Protein 2X8J (pdb70)

InterPro domains:
  IPR000209 Peptidase S8/S53 domain [PF00082] (40-291)
  IPR015500 Peptidase S8, subtilisin-related [PR00723] (40-59)
  IPR015500 Peptidase S8, subtilisin-related [PR00723] (82-95)
  IPR015500 Peptidase S8, subtilisin-related [PR00723] (247-263)
  IPR022398 Peptidase S8, subtilisin, His-active site [PS00137] (86-96)
  IPR023827 Peptidase S8, subtilisin, Asp-active site [PS00136] (45-56)
  IPR023828 Peptidase S8, subtilisin, Ser-active site [PS00138] (248-258)
  IPR034202 Subtilisin Carlsberg-like catalytic domain [cd07477] (45-285)
  IPR036852 Peptidase S8/S53 domain superfamily [G3DSA:3.40.50.200] (1-312)
  IPR036852 Peptidase S8/S53 domain superfamily [SSF52743] (22-298)
  IPR051048 Peptidase S8/S53 subtilisin kexin sedolisin [PTHR43399] (25-266)

Solvent-accessible surface area: 63207 Å² total

Nearest PDB structures (foldseek):
  2x8j-assembly3_B  TM=1.002E+00  e=7.304E-65  Shouchella clausii
  2x8j-assembly1_C  TM=9.960E-01  e=2.371E-62  Shouchella clausii
  2x8j-assembly2_E  TM=9.848E-01  e=1.304E-61  Shouchella clausii
  2wwt-assembly3_D  TM=9.961E-01  e=1.805E-59  Shouchella clausii
  2wwt-assembly2_F  TM=9.961E-01  e=2.213E-57  Shouchella clausii

Structure (mmCIF, N/CA/C/O backbone):
data_2X8J
#
_entry.id   2X8J
#
_cell.length_a   125.659
_cell.length_b   125.659
_cell.length_c   106.141
_cell.angle_alpha   90.00
_cell.angle_beta   90.00
_cell.angle_gamma   120.00
#
_symmetry.space_group_name_H-M   'P 31'
#
loop_
_entity.id
_entity.type
_entity.pdbx_description
1 polymer 'INTRACELLULAR SUBTILISIN PROTEASE'
2 polymer 'INTRACELLULAR SUBTILISIN PROTEASE'
3 non-polymer 'SODIUM ION'
4 non-polymer 'PENTAETHYLENE GLYCOL'
5 non-polymer GLYCEROL
6 water water
#
loop_
_atom_site.group_PDB
_atom_site.id
_atom_site.type_symbol
_atom_site.label_atom_id
_atom_site.label_alt_id
_atom_site.label_comp_id
_atom_site.label_asym_id
_atom_site.label_entity_id
_atom_site.label_seq_id
_atom_site.pdbx_PDB_ins_code
_atom_site.Cartn_x
_atom_site.Cartn_y
_atom_site.Cartn_z
_atom_site.occupancy
_atom_site.B_iso_or_equiv
_atom_site.auth_seq_id
_atom_site.auth_comp_id
_atom_site.auth_asym_id
_atom_site.auth_atom_id
_atom_site.pdbx_PDB_model_num
ATOM 1 N N . ARG A 1 2 ? 12.936 -31.894 16.286 1.00 54.96 2 ARG A N 1
ATOM 2 C CA . ARG A 1 2 ? 11.676 -32.296 17.020 1.00 54.81 2 ARG A CA 1
ATOM 3 C C . ARG A 1 2 ? 10.655 -31.173 16.869 1.00 52.99 2 ARG A C 1
ATOM 4 O O . ARG A 1 2 ? 11.002 -30.099 16.399 1.00 53.76 2 ARG A O 1
ATOM 12 N N . LYS A 1 3 ? 9.414 -31.398 17.292 1.00 51.05 3 LYS A N 1
ATOM 13 C CA . LYS A 1 3 ? 8.286 -30.565 16.805 1.00 49.00 3 LYS A CA 1
ATOM 14 C C . LYS A 1 3 ? 7.964 -29.265 17.626 1.00 46.93 3 LYS A C 1
ATOM 15 O O . LYS A 1 3 ? 7.411 -28.318 17.073 1.00 46.14 3 LYS A O 1
ATOM 21 N N . PHE A 1 4 ? 8.314 -29.243 18.920 1.00 43.75 4 PHE A N 1
ATOM 22 C CA . PHE A 1 4 ? 8.155 -28.052 19.740 1.00 40.84 4 PHE A CA 1
ATOM 23 C C . PHE A 1 4 ? 9.542 -27.448 19.841 1.00 38.51 4 PHE A C 1
ATOM 24 O O . PHE A 1 4 ? 10.498 -28.145 20.129 1.00 37.13 4 PHE A O 1
ATOM 32 N N . ARG A 1 5 ? 9.679 -26.161 19.562 1.00 35.85 5 ARG A N 1
ATOM 33 C CA . ARG A 1 5 ? 11.006 -25.599 19.588 1.00 35.31 5 ARG A CA 1
ATOM 34 C C . ARG A 1 5 ? 11.042 -24.144 20.046 1.00 32.44 5 ARG A C 1
ATOM 35 O O . ARG A 1 5 ? 9.993 -23.477 20.062 1.00 32.70 5 ARG A O 1
ATOM 43 N N . LEU A 1 6 ? 12.237 -23.658 20.356 1.00 30.95 6 LEU A N 1
ATOM 44 C CA . LEU A 1 6 ? 12.451 -22.240 20.607 1.00 30.12 6 LEU A CA 1
ATOM 45 C C . LEU A 1 6 ? 11.807 -21.329 19.541 1.00 30.51 6 LEU A C 1
ATOM 46 O O . LEU A 1 6 ? 11.901 -21.550 18.293 1.00 30.23 6 LEU A O 1
ATOM 51 N N . ILE A 1 7 ? 11.171 -20.259 20.012 1.00 29.60 7 ILE A N 1
ATOM 52 C CA . ILE A 1 7 ? 10.655 -19.260 19.068 1.00 30.11 7 ILE A CA 1
ATOM 53 C C . ILE A 1 7 ? 11.855 -18.472 18.497 1.00 30.67 7 ILE A C 1
ATOM 54 O O . ILE A 1 7 ? 12.698 -18.007 19.231 1.00 27.78 7 ILE A O 1
ATOM 59 N N . PRO A 1 8 ? 11.944 -18.331 17.154 1.00 31.47 8 PRO A N 1
ATOM 60 C CA . PRO A 1 8 ? 13.224 -17.867 16.655 1.00 32.35 8 PRO A CA 1
ATOM 61 C C . PRO A 1 8 ? 13.626 -16.464 17.081 1.00 31.45 8 PRO A C 1
ATOM 62 O O . PRO A 1 8 ? 12.789 -15.573 17.220 1.00 33.34 8 PRO A O 1
ATOM 66 N N . TYR A 1 9 ? 14.914 -16.281 17.283 1.00 31.33 9 TYR A N 1
ATOM 67 C CA . TYR A 1 9 ? 15.379 -15.041 17.720 1.00 31.67 9 TYR A CA 1
ATOM 68 C C . TYR A 1 9 ? 16.635 -14.769 16.911 1.00 33.06 9 TYR A C 1
ATOM 69 O O . TYR A 1 9 ? 17.157 -15.654 16.201 1.00 31.25 9 TYR A O 1
ATOM 78 N N . LYS A 1 10 ? 17.061 -13.528 16.998 1.00 34.08 10 LYS A N 1
ATOM 79 C CA . LYS A 1 10 ? 18.231 -13.016 16.344 1.00 36.59 10 LYS A CA 1
ATOM 80 C C . LYS A 1 10 ? 19.298 -12.788 17.413 1.00 36.32 10 LYS A C 1
ATOM 81 O O . LYS A 1 10 ? 19.020 -12.266 18.493 1.00 34.90 10 LYS A O 1
ATOM 87 N N . GLN A 1 11 ? 20.512 -13.263 17.160 1.00 38.03 11 GLN A N 1
ATOM 88 C CA . GLN A 1 11 ? 21.645 -12.952 18.024 1.00 40.19 11 GLN A CA 1
ATOM 89 C C . GLN A 1 11 ? 22.288 -11.681 17.511 1.00 41.06 11 GLN A C 1
ATOM 90 O O . GLN A 1 11 ? 22.741 -11.647 16.357 1.00 42.05 11 GLN A O 1
ATOM 96 N N . VAL A 1 12 ? 22.309 -10.642 18.335 1.00 40.72 12 VAL A N 1
ATOM 97 C CA . VAL A 1 12 ? 22.878 -9.350 17.945 1.00 41.62 12 VAL A CA 1
ATOM 98 C C . VAL A 1 12 ? 24.369 -9.356 18.217 1.00 42.04 12 VAL A C 1
ATOM 99 O O . VAL A 1 12 ? 25.147 -8.882 17.416 1.00 43.09 12 VAL A O 1
ATOM 103 N N . ASP A 1 13 ? 24.782 -9.927 19.331 1.00 42.56 13 ASP A N 1
ATOM 104 C CA . ASP A 1 13 ? 26.137 -9.786 19.801 1.00 43.36 13 ASP A CA 1
ATOM 105 C C . ASP A 1 13 ? 26.423 -10.813 20.882 1.00 43.30 13 ASP A C 1
ATOM 106 O O . ASP A 1 13 ? 25.487 -11.480 21.386 1.00 40.72 13 ASP A O 1
ATOM 111 N N . LYS A 1 14 ? 27.708 -10.931 21.215 1.00 42.40 14 LYS A N 1
ATOM 112 C CA . LYS A 1 14 ? 28.224 -11.913 22.150 1.00 42.85 14 LYS A CA 1
ATOM 113 C C . LYS A 1 14 ? 29.554 -11.422 22.726 1.00 42.68 14 LYS A C 1
ATOM 114 O O . LYS A 1 14 ? 30.478 -11.188 21.960 1.00 43.51 14 LYS A O 1
ATOM 120 N N . VAL A 1 15 ? 29.640 -11.220 24.043 1.00 41.49 15 VAL A N 1
ATOM 121 C CA . VAL A 1 15 ? 30.827 -10.645 24.716 1.00 41.71 15 VAL A CA 1
ATOM 122 C C . VAL A 1 15 ? 31.156 -11.464 25.960 1.00 40.58 15 VAL A C 1
ATOM 123 O O . VAL A 1 15 ? 30.285 -12.157 26.490 1.00 39.08 15 VAL A O 1
ATOM 127 N N . SER A 1 16 ? 32.394 -11.370 26.447 1.00 39.30 16 SER A N 1
ATOM 128 C CA . SER A 1 16 ? 32.846 -12.146 27.606 1.00 39.44 16 SER A CA 1
ATOM 129 C C . SER A 1 16 ? 32.656 -11.415 28.908 1.00 37.92 16 SER A C 1
ATOM 130 O O . SER A 1 16 ? 32.827 -12.003 29.987 1.00 38.71 16 SER A O 1
ATOM 133 N N . ALA A 1 17 ? 32.323 -10.133 28.838 1.00 36.72 17 ALA A N 1
ATOM 134 C CA . ALA A 1 17 ? 32.091 -9.366 30.053 1.00 35.36 17 ALA A CA 1
ATOM 135 C C . ALA A 1 17 ? 31.042 -8.262 29.854 1.00 34.44 17 ALA A C 1
ATOM 136 O O . ALA A 1 17 ? 30.907 -7.647 28.747 1.00 32.07 17 ALA A O 1
ATOM 138 N N . LEU A 1 18 ? 30.222 -8.113 30.899 1.00 32.59 18 LEU A N 1
ATOM 139 C CA . LEU A 1 18 ? 29.343 -6.972 31.062 1.00 31.92 18 LEU A CA 1
ATOM 140 C C . LEU A 1 18 ? 29.383 -6.505 32.492 1.00 30.59 18 LEU A C 1
ATOM 141 O O . LEU A 1 18 ? 29.928 -7.166 33.374 1.00 29.38 18 LEU A O 1
ATOM 146 N N . SER A 1 19 ? 28.830 -5.321 32.722 1.00 31.51 19 SER A N 1
ATOM 147 C CA . SER A 1 19 ? 28.792 -4.776 34.048 1.00 31.76 19 SER A CA 1
ATOM 148 C C . SER A 1 19 ? 27.661 -3.790 34.096 1.00 32.64 19 SER A C 1
ATOM 149 O O . SER A 1 19 ? 27.877 -2.586 34.217 1.00 32.26 19 SER A O 1
ATOM 152 N N . GLU A 1 20 ? 26.420 -4.299 34.035 1.00 31.18 20 GLU A N 1
ATOM 153 C CA . GLU A 1 20 ? 25.252 -3.407 34.065 1.00 30.00 20 GLU A CA 1
ATOM 154 C C . GLU A 1 20 ? 23.986 -4.117 34.619 1.00 30.16 20 GLU A C 1
ATOM 155 O O . GLU A 1 20 ? 23.924 -5.323 34.637 1.00 30.85 20 GLU A O 1
ATOM 161 N N . VAL A 1 21 ? 23.017 -3.335 35.070 1.00 29.50 21 VAL A N 1
ATOM 162 C CA . VAL A 1 21 ? 21.630 -3.750 35.060 1.00 28.05 21 VAL A CA 1
ATOM 163 C C . VAL A 1 21 ? 21.086 -3.510 33.658 1.00 26.39 21 VAL A C 1
ATOM 164 O O . VAL A 1 21 ? 20.959 -2.359 33.227 1.00 25.76 21 VAL A O 1
ATOM 168 N N . PRO A 1 22 ? 20.728 -4.587 32.928 1.00 25.82 22 PRO A N 1
ATOM 169 C CA . PRO A 1 22 ? 20.150 -4.503 31.605 1.00 26.05 22 PRO A CA 1
ATOM 170 C C . PRO A 1 22 ? 18.996 -3.534 31.559 1.00 26.18 22 PRO A C 1
ATOM 171 O O . PRO A 1 22 ? 18.274 -3.388 32.570 1.00 24.70 22 PRO A O 1
ATOM 175 N N . MET A 1 23 ? 18.859 -2.837 30.435 1.00 25.67 23 MET A N 1
ATOM 176 C CA . MET A 1 23 ? 17.830 -1.815 30.311 1.00 26.69 23 MET A CA 1
ATOM 177 C C . MET A 1 23 ? 16.424 -2.432 30.544 1.00 25.35 23 MET A C 1
ATOM 178 O O . MET A 1 23 ? 15.611 -1.799 31.141 1.00 24.55 23 MET A O 1
ATOM 183 N N . GLY A 1 24 ? 16.205 -3.666 30.167 1.00 24.10 24 GLY A N 1
ATOM 184 C CA . GLY A 1 24 ? 14.849 -4.272 30.342 1.00 23.80 24 GLY A CA 1
ATOM 185 C C . GLY A 1 24 ? 14.432 -4.394 31.789 1.00 23.13 24 GLY A C 1
ATOM 186 O O . GLY A 1 24 ? 13.245 -4.185 32.113 1.00 24.19 24 GLY A O 1
ATOM 187 N N . VAL A 1 25 ? 15.388 -4.752 32.633 1.00 23.26 25 VAL A N 1
ATOM 188 C CA . VAL A 1 25 ? 15.206 -4.838 34.072 1.00 23.49 25 VAL A CA 1
ATOM 189 C C . VAL A 1 25 ? 14.841 -3.468 34.618 1.00 23.73 25 VAL A C 1
ATOM 190 O O . VAL A 1 25 ? 13.926 -3.308 35.455 1.00 22.39 25 VAL A O 1
ATOM 194 N N A GLU A 1 26 ? 15.557 -2.432 34.155 0.50 23.74 26 GLU A N 1
ATOM 195 N N B GLU A 1 26 ? 15.527 -2.414 34.170 0.50 23.53 26 GLU A N 1
ATOM 196 C CA A GLU A 1 26 ? 15.305 -1.094 34.648 0.50 24.70 26 GLU A CA 1
ATOM 197 C CA B GLU A 1 26 ? 15.212 -1.102 34.701 0.50 24.30 26 GLU A CA 1
ATOM 198 C C A GLU A 1 26 ? 13.900 -0.583 34.252 0.50 23.73 26 GLU A C 1
ATOM 199 C C B GLU A 1 26 ? 13.844 -0.578 34.257 0.50 23.51 26 GLU A C 1
ATOM 200 O O A GLU A 1 26 ? 13.178 -0.086 35.083 0.50 25.40 26 GLU A O 1
ATOM 201 O O B GLU A 1 26 ? 13.099 -0.036 35.040 0.50 25.19 26 GLU A O 1
ATOM 212 N N . ILE A 1 27 ? 13.529 -0.731 32.985 1.00 22.23 27 ILE A N 1
ATOM 213 C CA . ILE A 1 27 ? 12.390 -0.137 32.444 1.00 22.99 27 ILE A CA 1
ATOM 214 C C . ILE A 1 27 ? 11.050 -0.758 32.882 1.00 21.23 27 ILE A C 1
ATOM 215 O O . ILE A 1 27 ? 10.015 -0.085 32.904 1.00 20.73 27 ILE A O 1
ATOM 220 N N . VAL A 1 28 ? 11.070 -2.047 33.257 1.00 21.07 28 VAL A N 1
ATOM 221 C CA . VAL A 1 28 ? 9.859 -2.639 33.843 1.00 21.04 28 VAL A CA 1
ATOM 222 C C . VAL A 1 28 ? 9.786 -2.274 35.307 1.00 21.03 28 VAL A C 1
ATOM 223 O O . VAL A 1 28 ? 8.818 -2.673 35.939 1.00 21.83 28 VAL A O 1
ATOM 227 N N . GLU A 1 29 ? 10.668 -1.410 35.809 1.00 22.24 29 GLU A N 1
ATOM 228 C CA . GLU A 1 29 ? 10.606 -0.866 37.182 1.00 22.70 29 GLU A CA 1
ATOM 229 C C . GLU A 1 29 ? 10.887 -1.835 38.307 1.00 21.33 29 GLU A C 1
ATOM 230 O O . GLU A 1 29 ? 10.482 -1.643 39.496 1.00 21.51 29 GLU A O 1
ATOM 236 N N . ALA A 1 30 ? 11.590 -2.914 38.019 1.00 20.28 30 ALA A N 1
ATOM 237 C CA . ALA A 1 30 ? 11.930 -3.844 39.009 1.00 22.12 30 ALA A CA 1
ATOM 238 C C . ALA A 1 30 ? 12.708 -3.276 40.202 1.00 23.12 30 ALA A C 1
ATOM 239 O O . ALA A 1 30 ? 12.330 -3.519 41.303 1.00 23.05 30 ALA A O 1
ATOM 241 N N . PRO A 1 31 ? 13.715 -2.422 39.981 1.00 24.88 31 PRO A N 1
ATOM 242 C CA . PRO A 1 31 ? 14.402 -1.890 41.184 1.00 25.36 31 PRO A CA 1
ATOM 243 C C . PRO A 1 31 ? 13.535 -1.133 42.154 1.00 26.04 31 PRO A C 1
ATOM 244 O O . PRO A 1 31 ? 13.805 -1.133 43.388 1.00 28.40 31 PRO A O 1
ATOM 248 N N . ALA A 1 32 ? 12.518 -0.471 41.625 1.00 25.83 32 ALA A N 1
ATOM 249 C CA . ALA A 1 32 ? 11.584 0.298 42.437 1.00 25.94 32 ALA A CA 1
ATOM 250 C C . ALA A 1 32 ? 10.830 -0.545 43.455 1.00 27.39 32 ALA A C 1
ATOM 251 O O . ALA A 1 32 ? 10.366 0.004 44.477 1.00 29.11 32 ALA A O 1
ATOM 253 N N . VAL A 1 33 ? 10.673 -1.859 43.220 1.00 25.43 33 VAL A N 1
ATOM 254 C CA . VAL A 1 33 ? 9.950 -2.719 44.130 1.00 24.01 33 VAL A CA 1
ATOM 255 C C . VAL A 1 33 ? 10.835 -3.772 44.777 1.00 23.66 33 VAL A C 1
ATOM 256 O O . VAL A 1 33 ? 10.357 -4.609 45.458 1.00 20.57 33 VAL A O 1
ATOM 260 N N . TRP A 1 34 ? 12.169 -3.727 44.547 1.00 24.19 34 TRP A N 1
ATOM 261 C CA . TRP A 1 34 ? 13.036 -4.732 45.097 1.00 22.50 34 TRP A CA 1
ATOM 262 C C . TRP A 1 34 ? 12.989 -4.795 46.623 1.00 23.25 34 TRP A C 1
ATOM 263 O O . TRP A 1 34 ? 12.997 -5.872 47.126 1.00 24.06 34 TRP A O 1
ATOM 274 N N . ARG A 1 35 ? 13.059 -3.678 47.342 1.00 25.93 35 ARG A N 1
ATOM 275 C CA . ARG A 1 35 ? 13.077 -3.771 48.820 1.00 27.60 35 ARG A CA 1
ATOM 276 C C . ARG A 1 35 ? 11.783 -4.440 49.327 1.00 27.50 35 ARG A C 1
ATOM 277 O O . ARG A 1 35 ? 11.800 -5.440 50.019 1.00 28.57 35 ARG A O 1
ATOM 285 N N . ALA A 1 36 ? 10.642 -3.914 48.905 1.00 26.85 36 ALA A N 1
ATOM 286 C CA . ALA A 1 36 ? 9.383 -4.464 49.325 1.00 26.24 36 ALA A CA 1
ATOM 287 C C . ALA A 1 36 ? 9.099 -5.898 48.908 1.00 24.81 36 ALA A C 1
ATOM 288 O O . ALA A 1 36 ? 8.334 -6.562 49.572 1.00 26.15 36 ALA A O 1
ATOM 290 N N . SER A 1 37 ? 9.706 -6.371 47.806 1.00 24.68 37 SER A N 1
ATOM 291 C CA . SER A 1 37 ? 9.601 -7.721 47.383 1.00 23.01 37 SER A CA 1
ATOM 292 C C . SER A 1 37 ? 10.752 -8.627 47.772 1.00 24.22 37 SER A C 1
ATOM 293 O O . SER A 1 37 ? 10.786 -9.830 47.432 1.00 20.40 37 SER A O 1
ATOM 296 N N . ALA A 1 38 ? 11.688 -8.059 48.557 1.00 24.76 38 ALA A N 1
ATOM 297 C CA . ALA A 1 38 ? 12.888 -8.821 48.937 1.00 24.48 38 ALA A CA 1
ATOM 298 C C . ALA A 1 38 ? 13.628 -9.449 47.741 1.00 24.14 38 ALA A C 1
ATOM 299 O O . ALA A 1 38 ? 14.193 -10.530 47.845 1.00 23.34 38 ALA A O 1
ATOM 301 N N . LYS A 1 39 ? 13.535 -8.778 46.607 1.00 22.57 39 LYS A N 1
ATOM 302 C CA . LYS A 1 39 ? 14.176 -9.178 45.358 1.00 22.94 39 LYS A CA 1
ATOM 303 C C . LYS A 1 39 ? 13.763 -10.523 44.903 1.00 22.27 39 LYS A C 1
ATOM 304 O O . LYS A 1 39 ? 14.463 -11.206 44.166 1.00 23.51 39 LYS A O 1
ATOM 310 N N . GLY A 1 40 ? 12.565 -10.939 45.289 1.00 21.98 40 GLY A N 1
ATOM 311 C CA . GLY A 1 40 ? 12.121 -12.226 44.910 1.00 20.10 40 GLY A CA 1
ATOM 312 C C . GLY A 1 40 ? 12.512 -13.381 45.812 1.00 19.79 40 GLY A C 1
ATOM 313 O O . GLY A 1 40 ? 12.219 -14.525 45.509 1.00 20.59 40 GLY A O 1
ATOM 314 N N . ALA A 1 41 ? 13.105 -13.043 46.973 1.00 22.58 41 ALA A N 1
ATOM 315 C CA . ALA A 1 41 ? 13.575 -14.062 47.904 1.00 23.99 41 ALA A CA 1
ATOM 316 C C . ALA A 1 41 ? 12.375 -14.918 48.307 1.00 23.91 41 ALA A C 1
ATOM 317 O O . ALA A 1 41 ? 11.276 -14.395 48.650 1.00 23.47 41 ALA A O 1
ATOM 319 N N . GLY A 1 42 ? 12.597 -16.224 48.239 1.00 23.42 42 GLY A N 1
ATOM 320 C CA . GLY A 1 42 ? 11.651 -17.227 48.638 1.00 24.24 42 GLY A CA 1
ATOM 321 C C . GLY A 1 42 ? 10.807 -17.774 47.515 1.00 22.94 42 GLY A C 1
ATOM 322 O O . GLY A 1 42 ? 9.984 -18.657 47.709 1.00 24.91 42 GLY A O 1
ATOM 323 N N . GLN A 1 43 ? 10.938 -17.198 46.316 1.00 22.37 43 GLN A N 1
ATOM 324 C CA . GLN A 1 43 ? 10.246 -17.783 45.219 1.00 20.41 43 GLN A CA 1
ATOM 325 C C . GLN A 1 43 ? 11.210 -18.485 44.331 1.00 23.34 43 GLN A C 1
ATOM 326 O O . GLN A 1 43 ? 12.415 -18.172 44.374 1.00 22.54 43 GLN A O 1
ATOM 332 N N . ILE A 1 44 ? 10.662 -19.419 43.557 1.00 21.19 44 ILE A N 1
ATOM 333 C CA . ILE A 1 44 ? 11.436 -20.264 42.650 1.00 22.20 44 ILE A CA 1
ATOM 334 C C . ILE A 1 44 ? 10.791 -20.323 41.285 1.00 21.95 44 ILE A C 1
ATOM 335 O O . ILE A 1 44 ? 9.620 -20.640 41.134 1.00 21.41 44 ILE A O 1
ATOM 340 N N . ILE A 1 45 ? 11.581 -20.089 40.256 1.00 22.06 45 ILE A N 1
ATOM 341 C CA . ILE A 1 45 ? 11.082 -20.204 38.878 1.00 19.80 45 ILE A CA 1
ATOM 342 C C . ILE A 1 45 ? 11.599 -21.417 38.193 1.00 19.97 45 ILE A C 1
ATOM 343 O O . ILE A 1 45 ? 12.839 -21.637 38.135 1.00 19.58 45 ILE A O 1
ATOM 348 N N . GLY A 1 46 ? 10.687 -22.141 37.564 1.00 19.44 46 GLY A N 1
ATOM 349 C CA . GLY A 1 46 ? 10.950 -23.326 36.810 1.00 19.79 46 GLY A CA 1
ATOM 350 C C . GLY A 1 46 ? 11.230 -22.942 35.343 1.00 21.37 46 GLY A C 1
ATOM 351 O O . GLY A 1 46 ? 10.364 -22.454 34.702 1.00 19.80 46 GLY A O 1
ATOM 352 N N . VAL A 1 47 ? 12.507 -22.998 34.938 1.00 20.08 47 VAL A N 1
ATOM 353 C CA . VAL A 1 47 ? 12.916 -22.603 33.564 1.00 19.30 47 VAL A CA 1
ATOM 354 C C . VAL A 1 47 ? 12.965 -23.807 32.694 1.00 20.99 47 VAL A C 1
ATOM 355 O O . VAL A 1 47 ? 13.833 -24.683 32.830 1.00 20.88 47 VAL A O 1
ATOM 359 N N . ILE A 1 48 ? 11.975 -23.899 31.834 1.00 20.18 48 ILE A N 1
ATOM 360 C CA . ILE A 1 48 ? 11.764 -25.026 30.961 1.00 21.05 48 ILE A CA 1
ATOM 361 C C . ILE A 1 48 ? 12.338 -24.615 29.587 1.00 23.19 48 ILE A C 1
ATOM 362 O O . ILE A 1 48 ? 11.740 -23.817 28.852 1.00 23.57 48 ILE A O 1
ATOM 367 N N . ASP A 1 49 ? 13.503 -25.188 29.260 1.00 22.91 49 ASP A N 1
ATOM 368 C CA . ASP A 1 49 ? 14.373 -24.687 28.183 1.00 23.53 49 ASP A CA 1
ATOM 369 C C . ASP A 1 49 ? 15.495 -25.704 27.910 1.00 24.19 49 ASP A C 1
ATOM 370 O O . ASP A 1 49 ? 15.350 -26.880 28.254 1.00 24.84 49 ASP A O 1
ATOM 375 N N . THR A 1 50 ? 16.635 -25.210 27.443 1.00 25.13 50 THR A N 1
ATOM 376 C CA . THR A 1 50 ? 17.760 -26.000 26.983 1.00 25.33 50 THR A CA 1
ATOM 377 C C . THR A 1 50 ? 18.720 -26.380 28.057 1.00 25.42 50 THR A C 1
ATOM 378 O O . THR A 1 50 ? 19.826 -26.925 27.759 1.00 27.19 50 THR A O 1
ATOM 382 N N . GLY A 1 51 ? 18.395 -26.128 29.325 1.00 24.85 51 GLY A N 1
ATOM 383 C CA . GLY A 1 51 ? 19.371 -26.253 30.380 1.00 24.84 51 GLY A CA 1
ATOM 384 C C . GLY A 1 51 ? 20.043 -24.954 30.735 1.00 24.90 51 GLY A C 1
ATOM 385 O O . GLY A 1 51 ? 19.652 -23.901 30.237 1.00 25.55 51 GLY A O 1
ATOM 386 N N . CYS A 1 52 ? 21.031 -24.992 31.611 1.00 25.99 52 CYS A N 1
ATOM 387 C CA . CYS A 1 52 ? 21.683 -23.743 31.989 1.00 26.01 52 CYS A CA 1
ATOM 388 C C . CYS A 1 52 ? 23.123 -24.084 32.295 1.00 26.58 52 CYS A C 1
ATOM 389 O O . CYS A 1 52 ? 23.406 -25.217 32.729 1.00 28.48 52 CYS A O 1
ATOM 392 N N . GLN A 1 53 ? 23.986 -23.092 32.149 1.00 27.38 53 GLN A N 1
ATOM 393 C CA . GLN A 1 53 ? 25.326 -23.185 32.687 1.00 27.53 53 GLN A CA 1
ATOM 394 C C . GLN A 1 53 ? 25.251 -23.017 34.183 1.00 27.89 53 GLN A C 1
ATOM 395 O O . GLN A 1 53 ? 25.144 -21.919 34.712 1.00 26.85 53 GLN A O 1
ATOM 401 N N . VAL A 1 54 ? 25.393 -24.128 34.867 1.00 28.26 54 VAL A N 1
ATOM 402 C CA . VAL A 1 54 ? 25.165 -24.189 36.296 1.00 29.70 54 VAL A CA 1
ATOM 403 C C . VAL A 1 54 ? 26.199 -23.460 37.117 1.00 29.55 54 VAL A C 1
ATOM 404 O O . VAL A 1 54 ? 25.880 -22.972 38.210 1.00 27.25 54 VAL A O 1
ATOM 408 N N . ASP A 1 55 ? 27.443 -23.353 36.606 1.00 29.15 55 ASP A N 1
ATOM 409 C CA . ASP A 1 55 ? 28.466 -22.577 37.318 1.00 31.34 55 ASP A CA 1
ATOM 410 C C . ASP A 1 55 ? 28.728 -21.168 36.749 1.00 32.57 55 ASP A C 1
ATOM 411 O O . ASP A 1 55 ? 29.780 -20.528 37.035 1.00 33.00 55 ASP A O 1
ATOM 416 N N . HIS A 1 56 ? 27.769 -20.614 36.009 1.00 32.54 56 HIS A N 1
ATOM 417 C CA . HIS A 1 56 ? 27.911 -19.235 35.566 1.00 31.99 56 HIS A CA 1
ATOM 418 C C . HIS A 1 56 ? 28.053 -18.338 36.774 1.00 33.08 56 HIS A C 1
ATOM 419 O O . HIS A 1 56 ? 27.270 -18.441 37.752 1.00 33.27 56 HIS A O 1
ATOM 426 N N . PRO A 1 57 ? 29.022 -17.411 36.726 1.00 33.15 57 PRO A N 1
ATOM 427 C CA . PRO A 1 57 ? 29.192 -16.581 37.914 1.00 32.11 57 PRO A CA 1
ATOM 428 C C . PRO A 1 57 ? 27.919 -15.785 38.326 1.00 29.54 57 PRO A C 1
ATOM 429 O O . PRO A 1 57 ? 27.754 -15.424 39.487 1.00 28.15 57 PRO A O 1
ATOM 433 N N . ASP A 1 58 ? 27.087 -15.438 37.356 1.00 28.95 58 ASP A N 1
ATOM 434 C CA . ASP A 1 58 ? 25.892 -14.647 37.683 1.00 28.04 58 ASP A CA 1
ATOM 435 C C . ASP A 1 58 ? 24.744 -15.559 38.158 1.00 28.53 58 ASP A C 1
ATOM 436 O O . ASP A 1 58 ? 23.718 -15.041 38.672 1.00 29.25 58 ASP A O 1
ATOM 441 N N . LEU A 1 59 ? 24.865 -16.857 37.940 1.00 26.34 59 LEU A N 1
ATOM 442 C CA . LEU A 1 59 ? 23.745 -17.797 38.183 1.00 25.78 59 LEU A CA 1
ATOM 443 C C . LEU A 1 59 ? 23.972 -18.836 39.294 1.00 26.85 59 LEU A C 1
ATOM 444 O O . LEU A 1 59 ? 23.021 -19.375 39.843 1.00 27.63 59 LEU A O 1
ATOM 449 N N . ALA A 1 60 ? 25.232 -19.199 39.569 1.00 24.81 60 ALA A N 1
ATOM 450 C CA . ALA A 1 60 ? 25.514 -20.354 40.391 1.00 25.48 60 ALA A CA 1
ATOM 451 C C . ALA A 1 60 ? 24.801 -20.338 41.744 1.00 25.06 60 ALA A C 1
ATOM 452 O O . ALA A 1 60 ? 24.306 -21.377 42.180 1.00 26.45 60 ALA A O 1
ATOM 454 N N . GLU A 1 61 ? 24.760 -19.169 42.359 1.00 26.50 61 GLU A N 1
ATOM 455 C CA . GLU A 1 61 ? 24.237 -19.048 43.709 1.00 28.50 61 GLU A CA 1
ATOM 456 C C . GLU A 1 61 ? 22.691 -19.060 43.703 1.00 29.27 61 GLU A C 1
ATOM 457 O O . GLU A 1 61 ? 22.092 -19.144 44.757 1.00 30.72 61 GLU A O 1
ATOM 463 N N . ARG A 1 62 ? 22.097 -18.900 42.527 1.00 28.28 62 ARG A N 1
ATOM 464 C CA . ARG A 1 62 ? 20.642 -18.764 42.356 1.00 28.10 62 ARG A CA 1
ATOM 465 C C . ARG A 1 62 ? 20.013 -20.102 42.000 1.00 28.78 62 ARG A C 1
ATOM 466 O O . ARG A 1 62 ? 18.787 -20.237 42.115 1.00 26.60 62 ARG A O 1
ATOM 474 N N . ILE A 1 63 ? 20.817 -21.100 41.567 1.00 28.05 63 ILE A N 1
ATOM 475 C CA . ILE A 1 63 ? 20.277 -22.367 41.080 1.00 28.26 63 ILE A CA 1
ATOM 476 C C . ILE A 1 63 ? 20.123 -23.376 42.222 1.00 29.35 63 ILE A C 1
ATOM 477 O O . ILE A 1 63 ? 21.117 -23.900 42.779 1.00 28.91 63 ILE A O 1
ATOM 482 N N . ILE A 1 64 ? 18.869 -23.687 42.550 1.00 28.23 64 ILE A N 1
ATOM 483 C CA . ILE A 1 64 ? 18.524 -24.528 43.691 1.00 28.76 64 ILE A CA 1
ATOM 484 C C . ILE A 1 64 ? 18.501 -26.004 43.249 1.00 28.90 64 ILE A C 1
ATOM 485 O O . ILE A 1 64 ? 18.591 -26.928 44.105 1.00 30.22 64 ILE A O 1
ATOM 490 N N . GLY A 1 65 ? 18.432 -26.284 41.953 1.00 27.36 65 GLY A N 1
ATOM 491 C CA . GLY A 1 65 ? 18.325 -27.643 41.509 1.00 26.45 65 GLY A CA 1
ATOM 492 C C . GLY A 1 65 ? 17.983 -27.677 40.043 1.00 26.33 65 GLY A C 1
ATOM 493 O O . GLY A 1 65 ? 17.882 -26.607 39.396 1.00 25.98 65 GLY A O 1
ATOM 494 N N . GLY A 1 66 ? 17.754 -28.867 39.519 1.00 24.99 66 GLY A N 1
ATOM 495 C CA . GLY A 1 66 ? 17.321 -29.056 38.157 1.00 25.14 66 GLY A CA 1
ATOM 496 C C . GLY A 1 66 ? 17.104 -30.495 37.719 1.00 26.55 66 GLY A C 1
ATOM 497 O O . GLY A 1 66 ? 17.328 -31.437 38.495 1.00 27.26 66 GLY A O 1
ATOM 498 N N . VAL A 1 67 ? 16.646 -30.687 36.491 1.00 24.86 67 VAL A N 1
ATOM 499 C CA . VAL A 1 67 ? 16.427 -32.026 35.967 1.00 26.05 67 VAL A CA 1
ATOM 500 C C . VAL A 1 67 ? 16.512 -31.986 34.455 1.00 26.92 67 VAL A C 1
ATOM 501 O O . VAL A 1 67 ? 16.158 -30.979 33.826 1.00 26.32 67 VAL A O 1
ATOM 505 N N . ASN A 1 68 ? 17.042 -33.050 33.866 1.00 26.55 68 ASN A N 1
ATOM 506 C CA . ASN A 1 68 ? 17.069 -33.268 32.383 1.00 25.72 68 ASN A CA 1
ATOM 507 C C . ASN A 1 68 ? 16.062 -34.306 31.935 1.00 28.54 68 ASN A C 1
ATOM 508 O O . ASN A 1 68 ? 16.144 -35.483 32.378 1.00 30.08 68 ASN A O 1
ATOM 513 N N . LEU A 1 69 ? 15.108 -33.903 31.083 1.00 29.75 69 LEU A N 1
ATOM 514 C CA . LEU A 1 69 ? 14.053 -34.757 30.600 1.00 29.41 69 LEU A CA 1
ATOM 515 C C . LEU A 1 69 ? 14.241 -35.061 29.123 1.00 30.16 69 LEU A C 1
ATOM 516 O O . LEU A 1 69 ? 13.361 -35.641 28.544 1.00 31.99 69 LEU A O 1
ATOM 521 N N . THR A 1 70 ? 15.388 -34.733 28.525 1.00 30.00 70 THR A N 1
ATOM 522 C CA . THR A 1 70 ? 15.670 -35.004 27.110 1.00 30.39 70 THR A CA 1
ATOM 523 C C . THR A 1 70 ? 16.576 -36.259 27.048 1.00 32.92 70 THR A C 1
ATOM 524 O O . THR A 1 70 ? 17.052 -36.756 28.083 1.00 32.22 70 THR A O 1
ATOM 528 N N . THR A 1 71 ? 16.912 -36.631 25.832 1.00 34.72 71 THR A N 1
ATOM 529 C CA . THR A 1 71 ? 17.867 -37.717 25.548 1.00 37.27 71 THR A CA 1
ATOM 530 C C . THR A 1 71 ? 19.329 -37.214 25.472 1.00 38.55 71 THR A C 1
ATOM 531 O O . THR A 1 71 ? 20.269 -38.007 25.289 1.00 39.87 71 THR A O 1
ATOM 535 N N . ASP A 1 72 ? 19.549 -35.901 25.631 1.00 37.87 72 ASP A N 1
ATOM 536 C CA . ASP A 1 72 ? 20.894 -35.407 25.662 1.00 37.21 72 ASP A CA 1
ATOM 537 C C . ASP A 1 72 ? 21.630 -35.976 26.846 1.00 36.79 72 ASP A C 1
ATOM 538 O O . ASP A 1 72 ? 21.015 -36.271 27.890 1.00 38.17 72 ASP A O 1
ATOM 543 N N . TYR A 1 73 ? 22.952 -36.090 26.675 1.00 36.19 73 TYR A N 1
ATOM 544 C CA . TYR A 1 73 ? 23.863 -36.575 27.678 1.00 35.85 73 TYR A CA 1
ATOM 545 C C . TYR A 1 73 ? 23.517 -38.004 28.123 1.00 35.84 73 TYR A C 1
ATOM 546 O O . TYR A 1 73 ? 23.585 -38.325 29.334 1.00 34.27 73 TYR A O 1
ATOM 555 N N . GLY A 1 74 ? 23.074 -38.785 27.145 1.00 36.24 74 GLY A N 1
ATOM 556 C CA . GLY A 1 74 ? 22.616 -40.170 27.300 1.00 37.84 74 GLY A CA 1
ATOM 557 C C . GLY A 1 74 ? 21.420 -40.354 28.227 1.00 37.77 74 GLY A C 1
ATOM 558 O O . GLY A 1 74 ? 21.328 -41.376 28.941 1.00 37.86 74 GLY A O 1
ATOM 559 N N . GLY A 1 75 ? 20.543 -39.341 28.296 1.00 37.87 75 GLY A N 1
ATOM 560 C CA . GLY A 1 75 ? 19.462 -39.365 29.276 1.00 37.00 75 GLY A CA 1
ATOM 561 C C . GLY A 1 75 ? 19.836 -39.169 30.737 1.00 37.20 75 GLY A C 1
ATOM 562 O O . GLY A 1 75 ? 19.017 -39.465 31.622 1.00 38.71 75 GLY A O 1
ATOM 563 N N . ASP A 1 76 ? 21.038 -38.676 31.031 1.00 35.42 76 ASP A N 1
ATOM 564 C CA . ASP A 1 76 ? 21.422 -38.473 32.439 1.00 35.78 76 ASP A CA 1
ATOM 565 C C . ASP A 1 76 ? 20.542 -37.366 33.073 1.00 35.46 76 ASP A C 1
ATOM 566 O O . ASP A 1 76 ? 20.784 -36.171 32.825 1.00 34.93 76 ASP A O 1
ATOM 571 N N . GLU A 1 77 ? 19.585 -37.774 33.906 1.00 34.78 77 GLU A N 1
ATOM 572 C CA . GLU A 1 77 ? 18.589 -36.847 34.444 1.00 34.11 77 GLU A CA 1
ATOM 573 C C . GLU A 1 77 ? 19.214 -35.797 35.297 1.00 33.89 77 GLU A C 1
ATOM 574 O O . GLU A 1 77 ? 18.562 -34.751 35.529 1.00 31.81 77 GLU A O 1
ATOM 580 N N . THR A 1 78 ? 20.452 -36.058 35.781 1.00 31.36 78 THR A N 1
ATOM 581 C CA . THR A 1 78 ? 21.186 -35.144 36.639 1.00 31.24 78 THR A CA 1
ATOM 582 C C . THR A 1 78 ? 22.052 -34.095 35.929 1.00 28.35 78 THR A C 1
ATOM 583 O O . THR A 1 78 ? 22.660 -33.209 36.576 1.00 28.20 78 THR A O 1
ATOM 587 N N . ASN A 1 79 ? 22.041 -34.134 34.618 1.00 27.01 79 ASN A N 1
ATOM 588 C CA . ASN A 1 79 ? 22.860 -33.218 33.821 1.00 27.57 79 ASN A CA 1
ATOM 589 C C . ASN A 1 79 ? 21.933 -32.326 33.005 1.00 27.27 79 ASN A C 1
ATOM 590 O O . ASN A 1 79 ? 21.436 -32.705 31.939 1.00 26.26 79 ASN A O 1
ATOM 595 N N . PHE A 1 80 ? 21.752 -31.125 33.534 1.00 27.01 80 PHE A N 1
ATOM 596 C CA . PHE A 1 80 ? 20.874 -30.126 32.945 1.00 29.33 80 PHE A CA 1
ATOM 597 C C . PHE A 1 80 ? 21.749 -28.931 32.568 1.00 29.27 80 PHE A C 1
ATOM 598 O O . PHE A 1 80 ? 21.326 -27.788 32.600 1.00 28.09 80 PHE A O 1
ATOM 606 N N . SER A 1 81 ? 22.998 -29.221 32.181 1.00 30.04 81 SER A N 1
ATOM 607 C CA . SER A 1 81 ? 23.827 -28.208 31.497 1.00 29.64 81 SER A CA 1
ATOM 608 C C . SER A 1 81 ? 23.275 -27.809 30.109 1.00 27.83 81 SER A C 1
ATOM 609 O O . SER A 1 81 ? 22.607 -28.558 29.391 1.00 30.40 81 SER A O 1
ATOM 612 N N . ASP A 1 82 ? 23.593 -26.588 29.742 1.00 28.79 82 ASP A N 1
ATOM 613 C CA . ASP A 1 82 ? 23.112 -25.974 28.506 1.00 27.76 82 ASP A CA 1
ATOM 614 C C . ASP A 1 82 ? 24.137 -26.203 27.416 1.00 28.59 82 ASP A C 1
ATOM 615 O O . ASP A 1 82 ? 25.273 -25.793 27.585 1.00 28.31 82 ASP A O 1
ATOM 620 N N . ASN A 1 83 ? 23.680 -26.851 26.351 1.00 30.61 83 ASN A N 1
ATOM 621 C CA . ASN A 1 83 ? 24.381 -27.075 25.052 1.00 32.20 83 ASN A CA 1
ATOM 622 C C . ASN A 1 83 ? 23.689 -26.310 23.915 1.00 32.36 83 ASN A C 1
ATOM 623 O O . ASN A 1 83 ? 23.816 -26.668 22.743 1.00 34.12 83 ASN A O 1
ATOM 628 N N . ASN A 1 84 ? 22.977 -25.225 24.257 1.00 31.32 84 ASN A N 1
ATOM 629 C CA . ASN A 1 84 ? 22.451 -24.298 23.249 1.00 30.18 84 ASN A CA 1
ATOM 630 C C . ASN A 1 84 ? 22.842 -22.870 23.564 1.00 30.33 84 ASN A C 1
ATOM 631 O O . ASN A 1 84 ? 23.350 -22.153 22.681 1.00 31.15 84 ASN A O 1
ATOM 636 N N . GLY A 1 85 ? 22.585 -22.451 24.815 1.00 28.51 85 GLY A N 1
ATOM 637 C CA . GLY A 1 85 ? 22.872 -21.112 25.268 1.00 26.93 85 GLY A CA 1
ATOM 638 C C . GLY A 1 85 ? 21.593 -20.303 25.596 1.00 26.24 85 GLY A C 1
ATOM 639 O O . GLY A 1 85 ? 21.603 -19.459 26.487 1.00 25.34 85 GLY A O 1
ATOM 640 N N . HIS A 1 86 ? 20.525 -20.602 24.889 1.00 25.95 86 HIS A N 1
ATOM 641 C CA . HIS A 1 86 ? 19.251 -19.944 25.155 1.00 26.10 86 HIS A CA 1
ATOM 642 C C . HIS A 1 86 ? 18.756 -20.057 26.581 1.00 24.35 86 HIS A C 1
ATOM 643 O O . HIS A 1 86 ? 18.351 -19.055 27.134 1.00 24.19 86 HIS A O 1
ATOM 650 N N . GLY A 1 87 ? 18.824 -21.234 27.212 1.00 24.40 87 GLY A N 1
ATOM 651 C CA . GLY A 1 87 ? 18.292 -21.385 28.592 1.00 22.40 87 GLY A CA 1
ATOM 652 C C . GLY A 1 87 ? 19.101 -20.630 29.600 1.00 22.74 87 GLY A C 1
ATOM 653 O O . GLY A 1 87 ? 18.583 -20.117 30.606 1.00 22.09 87 GLY A O 1
ATOM 654 N N . THR A 1 88 ? 20.411 -20.490 29.378 1.00 21.44 88 THR A N 1
ATOM 655 C CA . THR A 1 88 ? 21.268 -19.693 30.220 1.00 22.54 88 THR A CA 1
ATOM 656 C C . THR A 1 88 ? 20.884 -18.228 30.113 1.00 20.84 88 THR A C 1
ATOM 657 O O . THR A 1 88 ? 20.858 -17.530 31.117 1.00 22.90 88 THR A O 1
ATOM 661 N N . HIS A 1 89 ? 20.612 -17.780 28.884 1.00 21.68 89 HIS A N 1
ATOM 662 C CA . HIS A 1 89 ? 20.100 -16.411 28.651 1.00 21.61 89 HIS A CA 1
ATOM 663 C C . HIS A 1 89 ? 18.794 -16.112 29.436 1.00 21.66 89 HIS A C 1
ATOM 664 O O . HIS A 1 89 ? 18.696 -15.093 30.102 1.00 23.14 89 HIS A O 1
ATOM 671 N N . VAL A 1 90 ? 17.849 -17.021 29.344 1.00 20.23 90 VAL A N 1
ATOM 672 C CA . VAL A 1 90 ? 16.560 -16.912 30.082 1.00 18.01 90 VAL A CA 1
ATOM 673 C C . VAL A 1 90 ? 16.798 -16.782 31.558 1.00 18.24 90 VAL A C 1
ATOM 674 O O . VAL A 1 90 ? 16.246 -15.907 32.205 1.00 18.19 90 VAL A O 1
ATOM 678 N N . ALA A 1 91 ? 17.639 -17.674 32.123 1.00 18.32 91 ALA A N 1
ATOM 679 C CA . ALA A 1 91 ? 17.952 -17.695 33.541 1.00 19.42 91 ALA A CA 1
ATOM 680 C C . ALA A 1 91 ? 18.490 -16.372 34.022 1.00 21.23 91 ALA A C 1
ATOM 681 O O . ALA A 1 91 ? 18.107 -15.855 35.064 1.00 21.94 91 ALA A O 1
ATOM 683 N N . GLY A 1 92 ? 19.376 -15.761 33.226 1.00 20.61 92 GLY A N 1
ATOM 684 C CA . GLY A 1 92 ? 19.859 -14.441 33.531 1.00 22.44 92 GLY A CA 1
ATOM 685 C C . GLY A 1 92 ? 18.814 -13.314 33.616 1.00 19.49 92 GLY A C 1
ATOM 686 O O . GLY A 1 92 ? 18.948 -12.442 34.463 1.00 22.82 92 GLY A O 1
ATOM 687 N N . THR A 1 93 ? 17.872 -13.293 32.687 1.00 20.44 93 THR A N 1
ATOM 688 C CA . THR A 1 93 ? 16.836 -12.258 32.707 1.00 20.32 93 THR A CA 1
ATOM 689 C C . THR A 1 93 ? 15.985 -12.462 34.000 1.00 19.00 93 THR A C 1
ATOM 690 O O . THR A 1 93 ? 15.588 -11.489 34.646 1.00 20.48 93 THR A O 1
ATOM 694 N N . VAL A 1 94 ? 15.715 -13.724 34.316 1.00 19.16 94 VAL A N 1
ATOM 695 C CA . VAL A 1 94 ? 14.820 -13.977 35.470 1.00 17.86 94 VAL A CA 1
ATOM 696 C C . VAL A 1 94 ? 15.472 -13.591 36.744 1.00 18.50 94 VAL A C 1
ATOM 697 O O . VAL A 1 94 ? 14.861 -12.924 37.591 1.00 19.45 94 VAL A O 1
ATOM 701 N N . ALA A 1 95 ? 16.724 -14.007 36.924 1.00 19.36 95 ALA A N 1
ATOM 702 C CA . ALA A 1 95 ? 17.304 -13.989 38.277 1.00 20.46 95 ALA A CA 1
ATOM 703 C C . ALA A 1 95 ? 18.826 -13.878 38.387 1.00 22.44 95 ALA A C 1
ATOM 704 O O . ALA A 1 95 ? 19.357 -14.246 39.395 1.00 22.39 95 ALA A O 1
ATOM 706 N N . ALA A 1 96 ? 19.527 -13.338 37.389 1.00 22.67 96 ALA A N 1
ATOM 707 C CA . ALA A 1 96 ? 20.988 -13.096 37.598 1.00 23.25 96 ALA A CA 1
ATOM 708 C C . ALA A 1 96 ? 21.239 -12.364 38.901 1.00 23.23 96 ALA A C 1
ATOM 709 O O . ALA A 1 96 ? 20.546 -11.381 39.205 1.00 24.07 96 ALA A O 1
ATOM 711 N N . ALA A 1 97 ? 22.262 -12.819 39.657 1.00 25.15 97 ALA A N 1
ATOM 712 C CA . ALA A 1 97 ? 22.623 -12.254 40.975 1.00 27.56 97 ALA A CA 1
ATOM 713 C C . ALA A 1 97 ? 23.339 -10.952 40.887 1.00 27.88 97 ALA A C 1
ATOM 714 O O . ALA A 1 97 ? 24.017 -10.608 39.858 1.00 28.66 97 ALA A O 1
ATOM 716 N N . GLU A 1 98 ? 23.119 -10.181 41.936 1.00 29.56 98 GLU A N 1
ATOM 717 C CA . GLU A 1 98 ? 23.875 -8.972 42.179 1.00 30.88 98 GLU A CA 1
ATOM 718 C C . GLU A 1 98 ? 25.246 -9.420 42.693 1.00 33.16 98 GLU A C 1
ATOM 719 O O . GLU A 1 98 ? 25.375 -9.895 43.823 1.00 33.75 98 GLU A O 1
ATOM 725 N N . THR A 1 99 ? 26.254 -9.233 41.834 1.00 35.12 99 THR A N 1
ATOM 726 C CA . THR A 1 99 ? 27.613 -9.713 42.094 1.00 35.85 99 THR A CA 1
ATOM 727 C C . THR A 1 99 ? 28.626 -8.598 42.058 1.00 36.78 99 THR A C 1
ATOM 728 O O . THR A 1 99 ? 29.797 -8.848 42.379 1.00 37.41 99 THR A O 1
ATOM 732 N N . GLY A 1 100 ? 28.209 -7.391 41.655 1.00 37.54 100 GLY A N 1
ATOM 733 C CA . GLY A 1 100 ? 29.141 -6.282 41.399 1.00 38.52 100 GLY A CA 1
ATOM 734 C C . GLY A 1 100 ? 29.550 -6.197 39.923 1.00 38.93 100 GLY A C 1
ATOM 735 O O . GLY A 1 100 ? 30.147 -5.184 39.465 1.00 39.88 100 GLY A O 1
ATOM 736 N N . SER A 1 101 ? 29.228 -7.252 39.170 1.00 37.47 101 SER A N 1
ATOM 737 C CA . SER A 1 101 ? 29.499 -7.292 37.758 1.00 36.75 101 SER A CA 1
ATOM 738 C C . SER A 1 101 ? 28.580 -8.259 37.023 1.00 35.01 101 SER A C 1
ATOM 739 O O . SER A 1 101 ? 27.625 -8.813 37.618 1.00 32.67 101 SER A O 1
ATOM 742 N N . GLY A 1 102 ? 28.825 -8.402 35.722 1.00 32.86 102 GLY A N 1
ATOM 743 C CA . GLY A 1 102 ? 27.911 -9.106 34.855 1.00 31.92 102 GLY A CA 1
ATOM 744 C C . GLY A 1 102 ? 26.559 -8.421 34.768 1.00 29.45 102 GLY A C 1
ATOM 745 O O . GLY A 1 102 ? 26.469 -7.215 34.676 1.00 29.61 102 GLY A O 1
ATOM 746 N N . VAL A 1 103 ? 25.491 -9.219 34.659 1.00 27.93 103 VAL A N 1
ATOM 747 C CA . VAL A 1 103 ? 24.158 -8.650 34.615 1.00 26.17 103 VAL A CA 1
ATOM 748 C C . VAL A 1 103 ? 23.431 -8.984 35.966 1.00 23.13 103 VAL A C 1
ATOM 749 O O . VAL A 1 103 ? 23.961 -9.646 36.929 1.00 25.22 103 VAL A O 1
ATOM 753 N N . VAL A 1 104 ? 22.208 -8.459 36.027 1.00 23.67 104 VAL A N 1
ATOM 754 C CA . VAL A 1 104 ? 21.289 -8.704 37.179 1.00 23.74 104 VAL A CA 1
ATOM 755 C C . VAL A 1 104 ? 19.882 -8.912 36.592 1.00 21.70 104 VAL A C 1
ATOM 756 O O . VAL A 1 104 ? 19.444 -8.277 35.609 1.00 23.21 104 VAL A O 1
ATOM 760 N N . GLY A 1 105 ? 19.206 -9.897 37.144 1.00 22.35 105 GLY A N 1
ATOM 761 C CA . GLY A 1 105 ? 17.882 -10.197 36.681 1.00 20.66 105 GLY A CA 1
ATOM 762 C C . GLY A 1 105 ? 16.791 -9.377 37.360 1.00 20.10 105 GLY A C 1
ATOM 763 O O . GLY A 1 105 ? 17.007 -8.591 38.277 1.00 20.68 105 GLY A O 1
ATOM 764 N N . VAL A 1 106 ? 15.567 -9.630 36.891 1.00 20.36 106 VAL A N 1
ATOM 765 C CA . VAL A 1 106 ? 14.379 -8.972 37.420 1.00 19.06 106 VAL A CA 1
ATOM 766 C C . VAL A 1 106 ? 14.212 -9.367 38.902 1.00 18.83 106 VAL A C 1
ATOM 767 O O . VAL A 1 106 ? 13.790 -8.507 39.669 1.00 20.38 106 VAL A O 1
ATOM 771 N N . ALA A 1 107 ? 14.526 -10.598 39.279 1.00 18.29 107 ALA A N 1
ATOM 772 C CA . ALA A 1 107 ? 14.284 -11.077 40.688 1.00 18.59 107 ALA A CA 1
ATOM 773 C C . ALA A 1 107 ? 15.585 -11.751 41.155 1.00 19.66 107 ALA A C 1
ATOM 774 O O . ALA A 1 107 ? 15.675 -12.945 41.137 1.00 21.36 107 ALA A O 1
ATOM 776 N N . PRO A 1 108 ? 16.591 -10.888 41.528 1.00 21.51 108 PRO A N 1
ATOM 777 C CA . PRO A 1 108 ? 17.969 -11.334 41.786 1.00 22.58 108 PRO A CA 1
ATOM 778 C C . PRO A 1 108 ? 18.161 -12.117 43.079 1.00 24.34 108 PRO A C 1
ATOM 779 O O . PRO A 1 108 ? 19.251 -12.634 43.332 1.00 24.70 108 PRO A O 1
ATOM 783 N N . LYS A 1 109 ? 17.123 -12.211 43.911 1.00 24.35 109 LYS A N 1
ATOM 784 C CA . LYS A 1 109 ? 17.102 -13.155 45.035 1.00 25.00 109 LYS A CA 1
ATOM 785 C C . LYS A 1 109 ? 16.156 -14.330 44.842 1.00 24.41 109 LYS A C 1
ATOM 786 O O . LYS A 1 109 ? 16.073 -15.217 45.676 1.00 26.02 109 LYS A O 1
ATOM 792 N N . ALA A 1 110 ? 15.468 -14.437 43.692 1.00 23.00 110 ALA A N 1
ATOM 793 C CA . ALA A 1 110 ? 14.708 -15.618 43.412 1.00 22.65 110 ALA A CA 1
ATOM 794 C C . ALA A 1 110 ? 15.632 -16.728 43.058 1.00 22.47 110 ALA A C 1
ATOM 795 O O . ALA A 1 110 ? 16.728 -16.479 42.510 1.00 25.20 110 ALA A O 1
ATOM 797 N N . ASP A 1 111 ? 15.207 -17.931 43.320 1.00 22.50 111 ASP A N 1
ATOM 798 C CA . ASP A 1 111 ? 15.897 -19.124 42.896 1.00 23.98 111 ASP A CA 1
ATOM 799 C C . ASP A 1 111 ? 15.353 -19.658 41.591 1.00 22.64 111 ASP A C 1
ATOM 800 O O . ASP A 1 111 ? 14.189 -19.416 41.218 1.00 21.63 111 ASP A O 1
ATOM 805 N N . LEU A 1 112 ? 16.213 -20.384 40.922 1.00 22.19 112 LEU A N 1
ATOM 806 C CA . LEU A 1 112 ? 15.923 -21.090 39.694 1.00 21.15 112 LEU A CA 1
ATOM 807 C C . LEU A 1 112 ? 16.003 -22.605 39.776 1.00 22.65 112 LEU A C 1
ATOM 808 O O . LEU A 1 112 ? 16.932 -23.151 40.464 1.00 23.46 112 LEU A O 1
ATOM 813 N N . PHE A 1 113 ? 15.039 -23.281 39.197 1.00 21.41 113 PHE A N 1
ATOM 814 C CA . PHE A 1 113 ? 15.068 -24.682 39.043 1.00 20.97 113 PHE A CA 1
ATOM 815 C C . PHE A 1 113 ? 15.135 -24.980 37.573 1.00 20.87 113 PHE A C 1
ATOM 816 O O . PHE A 1 113 ? 14.261 -24.598 36.809 1.00 22.08 113 PHE A O 1
ATOM 824 N N . ILE A 1 114 ? 16.229 -25.627 37.136 1.00 21.32 114 ILE A N 1
ATOM 825 C CA . ILE A 1 114 ? 16.516 -25.724 35.704 1.00 21.49 114 ILE A CA 1
ATOM 826 C C . ILE A 1 114 ? 15.930 -26.976 35.130 1.00 22.44 114 ILE A C 1
ATOM 827 O O . ILE A 1 114 ? 16.304 -28.102 35.585 1.00 22.98 114 ILE A O 1
ATOM 832 N N . ILE A 1 115 ? 14.970 -26.871 34.187 1.00 21.54 115 ILE A N 1
ATOM 833 C CA . ILE A 1 115 ? 14.350 -28.020 33.603 1.00 24.39 115 ILE A CA 1
ATOM 834 C C . ILE A 1 115 ? 14.705 -28.067 32.143 1.00 25.26 115 ILE A C 1
ATOM 835 O O . ILE A 1 115 ? 14.168 -27.317 31.353 1.00 24.93 115 ILE A O 1
ATOM 840 N N . LYS A 1 116 ? 15.651 -28.962 31.804 1.00 26.14 116 LYS A N 1
ATOM 841 C CA . LYS A 1 116 ? 16.061 -29.146 30.421 1.00 27.18 116 LYS A CA 1
ATOM 842 C C . LYS A 1 116 ? 15.090 -30.075 29.763 1.00 27.67 116 LYS A C 1
ATOM 843 O O . LYS A 1 116 ? 15.082 -31.310 30.041 1.00 25.28 116 LYS A O 1
ATOM 849 N N . ALA A 1 117 ? 14.246 -29.468 28.927 1.00 26.26 117 ALA A N 1
ATOM 850 C CA . ALA A 1 117 ? 13.201 -30.138 28.157 1.00 25.61 117 ALA A CA 1
ATOM 851 C C . ALA A 1 117 ? 13.383 -29.957 26.665 1.00 25.65 117 ALA A C 1
ATOM 852 O O . ALA A 1 117 ? 12.611 -30.461 25.844 1.00 27.15 117 ALA A O 1
ATOM 854 N N . LEU A 1 118 ? 14.430 -29.232 26.292 1.00 26.66 118 LEU A N 1
ATOM 855 C CA . LEU A 1 118 ? 14.753 -28.977 24.895 1.00 26.43 118 LEU A CA 1
ATOM 856 C C . LEU A 1 118 ? 16.191 -29.410 24.647 1.00 28.84 118 LEU A C 1
ATOM 857 O O . LEU A 1 118 ? 17.051 -29.208 25.505 1.00 27.37 118 LEU A O 1
ATOM 862 N N . SER A 1 119 ? 16.471 -29.942 23.454 1.00 30.36 119 SER A N 1
ATOM 863 C CA . SER A 1 119 ? 17.822 -30.442 23.126 1.00 32.53 119 SER A CA 1
ATOM 864 C C . SER A 1 119 ? 18.715 -29.288 22.724 1.00 32.56 119 SER A C 1
ATOM 865 O O . SER A 1 119 ? 18.255 -28.142 22.654 1.00 31.65 119 SER A O 1
ATOM 868 N N . GLY A 1 120 ? 19.978 -29.598 22.394 1.00 33.46 120 GLY A N 1
ATOM 869 C CA . GLY A 1 120 ? 20.967 -28.610 21.965 1.00 33.06 120 GLY A CA 1
ATOM 870 C C . GLY A 1 120 ? 20.526 -27.786 20.786 1.00 33.22 120 GLY A C 1
ATOM 871 O O . GLY A 1 120 ? 20.892 -26.611 20.671 1.00 32.75 120 GLY A O 1
ATOM 872 N N . ASP A 1 121 ? 19.704 -28.383 19.920 1.00 33.86 121 ASP A N 1
ATOM 873 C CA . ASP A 1 121 ? 19.213 -27.689 18.759 1.00 34.19 121 ASP A CA 1
ATOM 874 C C . ASP A 1 121 ? 17.961 -26.873 19.070 1.00 33.38 121 ASP A C 1
ATOM 875 O O . ASP A 1 121 ? 17.363 -26.322 18.155 1.00 32.40 121 ASP A O 1
ATOM 880 N N . GLY A 1 122 ? 17.566 -26.800 20.345 1.00 33.32 122 GLY A N 1
ATOM 881 C CA . GLY A 1 122 ? 16.403 -25.978 20.749 1.00 33.68 122 GLY A CA 1
ATOM 882 C C . GLY A 1 122 ? 15.025 -26.585 20.546 1.00 33.44 122 GLY A C 1
ATOM 883 O O . GLY A 1 122 ? 13.996 -25.905 20.738 1.00 32.16 122 GLY A O 1
ATOM 884 N N . SER A 1 123 ? 14.996 -27.886 20.240 1.00 33.50 123 SER A N 1
ATOM 885 C CA . SER A 1 123 ? 13.760 -28.602 19.920 1.00 34.30 123 SER A CA 1
ATOM 886 C C . SER A 1 123 ? 13.458 -29.666 20.962 1.00 33.28 123 SER A C 1
ATOM 887 O O . SER A 1 123 ? 14.346 -30.162 21.645 1.00 32.67 123 SER A O 1
ATOM 890 N N . GLY A 1 124 ? 12.191 -30.021 21.078 1.00 34.42 124 GLY A N 1
ATOM 891 C CA . GLY A 1 124 ? 11.793 -31.019 22.056 1.00 34.33 124 GLY A CA 1
ATOM 892 C C . GLY A 1 124 ? 10.537 -31.746 21.698 1.00 35.71 124 GLY A C 1
ATOM 893 O O . GLY A 1 124 ? 9.660 -31.234 21.008 1.00 36.67 124 GLY A O 1
ATOM 894 N N . GLU A 1 125 ? 10.419 -32.960 22.200 1.00 36.67 125 GLU A N 1
ATOM 895 C CA . GLU A 1 125 ? 9.179 -33.681 22.021 1.00 37.30 125 GLU A CA 1
ATOM 896 C C . GLU A 1 125 ? 8.123 -33.064 22.938 1.00 36.18 125 GLU A C 1
ATOM 897 O O . GLU A 1 125 ? 8.408 -32.676 24.100 1.00 34.96 125 GLU A O 1
ATOM 903 N N . MET A 1 126 ? 6.914 -32.996 22.409 1.00 35.22 126 MET A N 1
ATOM 904 C CA . MET A 1 126 ? 5.736 -32.592 23.187 1.00 35.65 126 MET A CA 1
ATOM 905 C C . MET A 1 126 ? 5.716 -33.204 24.571 1.00 34.39 126 MET A C 1
ATOM 906 O O . MET A 1 126 ? 5.480 -32.531 25.585 1.00 34.23 126 MET A O 1
ATOM 911 N N . GLY A 1 127 ? 5.970 -34.513 24.651 1.00 33.68 127 GLY A N 1
ATOM 912 C CA . GLY A 1 127 ? 5.905 -35.156 25.940 1.00 32.05 127 GLY A CA 1
ATOM 913 C C . GLY A 1 127 ? 6.934 -34.741 26.956 1.00 31.20 127 GLY A C 1
ATOM 914 O O . GLY A 1 127 ? 6.736 -34.916 28.144 1.00 32.45 127 GLY A O 1
ATOM 915 N N . TRP A 1 128 ? 8.079 -34.279 26.512 1.00 31.18 128 TRP A N 1
ATOM 916 C CA . TRP A 1 128 ? 9.091 -33.785 27.442 1.00 30.07 128 TRP A CA 1
ATOM 917 C C . TRP A 1 128 ? 8.548 -32.469 28.060 1.00 28.38 128 TRP A C 1
ATOM 918 O O . TRP A 1 128 ? 8.775 -32.167 29.238 1.00 27.16 128 TRP A O 1
ATOM 929 N N . ILE A 1 129 ? 7.922 -31.676 27.215 1.00 28.16 129 ILE A N 1
ATOM 930 C CA . ILE A 1 129 ? 7.406 -30.345 27.661 1.00 27.46 129 ILE A CA 1
ATOM 931 C C . ILE A 1 129 ? 6.259 -30.559 28.654 1.00 25.59 129 ILE A C 1
ATOM 932 O O . ILE A 1 129 ? 6.244 -29.961 29.752 1.00 26.14 129 ILE A O 1
ATOM 937 N N . ALA A 1 130 ? 5.367 -31.510 28.357 1.00 26.83 130 ALA A N 1
ATOM 938 C CA . ALA A 1 130 ? 4.287 -31.850 29.302 1.00 27.58 130 ALA A CA 1
ATOM 939 C C . ALA A 1 130 ? 4.810 -32.400 30.636 1.00 28.19 130 ALA A C 1
ATOM 940 O O . ALA A 1 130 ? 4.386 -31.963 31.734 1.00 27.57 130 ALA A O 1
ATOM 942 N N . LYS A 1 131 ? 5.809 -33.308 30.578 1.00 28.90 131 LYS A N 1
ATOM 943 C CA . LYS A 1 131 ? 6.398 -33.802 31.850 1.00 27.30 131 LYS A CA 1
ATOM 944 C C . LYS A 1 131 ? 7.090 -32.718 32.597 1.00 25.90 131 LYS A C 1
ATOM 945 O O . LYS A 1 131 ? 7.063 -32.691 33.816 1.00 24.89 131 LYS A O 1
ATOM 951 N N . ALA A 1 132 ? 7.715 -31.802 31.843 1.00 25.50 132 ALA A N 1
ATOM 952 C CA . ALA A 1 132 ? 8.452 -30.705 32.463 1.00 25.27 132 ALA A CA 1
ATOM 953 C C . ALA A 1 132 ? 7.499 -29.887 33.293 1.00 23.37 132 ALA A C 1
ATOM 954 O O . ALA A 1 132 ? 7.834 -29.508 34.396 1.00 24.83 132 ALA A O 1
ATOM 956 N N . ILE A 1 133 ? 6.302 -29.623 32.755 1.00 23.95 133 ILE A N 1
ATOM 957 C CA . ILE A 1 133 ? 5.342 -28.779 33.463 1.00 24.24 133 ILE A CA 1
ATOM 958 C C . ILE A 1 133 ? 4.830 -29.495 34.732 1.00 24.37 133 ILE A C 1
ATOM 959 O O . ILE A 1 133 ? 4.808 -28.920 35.821 1.00 24.48 133 ILE A O 1
ATOM 964 N N A ARG A 1 134 ? 4.486 -30.776 34.615 0.50 26.18 134 ARG A N 1
ATOM 965 N N B ARG A 1 134 ? 4.484 -30.782 34.586 0.50 26.15 134 ARG A N 1
ATOM 966 C CA A ARG A 1 134 ? 4.087 -31.528 35.802 0.50 27.30 134 ARG A CA 1
ATOM 967 C CA B ARG A 1 134 ? 4.130 -31.621 35.738 0.50 27.14 134 ARG A CA 1
ATOM 968 C C A ARG A 1 134 ? 5.192 -31.693 36.823 0.50 26.69 134 ARG A C 1
ATOM 969 C C B ARG A 1 134 ? 5.191 -31.671 36.798 0.50 26.67 134 ARG A C 1
ATOM 970 O O A ARG A 1 134 ? 4.936 -31.616 38.045 0.50 26.52 134 ARG A O 1
ATOM 971 O O B ARG A 1 134 ? 4.906 -31.549 38.008 0.50 26.53 134 ARG A O 1
ATOM 986 N N . TYR A 1 135 ? 6.422 -31.908 36.352 1.00 27.57 135 TYR A N 1
ATOM 987 C CA . TYR A 1 135 ? 7.569 -31.973 37.258 1.00 26.74 135 TYR A CA 1
ATOM 988 C C . TYR A 1 135 ? 7.703 -30.735 38.090 1.00 26.68 135 TYR A C 1
ATOM 989 O O . TYR A 1 135 ? 7.920 -30.782 39.311 1.00 26.55 135 TYR A O 1
ATOM 998 N N . ALA A 1 136 ? 7.540 -29.565 37.443 1.00 23.95 136 ALA A N 1
ATOM 999 C CA . ALA A 1 136 ? 7.628 -28.359 38.138 1.00 23.68 136 ALA A CA 1
ATOM 1000 C C . ALA A 1 136 ? 6.595 -28.232 39.210 1.00 21.28 136 ALA A C 1
ATOM 1001 O O . ALA A 1 136 ? 6.902 -27.669 40.295 1.00 24.98 136 ALA A O 1
ATOM 1003 N N . VAL A 1 137 ? 5.365 -28.651 38.905 1.00 24.22 137 VAL A N 1
ATOM 1004 C CA . VAL A 1 137 ? 4.263 -28.527 39.917 1.00 23.62 137 VAL A CA 1
ATOM 1005 C C . VAL A 1 137 ? 4.580 -29.386 41.166 1.00 22.59 137 VAL A C 1
ATOM 1006 O O . VAL A 1 137 ? 4.384 -28.962 42.316 1.00 25.08 137 VAL A O 1
ATOM 1010 N N . ASP A 1 138 ? 5.054 -30.582 40.895 1.00 25.71 138 ASP A N 1
ATOM 1011 C CA . ASP A 1 138 ? 5.203 -31.603 41.985 1.00 25.75 138 ASP A CA 1
ATOM 1012 C C . ASP A 1 138 ? 6.447 -31.510 42.881 1.00 26.59 138 ASP A C 1
ATOM 1013 O O . ASP A 1 138 ? 6.468 -31.985 44.065 1.00 25.78 138 ASP A O 1
ATOM 1018 N N . TRP A 1 139 ? 7.497 -30.913 42.336 1.00 25.18 139 TRP A N 1
ATOM 1019 C CA . TRP A 1 139 ? 8.815 -30.858 42.957 1.00 23.60 139 TRP A CA 1
ATOM 1020 C C . TRP A 1 139 ? 8.788 -30.108 44.269 1.00 24.86 139 TRP A C 1
ATOM 1021 O O . TRP A 1 139 ? 8.035 -29.097 44.456 1.00 24.08 139 TRP A O 1
ATOM 1032 N N . ARG A 1 140 ? 9.509 -30.646 45.258 1.00 24.67 140 ARG A N 1
ATOM 1033 C CA . ARG A 1 140 ? 9.747 -29.867 46.438 1.00 26.10 140 ARG A CA 1
ATOM 1034 C C . ARG A 1 140 ? 11.205 -29.879 46.854 1.00 26.50 140 ARG A C 1
ATOM 1035 O O . ARG A 1 140 ? 11.858 -30.895 46.703 1.00 28.71 140 ARG A O 1
ATOM 1043 N N . GLY A 1 141 ? 11.674 -28.773 47.387 1.00 27.98 141 GLY A N 1
ATOM 1044 C CA . GLY A 1 141 ? 13.031 -28.650 47.873 1.00 31.06 141 GLY A CA 1
ATOM 1045 C C . GLY A 1 141 ? 13.145 -29.391 49.225 1.00 33.52 141 GLY A C 1
ATOM 1046 O O . GLY A 1 141 ? 12.153 -29.906 49.738 1.00 32.41 141 GLY A O 1
ATOM 1047 N N . PRO A 1 142 ? 14.362 -29.432 49.777 1.00 36.06 142 PRO A N 1
ATOM 1048 C CA . PRO A 1 142 ? 14.642 -30.166 51.024 1.00 38.02 142 PRO A CA 1
ATOM 1049 C C . PRO A 1 142 ? 13.946 -29.567 52.250 1.00 39.89 142 PRO A C 1
ATOM 1050 O O . PRO A 1 142 ? 13.675 -30.314 53.219 1.00 41.75 142 PRO A O 1
ATOM 1054 N N . LYS A 1 143 ? 13.689 -28.242 52.235 1.00 40.05 143 LYS A N 1
ATOM 1055 C CA . LYS A 1 143 ? 12.911 -27.576 53.268 1.00 40.16 143 LYS A CA 1
ATOM 1056 C C . LYS A 1 143 ? 11.426 -27.253 52.872 1.00 39.73 143 LYS A C 1
ATOM 1057 O O . LYS A 1 143 ? 10.775 -26.408 53.507 1.00 41.06 143 LYS A O 1
ATOM 1063 N N . GLY A 1 144 ? 10.872 -27.937 51.874 1.00 36.61 144 GLY A N 1
ATOM 1064 C CA . GLY A 1 144 ? 9.517 -27.668 51.465 1.00 36.24 144 GLY A CA 1
ATOM 1065 C C . GLY A 1 144 ? 9.375 -26.511 50.470 1.00 34.44 144 GLY A C 1
ATOM 1066 O O . GLY A 1 144 ? 8.260 -26.081 50.205 1.00 34.00 144 GLY A O 1
ATOM 1067 N N . GLU A 1 145 ? 10.493 -26.031 49.916 1.00 32.68 145 GLU A N 1
ATOM 1068 C CA . GLU A 1 145 ? 10.468 -24.967 48.874 1.00 30.30 145 GLU A CA 1
ATOM 1069 C C . GLU A 1 145 ? 9.680 -25.456 47.677 1.00 28.22 145 GLU A C 1
ATOM 1070 O O . GLU A 1 145 ? 9.660 -26.635 47.400 1.00 29.16 145 GLU A O 1
ATOM 1076 N N . GLN A 1 146 ? 9.027 -24.569 46.894 1.00 26.31 146 GLN A N 1
ATOM 1077 C CA . GLN A 1 146 ? 8.311 -25.034 45.741 1.00 25.79 146 GLN A CA 1
ATOM 1078 C C . GLN A 1 146 ? 8.223 -23.918 44.716 1.00 22.64 146 GLN A C 1
ATOM 1079 O O . GLN A 1 146 ? 8.319 -22.738 45.090 1.00 24.97 146 GLN A O 1
ATOM 1085 N N . MET A 1 147 ? 8.051 -24.310 43.482 1.00 21.99 147 MET A N 1
ATOM 1086 C CA . MET A 1 147 ? 7.817 -23.369 42.318 1.00 19.98 147 MET A CA 1
ATOM 1087 C C . MET A 1 147 ? 6.383 -22.917 42.188 1.00 19.47 147 MET A C 1
ATOM 1088 O O . MET A 1 147 ? 5.478 -23.755 42.058 1.00 21.46 147 MET A O 1
ATOM 1093 N N . ARG A 1 148 ? 6.231 -21.569 42.109 1.00 19.41 148 ARG A N 1
ATOM 1094 C CA . ARG A 1 148 ? 4.946 -20.952 41.843 1.00 19.81 148 ARG A CA 1
ATOM 1095 C C . ARG A 1 148 ? 4.914 -20.372 40.403 1.00 19.59 148 ARG A C 1
ATOM 1096 O O . ARG A 1 148 ? 3.871 -19.840 39.998 1.00 19.84 148 ARG A O 1
ATOM 1104 N N . ILE A 1 149 ? 6.028 -20.500 39.695 1.00 19.05 149 ILE A N 1
ATOM 1105 C CA . ILE A 1 149 ? 6.175 -19.903 38.338 1.00 18.85 149 ILE A CA 1
ATOM 1106 C C . ILE A 1 149 ? 6.999 -20.792 37.462 1.00 18.92 149 ILE A C 1
ATOM 1107 O O . ILE A 1 149 ? 8.042 -21.305 37.936 1.00 19.88 149 ILE A O 1
ATOM 1112 N N . ILE A 1 150 ? 6.521 -21.071 36.234 1.00 18.96 150 ILE A N 1
ATOM 1113 C CA . ILE A 1 150 ? 7.213 -21.736 35.194 1.00 21.09 150 ILE A CA 1
ATOM 1114 C C . ILE A 1 150 ? 7.309 -20.804 33.996 1.00 20.22 150 ILE A C 1
ATOM 1115 O O . ILE A 1 150 ? 6.400 -20.012 33.758 1.00 19.55 150 ILE A O 1
ATOM 1120 N N . THR A 1 151 ? 8.419 -20.931 33.283 1.00 19.41 151 THR A N 1
ATOM 1121 C CA . THR A 1 151 ? 8.628 -20.107 32.063 1.00 19.73 151 THR A CA 1
ATOM 1122 C C . THR A 1 151 ? 9.125 -20.882 30.838 1.00 21.19 151 THR A C 1
ATOM 1123 O O . THR A 1 151 ? 10.011 -21.757 30.927 1.00 20.45 151 THR A O 1
ATOM 1127 N N . MET A 1 152 ? 8.564 -20.513 29.702 1.00 20.53 152 MET A N 1
ATOM 1128 C CA . MET A 1 152 ? 8.828 -21.169 28.408 1.00 20.94 152 MET A CA 1
ATOM 1129 C C . MET A 1 152 ? 8.913 -20.083 27.335 1.00 22.97 152 MET A C 1
ATOM 1130 O O . MET A 1 152 ? 8.225 -19.066 27.416 1.00 21.62 152 MET A O 1
ATOM 1135 N N . SER A 1 153 ? 9.714 -20.379 26.325 1.00 23.37 153 SER A N 1
ATOM 1136 C CA . SER A 1 153 ? 9.857 -19.526 25.121 1.00 25.14 153 SER A CA 1
ATOM 1137 C C . SER A 1 153 ? 9.880 -20.414 23.890 1.00 25.56 153 SER A C 1
ATOM 1138 O O . SER A 1 153 ? 10.767 -20.281 23.002 1.00 24.95 153 SER A O 1
ATOM 1141 N N . LEU A 1 154 ? 8.876 -21.263 23.817 1.00 25.99 154 LEU A N 1
ATOM 1142 C CA . LEU A 1 154 ? 8.812 -22.325 22.826 1.00 26.46 154 LEU A CA 1
ATOM 1143 C C . LEU A 1 154 ? 7.413 -22.460 22.305 1.00 27.44 154 LEU A C 1
ATOM 1144 O O . LEU A 1 154 ? 6.432 -21.963 22.896 1.00 26.53 154 LEU A O 1
ATOM 1149 N N . GLY A 1 155 ? 7.279 -23.162 21.187 1.00 27.57 155 GLY A N 1
ATOM 1150 C CA . GLY A 1 155 ? 5.982 -23.479 20.689 1.00 29.58 155 GLY A CA 1
ATOM 1151 C C . GLY A 1 155 ? 6.011 -24.560 19.627 1.00 30.27 155 GLY A C 1
ATOM 1152 O O . GLY A 1 155 ? 7.051 -24.823 19.042 1.00 30.64 155 GLY A O 1
ATOM 1153 N N . GLY A 1 156 ? 4.846 -25.149 19.411 1.00 33.12 156 GLY A N 1
ATOM 1154 C CA . GLY A 1 156 ? 4.621 -26.111 18.363 1.00 34.03 156 GLY A CA 1
ATOM 1155 C C . GLY A 1 156 ? 3.211 -26.028 17.822 1.00 35.57 156 GLY A C 1
ATOM 1156 O O . GLY A 1 156 ? 2.360 -25.351 18.383 1.00 34.98 156 GLY A O 1
ATOM 1157 N N . PRO A 1 157 ? 2.960 -26.697 16.676 1.00 36.35 157 PRO A N 1
ATOM 1158 C CA . PRO A 1 157 ? 1.747 -26.449 15.894 1.00 37.19 157 PRO A CA 1
ATOM 1159 C C . PRO A 1 157 ? 0.541 -27.180 16.399 1.00 38.08 157 PRO A C 1
ATOM 1160 O O . PRO A 1 157 ? -0.578 -26.747 16.160 1.00 38.34 157 PRO A O 1
ATOM 1164 N N . THR A 1 158 ? 0.759 -28.252 17.139 1.00 38.47 158 THR A N 1
ATOM 1165 C CA . THR A 1 158 ? -0.295 -29.184 17.493 1.00 40.33 158 THR A CA 1
ATOM 1166 C C . THR A 1 158 ? -0.832 -28.977 18.889 1.00 39.18 158 THR A C 1
ATOM 1167 O O . THR A 1 158 ? -0.053 -28.831 19.821 1.00 37.16 158 THR A O 1
ATOM 1171 N N . ASP A 1 159 ? -2.154 -29.026 19.006 1.00 39.42 159 ASP A N 1
ATOM 1172 C CA . ASP A 1 159 ? -2.872 -28.948 20.257 1.00 40.17 159 ASP A CA 1
ATOM 1173 C C . ASP A 1 159 ? -3.041 -30.377 20.733 1.00 41.67 159 ASP A C 1
ATOM 1174 O O . ASP A 1 159 ? -3.833 -31.113 20.158 1.00 43.73 159 ASP A O 1
ATOM 1179 N N . SER A 1 160 ? -2.323 -30.787 21.772 1.00 42.08 160 SER A N 1
ATOM 1180 C CA . SER A 1 160 ? -2.645 -32.081 22.361 1.00 42.95 160 SER A CA 1
ATOM 1181 C C . SER A 1 160 ? -3.078 -31.997 23.800 1.00 42.38 160 SER A C 1
ATOM 1182 O O . SER A 1 160 ? -2.555 -31.181 24.608 1.00 41.50 160 SER A O 1
ATOM 1185 N N . GLU A 1 161 ? -4.007 -32.890 24.117 1.00 40.68 161 GLU A N 1
ATOM 1186 C CA . GLU A 1 161 ? -4.599 -32.969 25.422 1.00 40.21 161 GLU A CA 1
ATOM 1187 C C . GLU A 1 161 ? -3.554 -33.188 26.449 1.00 38.51 161 GLU A C 1
ATOM 1188 O O . GLU A 1 161 ? -3.731 -32.776 27.575 1.00 37.76 161 GLU A O 1
ATOM 1194 N N . GLU A 1 162 ? -2.481 -33.917 26.100 1.00 37.81 162 GLU A N 1
ATOM 1195 C CA . GLU A 1 162 ? -1.477 -34.197 27.117 1.00 37.20 162 GLU A CA 1
ATOM 1196 C C . GLU A 1 162 ? -0.834 -32.881 27.606 1.00 33.51 162 GLU A C 1
ATOM 1197 O O . GLU A 1 162 ? -0.643 -32.664 28.806 1.00 33.28 162 GLU A O 1
ATOM 1203 N N . LEU A 1 163 ? -0.531 -32.016 26.660 1.00 32.84 163 LEU A N 1
ATOM 1204 C CA . LEU A 1 163 ? 0.129 -30.722 26.980 1.00 30.07 163 LEU A CA 1
ATOM 1205 C C . LEU A 1 163 ? -0.848 -29.752 27.691 1.00 29.72 163 LEU A C 1
ATOM 1206 O O . LEU A 1 163 ? -0.533 -29.148 28.760 1.00 28.75 163 LEU A O 1
ATOM 1211 N N . HIS A 1 164 ? -2.066 -29.675 27.158 1.00 27.96 164 HIS A N 1
ATOM 1212 C CA . HIS A 1 164 ? -3.089 -28.799 27.728 1.00 27.64 164 HIS A CA 1
ATOM 1213 C C . HIS A 1 164 ? -3.428 -29.274 29.119 1.00 26.58 164 HIS A C 1
ATOM 1214 O O . HIS A 1 164 ? -3.588 -28.501 30.024 1.00 26.49 164 HIS A O 1
ATOM 1221 N N . ASP A 1 165 ? -3.508 -30.591 29.337 1.00 27.09 165 ASP A N 1
ATOM 1222 C CA . ASP A 1 165 ? -3.760 -31.085 30.655 1.00 26.11 165 ASP A CA 1
ATOM 1223 C C . ASP A 1 165 ? -2.681 -30.746 31.607 1.00 25.16 165 ASP A C 1
ATOM 1224 O O . ASP A 1 165 ? -2.954 -30.517 32.795 1.00 25.69 165 ASP A O 1
ATOM 1229 N N . ALA A 1 166 ? -1.441 -30.728 31.117 1.00 25.68 166 ALA A N 1
ATOM 1230 C CA . ALA A 1 166 ? -0.342 -30.372 31.980 1.00 25.58 166 ALA A CA 1
ATOM 1231 C C . ALA A 1 166 ? -0.448 -28.897 32.415 1.00 23.72 166 ALA A C 1
ATOM 1232 O O . ALA A 1 166 ? -0.268 -28.543 33.573 1.00 23.90 166 ALA A O 1
ATOM 1234 N N . VAL A 1 167 ? -0.820 -28.088 31.470 1.00 25.22 167 VAL A N 1
ATOM 1235 C CA . VAL A 1 167 ? -1.026 -26.640 31.766 1.00 23.56 167 VAL A CA 1
ATOM 1236 C C . VAL A 1 167 ? -2.141 -26.403 32.761 1.00 23.18 167 VAL A C 1
ATOM 1237 O O . VAL A 1 167 ? -1.986 -25.635 33.710 1.00 23.19 167 VAL A O 1
ATOM 1241 N N . LYS A 1 168 ? -3.246 -27.147 32.615 1.00 24.92 168 LYS A N 1
ATOM 1242 C CA . LYS A 1 168 ? -4.379 -27.091 33.520 1.00 24.25 168 LYS A CA 1
ATOM 1243 C C . LYS A 1 168 ? -4.016 -27.545 34.881 1.00 24.06 168 LYS A C 1
ATOM 1244 O O . LYS A 1 168 ? -4.423 -26.949 35.856 1.00 25.31 168 LYS A O 1
ATOM 1250 N N . TYR A 1 169 ? -3.156 -28.578 34.933 1.00 26.69 169 TYR A N 1
ATOM 1251 C CA . TYR A 1 169 ? -2.653 -29.114 36.193 1.00 25.37 169 TYR A CA 1
ATOM 1252 C C . TYR A 1 169 ? -1.907 -28.072 37.007 1.00 24.55 169 TYR A C 1
ATOM 1253 O O . TYR A 1 169 ? -2.117 -27.859 38.229 1.00 25.35 169 TYR A O 1
ATOM 1262 N N . ALA A 1 170 ? -1.069 -27.326 36.299 1.00 21.89 170 ALA A N 1
ATOM 1263 C CA . ALA A 1 170 ? -0.251 -26.333 36.950 1.00 22.81 170 ALA A CA 1
ATOM 1264 C C . ALA A 1 170 ? -1.108 -25.254 37.506 1.00 21.01 170 ALA A C 1
ATOM 1265 O O . ALA A 1 170 ? -0.941 -24.780 38.634 1.00 20.81 170 ALA A O 1
ATOM 1267 N N . VAL A 1 171 ? -1.947 -24.723 36.619 1.00 25.08 171 VAL A N 1
ATOM 1268 C CA . VAL A 1 171 ? -2.806 -23.632 36.980 1.00 25.02 171 VAL A CA 1
ATOM 1269 C C . VAL A 1 171 ? -3.766 -23.958 38.126 1.00 24.59 171 VAL A C 1
ATOM 1270 O O . VAL A 1 171 ? -3.906 -23.143 39.029 1.00 25.37 171 VAL A O 1
ATOM 1274 N N . SER A 1 172 ? -4.332 -25.170 38.139 1.00 26.30 172 SER A N 1
ATOM 1275 C CA . SER A 1 172 ? -5.190 -25.628 39.242 1.00 28.01 172 SER A CA 1
ATOM 1276 C C . SER A 1 172 ? -4.421 -25.844 40.513 1.00 27.85 172 SER A C 1
ATOM 1277 O O . SER A 1 172 ? -4.979 -25.690 41.614 1.00 27.30 172 SER A O 1
ATOM 1280 N N . ASN A 1 173 ? -3.113 -26.083 40.379 1.00 27.17 173 ASN A N 1
ATOM 1281 C CA . ASN A 1 173 ? -2.248 -26.138 41.533 1.00 27.90 173 ASN A CA 1
ATOM 1282 C C . ASN A 1 173 ? -1.473 -24.874 41.865 1.00 27.50 173 ASN A C 1
ATOM 1283 O O . ASN A 1 173 ? -0.428 -24.877 42.552 1.00 26.69 173 ASN A O 1
ATOM 1288 N N . ASN A 1 174 ? -2.033 -23.737 41.424 1.00 25.68 174 ASN A N 1
ATOM 1289 C CA . ASN A 1 174 ? -1.497 -22.424 41.732 1.00 24.81 174 ASN A CA 1
ATOM 1290 C C . ASN A 1 174 ? -0.078 -22.054 41.243 1.00 22.55 174 ASN A C 1
ATOM 1291 O O . ASN A 1 174 ? 0.677 -21.361 41.900 1.00 23.61 174 ASN A O 1
ATOM 1296 N N . VAL A 1 175 ? 0.242 -22.584 40.071 1.00 21.93 175 VAL A N 1
ATOM 1297 C CA . VAL A 1 175 ? 1.502 -22.289 39.410 1.00 20.61 175 VAL A CA 1
ATOM 1298 C C . VAL A 1 175 ? 1.158 -21.465 38.147 1.00 19.05 175 VAL A C 1
ATOM 1299 O O . VAL A 1 175 ? 0.338 -21.890 37.293 1.00 20.23 175 VAL A O 1
ATOM 1303 N N . SER A 1 176 ? 1.729 -20.254 38.129 1.00 18.25 176 SER A N 1
ATOM 1304 C CA . SER A 1 176 ? 1.627 -19.385 36.916 1.00 18.72 176 SER A CA 1
ATOM 1305 C C . SER A 1 176 ? 2.442 -19.995 35.802 1.00 19.21 176 SER A C 1
ATOM 1306 O O . SER A 1 176 ? 3.678 -20.302 35.972 1.00 20.34 176 SER A O 1
ATOM 1309 N N . VAL A 1 177 ? 1.831 -20.108 34.621 1.00 17.23 177 VAL A N 1
ATOM 1310 C CA . VAL A 1 177 ? 2.506 -20.614 33.434 1.00 18.13 177 VAL A CA 1
ATOM 1311 C C . VAL A 1 177 ? 2.767 -19.496 32.425 1.00 20.26 177 VAL A C 1
ATOM 1312 O O . VAL A 1 177 ? 1.833 -19.048 31.775 1.00 20.04 177 VAL A O 1
ATOM 1316 N N . VAL A 1 178 ? 4.036 -19.065 32.333 1.00 18.44 178 VAL A N 1
ATOM 1317 C CA . VAL A 1 178 ? 4.397 -17.925 31.413 1.00 18.11 178 VAL A CA 1
ATOM 1318 C C . VAL A 1 178 ? 4.912 -18.489 30.116 1.00 18.94 178 VAL A C 1
ATOM 1319 O O . VAL A 1 178 ? 5.817 -19.315 30.140 1.00 18.69 178 VAL A O 1
ATOM 1336 N N . ALA A 1 180 ? 6.055 -17.234 26.089 1.00 20.50 180 ALA A N 1
ATOM 1337 C CA . ALA A 1 180 ? 6.246 -16.343 24.970 1.00 21.35 180 ALA A CA 1
ATOM 1338 C C . ALA A 1 180 ? 5.272 -16.625 23.862 1.00 23.80 180 ALA A C 1
ATOM 1339 O O . ALA A 1 180 ? 5.035 -17.726 23.564 1.00 25.63 180 ALA A O 1
ATOM 1341 N N . ALA A 1 181 ? 4.744 -15.594 23.237 1.00 27.80 181 ALA A N 1
ATOM 1342 C CA . ALA A 1 181 ? 3.835 -15.777 22.116 1.00 32.58 181 ALA A CA 1
ATOM 1343 C C . ALA A 1 181 ? 4.341 -15.157 20.851 1.00 37.33 181 ALA A C 1
ATOM 1344 O O . ALA A 1 181 ? 4.327 -13.953 20.784 1.00 40.57 181 ALA A O 1
ATOM 1346 N N . GLY A 1 182 ? 4.679 -15.914 19.830 1.00 42.34 182 GLY A N 1
ATOM 1347 C CA . GLY A 1 182 ? 5.103 -15.276 18.584 1.00 45.81 182 GLY A CA 1
ATOM 1348 C C . GLY A 1 182 ? 5.222 -16.050 17.291 1.00 49.29 182 GLY A C 1
ATOM 1349 O O . GLY A 1 182 ? 4.689 -17.103 17.229 1.00 50.76 182 GLY A O 1
ATOM 1350 N N . ASN A 1 192 ? 1.833 -19.828 12.941 1.00 51.29 192 ASN A N 1
ATOM 1351 C CA . ASN A 1 192 ? 0.950 -20.970 13.183 1.00 50.43 192 ASN A CA 1
ATOM 1352 C C . ASN A 1 192 ? 1.767 -22.100 13.857 1.00 48.52 192 ASN A C 1
ATOM 1353 O O . ASN A 1 192 ? 1.270 -22.829 14.717 1.00 47.68 192 ASN A O 1
ATOM 1358 N N . GLU A 1 193 ? 3.032 -22.178 13.467 1.00 46.32 193 GLU A N 1
ATOM 1359 C CA . GLU A 1 193 ? 3.935 -23.244 13.849 1.00 45.25 193 GLU A CA 1
ATOM 1360 C C . GLU A 1 193 ? 4.329 -23.190 15.336 1.00 42.91 193 GLU A C 1
ATOM 1361 O O . GLU A 1 193 ? 4.753 -24.192 15.882 1.00 40.98 193 GLU A O 1
ATOM 1367 N N . PHE A 1 194 ? 4.162 -22.032 15.977 1.00 40.26 194 PHE A N 1
ATOM 1368 C CA . PHE A 1 194 ? 4.531 -21.861 17.404 1.00 39.10 194 PHE A CA 1
ATOM 1369 C C . PHE A 1 194 ? 3.317 -21.612 18.309 1.00 37.35 194 PHE A C 1
ATOM 1370 O O . PHE A 1 194 ? 3.445 -21.112 19.438 1.00 37.57 194 PHE A O 1
ATOM 1378 N N . ALA A 1 195 ? 2.143 -22.016 17.847 1.00 34.75 195 ALA A N 1
ATOM 1379 C CA . ALA A 1 195 ? 0.915 -21.701 18.534 1.00 32.87 195 ALA A CA 1
ATOM 1380 C C . ALA A 1 195 ? 0.839 -22.154 20.005 1.00 31.41 195 ALA A C 1
ATOM 1381 O O . ALA A 1 195 ? 0.375 -21.371 20.845 1.00 28.45 195 ALA A O 1
ATOM 1383 N N . TYR A 1 196 ? 1.240 -23.418 20.278 1.00 29.13 196 TYR A N 1
ATOM 1384 C CA . TYR A 1 196 ? 1.064 -24.059 21.581 1.00 28.11 196 TYR A CA 1
ATOM 1385 C C . TYR A 1 196 ? 2.364 -24.178 22.319 1.00 26.11 196 TYR A C 1
ATOM 1386 O O . TYR A 1 196 ? 3.387 -24.442 21.678 1.00 28.52 196 TYR A O 1
ATOM 1395 N N . PRO A 1 197 ? 2.347 -24.021 23.678 1.00 25.02 197 PRO A N 1
ATOM 1396 C CA . PRO A 1 197 ? 1.204 -23.797 24.581 1.00 24.58 197 PRO A CA 1
ATOM 1397 C C . PRO A 1 197 ? 0.730 -22.312 24.800 1.00 24.78 197 PRO A C 1
ATOM 1398 O O . PRO A 1 197 ? -0.238 -22.130 25.530 1.00 23.76 197 PRO A O 1
ATOM 1402 N N . ALA A 1 198 ? 1.403 -21.332 24.154 1.00 25.53 198 ALA A N 1
ATOM 1403 C CA . ALA A 1 198 ? 1.069 -19.895 24.320 1.00 24.88 198 ALA A CA 1
ATOM 1404 C C . ALA A 1 198 ? -0.415 -19.663 24.064 1.00 24.12 198 ALA A C 1
ATOM 1405 O O . ALA A 1 198 ? -1.059 -18.867 24.782 1.00 24.17 198 ALA A O 1
ATOM 1407 N N . ALA A 1 199 ? -1.007 -20.337 23.045 1.00 23.47 199 ALA A N 1
ATOM 1408 C CA . ALA A 1 199 ? -2.416 -20.189 22.752 1.00 23.35 199 ALA A CA 1
ATOM 1409 C C . ALA A 1 199 ? -3.467 -20.714 23.687 1.00 22.43 199 ALA A C 1
ATOM 1410 O O . ALA A 1 199 ? -4.652 -20.341 23.569 1.00 24.35 199 ALA A O 1
ATOM 1412 N N . TYR A 1 200 ? -3.105 -21.536 24.689 1.00 22.97 200 TYR A N 1
ATOM 1413 C CA . TYR A 1 200 ? -4.041 -21.993 25.648 1.00 22.95 200 TYR A CA 1
ATOM 1414 C C . TYR A 1 200 ? -4.465 -20.870 26.601 1.00 22.64 200 TYR A C 1
ATOM 1415 O O . TYR A 1 200 ? -3.648 -20.023 27.028 1.00 22.63 200 TYR A O 1
ATOM 1424 N N . ASN A 1 201 ? -5.749 -20.834 26.889 1.00 22.08 201 ASN A N 1
ATOM 1425 C CA . ASN A 1 201 ? -6.293 -19.748 27.708 1.00 21.83 201 ASN A CA 1
ATOM 1426 C C . ASN A 1 201 ? -5.668 -19.631 29.093 1.00 21.87 201 ASN A C 1
ATOM 1427 O O . ASN A 1 201 ? -5.532 -18.519 29.605 1.00 22.47 201 ASN A O 1
ATOM 1432 N N . GLU A 1 202 ? -5.260 -20.761 29.672 1.00 20.15 202 GLU A N 1
ATOM 1433 C CA . GLU A 1 202 ? -4.695 -20.775 30.987 1.00 20.63 202 GLU A CA 1
ATOM 1434 C C . GLU A 1 202 ? -3.299 -20.113 31.079 1.00 18.34 202 GLU A C 1
ATOM 1435 O O . GLU A 1 202 ? -2.922 -19.727 32.197 1.00 18.36 202 GLU A O 1
ATOM 1441 N N . VAL A 1 203 ? -2.577 -19.965 29.970 1.00 19.26 203 VAL A N 1
ATOM 1442 C CA . VAL A 1 203 ? -1.189 -19.551 29.977 1.00 18.59 203 VAL A CA 1
ATOM 1443 C C . VAL A 1 203 ? -1.135 -18.026 29.966 1.00 18.64 203 VAL A C 1
ATOM 1444 O O . VAL A 1 203 ? -2.031 -17.398 29.395 1.00 18.78 203 VAL A O 1
ATOM 1448 N N . ILE A 1 204 ? -0.142 -17.479 30.649 1.00 16.81 204 ILE A N 1
ATOM 1449 C CA . ILE A 1 204 ? 0.183 -16.032 30.536 1.00 15.99 204 ILE A CA 1
ATOM 1450 C C . ILE A 1 204 ? 1.064 -15.859 29.306 1.00 15.28 204 ILE A C 1
ATOM 1451 O O . ILE A 1 204 ? 2.255 -16.223 29.297 1.00 17.30 204 ILE A O 1
ATOM 1456 N N . ALA A 1 205 ? 0.465 -15.305 28.221 1.00 17.14 205 ALA A N 1
ATOM 1457 C CA . ALA A 1 205 ? 1.117 -15.194 26.921 1.00 17.49 205 ALA A CA 1
ATOM 1458 C C . ALA A 1 205 ? 1.731 -13.786 26.781 1.00 17.55 205 ALA A C 1
ATOM 1459 O O . ALA A 1 205 ? 1.011 -12.796 26.992 1.00 18.11 205 ALA A O 1
ATOM 1461 N N . VAL A 1 206 ? 3.028 -13.731 26.575 1.00 18.61 206 VAL A N 1
ATOM 1462 C CA . VAL A 1 206 ? 3.768 -12.468 26.622 1.00 18.83 206 VAL A CA 1
ATOM 1463 C C . VAL A 1 206 ? 4.224 -12.044 25.194 1.00 21.15 206 VAL A C 1
ATOM 1464 O O . VAL A 1 206 ? 4.934 -12.809 24.507 1.00 21.47 206 VAL A O 1
ATOM 1468 N N . GLY A 1 207 ? 3.908 -10.812 24.827 1.00 20.60 207 GLY A N 1
ATOM 1469 C CA . GLY A 1 207 ? 4.469 -10.205 23.612 1.00 18.81 207 GLY A CA 1
ATOM 1470 C C . GLY A 1 207 ? 5.648 -9.305 23.901 1.00 19.27 207 GLY A C 1
ATOM 1471 O O . GLY A 1 207 ? 5.959 -8.989 25.071 1.00 18.99 207 GLY A O 1
ATOM 1472 N N . ALA A 1 208 ? 6.314 -8.868 22.822 1.00 22.03 208 ALA A N 1
ATOM 1473 C CA . ALA A 1 208 ? 7.535 -8.038 22.916 1.00 21.30 208 ALA A CA 1
ATOM 1474 C C . ALA A 1 208 ? 7.348 -6.582 22.347 1.00 20.59 208 ALA A C 1
ATOM 1475 O O . ALA A 1 208 ? 6.607 -6.322 21.401 1.00 22.32 208 ALA A O 1
ATOM 1477 N N . VAL A 1 209 ? 7.998 -5.690 23.071 1.00 20.72 209 VAL A N 1
ATOM 1478 C CA . VAL A 1 209 ? 8.342 -4.317 22.623 1.00 21.64 209 VAL A CA 1
ATOM 1479 C C . VAL A 1 209 ? 9.830 -4.051 22.670 1.00 22.83 209 VAL A C 1
ATOM 1480 O O . VAL A 1 209 ? 10.621 -4.795 23.265 1.00 21.55 209 VAL A O 1
ATOM 1484 N N . ASP A 1 210 ? 10.259 -2.946 21.991 1.00 20.46 210 ASP A N 1
ATOM 1485 C CA . ASP A 1 210 ? 11.554 -2.421 22.214 1.00 20.75 210 ASP A CA 1
ATOM 1486 C C . ASP A 1 210 ? 11.555 -1.419 23.336 1.00 22.69 210 ASP A C 1
ATOM 1487 O O . ASP A 1 210 ? 10.515 -1.153 24.011 1.00 21.98 210 ASP A O 1
ATOM 1492 N N . PHE A 1 211 ? 12.737 -0.861 23.584 1.00 23.01 211 PHE A N 1
ATOM 1493 C CA . PHE A 1 211 ? 12.891 0.044 24.707 1.00 22.93 211 PHE A CA 1
ATOM 1494 C C . PHE A 1 211 ? 12.194 1.426 24.538 1.00 23.91 211 PHE A C 1
ATOM 1495 O O . PHE A 1 211 ? 12.124 2.169 25.485 1.00 26.68 211 PHE A O 1
ATOM 1503 N N . ASP A 1 212 ? 11.693 1.752 23.350 1.00 24.99 212 ASP A N 1
ATOM 1504 C CA . ASP A 1 212 ? 10.843 2.936 23.149 1.00 25.42 212 ASP A CA 1
ATOM 1505 C C . ASP A 1 212 ? 9.385 2.500 23.100 1.00 25.13 212 ASP A C 1
ATOM 1506 O O . ASP A 1 212 ? 8.497 3.274 22.654 1.00 25.53 212 ASP A O 1
ATOM 1511 N N . LEU A 1 213 ? 9.098 1.249 23.547 1.00 24.57 213 LEU A N 1
ATOM 1512 C CA . LEU A 1 213 ? 7.772 0.741 23.656 1.00 24.43 213 LEU A CA 1
ATOM 1513 C C . LEU A 1 213 ? 7.031 0.585 22.321 1.00 24.00 213 LEU A C 1
ATOM 1514 O O . LEU A 1 213 ? 5.789 0.639 22.239 1.00 26.43 213 LEU A O 1
ATOM 1519 N N . ARG A 1 214 ? 7.820 0.333 21.266 1.00 27.06 214 ARG A N 1
ATOM 1520 C CA . ARG A 1 214 ? 7.261 -0.014 19.968 1.00 27.32 214 ARG A CA 1
ATOM 1521 C C . ARG A 1 214 ? 7.098 -1.560 19.804 1.00 27.75 214 ARG A C 1
ATOM 1522 O O . ARG A 1 214 ? 8.015 -2.307 20.095 1.00 26.28 214 ARG A O 1
ATOM 1530 N N . LEU A 1 215 ? 5.975 -2.033 19.291 1.00 28.56 215 LEU A N 1
ATOM 1531 C CA . LEU A 1 215 ? 5.720 -3.459 19.158 1.00 30.37 215 LEU A CA 1
ATOM 1532 C C . LEU A 1 215 ? 6.729 -4.176 18.231 1.00 33.22 215 LEU A C 1
ATOM 1533 O O . LEU A 1 215 ? 7.095 -3.624 17.187 1.00 33.55 215 LEU A O 1
ATOM 1538 N N A SER A 1 216 ? 7.188 -5.373 18.609 0.50 34.44 216 SER A N 1
ATOM 1539 N N B SER A 1 216 ? 7.181 -5.376 18.612 0.50 33.76 216 SER A N 1
ATOM 1540 C CA A SER A 1 216 ? 8.236 -6.041 17.833 0.50 36.52 216 SER A CA 1
ATOM 1541 C CA B SER A 1 216 ? 8.232 -6.067 17.853 0.50 35.23 216 SER A CA 1
ATOM 1542 C C A SER A 1 216 ? 7.620 -6.662 16.571 0.50 38.40 216 SER A C 1
ATOM 1543 C C B SER A 1 216 ? 7.621 -6.775 16.632 0.50 37.83 216 SER A C 1
ATOM 1544 O O A SER A 1 216 ? 8.341 -6.973 15.610 0.50 38.53 216 SER A O 1
ATOM 1545 O O B SER A 1 216 ? 8.348 -7.268 15.758 0.50 38.34 216 SER A O 1
ATOM 1550 N N . ASP A 1 217 ? 6.291 -6.791 16.558 1.00 40.03 217 ASP A N 1
ATOM 1551 C CA . ASP A 1 217 ? 5.574 -7.456 15.452 1.00 42.04 217 ASP A CA 1
ATOM 1552 C C . ASP A 1 217 ? 4.204 -6.823 15.161 1.00 43.85 217 ASP A C 1
ATOM 1553 O O . ASP A 1 217 ? 3.224 -7.144 15.804 1.00 45.38 217 ASP A O 1
ATOM 1555 N N . PHE A 1 218 ? 4.115 -5.950 14.161 1.00 45.99 218 PHE A N 1
ATOM 1556 C CA . PHE A 1 218 ? 2.818 -5.306 13.813 1.00 46.59 218 PHE A CA 1
ATOM 1557 C C . PHE A 1 218 ? 2.000 -6.197 12.867 1.00 47.38 218 PHE A C 1
ATOM 1558 O O . PHE A 1 218 ? 2.485 -7.232 12.379 1.00 46.82 218 PHE A O 1
ATOM 1566 N N . ASN A 1 222 ? -3.059 -11.991 15.343 1.00 46.60 222 ASN A N 1
ATOM 1567 C CA . ASN A 1 222 ? -3.480 -13.371 15.645 1.00 46.12 222 ASN A CA 1
ATOM 1568 C C . ASN A 1 222 ? -3.096 -13.929 17.054 1.00 43.87 222 ASN A C 1
ATOM 1569 O O . ASN A 1 222 ? -3.738 -14.839 17.566 1.00 42.70 222 ASN A O 1
ATOM 1574 N N . GLU A 1 223 ? -2.021 -13.388 17.633 1.00 41.81 223 GLU A N 1
ATOM 1575 C CA . GLU A 1 223 ? -1.503 -13.841 18.937 1.00 40.02 223 GLU A CA 1
ATOM 1576 C C . GLU A 1 223 ? -2.402 -13.246 20.015 1.00 36.55 223 GLU A C 1
ATOM 1577 O O . GLU A 1 223 ? -2.737 -12.049 19.960 1.00 36.98 223 GLU A O 1
ATOM 1583 N N . GLU A 1 224 ? -2.809 -14.073 20.962 1.00 31.63 224 GLU A N 1
ATOM 1584 C CA . GLU A 1 224 ? -3.706 -13.620 22.049 1.00 27.67 224 GLU A CA 1
ATOM 1585 C C . GLU A 1 224 ? -2.873 -13.361 23.330 1.00 26.08 224 GLU A C 1
ATOM 1586 O O . GLU A 1 224 ? -2.517 -14.308 24.083 1.00 26.85 224 GLU A O 1
ATOM 1592 N N . ILE A 1 225 ? -2.453 -12.108 23.533 1.00 23.83 225 ILE A N 1
ATOM 1593 C CA . ILE A 1 225 ? -1.443 -11.830 24.552 1.00 22.90 225 ILE A CA 1
ATOM 1594 C C . ILE A 1 225 ? -2.034 -11.114 25.736 1.00 20.81 225 ILE A C 1
ATOM 1595 O O . ILE A 1 225 ? -3.039 -10.487 25.610 1.00 21.00 225 ILE A O 1
ATOM 1600 N N . ASP A 1 226 ? -1.421 -11.329 26.918 1.00 18.67 226 ASP A N 1
ATOM 1601 C CA . ASP A 1 226 ? -1.839 -10.725 28.114 1.00 17.09 226 ASP A CA 1
ATOM 1602 C C . ASP A 1 226 ? -1.113 -9.456 28.482 1.00 15.88 226 ASP A C 1
ATOM 1603 O O . ASP A 1 226 ? -1.640 -8.670 29.230 1.00 14.28 226 ASP A O 1
ATOM 1608 N N . ILE A 1 227 ? 0.112 -9.331 28.021 1.00 16.00 227 ILE A N 1
ATOM 1609 C CA . ILE A 1 227 ? 1.058 -8.298 28.413 1.00 16.73 227 ILE A CA 1
ATOM 1610 C C . ILE A 1 227 ? 2.247 -8.277 27.452 1.00 17.01 227 ILE A C 1
ATOM 1611 O O . ILE A 1 227 ? 2.549 -9.288 26.809 1.00 16.20 227 ILE A O 1
ATOM 1616 N N . VAL A 1 228 ? 2.910 -7.118 27.402 1.00 16.88 228 VAL A N 1
ATOM 1617 C CA . VAL A 1 228 ? 4.174 -7.000 26.777 1.00 16.80 228 VAL A CA 1
ATOM 1618 C C . VAL A 1 228 ? 5.314 -6.580 27.632 1.00 16.98 228 VAL A C 1
ATOM 1619 O O . VAL A 1 228 ? 5.122 -5.938 28.694 1.00 17.65 228 VAL A O 1
ATOM 1623 N N . ALA A 1 229 ? 6.505 -6.926 27.179 1.00 17.61 229 ALA A N 1
ATOM 1624 C CA . ALA A 1 229 ? 7.712 -6.627 27.885 1.00 17.07 229 ALA A CA 1
ATOM 1625 C C . ALA A 1 229 ? 8.899 -6.477 26.922 1.00 18.66 229 ALA A C 1
ATOM 1626 O O . ALA A 1 229 ? 8.695 -6.778 25.748 1.00 19.24 229 ALA A O 1
ATOM 1628 N N . PRO A 1 230 ? 10.079 -6.074 27.432 1.00 18.04 230 PRO A N 1
ATOM 1629 C CA . PRO A 1 230 ? 11.262 -5.814 26.531 1.00 19.40 230 PRO A CA 1
ATOM 1630 C C . PRO A 1 230 ? 11.716 -7.052 25.816 1.00 20.69 230 PRO A C 1
ATOM 1631 O O . PRO A 1 230 ? 11.874 -8.126 26.443 1.00 22.95 230 PRO A O 1
ATOM 1635 N N . GLY A 1 231 ? 11.875 -6.959 24.507 1.00 22.46 231 GLY A N 1
ATOM 1636 C CA . GLY A 1 231 ? 12.313 -8.083 23.702 1.00 23.16 231 GLY A CA 1
ATOM 1637 C C . GLY A 1 231 ? 13.430 -7.805 22.699 1.00 24.41 231 GLY A C 1
ATOM 1638 O O . GLY A 1 231 ? 13.825 -8.680 21.975 1.00 26.33 231 GLY A O 1
ATOM 1639 N N . VAL A 1 232 ? 13.912 -6.582 22.654 1.00 23.26 232 VAL A N 1
ATOM 1640 C CA . VAL A 1 232 ? 14.852 -6.170 21.599 1.00 24.62 232 VAL A CA 1
ATOM 1641 C C . VAL A 1 232 ? 16.121 -5.680 22.198 1.00 24.22 232 VAL A C 1
ATOM 1642 O O . VAL A 1 232 ? 16.153 -4.777 23.063 1.00 25.15 232 VAL A O 1
ATOM 1646 N N . GLY A 1 233 ? 17.265 -6.253 21.800 1.00 24.61 233 GLY A N 1
ATOM 1647 C CA . GLY A 1 233 ? 18.477 -5.836 22.432 1.00 24.85 233 GLY A CA 1
ATOM 1648 C C . GLY A 1 233 ? 18.699 -6.176 23.884 1.00 24.08 233 GLY A C 1
ATOM 1649 O O . GLY A 1 233 ? 19.304 -5.435 24.664 1.00 24.22 233 GLY A O 1
ATOM 1650 N N . ILE A 1 234 ? 18.348 -7.436 24.223 1.00 23.61 234 ILE A N 1
ATOM 1651 C CA . ILE A 1 234 ? 18.343 -7.879 25.607 1.00 22.74 234 ILE A CA 1
ATOM 1652 C C . ILE A 1 234 ? 19.635 -8.576 25.897 1.00 21.86 234 ILE A C 1
ATOM 1653 O O . ILE A 1 234 ? 19.873 -9.714 25.419 1.00 21.02 234 ILE A O 1
ATOM 1658 N N . LYS A 1 235 ? 20.422 -7.990 26.775 1.00 21.87 235 LYS A N 1
ATOM 1659 C CA . LYS A 1 235 ? 21.699 -8.544 27.194 1.00 25.17 235 LYS A CA 1
ATOM 1660 C C . LYS A 1 235 ? 21.417 -9.465 28.357 1.00 24.44 235 LYS A C 1
ATOM 1661 O O . LYS A 1 235 ? 20.736 -9.077 29.315 1.00 25.76 235 LYS A O 1
ATOM 1667 N N . SER A 1 236 ? 21.922 -10.692 28.283 1.00 24.69 236 SER A N 1
ATOM 1668 C CA . SER A 1 236 ? 21.816 -11.576 29.430 1.00 24.35 236 SER A CA 1
ATOM 1669 C C . SER A 1 236 ? 22.986 -12.561 29.463 1.00 25.86 236 SER A C 1
ATOM 1670 O O . SER A 1 236 ? 23.972 -12.406 28.688 1.00 25.64 236 SER A O 1
ATOM 1673 N N . THR A 1 237 ? 22.981 -13.459 30.436 1.00 24.48 237 THR A N 1
ATOM 1674 C CA . THR A 1 237 ? 24.007 -14.464 30.610 1.00 24.62 237 THR A CA 1
ATOM 1675 C C . THR A 1 237 ? 24.002 -15.427 29.444 1.00 25.37 237 THR A C 1
ATOM 1676 O O . THR A 1 237 ? 23.015 -15.599 28.689 1.00 24.94 237 THR A O 1
ATOM 1680 N N . TYR A 1 238 ? 25.161 -16.033 29.214 1.00 24.86 238 TYR A N 1
ATOM 1681 C CA . TYR A 1 238 ? 25.325 -16.959 28.118 1.00 25.87 238 TYR A CA 1
ATOM 1682 C C . TYR A 1 238 ? 26.434 -17.991 28.449 1.00 25.81 238 TYR A C 1
ATOM 1683 O O . TYR A 1 238 ? 27.078 -17.978 29.528 1.00 25.39 238 TYR A O 1
ATOM 1692 N N . LEU A 1 239 ? 26.647 -18.859 27.473 1.00 27.52 239 LEU A N 1
ATOM 1693 C CA . LEU A 1 239 ? 27.599 -19.992 27.561 1.00 30.17 239 LEU A CA 1
ATOM 1694 C C . LEU A 1 239 ? 29.011 -19.524 27.886 1.00 31.52 239 LEU A C 1
ATOM 1695 O O . LEU A 1 239 ? 29.367 -18.354 27.722 1.00 30.57 239 LEU A O 1
ATOM 1700 N N . ASP A 1 240 ? 29.776 -20.450 28.435 1.00 32.64 240 ASP A N 1
ATOM 1701 C CA . ASP A 1 240 ? 31.204 -20.260 28.754 1.00 34.99 240 ASP A CA 1
ATOM 1702 C C . ASP A 1 240 ? 31.438 -19.030 29.631 1.00 33.65 240 ASP A C 1
ATOM 1703 O O . ASP A 1 240 ? 32.426 -18.325 29.470 1.00 34.28 240 ASP A O 1
ATOM 1708 N N . SER A 1 241 ? 30.519 -18.789 30.568 1.00 32.50 241 SER A N 1
ATOM 1709 C CA . SER A 1 241 ? 30.603 -17.675 31.521 1.00 31.69 241 SER A CA 1
ATOM 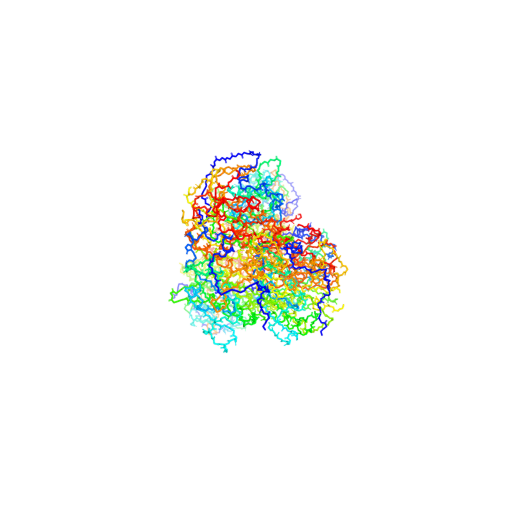1710 C C . SER A 1 241 ? 30.542 -16.284 30.831 1.00 29.57 241 SER A C 1
ATOM 1711 O O . SER A 1 241 ? 30.944 -15.250 31.396 1.00 31.51 241 SER A O 1
ATOM 1714 N N . GLY A 1 242 ? 30.028 -16.240 29.618 1.00 30.79 242 GLY A N 1
ATOM 1715 C CA . GLY A 1 242 ? 29.894 -14.984 28.921 1.00 30.15 242 GLY A CA 1
ATOM 1716 C C . GLY A 1 242 ? 28.479 -14.467 28.834 1.00 30.87 242 GLY A C 1
ATOM 1717 O O . GLY A 1 242 ? 27.643 -14.882 29.635 1.00 30.05 242 GLY A O 1
ATOM 1718 N N . TYR A 1 243 ? 28.250 -13.559 27.881 1.00 31.04 243 TYR A N 1
ATOM 1719 C CA . TYR A 1 243 ? 26.984 -12.802 27.718 1.00 30.44 243 TYR A CA 1
ATOM 1720 C C . TYR A 1 243 ? 26.588 -12.780 26.255 1.00 31.70 243 TYR A C 1
ATOM 1721 O O . TYR A 1 243 ? 27.410 -13.074 25.351 1.00 31.51 243 TYR A O 1
ATOM 1730 N N . ALA A 1 244 ? 25.307 -12.553 25.994 1.00 29.48 244 ALA A N 1
ATOM 1731 C CA . ALA A 1 244 ? 24.814 -12.455 24.628 1.00 30.15 244 ALA A CA 1
ATOM 1732 C C . ALA A 1 244 ? 23.660 -11.4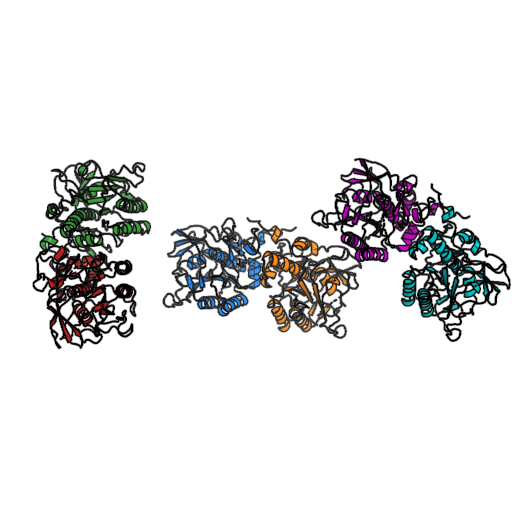89 24.592 1.00 30.42 244 ALA A C 1
ATOM 1733 O O . ALA A 1 244 ? 22.867 -11.425 25.545 1.00 31.79 244 ALA A O 1
ATOM 1735 N N . GLU A 1 245 ? 23.551 -10.759 23.492 1.00 30.87 245 GLU A N 1
ATOM 1736 C CA . GLU A 1 245 ? 22.459 -9.818 23.243 1.00 29.63 245 GLU A CA 1
ATOM 1737 C C . GLU A 1 245 ? 21.563 -10.414 22.239 1.00 30.12 245 GLU A C 1
ATOM 1738 O O . GLU A 1 245 ? 21.995 -10.713 21.102 1.00 30.23 245 GLU A O 1
ATOM 1744 N N . LEU A 1 246 ? 20.312 -10.687 22.623 1.00 27.27 246 LEU A N 1
ATOM 1745 C CA . LEU A 1 246 ? 19.347 -11.272 21.758 1.00 27.44 246 LEU A CA 1
ATOM 1746 C C . LEU A 1 246 ? 18.153 -10.372 21.561 1.00 26.80 246 LEU A C 1
ATOM 1747 O O . LEU A 1 246 ? 17.784 -9.591 22.471 1.00 28.19 246 LEU A O 1
ATOM 1752 N N . SER A 1 247 ? 17.549 -10.496 20.383 1.00 26.89 247 SER A N 1
ATOM 1753 C CA . SER A 1 247 ? 16.332 -9.855 20.055 1.00 27.83 247 SER A CA 1
ATOM 1754 C C . SER A 1 247 ? 15.388 -10.879 19.504 1.00 28.56 247 SER A C 1
ATOM 1755 O O . SER A 1 247 ? 15.713 -11.631 18.565 1.00 30.96 247 SER A O 1
ATOM 1758 N N . GLY A 1 248 ? 14.167 -10.854 20.038 1.00 27.41 248 GLY A N 1
ATOM 1759 C CA . GLY A 1 248 ? 13.054 -11.606 19.505 1.00 29.01 248 GLY A CA 1
ATOM 1760 C C . GLY A 1 248 ? 11.928 -11.648 20.509 1.00 28.72 248 GLY A C 1
ATOM 1761 O O . GLY A 1 248 ? 12.111 -11.266 21.659 1.00 27.29 248 GLY A O 1
ATOM 1762 N N . THR A 1 249 ? 10.818 -12.205 20.087 1.00 30.11 249 THR A N 1
ATOM 1763 C CA . THR A 1 249 ? 9.580 -12.221 20.877 1.00 30.71 249 THR A CA 1
ATOM 1764 C C . THR A 1 249 ? 9.853 -12.936 22.142 1.00 29.53 249 THR A C 1
ATOM 1765 O O . THR A 1 249 ? 9.478 -12.441 23.226 1.00 31.31 249 THR A O 1
ATOM 1769 N N . ALA A 1 250 ? 10.556 -14.052 22.065 1.00 28.82 250 ALA A N 1
ATOM 1770 C CA . ALA A 1 250 ? 10.740 -14.868 23.280 1.00 28.72 250 ALA A CA 1
ATOM 1771 C C . ALA A 1 250 ? 11.599 -14.256 24.380 1.00 26.75 250 ALA A C 1
ATOM 1772 O O . ALA A 1 250 ? 11.646 -14.816 25.504 1.00 25.01 250 ALA A O 1
ATOM 1774 N N . MET A 1 251 ? 12.334 -13.173 24.081 1.00 23.02 251 MET A N 1
ATOM 1775 C CA . MET A 1 251 ? 13.101 -12.486 25.054 1.00 21.12 251 MET A CA 1
ATOM 1776 C C . MET A 1 251 ? 12.276 -11.718 26.093 1.00 18.42 251 MET A C 1
ATOM 1777 O O . MET A 1 251 ? 12.792 -11.335 27.139 1.00 19.72 251 MET A O 1
ATOM 1782 N N . ALA A 1 252 ? 11.029 -11.486 25.808 1.00 19.57 252 ALA A N 1
ATOM 1783 C CA . ALA A 1 252 ? 10.140 -10.690 26.698 1.00 19.03 252 ALA A CA 1
ATOM 1784 C C . ALA A 1 252 ? 9.644 -11.532 27.914 1.00 18.65 252 ALA A C 1
ATOM 1785 O O . ALA A 1 252 ? 9.691 -11.078 29.035 1.00 19.64 252 ALA A O 1
ATOM 1787 N N . ALA A 1 253 ? 9.258 -12.788 27.644 1.00 18.72 253 ALA A N 1
ATOM 1788 C CA . ALA A 1 253 ? 8.634 -13.691 28.653 1.00 18.40 253 ALA A CA 1
ATOM 1789 C C . ALA A 1 253 ? 9.435 -13.804 29.917 1.00 18.27 253 ALA A C 1
ATOM 1790 O O . ALA A 1 253 ? 8.852 -13.705 30.990 1.00 17.47 253 ALA A O 1
ATOM 1792 N N . PRO A 1 254 ? 10.741 -14.007 29.836 1.00 17.91 254 PRO A N 1
ATOM 1793 C CA . PRO A 1 254 ? 11.542 -14.154 31.066 1.00 16.85 254 PRO A CA 1
ATOM 1794 C C . PRO A 1 254 ? 11.433 -12.935 31.970 1.00 17.19 254 PRO A C 1
ATOM 1795 O O . PRO A 1 254 ? 11.464 -13.040 33.212 1.00 16.92 254 PRO A O 1
ATOM 1799 N N . HIS A 1 255 ? 11.180 -11.761 31.413 1.00 18.12 255 HIS A N 1
ATOM 1800 C CA . HIS A 1 255 ? 10.976 -10.585 32.285 1.00 18.34 255 HIS A CA 1
ATOM 1801 C C . HIS A 1 255 ? 9.716 -10.763 33.184 1.00 16.30 255 HIS A C 1
ATOM 1802 O O . HIS A 1 255 ? 9.738 -10.356 34.353 1.00 17.53 255 HIS A O 1
ATOM 1809 N N . VAL A 1 256 ? 8.672 -11.273 32.555 1.00 15.71 256 VAL A N 1
ATOM 1810 C CA . VAL A 1 256 ? 7.370 -11.530 33.219 1.00 14.35 256 VAL A CA 1
ATOM 1811 C C . VAL A 1 256 ? 7.544 -12.632 34.294 1.00 14.99 256 VAL A C 1
ATOM 1812 O O . VAL A 1 256 ? 7.005 -12.478 35.391 1.00 16.02 256 VAL A O 1
ATOM 1816 N N . ALA A 1 257 ? 8.246 -13.672 33.958 1.00 17.55 257 ALA A N 1
ATOM 1817 C CA . ALA A 1 257 ? 8.532 -14.805 34.929 1.00 15.95 257 ALA A CA 1
ATOM 1818 C C . ALA A 1 257 ? 9.230 -14.245 36.156 1.00 18.30 257 ALA A C 1
ATOM 1819 O O . ALA A 1 257 ? 8.730 -14.460 37.281 1.00 18.15 257 ALA A O 1
ATOM 1821 N N . GLY A 1 258 ? 10.333 -13.456 36.004 1.00 15.94 258 GLY A N 1
ATOM 1822 C CA . GLY A 1 258 ? 10.928 -12.820 37.187 1.00 17.93 258 GLY A CA 1
ATOM 1823 C C . GLY A 1 258 ? 10.023 -11.854 37.964 1.00 17.10 258 GLY A C 1
ATOM 1824 O O . GLY A 1 258 ? 10.026 -11.815 39.214 1.00 17.29 258 GLY A O 1
ATOM 1825 N N . ALA A 1 259 ? 9.240 -11.063 37.238 1.00 17.51 259 ALA A N 1
ATOM 1826 C CA . ALA A 1 259 ? 8.367 -10.110 37.866 1.00 16.83 259 ALA A CA 1
ATOM 1827 C C . ALA A 1 259 ? 7.359 -10.800 38.763 1.00 15.17 259 ALA A C 1
ATOM 1828 O O . ALA A 1 259 ? 6.957 -10.268 39.740 1.00 17.47 259 ALA A O 1
ATOM 1830 N N . LEU A 1 260 ? 6.880 -11.935 38.318 1.00 14.36 260 LEU A N 1
ATOM 1831 C CA . LEU A 1 260 ? 5.877 -12.700 39.096 1.00 17.28 260 LEU A CA 1
ATOM 1832 C C . LEU A 1 260 ? 6.477 -13.102 40.439 1.00 17.65 260 LEU A C 1
ATOM 1833 O O . LEU A 1 260 ? 5.784 -13.060 41.428 1.00 17.29 260 LEU A O 1
ATOM 1838 N N . ALA A 1 261 ? 7.772 -13.373 40.504 1.00 18.20 261 ALA A N 1
ATOM 1839 C CA . ALA A 1 261 ? 8.374 -13.652 41.862 1.00 18.51 261 ALA A CA 1
ATOM 1840 C C . ALA A 1 261 ? 8.298 -12.434 42.742 1.00 18.41 261 ALA A C 1
ATOM 1841 O O . ALA A 1 261 ? 8.014 -12.519 43.977 1.00 17.88 261 ALA A O 1
ATOM 1843 N N . LEU A 1 262 ? 8.503 -11.263 42.193 1.00 15.29 262 LEU A N 1
ATOM 1844 C CA . LEU A 1 262 ? 8.429 -10.009 42.987 1.00 17.60 262 LEU A CA 1
ATOM 1845 C C . LEU A 1 262 ? 6.951 -9.775 43.390 1.00 17.83 262 LEU A C 1
ATOM 1846 O O . LEU A 1 262 ? 6.695 -9.415 44.522 1.00 17.38 262 LEU A O 1
ATOM 1851 N N . ILE A 1 263 ? 6.000 -9.973 42.427 1.00 15.38 263 ILE A N 1
ATOM 1852 C CA . ILE A 1 263 ? 4.572 -9.693 42.656 1.00 16.64 263 ILE A CA 1
ATOM 1853 C C . ILE A 1 263 ? 3.967 -10.644 43.695 1.00 15.20 263 ILE A C 1
ATOM 1854 O O . ILE A 1 263 ? 3.201 -10.173 44.554 1.00 17.07 263 ILE A O 1
ATOM 1859 N N . ILE A 1 264 ? 4.355 -11.905 43.688 1.00 15.47 264 ILE A N 1
ATOM 1860 C CA . ILE A 1 264 ? 3.828 -12.852 44.699 1.00 15.98 264 ILE A CA 1
ATOM 1861 C C . ILE A 1 264 ? 4.264 -12.311 46.094 1.00 17.38 264 ILE A C 1
ATOM 1862 O O . ILE A 1 264 ? 3.476 -12.131 47.040 1.00 19.43 264 ILE A O 1
ATOM 1867 N N . ASN A 1 265 ? 5.547 -11.997 46.271 1.00 18.75 265 ASN A N 1
ATOM 1868 C CA . ASN A 1 265 ? 5.971 -11.430 47.565 1.00 18.59 265 ASN A CA 1
ATOM 1869 C C . ASN A 1 265 ? 5.244 -10.148 47.963 1.00 19.69 265 ASN A C 1
ATOM 1870 O O . ASN A 1 265 ? 4.782 -9.974 49.112 1.00 21.40 265 ASN A O 1
ATOM 1875 N N . LEU A 1 266 ? 5.151 -9.203 47.047 1.00 19.98 266 LEU A N 1
ATOM 1876 C CA . LEU A 1 266 ? 4.583 -7.908 47.306 1.00 20.12 266 LEU A CA 1
ATOM 1877 C C . LEU A 1 266 ? 3.118 -8.095 47.689 1.00 18.94 266 LEU A C 1
ATOM 1878 O O . LEU A 1 266 ? 2.669 -7.512 48.672 1.00 21.44 266 LEU A O 1
ATOM 1883 N N . ALA A 1 267 ? 2.405 -8.856 46.870 1.00 17.74 267 ALA A N 1
ATOM 1884 C CA . ALA A 1 267 ? 0.949 -9.011 47.069 1.00 17.80 267 ALA A CA 1
ATOM 1885 C C . ALA A 1 267 ? 0.642 -9.835 48.325 1.00 18.56 267 ALA A C 1
ATOM 1886 O O . ALA A 1 267 ? -0.235 -9.467 49.071 1.00 19.02 267 ALA A O 1
ATOM 1888 N N . GLU A 1 268 ? 1.362 -10.909 48.555 1.00 18.86 268 GLU A N 1
ATOM 1889 C CA . GLU A 1 268 ? 1.126 -11.695 49.778 1.00 20.04 268 GLU A CA 1
ATOM 1890 C C . GLU A 1 268 ? 1.505 -10.934 51.013 1.00 20.47 268 GLU A C 1
ATOM 1891 O O . GLU A 1 268 ? 0.743 -11.032 52.032 1.00 21.11 268 GLU A O 1
ATOM 1897 N N . ASP A 1 269 ? 2.522 -10.083 50.967 1.00 21.39 269 ASP A N 1
ATOM 1898 C CA . ASP A 1 269 ? 2.769 -9.215 52.118 1.00 22.17 269 ASP A CA 1
ATOM 1899 C C . ASP A 1 269 ? 1.661 -8.180 52.377 1.00 23.35 269 ASP A C 1
ATOM 1900 O O . ASP A 1 269 ? 1.335 -7.883 53.508 1.00 23.94 269 ASP A O 1
ATOM 1905 N N . ALA A 1 270 ? 1.080 -7.620 51.309 1.00 22.10 270 ALA A N 1
ATOM 1906 C CA . ALA A 1 270 ? 0.001 -6.645 51.451 1.00 22.49 270 ALA A CA 1
ATOM 1907 C C . ALA A 1 270 ? -1.301 -7.286 51.912 1.00 22.69 270 ALA A C 1
ATOM 1908 O O . ALA A 1 270 ? -1.949 -6.750 52.830 1.00 22.92 270 ALA A O 1
ATOM 1910 N N . PHE A 1 271 ? -1.670 -8.415 51.340 1.00 21.79 271 PHE A N 1
ATOM 1911 C CA . PHE A 1 271 ? -2.911 -9.088 51.675 1.00 23.24 271 PHE A CA 1
ATOM 1912 C C . PHE A 1 271 ? -2.853 -10.005 52.890 1.00 26.22 271 PHE A C 1
ATOM 1913 O O . PHE A 1 271 ? -3.916 -10.421 53.393 1.00 26.79 271 PHE A O 1
ATOM 1921 N N . LYS A 1 272 ? -1.637 -10.267 53.383 1.00 26.46 272 LYS A N 1
ATOM 1922 C CA . LYS A 1 272 ? -1.448 -11.116 54.607 1.00 27.18 272 LYS A CA 1
ATOM 1923 C C . LYS A 1 272 ? -2.082 -12.484 54.472 1.00 27.24 272 LYS A C 1
ATOM 1924 O O . LYS A 1 272 ? -2.540 -13.082 55.441 1.00 28.76 272 LYS A O 1
ATOM 1930 N N A ARG A 1 273 ? -2.178 -12.938 53.257 0.50 26.25 273 ARG A N 1
ATOM 1931 N N B ARG A 1 273 ? -2.074 -13.044 53.249 0.50 26.87 273 ARG A N 1
ATOM 1932 C CA A ARG A 1 273 ? -2.803 -14.168 53.017 0.50 25.51 273 ARG A CA 1
ATOM 1933 C CA B ARG A 1 273 ? -2.375 -14.484 52.972 0.50 26.35 273 ARG A CA 1
ATOM 1934 C C A ARG A 1 273 ? -2.202 -14.632 51.763 0.50 25.35 273 ARG A C 1
ATOM 1935 C C B ARG A 1 273 ? -1.816 -15.028 51.659 0.50 26.26 273 ARG A C 1
ATOM 1936 O O A ARG A 1 273 ? -1.630 -13.817 51.008 0.50 23.18 273 ARG A O 1
ATOM 1937 O O B ARG A 1 273 ? -1.337 -14.286 50.797 0.50 25.93 273 ARG A O 1
ATOM 1952 N N A SER A 1 274 ? -2.339 -15.931 51.550 0.50 25.09 274 SER A N 1
ATOM 1953 N N B SER A 1 274 ? -1.940 -16.331 51.472 0.50 25.02 274 SER A N 1
ATOM 1954 C CA A SER A 1 274 ? -1.921 -16.576 50.338 0.50 25.31 274 SER A CA 1
ATOM 1955 C CA B SER A 1 274 ? -1.678 -16.937 50.180 0.50 24.77 274 SER A CA 1
ATOM 1956 C C A SER A 1 274 ? -2.867 -16.218 49.196 0.50 23.64 274 SER A C 1
ATOM 1957 C C B SER A 1 274 ? -2.757 -16.646 49.119 0.50 23.56 274 SER A C 1
ATOM 1958 O O A SER A 1 274 ? -4.105 -16.002 49.392 0.50 20.95 274 SER A O 1
ATOM 1959 O O B SER A 1 274 ? -3.964 -16.934 49.293 0.50 21.83 274 SER A O 1
ATOM 1964 N N . LEU A 1 275 ? -2.283 -16.087 47.999 1.00 22.59 275 LEU A N 1
ATOM 1965 C CA . LEU A 1 275 ? -3.079 -15.833 46.808 1.00 21.98 275 LEU A CA 1
ATOM 1966 C C . LEU A 1 275 ? -3.030 -16.925 45.758 1.00 19.79 275 LEU A C 1
ATOM 1967 O O . LEU A 1 275 ? -1.979 -17.560 45.474 1.00 22.51 275 LEU A O 1
ATOM 1972 N N . SER A 1 276 ? -4.183 -17.180 45.134 1.00 16.92 276 SER A N 1
ATOM 1973 C CA . SER A 1 276 ? -4.330 -18.115 44.069 1.00 16.75 276 SER A CA 1
ATOM 1974 C C . SER A 1 276 ? -3.673 -17.646 42.753 1.00 16.10 276 SER A C 1
ATOM 1975 O O . SER A 1 276 ? -3.325 -16.458 42.662 1.00 17.35 276 SER A O 1
ATOM 1978 N N . GLU A 1 277 ? -3.552 -18.562 41.845 1.00 18.01 277 GLU A N 1
ATOM 1979 C CA . GLU A 1 277 ? -2.943 -18.317 40.486 1.00 18.13 277 GLU A CA 1
ATOM 1980 C C . GLU A 1 277 ? -3.808 -17.221 39.833 1.00 18.42 277 GLU A C 1
ATOM 1981 O O . GLU A 1 277 ? -3.258 -16.314 39.192 1.00 16.49 277 GLU A O 1
ATOM 1987 N N . THR A 1 278 ? -5.130 -17.260 40.031 1.00 15.78 278 THR A N 1
ATOM 1988 C CA . THR A 1 278 ? -6.011 -16.253 39.375 1.00 17.17 278 THR A CA 1
ATOM 1989 C C . THR A 1 278 ? -5.704 -14.924 40.007 1.00 15.15 278 THR A C 1
ATOM 1990 O O . THR A 1 278 ? -5.647 -13.850 39.356 1.00 17.64 278 THR A O 1
ATOM 1994 N N . GLU A 1 279 ? -5.561 -14.886 41.290 1.00 15.92 279 GLU A N 1
ATOM 1995 C CA . GLU A 1 279 ? -5.281 -13.676 41.976 1.00 17.92 279 GLU A CA 1
ATOM 1996 C C . GLU A 1 279 ? -3.881 -13.127 41.611 1.00 16.21 279 GLU A C 1
ATOM 1997 O O . GLU A 1 279 ? -3.721 -11.941 41.345 1.00 18.33 279 GLU A O 1
ATOM 2003 N N . ILE A 1 280 ? -2.875 -13.960 41.492 1.00 15.93 280 ILE A N 1
ATOM 2004 C CA . ILE A 1 280 ? -1.552 -13.509 41.062 1.00 14.35 280 ILE A CA 1
ATOM 2005 C C . ILE A 1 280 ? -1.583 -12.952 39.596 1.00 13.66 280 ILE A C 1
ATOM 2006 O O . ILE A 1 280 ? -0.959 -11.899 39.377 1.00 14.60 280 ILE A O 1
ATOM 2011 N N . TYR A 1 281 ? -2.344 -13.589 38.731 1.00 14.04 281 TYR A N 1
ATOM 2012 C CA . TYR A 1 281 ? -2.523 -13.072 37.347 1.00 15.02 281 TYR A CA 1
ATOM 2013 C C . TYR A 1 281 ? -3.112 -11.682 37.430 1.00 14.73 281 TYR A C 1
ATOM 2014 O O . TYR A 1 281 ? -2.618 -10.779 36.736 1.00 14.58 281 TYR A O 1
ATOM 2023 N N . ALA A 1 282 ? -4.191 -11.456 38.225 1.00 15.19 282 ALA A N 1
ATOM 2024 C CA . ALA A 1 282 ? -4.781 -10.120 38.376 1.00 14.21 282 ALA A CA 1
ATOM 2025 C C . ALA A 1 282 ? -3.737 -9.118 38.862 1.00 14.22 282 ALA A C 1
ATOM 2026 O O . ALA A 1 282 ? -3.734 -7.941 38.486 1.00 16.74 282 ALA A O 1
ATOM 2028 N N . GLN A 1 283 ? -2.881 -9.546 39.831 1.00 14.96 283 GLN A N 1
ATOM 2029 C CA . GLN A 1 283 ? -1.861 -8.704 40.388 1.00 12.63 283 GLN A CA 1
ATOM 2030 C C . GLN A 1 283 ? -0.733 -8.313 39.353 1.00 13.55 283 GLN A C 1
ATOM 2031 O O . GLN A 1 283 ? -0.200 -7.171 39.403 1.00 13.93 283 GLN A O 1
ATOM 2037 N N . LEU A 1 284 ? -0.522 -9.172 38.378 1.00 13.47 284 LEU A N 1
ATOM 2038 C CA . LEU A 1 284 ? 0.349 -8.873 37.236 1.00 13.96 284 LEU A CA 1
ATOM 2039 C C . LEU A 1 284 ? -0.376 -7.909 36.274 1.00 15.52 284 LEU A C 1
ATOM 2040 O O . LEU A 1 284 ? 0.267 -6.897 35.872 1.00 17.31 284 LEU A O 1
ATOM 2045 N N . VAL A 1 285 ? -1.651 -8.155 35.994 1.00 15.84 285 VAL A N 1
ATOM 2046 C CA . VAL A 1 285 ? -2.398 -7.249 35.076 1.00 19.36 285 VAL A CA 1
ATOM 2047 C C . VAL A 1 285 ? -2.558 -5.823 35.664 1.00 17.63 285 VAL A C 1
ATOM 2048 O O . VAL A 1 285 ? -2.514 -4.830 34.910 1.00 19.02 285 VAL A O 1
ATOM 2052 N N A ARG A 1 286 ? -2.705 -5.666 36.993 0.50 15.43 286 ARG A N 1
ATOM 2053 N N B ARG A 1 286 ? -2.759 -5.762 36.963 0.50 17.98 286 ARG A N 1
ATOM 2054 C CA A ARG A 1 286 ? -2.751 -4.361 37.691 0.50 15.64 286 ARG A CA 1
ATOM 2055 C CA B ARG A 1 286 ? -2.759 -4.588 37.760 0.50 19.16 286 ARG A CA 1
ATOM 2056 C C A ARG A 1 286 ? -1.392 -3.616 37.643 0.50 15.99 286 ARG A C 1
ATOM 2057 C C B ARG A 1 286 ? -1.534 -3.678 37.464 0.50 18.45 286 ARG A C 1
ATOM 2058 O O A ARG A 1 286 ? -1.230 -2.495 38.179 0.50 16.18 286 ARG A O 1
ATOM 2059 O O B ARG A 1 286 ? -1.687 -2.465 37.487 0.50 19.76 286 ARG A O 1
ATOM 2074 N N . ARG A 1 287 ? -0.393 -4.299 37.112 1.00 16.30 287 ARG A N 1
ATOM 2075 C CA . ARG A 1 287 ? 0.915 -3.705 36.966 1.00 17.17 287 ARG A CA 1
ATOM 2076 C C . ARG A 1 287 ? 1.349 -3.657 35.529 1.00 18.02 287 ARG A C 1
ATOM 2077 O O . ARG A 1 287 ? 2.533 -3.829 35.259 1.00 19.74 287 ARG A O 1
ATOM 2085 N N . ALA A 1 288 ? 0.357 -3.495 34.687 1.00 16.87 288 ALA A N 1
ATOM 2086 C CA . ALA A 1 288 ? 0.623 -3.306 33.246 1.00 16.92 288 ALA A CA 1
ATOM 2087 C C . ALA A 1 288 ? -0.021 -1.971 32.825 1.00 19.09 288 ALA A C 1
ATOM 2088 O O . ALA A 1 288 ? -1.193 -1.736 33.073 1.00 17.78 288 ALA A O 1
ATOM 2090 N N . THR A 1 289 ? 0.779 -1.110 32.209 1.00 20.48 289 THR A N 1
ATOM 2091 C CA . THR A 1 289 ? 0.301 0.245 31.754 1.00 19.86 289 THR A CA 1
ATOM 2092 C C . THR A 1 289 ? 0.095 0.172 30.224 1.00 19.68 289 THR A C 1
ATOM 2093 O O . THR A 1 289 ? 1.070 -0.070 29.519 1.00 18.90 289 THR A O 1
ATOM 2097 N N . PRO A 1 290 ? -1.136 0.393 29.738 1.00 20.52 290 PRO A N 1
ATOM 2098 C CA . PRO A 1 290 ? -1.323 0.434 28.265 1.00 20.81 290 PRO A CA 1
ATOM 2099 C C . PRO A 1 290 ? -0.477 1.517 27.641 1.00 21.62 290 PRO A C 1
ATOM 2100 O O . PRO A 1 290 ? -0.342 2.612 28.183 1.00 21.80 290 PRO A O 1
ATOM 2104 N N . ILE A 1 291 ? 0.167 1.155 26.536 1.00 21.85 291 ILE A N 1
ATOM 2105 C CA . ILE A 1 291 ? 1.102 2.078 25.831 1.00 23.40 291 ILE A CA 1
ATOM 2106 C C . ILE A 1 291 ? 0.203 2.973 24.959 1.00 23.08 291 ILE A C 1
ATOM 2107 O O . ILE A 1 291 ? 0.500 4.207 24.791 1.00 24.67 291 ILE A O 1
ATOM 2112 N N . GLY A 1 292 ? -0.892 2.391 24.464 1.00 24.59 292 GLY A N 1
ATOM 2113 C CA . GLY A 1 292 ? -1.903 3.091 23.661 1.00 24.76 292 GLY A CA 1
ATOM 2114 C C . GLY A 1 292 ? -2.095 2.524 22.262 1.00 26.38 292 GLY A C 1
ATOM 2115 O O . GLY A 1 292 ? -2.684 3.210 21.393 1.00 27.44 292 GLY A O 1
ATOM 2116 N N . PHE A 1 293 ? -1.651 1.290 22.041 1.00 26.07 293 PHE A N 1
ATOM 2117 C CA . PHE A 1 293 ? -2.063 0.458 20.927 1.00 25.68 293 PHE A CA 1
ATOM 2118 C C . PHE A 1 293 ? -3.381 -0.184 21.408 1.00 28.45 293 PHE A C 1
ATOM 2119 O O . PHE A 1 293 ? -3.842 0.081 22.585 1.00 31.78 293 PHE A O 1
ATOM 2127 N N . THR A 1 294 ? -3.943 -1.113 20.663 1.00 25.81 294 THR A N 1
ATOM 2128 C CA . THR A 1 294 ? -5.170 -1.727 21.139 1.00 24.55 294 THR A CA 1
ATOM 2129 C C . THR A 1 294 ? -4.788 -2.944 21.996 1.00 23.38 294 THR A C 1
ATOM 2130 O O . THR A 1 294 ? -3.689 -3.412 21.848 1.00 21.68 294 THR A O 1
ATOM 2134 N N . ALA A 1 295 ? -5.730 -3.452 22.796 1.00 22.59 295 ALA A N 1
ATOM 2135 C CA . ALA A 1 295 ? -5.435 -4.616 23.688 1.00 23.44 295 ALA A CA 1
ATOM 2136 C C . ALA A 1 295 ? -5.265 -5.828 22.841 1.00 23.08 295 ALA A C 1
ATOM 2137 O O . ALA A 1 295 ? -4.591 -6.751 23.221 1.00 21.79 295 ALA A O 1
ATOM 2139 N N . GLN A 1 296 ? -5.803 -5.853 21.625 1.00 22.68 296 GLN A N 1
ATOM 2140 C CA . GLN A 1 296 ? -5.475 -6.942 20.709 1.00 23.78 296 GLN A CA 1
ATOM 2141 C C . GLN A 1 296 ? -3.956 -7.038 20.463 1.00 23.94 296 GLN A C 1
ATOM 2142 O O . GLN A 1 296 ? -3.349 -8.125 20.409 1.00 25.14 296 GLN A O 1
ATOM 2148 N N . ALA A 1 297 ? -3.285 -5.897 20.350 1.00 23.76 297 ALA A N 1
ATOM 2149 C CA . ALA A 1 297 ? -1.910 -5.872 19.945 1.00 24.30 297 ALA A CA 1
ATOM 2150 C C . ALA A 1 297 ? -0.976 -5.861 21.147 1.00 23.54 297 ALA A C 1
ATOM 2151 O O . ALA A 1 297 ? 0.131 -6.411 21.055 1.00 25.46 297 ALA A O 1
ATOM 2153 N N . GLU A 1 298 ? -1.420 -5.290 22.288 1.00 22.41 298 GLU A N 1
ATOM 2154 C CA . GLU A 1 298 ? -0.512 -5.129 23.407 1.00 20.58 298 GLU A CA 1
ATOM 2155 C C . GLU A 1 298 ? -0.977 -5.815 24.721 1.00 20.21 298 GLU A C 1
ATOM 2156 O O . GLU A 1 298 ? -0.339 -5.613 25.780 1.00 18.33 298 GLU A O 1
ATOM 2162 N N . GLY A 1 299 ? -2.025 -6.588 24.602 1.00 18.27 299 GLY A N 1
ATOM 2163 C CA . GLY A 1 299 ? -2.735 -7.087 25.793 1.00 18.28 299 GLY A CA 1
ATOM 2164 C C . GLY A 1 299 ? -3.096 -5.981 26.758 1.00 18.73 299 GLY A C 1
ATOM 2165 O O . GLY A 1 299 ? -3.698 -4.959 26.393 1.00 18.82 299 GLY A O 1
ATOM 2166 N N . ASN A 1 300 ? -2.819 -6.200 28.063 1.00 18.03 300 ASN A N 1
ATOM 2167 C CA . ASN A 1 300 ? -3.049 -5.232 29.048 1.00 15.76 300 ASN A CA 1
ATOM 2168 C C . ASN A 1 300 ? -2.050 -4.080 29.119 1.00 17.02 300 ASN A C 1
ATOM 2169 O O . ASN A 1 300 ? -2.222 -3.158 29.886 1.00 19.61 300 ASN A O 1
ATOM 2174 N N . GLY A 1 301 ? -0.981 -4.141 28.352 1.00 16.58 301 GLY A N 1
ATOM 2175 C CA . GLY A 1 301 ? 0.035 -3.087 28.334 1.00 17.65 301 GLY A CA 1
ATOM 2176 C C . GLY A 1 301 ? 1.354 -3.610 28.665 1.00 16.37 301 GLY A C 1
ATOM 2177 O O . GLY A 1 301 ? 1.626 -4.851 28.687 1.00 18.05 301 GLY A O 1
ATOM 2178 N N . PHE A 1 302 ? 2.222 -2.697 29.004 1.00 17.43 302 PHE A N 1
ATOM 2179 C CA . PHE A 1 302 ? 3.594 -2.925 29.218 1.00 17.63 302 PHE A CA 1
ATOM 2180 C C . PHE A 1 302 ? 3.835 -3.132 30.731 1.00 18.56 302 PHE A C 1
ATOM 2181 O O . PHE A 1 302 ? 3.358 -2.367 31.576 1.00 18.88 302 PHE A O 1
ATOM 2189 N N . LEU A 1 303 ? 4.643 -4.121 31.047 1.00 17.36 303 LEU A N 1
ATOM 2190 C CA . LEU A 1 303 ? 4.983 -4.428 32.470 1.00 17.44 303 LEU A CA 1
ATOM 2191 C C . LEU A 1 303 ? 5.607 -3.225 33.126 1.00 17.83 303 LEU A C 1
ATOM 2192 O O . LEU A 1 303 ? 6.749 -2.798 32.800 1.00 18.57 303 LEU A O 1
ATOM 2197 N N . THR A 1 304 ? 4.868 -2.717 34.121 1.00 18.76 304 THR A N 1
ATOM 2198 C CA . THR A 1 304 ? 5.298 -1.588 34.947 1.00 20.14 304 THR A CA 1
ATOM 2199 C C . THR A 1 304 ? 5.113 -1.907 36.456 1.00 19.75 304 THR A C 1
ATOM 2200 O O . THR A 1 304 ? 4.084 -1.581 37.043 1.00 19.57 304 THR A O 1
ATOM 2204 N N . LEU A 1 305 ? 6.156 -2.396 37.099 1.00 20.77 305 LEU A N 1
ATOM 2205 C CA . LEU A 1 305 ? 6.005 -3.007 38.428 1.00 21.27 305 LEU A CA 1
ATOM 2206 C C . LEU A 1 305 ? 5.600 -2.069 39.542 1.00 21.09 305 LEU A C 1
ATOM 2207 O O . LEU A 1 305 ? 5.064 -2.544 40.550 1.00 21.68 305 LEU A O 1
ATOM 2212 N N A ASP A 1 306 ? 5.819 -0.765 39.373 0.50 20.24 306 ASP A N 1
ATOM 2213 N N B ASP A 1 306 ? 5.875 -0.772 39.455 0.50 21.12 306 ASP A N 1
ATOM 2214 C CA A ASP A 1 306 ? 5.525 0.208 40.449 0.50 19.63 306 ASP A CA 1
ATOM 2215 C CA B ASP A 1 306 ? 5.482 0.088 40.596 0.50 21.44 306 ASP A CA 1
ATOM 2216 C C A ASP A 1 306 ? 4.254 1.030 40.188 0.50 20.81 306 ASP A C 1
ATOM 2217 C C B ASP A 1 306 ? 4.184 0.882 40.346 0.50 21.38 306 ASP A C 1
ATOM 2218 O O A ASP A 1 306 ? 4.007 2.129 40.718 0.50 21.56 306 ASP A O 1
ATOM 2219 O O B ASP A 1 306 ? 3.828 1.762 41.104 0.50 21.81 306 ASP A O 1
ATOM 2228 N N . LEU A 1 307 ? 3.418 0.489 39.320 1.00 19.86 307 LEU A N 1
ATOM 2229 C CA . LEU A 1 307 ? 2.194 1.208 38.973 1.00 19.19 307 LEU A CA 1
ATOM 2230 C C . LEU A 1 307 ? 1.226 1.407 40.147 1.00 19.46 307 LEU A C 1
ATOM 2231 O O . LEU A 1 307 ? 0.592 2.465 40.245 1.00 20.19 307 LEU A O 1
ATOM 2236 N N . VAL A 1 308 ? 1.015 0.343 40.941 1.00 21.35 308 VAL A N 1
ATOM 2237 C CA . VAL A 1 308 ? 0.014 0.379 41.986 1.00 22.22 308 VAL A CA 1
ATOM 2238 C C . VAL A 1 308 ? 0.358 1.461 42.954 1.00 23.33 308 VAL A C 1
ATOM 2239 O O . VAL A 1 308 ? -0.538 2.165 43.434 1.00 24.82 308 VAL A O 1
ATOM 2243 N N . GLU A 1 309 ? 1.663 1.668 43.222 1.00 26.37 309 GLU A N 1
ATOM 2244 C CA . GLU A 1 309 ? 2.047 2.797 44.082 1.00 28.78 309 GLU A CA 1
ATOM 2245 C C . GLU A 1 309 ? 1.763 4.140 43.487 1.00 27.26 309 GLU A C 1
ATOM 2246 O O . GLU A 1 309 ? 1.362 5.048 44.196 1.00 29.39 309 GLU A O 1
ATOM 2252 N N . ARG A 1 310 ? 1.957 4.311 42.193 1.00 25.60 310 ARG A N 1
ATOM 2253 C CA . ARG A 1 310 ? 1.716 5.565 41.543 1.00 27.23 310 ARG A CA 1
ATOM 2254 C C . ARG A 1 310 ? 0.239 5.971 41.463 1.00 27.35 310 ARG A C 1
ATOM 2255 O O . ARG A 1 310 ? -0.097 7.166 41.459 1.00 29.68 310 ARG A O 1
ATOM 2263 N N . ILE A 1 311 ? -0.677 4.992 41.347 1.00 24.08 311 ILE A N 1
ATOM 2264 C CA . ILE A 1 311 ? -2.110 5.337 41.265 1.00 23.86 311 ILE A CA 1
ATOM 2265 C C . ILE A 1 311 ? -2.789 5.454 42.612 1.00 22.43 311 ILE A C 1
ATOM 2266 O O . ILE A 1 311 ? -3.899 5.894 42.677 1.00 22.41 311 ILE A O 1
ATOM 2271 N N . THR A 1 312 ? -2.120 5.008 43.674 1.00 22.36 312 THR A N 1
ATOM 2272 C CA . THR A 1 312 ? -2.718 5.032 45.034 1.00 22.48 312 THR A CA 1
ATOM 2273 C C . THR A 1 312 ? -3.148 6.440 45.402 1.00 24.37 312 THR A C 1
ATOM 2274 O O . THR A 1 312 ? -2.383 7.446 45.245 1.00 24.90 312 THR A O 1
ATOM 2278 N N . GLY A 1 313 ? -4.409 6.566 45.810 1.00 24.39 313 GLY A N 1
ATOM 2279 C CA . GLY A 1 313 ? -4.951 7.827 46.243 1.00 26.13 313 GLY A CA 1
ATOM 2280 C C . GLY A 1 313 ? -5.219 8.839 45.164 1.00 28.74 313 GLY A C 1
ATOM 2281 O O . GLY A 1 313 ? -5.513 9.991 45.507 1.00 29.68 313 GLY A O 1
ATOM 2282 N N . GLN A 1 314 ? -5.145 8.448 43.876 1.00 30.07 314 GLN A N 1
ATOM 2283 C CA . GLN A 1 314 ? -5.324 9.370 42.737 1.00 32.90 314 GLN A CA 1
ATOM 2284 C C . GLN A 1 314 ? -6.736 9.335 42.159 1.00 33.78 314 GLN A C 1
ATOM 2285 O O . GLN A 1 314 ? -7.040 8.539 41.248 1.00 35.82 314 GLN A O 1
ATOM 2291 N N . PHE A 1 315 ? -7.603 10.215 42.656 1.00 35.36 315 PHE A N 1
ATOM 2292 C CA . PHE A 1 315 ? -9.037 10.198 42.245 1.00 36.54 315 PHE A CA 1
ATOM 2293 C C . PHE A 1 315 ? -9.487 11.436 41.467 1.00 40.29 315 PHE A C 1
ATOM 2294 O O . PHE A 1 315 ? -8.924 12.520 41.694 1.00 39.86 315 PHE A O 1
ATOM 2302 N N . THR A 1 316 ? -10.402 11.158 40.503 1.00 42.57 316 THR A N 1
ATOM 2303 C CA . THR A 1 316 ? -11.439 12.018 39.796 1.00 45.17 316 THR A CA 1
ATOM 2304 C C . THR A 1 316 ? -11.159 12.069 38.305 1.00 46.09 316 THR A C 1
ATOM 2305 O O . THR A 1 316 ? -10.656 11.084 37.735 1.00 47.28 316 THR A O 1
ATOM 2309 N N . ARG B 2 2 ? -32.693 -21.992 58.382 1.00 51.97 2 ARG B N 1
ATOM 2310 C CA . ARG B 2 2 ? -32.446 -20.684 57.689 1.00 51.56 2 ARG B CA 1
ATOM 2311 C C . ARG B 2 2 ? -31.337 -19.867 58.379 1.00 50.49 2 ARG B C 1
ATOM 2312 O O . ARG B 2 2 ? -31.559 -18.792 58.980 1.00 50.64 2 ARG B O 1
ATOM 2320 N N . LYS B 2 3 ? -30.128 -20.383 58.294 1.00 48.32 3 LYS B N 1
ATOM 2321 C CA . LYS B 2 3 ? -29.023 -19.729 58.951 1.00 47.38 3 LYS B CA 1
ATOM 2322 C C . LYS B 2 3 ? -28.402 -18.747 57.949 1.00 44.50 3 LYS B C 1
ATOM 2323 O O . LYS B 2 3 ? -27.558 -17.946 58.362 1.00 46.41 3 LYS B O 1
ATOM 2329 N N . PHE B 2 4 ? -28.772 -18.826 56.664 1.00 40.89 4 PHE B N 1
ATOM 2330 C CA . PHE B 2 4 ? -28.218 -17.890 55.649 1.00 40.16 4 PHE B CA 1
ATOM 2331 C C . PHE B 2 4 ? -29.130 -16.694 55.498 1.00 38.44 4 PHE B C 1
ATOM 2332 O O . PHE B 2 4 ? -30.302 -16.882 55.213 1.00 37.10 4 PHE B O 1
ATOM 2340 N N . ARG B 2 5 ? -28.563 -15.495 55.716 1.00 35.38 5 ARG B N 1
ATOM 2341 C CA . ARG B 2 5 ? -29.335 -14.276 55.934 1.00 34.93 5 ARG B CA 1
ATOM 2342 C C . ARG B 2 5 ? -28.658 -13.069 55.228 1.00 33.26 5 ARG B C 1
ATOM 2343 O O . ARG B 2 5 ? -27.411 -12.920 55.126 1.00 31.14 5 ARG B O 1
ATOM 2351 N N . LEU B 2 6 ? -29.516 -12.160 54.807 1.00 31.17 6 LEU B N 1
ATOM 2352 C CA . LEU B 2 6 ? -29.056 -10.905 54.250 1.00 29.25 6 LEU B CA 1
ATOM 2353 C C . LEU B 2 6 ? -28.098 -10.283 55.246 1.00 26.88 6 LEU B C 1
ATOM 2354 O O . LEU B 2 6 ? -28.345 -10.304 56.442 1.00 27.58 6 LEU B O 1
ATOM 2359 N N . ILE B 2 7 ? -26.990 -9.669 54.772 1.00 25.43 7 ILE B N 1
ATOM 2360 C CA . ILE B 2 7 ? -26.041 -9.073 55.670 1.00 25.62 7 ILE B CA 1
ATOM 2361 C C . ILE B 2 7 ? -26.684 -7.787 56.201 1.00 24.90 7 ILE B C 1
ATOM 2362 O O . ILE B 2 7 ? -27.169 -7.008 55.352 1.00 25.48 7 ILE B O 1
ATOM 2367 N N . PRO B 2 8 ? -26.694 -7.569 57.514 1.00 27.59 8 PRO B N 1
ATOM 2368 C CA . PRO B 2 8 ? -27.539 -6.511 58.098 1.00 28.84 8 PRO B CA 1
ATOM 2369 C C . PRO B 2 8 ? -27.229 -5.129 57.525 1.00 30.17 8 PRO B C 1
ATOM 2370 O O . PRO B 2 8 ? -26.080 -4.819 57.229 1.00 29.32 8 PRO B O 1
ATOM 2374 N N . TYR B 2 9 ? -28.289 -4.334 57.354 1.00 28.82 9 TYR B N 1
ATOM 2375 C CA . TYR B 2 9 ? -28.224 -3.021 56.766 1.00 29.04 9 TYR B CA 1
ATOM 2376 C C . TYR B 2 9 ? -29.233 -2.106 57.496 1.00 30.27 9 TYR B C 1
ATOM 2377 O O . TYR B 2 9 ? -30.071 -2.574 58.322 1.00 28.79 9 TYR B O 1
ATOM 2386 N N . LYS B 2 10 ? -29.102 -0.816 57.216 1.00 30.54 10 LYS B N 1
ATOM 2387 C CA . LYS B 2 10 ? -29.939 0.205 57.826 1.00 31.72 10 LYS B CA 1
ATOM 2388 C C . LYS B 2 10 ? -30.793 0.787 56.755 1.00 31.61 10 LYS B C 1
ATOM 2389 O O . LYS B 2 10 ? -30.318 1.128 55.660 1.00 29.17 10 LYS B O 1
ATOM 2395 N N . GLN B 2 11 ? -32.067 0.939 57.094 1.00 32.33 11 GLN B N 1
ATOM 2396 C CA . GLN B 2 11 ? -33.029 1.602 56.221 1.00 33.07 11 GLN B CA 1
ATOM 2397 C C . GLN B 2 11 ? -32.990 3.061 56.695 1.00 31.67 11 GLN B C 1
ATOM 2398 O O . GLN B 2 11 ? -33.418 3.376 57.805 1.00 31.94 11 GLN B O 1
ATOM 2404 N N . VAL B 2 12 ? -32.351 3.924 55.921 1.00 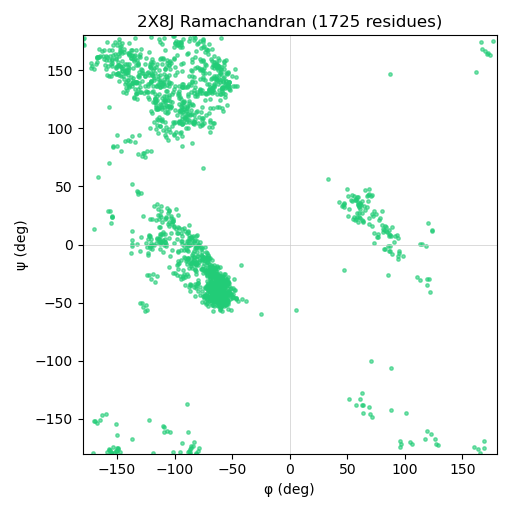28.77 12 VAL B N 1
ATOM 2405 C CA . VAL B 2 12 ? -32.198 5.299 56.290 1.00 28.96 12 VAL B CA 1
ATOM 2406 C C . VAL B 2 12 ? -33.533 6.044 56.097 1.00 28.89 12 VAL B C 1
ATOM 2407 O O . VAL B 2 12 ? -33.957 6.796 57.015 1.00 29.15 12 VAL B O 1
ATOM 2411 N N . ASP B 2 13 ? -34.159 5.808 54.957 1.00 28.66 13 ASP B N 1
ATOM 2412 C CA . ASP B 2 13 ? -35.438 6.458 54.560 1.00 30.19 13 ASP B CA 1
ATOM 2413 C C . ASP B 2 13 ? -36.092 5.722 53.377 1.00 30.47 13 ASP B C 1
ATOM 2414 O O . ASP B 2 13 ? -35.441 4.985 52.612 1.00 28.02 13 ASP B O 1
ATOM 2419 N N . LYS B 2 14 ? -37.388 5.970 53.173 1.00 30.47 14 LYS B N 1
ATOM 2420 C CA . LYS B 2 14 ? -38.102 5.531 51.976 1.00 31.42 14 LYS B CA 1
ATOM 2421 C C . LYS B 2 14 ? -38.838 6.750 51.466 1.00 31.48 14 LYS B C 1
ATOM 2422 O O . LYS B 2 14 ? -39.302 7.554 52.282 1.00 30.60 14 LYS B O 1
ATOM 2428 N N . VAL B 2 15 ? -38.941 6.880 50.158 1.00 31.44 15 VAL B N 1
ATOM 2429 C CA . VAL B 2 15 ? -39.616 8.036 49.547 1.00 32.87 15 VAL B CA 1
ATOM 2430 C C . VAL B 2 15 ? -40.299 7.540 48.295 1.00 32.89 15 VAL B C 1
ATOM 2431 O O . VAL B 2 15 ? -39.873 6.561 47.683 1.00 32.09 15 VAL B O 1
ATOM 2435 N N . SER B 2 16 ? -41.399 8.184 47.892 1.00 32.90 16 SER B N 1
ATOM 2436 C CA . SER B 2 16 ? -42.247 7.581 46.879 1.00 32.94 16 SER B CA 1
ATOM 2437 C C . SER B 2 16 ? -41.834 7.940 45.460 1.00 32.33 16 SER B C 1
ATOM 2438 O O . SER B 2 16 ? -42.301 7.319 44.492 1.00 32.63 16 SER B O 1
ATOM 2441 N N . ALA B 2 17 ? -40.930 8.929 45.333 1.00 31.38 17 ALA B N 1
ATOM 2442 C CA . ALA B 2 17 ? -40.479 9.406 44.066 1.00 30.57 17 ALA B CA 1
ATOM 2443 C C . ALA B 2 17 ? -39.032 9.943 44.144 1.00 29.14 17 ALA B C 1
ATOM 2444 O O . ALA B 2 17 ? -38.623 10.503 45.147 1.00 30.52 17 ALA B O 1
ATOM 2446 N N . LEU B 2 18 ? -38.303 9.759 43.058 1.00 28.99 18 LEU B N 1
ATOM 2447 C CA . LEU B 2 18 ? -36.949 10.291 42.838 1.00 26.27 18 LEU B CA 1
ATOM 2448 C C . LEU B 2 18 ? -36.746 10.515 41.357 1.00 25.90 18 LEU B C 1
ATOM 2449 O O . LEU B 2 18 ? -37.404 9.904 40.545 1.00 26.56 18 LEU B O 1
ATOM 2454 N N . SER B 2 19 ? -35.783 11.345 40.984 1.00 24.07 19 SER B N 1
ATOM 2455 C CA . SER B 2 19 ? -35.329 11.482 39.640 1.00 24.78 19 SER B CA 1
ATOM 2456 C C . SER B 2 19 ? -33.872 11.961 39.727 1.00 26.44 19 SER B C 1
ATOM 2457 O O . SER B 2 19 ? -33.549 13.173 39.743 1.00 27.50 19 SER B O 1
ATOM 2460 N N . GLU B 2 20 ? -32.979 10.980 39.881 1.00 25.42 20 GLU B N 1
ATOM 2461 C CA . GLU B 2 20 ? -31.546 11.328 39.814 1.00 26.10 20 GLU B CA 1
ATOM 2462 C C . GLU B 2 20 ? -30.726 10.132 39.323 1.00 25.32 20 GLU B C 1
ATOM 2463 O O . GLU B 2 20 ? -31.206 9.024 39.325 1.00 24.99 20 GLU B O 1
ATOM 2469 N N . VAL B 2 21 ? -29.493 10.374 38.897 1.00 25.47 21 VAL B N 1
ATOM 2470 C CA . VAL B 2 21 ? -28.465 9.339 38.879 1.00 25.75 21 VAL B CA 1
ATOM 2471 C C . VAL B 2 21 ? -27.865 9.169 40.304 1.00 23.50 21 VAL B C 1
ATOM 2472 O O . VAL B 2 21 ? -27.311 10.115 40.828 1.00 22.69 21 VAL B O 1
ATOM 2476 N N . PRO B 2 22 ? -28.044 8.000 40.974 1.00 21.17 22 PRO B N 1
ATOM 2477 C CA . PRO B 2 22 ? -27.462 7.964 42.337 1.00 20.20 22 PRO B CA 1
ATOM 2478 C C . PRO B 2 22 ? -25.973 8.210 42.368 1.00 17.93 22 PRO B C 1
ATOM 2479 O O . PRO B 2 22 ? -25.304 7.894 41.445 1.00 19.93 22 PRO B O 1
ATOM 2483 N N A MET B 2 23 ? -25.488 8.827 43.440 0.50 18.58 23 MET B N 1
ATOM 2484 N N B MET B 2 23 ? -25.500 8.807 43.462 0.50 18.33 23 MET B N 1
ATOM 2485 C CA A MET B 2 23 ? -24.114 9.235 43.463 0.50 18.98 23 MET B CA 1
ATOM 2486 C CA B MET B 2 23 ? -24.130 9.246 43.564 0.50 18.62 23 MET B CA 1
ATOM 2487 C C A MET B 2 23 ? -23.196 8.004 43.278 0.50 18.09 23 MET B C 1
ATOM 2488 C C B MET B 2 23 ? -23.148 8.051 43.452 0.50 17.72 23 MET B C 1
ATOM 2489 O O A MET B 2 23 ? -22.199 8.092 42.543 0.50 17.12 23 MET B O 1
ATOM 2490 O O B MET B 2 23 ? -22.044 8.215 42.969 0.50 17.40 23 MET B O 1
ATOM 2499 N N . GLY B 2 24 ? -23.579 6.865 43.876 1.00 18.43 24 GLY B N 1
ATOM 2500 C CA . GLY B 2 24 ? -22.762 5.674 43.751 1.00 18.73 24 GLY B CA 1
ATOM 2501 C C . GLY B 2 24 ? -22.428 5.284 42.319 1.00 18.12 24 GLY B C 1
ATOM 2502 O O . GLY B 2 24 ? -21.319 4.885 41.966 1.00 18.22 24 GLY B O 1
ATOM 2503 N N . VAL B 2 25 ? -23.444 5.399 41.428 1.00 16.91 25 VAL B N 1
ATOM 2504 C CA . VAL B 2 25 ? -23.302 5.187 40.016 1.00 17.42 25 VAL B CA 1
ATOM 2505 C C . VAL B 2 25 ? -22.289 6.159 39.381 1.00 18.37 25 VAL B C 1
ATOM 2506 O O . VAL B 2 25 ? -21.424 5.806 38.596 1.00 17.38 25 VAL B O 1
ATOM 2510 N N . GLU B 2 26 ? -22.337 7.446 39.787 1.00 18.38 26 GLU B N 1
ATOM 2511 C CA . GLU B 2 26 ? -21.452 8.445 39.320 1.00 19.80 26 GLU B CA 1
ATOM 2512 C C . GLU B 2 26 ? -20.000 8.202 39.806 1.00 18.85 26 GLU B C 1
ATOM 2513 O O . GLU B 2 26 ? -19.060 8.328 39.053 1.00 18.94 26 GLU B O 1
ATOM 2519 N N . ILE B 2 27 ? -19.840 7.950 41.088 1.00 18.56 27 ILE B N 1
ATOM 2520 C CA . ILE B 2 27 ? -18.507 7.971 41.688 1.00 19.60 27 ILE B CA 1
ATOM 2521 C C . ILE B 2 27 ? -17.696 6.742 41.261 1.00 17.88 27 ILE B C 1
ATOM 2522 O O . ILE B 2 27 ? -16.467 6.817 41.203 1.00 17.90 27 ILE B O 1
ATOM 2527 N N . VAL B 2 28 ? -18.362 5.654 40.827 1.00 15.25 28 VAL B N 1
ATOM 2528 C CA . VAL B 2 28 ? -17.655 4.471 40.305 1.00 14.54 28 VAL B CA 1
ATOM 2529 C C . VAL B 2 28 ? -17.382 4.614 38.792 1.00 15.11 28 VAL B C 1
ATOM 2530 O O . VAL B 2 28 ? -16.743 3.783 38.155 1.00 15.68 28 VAL B O 1
ATOM 2534 N N . GLU B 2 29 ? -17.765 5.771 38.252 1.00 16.94 29 GLU B N 1
ATOM 2535 C CA . GLU B 2 29 ? -17.435 6.174 36.885 1.00 18.13 29 GLU B CA 1
ATOM 2536 C C . GLU B 2 29 ? -18.182 5.435 35.791 1.00 17.83 29 GLU B C 1
ATOM 2537 O O . GLU B 2 29 ? -17.661 5.341 34.722 1.00 19.64 29 GLU B O 1
ATOM 2543 N N . ALA B 2 30 ? -19.359 4.906 36.111 1.00 18.56 30 ALA B N 1
ATOM 2544 C CA . ALA B 2 30 ? -20.133 4.154 35.124 1.00 19.64 30 ALA B CA 1
ATOM 2545 C C . ALA B 2 30 ? -20.436 5.040 33.910 1.00 20.29 30 ALA B C 1
ATOM 2546 O O . ALA B 2 30 ? -20.251 4.576 32.774 1.00 19.33 30 ALA B O 1
ATOM 2548 N N . PRO B 2 31 ? -20.921 6.265 34.143 1.00 19.77 31 PRO B N 1
ATOM 2549 C CA . PRO B 2 31 ? -21.259 7.054 32.893 1.00 23.02 31 PRO B CA 1
ATOM 2550 C C . PRO B 2 31 ? -20.125 7.241 31.930 1.00 23.11 31 PRO B C 1
ATOM 2551 O O . PRO B 2 31 ? -20.364 7.281 30.684 1.00 25.20 31 PRO B O 1
ATOM 2555 N N . ALA B 2 32 ? -18.898 7.360 32.422 1.00 21.42 32 ALA B N 1
ATOM 2556 C CA . ALA B 2 32 ? -17.723 7.494 31.629 1.00 21.59 32 ALA B CA 1
ATOM 2557 C C . ALA B 2 32 ? -17.437 6.351 30.632 1.00 21.62 32 ALA B C 1
ATOM 2558 O O . ALA B 2 32 ? -16.753 6.532 29.639 1.00 25.71 32 ALA B O 1
ATOM 2560 N N . VAL B 2 33 ? -17.909 5.140 30.951 1.00 22.29 33 VAL B N 1
ATOM 2561 C CA . VAL B 2 33 ? -17.681 3.996 30.099 1.00 21.71 33 VAL B CA 1
ATOM 2562 C C . VAL B 2 33 ? -18.956 3.439 29.467 1.00 23.31 33 VAL B C 1
ATOM 2563 O O . VAL B 2 33 ? -18.941 2.354 28.850 1.00 24.87 33 VAL B O 1
ATOM 2567 N N . TRP B 2 34 ? -20.063 4.098 29.692 1.00 24.85 34 TRP B N 1
ATOM 2568 C CA . TRP B 2 34 ? -21.308 3.595 29.125 1.00 24.68 34 TRP B CA 1
ATOM 2569 C C . TRP B 2 34 ? -21.324 3.461 27.624 1.00 25.60 34 TRP B C 1
ATOM 2570 O O . TRP B 2 34 ? -21.890 2.462 27.137 1.00 26.72 34 TRP B O 1
ATOM 2581 N N . ARG B 2 35 ? -20.690 4.416 26.944 1.00 26.17 35 ARG B N 1
ATOM 2582 C CA . ARG B 2 35 ? -20.675 4.396 25.458 1.00 28.52 35 ARG B CA 1
ATOM 2583 C C . ARG B 2 35 ? -19.881 3.201 24.955 1.00 29.63 35 ARG B C 1
ATOM 2584 O O . ARG B 2 35 ? -20.415 2.388 24.227 1.00 28.38 35 ARG B O 1
ATOM 2592 N N . ALA B 2 36 ? -18.615 3.084 25.358 1.00 29.05 36 ALA B N 1
ATOM 2593 C CA . ALA B 2 36 ? -17.781 1.905 25.012 1.00 27.64 36 ALA B CA 1
ATOM 2594 C C . ALA B 2 36 ? -18.370 0.550 25.428 1.00 26.41 36 ALA B C 1
ATOM 2595 O O . ALA B 2 36 ? -18.060 -0.443 24.829 1.00 27.20 36 ALA B O 1
ATOM 2597 N N . SER B 2 37 ? -19.222 0.510 26.435 1.00 24.53 37 SER B N 1
ATOM 2598 C CA . SER B 2 37 ? -19.794 -0.740 26.944 1.00 25.74 37 SER B CA 1
ATOM 2599 C C . SER B 2 37 ? -21.246 -0.994 26.555 1.00 25.52 37 SER B C 1
ATOM 2600 O O . SER B 2 37 ? -21.906 -1.933 27.054 1.00 25.84 37 SER B O 1
ATOM 2603 N N . ALA B 2 38 ? -21.772 -0.109 25.703 1.00 27.53 38 ALA B N 1
ATOM 2604 C CA . ALA B 2 38 ? -23.207 -0.163 25.426 1.00 26.47 38 ALA B CA 1
ATOM 2605 C C . ALA B 2 38 ? -24.092 -0.308 26.646 1.00 26.71 38 ALA B C 1
ATOM 2606 O O . ALA B 2 38 ? -25.154 -1.009 26.625 1.00 27.26 38 ALA B O 1
ATOM 2608 N N . LYS B 2 39 ? -23.715 0.280 27.806 1.00 24.43 39 LYS B N 1
ATOM 2609 C CA . LYS B 2 39 ? -24.571 0.197 28.976 1.00 22.86 39 LYS B CA 1
ATOM 2610 C C . LYS B 2 39 ? -24.923 -1.150 29.515 1.00 20.74 39 LYS B C 1
ATOM 2611 O O . LYS B 2 39 ? -25.779 -1.355 30.353 1.00 21.26 39 LYS B O 1
ATOM 2617 N N . GLY B 2 40 ? -24.102 -2.119 29.120 1.00 22.90 40 GLY B N 1
ATOM 2618 C CA . GLY B 2 40 ? -24.228 -3.473 29.598 1.00 24.44 40 GLY B CA 1
ATOM 2619 C C . GLY B 2 40 ? -25.075 -4.377 28.728 1.00 24.40 40 GLY B C 1
ATOM 2620 O O . GLY B 2 40 ? -25.459 -5.462 29.183 1.00 22.93 40 GLY B O 1
ATOM 2621 N N . ALA B 2 41 ? -25.458 -3.856 27.552 1.00 27.57 41 ALA B N 1
ATOM 2622 C CA . ALA B 2 41 ? -26.360 -4.587 26.655 1.00 29.29 41 ALA B CA 1
ATOM 2623 C C . ALA B 2 41 ? -25.790 -5.942 26.311 1.00 30.26 41 ALA B C 1
ATOM 2624 O O . ALA B 2 41 ? -24.613 -6.006 25.974 1.00 31.14 41 ALA B O 1
ATOM 2626 N N . GLY B 2 42 ? -26.605 -7.002 26.357 1.00 31.17 42 GLY B N 1
ATOM 2627 C CA . GLY B 2 42 ? -26.116 -8.367 25.996 1.00 31.09 42 GLY B CA 1
ATOM 2628 C C . GLY B 2 42 ? -25.751 -9.188 27.233 1.00 31.30 42 GLY B C 1
ATOM 2629 O O . GLY B 2 42 ? -25.510 -10.429 27.175 1.00 30.25 42 GLY B O 1
ATOM 2630 N N . GLN B 2 43 ? -25.714 -8.525 28.400 1.00 29.46 43 GLN B N 1
ATOM 2631 C CA . GLN B 2 43 ? -25.382 -9.206 29.642 1.00 28.05 43 GLN B CA 1
ATOM 2632 C C . GLN B 2 43 ? -26.561 -9.446 30.519 1.00 28.06 43 GLN B C 1
ATOM 2633 O O . GLN B 2 43 ? -27.493 -8.650 30.569 1.00 28.12 43 GLN B O 1
ATOM 2639 N N . ILE B 2 44 ? -26.547 -10.554 31.228 1.00 28.23 44 ILE B N 1
ATOM 2640 C CA . ILE B 2 44 ? -27.540 -10.844 32.189 1.00 30.39 44 ILE B CA 1
ATOM 2641 C C . ILE B 2 44 ? -26.880 -11.088 33.516 1.00 29.02 44 ILE B C 1
ATOM 2642 O O . ILE B 2 44 ? -25.944 -11.915 33.579 1.00 30.62 44 ILE B O 1
ATOM 2647 N N . ILE B 2 45 ? -27.397 -10.430 34.555 1.00 27.70 45 ILE B N 1
ATOM 2648 C CA . ILE B 2 45 ? -27.044 -10.696 35.933 1.00 26.77 45 ILE B CA 1
ATOM 2649 C C . ILE B 2 45 ? -28.146 -11.470 36.660 1.00 24.85 45 ILE B C 1
ATOM 2650 O O . ILE B 2 45 ? -29.337 -11.041 36.688 1.00 26.03 45 ILE B O 1
ATOM 2655 N N . GLY B 2 46 ? -27.775 -12.585 37.271 1.00 25.69 46 GLY B N 1
ATOM 2656 C CA . GLY B 2 46 ? -28.601 -13.272 38.271 1.00 24.54 46 GLY B CA 1
ATOM 2657 C C . GLY B 2 46 ? -28.616 -12.663 39.658 1.00 26.21 46 GLY B C 1
ATOM 2658 O O . GLY B 2 46 ? -27.623 -12.710 40.394 1.00 23.76 46 GLY B O 1
ATOM 2659 N N . VAL B 2 47 ? -29.763 -12.143 40.098 1.00 25.44 47 VAL B N 1
ATOM 2660 C CA . VAL B 2 47 ? -29.874 -11.550 41.402 1.00 24.90 47 VAL B CA 1
ATOM 2661 C C . VAL B 2 47 ? -30.427 -12.586 42.385 1.00 27.15 47 VAL B C 1
ATOM 2662 O O . VAL B 2 47 ? -31.641 -12.907 42.429 1.00 26.79 47 VAL B O 1
ATOM 2666 N N . ILE B 2 48 ? -29.560 -13.108 43.228 1.00 26.86 48 ILE B N 1
ATOM 2667 C CA . ILE B 2 48 ? -29.934 -14.007 44.247 1.00 26.34 48 ILE B CA 1
ATOM 2668 C C . ILE B 2 48 ? -30.285 -13.299 45.525 1.00 26.90 48 ILE B C 1
ATOM 2669 O O . ILE B 2 48 ? -29.414 -12.927 46.315 1.00 26.01 48 ILE B O 1
ATOM 2674 N N . ASP B 2 49 ? -31.597 -13.137 45.779 1.00 25.79 49 ASP B N 1
ATOM 2675 C CA . ASP B 2 49 ? -32.012 -12.283 46.867 1.00 26.61 49 ASP B CA 1
ATOM 2676 C C . ASP B 2 49 ? -33.472 -12.572 47.365 1.00 27.90 49 ASP B C 1
ATOM 2677 O O . ASP B 2 49 ? -33.904 -13.741 47.462 1.00 25.31 49 ASP B O 1
ATOM 2682 N N . THR B 2 50 ? -34.179 -11.531 47.781 1.00 25.21 50 THR B N 1
ATOM 2683 C CA . THR B 2 50 ? -35.518 -11.711 48.391 1.00 25.28 50 THR B CA 1
ATOM 2684 C C . THR B 2 50 ? -36.621 -11.724 47.316 1.00 26.32 50 THR B C 1
ATOM 2685 O O . THR B 2 50 ? -37.831 -11.751 47.646 1.00 26.66 50 THR B O 1
ATOM 2689 N N . GLY B 2 51 ? -36.275 -11.691 46.040 1.00 26.10 51 GLY B N 1
ATOM 2690 C CA . GLY B 2 51 ? -37.218 -11.461 44.971 1.00 28.83 51 GLY B CA 1
ATOM 2691 C C . GLY B 2 51 ? -37.160 -10.011 44.475 1.00 30.21 51 GLY B C 1
ATOM 2692 O O . GLY B 2 51 ? -36.258 -9.229 44.872 1.00 27.51 51 GLY B O 1
ATOM 2700 N N . GLN B 2 53 ? -39.901 -6.612 42.833 1.00 31.21 53 GLN B N 1
ATOM 2701 C CA . GLN B 2 53 ? -41.093 -5.977 42.293 1.00 31.57 53 GLN B CA 1
ATOM 2702 C C . GLN B 2 53 ? -40.992 -5.938 40.799 1.00 30.66 53 GLN B C 1
ATOM 2703 O O . GLN B 2 53 ? -40.411 -5.037 40.195 1.00 31.77 53 GLN B O 1
ATOM 2709 N N . VAL B 2 54 ? -41.621 -6.930 40.150 1.00 32.66 54 VAL B N 1
ATOM 2710 C CA . VAL B 2 54 ? -41.382 -7.150 38.751 1.00 31.85 54 VAL B CA 1
ATOM 2711 C C . VAL B 2 54 ? -41.950 -6.068 37.868 1.00 32.88 54 VAL B C 1
ATOM 2712 O O . VAL B 2 54 ? -41.548 -5.939 36.708 1.00 31.98 54 VAL B O 1
ATOM 2716 N N . ASP B 2 55 ? -42.937 -5.331 38.387 1.00 32.59 55 ASP B N 1
ATOM 2717 C CA . ASP B 2 55 ? -43.494 -4.181 37.660 1.00 33.32 55 ASP B CA 1
ATOM 2718 C C . ASP B 2 55 ? -43.085 -2.792 38.157 1.00 32.49 55 ASP B C 1
ATOM 2719 O O . ASP B 2 55 ? -43.717 -1.785 37.830 1.00 31.37 55 ASP B O 1
ATOM 2724 N N . HIS B 2 56 ? -41.992 -2.694 38.918 1.00 29.73 56 HIS B N 1
ATOM 2725 C CA . HIS B 2 56 ? -41.464 -1.346 39.221 1.00 28.23 56 HIS B CA 1
ATOM 2726 C C . HIS B 2 56 ? -41.181 -0.589 37.930 1.00 27.84 56 HIS B C 1
ATOM 2727 O O . HIS B 2 56 ? -40.657 -1.149 37.018 1.00 27.10 56 HIS B O 1
ATOM 2734 N N . PRO B 2 57 ? -41.529 0.709 37.824 1.00 28.04 57 PRO B N 1
ATOM 2735 C CA . PRO B 2 57 ? -41.269 1.393 36.567 1.00 28.04 57 PRO B CA 1
ATOM 2736 C C . PRO B 2 57 ? -39.830 1.446 36.109 1.00 28.01 57 PRO B C 1
ATOM 2737 O O . PRO B 2 57 ? -39.566 1.515 34.942 1.00 26.76 57 PRO B O 1
ATOM 2741 N N . ASP B 2 58 ? -38.878 1.459 37.041 1.00 28.47 58 ASP B N 1
ATOM 2742 C CA . ASP B 2 58 ? -37.468 1.492 36.623 1.00 26.96 58 ASP B CA 1
ATOM 2743 C C . ASP B 2 58 ? -36.888 0.122 36.202 1.00 28.39 58 ASP B C 1
ATOM 2744 O O . ASP B 2 58 ? -35.764 0.093 35.634 1.00 27.46 58 ASP B O 1
ATOM 2749 N N . LEU B 2 59 ? -37.618 -0.967 36.508 1.00 27.86 59 LEU B N 1
ATOM 2750 C CA . LEU B 2 59 ? -37.063 -2.366 36.486 1.00 27.28 59 LEU B CA 1
ATOM 2751 C C . LEU B 2 59 ? -37.822 -3.266 35.550 1.00 29.77 59 LEU B C 1
ATOM 2752 O O . LEU B 2 59 ? -37.293 -4.230 35.032 1.00 28.11 59 LEU B O 1
ATOM 2757 N N . ALA B 2 60 ? -39.104 -2.959 35.313 1.00 30.15 60 ALA B N 1
ATOM 2758 C CA . ALA B 2 60 ? -39.935 -3.890 34.587 1.00 29.28 60 ALA B CA 1
ATOM 2759 C C . ALA B 2 60 ? -39.349 -4.192 33.234 1.00 28.70 60 ALA B C 1
ATOM 2760 O O . ALA B 2 60 ? -39.315 -5.370 32.820 1.00 32.63 60 ALA B O 1
ATOM 2762 N N . GLU B 2 61 ? -38.794 -3.218 32.525 1.00 29.24 61 GLU B N 1
ATOM 2763 C CA . GLU B 2 61 ? -38.229 -3.492 31.184 1.00 29.22 61 GLU B CA 1
ATOM 2764 C C . GLU B 2 61 ? -36.852 -4.214 31.140 1.00 30.84 61 GLU B C 1
ATOM 2765 O O . GLU B 2 61 ? -36.276 -4.485 30.066 1.00 31.26 61 GLU B O 1
ATOM 2771 N N . ARG B 2 62 ? -36.303 -4.455 32.336 1.00 32.05 62 ARG B N 1
ATOM 2772 C CA . ARG B 2 62 ? -34.990 -5.072 32.463 1.00 31.78 62 ARG B CA 1
ATOM 2773 C C . ARG B 2 62 ? -35.069 -6.504 32.883 1.00 32.53 62 ARG B C 1
ATOM 2774 O O . ARG B 2 62 ? -34.033 -7.211 32.787 1.00 32.13 62 ARG B O 1
ATOM 2782 N N . ILE B 2 63 ? -36.209 -6.921 33.463 1.00 31.30 63 ILE B N 1
ATOM 2783 C CA . ILE B 2 63 ? -36.321 -8.223 34.071 1.00 32.68 63 ILE B CA 1
ATOM 2784 C C . ILE B 2 63 ? -36.732 -9.181 32.966 1.00 34.13 63 ILE B C 1
ATOM 2785 O O . ILE B 2 63 ? -37.712 -8.919 32.305 1.00 35.46 63 ILE B O 1
ATOM 2790 N N . ILE B 2 64 ? -35.974 -10.248 32.720 1.00 35.50 64 ILE B N 1
ATOM 2791 C CA . ILE B 2 64 ? -36.341 -11.233 31.689 1.00 34.84 64 ILE B CA 1
ATOM 2792 C C . ILE B 2 64 ? -36.788 -12.598 32.259 1.00 34.32 64 ILE B C 1
ATOM 2793 O O . ILE B 2 64 ? -37.078 -13.523 31.463 1.00 35.93 64 ILE B O 1
ATOM 2798 N N . GLY B 2 65 ? -36.878 -12.752 33.584 1.00 33.99 65 GLY B N 1
ATOM 2799 C CA . GLY B 2 65 ? -37.132 -14.047 34.164 1.00 32.57 65 GLY B CA 1
ATOM 2800 C C . GLY B 2 65 ? -36.884 -14.074 35.639 1.00 31.95 65 GLY B C 1
ATOM 2801 O O . GLY B 2 65 ? -36.290 -13.133 36.187 1.00 29.11 65 GLY B O 1
ATOM 2802 N N . GLY B 2 66 ? -37.333 -15.150 36.278 1.00 30.12 66 GLY B N 1
ATOM 2803 C CA . GLY B 2 66 ? -37.018 -15.437 37.640 1.00 30.78 66 GLY B CA 1
ATOM 2804 C C . GLY B 2 66 ? -37.431 -16.792 38.173 1.00 31.15 66 GLY B C 1
ATOM 2805 O O . GLY B 2 66 ? -38.062 -17.548 37.456 1.00 33.14 66 GLY B O 1
ATOM 2806 N N . VAL B 2 67 ? -37.160 -17.083 39.453 1.00 31.30 67 VAL B N 1
ATOM 2807 C CA . VAL B 2 67 ? -37.662 -18.311 40.055 1.00 30.43 67 VAL B CA 1
ATOM 2808 C C . VAL B 2 67 ? -37.684 -18.112 41.549 1.00 32.12 67 VAL B C 1
ATOM 2809 O O . VAL B 2 67 ? -36.857 -17.332 42.078 1.00 31.02 67 VAL B O 1
ATOM 2813 N N . ASN B 2 68 ? -38.566 -18.822 42.258 1.00 29.77 68 ASN B N 1
ATOM 2814 C CA . ASN B 2 68 ? -38.611 -18.836 43.705 1.00 30.22 68 ASN B CA 1
ATOM 2815 C C . ASN B 2 68 ? -38.299 -20.230 44.172 1.00 31.17 68 ASN B C 1
ATOM 2816 O O . ASN B 2 68 ? -38.918 -21.227 43.749 1.00 32.09 68 ASN B O 1
ATOM 2821 N N . LEU B 2 69 ? -37.273 -20.305 45.008 1.00 31.89 69 LEU B N 1
ATOM 2822 C CA . LEU B 2 69 ? -36.793 -21.559 45.524 1.00 31.94 69 LEU B CA 1
ATOM 2823 C C . LEU B 2 69 ? -37.056 -21.612 46.995 1.00 32.39 69 LEU B C 1
ATOM 2824 O O . LEU B 2 69 ? -36.570 -22.511 47.671 1.00 33.91 69 LEU B O 1
ATOM 2829 N N . THR B 2 70 ? -37.825 -20.639 47.507 1.00 32.25 70 THR B N 1
ATOM 2830 C CA . THR B 2 70 ? -38.133 -20.579 48.922 1.00 32.99 70 THR B CA 1
ATOM 2831 C C . THR B 2 70 ? -39.498 -21.294 49.107 1.00 33.63 70 THR B C 1
ATOM 2832 O O . THR B 2 70 ? -40.160 -21.580 48.116 1.00 32.94 70 THR B O 1
ATOM 2836 N N . THR B 2 71 ? -39.875 -21.490 50.371 1.00 35.94 71 THR B N 1
ATOM 2837 C CA . THR B 2 71 ? -41.222 -21.953 50.759 1.00 37.16 71 THR B CA 1
ATOM 2838 C C . THR B 2 71 ? -42.271 -20.789 50.830 1.00 38.60 71 THR B C 1
ATOM 2839 O O . THR B 2 71 ? -43.475 -21.041 50.983 1.00 39.14 71 THR B O 1
ATOM 2843 N N . ASP B 2 72 ? -41.836 -19.525 50.758 1.00 37.60 72 ASP B N 1
ATOM 2844 C CA . ASP B 2 72 ? -42.765 -18.388 50.502 1.00 38.78 72 ASP B CA 1
ATOM 2845 C C . ASP B 2 72 ? -43.762 -18.588 49.327 1.00 39.17 72 ASP B C 1
ATOM 2846 O O . ASP B 2 72 ? -43.464 -19.267 48.326 1.00 39.09 72 ASP B O 1
ATOM 2851 N N . TYR B 2 73 ? -44.930 -17.930 49.452 1.00 40.50 73 TYR B N 1
ATOM 2852 C CA . TYR B 2 73 ? -46.019 -18.065 48.487 1.00 41.42 73 TYR B CA 1
ATOM 2853 C C . TYR B 2 73 ? -46.412 -19.548 48.248 1.00 42.34 73 TYR B C 1
ATOM 2854 O O . TYR B 2 73 ? -46.646 -19.944 47.102 1.00 40.92 73 TYR B O 1
ATOM 2863 N N . GLY B 2 74 ? -46.405 -20.358 49.328 1.00 43.79 74 GLY B N 1
ATOM 2864 C CA . GLY B 2 74 ? -46.635 -21.821 49.201 1.00 45.17 74 GLY B CA 1
ATOM 2865 C C . GLY B 2 74 ? -45.763 -22.481 48.130 1.00 46.21 74 GLY B C 1
ATOM 2866 O O . GLY B 2 74 ? -46.243 -23.203 47.213 1.00 47.10 74 GLY B O 1
ATOM 2867 N N . GLY B 2 75 ? -44.472 -22.158 48.184 1.00 45.97 75 GLY B N 1
ATOM 2868 C CA . GLY B 2 75 ? -43.515 -22.733 47.258 1.00 44.87 75 GLY B CA 1
ATOM 2869 C C . GLY B 2 75 ? -43.872 -22.653 45.790 1.00 43.88 75 GLY B C 1
ATOM 2870 O O . GLY B 2 75 ? -43.360 -23.450 45.023 1.00 44.59 75 GLY B O 1
ATOM 2871 N N . ASP B 2 76 ? -44.704 -21.689 45.381 1.00 42.66 76 ASP B N 1
ATOM 2872 C CA . ASP B 2 76 ? -44.940 -21.428 43.954 1.00 42.05 76 ASP B CA 1
ATOM 2873 C C . ASP B 2 76 ? -43.668 -20.899 43.358 1.00 43.08 76 ASP B C 1
ATOM 2874 O O . ASP B 2 76 ? -43.192 -19.806 43.774 1.00 42.15 76 ASP B O 1
ATOM 2879 N N . GLU B 2 77 ? -43.118 -21.650 42.405 1.00 43.00 77 GLU B N 1
ATOM 2880 C CA . GLU B 2 77 ? -41.798 -21.339 41.838 1.00 43.53 77 GLU B CA 1
ATOM 2881 C C . GLU B 2 77 ? -41.887 -20.249 40.785 1.00 42.37 77 GLU B C 1
ATOM 2882 O O . GLU B 2 77 ? -40.846 -19.742 40.319 1.00 40.94 77 GLU B O 1
ATOM 2888 N N . THR B 2 78 ? -43.118 -19.865 40.451 1.00 40.00 78 THR B N 1
ATOM 2889 C CA . THR B 2 78 ? -43.376 -18.823 39.452 1.00 38.59 78 THR B CA 1
ATOM 2890 C C . THR B 2 78 ? -43.458 -17.443 40.050 1.00 36.12 78 THR B C 1
ATOM 2891 O O . THR B 2 78 ? -43.502 -16.496 39.332 1.00 34.51 78 THR B O 1
ATOM 2895 N N . ASN B 2 79 ? -43.578 -17.351 41.366 1.00 35.66 79 ASN B N 1
ATOM 2896 C CA . ASN B 2 79 ? -43.823 -16.085 42.008 1.00 35.05 79 ASN B CA 1
ATOM 2897 C C . ASN B 2 79 ? -42.487 -15.732 42.684 1.00 33.43 79 ASN B C 1
ATOM 2898 O O . ASN B 2 79 ? -42.187 -16.227 43.803 1.00 33.03 79 ASN B O 1
ATOM 2903 N N . PHE B 2 80 ? -41.781 -14.834 42.002 1.00 33.56 80 PHE B N 1
ATOM 2904 C CA . PHE B 2 80 ? -40.509 -14.243 42.520 1.00 33.13 80 PHE B CA 1
ATOM 2905 C C . PHE B 2 80 ? -40.602 -12.759 42.939 1.00 34.39 80 PHE B C 1
ATOM 2906 O O . PHE B 2 80 ? -39.574 -12.027 43.037 1.00 33.48 80 PHE B O 1
ATOM 2914 N N A SER B 2 81 ? -41.825 -12.268 43.135 0.50 33.72 81 SER B N 1
ATOM 2915 N N B SER B 2 81 ? -41.809 -12.372 43.335 0.50 33.78 81 SER B N 1
ATOM 2916 C CA A SER B 2 81 ? -42.030 -10.925 43.668 0.50 32.90 81 SER B CA 1
ATOM 2917 C CA B SER B 2 81 ? -42.079 -11.032 43.791 0.50 33.11 81 SER B CA 1
ATOM 2918 C C A SER B 2 81 ? -41.333 -10.792 45.015 0.50 32.42 81 SER B C 1
ATOM 2919 C C B SER B 2 81 ? -41.474 -10.804 45.173 0.50 32.42 81 SER B C 1
ATOM 2920 O O A SER B 2 81 ? -40.912 -11.788 45.604 0.50 30.91 81 SER B O 1
ATOM 2921 O O B SER B 2 81 ? -41.248 -11.733 45.953 0.50 31.56 81 SER B O 1
ATOM 2926 N N . ASP B 2 82 ? -41.179 -9.545 45.461 1.00 32.06 82 ASP B N 1
ATOM 2927 C CA . ASP B 2 82 ? -40.447 -9.227 46.632 1.00 30.88 82 ASP B CA 1
ATOM 2928 C C . ASP B 2 82 ? -41.374 -8.890 47.767 1.00 31.33 82 ASP B C 1
ATOM 2929 O O . ASP B 2 82 ? -42.178 -7.954 47.656 1.00 31.35 82 ASP B O 1
ATOM 2934 N N . ASN B 2 83 ? -41.248 -9.642 48.847 1.00 31.38 83 ASN B N 1
ATOM 2935 C CA . ASN B 2 83 ? -41.931 -9.418 50.097 1.00 31.89 83 ASN B CA 1
ATOM 2936 C C . ASN B 2 83 ? -41.053 -8.871 51.182 1.00 31.87 83 ASN B C 1
ATOM 2937 O O . ASN B 2 83 ? -41.395 -8.895 52.405 1.00 31.22 83 ASN B O 1
ATOM 2942 N N . ASN B 2 84 ? -39.888 -8.331 50.740 1.00 31.14 84 ASN B N 1
ATOM 2943 C CA . ASN B 2 84 ? -38.911 -7.752 51.652 1.00 29.96 84 ASN B CA 1
ATOM 2944 C C . ASN B 2 84 ? -38.571 -6.300 51.257 1.00 28.59 84 ASN B C 1
ATOM 2945 O O . ASN B 2 84 ? -38.635 -5.425 52.108 1.00 29.86 84 ASN B O 1
ATOM 2950 N N . GLY B 2 85 ? -38.208 -6.110 49.992 1.00 27.28 85 GLY B N 1
ATOM 2951 C CA . GLY B 2 85 ? -37.762 -4.822 49.400 1.00 27.75 85 GLY B CA 1
ATOM 2952 C C . GLY B 2 85 ? -36.264 -4.797 49.034 1.00 26.37 85 GLY B C 1
ATOM 2953 O O . GLY B 2 85 ? -35.880 -4.170 48.046 1.00 23.97 85 GLY B O 1
ATOM 2954 N N . HIS B 2 86 ? -35.497 -5.592 49.764 1.00 26.53 86 HIS B N 1
ATOM 2955 C CA . HIS B 2 86 ? -34.008 -5.613 49.551 1.00 25.84 86 HIS B CA 1
ATOM 2956 C C . HIS B 2 86 ? -33.676 -6.029 48.131 1.00 24.00 86 HIS B C 1
ATOM 2957 O O . HIS B 2 86 ? -32.866 -5.424 47.381 1.00 23.81 86 HIS B O 1
ATOM 2964 N N . GLY B 2 87 ? -34.294 -7.111 47.657 1.00 23.45 87 GLY B N 1
ATOM 2965 C CA . GLY B 2 87 ? -34.007 -7.535 46.329 1.00 22.36 87 GLY B CA 1
ATOM 2966 C C . GLY B 2 87 ? -34.312 -6.517 45.255 1.00 22.90 87 GLY B C 1
ATOM 2967 O O . GLY B 2 87 ? -33.655 -6.425 44.243 1.00 22.45 87 GLY B O 1
ATOM 2968 N N . THR B 2 88 ? -35.433 -5.783 45.434 1.00 23.16 88 THR B N 1
ATOM 2969 C CA . THR B 2 88 ? -35.781 -4.716 44.521 1.00 22.57 88 THR B CA 1
ATOM 2970 C C . THR B 2 88 ? -34.662 -3.632 44.481 1.00 21.29 88 THR B C 1
ATOM 2971 O O . THR B 2 88 ? -34.348 -3.165 43.428 1.00 20.64 88 THR B O 1
ATOM 2975 N N . HIS B 2 89 ? -34.210 -3.315 45.686 1.00 21.78 89 HIS B N 1
ATOM 2976 C CA . HIS B 2 89 ? -33.117 -2.325 45.888 1.00 19.50 89 HIS B CA 1
ATOM 2977 C C . HIS B 2 89 ? -31.857 -2.752 45.064 1.00 19.46 89 HIS B C 1
ATOM 2978 O O . HIS B 2 89 ? -31.282 -1.957 44.223 1.00 18.67 89 HIS B O 1
ATOM 2985 N N . VAL B 2 90 ? -31.455 -4.026 45.252 1.00 19.51 90 VAL B N 1
ATOM 2986 C CA . VAL B 2 90 ? -30.264 -4.525 44.535 1.00 19.53 90 VAL B CA 1
ATOM 2987 C C . VAL B 2 90 ? -30.435 -4.358 43.058 1.00 19.38 90 VAL B C 1
ATOM 2988 O O . VAL B 2 90 ? -29.591 -3.904 42.259 1.00 20.01 90 VAL B O 1
ATOM 2992 N N . ALA B 2 91 ? -31.628 -4.793 42.557 1.00 20.29 91 ALA B N 1
ATOM 2993 C CA . ALA B 2 91 ? -31.846 -4.733 41.216 1.00 18.27 91 ALA B CA 1
ATOM 2994 C C . ALA B 2 91 ? -31.678 -3.378 40.530 1.00 16.73 91 ALA B C 1
ATOM 2995 O O . ALA B 2 91 ? -31.212 -3.241 39.412 1.00 18.67 91 ALA B O 1
ATOM 2997 N N . GLY B 2 92 ? -32.198 -2.353 41.181 1.00 18.68 92 GLY B N 1
ATOM 2998 C CA . GLY B 2 92 ? -32.068 -0.990 40.687 1.00 18.51 92 GLY B CA 1
ATOM 2999 C C . GLY B 2 92 ? -30.623 -0.404 40.689 1.00 18.47 92 GLY B C 1
ATOM 3000 O O . GLY B 2 92 ? -30.253 0.252 39.720 1.00 19.38 92 GLY B O 1
ATOM 3001 N N . THR B 2 93 ? -29.801 -0.792 41.695 1.00 18.89 93 THR B N 1
ATOM 3002 C CA . THR B 2 93 ? -28.401 -0.467 41.611 1.00 18.73 93 THR B CA 1
ATOM 3003 C C . THR B 2 93 ? -27.693 -1.105 40.439 1.00 19.09 93 THR B C 1
ATOM 3004 O O . THR B 2 93 ? -26.870 -0.499 39.697 1.00 17.87 93 THR B O 1
ATOM 3008 N N . VAL B 2 94 ? -28.043 -2.378 40.156 1.00 18.29 94 VAL B N 1
ATOM 3009 C CA . VAL B 2 94 ? -27.399 -3.071 39.068 1.00 18.26 94 VAL B CA 1
ATOM 3010 C C . VAL B 2 94 ? -27.752 -2.493 37.715 1.00 18.75 94 VAL B C 1
ATOM 3011 O O . VAL B 2 94 ? -26.955 -2.238 36.886 1.00 18.56 94 VAL B O 1
ATOM 3015 N N . ALA B 2 95 ? -29.073 -2.224 37.545 1.00 20.39 95 ALA B N 1
ATOM 3016 C CA . ALA B 2 95 ? -29.561 -2.033 36.204 1.00 22.58 95 ALA B CA 1
ATOM 3017 C C . ALA B 2 95 ? -30.835 -1.187 36.070 1.00 23.48 95 ALA B C 1
ATOM 3018 O O . ALA B 2 95 ? -31.503 -1.335 35.049 1.00 24.78 95 ALA B O 1
ATOM 3020 N N . ALA B 2 96 ? -31.218 -0.388 37.057 1.00 23.05 96 ALA B N 1
ATOM 3021 C CA . ALA B 2 96 ? -32.338 0.566 36.769 1.00 22.65 96 ALA B CA 1
ATOM 3022 C C . ALA B 2 96 ? -32.175 1.275 35.451 1.00 23.35 96 ALA B C 1
ATOM 3023 O O . ALA B 2 96 ? -31.126 1.738 35.041 1.00 23.00 96 ALA B O 1
ATOM 3025 N N . ALA B 2 97 ? -33.330 1.336 34.732 1.00 24.95 97 ALA B N 1
ATOM 3026 C CA . ALA B 2 97 ? -33.347 1.893 33.440 1.00 24.97 97 ALA B CA 1
ATOM 3027 C C . ALA B 2 97 ? -33.441 3.442 33.385 1.00 24.85 97 ALA B C 1
ATOM 3028 O O . ALA B 2 97 ? -34.002 4.110 34.292 1.00 25.68 97 ALA B O 1
ATOM 3030 N N . GLU B 2 98 ? -32.892 3.956 32.304 1.00 26.66 98 GLU B N 1
ATOM 3031 C CA . GLU B 2 98 ? -33.022 5.383 31.987 1.00 28.27 98 GLU B CA 1
ATOM 3032 C C . GLU B 2 98 ? -34.435 5.606 31.441 1.00 30.68 98 GLU B C 1
ATOM 3033 O O . GLU B 2 98 ? -34.733 5.149 30.341 1.00 29.83 98 GLU B O 1
ATOM 3039 N N . THR B 2 99 ? -35.262 6.261 32.249 1.00 32.39 99 THR B N 1
ATOM 3040 C CA . THR B 2 99 ? -36.702 6.395 31.994 1.00 32.43 99 THR B CA 1
ATOM 3041 C C . THR B 2 99 ? -37.196 7.830 31.979 1.00 32.77 99 THR B C 1
ATOM 3042 O O . THR B 2 99 ? -38.420 8.056 31.808 1.00 34.72 99 THR B O 1
ATOM 3046 N N . GLY B 2 100 ? -36.288 8.791 32.171 1.00 30.87 100 GLY B N 1
ATOM 3047 C CA . GLY B 2 100 ? -36.671 10.199 32.426 1.00 29.78 100 GLY B CA 1
ATOM 3048 C C . GLY B 2 100 ? -36.998 10.536 33.872 1.00 27.63 100 GLY B C 1
ATOM 3049 O O . GLY B 2 100 ? -37.051 11.709 34.215 1.00 27.74 100 GLY B O 1
ATOM 3050 N N A SER B 2 101 ? -37.217 9.510 34.692 0.50 27.31 101 SER B N 1
ATOM 3051 N N B SER B 2 101 ? -37.236 9.512 34.691 0.50 27.40 101 SER B N 1
ATOM 3052 C CA A SER B 2 101 ? -37.449 9.652 36.113 0.50 27.22 101 SER B CA 1
ATOM 3053 C CA B SER B 2 101 ? -37.458 9.647 36.119 0.50 27.41 101 SER B CA 1
ATOM 3054 C C A SER B 2 101 ? -36.870 8.440 36.881 0.50 26.77 101 SER B C 1
ATOM 3055 C C B SER B 2 101 ? -36.839 8.456 36.883 0.50 26.87 101 SER B C 1
ATOM 3056 O O A SER B 2 101 ? -36.276 7.510 36.279 0.50 27.65 101 SER B O 1
ATOM 3057 O O B SER B 2 101 ? -36.194 7.554 36.280 0.50 27.79 101 SER B O 1
ATOM 3062 N N . GLY B 2 102 ? -37.047 8.457 38.192 1.00 27.27 102 GLY B N 1
ATOM 3063 C CA . GLY B 2 102 ? -36.634 7.329 39.054 1.00 27.20 102 GLY B CA 1
ATOM 3064 C C . GLY B 2 102 ? -35.085 7.409 39.157 1.00 27.60 102 GLY B C 1
ATOM 3065 O O . GLY B 2 102 ? -34.454 8.487 39.111 1.00 26.63 102 GLY B O 1
ATOM 3066 N N . VAL B 2 103 ? -34.484 6.243 39.271 1.00 25.64 103 VAL B N 1
ATOM 3067 C CA . VAL B 2 103 ? -33.016 6.110 39.352 1.00 25.40 103 VAL B CA 1
ATOM 3068 C C . VAL B 2 103 ? -32.553 5.400 38.079 1.00 25.65 103 VAL B C 1
ATOM 3069 O O . VAL B 2 103 ? -33.377 4.918 37.239 1.00 22.66 103 VAL B O 1
ATOM 3073 N N . VAL B 2 104 ? -31.225 5.255 37.960 1.00 23.75 104 VAL B N 1
ATOM 3074 C CA . VAL B 2 104 ? -30.538 4.587 36.843 1.00 21.76 104 VAL B CA 1
ATOM 3075 C C . VAL B 2 104 ? -29.469 3.751 37.545 1.00 21.86 104 VAL B C 1
ATOM 3076 O O . VAL B 2 104 ? -28.880 4.225 38.544 1.00 20.05 104 VAL B O 1
ATOM 3080 N N . GLY B 2 105 ? -29.304 2.539 37.036 1.00 20.66 105 GLY B N 1
ATOM 3081 C CA . GLY B 2 105 ? -28.269 1.629 37.550 1.00 20.24 105 GLY B CA 1
ATOM 3082 C C . GLY B 2 105 ? -26.935 1.793 36.898 1.00 18.35 105 GLY B C 1
ATOM 3083 O O . GLY B 2 105 ? -26.665 2.557 35.996 1.00 18.86 105 GLY B O 1
ATOM 3084 N N . VAL B 2 106 ? -25.929 1.025 37.427 1.00 18.69 106 VAL B N 1
ATOM 3085 C CA . VAL B 2 106 ? -24.644 0.995 36.799 1.00 18.04 106 VAL B CA 1
ATOM 3086 C C . VAL B 2 106 ? -24.626 0.491 35.333 1.00 16.95 106 VAL B C 1
ATOM 3087 O O . VAL B 2 106 ? -23.864 1.003 34.535 1.00 19.32 106 VAL B O 1
ATOM 3091 N N . ALA B 2 107 ? -25.497 -0.534 35.031 1.00 19.01 107 ALA B N 1
ATOM 3092 C CA . ALA B 2 107 ? -25.546 -1.128 33.688 1.00 19.48 107 ALA B CA 1
ATOM 3093 C C . ALA B 2 107 ? -27.021 -1.082 33.192 1.00 21.03 107 ALA B C 1
ATOM 3094 O O . ALA B 2 107 ? -27.776 -2.021 33.449 1.00 22.67 107 ALA B O 1
ATOM 3096 N N . PRO B 2 108 ? -27.444 0.099 32.735 1.00 21.68 108 PRO B N 1
ATOM 3097 C CA . PRO B 2 108 ? -28.918 0.283 32.615 1.00 23.55 108 PRO B CA 1
ATOM 3098 C C . PRO B 2 108 ? -29.459 -0.343 31.358 1.00 26.40 108 PRO B C 1
ATOM 3099 O O . PRO B 2 108 ? -30.637 -0.127 31.074 1.00 26.42 108 PRO B O 1
ATOM 3103 N N . LYS B 2 109 ? -28.640 -1.092 30.638 1.00 27.65 109 LYS B N 1
ATOM 3104 C CA . LYS B 2 109 ? -29.100 -1.946 29.517 1.00 28.83 109 LYS B CA 1
ATOM 3105 C C . LYS B 2 109 ? -28.795 -3.457 29.696 1.00 30.08 109 LYS B C 1
ATOM 3106 O O . LYS B 2 109 ? -29.128 -4.246 28.836 1.00 30.06 109 LYS B O 1
ATOM 3112 N N . ALA B 2 110 ? -28.188 -3.851 30.821 1.00 29.62 110 ALA B N 1
ATOM 3113 C CA . ALA B 2 110 ? -28.122 -5.260 31.257 1.00 29.02 110 ALA B CA 1
ATOM 3114 C C . ALA B 2 110 ? -29.504 -5.787 31.638 1.00 29.51 110 ALA B C 1
ATOM 3115 O O . ALA B 2 110 ? -30.353 -5.029 32.121 1.00 28.66 110 ALA B O 1
ATOM 3117 N N . ASP B 2 111 ? -29.708 -7.105 31.498 1.00 30.38 111 ASP B N 1
ATOM 3118 C CA . ASP B 2 111 ? -30.935 -7.748 31.903 1.00 29.07 111 ASP B CA 1
ATOM 3119 C C . ASP B 2 111 ? -30.787 -8.402 33.234 1.00 29.10 111 ASP B C 1
ATOM 3120 O O . ASP B 2 111 ? -29.673 -8.772 33.616 1.00 29.06 111 ASP B O 1
ATOM 3125 N N . LEU B 2 112 ? -31.864 -8.530 33.967 1.00 26.59 112 LEU B N 1
ATOM 3126 C CA . LEU B 2 112 ? -31.866 -9.172 35.267 1.00 27.56 112 LEU B CA 1
ATOM 3127 C C . LEU B 2 112 ? -32.596 -10.514 35.229 1.00 28.26 112 LEU B C 1
ATOM 3128 O O . LEU B 2 112 ? -33.675 -10.637 34.632 1.00 31.24 112 LEU B O 1
ATOM 3133 N N . PHE B 2 113 ? -32.064 -11.514 35.886 1.00 27.95 113 PHE B N 1
ATOM 3134 C CA . PHE B 2 113 ? -32.814 -12.706 36.206 1.00 27.20 113 PHE B CA 1
ATOM 3135 C C . PHE B 2 113 ? -32.995 -12.799 37.718 1.00 28.03 113 PHE B C 1
ATOM 3136 O O . PHE B 2 113 ? -32.009 -12.961 38.458 1.00 27.53 113 PHE B O 1
ATOM 3144 N N . ILE B 2 114 ? -34.248 -12.752 38.213 1.00 24.97 114 ILE B N 1
ATOM 3145 C CA . ILE B 2 114 ? -34.536 -12.736 39.649 1.00 25.54 114 ILE B CA 1
ATOM 3146 C C . ILE B 2 114 ? -34.620 -14.105 40.283 1.00 28.14 114 ILE B C 1
ATOM 3147 O O . ILE B 2 114 ? -35.587 -14.887 39.971 1.00 28.58 114 ILE B O 1
ATOM 3152 N N . ILE B 2 115 ? -33.758 -14.363 41.273 1.00 27.64 115 ILE B N 1
ATOM 3153 C CA . ILE B 2 115 ? -33.763 -15.616 41.934 1.00 27.71 115 ILE B CA 1
ATOM 3154 C C . ILE B 2 115 ? -34.090 -15.386 43.381 1.00 28.91 115 ILE B C 1
ATOM 3155 O O . ILE B 2 115 ? -33.282 -14.910 44.142 1.00 28.94 115 ILE B O 1
ATOM 3160 N N . LYS B 2 116 ? -35.320 -15.732 43.770 1.00 26.90 116 LYS B N 1
ATOM 3161 C CA . LYS B 2 116 ? -35.732 -15.560 45.140 1.00 27.33 116 LYS B CA 1
ATOM 3162 C C . LYS B 2 116 ? -35.273 -16.724 45.958 1.00 28.61 116 LYS B C 1
ATOM 3163 O O . LYS B 2 116 ? -35.922 -17.808 45.907 1.00 29.67 116 LYS B O 1
ATOM 3169 N N . ALA B 2 117 ? -34.231 -16.543 46.778 1.00 27.05 117 ALA B N 1
ATOM 3170 C CA . ALA B 2 117 ? -33.678 -17.637 47.513 1.00 26.02 117 ALA B CA 1
ATOM 3171 C C . ALA B 2 117 ? -33.733 -17.300 48.940 1.00 27.39 117 ALA B C 1
ATOM 3172 O O . ALA B 2 117 ? -33.170 -17.969 49.824 1.00 27.62 117 ALA B O 1
ATOM 3174 N N . LEU B 2 118 ? -34.404 -16.177 49.229 1.00 26.63 118 LEU B N 1
ATOM 3175 C CA . LEU B 2 118 ? -34.472 -15.712 50.580 1.00 28.15 118 LEU B CA 1
ATOM 3176 C C . LEU B 2 118 ? -35.968 -15.392 50.804 1.00 28.12 118 LEU B C 1
ATOM 3177 O O . LEU B 2 118 ? -36.595 -14.833 49.930 1.00 27.44 118 LEU B O 1
ATOM 3182 N N . SER B 2 119 ? -36.456 -15.741 51.986 1.00 31.47 119 SER B N 1
ATOM 3183 C CA . SER B 2 119 ? -37.831 -15.391 52.417 1.00 32.71 119 SER B CA 1
ATOM 3184 C C . SER B 2 119 ? -37.980 -13.914 52.794 1.00 32.51 119 SER B C 1
ATOM 3185 O O . SER B 2 119 ? -36.987 -13.136 52.901 1.00 31.05 119 SER B O 1
ATOM 3188 N N . GLY B 2 120 ? -39.231 -13.501 53.007 1.00 30.60 120 GLY B N 1
ATOM 3189 C CA . GLY B 2 120 ? -39.497 -12.133 53.320 1.00 29.28 120 GLY B CA 1
ATOM 3190 C C . GLY B 2 120 ? -38.699 -11.639 54.494 1.00 29.31 120 GLY B C 1
ATOM 3191 O O . GLY B 2 120 ? -38.435 -10.435 54.567 1.00 29.75 120 GLY B O 1
ATOM 3192 N N . ASP B 2 121 ? -38.318 -12.514 55.447 1.00 29.20 121 ASP B N 1
ATOM 3193 C CA . ASP B 2 121 ? -37.587 -12.084 56.608 1.00 30.35 121 ASP B CA 1
ATOM 3194 C C . ASP B 2 121 ? -36.086 -11.901 56.335 1.00 30.83 121 ASP B C 1
ATOM 3195 O O . ASP B 2 121 ? -35.337 -11.592 57.259 1.00 32.52 121 ASP B O 1
ATOM 3200 N N . GLY B 2 122 ? -35.715 -12.092 55.084 1.00 31.37 122 GLY B N 1
ATOM 3201 C CA . GLY B 2 122 ? -34.277 -12.035 54.645 1.00 33.68 122 GLY B CA 1
ATOM 3202 C C . GLY B 2 122 ? -33.462 -13.308 54.739 1.00 34.92 122 GLY B C 1
ATOM 3203 O O . GLY B 2 122 ? -32.241 -13.337 54.336 1.00 34.97 122 GLY B O 1
ATOM 3204 N N . SER B 2 123 ? -34.103 -14.369 55.238 1.00 34.62 123 SER B N 1
ATOM 3205 C CA . SER B 2 123 ? -33.405 -15.640 55.574 1.00 34.33 123 SER B CA 1
ATOM 3206 C C . SER B 2 123 ? -33.736 -16.729 54.554 1.00 33.89 123 SER B C 1
ATOM 3207 O O . SER B 2 123 ? -34.754 -16.711 53.852 1.00 31.51 123 SER B O 1
ATOM 3210 N N . GLY B 2 124 ? -32.819 -17.702 54.469 1.00 34.54 124 GLY B N 1
ATOM 3211 C CA . GLY B 2 124 ? -32.913 -18.786 53.495 1.00 34.83 124 GLY B CA 1
ATOM 3212 C C . GLY B 2 124 ? -32.142 -20.029 53.986 1.00 35.01 124 GLY B C 1
ATOM 3213 O O . GLY B 2 124 ? -31.278 -19.933 54.839 1.00 32.88 124 GLY B O 1
ATOM 3214 N N . GLU B 2 125 ? -32.517 -21.200 53.502 1.00 36.56 125 GLU B N 1
ATOM 3215 C CA . GLU B 2 125 ? -31.778 -22.415 53.869 1.00 37.43 125 GLU B CA 1
ATOM 3216 C C . GLU B 2 125 ? -30.564 -22.526 52.900 1.00 35.74 125 GLU B C 1
ATOM 3217 O O . GLU B 2 125 ? -30.682 -22.295 51.695 1.00 35.07 125 GLU B O 1
ATOM 3223 N N . MET B 2 126 ? -29.424 -22.947 53.425 1.00 36.25 126 MET B N 1
ATOM 3224 C CA . MET B 2 126 ? -28.194 -23.027 52.584 1.00 35.64 126 MET B CA 1
ATOM 3225 C C . MET B 2 126 ? -28.485 -23.817 51.347 1.00 34.11 126 MET B C 1
ATOM 3226 O O . MET B 2 126 ? -28.130 -23.471 50.221 1.00 32.93 126 MET B O 1
ATOM 3231 N N . GLY B 2 127 ? -29.323 -24.827 51.501 1.00 34.02 127 GLY B N 1
ATOM 3232 C CA . GLY B 2 127 ? -29.699 -25.562 50.332 1.00 32.48 127 GLY B CA 1
ATOM 3233 C C . GLY B 2 127 ? -30.327 -24.778 49.194 1.00 32.11 127 GLY B C 1
ATOM 3234 O O . GLY B 2 127 ? -30.123 -25.133 48.018 1.00 30.81 127 GLY B O 1
ATOM 3235 N N . TRP B 2 128 ? -31.112 -23.736 49.560 1.00 33.03 128 TRP B N 1
ATOM 3236 C CA . TRP B 2 128 ? -31.752 -22.807 48.604 1.00 33.28 128 TRP B CA 1
ATOM 3237 C C . TRP B 2 128 ? -30.718 -21.938 47.819 1.00 32.86 128 TRP B C 1
ATOM 3238 O O . TRP B 2 128 ? -30.821 -21.694 46.612 1.00 31.27 128 TRP B O 1
ATOM 3249 N N . ILE B 2 129 ? -29.721 -21.515 48.556 1.00 33.96 129 ILE B N 1
ATOM 3250 C CA . ILE B 2 129 ? -28.627 -20.671 47.961 1.00 33.57 129 ILE B CA 1
ATOM 3251 C C . ILE B 2 129 ? -27.761 -21.496 47.019 1.00 33.39 129 ILE B C 1
ATOM 3252 O O . ILE B 2 129 ? -27.547 -21.077 45.850 1.00 34.06 129 ILE B O 1
ATOM 3257 N N . ALA B 2 130 ? -27.327 -22.694 47.489 1.00 32.01 130 ALA B N 1
ATOM 3258 C CA . ALA B 2 130 ? -26.599 -23.618 46.645 1.00 32.81 130 ALA B CA 1
ATOM 3259 C C . ALA B 2 130 ? -27.415 -23.936 45.421 1.00 31.74 130 ALA B C 1
ATOM 3260 O O . ALA B 2 130 ? -26.929 -23.846 44.325 1.00 30.36 130 ALA B O 1
ATOM 3262 N N . LYS B 2 131 ? -28.713 -24.278 45.584 1.00 32.60 131 LYS B N 1
ATOM 3263 C CA . LYS B 2 131 ? -29.532 -24.481 44.376 1.00 32.45 131 LYS B CA 1
ATOM 3264 C C . LYS B 2 131 ? -29.677 -23.231 43.476 1.00 31.86 131 LYS B C 1
ATOM 3265 O O . LYS B 2 131 ? -29.661 -23.320 42.238 1.00 30.69 131 LYS B O 1
ATOM 3271 N N . ALA B 2 132 ? -29.858 -22.065 44.110 1.00 31.64 132 ALA B N 1
ATOM 3272 C CA . ALA B 2 132 ? -29.923 -20.745 43.361 1.00 30.71 132 ALA B CA 1
ATOM 3273 C C . ALA B 2 132 ? -28.668 -20.518 42.466 1.00 29.50 132 ALA B C 1
ATOM 3274 O O . ALA B 2 132 ? -28.736 -20.179 41.251 1.00 28.70 132 ALA B O 1
ATOM 3276 N N . ILE B 2 133 ? -27.507 -20.750 43.080 1.00 29.96 133 ILE B N 1
ATOM 3277 C CA . ILE B 2 133 ? -26.232 -20.626 42.303 1.00 30.27 133 ILE B CA 1
ATOM 3278 C C . ILE B 2 133 ? -26.217 -21.574 41.113 1.00 31.17 133 ILE B C 1
ATOM 3279 O O . ILE B 2 133 ? -26.008 -21.172 39.939 1.00 29.84 133 ILE B O 1
ATOM 3284 N N A ARG B 2 134 ? -26.462 -22.861 41.379 0.50 30.90 134 ARG B N 1
ATOM 3285 N N B ARG B 2 134 ? -26.463 -22.860 41.427 0.50 30.87 134 ARG B N 1
ATOM 3286 C CA A ARG B 2 134 ? -26.423 -23.818 40.284 0.50 30.79 134 ARG B CA 1
ATOM 3287 C CA B ARG B 2 134 ? -26.504 -23.924 40.421 0.50 30.81 134 ARG B CA 1
ATOM 3288 C C A ARG B 2 134 ? -27.527 -23.509 39.275 0.50 30.83 134 ARG B C 1
ATOM 3289 C C B ARG B 2 134 ? -27.520 -23.563 39.335 0.50 30.81 134 ARG B C 1
ATOM 3290 O O A ARG B 2 134 ? -27.307 -23.552 38.055 0.50 29.43 134 ARG B O 1
ATOM 3291 O O B ARG B 2 134 ? -27.233 -23.635 38.138 0.50 29.45 134 ARG B O 1
ATOM 3306 N N . TYR B 2 135 ? -28.698 -23.126 39.798 1.00 32.03 135 TYR B N 1
ATOM 3307 C CA . TYR B 2 135 ? -29.785 -22.704 38.948 1.00 31.77 135 TYR B CA 1
ATOM 3308 C C . TYR B 2 135 ? -29.341 -21.659 37.944 1.00 32.72 135 TYR B C 1
ATOM 3309 O O . TYR B 2 135 ? -29.553 -21.768 36.726 1.00 32.47 135 TYR B O 1
ATOM 3318 N N . ALA B 2 136 ? -28.676 -20.591 38.443 1.00 32.27 136 ALA B N 1
ATOM 3319 C CA . ALA B 2 136 ? -28.196 -19.567 37.516 1.00 32.43 136 ALA B CA 1
ATOM 3320 C C . ALA B 2 136 ? -27.186 -20.061 36.504 1.00 31.92 136 ALA B C 1
ATOM 3321 O O . ALA B 2 136 ? -27.109 -19.584 35.363 1.00 29.69 136 ALA B O 1
ATOM 3323 N N . VAL B 2 137 ? -26.290 -20.963 36.950 1.00 33.50 137 VAL B N 1
ATOM 3324 C CA . VAL B 2 137 ? -25.304 -21.488 35.978 1.00 34.66 137 VAL B CA 1
ATOM 3325 C C . VAL B 2 137 ? -26.017 -22.291 34.881 1.00 35.64 137 VAL B C 1
ATOM 3326 O O . VAL B 2 137 ? -25.703 -22.137 33.681 1.00 35.40 137 VAL B O 1
ATOM 3330 N N . ASP B 2 138 ? -27.008 -23.092 35.299 1.00 37.16 138 ASP B N 1
ATOM 3331 C CA . ASP B 2 138 ? -27.618 -24.063 34.346 1.00 38.49 138 ASP B CA 1
ATOM 3332 C C . ASP B 2 138 ? -28.679 -23.430 33.481 1.00 39.77 138 ASP B C 1
ATOM 3333 O O . ASP B 2 138 ? -29.023 -24.006 32.443 1.00 39.12 138 ASP B O 1
ATOM 3338 N N . TRP B 2 139 ? -29.152 -22.226 33.885 1.00 40.12 139 TRP B N 1
ATOM 3339 C CA . TRP B 2 139 ? -30.244 -21.541 33.177 1.00 40.28 139 TRP B CA 1
ATOM 3340 C C . TRP B 2 139 ? -29.841 -21.172 31.793 1.00 41.05 139 TRP B C 1
ATOM 3341 O O . TRP B 2 139 ? -28.713 -20.873 31.564 1.00 38.01 139 TRP B O 1
ATOM 3352 N N . ARG B 2 140 ? -30.767 -21.256 30.838 1.00 44.02 140 ARG B N 1
ATOM 3353 C CA . ARG B 2 140 ? -30.493 -20.797 29.473 1.00 47.34 140 ARG B CA 1
ATOM 3354 C C . ARG B 2 140 ? -31.738 -20.167 28.905 1.00 49.44 140 ARG B C 1
ATOM 3355 O O . ARG B 2 140 ? -32.862 -20.617 29.202 1.00 49.91 140 ARG B O 1
ATOM 3363 N N . GLY B 2 141 ? -31.542 -19.173 28.048 1.00 52.37 141 GLY B N 1
ATOM 3364 C CA . GLY B 2 141 ? -32.652 -18.400 27.497 1.00 54.65 141 GLY B CA 1
ATOM 3365 C C . GLY B 2 141 ? -33.100 -18.866 26.112 1.00 56.88 141 GLY B C 1
ATOM 3366 O O . GLY B 2 141 ? -32.441 -19.737 25.520 1.00 57.24 141 GLY B O 1
ATOM 3367 N N . PRO B 2 142 ? -34.219 -18.275 25.585 1.00 58.90 142 PRO B N 1
ATOM 3368 C CA . PRO B 2 142 ? -34.694 -18.461 24.200 1.00 59.48 142 PRO B CA 1
ATOM 3369 C C . PRO B 2 142 ? -33.632 -18.855 23.190 1.00 59.87 142 PRO B C 1
ATOM 3370 O O . PRO B 2 142 ? -33.729 -19.926 22.598 1.00 60.25 142 PRO B O 1
ATOM 3374 N N . LYS B 2 143 ? -32.617 -18.014 23.014 1.00 59.68 143 LYS B N 1
ATOM 3375 C CA . LYS B 2 143 ? -31.617 -18.218 21.953 1.00 59.50 143 LYS B CA 1
ATOM 3376 C C . LYS B 2 143 ? -30.289 -18.744 22.518 1.00 58.31 143 LYS B C 1
ATOM 3377 O O . LYS B 2 143 ? -29.217 -18.487 21.955 1.00 58.58 143 LYS B O 1
ATOM 3383 N N . GLY B 2 144 ? -30.372 -19.494 23.625 1.00 56.90 144 GLY B N 1
ATOM 3384 C CA . GLY B 2 144 ? -29.203 -20.127 24.248 1.00 55.53 144 GLY B CA 1
ATOM 3385 C C . GLY B 2 144 ? -28.442 -19.244 25.243 1.00 54.08 144 GLY B C 1
ATOM 3386 O O . GLY B 2 144 ? -27.374 -19.651 25.727 1.00 54.18 144 GLY B O 1
ATOM 3387 N N . GLU B 2 145 ? -29.009 -18.063 25.554 1.00 51.94 145 GLU B N 1
ATOM 3388 C CA . GLU B 2 145 ? -28.373 -17.057 26.433 1.00 49.80 145 GLU B CA 1
ATOM 3389 C C . GLU B 2 145 ? -27.980 -17.643 27.789 1.00 47.89 145 GLU B C 1
ATOM 3390 O O . GLU B 2 145 ? -28.633 -18.549 28.317 1.00 46.62 145 GLU B O 1
ATOM 3396 N N . GLN B 2 146 ? -26.879 -17.132 28.351 1.00 45.33 146 GLN B N 1
ATOM 3397 C CA . GLN B 2 146 ? -26.508 -17.544 29.694 1.00 43.37 146 GLN B CA 1
ATOM 3398 C C . GLN B 2 146 ? -26.195 -16.293 30.489 1.00 39.42 146 GLN B C 1
ATOM 3399 O O . GLN B 2 146 ? -25.905 -15.251 29.907 1.00 37.49 146 GLN B O 1
ATOM 3405 N N . MET B 2 147 ? -26.367 -16.421 31.804 1.00 35.85 147 MET B N 1
ATOM 3406 C CA . MET B 2 147 ? -25.855 -15.414 32.749 1.00 33.42 147 MET B CA 1
ATOM 3407 C C . MET B 2 147 ? -24.299 -15.566 32.833 1.00 32.88 147 MET B C 1
ATOM 3408 O O . MET B 2 147 ? -23.762 -16.660 32.713 1.00 31.81 147 MET B O 1
ATOM 3413 N N . ARG B 2 148 ? -23.570 -14.454 33.041 1.00 31.26 148 ARG B N 1
ATOM 3414 C CA . ARG B 2 148 ? -22.079 -14.514 33.241 1.00 29.70 148 ARG B CA 1
ATOM 3415 C C . ARG B 2 148 ? -21.768 -13.943 34.627 1.00 28.02 148 ARG B C 1
ATOM 3416 O O . ARG B 2 148 ? -20.638 -13.982 35.151 1.00 25.63 148 ARG B O 1
ATOM 3424 N N . ILE B 2 149 ? -22.806 -13.482 35.271 1.00 23.31 149 ILE B N 1
ATOM 3425 C CA . ILE B 2 149 ? -22.706 -12.756 36.504 1.00 23.01 149 ILE B CA 1
ATOM 3426 C C . ILE B 2 149 ? -23.796 -13.124 37.413 1.00 23.52 149 ILE B C 1
ATOM 3427 O O . ILE B 2 149 ? -24.956 -13.087 37.017 1.00 26.67 149 ILE B O 1
ATOM 3432 N N . ILE B 2 150 ? -23.487 -13.393 38.657 1.00 23.09 150 ILE B N 1
ATOM 3433 C CA . ILE B 2 150 ? -24.473 -13.518 39.703 1.00 24.55 150 ILE B CA 1
ATOM 3434 C C . ILE B 2 150 ? -24.094 -12.656 40.907 1.00 25.02 150 ILE B C 1
ATOM 3435 O O . ILE B 2 150 ? -22.885 -12.423 41.191 1.00 23.11 150 ILE B O 1
ATOM 3440 N N . THR B 2 151 ? -25.075 -12.184 41.650 1.00 23.23 151 THR B N 1
ATOM 3441 C CA . THR B 2 151 ? -24.769 -11.363 42.785 1.00 23.59 151 THR B CA 1
ATOM 3442 C C . THR B 2 151 ? -25.597 -11.717 44.018 1.00 23.44 151 THR B C 1
ATOM 3443 O O . THR B 2 151 ? -26.776 -11.953 43.899 1.00 21.91 151 THR B O 1
ATOM 3447 N N . MET B 2 152 ? -24.959 -11.725 45.178 1.00 22.76 152 MET B N 1
ATOM 3448 C CA . MET B 2 152 ? -25.584 -11.945 46.461 1.00 23.17 152 MET B CA 1
ATOM 3449 C C . MET B 2 152 ? -25.190 -10.940 47.530 1.00 23.51 152 MET B C 1
ATOM 3450 O O . MET B 2 152 ? -24.115 -10.439 47.486 1.00 21.83 152 MET B O 1
ATOM 3455 N N . SER B 2 153 ? -26.052 -10.774 48.518 1.00 23.59 153 SER B N 1
ATOM 3456 C CA . SER B 2 153 ? -25.822 -9.950 49.682 1.00 24.49 153 SER B CA 1
ATOM 3457 C C . SER B 2 153 ? -26.182 -10.624 51.017 1.00 24.23 153 SER B C 1
ATOM 3458 O O . SER B 2 153 ? -26.736 -10.017 51.884 1.00 23.19 153 SER B O 1
ATOM 3461 N N . LEU B 2 154 ? -25.744 -11.867 51.162 1.00 24.29 154 LEU B N 1
ATOM 3462 C CA . LEU B 2 154 ? -26.152 -12.752 52.226 1.00 26.87 154 LEU B CA 1
ATOM 3463 C C . LEU B 2 154 ? -24.927 -13.509 52.778 1.00 28.05 154 LEU B C 1
ATOM 3464 O O . LEU B 2 154 ? -23.873 -13.574 52.124 1.00 26.59 154 LEU B O 1
ATOM 3469 N N . GLY B 2 155 ? -25.091 -14.067 53.957 1.00 29.30 155 GLY B N 1
ATOM 3470 C CA . GLY B 2 155 ? -24.022 -14.825 54.624 1.00 29.55 155 GLY B CA 1
ATOM 3471 C C . GLY B 2 155 ? -24.624 -15.736 55.689 1.00 31.12 155 GLY B C 1
ATOM 3472 O O . GLY B 2 155 ? -25.727 -15.491 56.206 1.00 30.70 155 GLY B O 1
ATOM 3473 N N . GLY B 2 156 ? -23.902 -16.809 55.971 1.00 33.41 156 GLY B N 1
ATOM 3474 C CA . GLY B 2 156 ? -24.271 -17.793 57.008 1.00 34.85 156 GLY B CA 1
ATOM 3475 C C . GLY B 2 156 ? -22.958 -18.372 57.511 1.00 36.36 156 GLY B C 1
ATOM 3476 O O . GLY B 2 156 ? -21.939 -18.309 56.800 1.00 34.95 156 GLY B O 1
ATOM 3477 N N . PRO B 2 157 ? -22.976 -18.983 58.698 1.00 37.14 157 PRO B N 1
ATOM 3478 C CA . PRO B 2 157 ? -21.738 -19.307 59.438 1.00 38.27 157 PRO B CA 1
ATOM 3479 C C . PRO B 2 157 ? -21.071 -20.647 59.020 1.00 39.35 157 PRO B C 1
ATOM 3480 O O . PRO B 2 157 ? -19.919 -20.911 59.418 1.00 40.96 157 PRO B O 1
ATOM 3484 N N . THR B 2 158 ? -21.783 -21.420 58.205 1.00 40.36 158 THR B N 1
ATOM 3485 C CA . THR B 2 158 ? -21.519 -22.820 57.966 1.00 42.12 158 THR B CA 1
ATOM 3486 C C . THR B 2 158 ? -20.875 -23.036 56.647 1.00 42.09 158 THR B C 1
ATOM 3487 O O . THR B 2 158 ? -21.508 -22.841 55.600 1.00 40.59 158 THR B O 1
ATOM 3491 N N . ASP B 2 159 ? -19.642 -23.557 56.708 1.00 42.99 159 ASP B N 1
ATOM 3492 C CA . ASP B 2 159 ? -18.934 -23.922 55.504 1.00 42.78 159 ASP B CA 1
ATOM 3493 C C . ASP B 2 159 ? -19.413 -25.286 55.162 1.00 43.52 159 ASP B C 1
ATOM 3494 O O . ASP B 2 159 ? -19.022 -26.253 55.817 1.00 43.66 159 ASP B O 1
ATOM 3499 N N . SER B 2 160 ? -20.259 -25.377 54.155 1.00 43.68 160 SER B N 1
ATOM 3500 C CA . SER B 2 160 ? -20.821 -26.634 53.768 1.00 43.65 160 SER B CA 1
ATOM 3501 C C . SER B 2 160 ? -20.279 -26.966 52.430 1.00 42.81 160 SER B C 1
ATOM 3502 O O . SER B 2 160 ? -20.322 -26.108 51.554 1.00 43.52 160 SER B O 1
ATOM 3505 N N . GLU B 2 161 ? -19.858 -28.218 52.225 1.00 41.30 161 GLU B N 1
ATOM 3506 C CA . GLU B 2 161 ? -19.392 -28.659 50.908 1.00 40.44 161 GLU B CA 1
ATOM 3507 C C . GLU B 2 161 ? -20.365 -28.405 49.752 1.00 38.20 161 GLU B C 1
ATOM 3508 O O . GLU B 2 161 ? -19.932 -28.193 48.650 1.00 37.80 161 GLU B O 1
ATOM 3514 N N . GLU B 2 162 ? -21.670 -28.431 49.982 1.00 36.91 162 GLU B N 1
ATOM 3515 C CA . GLU B 2 162 ? -22.632 -28.263 48.866 1.00 35.69 162 GLU B CA 1
ATOM 3516 C C . GLU B 2 162 ? -22.648 -26.804 48.368 1.00 33.94 162 GLU B C 1
ATOM 3517 O O . GLU B 2 162 ? -22.867 -26.553 47.204 1.00 32.35 162 GLU B O 1
ATOM 3523 N N . LEU B 2 163 ? -22.505 -25.880 49.319 1.00 34.37 163 LEU B N 1
ATOM 3524 C CA . LEU B 2 163 ? -22.450 -24.428 48.995 1.00 33.48 163 LEU B CA 1
ATOM 3525 C C . LEU B 2 163 ? -21.115 -24.148 48.302 1.00 32.86 163 LEU B C 1
ATOM 3526 O O . LEU B 2 163 ? -21.090 -23.637 47.155 1.00 33.30 163 LEU B O 1
ATOM 3531 N N . HIS B 2 164 ? -20.004 -24.554 48.935 1.00 32.76 164 HIS B N 1
ATOM 3532 C CA . HIS B 2 164 ? -18.695 -24.372 48.259 1.00 32.25 164 HIS B CA 1
ATOM 3533 C C . HIS B 2 164 ? -18.669 -24.996 46.907 1.00 31.08 164 HIS B C 1
ATOM 3534 O O . HIS B 2 164 ? -18.189 -24.443 45.915 1.00 32.14 164 HIS B O 1
ATOM 3541 N N . ASP B 2 165 ? -19.230 -26.182 46.817 1.00 33.30 165 ASP B N 1
ATOM 3542 C CA . ASP B 2 165 ? -19.329 -26.845 45.529 1.00 32.68 165 ASP B CA 1
ATOM 3543 C C . ASP B 2 165 ? -20.101 -26.072 44.477 1.00 31.39 165 ASP B C 1
ATOM 3544 O O . ASP B 2 165 ? -19.784 -26.080 43.249 1.00 31.12 165 ASP B O 1
ATOM 3549 N N . ALA B 2 166 ? -21.172 -25.401 44.893 1.00 30.76 166 ALA B N 1
ATOM 3550 C CA . ALA B 2 166 ? -21.967 -24.605 43.917 1.00 29.01 166 ALA B CA 1
ATOM 3551 C C . ALA B 2 166 ? -21.155 -23.405 43.340 1.00 25.80 166 ALA B C 1
ATOM 3552 O O . ALA B 2 166 ? -21.175 -23.125 42.180 1.00 24.83 166 ALA B O 1
ATOM 3554 N N . VAL B 2 167 ? -20.458 -22.725 44.225 1.00 28.29 167 VAL B N 1
ATOM 3555 C CA . VAL B 2 167 ? -19.555 -21.592 43.784 1.00 28.29 167 VAL B CA 1
ATOM 3556 C C . VAL B 2 167 ? -18.505 -22.072 42.805 1.00 28.74 167 VAL B C 1
ATOM 3557 O O . VAL B 2 167 ? -18.386 -21.565 41.653 1.00 30.53 167 VAL B O 1
ATOM 3561 N N . LYS B 2 168 ? -17.835 -23.179 43.164 1.00 27.55 168 LYS B N 1
ATOM 3562 C CA . LYS B 2 168 ? -16.850 -23.771 42.262 1.00 28.87 168 LYS B CA 1
ATOM 3563 C C . LYS B 2 168 ? -17.402 -24.113 40.917 1.00 27.39 168 LYS B C 1
ATOM 3564 O O . LYS B 2 168 ? -16.796 -23.919 39.885 1.00 26.40 168 LYS B O 1
ATOM 3570 N N . TYR B 2 169 ? -18.606 -24.665 40.910 1.00 29.36 169 TYR B N 1
ATOM 3571 C CA . TYR B 2 169 ? -19.262 -24.945 39.692 1.00 29.34 169 TYR B CA 1
ATOM 3572 C C . TYR B 2 169 ? -19.562 -23.713 38.827 1.00 29.61 169 TYR B C 1
ATOM 3573 O O . TYR B 2 169 ? -19.359 -23.714 37.602 1.00 29.33 169 TYR B O 1
ATOM 3582 N N . ALA B 2 170 ? -20.052 -22.670 39.483 1.00 28.13 170 ALA B N 1
ATOM 3583 C CA . ALA B 2 170 ? -20.191 -21.360 38.847 1.00 28.89 170 ALA B CA 1
ATOM 3584 C C . ALA B 2 170 ? -18.897 -20.855 38.148 1.00 27.33 170 ALA B C 1
ATOM 3585 O O . ALA B 2 170 ? -18.865 -20.609 36.977 1.00 26.62 170 ALA B O 1
ATOM 3587 N N . VAL B 2 171 ? -17.813 -20.778 38.894 1.00 29.74 171 VAL B N 1
ATOM 3588 C CA . VAL B 2 171 ? -16.566 -20.239 38.351 1.00 29.53 171 VAL B CA 1
ATOM 3589 C C . VAL B 2 171 ? -15.960 -21.112 37.255 1.00 30.79 171 VAL B C 1
ATOM 3590 O O . VAL B 2 171 ? -15.419 -20.620 36.331 1.00 28.21 171 VAL B O 1
ATOM 3594 N N . SER B 2 172 ? -16.115 -22.429 37.342 1.00 31.83 172 SER B N 1
ATOM 3595 C CA . SER B 2 172 ? -15.569 -23.324 36.300 1.00 33.68 172 SER B CA 1
ATOM 3596 C C . SER B 2 172 ? -16.328 -23.133 35.008 1.00 32.08 172 SER B C 1
ATOM 3597 O O . SER B 2 172 ? -15.808 -23.306 33.896 1.00 33.18 172 SER B O 1
ATOM 3600 N N . ASN B 2 173 ? -17.566 -22.667 35.146 1.00 32.06 173 ASN B N 1
ATOM 3601 C CA . ASN B 2 173 ? -18.419 -22.486 34.017 1.00 31.30 173 ASN B CA 1
ATOM 3602 C C . ASN B 2 173 ? -18.531 -21.001 33.532 1.00 32.18 173 ASN B C 1
ATOM 3603 O O . ASN B 2 173 ? -19.562 -20.594 32.945 1.00 32.98 173 ASN B O 1
ATOM 3608 N N A ASN B 2 174 ? -17.386 -20.288 33.614 0.50 30.97 174 ASN B N 1
ATOM 3609 N N B ASN B 2 174 ? -17.502 -20.202 33.809 0.50 30.96 174 ASN B N 1
ATOM 3610 C CA A ASN B 2 174 ? -17.226 -18.834 33.421 0.50 30.25 174 ASN B CA 1
ATOM 3611 C CA B ASN B 2 174 ? -17.392 -18.888 33.224 0.50 30.25 174 ASN B CA 1
ATOM 3612 C C A ASN B 2 174 ? -18.455 -17.993 33.835 0.50 28.73 174 ASN B C 1
ATOM 3613 C C B ASN B 2 174 ? -18.303 -17.847 33.897 0.50 28.64 174 ASN B C 1
ATOM 3614 O O A ASN B 2 174 ? -19.077 -17.293 33.020 0.50 30.27 174 ASN B O 1
ATOM 3615 O O B ASN B 2 174 ? -18.489 -16.773 33.328 0.50 28.73 174 ASN B O 1
ATOM 3624 N N . VAL B 2 175 ? -18.807 -18.131 35.097 1.00 28.16 175 VAL B N 1
ATOM 3625 C CA . VAL B 2 175 ? -19.709 -17.203 35.811 1.00 27.78 175 VAL B CA 1
ATOM 3626 C C . VAL B 2 175 ? -18.982 -16.482 36.953 1.00 27.34 175 VAL B C 1
ATOM 3627 O O . VAL B 2 175 ? -18.392 -17.126 37.784 1.00 26.44 175 VAL B O 1
ATOM 3631 N N . SER B 2 176 ? -19.006 -15.136 36.985 1.00 25.94 176 SER B N 1
ATOM 3632 C CA . SER B 2 176 ? -18.467 -14.405 38.084 1.00 24.23 176 SER B CA 1
ATOM 3633 C C . SER B 2 176 ? -19.467 -14.373 39.237 1.00 23.17 176 SER B C 1
ATOM 3634 O O . SER B 2 176 ? -20.677 -14.062 39.043 1.00 24.00 176 SER B O 1
ATOM 3637 N N . VAL B 2 177 ? -19.051 -14.713 40.424 1.00 23.42 177 VAL B N 1
ATOM 3638 C CA . VAL B 2 177 ? -19.920 -14.752 41.551 1.00 23.66 177 VAL B CA 1
ATOM 3639 C C . VAL B 2 177 ? -19.529 -13.615 42.492 1.00 23.38 177 VAL B C 1
ATOM 3640 O O . VAL B 2 177 ? -18.463 -13.618 43.077 1.00 21.84 177 VAL B O 1
ATOM 3644 N N . VAL B 2 178 ? -20.381 -12.587 42.557 1.00 21.59 178 VAL B N 1
ATOM 3645 C CA . VAL B 2 178 ? -20.175 -11.419 43.407 1.00 20.39 178 VAL B CA 1
ATOM 3646 C C . VAL B 2 178 ? -20.909 -11.605 44.725 1.00 22.71 178 VAL B C 1
ATOM 3647 O O . VAL B 2 178 ? -22.138 -11.917 44.708 1.00 24.28 178 VAL B O 1
ATOM 3664 N N . ALA B 2 180 ? -21.387 -9.655 48.608 1.00 22.26 180 ALA B N 1
ATOM 3665 C CA . ALA B 2 180 ? -21.112 -8.754 49.684 1.00 23.54 180 ALA B CA 1
ATOM 3666 C C . ALA B 2 180 ? -20.353 -9.459 50.825 1.00 23.19 180 ALA B C 1
ATOM 3667 O O . ALA B 2 180 ? -20.726 -10.570 51.232 1.00 21.20 180 ALA B O 1
ATOM 3669 N N . ALA B 2 181 ? -19.303 -8.819 51.323 1.00 22.65 181 ALA B N 1
ATOM 3670 C CA . ALA B 2 181 ? -18.649 -9.224 52.522 1.00 24.47 181 ALA B CA 1
ATOM 3671 C C . ALA B 2 181 ? -19.607 -9.047 53.704 1.00 26.90 181 ALA B C 1
ATOM 3672 O O . ALA B 2 181 ? -20.563 -8.218 53.636 1.00 26.29 181 ALA B O 1
ATOM 3674 N N . GLY B 2 182 ? -19.397 -9.816 54.760 1.00 31.07 182 GLY B N 1
ATOM 3675 C CA . GLY B 2 182 ? -20.179 -9.693 56.009 1.00 33.33 182 GLY B CA 1
ATOM 3676 C C . GLY B 2 182 ? -19.711 -8.502 56.845 1.00 36.29 182 GLY B C 1
ATOM 3677 O O . GLY B 2 182 ? -18.611 -8.008 56.628 1.00 37.81 182 GLY B O 1
ATOM 3678 N N . ASN B 2 183 ? -20.539 -7.987 57.767 1.00 38.83 183 ASN B N 1
ATOM 3679 C CA . ASN B 2 183 ? -20.077 -6.926 58.681 1.00 40.66 183 ASN B CA 1
ATOM 3680 C C . ASN B 2 183 ? -19.774 -7.459 60.104 1.00 41.15 183 ASN B C 1
ATOM 3681 O O . ASN B 2 183 ? -20.229 -8.574 60.450 1.00 42.44 183 ASN B O 1
ATOM 3686 N N . ASN B 2 192 ? -18.154 -14.211 62.261 1.00 45.90 192 ASN B N 1
ATOM 3687 C CA . ASN B 2 192 ? -18.676 -15.565 62.166 1.00 45.49 192 ASN B CA 1
ATOM 3688 C C . ASN B 2 192 ? -19.910 -15.715 61.260 1.00 43.57 192 ASN B C 1
ATOM 3689 O O . ASN B 2 192 ? -19.944 -16.499 60.301 1.00 42.81 192 ASN B O 1
ATOM 3694 N N . GLU B 2 193 ? -20.938 -14.941 61.573 1.00 42.16 193 GLU B N 1
ATOM 3695 C CA . GLU B 2 193 ? -22.301 -15.338 61.264 1.00 40.72 193 GLU B CA 1
ATOM 3696 C C . GLU B 2 193 ? -22.634 -15.236 59.774 1.00 38.07 193 GLU B C 1
ATOM 3697 O O . GLU B 2 193 ? -23.536 -15.876 59.244 1.00 37.04 193 GLU B O 1
ATOM 3703 N N . PHE B 2 194 ? -21.847 -14.444 59.054 1.00 35.30 194 PHE B N 1
ATOM 3704 C CA . PHE B 2 194 ? -22.133 -14.216 57.666 1.00 32.65 194 PHE B CA 1
ATOM 3705 C C . PHE B 2 194 ? -20.895 -14.510 56.807 1.00 32.09 194 PHE B C 1
ATOM 3706 O O . PHE B 2 194 ? -20.743 -13.958 55.696 1.00 30.26 194 PHE B O 1
ATOM 3714 N N . ALA B 2 195 ? -20.014 -15.359 57.317 1.00 30.12 195 ALA B N 1
ATOM 3715 C CA . ALA B 2 195 ? -18.798 -15.762 56.591 1.00 31.05 195 ALA B CA 1
ATOM 3716 C C . ALA B 2 195 ? -18.995 -16.323 55.182 1.00 29.24 195 ALA B C 1
ATOM 3717 O O . ALA B 2 195 ? -18.247 -15.916 54.212 1.00 30.36 195 ALA B O 1
ATOM 3719 N N . TYR B 2 196 ? -19.896 -17.279 54.987 1.00 29.77 196 TYR B N 1
ATOM 3720 C CA . TYR B 2 196 ? -20.097 -17.900 53.701 1.00 27.82 196 TYR B CA 1
ATOM 3721 C C . TYR B 2 196 ? -21.334 -17.442 52.958 1.00 29.33 196 TYR B C 1
ATOM 3722 O O . TYR B 2 196 ? -22.368 -17.120 53.616 1.00 28.88 196 TYR B O 1
ATOM 3731 N N . PRO B 2 197 ? -21.275 -17.477 51.599 1.00 27.86 197 PRO B N 1
ATOM 3732 C CA . PRO B 2 197 ? -20.116 -17.872 50.738 1.00 26.53 197 PRO B CA 1
ATOM 3733 C C . PRO B 2 197 ? -19.014 -16.796 50.420 1.00 25.36 197 PRO B C 1
ATOM 3734 O O . PRO B 2 197 ? -18.109 -17.075 49.582 1.00 25.53 197 PRO B O 1
ATOM 3738 N N . ALA B 2 198 ? -19.122 -15.603 50.972 1.00 23.75 198 ALA B N 1
ATOM 3739 C CA . ALA B 2 198 ? -18.150 -14.496 50.639 1.00 24.56 198 ALA B CA 1
ATOM 3740 C C . ALA B 2 198 ? -16.712 -14.930 50.943 1.00 25.90 198 ALA B C 1
ATOM 3741 O O . ALA B 2 198 ? -15.766 -14.470 50.278 1.00 24.83 198 ALA B O 1
ATOM 3743 N N . ALA B 2 199 ? -16.552 -15.797 51.946 1.00 26.55 199 ALA B N 1
ATOM 3744 C CA . ALA B 2 199 ? -15.195 -16.214 52.375 1.00 27.77 199 ALA B CA 1
ATOM 3745 C C . ALA B 2 199 ? -14.545 -17.168 51.398 1.00 26.43 199 ALA B C 1
ATOM 3746 O O . ALA B 2 199 ? -13.334 -17.447 51.555 1.00 26.53 199 ALA B O 1
ATOM 3748 N N . TYR B 2 200 ? -15.285 -17.748 50.461 1.00 24.28 200 TYR B N 1
ATOM 3749 C CA . TYR B 2 200 ? -14.725 -18.651 49.518 1.00 25.02 200 TYR B CA 1
ATOM 3750 C C . TYR B 2 200 ? -13.779 -17.959 48.548 1.00 25.69 200 TYR B C 1
ATOM 3751 O O . TYR B 2 200 ? -14.077 -16.889 48.060 1.00 25.10 200 TYR B O 1
ATOM 3760 N N . ASN B 2 201 ? -12.629 -18.574 48.316 1.00 23.27 201 ASN B N 1
ATOM 3761 C CA . ASN B 2 201 ? -11.624 -17.938 47.473 1.00 22.30 201 ASN B CA 1
ATOM 3762 C C . ASN B 2 201 ? -12.138 -17.572 46.095 1.00 22.64 201 ASN B C 1
ATOM 3763 O O . ASN B 2 201 ? -11.686 -16.592 45.508 1.00 21.54 201 ASN B O 1
ATOM 3768 N N . GLU B 2 202 ? -13.014 -18.412 45.531 1.00 20.46 202 GLU B N 1
ATOM 3769 C CA . GLU B 2 202 ? -13.507 -18.295 44.176 1.00 21.32 202 GLU B CA 1
ATOM 3770 C C . GLU B 2 202 ? -14.443 -17.037 43.937 1.00 19.98 202 GLU B C 1
ATOM 3771 O O . GLU B 2 202 ? -14.644 -16.663 42.808 1.00 20.36 202 GLU B O 1
ATOM 3777 N N . VAL B 2 203 ? -15.000 -16.535 45.032 1.00 19.84 203 VAL B N 1
ATOM 3778 C CA . VAL B 2 203 ? -16.026 -15.453 44.962 1.00 21.84 203 VAL B CA 1
ATOM 3779 C C . VAL B 2 203 ? -15.346 -14.102 44.901 1.00 20.48 203 VAL B C 1
ATOM 3780 O O . VAL B 2 203 ? -14.330 -13.910 45.497 1.00 20.16 203 VAL B O 1
ATOM 3784 N N . ILE B 2 204 ? -15.991 -13.110 44.241 1.00 20.18 204 ILE B N 1
ATOM 3785 C CA . ILE B 2 204 ? -15.481 -11.734 44.262 1.00 18.49 204 ILE B CA 1
ATOM 3786 C C . ILE B 2 204 ? -16.125 -11.127 45.449 1.00 18.35 204 ILE B C 1
ATOM 3787 O O . ILE B 2 204 ? -17.370 -10.925 45.420 1.00 20.86 204 ILE B O 1
ATOM 3792 N N . ALA B 2 205 ? -15.399 -10.875 46.527 1.00 18.63 205 ALA B N 1
ATOM 3793 C CA . ALA B 2 205 ? -15.979 -10.395 47.759 1.00 18.05 205 ALA B CA 1
ATOM 3794 C C . ALA B 2 205 ? -15.805 -8.863 47.756 1.00 18.72 205 ALA B C 1
ATOM 3795 O O . ALA B 2 205 ? -14.706 -8.353 47.517 1.00 17.05 205 ALA B O 1
ATOM 3797 N N . VAL B 2 206 ? -16.891 -8.153 48.035 1.00 17.32 206 VAL B N 1
ATOM 3798 C CA . VAL B 2 206 ? -16.962 -6.705 47.967 1.00 16.61 206 VAL B CA 1
ATOM 3799 C C . VAL B 2 206 ? -17.237 -6.071 49.283 1.00 14.68 206 VAL B C 1
ATOM 3800 O O . VAL B 2 206 ? -18.207 -6.385 49.932 1.00 17.17 206 VAL B O 1
ATOM 3804 N N . GLY B 2 207 ? -16.384 -5.179 49.750 1.00 16.04 207 GLY B N 1
ATOM 3805 C CA . GLY B 2 207 ? -16.606 -4.303 50.868 1.00 15.67 207 GLY B CA 1
ATOM 3806 C C . GLY B 2 207 ? -17.114 -2.941 50.470 1.00 15.15 207 GLY B C 1
ATOM 3807 O O . GLY B 2 207 ? -17.269 -2.660 49.250 1.00 15.94 207 GLY B O 1
ATOM 3808 N N . ALA B 2 208 ? -17.308 -2.067 51.481 1.00 17.46 208 ALA B N 1
ATOM 3809 C CA . ALA B 2 208 ? -17.956 -0.764 51.316 1.00 16.48 208 ALA B CA 1
ATOM 3810 C C . ALA B 2 208 ? -17.122 0.372 51.865 1.00 18.81 208 ALA B C 1
ATOM 3811 O O . ALA B 2 208 ? -16.407 0.272 52.920 1.00 20.90 208 ALA B O 1
ATOM 3813 N N . VAL B 2 209 ? -17.269 1.485 51.209 1.00 18.03 209 VAL B N 1
ATOM 3814 C CA . VAL B 2 209 ? -16.863 2.760 51.711 1.00 18.69 209 VAL B CA 1
ATOM 3815 C C . VAL B 2 209 ? -17.987 3.731 51.485 1.00 19.13 209 VAL B C 1
ATOM 3816 O O . VAL B 2 209 ? -18.973 3.408 50.832 1.00 19.19 209 VAL B O 1
ATOM 3820 N N . ASP B 2 210 ? -17.893 4.907 52.119 1.00 18.97 210 ASP B N 1
ATOM 3821 C CA . ASP B 2 210 ? -18.856 5.976 51.930 1.00 19.62 210 ASP B CA 1
ATOM 3822 C C . ASP B 2 210 ? -18.502 6.878 50.759 1.00 19.05 210 ASP B C 1
ATOM 3823 O O . ASP B 2 210 ? -17.513 6.552 50.039 1.00 18.59 210 ASP B O 1
ATOM 3828 N N . PHE B 2 211 ? -19.277 7.951 50.469 1.00 18.07 211 PHE B N 1
ATOM 3829 C CA . PHE B 2 211 ? -18.975 8.761 49.258 1.00 20.24 211 PHE B CA 1
ATOM 3830 C C . PHE B 2 211 ? -17.716 9.622 49.407 1.00 21.90 211 PHE B C 1
ATOM 3831 O O . PHE B 2 211 ? -17.262 10.162 48.461 1.00 23.65 211 PHE B O 1
ATOM 3839 N N . ASP B 2 212 ? -17.193 9.736 50.602 1.00 21.79 212 ASP B N 1
ATOM 3840 C CA . ASP B 2 212 ? -15.902 10.483 50.802 1.00 22.45 212 ASP B CA 1
ATOM 3841 C C . ASP B 2 212 ? -14.781 9.439 50.653 1.00 23.11 212 ASP B C 1
ATOM 3842 O O . ASP B 2 212 ? -13.611 9.740 50.866 1.00 25.14 212 ASP B O 1
ATOM 3847 N N . LEU B 2 213 ? -15.134 8.178 50.379 1.00 21.66 213 LEU B N 1
ATOM 3848 C CA . LEU B 2 213 ? -14.180 7.084 50.299 1.00 22.73 213 LEU B CA 1
ATOM 3849 C C . LEU B 2 213 ? -13.559 6.752 51.678 1.00 23.36 213 LEU B C 1
ATOM 3850 O O . LEU B 2 213 ? -12.381 6.369 51.790 1.00 26.02 213 LEU B O 1
ATOM 3855 N N . ARG B 2 214 ? -14.379 6.847 52.708 1.00 23.56 214 ARG B N 1
ATOM 3856 C CA . ARG B 2 214 ? -13.957 6.475 54.059 1.00 25.09 214 ARG B CA 1
ATOM 3857 C C . ARG B 2 214 ? -14.680 5.227 54.526 1.00 26.81 214 ARG B C 1
ATOM 3858 O O . ARG B 2 214 ? -15.741 4.812 53.967 1.00 23.49 214 ARG B O 1
ATOM 3866 N N . LEU B 2 215 ? -14.088 4.603 55.535 1.00 28.98 215 LEU B N 1
ATOM 3867 C CA . LEU B 2 215 ? -14.614 3.421 56.155 1.00 31.14 215 LEU B CA 1
ATOM 3868 C C . LEU B 2 215 ? -15.614 3.888 57.206 1.00 34.01 215 LEU B C 1
ATOM 3869 O O . LEU B 2 215 ? -15.581 5.018 57.662 1.00 34.72 215 LEU B O 1
ATOM 3874 N N . SER B 2 216 ? -16.526 3.020 57.554 1.00 38.01 216 SER B N 1
ATOM 3875 C CA . SER B 2 216 ? -17.439 3.292 58.664 1.00 40.56 216 SER B CA 1
ATOM 3876 C C . SER B 2 216 ? -17.654 1.990 59.405 1.00 41.40 216 SER B C 1
ATOM 3877 O O . SER B 2 216 ? -17.795 0.924 58.791 1.00 41.10 216 SER B O 1
ATOM 3880 N N . ASP B 2 217 ? -17.684 2.111 60.724 1.00 43.13 217 ASP B N 1
ATOM 3881 C CA . ASP B 2 217 ? -17.767 0.977 61.619 1.00 44.07 217 ASP B CA 1
ATOM 3882 C C . ASP B 2 217 ? -18.890 0.018 61.216 1.00 43.35 217 ASP B C 1
ATOM 3883 O O . ASP B 2 217 ? -18.699 -1.221 61.197 1.00 43.12 217 ASP B O 1
ATOM 3888 N N . PHE B 2 218 ? -20.063 0.581 60.897 1.00 42.30 218 PHE B N 1
ATOM 3889 C CA . PHE B 2 218 ? -21.196 -0.254 60.555 1.00 41.19 218 PHE B CA 1
ATOM 3890 C C . PHE B 2 218 ? -20.935 -1.080 59.269 1.00 39.86 218 PHE B C 1
ATOM 3891 O O . PHE B 2 218 ? -21.427 -2.196 59.141 1.00 37.96 218 PHE B O 1
ATOM 3899 N N . THR B 2 219 ? -20.171 -0.520 58.322 1.00 38.64 219 THR B N 1
ATOM 3900 C CA . THR B 2 219 ? -19.959 -1.157 57.022 1.00 37.99 219 THR B CA 1
ATOM 3901 C C . THR B 2 219 ? -18.613 -1.954 56.979 1.00 38.01 219 THR B C 1
ATOM 3902 O O . THR B 2 219 ? -18.369 -2.725 56.020 1.00 37.88 219 THR B O 1
ATOM 3906 N N . ASN B 2 220 ? -17.787 -1.852 58.033 1.00 37.06 220 ASN B N 1
ATOM 3907 C CA . ASN B 2 220 ? -16.521 -2.613 58.046 1.00 37.18 220 ASN B CA 1
ATOM 3908 C C . ASN B 2 220 ? -16.716 -4.141 58.018 1.00 37.38 220 ASN B C 1
ATOM 3909 O O . ASN B 2 220 ? -17.782 -4.664 58.306 1.00 39.28 220 ASN B O 1
ATOM 3914 N N . THR B 2 221 ? -15.660 -4.829 57.630 1.00 37.72 221 THR B N 1
ATOM 3915 C CA . THR B 2 221 ? -15.702 -6.255 57.434 1.00 37.00 221 THR B CA 1
ATOM 3916 C C . THR B 2 221 ? -14.356 -6.883 57.849 1.00 37.49 221 THR B C 1
ATOM 3917 O O . THR B 2 221 ? -13.319 -6.214 57.801 1.00 37.43 221 THR B O 1
ATOM 3921 N N . ASN B 2 222 ? -14.384 -8.156 58.240 1.00 37.81 222 ASN B N 1
ATOM 3922 C CA . ASN B 2 222 ? -13.131 -8.918 58.459 1.00 38.02 222 ASN B CA 1
ATOM 3923 C C . ASN B 2 222 ? -12.988 -9.970 57.364 1.00 36.76 222 ASN B C 1
ATOM 3924 O O . ASN B 2 222 ? -12.050 -10.794 57.367 1.00 37.40 222 ASN B O 1
ATOM 3929 N N . GLU B 2 223 ? -13.865 -9.894 56.362 1.00 33.80 223 GLU B N 1
ATOM 3930 C CA . GLU B 2 223 ? -13.795 -10.816 55.265 1.00 31.86 223 GLU B CA 1
ATOM 3931 C C . GLU B 2 223 ? -12.578 -10.459 54.372 1.00 29.21 223 GLU B C 1
ATOM 3932 O O . GLU B 2 223 ? -12.123 -9.335 54.379 1.00 32.07 223 GLU B O 1
ATOM 3938 N N . GLU B 2 224 ? -12.056 -11.437 53.664 1.00 25.71 224 GLU B N 1
ATOM 3939 C CA . GLU B 2 224 ? -11.047 -11.278 52.640 1.00 23.80 224 GLU B CA 1
ATOM 3940 C C . GLU B 2 224 ? -11.713 -10.710 51.373 1.00 21.61 224 GLU B C 1
ATOM 3941 O O . GLU B 2 224 ? -12.392 -11.449 50.656 1.00 21.71 224 GLU B O 1
ATOM 3947 N N . ILE B 2 225 ? -11.482 -9.393 51.158 1.00 21.52 225 ILE B N 1
ATOM 3948 C CA . ILE B 2 225 ? -12.144 -8.709 50.038 1.00 20.24 225 ILE B CA 1
ATOM 3949 C C . ILE B 2 225 ? -11.243 -8.461 48.863 1.00 18.25 225 ILE B C 1
ATOM 3950 O O . ILE B 2 225 ? -10.026 -8.301 48.992 1.00 20.20 225 ILE B O 1
ATOM 3955 N N . ASP B 2 226 ? -11.883 -8.290 47.707 1.00 17.57 226 ASP B N 1
ATOM 3956 C CA . ASP B 2 226 ? -11.194 -8.012 46.499 1.00 15.27 226 ASP B CA 1
ATOM 3957 C C . ASP B 2 226 ? -11.218 -6.523 46.072 1.00 14.07 226 ASP B C 1
ATOM 3958 O O . ASP B 2 226 ? -10.333 -6.085 45.364 1.00 14.37 226 ASP B O 1
ATOM 3963 N N . ILE B 2 227 ? -12.231 -5.796 46.524 1.00 15.09 227 ILE B N 1
ATOM 3964 C CA . ILE B 2 227 ? -12.575 -4.466 46.016 1.00 12.41 227 ILE B CA 1
ATOM 3965 C C . ILE B 2 227 ? -13.587 -3.829 46.930 1.00 14.23 227 ILE B C 1
ATOM 3966 O O . ILE B 2 227 ? -14.287 -4.570 47.667 1.00 16.20 227 ILE B O 1
ATOM 3971 N N . VAL B 2 228 ? -13.663 -2.513 46.959 1.00 13.55 228 VAL B N 1
ATOM 3972 C CA . VAL B 2 228 ? -14.684 -1.784 47.681 1.00 13.23 228 VAL B CA 1
ATOM 3973 C C . VAL B 2 228 ? -15.495 -0.857 46.668 1.00 13.78 228 VAL B C 1
ATOM 3974 O O . VAL B 2 228 ? -14.980 -0.510 45.584 1.00 13.88 228 VAL B O 1
ATOM 3978 N N . ALA B 2 229 ? -16.751 -0.609 47.052 1.00 14.81 229 ALA B N 1
ATOM 3979 C CA . ALA B 2 229 ? -17.624 0.274 46.302 1.00 13.62 229 ALA B CA 1
ATOM 3980 C C . ALA B 2 229 ? -18.563 0.939 47.272 1.00 14.50 229 ALA B C 1
ATOM 3981 O O . ALA B 2 229 ? -18.500 0.694 48.480 1.00 16.63 229 ALA B O 1
ATOM 3983 N N . PRO B 2 230 ? -19.398 1.887 46.827 1.00 15.36 230 PRO B N 1
ATOM 3984 C CA . PRO B 2 230 ? -20.214 2.665 47.767 1.00 17.56 230 PRO B CA 1
ATOM 3985 C C . PRO B 2 230 ? -21.292 1.850 48.492 1.00 18.14 230 PRO B C 1
ATOM 3986 O O . PRO B 2 230 ? -21.974 1.033 47.848 1.00 19.17 230 PRO B O 1
ATOM 3990 N N . GLY B 2 231 ? -21.367 1.969 49.811 1.00 16.96 231 GLY B N 1
ATOM 3991 C CA . GLY B 2 231 ? -22.384 1.336 50.622 1.00 17.25 231 GLY B CA 1
ATOM 3992 C C . GLY B 2 231 ? -23.137 2.167 51.592 1.00 17.55 231 GLY B C 1
ATOM 3993 O O . GLY B 2 231 ? -23.925 1.585 52.361 1.00 19.23 231 GLY B O 1
ATOM 3994 N N . VAL B 2 232 ? -22.959 3.489 51.614 1.00 18.60 232 VAL B N 1
ATOM 3995 C CA . VAL B 2 232 ? -23.562 4.340 52.605 1.00 19.68 232 VAL B CA 1
ATOM 3996 C C . VAL B 2 232 ? -24.492 5.348 51.943 1.00 20.81 232 VAL B C 1
ATOM 3997 O O . VAL B 2 232 ? -24.107 6.037 51.040 1.00 17.91 232 VAL B O 1
ATOM 4001 N N . GLY B 2 233 ? -25.746 5.334 52.355 1.00 19.42 233 GLY B N 1
ATOM 4002 C CA . GLY B 2 233 ? -26.699 6.280 51.811 1.00 17.29 233 GLY B CA 1
ATOM 4003 C C . GLY B 2 233 ? -27.020 6.001 50.349 1.00 18.52 233 GLY B C 1
ATOM 4004 O O . GLY B 2 233 ? -27.087 6.933 49.512 1.00 20.09 233 GLY B O 1
ATOM 4005 N N . ILE B 2 234 ? -27.219 4.719 50.000 1.00 18.10 234 ILE B N 1
ATOM 4006 C CA . ILE B 2 234 ? -27.442 4.323 48.639 1.00 18.75 234 ILE B CA 1
ATOM 4007 C C . ILE B 2 234 ? -28.941 4.270 48.298 1.00 19.33 234 ILE B C 1
ATOM 4008 O O . ILE B 2 234 ? -29.684 3.413 48.819 1.00 20.26 234 ILE B O 1
ATOM 4013 N N . LYS B 2 235 ? -29.334 5.146 47.422 1.00 18.27 235 LYS B N 1
ATOM 4014 C CA . LYS B 2 235 ? -30.748 5.239 46.995 1.00 19.13 235 LYS B CA 1
ATOM 4015 C C . LYS B 2 235 ? -30.902 4.296 45.822 1.00 18.50 235 LYS B C 1
ATOM 4016 O O . LYS B 2 235 ? -30.178 4.396 44.859 1.00 19.40 235 LYS B O 1
ATOM 4022 N N . SER B 2 236 ? -31.997 3.527 45.859 1.00 19.94 236 SER B N 1
ATOM 4023 C CA . SER B 2 236 ? -32.346 2.699 44.732 1.00 19.42 236 SER B CA 1
ATOM 4024 C C . SER B 2 236 ? -33.876 2.409 44.792 1.00 21.09 236 SER B C 1
ATOM 4025 O O . SER B 2 236 ? -34.568 2.889 45.668 1.00 22.05 236 SER B O 1
ATOM 4028 N N . THR B 2 237 ? -34.285 1.606 43.853 1.00 22.14 237 THR B N 1
ATOM 4029 C CA . THR B 2 237 ? -35.700 1.079 43.837 1.00 23.46 237 THR B CA 1
ATOM 4030 C C . THR B 2 237 ? -36.161 0.320 45.068 1.00 24.95 237 THR B C 1
ATOM 4031 O O . THR B 2 237 ? -35.365 -0.238 45.838 1.00 24.59 237 THR B O 1
ATOM 4035 N N . TYR B 2 238 ? -37.473 0.357 45.375 1.00 23.86 238 TYR B N 1
ATOM 4036 C CA . TYR B 2 238 ? -38.001 -0.303 46.556 1.00 25.60 238 TYR B CA 1
ATOM 4037 C C . TYR B 2 238 ? -39.472 -0.778 46.287 1.00 24.96 238 TYR B C 1
ATOM 4038 O O . TYR B 2 238 ? -39.916 -0.613 45.209 1.00 25.36 238 TYR B O 1
ATOM 4047 N N . LEU B 2 239 ? -40.109 -1.304 47.290 1.00 26.39 239 LEU B N 1
ATOM 4048 C CA . LEU B 2 239 ? -41.468 -1.784 47.176 1.00 27.58 239 LEU B CA 1
ATOM 4049 C C . LEU B 2 239 ? -42.410 -0.719 46.673 1.00 29.95 239 LEU B C 1
ATOM 4050 O O . LEU B 2 239 ? -42.280 0.434 46.956 1.00 27.87 239 LEU B O 1
ATOM 4055 N N . ASP B 2 240 ? -43.404 -1.180 45.942 1.00 32.15 240 ASP B N 1
ATOM 4056 C CA . ASP B 2 240 ? -44.510 -0.348 45.622 1.00 33.99 240 ASP B CA 1
ATOM 4057 C C . ASP B 2 240 ? -44.168 0.761 44.738 1.00 32.89 240 ASP B C 1
ATOM 4058 O O . ASP B 2 240 ? -44.615 1.839 44.958 1.00 34.66 240 ASP B O 1
ATOM 4063 N N . SER B 2 241 ? -43.370 0.495 43.751 1.00 29.78 241 SER B N 1
ATOM 4064 C CA . SER B 2 241 ? -42.936 1.502 42.841 1.00 31.35 241 SER B CA 1
ATOM 4065 C C . SER B 2 241 ? -42.257 2.722 43.475 1.00 29.74 241 SER B C 1
ATOM 4066 O O . SER B 2 241 ? -42.214 3.728 42.874 1.00 30.49 241 SER B O 1
ATOM 4069 N N . GLY B 2 242 ? -41.709 2.545 44.666 1.00 28.69 242 GLY B N 1
ATOM 4070 C CA . GLY B 2 242 ? -41.104 3.578 45.501 1.00 27.17 242 GLY B CA 1
ATOM 4071 C C . GLY B 2 242 ? -39.583 3.379 45.519 1.00 25.77 242 GLY B C 1
ATOM 4072 O O . GLY B 2 242 ? -39.073 2.720 44.652 1.00 25.04 242 GLY B O 1
ATOM 4073 N N . TYR B 2 243 ? -38.934 3.974 46.519 1.00 26.08 243 TYR B N 1
ATOM 4074 C CA . TYR B 2 243 ? -37.467 4.114 46.578 1.00 23.44 243 TYR B CA 1
ATOM 4075 C C . TYR B 2 243 ? -37.081 4.045 48.012 1.00 23.67 243 TYR B C 1
ATOM 4076 O O . TYR B 2 243 ? -37.879 4.324 48.908 1.00 23.97 243 TYR B O 1
ATOM 4085 N N . ALA B 2 244 ? -35.828 3.608 48.273 1.00 21.57 244 ALA B N 1
ATOM 4086 C CA . ALA B 2 244 ? -35.334 3.547 49.608 1.00 20.99 244 ALA B CA 1
ATOM 4087 C C . ALA B 2 244 ? -33.847 3.867 49.573 1.00 20.46 244 ALA B C 1
ATOM 4088 O O . ALA B 2 244 ? -33.159 3.608 48.563 1.00 22.32 244 ALA B O 1
ATOM 4090 N N . GLU B 2 245 ? -33.427 4.454 50.660 1.00 22.58 245 GLU B N 1
ATOM 4091 C CA . GLU B 2 245 ? -32.015 4.772 50.937 1.00 21.56 245 GLU B CA 1
ATOM 4092 C C . GLU B 2 245 ? -31.560 3.794 52.015 1.00 19.61 245 GLU B C 1
ATOM 4093 O O . GLU B 2 245 ? -32.082 3.783 53.136 1.00 21.12 245 GLU B O 1
ATOM 4099 N N . LEU B 2 246 ? -30.531 2.995 51.686 1.00 19.74 246 LEU B N 1
ATOM 4100 C CA . LEU B 2 246 ? -30.045 1.924 52.539 1.00 19.42 246 LEU B CA 1
ATOM 4101 C C . LEU B 2 246 ? -28.554 2.133 52.798 1.00 20.40 246 LEU B C 1
ATOM 4102 O O . LEU B 2 246 ? -27.846 2.563 51.919 1.00 21.02 246 LEU B O 1
ATOM 4107 N N . SER B 2 247 ? -28.099 1.742 53.947 1.00 20.98 247 SER B N 1
ATOM 4108 C CA . SER B 2 247 ? -26.669 1.773 54.252 1.00 21.05 247 SER B CA 1
ATOM 4109 C C . SER B 2 247 ? -26.265 0.416 54.803 1.00 22.44 247 SER B C 1
ATOM 4110 O O . SER B 2 247 ? -26.852 -0.108 55.779 1.00 25.32 247 SER B O 1
ATOM 4113 N N . GLY B 2 248 ? -25.197 -0.116 54.259 1.00 22.39 248 GLY B N 1
ATOM 4114 C CA . GLY B 2 248 ? -24.610 -1.317 54.755 1.00 22.23 248 GLY B CA 1
ATOM 4115 C C . GLY B 2 248 ? -23.516 -1.857 53.876 1.00 22.34 248 GLY B C 1
ATOM 4116 O O . GLY B 2 248 ? -23.451 -1.596 52.658 1.00 22.00 248 GLY B O 1
ATOM 4117 N N . THR B 2 249 ? -22.734 -2.784 54.437 1.00 24.11 249 THR B N 1
ATOM 4118 C CA . THR B 2 249 ? -21.713 -3.412 53.597 1.00 24.84 249 THR B CA 1
ATOM 4119 C C . THR B 2 249 ? -22.250 -3.967 52.296 1.00 24.53 249 THR B C 1
ATOM 4120 O O . THR B 2 249 ? -21.626 -3.788 51.188 1.00 25.60 249 THR B O 1
ATOM 4124 N N . ALA B 2 250 ? -23.409 -4.619 52.377 1.00 23.76 250 ALA B N 1
ATOM 4125 C CA . ALA B 2 250 ? -23.993 -5.245 51.195 1.00 24.58 250 ALA B CA 1
ATOM 4126 C C . ALA B 2 250 ? -24.549 -4.304 50.096 1.00 21.57 250 ALA B C 1
ATOM 4127 O O . ALA B 2 250 ? -24.760 -4.756 49.033 1.00 22.70 250 ALA B O 1
ATOM 4129 N N . MET B 2 251 ? -24.699 -3.000 50.362 1.00 20.78 251 MET B N 1
ATOM 4130 C CA . MET B 2 251 ? -25.110 -2.069 49.299 1.00 18.99 251 MET B CA 1
ATOM 4131 C C . MET B 2 251 ? -24.020 -1.820 48.286 1.00 18.76 251 MET B C 1
ATOM 4132 O O . MET B 2 251 ? -24.269 -1.383 47.168 1.00 16.56 251 MET B O 1
ATOM 4137 N N . ALA B 2 252 ? -22.793 -2.234 48.612 1.00 17.53 252 ALA B N 1
ATOM 4138 C CA . ALA B 2 252 ? -21.709 -2.157 47.628 1.00 16.63 252 ALA B CA 1
ATOM 4139 C C . ALA B 2 252 ? -21.662 -3.175 46.469 1.00 15.84 252 ALA B C 1
ATOM 4140 O O . ALA B 2 252 ? -21.461 -2.831 45.333 1.00 17.79 252 ALA B O 1
ATOM 4142 N N . ALA B 2 253 ? -21.898 -4.466 46.797 1.00 16.47 253 ALA B N 1
ATOM 4143 C CA . ALA B 2 253 ? -21.813 -5.559 45.831 1.00 16.71 253 ALA B CA 1
ATOM 4144 C C . ALA B 2 253 ? -22.588 -5.327 44.568 1.00 15.97 253 ALA B C 1
ATOM 4145 O O . ALA B 2 253 ? -22.102 -5.559 43.495 1.00 15.91 253 ALA B O 1
ATOM 4147 N N . PRO B 2 254 ? -23.870 -4.778 44.694 1.00 16.24 254 PRO B N 1
ATOM 4148 C CA . PRO B 2 254 ? -24.564 -4.627 43.442 1.00 18.04 254 PRO B CA 1
ATOM 4149 C C . PRO B 2 254 ? -23.922 -3.684 42.388 1.00 16.17 254 PRO B C 1
ATOM 4150 O O . PRO B 2 254 ? -24.056 -3.853 41.165 1.00 16.81 254 PRO B O 1
ATOM 4154 N N . HIS B 2 255 ? -23.144 -2.676 42.867 1.00 15.33 255 HIS B N 1
ATOM 4155 C CA . HIS B 2 255 ? -22.383 -1.818 41.964 1.00 12.93 255 HIS B CA 1
ATOM 4156 C C . HIS B 2 255 ? -21.366 -2.555 41.135 1.00 13.40 255 HIS B C 1
ATOM 4157 O O . HIS B 2 255 ? -21.092 -2.336 39.959 1.00 16.00 255 HIS B O 1
ATOM 4164 N N . VAL B 2 256 ? -20.717 -3.505 41.827 1.00 15.88 256 VAL B N 1
ATOM 4165 C CA . VAL B 2 256 ? -19.744 -4.435 41.225 1.00 14.79 256 VAL B CA 1
ATOM 4166 C C . VAL B 2 256 ? -20.368 -5.389 40.175 1.00 13.64 256 VAL B C 1
ATOM 4167 O O . VAL B 2 256 ? -19.812 -5.539 39.141 1.00 16.86 256 VAL B O 1
ATOM 4171 N N . ALA B 2 257 ? -21.543 -5.895 40.513 1.00 17.00 257 ALA B N 1
ATOM 4172 C CA . ALA B 2 257 ? -22.311 -6.813 39.631 1.00 17.87 257 ALA B CA 1
ATOM 4173 C C . ALA B 2 257 ? -22.648 -6.105 38.315 1.00 17.70 257 ALA B C 1
ATOM 4174 O O . ALA B 2 257 ? -22.310 -6.543 37.175 1.00 19.04 257 ALA B O 1
ATOM 4176 N N . GLY B 2 258 ? -23.176 -4.874 38.433 1.00 17.45 258 GLY B N 1
ATOM 4177 C CA . GLY B 2 258 ? -23.467 -4.131 37.205 1.00 17.84 258 GLY B CA 1
ATOM 4178 C C . GLY B 2 258 ? -22.237 -3.662 36.488 1.00 16.57 258 GLY B C 1
ATOM 4179 O O . GLY B 2 258 ? -22.119 -3.639 35.267 1.00 17.74 258 GLY B O 1
ATOM 4180 N N . ALA B 2 259 ? -21.166 -3.333 37.238 1.00 15.38 259 ALA B N 1
ATOM 4181 C CA . ALA B 2 259 ? -19.933 -2.979 36.579 1.00 14.79 259 ALA B CA 1
ATOM 4182 C C . ALA B 2 259 ? -19.296 -4.079 35.710 1.00 14.92 259 ALA B C 1
ATOM 4183 O O . ALA B 2 259 ? -18.662 -3.810 34.669 1.00 16.70 259 ALA B O 1
ATOM 4185 N N . LEU B 2 260 ? -19.435 -5.328 36.182 1.00 17.55 260 LEU B N 1
ATOM 4186 C CA . LEU B 2 260 ? -18.890 -6.472 35.445 1.00 18.50 260 LEU B CA 1
ATOM 4187 C C . LEU B 2 260 ? -19.575 -6.626 34.060 1.00 17.82 260 LEU B C 1
ATOM 4188 O O . LEU B 2 260 ? -18.930 -6.931 33.060 1.00 19.53 260 LEU B O 1
ATOM 4193 N N . ALA B 2 261 ? -20.881 -6.296 34.032 1.00 20.07 261 ALA B N 1
ATOM 4194 C CA . ALA B 2 261 ? -21.582 -6.230 32.706 1.00 20.16 261 ALA B CA 1
ATOM 4195 C C . ALA B 2 261 ? -20.917 -5.269 31.739 1.00 18.83 261 ALA B C 1
ATOM 4196 O O . ALA B 2 261 ? -20.658 -5.529 30.609 1.00 21.33 261 ALA B O 1
ATOM 4198 N N . LEU B 2 262 ? -20.570 -4.063 32.231 1.00 19.34 262 LEU B N 1
ATOM 4199 C CA . LEU B 2 262 ? -19.890 -3.104 31.443 1.00 19.34 262 LEU B CA 1
ATOM 4200 C C . LEU B 2 262 ? -18.470 -3.546 31.053 1.00 19.64 262 LEU B C 1
ATOM 4201 O O . LEU B 2 262 ? -18.010 -3.366 29.970 1.00 18.97 262 LEU B O 1
ATOM 4206 N N . ILE B 2 263 ? -17.753 -4.121 32.027 1.00 18.83 263 ILE B N 1
ATOM 4207 C CA . ILE B 2 263 ? -16.403 -4.513 31.796 1.00 17.70 263 ILE B CA 1
ATOM 4208 C C . ILE B 2 263 ? -16.258 -5.643 30.772 1.00 16.30 263 ILE B C 1
ATOM 4209 O O . ILE B 2 263 ? -15.404 -5.592 29.926 1.00 18.17 263 ILE B O 1
ATOM 4214 N N . ILE B 2 264 ? -17.167 -6.604 30.845 1.00 19.28 264 ILE B N 1
ATOM 4215 C CA . ILE B 2 264 ? -17.150 -7.678 29.813 1.00 20.63 264 ILE B CA 1
ATOM 4216 C C . ILE B 2 264 ? -17.299 -7.079 28.441 1.00 20.83 264 ILE B C 1
ATOM 4217 O O . ILE B 2 264 ? -16.510 -7.321 27.531 1.00 22.28 264 ILE B O 1
ATOM 4222 N N . ASN B 2 265 ? -18.282 -6.195 28.288 1.00 22.58 265 ASN B N 1
ATOM 4223 C CA . ASN B 2 265 ? -18.431 -5.604 26.969 1.00 23.36 265 ASN B CA 1
ATOM 4224 C C . ASN B 2 265 ? -17.255 -4.810 26.463 1.00 23.01 265 ASN B C 1
ATOM 4225 O O . ASN B 2 265 ? -16.758 -5.006 25.366 1.00 21.85 265 ASN B O 1
ATOM 4230 N N . LEU B 2 266 ? -16.706 -3.906 27.296 1.00 21.83 266 LEU B N 1
ATOM 4231 C CA . LEU B 2 266 ? -15.619 -3.121 26.828 1.00 23.28 266 LEU B CA 1
ATOM 4232 C C . LEU B 2 266 ? -14.323 -3.902 26.662 1.00 21.09 266 LEU B C 1
ATOM 4233 O O . LEU B 2 266 ? -13.605 -3.636 25.736 1.00 22.17 266 LEU B O 1
ATOM 4238 N N . ALA B 2 267 ? -14.038 -4.878 27.535 1.00 20.84 267 ALA B N 1
ATOM 4239 C CA . ALA B 2 267 ? -12.799 -5.637 27.418 1.00 20.07 267 ALA B CA 1
ATOM 4240 C C . ALA B 2 267 ? -12.745 -6.631 26.212 1.00 18.82 267 ALA B C 1
ATOM 4241 O O . ALA B 2 267 ? -11.744 -6.766 25.564 1.00 20.99 267 ALA B O 1
ATOM 4243 N N . GLU B 2 268 ? -13.870 -7.287 26.022 1.00 20.78 268 GLU B N 1
ATOM 4244 C CA . GLU B 2 268 ? -14.024 -8.199 24.848 1.00 22.26 268 GLU B CA 1
ATOM 4245 C C . GLU B 2 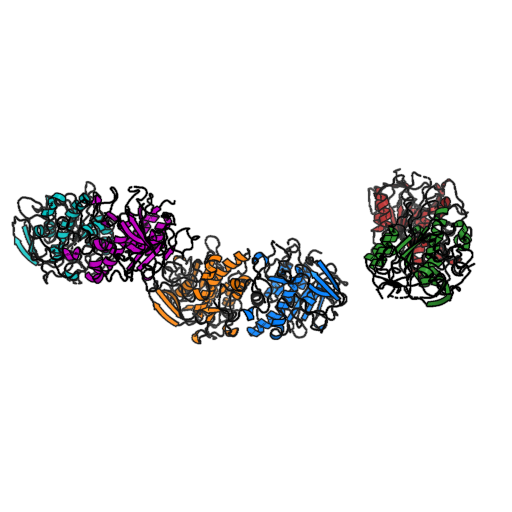268 ? -13.910 -7.489 23.531 1.00 24.46 268 GLU B C 1
ATOM 4246 O O . GLU B 2 268 ? -13.185 -7.904 22.651 1.00 25.57 268 GLU B O 1
ATOM 4252 N N . ASP B 2 269 ? -14.527 -6.313 23.441 1.00 26.23 269 ASP B N 1
ATOM 4253 C CA . ASP B 2 269 ? -14.289 -5.429 22.275 1.00 27.05 269 ASP B CA 1
ATOM 4254 C C . ASP B 2 269 ? -12.847 -4.978 22.126 1.00 25.84 269 ASP B C 1
ATOM 4255 O O . ASP B 2 269 ? -12.210 -5.035 21.057 1.00 26.82 269 ASP B O 1
ATOM 4260 N N . ALA B 2 270 ? -12.226 -4.565 23.247 1.00 24.48 270 ALA B N 1
ATOM 4261 C CA . ALA B 2 270 ? -10.884 -4.113 23.148 1.00 23.71 270 ALA B CA 1
ATOM 4262 C C . ALA B 2 270 ? -9.877 -5.171 22.743 1.00 24.02 270 ALA B C 1
ATOM 4263 O O . ALA B 2 270 ? -8.886 -4.888 22.019 1.00 24.84 270 ALA B O 1
ATOM 4265 N N . PHE B 2 271 ? -10.058 -6.365 23.308 1.00 23.66 271 PHE B N 1
ATOM 4266 C CA . PHE B 2 271 ? -9.125 -7.469 23.042 1.00 23.54 271 PHE B CA 1
ATOM 4267 C C . PHE B 2 271 ? -9.409 -8.212 21.708 1.00 24.65 271 PHE B C 1
ATOM 4268 O O . PHE B 2 271 ? -8.533 -8.927 21.199 1.00 24.94 271 PHE B O 1
ATOM 4276 N N . LYS B 2 272 ? -10.599 -7.949 21.181 1.00 26.31 272 LYS B N 1
ATOM 4277 C CA . LYS B 2 272 ? -11.167 -8.595 19.972 1.00 27.56 272 LYS B CA 1
ATOM 4278 C C . LYS B 2 272 ? -11.236 -10.110 20.186 1.00 29.30 272 LYS B C 1
ATOM 4279 O O . LYS B 2 272 ? -10.850 -10.857 19.272 1.00 30.21 272 LYS B O 1
ATOM 4285 N N . ARG B 2 273 ? -11.637 -10.528 21.402 1.00 28.83 273 ARG B N 1
ATOM 4286 C CA . ARG B 2 273 ? -11.574 -11.929 21.916 1.00 29.87 273 ARG B CA 1
ATOM 4287 C C . ARG B 2 273 ? -12.617 -12.108 22.953 1.00 29.09 273 ARG B C 1
ATOM 4288 O O . ARG B 2 273 ? -12.860 -11.165 23.735 1.00 27.43 273 ARG B O 1
ATOM 4296 N N A SER B 2 274 ? -13.151 -13.330 23.105 0.50 27.03 274 SER B N 1
ATOM 4297 N N B SER B 2 274 ? -13.158 -13.311 23.050 0.50 27.55 274 SER B N 1
ATOM 4298 C CA A SER B 2 274 ? -13.934 -13.698 24.284 0.50 26.49 274 SER B CA 1
ATOM 4299 C CA B SER B 2 274 ? -13.880 -13.749 24.202 0.50 27.30 274 SER B CA 1
ATOM 4300 C C A SER B 2 274 ? -13.015 -14.032 25.513 0.50 25.98 274 SER B C 1
ATOM 4301 C C B SER B 2 274 ? -12.884 -13.820 25.422 0.50 26.70 274 SER B C 1
ATOM 4302 O O A SER B 2 274 ? -12.090 -14.800 25.445 0.50 25.20 274 SER B O 1
ATOM 4303 O O B SER B 2 274 ? -11.700 -14.132 25.191 0.50 26.56 274 SER B O 1
ATOM 4308 N N . LEU B 2 275 ? -13.328 -13.468 26.647 1.00 24.64 275 LEU B N 1
ATOM 4309 C CA . LEU B 2 275 ? -12.499 -13.519 27.835 1.00 24.71 275 LEU B CA 1
ATOM 4310 C C . LEU B 2 275 ? -13.104 -14.428 28.904 1.00 23.14 275 LEU B C 1
ATOM 4311 O O . LEU B 2 275 ? -14.305 -14.430 29.142 1.00 24.62 275 LEU B O 1
ATOM 4316 N N . SER B 2 276 ? -12.244 -15.208 29.599 1.00 23.41 276 SER B N 1
ATOM 4317 C CA . SER B 2 276 ? -12.677 -16.082 30.655 1.00 22.27 276 SER B CA 1
ATOM 4318 C C . SER B 2 276 ? -13.017 -15.342 31.950 1.00 22.43 276 SER B C 1
ATOM 4319 O O . SER B 2 276 ? -12.724 -14.148 32.060 1.00 21.90 276 SER B O 1
ATOM 4322 N N . GLU B 2 277 ? -13.532 -16.029 32.932 1.00 21.22 277 GLU B N 1
ATOM 4323 C CA . GLU B 2 277 ? -13.904 -15.506 34.196 1.00 22.02 277 GLU B CA 1
ATOM 4324 C C . GLU B 2 277 ? -12.618 -15.012 34.931 1.00 22.32 277 GLU B C 1
ATOM 4325 O O . GLU B 2 277 ? -12.649 -13.989 35.620 1.00 19.63 277 GLU B O 1
ATOM 4331 N N . THR B 2 278 ? -11.511 -15.716 34.755 1.00 20.54 278 THR B N 1
ATOM 4332 C CA . THR B 2 278 ? -10.244 -15.241 35.341 1.00 20.26 278 THR B CA 1
ATOM 4333 C C . THR B 2 278 ? -9.828 -13.899 34.779 1.00 19.57 278 THR B C 1
ATOM 4334 O O . THR B 2 278 ? -9.460 -12.988 35.514 1.00 18.65 278 THR B O 1
ATOM 4338 N N . GLU B 2 279 ? -9.963 -13.766 33.471 1.00 19.57 279 GLU B N 1
ATOM 4339 C CA . GLU B 2 279 ? -9.590 -12.553 32.774 1.00 20.13 279 GLU B CA 1
ATOM 4340 C C . GLU B 2 279 ? -10.528 -11.413 33.149 1.00 19.52 279 GLU B C 1
ATOM 4341 O O . GLU B 2 279 ? -10.077 -10.305 33.285 1.00 17.42 279 GLU B O 1
ATOM 4347 N N . ILE B 2 280 ? -11.837 -11.707 33.275 1.00 18.51 280 ILE B N 1
ATOM 4348 C CA . ILE B 2 280 ? -12.783 -10.697 33.719 1.00 19.70 280 ILE B CA 1
ATOM 4349 C C . ILE B 2 280 ? -12.462 -10.212 35.118 1.00 17.23 280 ILE B C 1
ATOM 4350 O O . ILE B 2 280 ? -12.503 -9.002 35.352 1.00 15.90 280 ILE B O 1
ATOM 4355 N N . TYR B 2 281 ? -12.144 -11.099 36.061 1.00 15.93 281 TYR B N 1
ATOM 4356 C CA . TYR B 2 281 ? -11.723 -10.667 37.367 1.00 14.88 281 TYR B CA 1
ATOM 4357 C C . TYR B 2 281 ? -10.512 -9.722 37.264 1.00 14.92 281 TYR B C 1
ATOM 4358 O O . TYR B 2 281 ? -10.502 -8.743 37.976 1.00 14.55 281 TYR B O 1
ATOM 4367 N N . ALA B 2 282 ? -9.542 -10.003 36.391 1.00 14.80 282 ALA B N 1
ATOM 4368 C CA . ALA B 2 282 ? -8.327 -9.196 36.281 1.00 13.46 282 ALA B CA 1
ATOM 4369 C C . ALA B 2 282 ? -8.768 -7.818 35.740 1.00 15.52 282 ALA B C 1
ATOM 4370 O O . ALA B 2 282 ? -8.319 -6.788 36.198 1.00 15.64 282 ALA B O 1
ATOM 4372 N N . GLN B 2 283 ? -9.730 -7.877 34.818 1.00 14.31 283 GLN B N 1
ATOM 4373 C CA . GLN B 2 283 ? -10.245 -6.585 34.235 1.00 14.38 283 GLN B CA 1
ATOM 4374 C C . GLN B 2 283 ? -11.028 -5.745 35.244 1.00 15.60 283 GLN B C 1
ATOM 4375 O O . GLN B 2 283 ? -10.976 -4.484 35.186 1.00 15.34 283 GLN B O 1
ATOM 4381 N N . LEU B 2 284 ? -11.619 -6.343 36.249 1.00 13.57 284 LEU B N 1
ATOM 4382 C CA . LEU B 2 284 ? -12.185 -5.649 37.363 1.00 14.07 284 LEU B CA 1
ATOM 4383 C C . LEU B 2 284 ? -11.124 -5.045 38.323 1.00 14.56 284 LEU B C 1
ATOM 4384 O O . LEU B 2 284 ? -11.202 -3.860 38.653 1.00 14.68 284 LEU B O 1
ATOM 4389 N N . VAL B 2 285 ? -10.151 -5.868 38.742 1.00 15.50 285 VAL B N 1
ATOM 4390 C CA . VAL B 2 285 ? -9.110 -5.376 39.650 1.00 16.82 285 VAL B CA 1
ATOM 4391 C C . VAL B 2 285 ? -8.176 -4.310 39.015 1.00 16.98 285 VAL B C 1
ATOM 4392 O O . VAL B 2 285 ? -7.768 -3.417 39.679 1.00 15.66 285 VAL B O 1
ATOM 4396 N N . ARG B 2 286 ? -8.041 -4.291 37.699 1.00 14.29 286 ARG B N 1
ATOM 4397 C CA . ARG B 2 286 ? -7.330 -3.285 36.918 1.00 17.61 286 ARG B CA 1
ATOM 4398 C C . ARG B 2 286 ? -8.052 -1.944 36.989 1.00 16.79 286 ARG B C 1
ATOM 4399 O O . ARG B 2 286 ? -7.444 -0.902 36.731 1.00 20.94 286 ARG B O 1
ATOM 4407 N N . ARG B 2 287 ? -9.357 -1.969 37.279 1.00 16.00 287 ARG B N 1
ATOM 4408 C CA . ARG B 2 287 ? -10.173 -0.760 37.443 1.00 15.35 287 ARG B CA 1
ATOM 4409 C C . ARG B 2 287 ? -10.527 -0.476 38.909 1.00 15.58 287 ARG B C 1
ATOM 4410 O O . ARG B 2 287 ? -11.568 0.053 39.209 1.00 16.23 287 ARG B O 1
ATOM 4418 N N . ALA B 2 288 ? -9.631 -0.844 39.852 1.00 15.29 288 ALA B N 1
ATOM 4419 C CA . ALA B 2 288 ? -9.734 -0.446 41.242 1.00 14.85 288 ALA B CA 1
ATOM 4420 C C . ALA B 2 288 ? -8.541 0.477 41.521 1.00 13.62 288 ALA B C 1
ATOM 4421 O O . ALA B 2 288 ? -7.400 0.080 41.240 1.00 16.25 288 ALA B O 1
ATOM 4423 N N . THR B 2 289 ? -8.830 1.607 42.086 1.00 16.26 289 THR B N 1
ATOM 4424 C CA . THR B 2 289 ? -7.853 2.575 42.564 1.00 15.41 289 THR B CA 1
ATOM 4425 C C . THR B 2 289 ? -7.684 2.428 44.085 1.00 16.50 289 THR B C 1
ATOM 4426 O O . THR B 2 289 ? -8.638 2.636 44.787 1.00 17.28 289 THR B O 1
ATOM 4430 N N . PRO B 2 290 ? -6.491 2.033 44.520 1.00 16.91 290 PRO B N 1
ATOM 4431 C CA . PRO B 2 290 ? -6.229 2.034 46.001 1.00 17.92 290 PRO B CA 1
ATOM 4432 C C . PRO B 2 290 ? -6.484 3.400 46.579 1.00 16.17 290 PRO B C 1
ATOM 4433 O O . PRO B 2 290 ? -6.136 4.445 45.981 1.00 14.94 290 PRO B O 1
ATOM 4437 N N . ILE B 2 291 ? -7.172 3.438 47.728 1.00 17.66 291 ILE B N 1
ATOM 4438 C CA . ILE B 2 291 ? -7.542 4.627 48.402 1.00 18.07 291 ILE B CA 1
ATOM 4439 C C . ILE B 2 291 ? -6.392 5.035 49.380 1.00 18.70 291 ILE B C 1
ATOM 4440 O O . ILE B 2 291 ? -6.202 6.217 49.612 1.00 22.47 291 ILE B O 1
ATOM 4445 N N . GLY B 2 292 ? -5.642 4.030 49.817 1.00 20.87 292 GLY B N 1
ATOM 4446 C CA . GLY B 2 292 ? -4.576 4.298 50.838 1.00 21.07 292 GLY B CA 1
ATOM 4447 C C . GLY B 2 292 ? -4.855 3.539 52.100 1.00 21.90 292 GLY B C 1
ATOM 4448 O O . GLY B 2 292 ? -4.048 3.624 53.077 1.00 22.38 292 GLY B O 1
ATOM 4449 N N . PHE B 2 293 ? -5.955 2.778 52.185 1.00 20.34 293 PHE B N 1
ATOM 4450 C CA . PHE B 2 293 ? -6.157 1.845 53.310 1.00 20.31 293 PHE B CA 1
ATOM 4451 C C . PHE B 2 293 ? -5.341 0.624 53.127 1.00 20.50 293 PHE B C 1
ATOM 4452 O O . PHE B 2 293 ? -4.755 0.410 52.076 1.00 20.72 293 PHE B O 1
ATOM 4460 N N . THR B 2 294 ? -5.257 -0.211 54.193 1.00 20.93 294 THR B N 1
ATOM 4461 C CA . THR B 2 294 ? -4.612 -1.442 54.077 1.00 21.99 294 THR B CA 1
ATOM 4462 C C . THR B 2 294 ? -5.437 -2.363 53.129 1.00 24.50 294 THR B C 1
ATOM 4463 O O . THR B 2 294 ? -6.667 -2.171 52.915 1.00 21.67 294 THR B O 1
ATOM 4467 N N . ALA B 2 295 ? -4.762 -3.339 52.568 1.00 24.73 295 ALA B N 1
ATOM 4468 C CA . ALA B 2 295 ? -5.405 -4.330 51.713 1.00 25.24 295 ALA B CA 1
ATOM 4469 C C . ALA B 2 295 ? -6.471 -5.104 52.449 1.00 27.67 295 ALA B C 1
ATOM 4470 O O . ALA B 2 295 ? -7.481 -5.543 51.871 1.00 25.99 295 ALA B O 1
ATOM 4472 N N . GLN B 2 296 ? -6.356 -5.269 53.769 1.00 27.16 296 GLN B N 1
ATOM 4473 C CA . GLN B 2 296 ? -7.465 -5.949 54.429 1.00 28.32 296 GLN B CA 1
ATOM 4474 C C . GLN B 2 296 ? -8.722 -5.107 54.511 1.00 25.77 296 GLN B C 1
ATOM 4475 O O . GLN B 2 296 ? -9.810 -5.647 54.481 1.00 27.23 296 GLN B O 1
ATOM 4481 N N . ALA B 2 297 ? -8.568 -3.790 54.489 1.00 24.04 297 ALA B N 1
ATOM 4482 C CA . ALA B 2 297 ? -9.655 -2.871 54.612 1.00 23.50 297 ALA B CA 1
ATOM 4483 C C . ALA B 2 297 ? -10.295 -2.555 53.228 1.00 23.15 297 ALA B C 1
ATOM 4484 O O . ALA B 2 297 ? -11.473 -2.358 53.161 1.00 22.31 297 ALA B O 1
ATOM 4486 N N . GLU B 2 298 ? -9.480 -2.472 52.171 1.00 20.50 298 GLU B N 1
ATOM 4487 C CA . GLU B 2 298 ? -10.001 -2.064 50.819 1.00 18.75 298 GLU B CA 1
ATOM 4488 C C . GLU B 2 298 ? -9.784 -3.076 49.721 1.00 17.76 298 GLU B C 1
ATOM 4489 O O . GLU B 2 298 ? -10.179 -2.725 48.543 1.00 18.11 298 GLU B O 1
ATOM 4495 N N . GLY B 2 299 ? -9.160 -4.222 49.930 1.00 17.17 299 GLY B N 1
ATOM 4496 C CA . GLY B 2 299 ? -8.842 -5.130 48.891 1.00 16.50 299 GLY B CA 1
ATOM 4497 C C . GLY B 2 299 ? -7.884 -4.462 47.923 1.00 17.92 299 GLY B C 1
ATOM 4498 O O . GLY B 2 299 ? -6.918 -3.863 48.350 1.00 19.86 299 GLY B O 1
ATOM 4499 N N . ASN B 2 300 ? -8.214 -4.488 46.623 1.00 17.17 300 ASN B N 1
ATOM 4500 C CA . ASN B 2 300 ? -7.442 -3.832 45.599 1.00 15.68 300 ASN B CA 1
ATOM 4501 C C . ASN B 2 300 ? -7.722 -2.371 45.404 1.00 16.34 300 ASN B C 1
ATOM 4502 O O . ASN B 2 300 ? -7.008 -1.711 44.678 1.00 17.41 300 ASN B O 1
ATOM 4507 N N . GLY B 2 301 ? -8.725 -1.839 46.101 1.00 14.37 301 GLY B N 1
ATOM 4508 C CA . GLY B 2 301 ? -9.111 -0.465 45.996 1.00 15.28 301 GLY B CA 1
ATOM 4509 C C . GLY B 2 301 ? -10.554 -0.228 45.680 1.00 14.34 301 GLY B C 1
ATOM 4510 O O . GLY B 2 301 ? -11.342 -1.177 45.740 1.00 13.65 301 GLY B O 1
ATOM 4511 N N . PHE B 2 302 ? -10.856 1.016 45.322 1.00 13.72 302 PHE B N 1
ATOM 4512 C CA . PHE B 2 302 ? -12.234 1.476 45.040 1.00 13.93 302 PHE B CA 1
ATOM 4513 C C . PHE B 2 302 ? -12.503 1.365 43.536 1.00 13.79 302 PHE B C 1
ATOM 4514 O O . PHE B 2 302 ? -11.702 1.729 42.710 1.00 14.00 302 PHE B O 1
ATOM 4522 N N . LEU B 2 303 ? -13.689 0.840 43.222 1.00 13.10 303 LEU B N 1
ATOM 4523 C CA . LEU B 2 303 ? -14.112 0.683 41.799 1.00 13.99 303 LEU B CA 1
ATOM 4524 C C . LEU B 2 303 ? -14.126 2.021 41.080 1.00 13.98 303 LEU B C 1
ATOM 4525 O O . LEU B 2 303 ? -14.894 2.903 41.415 1.00 14.10 303 LEU B O 1
ATOM 4530 N N . THR B 2 304 ? -13.298 2.115 40.089 1.00 15.11 304 THR B N 1
ATOM 4531 C CA . THR B 2 304 ? -13.151 3.351 39.257 1.00 15.27 304 THR B CA 1
ATOM 4532 C C . THR B 2 304 ? -13.057 2.930 37.782 1.00 15.40 304 THR B C 1
ATOM 4533 O O . THR B 2 304 ? -11.955 2.592 37.260 1.00 15.02 304 THR B O 1
ATOM 4537 N N . LEU B 2 305 ? -14.232 2.924 37.136 1.00 15.89 305 LEU B N 1
ATOM 4538 C CA . LEU B 2 305 ? -14.316 2.222 35.876 1.00 16.04 305 LEU B CA 1
ATOM 4539 C C . LEU B 2 305 ? -13.515 2.814 34.750 1.00 17.37 305 LEU B C 1
ATOM 4540 O O . LEU B 2 305 ? -13.228 2.099 33.807 1.00 19.88 305 LEU B O 1
ATOM 4545 N N . ASP B 2 306 ? -13.118 4.088 34.847 1.00 18.34 306 ASP B N 1
ATOM 4546 C CA . ASP B 2 306 ? -12.377 4.734 33.799 1.00 21.63 306 ASP B CA 1
ATOM 4547 C C . ASP B 2 306 ? -10.891 4.762 34.018 1.00 20.13 306 ASP B C 1
ATOM 4548 O O . ASP B 2 306 ? -10.140 5.430 33.302 1.00 19.82 306 ASP B O 1
ATOM 4553 N N . LEU B 2 307 ? -10.404 4.030 35.018 1.00 18.94 307 LEU B N 1
ATOM 4554 C CA . LEU B 2 307 ? -9.003 4.074 35.341 1.00 18.80 307 LEU B CA 1
ATOM 4555 C C . LEU B 2 307 ? -8.033 3.745 34.161 1.00 20.16 307 LEU B C 1
ATOM 4556 O O . LEU B 2 307 ? -6.973 4.377 33.986 1.00 21.77 307 LEU B O 1
ATOM 4561 N N . VAL B 2 308 ? -8.403 2.717 33.354 1.00 19.23 308 VAL B N 1
ATOM 4562 C CA . VAL B 2 308 ? -7.520 2.250 32.274 1.00 21.09 308 VAL B CA 1
ATOM 4563 C C . VAL B 2 308 ? -7.242 3.400 31.263 1.00 22.53 308 VAL B C 1
ATOM 4564 O O . VAL B 2 308 ? -6.110 3.512 30.826 1.00 21.59 308 VAL B O 1
ATOM 4568 N N . GLU B 2 309 ? -8.242 4.247 30.996 1.00 26.66 309 GLU B N 1
ATOM 4569 C CA . GLU B 2 309 ? -8.056 5.395 30.121 1.00 28.62 309 GLU B CA 1
ATOM 4570 C C . GLU B 2 309 ? -7.149 6.401 30.725 1.00 28.19 309 GLU B C 1
ATOM 4571 O O . GLU B 2 309 ? -6.304 6.919 30.040 1.00 30.45 309 GLU B O 1
ATOM 4577 N N . ARG B 2 310 ? -7.261 6.686 32.029 1.00 27.80 310 ARG B N 1
ATOM 4578 C CA . ARG B 2 310 ? -6.329 7.592 32.649 1.00 26.91 310 ARG B CA 1
ATOM 4579 C C . ARG B 2 310 ? -4.882 7.196 32.732 1.00 27.89 310 ARG B C 1
ATOM 4580 O O . ARG B 2 310 ? -4.002 8.059 32.797 1.00 28.20 310 ARG B O 1
ATOM 4588 N N . ILE B 2 311 ? -4.596 5.897 32.879 1.00 23.82 311 ILE B N 1
ATOM 4589 C CA . ILE B 2 311 ? -3.243 5.475 32.940 1.00 22.97 311 ILE B CA 1
ATOM 4590 C C . ILE B 2 311 ? -2.586 5.227 31.563 1.00 22.23 311 ILE B C 1
ATOM 4591 O O . ILE B 2 311 ? -1.367 5.083 31.486 1.00 23.24 311 ILE B O 1
ATOM 4596 N N . THR B 2 312 ? -3.374 5.135 30.515 1.00 21.67 312 THR B N 1
ATOM 4597 C CA . THR B 2 312 ? -2.838 4.787 29.245 1.00 23.78 312 THR B CA 1
ATOM 4598 C C . THR B 2 312 ? -1.787 5.835 28.813 1.00 27.97 312 THR B C 1
ATOM 4599 O O . THR B 2 312 ? -2.054 7.053 28.883 1.00 27.90 312 THR B O 1
ATOM 4603 N N . GLY B 2 313 ? -0.604 5.369 28.424 1.00 29.32 313 GLY B N 1
ATOM 4604 C CA . GLY B 2 313 ? 0.490 6.271 27.972 1.00 32.02 313 GLY B CA 1
ATOM 4605 C C . GLY B 2 313 ? 1.339 6.934 29.039 1.00 34.65 313 GLY B C 1
ATOM 4606 O O . GLY B 2 313 ? 2.330 7.635 28.726 1.00 36.72 313 GLY B O 1
ATOM 4607 N N . GLN B 2 314 ? 0.988 6.725 30.301 1.00 36.46 314 GLN B N 1
ATOM 4608 C CA . GLN B 2 314 ? 1.561 7.462 31.415 1.00 39.15 314 GLN B CA 1
ATOM 4609 C C . GLN B 2 314 ? 2.740 6.709 32.001 1.00 40.72 314 GLN B C 1
ATOM 4610 O O . GLN B 2 314 ? 2.580 5.986 32.989 1.00 43.00 314 GLN B O 1
ATOM 4616 N N . PHE B 2 315 ? 3.922 6.891 31.414 1.00 41.37 315 PHE B N 1
ATOM 4617 C CA . PHE B 2 315 ? 5.150 6.233 31.888 1.00 42.78 315 PHE B CA 1
ATOM 4618 C C . PHE B 2 315 ? 6.060 7.147 32.750 1.00 45.34 315 PHE B C 1
ATOM 4619 O O . PHE B 2 315 ? 5.928 8.372 32.729 1.00 45.54 315 PHE B O 1
ATOM 4627 N N . THR B 2 316 ? 6.940 6.519 33.537 1.00 47.91 316 THR B N 1
ATOM 4628 C CA . THR B 2 316 ? 7.960 7.203 34.375 1.00 49.95 316 THR B CA 1
ATOM 4629 C C . THR B 2 316 ? 9.089 7.914 33.602 1.00 50.26 316 THR B C 1
ATOM 4630 O O . THR B 2 316 ? 9.516 7.448 32.537 1.00 52.20 316 THR B O 1
ATOM 4634 N N . MET C 1 1 ? 50.695 -3.145 21.099 1.00 42.11 1 MET C N 1
ATOM 4635 C CA . MET C 1 1 ? 50.565 -4.040 19.875 1.00 42.66 1 MET C CA 1
ATOM 4636 C C . MET C 1 1 ? 49.135 -4.463 19.497 1.00 40.55 1 MET C C 1
ATOM 4637 O O . MET C 1 1 ? 48.260 -4.629 20.362 1.00 40.53 1 MET C O 1
ATOM 4642 N N . ARG C 1 2 ? 48.904 -4.632 18.185 1.00 37.89 2 ARG C N 1
ATOM 4643 C CA . ARG C 1 2 ? 47.647 -5.206 17.677 1.00 36.11 2 ARG C CA 1
ATOM 4644 C C . ARG C 1 2 ? 47.723 -6.735 17.872 1.00 33.39 2 ARG C C 1
ATOM 4645 O O . ARG C 1 2 ? 48.737 -7.230 18.370 1.00 33.93 2 ARG C O 1
ATOM 4653 N N . LYS C 1 3 ? 46.622 -7.459 17.570 1.00 31.36 3 LYS C N 1
ATOM 4654 C CA . LYS C 1 3 ? 46.455 -8.880 17.995 1.00 31.40 3 LYS C CA 1
ATOM 4655 C C . LYS C 1 3 ? 47.333 -9.850 17.197 1.00 28.62 3 LYS C C 1
ATOM 4656 O O . LYS C 1 3 ? 47.819 -10.851 17.730 1.00 29.87 3 LYS C O 1
ATOM 4662 N N . PHE C 1 4 ? 47.506 -9.574 15.902 1.00 27.59 4 PHE C N 1
ATOM 4663 C CA . PHE C 1 4 ? 48.259 -10.487 15.064 1.00 25.96 4 PHE C CA 1
ATOM 4664 C C . PHE C 1 4 ? 49.602 -9.874 14.909 1.00 25.59 4 PHE C C 1
ATOM 4665 O O . PHE C 1 4 ? 49.701 -8.661 14.601 1.00 26.71 4 PHE C O 1
ATOM 4673 N N . ARG C 1 5 ? 50.641 -10.650 15.131 1.00 23.05 5 ARG C N 1
ATOM 4674 C CA . ARG C 1 5 ? 51.964 -10.126 15.089 1.00 22.95 5 ARG C CA 1
ATOM 4675 C C . ARG C 1 5 ? 53.022 -11.118 14.827 1.00 22.04 5 ARG C C 1
ATOM 4676 O O . ARG C 1 5 ? 52.756 -12.352 14.853 1.00 22.58 5 ARG C O 1
ATOM 4684 N N . LEU C 1 6 ? 54.205 -10.619 14.539 1.00 21.54 6 LEU C N 1
ATOM 4685 C CA . LEU C 1 6 ? 55.370 -11.391 14.206 1.00 21.75 6 LEU C CA 1
ATOM 4686 C C . LEU C 1 6 ? 55.733 -12.382 15.309 1.00 21.49 6 LEU C C 1
ATOM 4687 O O . LEU C 1 6 ? 55.719 -12.037 16.507 1.00 21.27 6 LEU C O 1
ATOM 4692 N N . ILE C 1 7 ? 56.049 -13.592 14.925 1.00 22.50 7 ILE C N 1
ATOM 4693 C CA . ILE C 1 7 ? 56.419 -14.589 15.901 1.00 22.65 7 ILE C CA 1
ATOM 4694 C C . ILE C 1 7 ? 57.753 -14.189 16.446 1.00 22.18 7 ILE C C 1
ATOM 4695 O O . ILE C 1 7 ? 58.684 -13.896 15.738 1.00 22.58 7 ILE C O 1
ATOM 4700 N N . PRO C 1 8 ? 57.936 -14.206 17.820 1.00 24.22 8 PRO C N 1
ATOM 4701 C CA . PRO C 1 8 ? 59.166 -13.643 18.317 1.00 25.19 8 PRO C CA 1
ATOM 4702 C C . PRO C 1 8 ? 60.439 -14.234 17.874 1.00 25.37 8 PRO C C 1
ATOM 4703 O O . PRO C 1 8 ? 60.570 -15.448 17.723 1.00 26.64 8 PRO C O 1
ATOM 4707 N N . TYR C 1 9 ? 61.438 -13.361 17.754 1.00 22.78 9 TYR C N 1
ATOM 4708 C CA . TYR C 1 9 ? 62.737 -13.772 17.314 1.00 24.10 9 TYR C CA 1
ATOM 4709 C C . TYR C 1 9 ? 63.836 -12.972 17.960 1.00 26.01 9 TYR C C 1
ATOM 4710 O O . TYR C 1 9 ? 63.528 -11.922 18.602 1.00 26.13 9 TYR C O 1
ATOM 4719 N N . LYS C 1 10 ? 65.064 -13.419 17.755 1.00 25.12 10 LYS C N 1
ATOM 4720 C CA . LYS C 1 10 ? 66.269 -12.806 18.306 1.00 28.63 10 LYS C CA 1
ATOM 4721 C C . LYS C 1 10 ? 67.143 -12.208 17.230 1.00 29.85 10 LYS C C 1
ATOM 4722 O O . LYS C 1 10 ? 67.441 -12.846 16.196 1.00 24.67 10 LYS C O 1
ATOM 4728 N N . GLN C 1 11 ? 67.663 -11.007 17.509 1.00 30.76 11 GLN C N 1
ATOM 4729 C CA . GLN C 1 11 ? 68.680 -10.411 16.695 1.00 32.75 11 GLN C CA 1
ATOM 4730 C C . GLN C 1 11 ? 70.042 -10.811 17.171 1.00 34.08 11 GLN C C 1
ATOM 4731 O O . GLN C 1 11 ? 70.488 -10.405 18.287 1.00 33.97 11 GLN C O 1
ATOM 4737 N N . VAL C 1 12 ? 70.769 -11.552 16.356 1.00 32.30 12 VAL C N 1
ATOM 4738 C CA . VAL C 1 12 ? 72.080 -11.974 16.739 1.00 33.62 12 VAL C CA 1
ATOM 4739 C C . VAL C 1 12 ? 73.138 -10.911 16.385 1.00 35.01 12 VAL C C 1
ATOM 4740 O O . VAL C 1 12 ? 74.106 -10.707 17.128 1.00 34.89 12 VAL C O 1
ATOM 4744 N N . ASP C 1 13 ? 72.952 -10.198 15.282 1.00 34.94 13 ASP C N 1
ATOM 4745 C CA . ASP C 1 13 ? 74.021 -9.370 14.751 1.00 35.51 13 ASP C CA 1
ATOM 4746 C C . ASP C 1 13 ? 73.399 -8.529 13.616 1.00 35.02 13 ASP C C 1
ATOM 4747 O O . ASP C 1 13 ? 72.411 -8.962 12.974 1.00 31.83 13 ASP C O 1
ATOM 4752 N N . LYS C 1 14 ? 74.004 -7.359 13.355 1.00 34.31 14 LYS C N 1
ATOM 4753 C CA . LYS C 1 14 ? 73.718 -6.518 12.179 1.00 35.19 14 LYS C CA 1
ATOM 4754 C C . LYS C 1 14 ? 75.060 -6.110 11.619 1.00 36.42 14 LYS C C 1
ATOM 4755 O O . LYS C 1 14 ? 75.988 -5.801 12.371 1.00 35.91 14 LYS C O 1
ATOM 4761 N N . VAL C 1 15 ? 75.156 -6.109 10.309 1.00 35.57 15 VAL C N 1
ATOM 4762 C CA . VAL C 1 15 ? 76.376 -5.748 9.603 1.00 36.97 15 VAL C CA 1
ATOM 4763 C C . VAL C 1 15 ? 75.958 -4.977 8.379 1.00 37.34 15 VAL C C 1
ATOM 4764 O O . VAL C 1 15 ? 74.866 -5.208 7.827 1.00 35.82 15 VAL C O 1
ATOM 4768 N N . SER C 1 16 ? 76.812 -4.051 7.940 1.00 36.92 16 SER C N 1
ATOM 4769 C CA . SER C 1 16 ? 76.509 -3.264 6.766 1.00 36.41 16 SER C CA 1
ATOM 4770 C C . SER C 1 16 ? 76.990 -3.940 5.483 1.00 35.71 16 SER C C 1
ATOM 4771 O O . SER C 1 16 ? 76.592 -3.532 4.397 1.00 35.61 16 SER C O 1
ATOM 4774 N N . ALA C 1 17 ? 77.814 -4.974 5.601 1.00 34.52 17 ALA C N 1
ATOM 4775 C CA . ALA C 1 17 ? 78.379 -5.667 4.461 1.00 34.11 17 ALA C CA 1
ATOM 4776 C C . ALA C 1 17 ? 78.423 -7.202 4.629 1.00 33.59 17 ALA C C 1
ATOM 4777 O O . ALA C 1 17 ? 78.804 -7.701 5.705 1.00 34.54 17 ALA C O 1
ATOM 4779 N N . LEU C 1 18 ? 78.027 -7.935 3.567 1.00 32.27 18 LEU C N 1
ATOM 4780 C CA . LEU C 1 18 ? 78.211 -9.370 3.475 1.00 31.80 18 LEU C CA 1
ATOM 4781 C C . LEU C 1 18 ? 78.481 -9.727 2.036 1.00 30.63 18 LEU C C 1
ATOM 4782 O O . LEU C 1 18 ? 78.157 -8.958 1.141 1.00 32.51 18 LEU C O 1
ATOM 4787 N N . SER C 1 19 ? 79.095 -10.863 1.825 1.00 30.12 19 SER C N 1
ATOM 4788 C CA . SER C 1 19 ? 79.201 -11.445 0.526 1.00 30.83 19 SER C CA 1
ATOM 4789 C C . SER C 1 19 ? 79.253 -12.985 0.608 1.00 29.67 19 SER C C 1
ATOM 4790 O O . SER C 1 19 ? 80.299 -13.580 0.622 1.00 29.56 19 SER C O 1
ATOM 4793 N N . GLU C 1 20 ? 78.073 -13.612 0.667 1.00 28.45 20 GLU C N 1
ATOM 4794 C CA . GLU C 1 20 ? 77.972 -15.083 0.743 1.00 28.54 20 GLU C CA 1
ATOM 4795 C C . GLU C 1 20 ? 76.573 -15.562 0.288 1.00 26.28 20 GLU C C 1
ATOM 4796 O O . GLU C 1 20 ? 75.587 -14.730 0.236 1.00 26.76 20 GLU C O 1
ATOM 4802 N N . VAL C 1 21 ? 76.517 -16.852 -0.111 1.00 25.65 21 VAL C N 1
ATOM 4803 C CA . VAL C 1 21 ? 75.233 -17.621 -0.191 1.00 24.96 21 VAL C CA 1
ATOM 4804 C C . VAL C 1 21 ? 75.023 -18.106 1.257 1.00 23.00 21 VAL C C 1
ATOM 4805 O O . VAL C 1 21 ? 75.864 -18.870 1.767 1.00 24.35 21 VAL C O 1
ATOM 4809 N N . PRO C 1 22 ? 74.017 -17.578 1.940 1.00 22.01 22 PRO C N 1
ATOM 4810 C CA . PRO C 1 22 ? 73.828 -17.969 3.360 1.00 21.49 22 PRO C CA 1
ATOM 4811 C C . PRO C 1 22 ? 73.712 -19.480 3.473 1.00 20.36 22 PRO C C 1
ATOM 4812 O O . PRO C 1 22 ? 73.221 -20.154 2.562 1.00 20.28 22 PRO C O 1
ATOM 4816 N N A MET C 1 23 ? 74.167 -20.050 4.582 0.50 19.89 23 MET C N 1
ATOM 4817 N N B MET C 1 23 ? 74.113 -19.977 4.628 0.50 20.39 23 MET C N 1
ATOM 4818 C CA A MET C 1 23 ? 74.219 -21.517 4.714 0.50 20.12 23 MET C CA 1
ATOM 4819 C CA B MET C 1 23 ? 74.194 -21.392 4.899 0.50 21.18 23 MET C CA 1
ATOM 4820 C C A MET C 1 23 ? 72.815 -22.146 4.650 0.50 19.11 23 MET C C 1
ATOM 4821 C C B MET C 1 23 ? 72.854 -22.097 4.687 0.50 19.61 23 MET C C 1
ATOM 4822 O O A MET C 1 23 ? 72.695 -23.302 4.263 0.50 18.54 23 MET C O 1
ATOM 4823 O O B MET C 1 23 ? 72.827 -23.242 4.252 0.50 19.17 23 MET C O 1
ATOM 4832 N N . GLY C 1 24 ? 71.767 -21.423 5.046 1.00 18.32 24 GLY C N 1
ATOM 4833 C CA . GLY C 1 24 ? 70.410 -21.949 4.960 1.00 19.27 24 GLY C CA 1
ATOM 4834 C C . GLY C 1 24 ? 70.033 -22.298 3.532 1.00 18.37 24 GLY C C 1
ATOM 4835 O O . GLY C 1 24 ? 69.453 -23.335 3.230 1.00 16.57 24 GLY C O 1
ATOM 4836 N N . VAL C 1 25 ? 70.408 -21.402 2.641 1.00 17.96 25 VAL C N 1
ATOM 4837 C CA . VAL C 1 25 ? 70.127 -21.614 1.209 1.00 18.60 25 VAL C CA 1
ATOM 4838 C C . VAL C 1 25 ? 70.911 -22.812 0.674 1.00 18.97 25 VAL C C 1
ATOM 4839 O O . VAL C 1 25 ? 70.429 -23.610 -0.164 1.00 19.37 25 VAL C O 1
ATOM 4843 N N . GLU C 1 26 ? 72.184 -22.920 1.094 1.00 18.45 26 GLU C N 1
ATOM 4844 C CA . GLU C 1 26 ? 73.025 -24.013 0.710 1.00 19.52 26 GLU C CA 1
ATOM 4845 C C . GLU C 1 26 ? 72.513 -25.352 1.235 1.00 17.61 26 GLU C C 1
ATOM 4846 O O . GLU C 1 26 ? 72.416 -26.326 0.472 1.00 20.09 26 GLU C O 1
ATOM 4852 N N A ILE C 1 27 ? 72.159 -25.471 2.513 0.50 18.68 27 ILE C N 1
ATOM 4853 N N B ILE C 1 27 ? 72.122 -25.335 2.510 0.50 17.66 27 ILE C N 1
ATOM 4854 C CA A ILE C 1 27 ? 71.820 -26.843 2.982 0.50 17.60 27 ILE C CA 1
ATOM 4855 C CA B ILE C 1 27 ? 71.791 -26.578 3.200 0.50 16.81 27 ILE C CA 1
ATOM 4856 C C A ILE C 1 27 ? 70.417 -27.327 2.704 0.50 17.78 27 ILE C C 1
ATOM 4857 C C B ILE C 1 27 ? 70.530 -27.243 2.695 0.50 16.86 27 ILE C C 1
ATOM 4858 O O A ILE C 1 27 ? 70.120 -28.528 2.883 0.50 18.07 27 ILE C O 1
ATOM 4859 O O B ILE C 1 27 ? 70.495 -28.492 2.657 0.50 17.45 27 ILE C O 1
ATOM 4868 N N . VAL C 1 28 ? 69.528 -26.431 2.276 1.00 17.83 28 VAL C N 1
ATOM 4869 C CA . VAL C 1 28 ? 68.256 -26.899 1.703 1.00 16.77 28 VAL C CA 1
ATOM 4870 C C . VAL C 1 28 ? 68.441 -27.304 0.233 1.00 16.00 28 VAL C C 1
ATOM 4871 O O . VAL C 1 28 ? 67.509 -27.775 -0.367 1.00 16.47 28 VAL C O 1
ATOM 4875 N N . GLU C 1 29 ? 69.675 -27.196 -0.276 1.00 17.72 29 GLU C N 1
ATOM 4876 C CA . GLU C 1 29 ? 70.077 -27.735 -1.599 1.00 17.99 29 GLU C CA 1
ATOM 4877 C C . GLU C 1 29 ? 69.525 -26.858 -2.727 1.00 17.97 29 GLU C C 1
ATOM 4878 O O . GLU C 1 29 ? 69.334 -27.341 -3.833 1.00 17.78 29 GLU C O 1
ATOM 4884 N N . ALA C 1 30 ? 69.267 -25.575 -2.495 1.00 18.01 30 ALA C N 1
ATOM 4885 C CA . ALA C 1 30 ? 68.701 -24.729 -3.561 1.00 18.54 30 ALA C CA 1
ATOM 4886 C C . ALA C 1 30 ? 69.678 -24.635 -4.774 1.00 18.94 30 ALA C C 1
ATOM 4887 O O . ALA C 1 30 ? 69.239 -24.770 -5.921 1.00 17.88 30 ALA C O 1
ATOM 4889 N N . PRO C 1 31 ? 70.976 -24.493 -4.539 1.00 18.82 31 PRO C N 1
ATOM 4890 C CA . PRO C 1 31 ? 71.834 -24.326 -5.743 1.00 20.60 31 PRO C CA 1
ATOM 4891 C C . PRO C 1 31 ? 71.815 -25.570 -6.595 1.00 21.32 31 PRO C C 1
ATOM 4892 O O . PRO C 1 31 ? 72.018 -25.489 -7.804 1.00 22.50 31 PRO C O 1
ATOM 4896 N N . ALA C 1 32 ? 71.574 -26.745 -6.024 1.00 22.14 32 ALA C N 1
ATOM 4897 C CA . ALA C 1 32 ? 71.567 -27.976 -6.819 1.00 21.35 32 ALA C CA 1
ATOM 4898 C C . ALA C 1 32 ? 70.458 -28.041 -7.831 1.00 20.28 32 ALA C C 1
ATOM 4899 O O . ALA C 1 32 ? 70.613 -28.835 -8.811 1.00 22.28 32 ALA C O 1
ATOM 4901 N N . VAL C 1 33 ? 69.352 -27.324 -7.595 1.00 17.23 33 VAL C N 1
ATOM 4902 C CA . VAL C 1 33 ? 68.166 -27.314 -8.483 1.00 17.25 33 VAL C CA 1
ATOM 4903 C C . VAL C 1 33 ? 67.993 -25.992 -9.244 1.00 15.43 33 VAL C C 1
ATOM 4904 O O . VAL C 1 33 ? 67.028 -25.857 -9.947 1.00 17.26 33 VAL C O 1
ATOM 4908 N N . TRP C 1 34 ? 68.878 -25.059 -9.031 1.00 16.60 34 TRP C N 1
ATOM 4909 C CA . TRP C 1 34 ? 68.727 -23.691 -9.632 1.00 15.46 34 TRP C CA 1
ATOM 4910 C C . TRP C 1 34 ? 68.632 -23.727 -11.156 1.00 16.61 34 TRP C C 1
ATOM 4911 O O . TRP C 1 34 ? 67.787 -23.058 -11.714 1.00 18.85 34 TRP C O 1
ATOM 4922 N N . ARG C 1 35 ? 69.501 -24.527 -11.774 1.00 17.58 35 ARG C N 1
ATOM 4923 C CA . ARG C 1 35 ? 69.414 -24.560 -13.272 1.00 19.26 35 ARG C CA 1
ATOM 4924 C C . ARG C 1 35 ? 68.106 -25.100 -13.778 1.00 19.32 35 ARG C C 1
ATOM 4925 O O . ARG C 1 35 ? 67.355 -24.435 -14.559 1.00 19.28 35 ARG C O 1
ATOM 4933 N N . ALA C 1 36 ? 67.698 -26.264 -13.234 1.00 17.03 36 ALA C N 1
ATOM 4934 C CA . ALA C 1 36 ? 66.446 -26.857 -13.633 1.00 17.91 36 ALA C CA 1
ATOM 4935 C C . ALA C 1 36 ? 65.159 -26.095 -13.308 1.00 17.22 36 ALA C C 1
ATOM 4936 O O . ALA C 1 36 ? 64.105 -26.257 -13.941 1.00 18.66 36 ALA C O 1
ATOM 4938 N N . SER C 1 37 ? 65.284 -25.269 -12.245 1.00 17.89 37 SER C N 1
ATOM 4939 C CA . SER C 1 37 ? 64.226 -24.389 -11.833 1.00 16.87 37 SER C CA 1
ATOM 4940 C C . SER C 1 37 ? 64.239 -22.976 -12.361 1.00 17.07 37 SER C C 1
ATOM 4941 O O . SER C 1 37 ? 63.373 -22.203 -12.027 1.00 17.39 37 SER C O 1
ATOM 4944 N N . ALA C 1 38 ? 65.217 -22.661 -13.228 1.00 17.41 38 ALA C N 1
ATOM 4945 C CA . ALA C 1 38 ? 65.507 -21.322 -13.659 1.00 16.80 38 ALA C CA 1
ATOM 4946 C C . ALA C 1 38 ? 65.541 -20.304 -12.498 1.00 17.71 38 ALA C C 1
ATOM 4947 O O . ALA C 1 38 ? 65.073 -19.209 -12.629 1.00 16.18 38 ALA C O 1
ATOM 4949 N N . LYS C 1 39 ? 65.989 -20.781 -11.335 1.00 17.05 39 LYS C N 1
ATOM 4950 C CA . LYS C 1 39 ? 66.153 -19.953 -10.143 1.00 17.44 39 LYS C CA 1
ATOM 4951 C C . LYS C 1 39 ? 64.808 -19.362 -9.721 1.00 16.91 39 LYS C C 1
ATOM 4952 O O . LYS C 1 39 ? 64.775 -18.395 -8.936 1.00 16.00 39 LYS C O 1
ATOM 4958 N N . GLY C 1 40 ? 63.689 -19.945 -10.084 1.00 15.27 40 GLY C N 1
ATOM 4959 C CA . GLY C 1 40 ? 62.373 -19.469 -9.751 1.00 15.15 40 GLY C CA 1
ATOM 4960 C C . GLY C 1 40 ? 61.795 -18.359 -10.588 1.00 13.55 40 GLY C C 1
ATOM 4961 O O . GLY C 1 40 ? 60.719 -17.846 -10.336 1.00 16.57 40 GLY C O 1
ATOM 4962 N N . ALA C 1 41 ? 62.499 -18.148 -11.735 1.00 15.82 41 ALA C N 1
ATOM 4963 C CA . ALA C 1 41 ? 61.967 -17.231 -12.716 1.00 15.17 41 ALA C CA 1
ATOM 4964 C C . ALA C 1 41 ? 60.537 -17.567 -13.097 1.00 15.30 41 ALA C C 1
ATOM 4965 O O . ALA C 1 41 ? 60.126 -18.704 -13.338 1.00 16.12 41 ALA C O 1
ATOM 4967 N N . GLY C 1 42 ? 59.703 -16.544 -13.257 1.00 17.31 42 GLY C N 1
ATOM 4968 C CA . GLY C 1 42 ? 58.287 -16.729 -13.586 1.00 18.28 42 GLY C CA 1
ATOM 4969 C C . GLY C 1 42 ? 57.262 -16.926 -12.458 1.00 16.82 42 GLY C C 1
ATOM 4970 O O . GLY C 1 42 ? 56.037 -16.872 -12.644 1.00 20.56 42 GLY C O 1
ATOM 4971 N N . GLN C 1 43 ? 57.815 -17.024 -11.261 1.00 16.67 43 GLN C N 1
ATOM 4972 C CA . GLN C 1 43 ? 56.961 -17.142 -10.079 1.00 15.07 43 GLN C CA 1
ATOM 4973 C C . GLN C 1 43 ? 57.075 -15.870 -9.256 1.00 14.48 43 GLN C C 1
ATOM 4974 O O . GLN C 1 43 ? 58.084 -15.147 -9.317 1.00 18.18 43 GLN C O 1
ATOM 4980 N N . ILE C 1 44 ? 56.042 -15.613 -8.491 1.00 17.81 44 ILE C N 1
ATOM 4981 C CA . ILE C 1 44 ? 55.954 -14.403 -7.684 1.00 17.43 44 ILE C CA 1
ATOM 4982 C C . ILE C 1 44 ? 55.499 -14.811 -6.298 1.00 15.45 44 ILE C C 1
ATOM 4983 O O . ILE C 1 44 ? 54.518 -15.521 -6.163 1.00 19.38 44 ILE C O 1
ATOM 4988 N N . ILE C 1 45 ? 56.204 -14.343 -5.295 1.00 17.79 45 ILE C N 1
ATOM 4989 C CA . ILE C 1 45 ? 55.882 -14.648 -3.867 1.00 17.37 45 ILE C CA 1
ATOM 4990 C C . ILE C 1 45 ? 55.310 -13.332 -3.255 1.00 16.85 45 ILE C C 1
ATOM 4991 O O . ILE C 1 45 ? 55.977 -12.294 -3.308 1.00 17.50 45 ILE C O 1
ATOM 4996 N N . GLY C 1 46 ? 54.120 -13.409 -2.704 1.00 16.39 46 GLY C N 1
ATOM 4997 C CA . GLY C 1 46 ? 53.536 -12.297 -1.941 1.00 15.32 46 GLY C CA 1
ATOM 4998 C C . GLY C 1 46 ? 53.996 -12.413 -0.528 1.00 15.64 46 GLY C C 1
ATOM 4999 O O . GLY C 1 46 ? 53.700 -13.414 0.153 1.00 15.57 46 GLY C O 1
ATOM 5000 N N . VAL C 1 47 ? 54.844 -11.462 -0.113 1.00 14.50 47 VAL C N 1
ATOM 5001 C CA . VAL C 1 47 ? 55.460 -11.453 1.197 1.00 14.94 47 VAL C CA 1
ATOM 5002 C C . VAL C 1 47 ? 54.572 -10.605 2.095 1.00 17.35 47 VAL C C 1
ATOM 5003 O O . VAL C 1 47 ? 54.547 -9.369 1.968 1.00 15.88 47 VAL C O 1
ATOM 5007 N N . ILE C 1 48 ? 53.851 -11.225 3.032 1.00 15.98 48 ILE C N 1
ATOM 5008 C CA . ILE C 1 48 ? 52.851 -10.564 3.870 1.00 17.51 48 ILE C CA 1
ATOM 5009 C C . ILE C 1 48 ? 53.542 -10.314 5.195 1.00 17.91 48 ILE C C 1
ATOM 5010 O O . ILE C 1 48 ? 53.851 -11.227 6.001 1.00 16.99 48 ILE C O 1
ATOM 5015 N N . ASP C 1 49 ? 53.925 -9.055 5.437 1.00 17.47 49 ASP C N 1
ATOM 5016 C CA . ASP C 1 49 ? 54.898 -8.797 6.460 1.00 16.25 49 ASP C CA 1
ATOM 5017 C C . ASP C 1 49 ? 54.885 -7.231 6.706 1.00 13.58 49 ASP C C 1
ATOM 5018 O O . ASP C 1 49 ? 53.863 -6.601 6.507 1.00 15.95 49 ASP C O 1
ATOM 5023 N N . THR C 1 50 ? 56.002 -6.720 7.160 1.00 15.90 50 THR C N 1
ATOM 5024 C CA . THR C 1 50 ? 56.122 -5.311 7.622 1.00 17.04 50 THR C CA 1
ATOM 5025 C C . THR C 1 50 ? 56.495 -4.379 6.448 1.00 18.78 50 THR C C 1
ATOM 5026 O O . THR C 1 50 ? 56.871 -3.164 6.633 1.00 19.23 50 THR C O 1
ATOM 5030 N N . GLY C 1 51 ? 56.589 -4.915 5.226 1.00 17.59 51 GLY C N 1
ATOM 5031 C CA . GLY C 1 51 ? 57.047 -4.098 4.122 1.00 18.46 51 GLY C CA 1
ATOM 5032 C C . GLY C 1 51 ? 58.450 -4.485 3.740 1.00 18.72 51 GLY C C 1
ATOM 5033 O O . GLY C 1 51 ? 58.968 -5.495 4.252 1.00 18.12 51 GLY C O 1
ATOM 5034 N N . CYS C 1 52 ? 59.137 -3.747 2.841 1.00 18.11 52 CYS C N 1
ATOM 5035 C CA . CYS C 1 52 ? 60.478 -4.071 2.382 1.00 19.06 52 CYS C CA 1
ATOM 5036 C C . CYS C 1 52 ? 61.187 -2.759 2.027 1.00 18.01 52 CYS C C 1
ATOM 5037 O O . CYS C 1 52 ? 60.520 -1.807 1.543 1.00 19.35 52 CYS C O 1
ATOM 5040 N N . GLN C 1 53 ? 62.495 -2.736 2.257 1.00 18.52 53 GLN C N 1
ATOM 5041 C CA . GLN C 1 53 ? 63.348 -1.666 1.718 1.00 19.61 53 GLN C CA 1
ATOM 5042 C C . GLN C 1 53 ? 63.358 -1.915 0.178 1.00 19.75 53 GLN C C 1
ATOM 5043 O O . GLN C 1 53 ? 64.055 -2.838 -0.295 1.00 20.74 53 GLN C O 1
ATOM 5049 N N . VAL C 1 54 ? 62.616 -1.070 -0.560 1.00 22.14 54 VAL C N 1
ATOM 5050 C CA . VAL C 1 54 ? 62.365 -1.334 -1.989 1.00 24.04 54 VAL C CA 1
ATOM 5051 C C . VAL C 1 54 ? 63.640 -1.167 -2.824 1.00 25.06 54 VAL C C 1
ATOM 5052 O O . VAL C 1 54 ? 63.800 -1.850 -3.850 1.00 26.86 54 VAL C O 1
ATOM 5056 N N . ASP C 1 55 ? 64.559 -0.291 -2.383 1.00 23.91 55 ASP C N 1
ATOM 5057 C CA . ASP C 1 55 ? 65.825 -0.043 -3.099 1.00 24.17 55 ASP C CA 1
ATOM 5058 C C . ASP C 1 55 ? 67.034 -0.726 -2.472 1.00 23.29 55 ASP C C 1
ATOM 5059 O O . ASP C 1 55 ? 68.195 -0.364 -2.722 1.00 24.06 55 ASP C O 1
ATOM 5064 N N . HIS C 1 56 ? 66.819 -1.770 -1.633 1.00 21.90 56 HIS C N 1
ATOM 5065 C CA . HIS C 1 56 ? 67.936 -2.499 -1.194 1.00 21.01 56 HIS C CA 1
ATOM 5066 C C . HIS C 1 56 ? 68.688 -3.089 -2.394 1.00 22.06 56 HIS C C 1
ATOM 5067 O O . HIS C 1 56 ? 68.071 -3.681 -3.279 1.00 22.21 56 HIS C O 1
ATOM 5074 N N . PRO C 1 57 ? 70.015 -2.980 -2.417 1.00 23.86 57 PRO C N 1
ATOM 5075 C CA . PRO C 1 57 ? 70.777 -3.489 -3.562 1.00 23.81 57 PRO C CA 1
ATOM 5076 C C . PRO C 1 57 ? 70.547 -4.977 -3.942 1.00 23.35 57 PRO C C 1
ATOM 5077 O O . PRO C 1 57 ? 70.642 -5.374 -5.102 1.00 24.10 57 PRO C O 1
ATOM 5081 N N . ASP C 1 58 ? 70.325 -5.845 -2.952 1.00 22.26 58 ASP C N 1
ATOM 5082 C CA . ASP C 1 58 ? 70.011 -7.206 -3.261 1.00 20.66 58 ASP C CA 1
ATOM 5083 C C . ASP C 1 58 ? 68.562 -7.487 -3.654 1.00 20.47 58 ASP C C 1
ATOM 5084 O O . ASP C 1 58 ? 68.251 -8.603 -4.145 1.00 21.37 58 ASP C O 1
ATOM 5089 N N . LEU C 1 59 ? 67.668 -6.520 -3.498 1.00 19.80 59 LEU C N 1
ATOM 5090 C CA . LEU C 1 59 ? 66.262 -6.751 -3.634 1.00 19.40 59 LEU C CA 1
ATOM 5091 C C . LEU C 1 59 ? 65.522 -5.932 -4.714 1.00 21.45 59 LEU C C 1
ATOM 5092 O O . LEU C 1 59 ? 64.507 -6.344 -5.265 1.00 21.10 59 LEU C O 1
ATOM 5097 N N . ALA C 1 60 ? 66.016 -4.731 -4.994 1.00 21.11 60 ALA C N 1
ATOM 5098 C CA . ALA C 1 60 ? 65.392 -3.819 -5.911 1.00 22.21 60 ALA C CA 1
ATOM 5099 C C . ALA C 1 60 ? 64.951 -4.473 -7.259 1.00 19.68 60 ALA C C 1
ATOM 5100 O O . ALA C 1 60 ? 63.789 -4.269 -7.719 1.00 19.10 60 ALA C O 1
ATOM 5102 N N . GLU C 1 61 ? 65.848 -5.253 -7.836 1.00 21.69 61 GLU C N 1
ATOM 5103 C CA . GLU C 1 61 ? 65.605 -5.852 -9.156 1.00 21.71 61 GLU C CA 1
ATOM 5104 C C . GLU C 1 61 ? 64.605 -7.002 -9.099 1.00 22.19 61 GLU C C 1
ATOM 5105 O O . GLU C 1 61 ? 64.070 -7.441 -10.091 1.00 24.07 61 GLU C O 1
ATOM 5111 N N . ARG C 1 62 ? 64.362 -7.501 -7.895 1.00 20.04 62 ARG C N 1
ATOM 5112 C CA . ARG C 1 62 ? 63.384 -8.544 -7.717 1.00 20.37 62 ARG C CA 1
ATOM 5113 C C . ARG C 1 62 ? 61.953 -8.125 -7.325 1.00 18.53 62 ARG C C 1
ATOM 5114 O O . ARG C 1 62 ? 61.009 -8.914 -7.428 1.00 22.21 62 ARG C O 1
ATOM 5122 N N . ILE C 1 63 ? 61.719 -6.885 -6.900 1.00 18.79 63 ILE C N 1
ATOM 5123 C CA . ILE C 1 63 ? 60.408 -6.441 -6.490 1.00 18.18 63 ILE C CA 1
ATOM 5124 C C . ILE C 1 63 ? 59.581 -5.991 -7.650 1.00 20.41 63 ILE C C 1
ATOM 5125 O O . ILE C 1 63 ? 59.976 -5.000 -8.318 1.00 21.60 63 ILE C O 1
ATOM 5130 N N . ILE C 1 64 ? 58.433 -6.609 -7.878 1.00 20.12 64 ILE C N 1
ATOM 5131 C CA . ILE C 1 64 ? 57.560 -6.203 -8.997 1.00 21.66 64 ILE C CA 1
ATOM 5132 C C . ILE C 1 64 ? 56.435 -5.263 -8.609 1.00 20.18 64 ILE C C 1
ATOM 5133 O O . ILE C 1 64 ? 55.820 -4.638 -9.454 1.00 23.36 64 ILE C O 1
ATOM 5138 N N . GLY C 1 65 ? 56.155 -5.128 -7.308 1.00 19.45 65 GLY C N 1
ATOM 5139 C CA . GLY C 1 65 ? 55.114 -4.265 -6.848 1.00 18.10 65 GLY C CA 1
ATOM 5140 C C . GLY C 1 65 ? 54.867 -4.549 -5.375 1.00 18.57 65 GLY C C 1
ATOM 5141 O O . GLY C 1 65 ? 55.636 -5.310 -4.740 1.00 17.09 65 GLY C O 1
ATOM 5142 N N . GLY C 1 66 ? 53.791 -3.971 -4.920 1.00 18.11 66 GLY C N 1
ATOM 5143 C CA . GLY C 1 66 ? 53.405 -4.092 -3.506 1.00 18.33 66 GLY C CA 1
ATOM 5144 C C . GLY C 1 66 ? 52.187 -3.295 -3.153 1.00 18.30 66 GLY C C 1
ATOM 5145 O O . GLY C 1 66 ? 51.648 -2.497 -3.983 1.00 17.88 66 GLY C O 1
ATOM 5146 N N . VAL C 1 67 ? 51.734 -3.452 -1.902 1.00 18.44 67 VAL C N 1
ATOM 5147 C CA . VAL C 1 67 ? 50.623 -2.706 -1.401 1.00 18.30 67 VAL C CA 1
ATOM 5148 C C . VAL C 1 67 ? 50.766 -2.584 0.112 1.00 18.92 67 VAL C C 1
ATOM 5149 O O . VAL C 1 67 ? 51.361 -3.466 0.747 1.00 19.09 67 VAL C O 1
ATOM 5153 N N . ASN C 1 68 ? 50.279 -1.438 0.633 1.00 18.31 68 ASN C N 1
ATOM 5154 C CA . ASN C 1 68 ? 50.238 -1.187 2.083 1.00 18.48 68 ASN C CA 1
ATOM 5155 C C . ASN C 1 68 ? 48.813 -1.190 2.551 1.00 21.20 68 ASN C C 1
ATOM 5156 O O . ASN C 1 68 ? 47.955 -0.400 2.080 1.00 20.77 68 ASN C O 1
ATOM 5161 N N . LEU C 1 69 ? 48.492 -2.153 3.416 1.00 19.78 69 LEU C N 1
ATOM 5162 C CA . LEU C 1 69 ? 47.157 -2.320 3.880 1.00 20.14 69 LEU C CA 1
ATOM 5163 C C . LEU C 1 69 ? 47.039 -1.893 5.331 1.00 19.10 69 LEU C C 1
ATOM 5164 O O . LEU C 1 69 ? 45.958 -2.090 5.960 1.00 21.86 69 LEU C O 1
ATOM 5169 N N . THR C 1 70 ? 48.117 -1.280 5.837 1.00 20.68 70 THR C N 1
ATOM 5170 C CA . THR C 1 70 ? 48.169 -0.866 7.268 1.00 19.98 70 THR C CA 1
ATOM 5171 C C . THR C 1 70 ? 47.869 0.680 7.305 1.00 20.86 70 THR C C 1
ATOM 5172 O O . THR C 1 70 ? 47.750 1.377 6.273 1.00 21.26 70 THR C O 1
ATOM 5176 N N . THR C 1 71 ? 47.672 1.153 8.528 1.00 21.65 71 THR C N 1
ATOM 5177 C CA . THR C 1 71 ? 47.461 2.605 8.721 1.00 21.72 71 THR C CA 1
ATOM 5178 C C . THR C 1 71 ? 48.772 3.387 8.697 1.00 22.76 71 THR C C 1
ATOM 5179 O O . THR C 1 71 ? 48.738 4.648 8.877 1.00 24.59 71 THR C O 1
ATOM 5183 N N . ASP C 1 72 ? 49.929 2.768 8.520 1.00 21.11 72 ASP C N 1
ATOM 5184 C CA . ASP C 1 72 ? 51.232 3.397 8.539 1.00 22.50 72 ASP C CA 1
ATOM 5185 C C . ASP C 1 72 ? 51.306 4.328 7.304 1.00 23.40 72 ASP C C 1
ATOM 5186 O O . ASP C 1 72 ? 50.642 4.096 6.255 1.00 23.71 72 ASP C O 1
ATOM 5191 N N . TYR C 1 73 ? 52.143 5.376 7.392 1.00 23.47 73 TYR C N 1
ATOM 5192 C CA . TYR C 1 73 ? 52.334 6.267 6.203 1.00 23.17 73 TYR C CA 1
ATOM 5193 C C . TYR C 1 73 ? 51.031 6.922 5.806 1.00 23.67 73 TYR C C 1
ATOM 5194 O O . TYR C 1 73 ? 50.719 7.149 4.592 1.00 24.22 73 TYR C O 1
ATOM 5203 N N . GLY C 1 74 ? 50.239 7.238 6.832 1.00 23.06 74 GLY C N 1
ATOM 5204 C CA . GLY C 1 74 ? 48.949 7.816 6.637 1.00 25.06 74 GLY C CA 1
ATOM 5205 C C . GLY C 1 74 ? 48.005 7.010 5.800 1.00 25.11 74 GLY C C 1
ATOM 5206 O O . GLY C 1 74 ? 47.024 7.528 5.304 1.00 27.28 74 GLY C O 1
ATOM 5207 N N . GLY C 1 75 ? 48.269 5.670 5.699 1.00 23.83 75 GLY C N 1
ATOM 5208 C CA . GLY C 1 75 ? 47.373 4.808 4.946 1.00 23.70 75 GLY C CA 1
ATOM 5209 C C . GLY C 1 75 ? 47.571 4.856 3.424 1.00 21.46 75 GLY C C 1
ATOM 5210 O O . GLY C 1 75 ? 46.673 4.460 2.679 1.00 24.27 75 GLY C O 1
ATOM 5211 N N . ASP C 1 76 ? 48.709 5.380 2.991 1.00 22.19 76 ASP C N 1
ATOM 5212 C CA . ASP C 1 76 ? 49.087 5.443 1.563 1.00 20.98 76 ASP C CA 1
ATOM 5213 C C . ASP C 1 76 ? 49.385 3.973 1.126 1.00 21.41 76 ASP C C 1
ATOM 5214 O O . ASP C 1 76 ? 50.443 3.444 1.495 1.00 22.69 76 ASP C O 1
ATOM 5219 N N . GLU C 1 77 ? 48.511 3.501 0.237 1.00 23.45 77 GLU C N 1
ATOM 5220 C CA . GLU C 1 77 ? 48.597 2.090 -0.251 1.00 22.36 77 GLU C CA 1
ATOM 5221 C C . GLU C 1 77 ? 49.837 1.802 -1.143 1.00 23.94 77 GLU C C 1
ATOM 5222 O O . GLU C 1 77 ? 50.372 0.648 -1.241 1.00 20.26 77 GLU C O 1
ATOM 5228 N N . THR C 1 78 ? 50.446 2.858 -1.660 1.00 21.86 78 THR C N 1
ATOM 5229 C CA . THR C 1 78 ? 51.670 2.761 -2.534 1.00 20.75 78 THR C CA 1
ATOM 5230 C C . THR C 1 78 ? 53.000 2.795 -1.816 1.00 17.88 78 THR C C 1
ATOM 5231 O O . THR C 1 78 ? 54.108 2.738 -2.410 1.00 18.91 78 THR C O 1
ATOM 5235 N N . ASN C 1 79 ? 52.936 2.994 -0.452 1.00 19.25 79 ASN C N 1
ATOM 5236 C CA . ASN C 1 79 ? 54.079 2.997 0.357 1.00 19.38 79 ASN C CA 1
ATOM 5237 C C . ASN C 1 79 ? 54.171 1.720 1.220 1.00 19.84 79 ASN C C 1
ATOM 5238 O O . ASN C 1 79 ? 53.575 1.643 2.256 1.00 18.26 79 ASN C O 1
ATOM 5243 N N . PHE C 1 80 ? 54.874 0.739 0.675 1.00 19.59 80 PHE C N 1
ATOM 5244 C CA . PHE C 1 80 ? 55.150 -0.532 1.400 1.00 18.72 80 PHE C CA 1
ATOM 5245 C C . PHE C 1 80 ? 56.547 -0.646 1.886 1.00 19.02 80 PHE C C 1
ATOM 5246 O O . PHE C 1 80 ? 57.177 -1.780 1.968 1.00 18.27 80 PHE C O 1
ATOM 5254 N N . SER C 1 81 ? 57.207 0.499 2.138 1.00 20.26 81 SER C N 1
ATOM 5255 C CA . SER C 1 81 ? 58.512 0.490 2.668 1.00 18.98 81 SER C CA 1
ATOM 5256 C C . SER C 1 81 ? 58.514 -0.122 4.064 1.00 19.99 81 SER C C 1
ATOM 5257 O O . SER C 1 81 ? 57.544 -0.076 4.767 1.00 20.00 81 SER C O 1
ATOM 5260 N N . ASP C 1 82 ? 59.670 -0.604 4.442 1.00 19.65 82 ASP C N 1
ATOM 5261 C CA . ASP C 1 82 ? 59.835 -1.336 5.725 1.00 19.99 82 ASP C CA 1
ATOM 5262 C C . ASP C 1 82 ? 60.274 -0.343 6.825 1.00 20.86 82 ASP C C 1
ATOM 5263 O O . ASP C 1 82 ? 61.399 0.175 6.785 1.00 22.62 82 ASP C O 1
ATOM 5268 N N . ASN C 1 83 ? 59.406 -0.255 7.812 1.00 19.33 83 ASN C N 1
ATOM 5269 C CA . ASN C 1 83 ? 59.724 0.458 9.081 1.00 22.02 83 ASN C CA 1
ATOM 5270 C C . ASN C 1 83 ? 59.937 -0.431 10.279 1.00 23.25 83 ASN C C 1
ATOM 5271 O O . ASN C 1 83 ? 59.811 0.046 11.435 1.00 24.63 83 ASN C O 1
ATOM 5276 N N . ASN C 1 84 ? 60.281 -1.709 10.026 1.00 22.48 84 ASN C N 1
ATOM 5277 C CA . ASN C 1 84 ? 60.587 -2.690 11.082 1.00 19.55 84 ASN C CA 1
ATOM 5278 C C . ASN C 1 84 ? 61.957 -3.319 10.835 1.00 21.67 84 ASN C C 1
ATOM 5279 O O . ASN C 1 84 ? 62.805 -3.329 11.693 1.00 23.90 84 ASN C O 1
ATOM 5284 N N . GLY C 1 85 ? 62.133 -3.938 9.638 1.00 19.95 85 GLY C N 1
ATOM 5285 C CA . GLY C 1 85 ? 63.345 -4.637 9.244 1.00 19.25 85 GLY C CA 1
ATOM 5286 C C . GLY C 1 85 ? 62.992 -6.118 8.935 1.00 20.05 85 GLY C C 1
ATOM 5287 O O . GLY C 1 85 ? 63.647 -6.760 8.054 1.00 20.15 85 GLY C O 1
ATOM 5288 N N . HIS C 1 86 ? 61.964 -6.621 9.606 1.00 17.79 86 HIS C N 1
ATOM 5289 C CA . HIS C 1 86 ? 61.713 -8.071 9.465 1.00 18.72 86 HIS C CA 1
ATOM 5290 C C . HIS C 1 86 ? 61.252 -8.403 8.038 1.00 17.44 86 HIS C C 1
ATOM 5291 O O . HIS C 1 86 ? 61.761 -9.398 7.470 1.00 17.49 86 HIS C O 1
ATOM 5298 N N . GLY C 1 87 ? 60.387 -7.589 7.450 1.00 16.86 87 GLY C N 1
ATOM 5299 C CA . GLY C 1 87 ? 59.918 -7.912 6.078 1.00 16.62 87 GLY C CA 1
ATOM 5300 C C . GLY C 1 87 ? 61.042 -7.894 5.084 1.00 18.92 87 GLY C C 1
ATOM 5301 O O . GLY C 1 87 ? 61.079 -8.704 4.134 1.00 15.54 87 GLY C O 1
ATOM 5302 N N . THR C 1 88 ? 61.999 -6.977 5.223 1.00 17.98 88 THR C N 1
ATOM 5303 C CA . THR C 1 88 ? 63.212 -6.967 4.395 1.00 19.11 88 THR C CA 1
ATOM 5304 C C . THR C 1 88 ? 64.048 -8.213 4.541 1.00 17.95 88 THR C C 1
ATOM 5305 O O . THR C 1 88 ? 64.486 -8.807 3.569 1.00 17.35 88 THR C O 1
ATOM 5309 N N . HIS C 1 89 ? 64.177 -8.737 5.784 1.00 17.04 89 HIS C N 1
ATOM 5310 C CA . HIS C 1 89 ? 64.916 -9.963 6.016 1.00 17.20 89 HIS C CA 1
ATOM 5311 C C . HIS C 1 89 ? 64.245 -11.177 5.289 1.00 14.93 89 HIS C C 1
ATOM 5312 O O . HIS C 1 89 ? 64.948 -11.973 4.686 1.00 16.01 89 HIS C O 1
ATOM 5319 N N . VAL C 1 90 ? 62.929 -11.276 5.394 1.00 15.42 90 VAL C N 1
ATOM 5320 C CA . VAL C 1 90 ? 62.134 -12.336 4.785 1.00 14.39 90 VAL C CA 1
ATOM 5321 C C . VAL C 1 90 ? 62.398 -12.286 3.248 1.00 15.45 90 VAL C C 1
ATOM 5322 O O . VAL C 1 90 ? 62.744 -13.329 2.638 1.00 15.98 90 VAL C O 1
ATOM 5326 N N . ALA C 1 91 ? 62.267 -11.102 2.727 1.00 15.82 91 ALA C N 1
ATOM 5327 C CA . ALA C 1 91 ? 62.440 -10.931 1.266 1.00 15.29 91 ALA C CA 1
ATOM 5328 C C . ALA C 1 91 ? 63.776 -11.451 0.797 1.00 14.97 91 ALA C C 1
ATOM 5329 O O . ALA C 1 91 ? 63.876 -12.116 -0.280 1.00 16.27 91 ALA C O 1
ATOM 5331 N N . GLY C 1 92 ? 64.885 -11.189 1.480 1.00 14.45 92 GLY C N 1
ATOM 5332 C CA . GLY C 1 92 ? 66.140 -11.688 1.131 1.00 15.50 92 GLY C CA 1
ATOM 5333 C C . GLY C 1 92 ? 66.280 -13.187 1.147 1.00 16.61 92 GLY C C 1
ATOM 5334 O O . GLY C 1 92 ? 66.989 -13.781 0.349 1.00 17.41 92 GLY C O 1
ATOM 5335 N N . THR C 1 93 ? 65.745 -13.813 2.184 1.00 15.94 93 THR C N 1
ATOM 5336 C CA . THR C 1 93 ? 65.827 -15.261 2.207 1.00 15.62 93 THR C CA 1
ATOM 5337 C C . THR C 1 93 ? 65.033 -15.835 1.021 1.00 15.01 93 THR C C 1
ATOM 5338 O O . THR C 1 93 ? 65.526 -16.865 0.432 1.00 14.98 93 THR C O 1
ATOM 5342 N N . VAL C 1 94 ? 63.893 -15.274 0.722 1.00 14.88 94 VAL C N 1
ATOM 5343 C CA . VAL C 1 94 ? 63.097 -15.777 -0.444 1.00 14.61 94 VAL C CA 1
ATOM 5344 C C . VAL C 1 94 ? 63.866 -15.659 -1.768 1.00 16.49 94 VAL C C 1
ATOM 5345 O O . VAL C 1 94 ? 63.964 -16.622 -2.548 1.00 14.92 94 VAL C O 1
ATOM 5349 N N . ALA C 1 95 ? 64.384 -14.450 -2.014 1.00 16.27 95 ALA C N 1
ATOM 5350 C CA . ALA C 1 95 ? 64.720 -14.074 -3.423 1.00 15.44 95 ALA C CA 1
ATOM 5351 C C . ALA C 1 95 ? 65.841 -12.997 -3.555 1.00 17.42 95 ALA C C 1
ATOM 5352 O O . ALA C 1 95 ? 65.947 -12.355 -4.661 1.00 18.54 95 ALA C O 1
ATOM 5354 N N . ALA C 1 96 ? 66.723 -12.856 -2.570 1.00 16.96 96 ALA C N 1
ATOM 5355 C CA . ALA C 1 96 ? 67.869 -11.897 -2.801 1.00 16.14 96 ALA C CA 1
ATOM 5356 C C . ALA C 1 96 ? 68.567 -12.293 -4.121 1.00 19.46 96 ALA C C 1
ATOM 5357 O O . ALA C 1 96 ? 68.831 -13.471 -4.412 1.00 18.14 96 ALA C O 1
ATOM 5359 N N . ALA C 1 97 ? 68.916 -11.252 -4.911 1.00 19.16 97 ALA C N 1
ATOM 5360 C CA . ALA C 1 97 ? 69.503 -11.443 -6.191 1.00 20.26 97 ALA C CA 1
ATOM 5361 C C . ALA C 1 97 ? 70.988 -11.804 -6.101 1.00 22.40 97 ALA C C 1
ATOM 5362 O O . ALA C 1 97 ? 71.727 -11.305 -5.228 1.00 20.66 97 ALA C O 1
ATOM 5364 N N . GLU C 1 98 ? 71.440 -12.573 -7.105 1.00 22.46 98 GLU C N 1
ATOM 5365 C CA . GLU C 1 98 ? 72.903 -12.716 -7.438 1.00 24.20 98 GLU C CA 1
ATOM 5366 C C . GLU C 1 98 ? 73.460 -11.411 -8.117 1.00 25.79 98 GLU C C 1
ATOM 5367 O O . GLU C 1 98 ? 73.069 -11.075 -9.241 1.00 25.25 98 GLU C O 1
ATOM 5373 N N . THR C 1 99 ? 74.314 -10.735 -7.380 1.00 27.19 99 THR C N 1
ATOM 5374 C CA . THR C 1 99 ? 74.760 -9.373 -7.676 1.00 29.22 99 THR C CA 1
ATOM 5375 C C . THR C 1 99 ? 76.287 -9.337 -7.611 1.00 31.18 99 THR C C 1
ATOM 5376 O O . THR C 1 99 ? 76.904 -8.305 -7.968 1.00 33.61 99 THR C O 1
ATOM 5380 N N . GLY C 1 100 ? 76.918 -10.436 -7.203 1.00 31.83 100 GLY C N 1
ATOM 5381 C CA . GLY C 1 100 ? 78.356 -10.497 -6.949 1.00 32.58 100 GLY C CA 1
ATOM 5382 C C . GLY C 1 100 ? 78.725 -10.048 -5.549 1.00 32.00 100 GLY C C 1
ATOM 5383 O O . GLY C 1 100 ? 79.928 -10.044 -5.197 1.00 33.53 100 GLY C O 1
ATOM 5384 N N . SER C 1 101 ? 77.726 -9.638 -4.753 1.00 30.77 101 SER C N 1
ATOM 5385 C CA . SER C 1 101 ? 77.942 -9.388 -3.316 1.00 30.15 101 SER C CA 1
ATOM 5386 C C . SER C 1 101 ? 76.611 -9.443 -2.498 1.00 27.65 101 SER C C 1
ATOM 5387 O O . SER C 1 101 ? 75.506 -9.678 -3.076 1.00 25.86 101 SER C O 1
ATOM 5390 N N . GLY C 1 102 ? 76.713 -9.193 -1.184 1.00 24.75 102 GLY C N 1
ATOM 5391 C CA . GLY C 1 102 ? 75.572 -9.282 -0.303 1.00 24.98 102 GLY C CA 1
ATOM 5392 C C . GLY C 1 102 ? 75.197 -10.775 -0.226 1.00 22.53 102 GLY C C 1
ATOM 5393 O O . GLY C 1 102 ? 76.064 -11.625 -0.203 1.00 25.36 102 GLY C O 1
ATOM 5394 N N . VAL C 1 103 ? 73.897 -11.034 -0.240 1.00 23.13 103 VAL C N 1
ATOM 5395 C CA . VAL C 1 103 ? 73.423 -12.411 -0.087 1.00 22.67 103 VAL C CA 1
ATOM 5396 C C . VAL C 1 103 ? 72.648 -12.806 -1.331 1.00 22.98 103 VAL C C 1
ATOM 5397 O O . VAL C 1 103 ? 72.444 -11.965 -2.241 1.00 21.49 103 VAL C O 1
ATOM 5401 N N . VAL C 1 104 ? 72.140 -14.046 -1.323 1.00 21.37 104 VAL C N 1
ATOM 5402 C CA . VAL C 1 104 ? 71.391 -14.658 -2.436 1.00 20.50 104 VAL C CA 1
ATOM 5403 C C . VAL C 1 104 ? 70.289 -15.481 -1.760 1.00 19.43 104 VAL C C 1
ATOM 5404 O O . VAL C 1 104 ? 70.610 -16.144 -0.757 1.00 19.77 104 VAL C O 1
ATOM 5408 N N . GLY C 1 105 ? 69.059 -15.393 -2.251 1.00 19.75 105 GLY C N 1
ATOM 5409 C CA . GLY C 1 105 ? 67.894 -16.141 -1.730 1.00 17.75 105 GLY C CA 1
ATOM 5410 C C . GLY C 1 105 ? 67.765 -17.523 -2.227 1.00 17.36 105 GLY C C 1
ATOM 5411 O O . GLY C 1 105 ? 68.522 -17.952 -3.118 1.00 15.78 105 GLY C O 1
ATOM 5412 N N . VAL C 1 106 ? 66.757 -18.240 -1.753 1.00 15.49 106 VAL C N 1
ATOM 5413 C CA . VAL C 1 106 ? 66.496 -19.582 -2.231 1.00 15.24 106 VAL C CA 1
ATOM 5414 C C . VAL C 1 106 ? 66.117 -19.553 -3.748 1.00 14.46 106 VAL C C 1
ATOM 5415 O O . VAL C 1 106 ? 66.534 -20.474 -4.522 1.00 15.48 106 VAL C O 1
ATOM 5419 N N . ALA C 1 107 ? 65.407 -18.515 -4.137 1.00 15.13 107 ALA C N 1
ATOM 5420 C CA . ALA C 1 107 ? 64.835 -18.399 -5.504 1.00 15.25 107 ALA C CA 1
ATOM 5421 C C . ALA C 1 107 ? 65.286 -16.990 -6.070 1.00 14.72 107 ALA C C 1
ATOM 5422 O O . ALA C 1 107 ? 64.466 -16.127 -6.153 1.00 14.31 107 ALA C O 1
ATOM 5424 N N . PRO C 1 108 ? 66.588 -16.893 -6.499 1.00 14.25 108 PRO C N 1
ATOM 5425 C CA . PRO C 1 108 ? 67.161 -15.545 -6.791 1.00 15.75 108 PRO C CA 1
ATOM 5426 C C . PRO C 1 108 ? 66.695 -14.992 -8.150 1.00 17.46 108 PRO C C 1
ATOM 5427 O O . PRO C 1 108 ? 67.114 -13.857 -8.437 1.00 17.49 108 PRO C O 1
ATOM 5431 N N . LYS C 1 109 ? 65.848 -15.686 -8.879 1.00 17.82 109 LYS C N 1
ATOM 5432 C CA . LYS C 1 109 ? 65.085 -15.062 -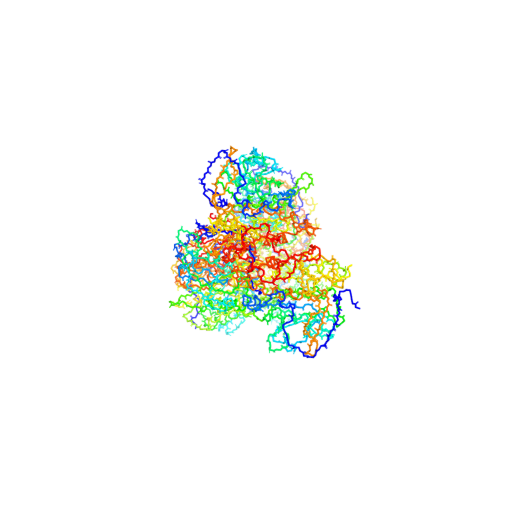10.002 1.00 18.26 109 LYS C CA 1
ATOM 5433 C C . LYS C 1 109 ? 63.613 -14.989 -9.855 1.00 17.51 109 LYS C C 1
ATOM 5434 O O . LYS C 1 109 ? 62.915 -14.576 -10.755 1.00 17.83 109 LYS C O 1
ATOM 5440 N N . ALA C 1 110 ? 63.043 -15.394 -8.708 1.00 15.22 110 ALA C N 1
ATOM 5441 C CA . ALA C 1 110 ? 61.639 -15.215 -8.462 1.00 14.50 110 ALA C CA 1
ATOM 5442 C C . ALA C 1 110 ? 61.380 -13.718 -8.174 1.00 15.72 110 ALA C C 1
ATOM 5443 O O . ALA C 1 110 ? 62.265 -13.027 -7.664 1.00 17.22 110 ALA C O 1
ATOM 5445 N N . ASP C 1 111 ? 60.179 -13.289 -8.413 1.00 16.29 111 ASP C N 1
ATOM 5446 C CA . ASP C 1 111 ? 59.748 -11.902 -8.195 1.00 17.48 111 ASP C CA 1
ATOM 5447 C C . ASP C 1 111 ? 59.052 -11.827 -6.875 1.00 17.51 111 ASP C C 1
ATOM 5448 O O . ASP C 1 111 ? 58.403 -12.853 -6.379 1.00 16.76 111 ASP C O 1
ATOM 5453 N N . LEU C 1 112 ? 59.196 -10.671 -6.250 1.00 16.95 112 LEU C N 1
ATOM 5454 C CA . LEU C 1 112 ? 58.503 -10.428 -4.939 1.00 15.87 112 LEU C CA 1
ATOM 5455 C C . LEU C 1 112 ? 57.420 -9.370 -5.106 1.00 17.98 112 LEU C C 1
ATOM 5456 O O . LEU C 1 112 ? 57.649 -8.296 -5.761 1.00 19.07 112 LEU C O 1
ATOM 5461 N N . PHE C 1 113 ? 56.289 -9.583 -4.455 1.00 16.58 113 PHE C N 1
ATOM 5462 C CA . PHE C 1 113 ? 55.221 -8.653 -4.388 1.00 16.87 113 PHE C CA 1
ATOM 5463 C C . PHE C 1 113 ? 55.066 -8.386 -2.867 1.00 18.12 113 PHE C C 1
ATOM 5464 O O . PHE C 1 113 ? 54.722 -9.290 -2.047 1.00 16.91 113 PHE C O 1
ATOM 5472 N N . ILE C 1 114 ? 55.338 -7.146 -2.487 1.00 16.39 114 ILE C N 1
ATOM 5473 C CA . ILE C 1 114 ? 55.495 -6.816 -1.057 1.00 17.26 114 ILE C CA 1
ATOM 5474 C C . ILE C 1 114 ? 54.144 -6.346 -0.466 1.00 18.53 114 ILE C C 1
ATOM 5475 O O . ILE C 1 114 ? 53.600 -5.267 -0.826 1.00 17.03 114 ILE C O 1
ATOM 5480 N N . ILE C 1 115 ? 53.592 -7.099 0.500 1.00 18.58 115 ILE C N 1
ATOM 5481 C CA . ILE C 1 115 ? 52.296 -6.808 1.045 1.00 17.26 115 ILE C CA 1
ATOM 5482 C C . ILE C 1 115 ? 52.573 -6.376 2.507 1.00 17.95 115 ILE C C 1
ATOM 5483 O O . ILE C 1 115 ? 52.770 -7.203 3.392 1.00 19.32 115 ILE C O 1
ATOM 5488 N N . LYS C 1 116 ? 52.543 -5.083 2.755 1.00 17.64 116 LYS C N 1
ATOM 5489 C CA . LYS C 1 116 ? 52.769 -4.609 4.129 1.00 18.26 116 LYS C CA 1
ATOM 5490 C C . LYS C 1 116 ? 51.429 -4.687 4.843 1.00 17.28 116 LYS C C 1
ATOM 5491 O O . LYS C 1 116 ? 50.491 -3.916 4.590 1.00 18.81 116 LYS C O 1
ATOM 5497 N N . ALA C 1 117 ? 51.292 -5.705 5.716 1.00 18.21 117 ALA C N 1
ATOM 5498 C CA . ALA C 1 117 ? 50.101 -5.897 6.481 1.00 17.50 117 ALA C CA 1
ATOM 5499 C C . ALA C 1 117 ? 50.361 -5.866 7.997 1.00 18.25 117 ALA C C 1
ATOM 5500 O O . ALA C 1 117 ? 49.386 -6.041 8.762 1.00 18.81 117 ALA C O 1
ATOM 5502 N N . LEU C 1 118 ? 51.589 -5.584 8.367 1.00 20.15 118 LEU C N 1
ATOM 5503 C CA . LEU C 1 118 ? 52.023 -5.387 9.756 1.00 20.75 118 LEU C CA 1
ATOM 5504 C C . LEU C 1 118 ? 52.612 -3.972 9.852 1.00 21.74 118 LEU C C 1
ATOM 5505 O O . LEU C 1 118 ? 53.339 -3.517 8.981 1.00 19.84 118 LEU C O 1
ATOM 5510 N N . SER C 1 119 ? 52.287 -3.300 10.967 1.00 23.24 119 SER C N 1
ATOM 5511 C CA . SER C 1 119 ? 52.825 -1.969 11.227 1.00 22.06 119 SER C CA 1
ATOM 5512 C C . SER C 1 119 ? 54.250 -2.054 11.654 1.00 22.37 119 SER C C 1
ATOM 5513 O O . SER C 1 119 ? 54.870 -3.145 11.819 1.00 21.73 119 SER C O 1
ATOM 5516 N N . GLY C 1 120 ? 54.871 -0.878 11.839 1.00 22.13 120 GLY C N 1
ATOM 5517 C CA . GLY C 1 120 ? 56.218 -0.845 12.272 1.00 21.19 120 GLY C CA 1
ATOM 5518 C C . GLY C 1 120 ? 56.671 -1.694 13.482 1.00 20.47 120 GLY C C 1
ATOM 5519 O O . GLY C 1 120 ? 57.814 -2.102 13.556 1.00 21.22 120 GLY C O 1
ATOM 5520 N N . ASP C 1 121 ? 55.738 -1.914 14.407 1.00 23.79 121 ASP C N 1
ATOM 5521 C CA . ASP C 1 121 ? 56.016 -2.726 15.576 1.00 24.42 121 ASP C CA 1
ATOM 5522 C C . ASP C 1 121 ? 55.835 -4.217 15.363 1.00 25.26 121 ASP C C 1
ATOM 5523 O O . ASP C 1 121 ? 55.897 -4.982 16.298 1.00 26.10 121 ASP C O 1
ATOM 5528 N N . GLY C 1 122 ? 55.583 -4.592 14.105 1.00 23.92 122 GLY C N 1
ATOM 5529 C CA . GLY C 1 122 ? 55.362 -6.012 13.756 1.00 22.94 122 GLY C CA 1
ATOM 5530 C C . GLY C 1 122 ? 53.975 -6.527 14.016 1.00 22.36 122 GLY C C 1
ATOM 5531 O O . GLY C 1 122 ? 53.751 -7.764 13.956 1.00 24.12 122 GLY C O 1
ATOM 5532 N N . SER C 1 123 ? 52.995 -5.651 14.282 1.00 22.04 123 SER C N 1
ATOM 5533 C CA . SER C 1 123 ? 51.582 -6.048 14.526 1.00 21.75 123 SER C CA 1
ATOM 5534 C C . SER C 1 123 ? 50.564 -5.480 13.561 1.00 23.14 123 SER C C 1
ATOM 5535 O O . SER C 1 123 ? 50.759 -4.451 12.939 1.00 24.68 123 SER C O 1
ATOM 5538 N N . GLY C 1 124 ? 49.445 -6.160 13.420 1.00 22.00 124 GLY C N 1
ATOM 5539 C CA . GLY C 1 124 ? 48.371 -5.722 12.593 1.00 22.33 124 GLY C CA 1
ATOM 5540 C C . GLY C 1 124 ? 47.059 -6.294 12.990 1.00 22.02 124 GLY C C 1
ATOM 5541 O O . GLY C 1 124 ? 47.015 -7.232 13.789 1.00 22.73 124 GLY C O 1
ATOM 5542 N N A GLU C 1 125 ? 45.993 -5.705 12.474 0.25 22.34 125 GLU C N 1
ATOM 5543 N N B GLU C 1 125 ? 45.988 -5.686 12.483 0.25 22.58 125 GLU C N 1
ATOM 5544 N N C GLU C 1 125 ? 45.997 -5.729 12.428 0.50 22.21 125 GLU C N 1
ATOM 5545 C CA A GLU C 1 125 ? 44.650 -6.187 12.688 0.25 22.83 125 GLU C CA 1
ATOM 5546 C CA B GLU C 1 125 ? 44.627 -6.164 12.666 0.25 23.25 125 GLU C CA 1
ATOM 5547 C CA C GLU C 1 125 ? 44.606 -6.148 12.602 0.50 22.94 125 GLU C CA 1
ATOM 5548 C C A GLU C 1 125 ? 44.520 -7.502 11.948 0.25 23.27 125 GLU C C 1
ATOM 5549 C C B GLU C 1 125 ? 44.539 -7.511 11.968 0.25 23.47 125 GLU C C 1
ATOM 5550 C C C GLU C 1 125 ? 44.335 -7.415 11.812 0.50 23.69 125 GLU C C 1
ATOM 5551 O O A GLU C 1 125 ? 45.258 -7.752 10.969 0.25 22.76 125 GLU C O 1
ATOM 5552 O O B GLU C 1 125 ? 45.325 -7.788 11.037 0.25 23.05 125 GLU C O 1
ATOM 5553 O O C GLU C 1 125 ? 44.728 -7.535 10.624 0.50 20.96 125 GLU C O 1
ATOM 5569 N N . MET C 1 126 ? 43.593 -8.333 12.430 1.00 22.98 126 MET C N 1
ATOM 5570 C CA . MET C 1 126 ? 43.205 -9.570 11.763 1.00 23.74 126 MET C CA 1
ATOM 5571 C C . MET C 1 126 ? 42.725 -9.281 10.372 1.00 24.45 126 MET C C 1
ATOM 5572 O O . MET C 1 126 ? 43.113 -10.006 9.451 1.00 23.28 126 MET C O 1
ATOM 5577 N N . GLY C 1 127 ? 41.911 -8.220 10.206 1.00 23.32 127 GLY C N 1
ATOM 5578 C CA . GLY C 1 127 ? 41.332 -7.889 8.924 1.00 22.66 127 GLY C CA 1
ATOM 5579 C C . GLY C 1 127 ? 42.368 -7.497 7.903 1.00 22.51 127 GLY C C 1
ATOM 5580 O O . GLY C 1 127 ? 42.115 -7.686 6.698 1.00 22.94 127 GLY C O 1
ATOM 5581 N N . TRP C 1 128 ? 43.472 -6.911 8.351 1.00 20.56 128 TRP C N 1
ATOM 5582 C CA . TRP C 1 128 ? 44.548 -6.565 7.450 1.00 21.13 128 TRP C CA 1
ATOM 5583 C C . TRP C 1 128 ? 45.137 -7.862 6.887 1.00 19.74 128 TRP C C 1
ATOM 5584 O O . TRP C 1 128 ? 45.524 -7.903 5.711 1.00 18.78 128 TRP C O 1
ATOM 5595 N N . ILE C 1 129 ? 45.280 -8.869 7.741 1.00 18.14 129 ILE C N 1
ATOM 5596 C CA . ILE C 1 129 ? 45.918 -10.127 7.329 1.00 18.92 129 ILE C CA 1
ATOM 5597 C C . ILE C 1 129 ? 44.961 -10.808 6.334 1.00 20.95 129 ILE C C 1
ATOM 5598 O O . ILE C 1 129 ? 45.415 -11.309 5.278 1.00 18.96 129 ILE C O 1
ATOM 5603 N N . ALA C 1 130 ? 43.661 -10.897 6.657 1.00 19.61 130 ALA C N 1
ATOM 5604 C CA . ALA C 1 130 ? 42.678 -11.497 5.756 1.00 18.95 130 ALA C CA 1
ATOM 5605 C C . ALA C 1 130 ? 42.650 -10.783 4.456 1.00 20.91 130 ALA C C 1
ATOM 5606 O O . ALA C 1 130 ? 42.644 -11.372 3.366 1.00 19.39 130 ALA C O 1
ATOM 5608 N N . LYS C 1 131 ? 42.633 -9.436 4.499 1.00 19.91 131 LYS C N 1
ATOM 5609 C CA . LYS C 1 131 ? 42.651 -8.722 3.235 1.00 19.28 131 LYS C CA 1
ATOM 5610 C C . LYS C 1 131 ? 43.939 -8.910 2.414 1.00 18.25 131 LYS C C 1
ATOM 5611 O O . LYS C 1 131 ? 43.886 -8.904 1.170 1.00 19.98 131 LYS C O 1
ATOM 5617 N N . ALA C 1 132 ? 45.081 -9.042 3.056 1.00 17.70 132 ALA C N 1
ATOM 5618 C CA . ALA C 1 132 ? 46.394 -9.261 2.406 1.00 17.70 132 ALA C CA 1
ATOM 5619 C C . ALA C 1 132 ? 46.359 -10.568 1.629 1.00 17.63 132 ALA C C 1
ATOM 5620 O O . ALA C 1 132 ? 46.825 -10.663 0.453 1.00 18.70 132 ALA C O 1
ATOM 5622 N N . ILE C 1 133 ? 45.822 -11.563 2.279 1.00 18.37 133 ILE C N 1
ATOM 5623 C CA . ILE C 1 133 ? 45.630 -12.928 1.585 1.00 18.09 133 ILE C CA 1
ATOM 5624 C C . ILE C 1 133 ? 44.732 -12.779 0.355 1.00 19.12 133 ILE C C 1
ATOM 5625 O O . ILE C 1 133 ? 45.127 -13.221 -0.736 1.00 19.34 133 ILE C O 1
ATOM 5630 N N . ARG C 1 134 ? 43.550 -12.194 0.514 1.00 18.44 134 ARG C N 1
ATOM 5631 C CA . ARG C 1 134 ? 42.654 -12.072 -0.633 1.00 19.08 134 ARG C CA 1
ATOM 5632 C C . ARG C 1 134 ? 43.279 -11.196 -1.715 1.00 19.01 134 ARG C C 1
ATOM 5633 O O . ARG C 1 134 ? 43.136 -11.441 -2.922 1.00 20.44 134 ARG C O 1
ATOM 5641 N N . TYR C 1 135 ? 44.010 -10.179 -1.299 1.00 18.79 135 TYR C N 1
ATOM 5642 C CA . TYR C 1 135 ? 44.602 -9.235 -2.269 1.00 19.97 135 TYR C CA 1
ATOM 5643 C C . TYR C 1 135 ? 45.605 -10.014 -3.087 1.00 18.39 135 TYR C C 1
ATOM 5644 O O . TYR C 1 135 ? 45.640 -9.915 -4.364 1.00 19.27 135 TYR C O 1
ATOM 5653 N N . ALA C 1 136 ? 46.433 -10.830 -2.414 1.00 18.63 136 ALA C N 1
ATOM 5654 C CA . ALA C 1 136 ? 47.434 -11.600 -3.120 1.00 18.42 136 ALA C CA 1
ATOM 5655 C C . ALA C 1 136 ? 46.819 -12.519 -4.185 1.00 18.09 136 ALA C C 1
ATOM 5656 O O . ALA C 1 136 ? 47.361 -12.714 -5.283 1.00 20.71 136 ALA C O 1
ATOM 5658 N N . VAL C 1 137 ? 45.734 -13.146 -3.816 1.00 17.02 137 VAL C N 1
ATOM 5659 C CA . VAL C 1 137 ? 45.016 -14.044 -4.748 1.00 18.50 137 VAL C CA 1
ATOM 5660 C C . VAL C 1 137 ? 44.478 -13.291 -5.988 1.00 20.18 137 VAL C C 1
ATOM 5661 O O . VAL C 1 137 ? 44.597 -13.790 -7.147 1.00 18.32 137 VAL C O 1
ATOM 5665 N N . ASP C 1 138 ? 43.845 -12.154 -5.707 1.00 20.20 138 ASP C N 1
ATOM 5666 C CA . ASP C 1 138 ? 43.196 -11.378 -6.712 1.00 21.25 138 ASP C CA 1
ATOM 5667 C C . ASP C 1 138 ? 44.065 -10.487 -7.571 1.00 22.15 138 ASP C C 1
ATOM 5668 O O . ASP C 1 138 ? 43.551 -10.065 -8.683 1.00 23.52 138 ASP C O 1
ATOM 5673 N N . TRP C 1 139 ? 45.295 -10.192 -7.147 1.00 21.62 139 TRP C N 1
ATOM 5674 C CA . TRP C 1 139 ? 46.181 -9.291 -7.866 1.00 20.17 139 TRP C CA 1
ATOM 5675 C C . TRP C 1 139 ? 46.483 -9.842 -9.253 1.00 21.80 139 TRP C C 1
ATOM 5676 O O . TRP C 1 139 ? 46.620 -11.068 -9.425 1.00 21.54 139 TRP C O 1
ATOM 5687 N N . ARG C 1 140 ? 46.564 -8.938 -10.236 1.00 21.98 140 ARG C N 1
ATOM 5688 C CA . ARG C 1 140 ? 47.041 -9.331 -11.578 1.00 24.04 140 ARG C CA 1
ATOM 5689 C C . ARG C 1 140 ? 48.048 -8.301 -12.041 1.00 25.45 140 ARG C C 1
ATOM 5690 O O . ARG C 1 140 ? 47.867 -7.096 -11.877 1.00 26.51 140 ARG C O 1
ATOM 5698 N N . GLY C 1 141 ? 49.126 -8.778 -12.655 1.00 25.77 141 GLY C N 1
ATOM 5699 C CA . GLY C 1 141 ? 50.138 -7.907 -13.169 1.00 29.36 141 GLY C CA 1
ATOM 5700 C C . GLY C 1 141 ? 49.727 -7.406 -14.539 1.00 29.96 141 GLY C C 1
ATOM 5701 O O . GLY C 1 141 ? 48.685 -7.810 -15.099 1.00 30.93 141 GLY C O 1
ATOM 5702 N N . PRO C 1 142 ? 50.542 -6.529 -15.078 1.00 34.67 142 PRO C N 1
ATOM 5703 C CA . PRO C 1 142 ? 50.287 -5.941 -16.411 1.00 35.63 142 PRO C CA 1
ATOM 5704 C C . PRO C 1 142 ? 49.903 -6.946 -17.536 1.00 37.82 142 PRO C C 1
ATOM 5705 O O . PRO C 1 142 ? 49.024 -6.635 -18.369 1.00 39.17 142 PRO C O 1
ATOM 5709 N N . LYS C 1 143 ? 50.533 -8.136 -17.564 1.00 37.47 143 LYS C N 1
ATOM 5710 C CA . LYS C 1 143 ? 50.269 -9.142 -18.586 1.00 38.55 143 LYS C CA 1
ATOM 5711 C C . LYS C 1 143 ? 49.480 -10.352 -18.050 1.00 37.43 143 LYS C C 1
ATOM 5712 O O . LYS C 1 143 ? 49.526 -11.460 -18.608 1.00 38.28 143 LYS C O 1
ATOM 5718 N N . GLY C 1 144 ? 48.756 -10.129 -16.940 1.00 35.32 144 GLY C N 1
ATOM 5719 C CA . GLY C 1 144 ? 47.957 -11.133 -16.297 1.00 33.98 144 GLY C CA 1
ATOM 5720 C C . GLY C 1 144 ? 48.798 -12.012 -15.366 1.00 32.17 144 GLY C C 1
ATOM 5721 O O . GLY C 1 144 ? 48.343 -13.085 -15.049 1.00 32.83 144 GLY C O 1
ATOM 5722 N N . GLU C 1 145 ? 50.011 -11.572 -15.010 1.00 30.16 145 GLU C N 1
ATOM 5723 C CA . GLU C 1 145 ? 50.889 -12.302 -14.000 1.00 30.00 145 GLU C CA 1
ATOM 5724 C C . GLU C 1 145 ? 50.118 -12.438 -12.717 1.00 28.62 145 GLU C C 1
ATOM 5725 O O . GLU C 1 145 ? 49.381 -11.546 -12.335 1.00 27.94 145 GLU C O 1
ATOM 5731 N N . GLN C 1 146 ? 50.315 -13.560 -12.030 1.00 27.66 146 GLN C N 1
ATOM 5732 C CA . GLN C 1 146 ? 49.684 -13.748 -10.706 1.00 27.41 146 GLN C CA 1
ATOM 5733 C C . GLN C 1 146 ? 50.658 -14.427 -9.731 1.00 24.98 146 GLN C C 1
ATOM 5734 O O . GLN C 1 146 ? 51.710 -15.006 -10.113 1.00 27.59 146 GLN C O 1
ATOM 5740 N N . MET C 1 147 ? 50.319 -14.329 -8.449 1.00 21.02 147 MET C N 1
ATOM 5741 C CA . MET C 1 147 ? 51.092 -15.010 -7.430 1.00 18.94 147 MET C CA 1
ATOM 5742 C C . MET C 1 147 ? 50.494 -16.396 -7.150 1.00 18.66 147 MET C C 1
ATOM 5743 O O . MET C 1 147 ? 49.270 -16.585 -7.049 1.00 18.71 147 MET C O 1
ATOM 5748 N N . ARG C 1 148 ? 51.387 -17.350 -7.005 1.00 16.61 148 ARG C N 1
ATOM 5749 C CA . ARG C 1 148 ? 50.969 -18.691 -6.605 1.00 17.49 148 ARG C CA 1
ATOM 5750 C C . ARG C 1 148 ? 51.469 -19.044 -5.225 1.00 15.71 148 ARG C C 1
ATOM 5751 O O . ARG C 1 148 ? 51.222 -20.181 -4.784 1.00 14.48 148 ARG C O 1
ATOM 5759 N N . ILE C 1 149 ? 52.186 -18.160 -4.552 1.00 15.67 149 ILE C N 1
ATOM 5760 C CA . ILE C 1 149 ? 52.780 -18.463 -3.223 1.00 13.00 149 ILE C CA 1
ATOM 5761 C C . ILE C 1 149 ? 52.601 -17.204 -2.384 1.00 13.83 149 ILE C C 1
ATOM 5762 O O . ILE C 1 149 ? 52.870 -16.067 -2.919 1.00 15.51 149 ILE C O 1
ATOM 5767 N N . ILE C 1 150 ? 52.184 -17.348 -1.113 1.00 14.54 150 ILE C N 1
ATOM 5768 C CA . ILE C 1 150 ? 52.249 -16.227 -0.168 1.00 15.26 150 ILE C CA 1
ATOM 5769 C C . ILE C 1 150 ? 52.914 -16.753 1.097 1.00 15.99 150 ILE C C 1
ATOM 5770 O O . ILE C 1 150 ? 52.852 -17.989 1.377 1.00 13.74 150 ILE C O 1
ATOM 5775 N N . THR C 1 151 ? 53.636 -15.909 1.800 1.00 15.79 151 THR C N 1
ATOM 5776 C CA . THR C 1 151 ? 54.368 -16.354 2.981 1.00 15.21 151 THR C CA 1
ATOM 5777 C C . THR C 1 151 ? 54.134 -15.367 4.120 1.00 16.97 151 THR C C 1
ATOM 5778 O O . THR C 1 151 ? 54.153 -14.157 3.911 1.00 15.69 151 THR C O 1
ATOM 5782 N N . MET C 1 152 ? 53.973 -15.915 5.328 1.00 15.07 152 MET C N 1
ATOM 5783 C CA . MET C 1 152 ? 53.746 -15.115 6.554 1.00 15.64 152 MET C CA 1
ATOM 5784 C C . MET C 1 152 ? 54.635 -15.717 7.672 1.00 16.86 152 MET C C 1
ATOM 5785 O O . MET C 1 152 ? 54.956 -16.957 7.709 1.00 16.55 152 MET C O 1
ATOM 5790 N N . SER C 1 153 ? 55.043 -14.854 8.665 1.00 18.16 153 SER C N 1
ATOM 5791 C CA . SER C 1 153 ? 55.808 -15.256 9.834 1.00 19.66 153 SER C CA 1
ATOM 5792 C C . SER C 1 153 ? 55.141 -14.657 11.061 1.00 19.15 153 SER C C 1
ATOM 5793 O O . SER C 1 153 ? 55.842 -14.136 11.897 1.00 19.90 153 SER C O 1
ATOM 5796 N N . LEU C 1 154 ? 53.838 -14.785 11.099 1.00 16.93 154 LEU C N 1
ATOM 5797 C CA . LEU C 1 154 ? 52.967 -14.077 12.067 1.00 19.29 154 LEU C CA 1
ATOM 5798 C C . LEU C 1 154 ? 51.903 -14.978 12.657 1.00 19.76 154 LEU C C 1
ATOM 5799 O O . LEU C 1 154 ? 51.530 -16.015 12.091 1.00 18.21 154 LEU C O 1
ATOM 5804 N N . GLY C 1 155 ? 51.345 -14.581 13.829 1.00 19.83 155 GLY C N 1
ATOM 5805 C CA . GLY C 1 155 ? 50.185 -15.292 14.337 1.00 21.48 155 GLY C CA 1
ATOM 5806 C C . GLY C 1 155 ? 49.417 -14.504 15.371 1.00 22.76 155 GLY C C 1
ATOM 5807 O O . GLY C 1 155 ? 49.954 -13.577 15.909 1.00 22.75 155 GLY C O 1
ATOM 5808 N N . GLY C 1 156 ? 48.176 -14.883 15.546 1.00 22.03 156 GLY C N 1
ATOM 5809 C CA . GLY C 1 156 ? 47.216 -14.242 16.468 1.00 22.95 156 GLY C CA 1
ATOM 5810 C C . GLY C 1 156 ? 46.460 -15.373 17.157 1.00 25.54 156 GLY C C 1
ATOM 5811 O O . GLY C 1 156 ? 46.437 -16.521 16.706 1.00 24.90 156 GLY C O 1
ATOM 5812 N N . PRO C 1 157 ? 45.844 -15.069 18.305 1.00 25.86 157 PRO C N 1
ATOM 5813 C CA . PRO C 1 157 ? 45.250 -16.127 19.155 1.00 26.96 157 PRO C CA 1
ATOM 5814 C C . PRO C 1 157 ? 43.847 -16.530 18.732 1.00 28.19 157 PRO C C 1
ATOM 5815 O O . PRO C 1 157 ? 43.386 -17.606 19.202 1.00 29.67 157 PRO C O 1
ATOM 5819 N N . THR C 1 158 ? 43.205 -15.712 17.895 1.00 28.79 158 THR C N 1
ATOM 5820 C CA . THR C 1 158 ? 41.782 -15.764 17.547 1.00 30.76 158 THR C CA 1
ATOM 5821 C C . THR C 1 158 ? 41.540 -16.532 16.240 1.00 30.19 158 THR C C 1
ATOM 5822 O O . THR C 1 158 ? 42.203 -16.266 15.253 1.00 29.08 158 THR C O 1
ATOM 5826 N N . ASP C 1 159 ? 40.578 -17.453 16.263 1.00 29.70 159 ASP C N 1
ATOM 5827 C CA . ASP C 1 159 ? 40.102 -18.149 15.094 1.00 29.87 159 ASP C CA 1
ATOM 5828 C C . ASP C 1 159 ? 38.912 -17.415 14.552 1.00 29.99 159 ASP C C 1
ATOM 5829 O O . ASP C 1 159 ? 37.840 -17.486 15.108 1.00 31.63 159 ASP C O 1
ATOM 5834 N N . SER C 1 160 ? 39.064 -16.677 13.484 1.00 29.38 160 SER C N 1
ATOM 5835 C CA . SER C 1 160 ? 37.913 -16.014 12.923 1.00 31.06 160 SER C CA 1
ATOM 5836 C C . SER C 1 160 ? 37.602 -16.482 11.512 1.00 31.03 160 SER C C 1
ATOM 5837 O O . SER C 1 160 ? 38.548 -16.752 10.697 1.00 30.98 160 SER C O 1
ATOM 5840 N N . GLU C 1 161 ? 36.303 -16.578 11.208 1.00 30.07 161 GLU C N 1
ATOM 5841 C CA . GLU C 1 161 ? 35.842 -17.031 9.929 1.00 28.08 161 GLU C CA 1
ATOM 5842 C C . GLU C 1 161 ? 36.421 -16.186 8.814 1.00 28.68 161 GLU C C 1
ATOM 5843 O O . GLU C 1 161 ? 36.667 -16.714 7.726 1.00 26.43 161 GLU C O 1
ATOM 5849 N N . GLU C 1 162 ? 36.634 -14.888 9.054 1.00 27.03 162 GLU C N 1
ATOM 5850 C CA . GLU C 1 162 ? 37.133 -14.010 8.021 1.00 27.52 162 GLU C CA 1
ATOM 5851 C C . GLU C 1 162 ? 38.528 -14.454 7.589 1.00 26.04 162 GLU C C 1
ATOM 5852 O O . GLU C 1 162 ? 38.820 -14.563 6.402 1.00 26.47 162 GLU C O 1
ATOM 5858 N N . LEU C 1 163 ? 39.355 -14.735 8.568 1.00 24.82 163 LEU C N 1
ATOM 5859 C CA . LEU C 1 163 ? 40.746 -15.096 8.258 1.00 24.27 163 LEU C CA 1
ATOM 5860 C C . LEU C 1 163 ? 40.773 -16.526 7.675 1.00 23.04 163 LEU C C 1
ATOM 5861 O O . LEU C 1 163 ? 41.462 -16.768 6.665 1.00 22.08 163 LEU C O 1
ATOM 5866 N N . HIS C 1 164 ? 40.014 -17.462 8.248 1.00 21.47 164 HIS C N 1
ATOM 5867 C CA . HIS C 1 164 ? 40.008 -18.822 7.702 1.00 21.90 164 HIS C CA 1
ATOM 5868 C C . HIS C 1 164 ? 39.421 -18.877 6.304 1.00 21.61 164 HIS C C 1
ATOM 5869 O O . HIS C 1 164 ? 39.954 -19.589 5.412 1.00 19.84 164 HIS C O 1
ATOM 5876 N N . ASP C 1 165 ? 38.384 -18.090 6.032 1.00 21.37 165 ASP C N 1
ATOM 5877 C CA . ASP C 1 165 ? 37.835 -17.994 4.678 1.00 22.15 165 ASP C CA 1
ATOM 5878 C C . ASP C 1 165 ? 38.863 -17.476 3.692 1.00 20.65 165 ASP C C 1
ATOM 5879 O O . ASP C 1 165 ? 38.874 -17.923 2.568 1.00 22.61 165 ASP C O 1
ATOM 5884 N N . ALA C 1 166 ? 39.656 -16.465 4.082 1.00 21.07 166 ALA C N 1
ATOM 5885 C CA . ALA C 1 166 ? 40.707 -15.953 3.224 1.00 19.95 166 ALA C CA 1
ATOM 5886 C C . ALA C 1 166 ? 41.680 -17.074 2.814 1.00 19.44 166 ALA C C 1
ATOM 5887 O O . ALA C 1 166 ? 42.076 -17.150 1.641 1.00 17.33 166 ALA C O 1
ATOM 5889 N N . VAL C 1 167 ? 42.099 -17.881 3.800 1.00 18.90 167 VAL C N 1
ATOM 5890 C CA . VAL C 1 167 ? 43.051 -18.984 3.574 1.00 18.68 167 VAL C CA 1
ATOM 5891 C C . VAL C 1 167 ? 42.395 -19.995 2.615 1.00 19.13 167 VAL C C 1
ATOM 5892 O O . VAL C 1 167 ? 43.059 -20.489 1.692 1.00 17.94 167 VAL C O 1
ATOM 5896 N N . LYS C 1 168 ? 41.144 -20.319 2.848 1.00 19.87 168 LYS C N 1
ATOM 5897 C CA . LYS C 1 168 ? 40.406 -21.254 1.948 1.00 20.57 168 LYS C CA 1
ATOM 5898 C C . LYS C 1 168 ? 40.308 -20.723 0.538 1.00 21.34 168 LYS C C 1
ATOM 5899 O O . LYS C 1 168 ? 40.445 -21.441 -0.439 1.00 22.86 168 LYS C O 1
ATOM 5905 N N . TYR C 1 169 ? 40.032 -19.442 0.439 1.00 20.52 169 TYR C N 1
ATOM 5906 C CA . TYR C 1 169 ? 39.963 -18.777 -0.857 1.00 20.18 169 TYR C CA 1
ATOM 5907 C C . TYR C 1 169 ? 41.302 -18.929 -1.594 1.00 18.20 169 TYR C C 1
ATOM 5908 O O . TYR C 1 169 ? 41.321 -19.164 -2.822 1.00 18.96 169 TYR C O 1
ATOM 5917 N N . ALA C 1 170 ? 42.410 -18.715 -0.915 1.00 15.62 170 ALA C N 1
ATOM 5918 C CA . ALA C 1 170 ? 43.741 -18.818 -1.499 1.00 16.90 170 ALA C CA 1
ATOM 5919 C C . ALA C 1 170 ? 43.935 -20.229 -2.055 1.00 17.81 170 ALA C C 1
ATOM 5920 O O . ALA C 1 170 ? 44.265 -20.385 -3.245 1.00 17.87 170 ALA C O 1
ATOM 5922 N N . VAL C 1 171 ? 43.783 -21.227 -1.207 1.00 18.52 171 VAL C N 1
ATOM 5923 C CA . VAL C 1 171 ? 44.145 -22.621 -1.648 1.00 19.13 171 VAL C CA 1
ATOM 5924 C C . VAL C 1 171 ? 43.157 -23.121 -2.709 1.00 20.98 171 VAL C C 1
ATOM 5925 O O . VAL C 1 171 ? 43.546 -23.826 -3.603 1.00 22.00 171 VAL C O 1
ATOM 5929 N N . SER C 1 172 ? 41.887 -22.755 -2.598 1.00 22.11 172 SER C N 1
ATOM 5930 C CA . SER C 1 172 ? 40.901 -23.089 -3.654 1.00 23.16 172 SER C CA 1
ATOM 5931 C C . SER C 1 172 ? 41.224 -22.372 -4.952 1.00 23.91 172 SER C C 1
ATOM 5932 O O . SER C 1 172 ? 40.838 -22.899 -6.050 1.00 26.04 172 SER C O 1
ATOM 5935 N N . ASN C 1 173 ? 42.009 -21.264 -4.922 1.00 20.62 173 ASN C N 1
ATOM 5936 C CA . ASN C 1 173 ? 42.445 -20.599 -6.136 1.00 21.17 173 ASN C CA 1
ATOM 5937 C C . ASN C 1 173 ? 43.891 -20.925 -6.462 1.00 20.28 173 ASN C C 1
ATOM 5938 O O . ASN C 1 173 ? 44.601 -20.186 -7.133 1.00 21.14 173 ASN C O 1
ATOM 5943 N N . ASN C 1 174 ? 44.363 -22.066 -5.965 1.00 21.12 174 ASN C N 1
ATOM 5944 C CA . ASN C 1 174 ? 45.732 -22.561 -6.257 1.00 20.94 174 ASN C CA 1
ATOM 5945 C C . ASN C 1 174 ? 46.924 -21.729 -5.848 1.00 20.55 174 ASN C C 1
ATOM 5946 O O . ASN C 1 174 ? 48.025 -21.754 -6.441 1.00 23.39 174 ASN C O 1
ATOM 5951 N N . VAL C 1 175 ? 46.736 -21.071 -4.697 1.00 17.28 175 VAL C N 1
ATOM 5952 C CA . VAL C 1 175 ? 47.795 -20.365 -4.048 1.00 16.27 175 VAL C CA 1
ATOM 5953 C C . VAL C 1 175 ? 48.228 -21.136 -2.788 1.00 14.45 175 VAL C C 1
ATOM 5954 O O . VAL C 1 175 ? 47.380 -21.464 -1.964 1.00 17.14 175 VAL C O 1
ATOM 5958 N N . SER C 1 176 ? 49.514 -21.442 -2.739 1.00 15.21 176 SER C N 1
ATOM 5959 C CA . SER C 1 176 ? 50.168 -22.090 -1.558 1.00 14.52 176 SER C CA 1
ATOM 5960 C C . SER C 1 176 ? 50.333 -21.008 -0.487 1.00 17.19 176 SER C C 1
ATOM 5961 O O . SER C 1 176 ? 50.923 -19.949 -0.805 1.00 17.03 176 SER C O 1
ATOM 5964 N N . VAL C 1 177 ? 49.900 -21.328 0.740 1.00 14.79 177 VAL C N 1
ATOM 5965 C CA . VAL C 1 177 ? 49.963 -20.354 1.825 1.00 14.04 177 VAL C CA 1
ATOM 5966 C C . VAL C 1 177 ? 50.938 -20.887 2.882 1.00 15.75 177 VAL C C 1
ATOM 5967 O O . VAL C 1 177 ? 50.668 -21.933 3.481 1.00 16.82 177 VAL C O 1
ATOM 5971 N N . VAL C 1 178 ? 52.097 -20.269 2.959 1.00 15.07 178 VAL C N 1
ATOM 5972 C CA . VAL C 1 178 ? 53.171 -20.668 3.847 1.00 13.96 178 VAL C CA 1
ATOM 5973 C C . VAL C 1 178 ? 53.074 -19.850 5.155 1.00 15.43 178 VAL C C 1
ATOM 5974 O O . VAL C 1 178 ? 53.058 -18.620 5.093 1.00 17.32 178 VAL C O 1
ATOM 5991 N N . ALA C 1 180 ? 54.920 -19.589 9.196 1.00 14.83 180 ALA C N 1
ATOM 5992 C CA . ALA C 1 180 ? 55.730 -20.046 10.304 1.00 15.15 180 ALA C CA 1
ATOM 5993 C C . ALA C 1 180 ? 54.818 -20.535 11.439 1.00 18.48 180 ALA C C 1
ATOM 5994 O O . ALA C 1 180 ? 53.752 -19.951 11.673 1.00 17.63 180 ALA C O 1
ATOM 5996 N N . ALA C 1 181 ? 55.226 -21.649 12.049 1.00 21.02 181 ALA C N 1
ATOM 5997 C CA . ALA C 1 181 ? 54.400 -22.305 13.070 1.00 27.75 181 ALA C CA 1
ATOM 5998 C C . ALA C 1 181 ? 55.127 -22.199 14.331 1.00 33.19 181 ALA C C 1
ATOM 5999 O O . ALA C 1 181 ? 55.993 -23.057 14.595 1.00 34.28 181 ALA C O 1
ATOM 6001 N N . GLY C 1 182 ? 54.780 -21.187 15.121 1.00 37.71 182 GLY C N 1
ATOM 6002 C CA . GLY C 1 182 ? 55.625 -20.848 16.296 1.00 41.24 182 GLY C CA 1
ATOM 6003 C C . GLY C 1 182 ? 54.964 -20.472 17.602 1.00 43.38 182 GLY C C 1
ATOM 6004 O O . GLY C 1 182 ? 53.746 -20.391 17.686 1.00 41.95 182 GLY C O 1
ATOM 6005 N N . ASN C 1 183 ? 55.848 -20.325 18.611 1.00 46.83 183 ASN C N 1
ATOM 6006 C CA . ASN C 1 183 ? 55.609 -19.707 19.927 1.00 49.53 183 ASN C CA 1
ATOM 6007 C C . ASN C 1 183 ? 56.300 -18.334 19.968 1.00 49.57 183 ASN C C 1
ATOM 6008 O O . ASN C 1 183 ? 57.503 -18.266 20.235 1.00 50.04 183 ASN C O 1
ATOM 6013 N N . ASN C 1 192 ? 49.351 -21.185 20.567 1.00 39.52 192 ASN C N 1
ATOM 6014 C CA . ASN C 1 192 ? 48.725 -20.417 21.682 1.00 37.69 192 ASN C CA 1
ATOM 6015 C C . ASN C 1 192 ? 48.451 -18.964 21.215 1.00 35.27 192 ASN C C 1
ATOM 6016 O O . ASN C 1 192 ? 47.472 -18.720 20.509 1.00 35.02 192 ASN C O 1
ATOM 6021 N N . GLU C 1 193 ? 49.293 -18.001 21.580 1.00 33.29 193 GLU C N 1
ATOM 6022 C CA . GLU C 1 193 ? 49.046 -16.631 21.222 1.00 32.75 193 GLU C CA 1
ATOM 6023 C C . GLU C 1 193 ? 49.285 -16.374 19.711 1.00 30.14 193 GLU C C 1
ATOM 6024 O O . GLU C 1 193 ? 48.778 -15.407 19.126 1.00 29.24 193 GLU C O 1
ATOM 6030 N N . PHE C 1 194 ? 50.070 -17.255 19.106 1.00 27.29 194 PHE C N 1
ATOM 6031 C CA . PHE C 1 194 ? 50.409 -17.157 17.674 1.00 26.33 194 PHE C CA 1
ATOM 6032 C C . PHE C 1 194 ? 49.787 -18.296 16.823 1.00 25.42 194 PHE C C 1
ATOM 6033 O O . PHE C 1 194 ? 50.287 -18.600 15.728 1.00 24.84 194 PHE C O 1
ATOM 6041 N N . ALA C 1 195 ? 48.713 -18.897 17.301 1.00 23.74 195 ALA C N 1
ATOM 6042 C CA . ALA C 1 195 ? 48.173 -20.114 16.666 1.00 22.38 195 ALA C CA 1
ATOM 6043 C C . ALA C 1 195 ? 47.790 -19.872 15.227 1.00 21.95 195 ALA C C 1
ATOM 6044 O O . ALA C 1 195 ? 48.029 -20.744 14.394 1.00 20.48 195 ALA C O 1
ATOM 6046 N N . TYR C 1 196 ? 47.106 -18.768 14.934 1.00 21.30 196 TYR C N 1
ATOM 6047 C CA . TYR C 1 196 ? 46.395 -18.597 13.621 1.00 20.67 196 TYR C CA 1
ATOM 6048 C C . TYR C 1 196 ? 47.112 -17.571 12.807 1.00 21.47 196 TYR C C 1
ATOM 6049 O O . TYR C 1 196 ? 47.572 -16.554 13.375 1.00 21.56 196 TYR C O 1
ATOM 6058 N N . PRO C 1 197 ? 47.306 -17.826 11.495 1.00 18.45 197 PRO C N 1
ATOM 6059 C CA . PRO C 1 197 ? 46.688 -18.811 10.611 1.00 19.25 197 PRO C CA 1
ATOM 6060 C C . PRO C 1 197 ? 47.444 -20.148 10.459 1.00 16.82 197 PRO C C 1
ATOM 6061 O O . PRO C 1 197 ? 46.839 -21.039 9.791 1.00 16.95 197 PRO C O 1
ATOM 6065 N N . ALA C 1 198 ? 48.557 -20.299 11.121 1.00 17.25 198 ALA C N 1
ATOM 6066 C CA . ALA C 1 198 ? 49.424 -21.490 10.954 1.00 16.87 198 ALA C CA 1
ATOM 6067 C C . ALA C 1 198 ? 48.640 -22.776 11.307 1.00 18.46 198 ALA C C 1
ATOM 6068 O O . ALA C 1 198 ? 48.864 -23.823 10.676 1.00 19.57 198 ALA C O 1
ATOM 6070 N N . ALA C 1 199 ? 47.777 -22.701 12.344 1.00 18.36 199 ALA C N 1
ATOM 6071 C CA . ALA C 1 199 ? 46.990 -23.855 12.735 1.00 17.49 199 ALA C CA 1
ATOM 6072 C C . ALA C 1 199 ? 45.987 -24.330 11.779 1.00 16.35 199 ALA C C 1
ATOM 6073 O O . ALA C 1 199 ? 45.405 -25.409 11.964 1.00 18.75 199 ALA C O 1
ATOM 6075 N N . TYR C 1 200 ? 45.584 -23.536 10.785 1.00 16.48 200 TYR C N 1
ATOM 6076 C CA . TYR C 1 200 ? 44.587 -23.962 9.812 1.00 17.68 200 TYR C CA 1
ATOM 6077 C C . TYR C 1 200 ? 45.158 -25.098 8.924 1.00 17.18 200 TYR C C 1
ATOM 6078 O O . TYR C 1 200 ? 46.349 -25.071 8.525 1.00 14.82 200 TYR C O 1
ATOM 6087 N N . ASN C 1 201 ? 44.317 -26.122 8.743 1.00 17.09 201 ASN C N 1
ATOM 6088 C CA . ASN C 1 201 ? 44.741 -27.280 7.995 1.00 16.74 201 ASN C CA 1
ATOM 6089 C C . ASN C 1 201 ? 45.253 -26.918 6.607 1.00 16.34 201 ASN C C 1
ATOM 6090 O O . ASN C 1 201 ? 46.213 -27.567 6.140 1.00 16.39 201 ASN C O 1
ATOM 6095 N N . GLU C 1 202 ? 44.699 -25.879 5.991 1.00 15.25 202 GLU C N 1
ATOM 6096 C CA . GLU C 1 202 ? 45.042 -25.534 4.585 1.00 15.97 202 GLU C CA 1
ATOM 6097 C C . GLU C 1 202 ? 46.441 -24.995 4.382 1.00 15.36 202 GLU C C 1
ATOM 6098 O O . GLU C 1 202 ? 47.037 -25.061 3.311 1.00 14.79 202 GLU C O 1
ATOM 6104 N N A VAL C 1 203 ? 47.036 -24.563 5.499 0.50 13.58 203 VAL C N 1
ATOM 6105 N N B VAL C 1 203 ? 46.984 -24.359 5.417 0.50 13.48 203 VAL C N 1
ATOM 6106 C CA A VAL C 1 203 ? 48.287 -23.831 5.476 0.50 13.16 203 VAL C CA 1
ATOM 6107 C CA B VAL C 1 203 ? 48.219 -23.611 5.249 0.50 13.41 203 VAL C CA 1
ATOM 6108 C C A VAL C 1 203 ? 49.503 -24.752 5.528 0.50 13.58 203 VAL C C 1
ATOM 6109 C C B VAL C 1 203 ? 49.361 -24.619 5.429 0.50 13.03 203 VAL C C 1
ATOM 6110 O O A VAL C 1 203 ? 49.552 -25.834 6.166 0.50 12.51 203 VAL C O 1
ATOM 6111 O O B VAL C 1 203 ? 49.129 -25.660 6.059 0.50 13.93 203 VAL C O 1
ATOM 6118 N N . ILE C 1 204 ? 50.532 -24.397 4.814 1.00 13.03 204 ILE C N 1
ATOM 6119 C CA . ILE C 1 204 ? 51.754 -25.139 4.936 1.00 12.09 204 ILE C CA 1
ATOM 6120 C C . ILE C 1 204 ? 52.506 -24.516 6.089 1.00 13.12 204 ILE C C 1
ATOM 6121 O O . ILE C 1 204 ? 53.032 -23.364 6.021 1.00 12.90 204 ILE C O 1
ATOM 6126 N N . ALA C 1 205 ? 52.512 -25.216 7.204 1.00 13.34 205 ALA C N 1
ATOM 6127 C CA . ALA C 1 205 ? 53.077 -24.797 8.481 1.00 15.03 205 ALA C CA 1
ATOM 6128 C C . ALA C 1 205 ? 54.509 -25.238 8.607 1.00 13.77 205 ALA C C 1
ATOM 6129 O O . ALA C 1 205 ? 54.844 -26.407 8.437 1.00 15.43 205 ALA C O 1
ATOM 6131 N N . VAL C 1 206 ? 55.470 -24.334 8.829 1.00 13.14 206 VAL C N 1
ATOM 6132 C CA . VAL C 1 206 ? 56.874 -24.603 8.787 1.00 13.21 206 VAL C CA 1
ATOM 6133 C C . VAL C 1 206 ? 57.462 -24.407 10.188 1.00 15.40 206 VAL C C 1
ATOM 6134 O O . VAL C 1 206 ? 57.337 -23.314 10.801 1.00 16.24 206 VAL C O 1
ATOM 6138 N N . GLY C 1 207 ? 58.159 -25.420 10.630 1.00 15.29 207 GLY C N 1
ATOM 6139 C CA . GLY C 1 207 ? 58.988 -25.349 11.864 1.00 16.04 207 GLY C CA 1
ATOM 6140 C C . GLY C 1 207 ? 60.461 -25.099 11.546 1.00 16.32 207 GLY C C 1
ATOM 6141 O O . GLY C 1 207 ? 60.932 -25.195 10.384 1.00 16.40 207 GLY C O 1
ATOM 6142 N N . ALA C 1 208 ? 61.277 -24.921 12.611 1.00 15.99 208 ALA C N 1
ATOM 6143 C CA . ALA C 1 208 ? 62.678 -24.628 12.511 1.00 17.15 208 ALA C CA 1
ATOM 6144 C C . ALA C 1 208 ? 63.623 -25.606 13.142 1.00 17.84 208 ALA C C 1
ATOM 6145 O O . ALA C 1 208 ? 63.285 -26.240 14.163 1.00 18.25 208 ALA C O 1
ATOM 6147 N N . VAL C 1 209 ? 64.777 -25.737 12.545 1.00 17.55 209 VAL C N 1
ATOM 6148 C CA . VAL C 1 209 ? 65.920 -26.494 13.061 1.00 17.04 209 VAL C CA 1
ATOM 6149 C C . VAL C 1 209 ? 67.133 -25.571 12.860 1.00 19.26 209 VAL C C 1
ATOM 6150 O O . VAL C 1 209 ? 67.092 -24.542 12.131 1.00 18.96 209 VAL C O 1
ATOM 6154 N N . ASP C 1 210 ? 68.220 -25.904 13.566 1.00 16.67 210 ASP C N 1
ATOM 6155 C CA . ASP C 1 210 ? 69.521 -25.279 13.384 1.00 19.64 210 ASP C CA 1
ATOM 6156 C C . ASP C 1 210 ? 70.319 -25.958 12.302 1.00 19.05 210 ASP C C 1
ATOM 6157 O O . ASP C 1 210 ? 69.781 -26.864 11.596 1.00 17.50 210 ASP C O 1
ATOM 6162 N N . PHE C 1 211 ? 71.569 -25.568 12.066 1.00 18.95 211 PHE C N 1
ATOM 6163 C CA . PHE C 1 211 ? 72.314 -26.123 10.958 1.00 21.17 211 PHE C CA 1
ATOM 6164 C C . PHE C 1 211 ? 72.805 -27.535 11.215 1.00 21.95 211 PHE C C 1
ATOM 6165 O O . PHE C 1 211 ? 73.259 -28.214 10.314 1.00 23.25 211 PHE C O 1
ATOM 6173 N N . ASP C 1 212 ? 72.704 -27.977 12.477 1.00 22.39 212 ASP C N 1
ATOM 6174 C CA . ASP C 1 212 ? 72.953 -29.360 12.845 1.00 22.56 212 ASP C CA 1
ATOM 6175 C C . ASP C 1 212 ? 71.653 -30.140 12.843 1.00 21.34 212 ASP C C 1
ATOM 6176 O O . ASP C 1 212 ? 71.663 -31.298 13.286 1.00 22.54 212 ASP C O 1
ATOM 6181 N N . LEU C 1 213 ? 70.545 -29.523 12.385 1.00 19.74 213 LEU C N 1
ATOM 6182 C CA . LEU C 1 213 ? 69.248 -30.217 12.236 1.00 19.32 213 LEU C CA 1
ATOM 6183 C C . LEU C 1 213 ? 68.667 -30.607 13.580 1.00 22.00 213 LEU C C 1
ATOM 6184 O O . LEU C 1 213 ? 67.916 -31.586 13.691 1.00 22.10 213 LEU C O 1
ATOM 6189 N N . ARG C 1 214 ? 68.948 -29.780 14.559 1.00 21.21 214 ARG C N 1
ATOM 6190 C CA . ARG C 1 214 ? 68.289 -29.903 15.847 1.00 21.95 214 ARG C CA 1
ATOM 6191 C C . ARG C 1 214 ? 67.057 -29.002 15.912 1.00 22.01 214 ARG C C 1
ATOM 6192 O O . ARG C 1 214 ? 67.058 -27.834 15.480 1.00 19.62 214 ARG C O 1
ATOM 6200 N N . LEU C 1 215 ? 65.960 -29.500 16.464 1.00 22.79 215 LEU C N 1
ATOM 6201 C CA . LEU C 1 215 ? 64.712 -28.755 16.556 1.00 24.32 215 LEU C CA 1
ATOM 6202 C C . LEU C 1 215 ? 64.815 -27.522 17.480 1.00 27.98 215 LEU C C 1
ATOM 6203 O O . LEU C 1 215 ? 65.450 -27.563 18.571 1.00 26.62 215 LEU C O 1
ATOM 6208 N N . SER C 1 216 ? 64.258 -26.399 17.023 1.00 31.20 216 SER C N 1
ATOM 6209 C CA . SER C 1 216 ? 64.295 -25.121 17.796 1.00 35.51 216 SER C CA 1
ATOM 6210 C C . SER C 1 216 ? 63.187 -25.072 18.852 1.00 39.58 216 SER C C 1
ATOM 6211 O O . SER C 1 216 ? 63.405 -24.606 19.984 1.00 40.31 216 SER C O 1
ATOM 6214 N N . ASP C 1 217 ? 61.991 -25.488 18.428 1.00 44.72 217 ASP C N 1
ATOM 6215 C CA . ASP C 1 217 ? 60.737 -25.476 19.238 1.00 47.70 217 ASP C CA 1
ATOM 6216 C C . ASP C 1 217 ? 59.908 -24.185 19.221 1.00 48.77 217 ASP C C 1
ATOM 6217 O O . ASP C 1 217 ? 58.666 -24.218 19.034 1.00 49.70 217 ASP C O 1
ATOM 6222 N N . THR C 1 221 ? 52.457 -30.317 20.051 1.00 41.95 222 THR C N 1
ATOM 6223 C CA . THR C 1 221 ? 51.252 -29.509 19.728 1.00 41.50 222 THR C CA 1
ATOM 6224 C C . THR C 1 221 ? 51.194 -28.554 18.469 1.00 39.54 222 THR C C 1
ATOM 6225 O O . THR C 1 221 ? 50.073 -28.151 18.046 1.00 38.65 222 THR C O 1
ATOM 6229 N N . GLU C 1 223 ? 52.327 -28.117 17.929 1.00 35.87 223 GLU C N 1
ATOM 6230 C CA . GLU C 1 223 ? 52.281 -27.376 16.640 1.00 34.34 223 GLU C CA 1
ATOM 6231 C C . GLU C 1 223 ? 52.022 -28.491 15.591 1.00 29.64 223 GLU C C 1
ATOM 6232 O O . GLU C 1 223 ? 52.425 -29.662 15.776 1.00 29.93 223 GLU C O 1
ATOM 6238 N N . GLU C 1 224 ? 51.227 -28.190 14.592 1.00 24.63 224 GLU C N 1
ATOM 6239 C CA . GLU C 1 224 ? 50.919 -29.186 13.548 1.00 19.01 224 GLU C CA 1
ATOM 6240 C C . GLU C 1 224 ? 51.701 -28.685 12.284 1.00 18.07 224 GLU C C 1
ATOM 6241 O O . GLU C 1 224 ? 51.225 -27.840 11.539 1.00 20.27 224 GLU C O 1
ATOM 6247 N N . ILE C 1 225 ? 52.874 -29.215 12.136 1.00 17.27 225 ILE C N 1
ATOM 6248 C CA . ILE C 1 225 ? 53.744 -28.806 11.053 1.00 18.05 225 ILE C CA 1
ATOM 6249 C C . ILE C 1 225 ? 53.816 -29.787 9.905 1.00 17.20 225 ILE C C 1
ATOM 6250 O O . ILE C 1 225 ? 53.685 -31.013 10.042 1.00 16.47 225 ILE C O 1
ATOM 6255 N N . ASP C 1 226 ? 54.168 -29.215 8.754 1.00 14.92 226 ASP C N 1
ATOM 6256 C CA . ASP C 1 226 ? 54.379 -29.946 7.562 1.00 13.21 226 ASP C CA 1
ATOM 6257 C C . ASP C 1 226 ? 55.809 -30.256 7.180 1.00 13.65 226 ASP C C 1
ATOM 6258 O O . ASP C 1 226 ? 56.070 -31.221 6.431 1.00 13.51 226 ASP C O 1
ATOM 6263 N N . ILE C 1 227 ? 56.777 -29.457 7.638 1.00 13.55 227 ILE C N 1
ATOM 6264 C CA . ILE C 1 227 ? 58.154 -29.470 7.203 1.00 12.37 227 ILE C CA 1
ATOM 6265 C C . ILE C 1 227 ? 58.937 -28.526 8.115 1.00 12.96 227 ILE C C 1
ATOM 6266 O O . ILE C 1 227 ? 58.359 -27.650 8.713 1.00 14.61 227 ILE C O 1
ATOM 6271 N N . VAL C 1 228 ? 60.229 -28.774 8.189 1.00 13.98 228 VAL C N 1
ATOM 6272 C CA . VAL C 1 228 ? 61.202 -27.920 8.863 1.00 14.66 228 VAL C CA 1
ATOM 6273 C C . VAL C 1 228 ? 62.245 -27.358 7.930 1.00 15.57 228 VAL C C 1
ATOM 6274 O O . VAL C 1 228 ? 62.633 -27.975 6.897 1.00 14.09 228 VAL C O 1
ATOM 6278 N N . ALA C 1 229 ? 62.765 -26.167 8.310 1.00 14.44 229 ALA C N 1
ATOM 6279 C CA . ALA C 1 229 ? 63.836 -25.567 7.546 1.00 13.56 229 ALA C CA 1
ATOM 6280 C C . ALA C 1 229 ? 64.743 -24.762 8.475 1.00 14.05 229 ALA C C 1
ATOM 6281 O O . ALA C 1 229 ? 64.359 -24.622 9.673 1.00 15.51 229 ALA C O 1
ATOM 6283 N N . PRO C 1 230 ? 65.819 -24.191 7.984 1.00 14.64 230 PRO C N 1
ATOM 6284 C CA . PRO C 1 230 ? 66.776 -23.502 8.851 1.00 14.20 230 PRO C CA 1
ATOM 6285 C C . PRO C 1 230 ? 66.209 -22.218 9.488 1.00 15.98 230 PRO C C 1
ATOM 6286 O O . PRO C 1 230 ? 65.559 -21.390 8.892 1.00 15.48 230 PRO C O 1
ATOM 6290 N N . GLY C 1 231 ? 66.402 -22.063 10.818 1.00 17.16 231 GLY C N 1
ATOM 6291 C CA . GLY C 1 231 ? 65.834 -20.951 11.513 1.00 19.49 231 GLY C CA 1
ATOM 6292 C C . GLY C 1 231 ? 66.827 -20.331 12.509 1.00 18.97 231 GLY C C 1
ATOM 6293 O O . GLY C 1 231 ? 66.406 -19.428 13.150 1.00 20.66 231 GLY C O 1
ATOM 6294 N N . VAL C 1 232 ? 68.029 -20.874 12.647 1.00 18.16 232 VAL C N 1
ATOM 6295 C CA . VAL C 1 232 ? 69.060 -20.364 13.594 1.00 19.32 232 VAL C CA 1
ATOM 6296 C C . VAL C 1 232 ? 70.248 -19.715 12.918 1.00 19.81 232 VAL C C 1
ATOM 6297 O O . VAL C 1 232 ? 70.937 -20.270 12.114 1.00 21.15 232 VAL C O 1
ATOM 6301 N N . GLY C 1 233 ? 70.516 -18.448 13.247 1.00 20.38 233 GLY C N 1
ATOM 6302 C CA . GLY C 1 233 ? 71.664 -17.806 12.707 1.00 19.33 233 GLY C CA 1
ATOM 6303 C C . GLY C 1 233 ? 71.518 -17.499 11.212 1.00 17.52 233 GLY C C 1
ATOM 6304 O O . GLY C 1 233 ? 72.453 -17.762 10.438 1.00 21.49 233 GLY C O 1
ATOM 6305 N N . ILE C 1 234 ? 70.345 -17.017 10.868 1.00 19.11 234 ILE C N 1
ATOM 6306 C CA . ILE C 1 234 ? 70.007 -16.816 9.445 1.00 18.29 234 ILE C CA 1
ATOM 6307 C C . ILE C 1 234 ? 70.361 -15.327 9.082 1.00 17.38 234 ILE C C 1
ATOM 6308 O O . ILE C 1 234 ? 69.656 -14.393 9.511 1.00 17.57 234 ILE C O 1
ATOM 6313 N N . LYS C 1 235 ? 71.401 -15.216 8.264 1.00 20.58 235 LYS C N 1
ATOM 6314 C CA . LYS C 1 235 ? 71.773 -13.956 7.626 1.00 20.98 235 LYS C CA 1
ATOM 6315 C C . LYS C 1 235 ? 70.933 -13.658 6.415 1.00 20.59 235 LYS C C 1
ATOM 6316 O O . LYS C 1 235 ? 70.789 -14.503 5.528 1.00 19.80 235 LYS C O 1
ATOM 6322 N N . SER C 1 236 ? 70.422 -12.427 6.378 1.00 21.08 236 SER C N 1
ATOM 6323 C CA . SER C 1 236 ? 69.708 -11.924 5.158 1.00 20.57 236 SER C CA 1
ATOM 6324 C C . SER C 1 236 ? 69.815 -10.420 5.099 1.00 20.45 236 SER C C 1
ATOM 6325 O O . SER C 1 236 ? 70.542 -9.829 5.951 1.00 18.72 236 SER C O 1
ATOM 6328 N N . THR C 1 237 ? 69.114 -9.867 4.111 1.00 20.01 237 THR C N 1
ATOM 6329 C CA . THR C 1 237 ? 68.971 -8.427 3.981 1.00 21.31 237 THR C CA 1
ATOM 6330 C C . THR C 1 237 ? 68.317 -7.762 5.160 1.00 21.48 237 THR C C 1
ATOM 6331 O O . THR C 1 237 ? 67.451 -8.311 5.823 1.00 21.09 237 THR C O 1
ATOM 6335 N N . TYR C 1 238 ? 68.631 -6.476 5.394 1.00 21.88 238 TYR C N 1
ATOM 6336 C CA . TYR C 1 238 ? 67.969 -5.723 6.446 1.00 22.10 238 TYR C CA 1
ATOM 6337 C C . TYR C 1 238 ? 67.918 -4.211 6.038 1.00 23.12 238 TYR C C 1
ATOM 6338 O O . TYR C 1 238 ? 68.343 -3.853 4.945 1.00 21.37 238 TYR C O 1
ATOM 6347 N N . LEU C 1 239 ? 67.438 -3.367 6.942 1.00 22.99 239 LEU C N 1
ATOM 6348 C CA . LEU C 1 239 ? 67.308 -1.909 6.689 1.00 24.62 239 LEU C CA 1
ATOM 6349 C C . LEU C 1 239 ? 68.599 -1.243 6.268 1.00 24.76 239 LEU C C 1
ATOM 6350 O O . LEU C 1 239 ? 69.657 -1.760 6.435 1.00 26.37 239 LEU C O 1
ATOM 6355 N N . ASP C 1 240 ? 68.436 -0.073 5.623 1.00 28.08 240 ASP C N 1
ATOM 6356 C CA . ASP C 1 240 ? 69.549 0.838 5.327 1.00 27.95 240 ASP C CA 1
ATOM 6357 C C . ASP C 1 240 ? 70.604 0.165 4.483 1.00 26.07 240 ASP C C 1
ATOM 6358 O O . ASP C 1 240 ? 71.797 0.340 4.661 1.00 26.65 240 ASP C O 1
ATOM 6363 N N . SER C 1 241 ? 70.151 -0.719 3.595 1.00 23.69 241 SER C N 1
ATOM 6364 C CA . SER C 1 241 ? 71.014 -1.421 2.680 1.00 23.69 241 SER C CA 1
ATOM 6365 C C . SER C 1 241 ? 72.072 -2.356 3.300 1.00 22.51 241 SER C C 1
ATOM 6366 O O . SER C 1 241 ? 73.062 -2.692 2.645 1.00 25.13 241 SER C O 1
ATOM 6369 N N . GLY C 1 242 ? 71.804 -2.887 4.497 1.00 24.03 242 GLY C N 1
ATOM 6370 C CA . GLY C 1 242 ? 72.766 -3.730 5.188 1.00 23.19 242 GLY C CA 1
ATOM 6371 C C . GLY C 1 242 ? 72.079 -5.084 5.439 1.00 23.75 242 GLY C C 1
ATOM 6372 O O . GLY C 1 242 ? 71.236 -5.505 4.629 1.00 21.62 242 GLY C O 1
ATOM 6373 N N . TYR C 1 243 ? 72.495 -5.743 6.503 1.00 21.91 243 TYR C N 1
ATOM 6374 C CA . TYR C 1 243 ? 72.224 -7.187 6.679 1.00 21.98 243 TYR C CA 1
ATOM 6375 C C . TYR C 1 243 ? 72.047 -7.456 8.119 1.00 23.97 243 TYR C C 1
ATOM 6376 O O . TYR C 1 243 ? 72.615 -6.729 8.980 1.00 24.40 243 TYR C O 1
ATOM 6385 N N . ALA C 1 244 ? 71.272 -8.508 8.434 1.00 22.90 244 ALA C N 1
ATOM 6386 C CA . ALA C 1 244 ? 71.105 -8.890 9.840 1.00 21.86 244 ALA C CA 1
ATOM 6387 C C . ALA C 1 244 ? 71.036 -10.423 9.946 1.00 23.40 244 ALA C C 1
ATOM 6388 O O . ALA C 1 244 ? 70.566 -11.102 9.019 1.00 21.07 244 ALA C O 1
ATOM 6390 N N . GLU C 1 245 ? 71.498 -10.947 11.072 1.00 21.67 245 GLU C N 1
ATOM 6391 C CA . GLU C 1 245 ? 71.438 -12.356 11.393 1.00 23.95 245 GLU C CA 1
ATOM 6392 C C . GLU C 1 245 ? 70.390 -12.526 12.494 1.00 22.98 245 GLU C C 1
ATOM 6393 O O . GLU C 1 245 ? 70.480 -11.904 13.592 1.00 22.34 245 GLU C O 1
ATOM 6399 N N . LEU C 1 246 ? 69.298 -13.226 12.147 1.00 22.23 246 LEU C N 1
ATOM 6400 C CA . LEU C 1 246 ? 68.206 -13.457 13.031 1.00 19.30 246 LEU C CA 1
ATOM 6401 C C . LEU C 1 246 ? 68.066 -14.980 13.327 1.00 20.56 246 LEU C C 1
ATOM 6402 O O . LEU C 1 246 ? 68.455 -15.846 12.504 1.00 18.75 246 LEU C O 1
ATOM 6407 N N . SER C 1 247 ? 67.494 -15.227 14.527 1.00 21.13 247 SER C N 1
ATOM 6408 C CA . SER C 1 247 ? 67.188 -16.621 14.969 1.00 20.98 247 SER C CA 1
ATOM 6409 C C . SER C 1 247 ? 65.824 -16.704 15.569 1.00 21.95 247 SER C C 1
ATOM 6410 O O . SER C 1 247 ? 65.451 -15.931 16.441 1.00 22.29 247 SER C O 1
ATOM 6413 N N . GLY C 1 248 ? 64.995 -17.632 15.066 1.00 19.73 248 GLY C N 1
ATOM 6414 C CA . GLY C 1 248 ? 63.623 -17.760 15.512 1.00 19.64 248 GLY C CA 1
ATOM 6415 C C . GLY C 1 248 ? 62.907 -18.755 14.684 1.00 20.37 248 GLY C C 1
ATOM 6416 O O . GLY C 1 248 ? 63.328 -18.975 13.524 1.00 18.95 248 GLY C O 1
ATOM 6417 N N . THR C 1 249 ? 61.791 -19.207 15.182 1.00 20.39 249 THR C N 1
ATOM 6418 C CA . THR C 1 249 ? 60.923 -20.120 14.409 1.00 22.34 249 THR C CA 1
ATOM 6419 C C . THR C 1 249 ? 60.617 -19.499 13.074 1.00 22.71 249 THR C C 1
ATOM 6420 O O . THR C 1 249 ? 60.638 -20.222 12.070 1.00 23.90 249 THR C O 1
ATOM 6424 N N . ALA C 1 250 ? 60.287 -18.227 13.043 1.00 21.73 250 ALA C N 1
ATOM 6425 C CA . ALA C 1 250 ? 59.837 -17.663 11.779 1.00 23.48 250 ALA C CA 1
ATOM 6426 C C . ALA C 1 250 ? 60.894 -17.488 10.710 1.00 21.94 250 ALA C C 1
ATOM 6427 O O . ALA C 1 250 ? 60.495 -17.235 9.539 1.00 22.18 250 ALA C O 1
ATOM 6429 N N . MET C 1 251 ? 62.162 -17.684 11.030 1.00 19.00 251 MET C N 1
ATOM 6430 C CA . MET C 1 251 ? 63.217 -17.566 9.998 1.00 18.13 251 MET C CA 1
ATOM 6431 C C . MET C 1 251 ? 63.126 -18.757 9.012 1.00 17.34 251 MET C C 1
ATOM 6432 O O . MET C 1 251 ? 63.726 -18.725 7.942 1.00 17.99 251 MET C O 1
ATOM 6437 N N . ALA C 1 252 ? 62.516 -19.857 9.457 1.00 16.10 252 ALA C N 1
ATOM 6438 C CA . ALA C 1 252 ? 62.402 -21.042 8.595 1.00 15.20 252 ALA C CA 1
ATOM 6439 C C . ALA C 1 252 ? 61.482 -20.838 7.419 1.00 15.46 252 ALA C C 1
ATOM 6440 O O . ALA C 1 252 ? 61.899 -21.132 6.271 1.00 15.68 252 ALA C O 1
ATOM 6442 N N . ALA C 1 253 ? 60.306 -20.366 7.644 1.00 14.97 253 ALA C N 1
ATOM 6443 C CA . ALA C 1 253 ? 59.228 -20.242 6.593 1.00 16.06 253 ALA C CA 1
ATOM 6444 C C . ALA C 1 253 ? 59.681 -19.642 5.302 1.00 15.62 253 ALA C C 1
ATOM 6445 O O . ALA C 1 253 ? 59.354 -20.170 4.275 1.00 14.41 253 ALA C O 1
ATOM 6447 N N . PRO C 1 254 ? 60.414 -18.532 5.322 1.00 15.31 254 PRO C N 1
ATOM 6448 C CA . PRO C 1 254 ? 60.849 -17.932 4.035 1.00 15.24 254 PRO C CA 1
ATOM 6449 C C . PRO C 1 254 ? 61.630 -18.880 3.159 1.00 15.24 254 PRO C C 1
ATOM 6450 O O . PRO C 1 254 ? 61.516 -18.745 1.895 1.00 14.78 254 PRO C O 1
ATOM 6454 N N . HIS C 1 255 ? 62.411 -19.806 3.723 1.00 13.73 255 HIS C N 1
ATOM 6455 C CA . HIS C 1 255 ? 63.094 -20.814 2.915 1.00 14.07 255 HIS C CA 1
ATOM 6456 C C . HIS C 1 255 ? 62.104 -21.640 2.135 1.00 13.84 255 HIS C C 1
ATOM 6457 O O . HIS C 1 255 ? 62.381 -21.996 0.935 1.00 14.05 255 HIS C O 1
ATOM 6464 N N . VAL C 1 256 ? 61.036 -22.077 2.725 1.00 12.35 256 VAL C N 1
ATOM 6465 C CA . VAL C 1 256 ? 59.999 -22.861 2.074 1.00 12.84 256 VAL C CA 1
ATOM 6466 C C . VAL C 1 256 ? 59.308 -22.044 1.000 1.00 12.99 256 VAL C C 1
ATOM 6467 O O . VAL C 1 256 ? 58.929 -22.580 -0.075 1.00 13.13 256 VAL C O 1
ATOM 6471 N N . ALA C 1 257 ? 58.986 -20.775 1.286 1.00 14.46 257 ALA C N 1
ATOM 6472 C CA . ALA C 1 257 ? 58.347 -19.955 0.294 1.00 13.51 257 ALA C CA 1
ATOM 6473 C C . ALA C 1 257 ? 59.210 -19.823 -0.982 1.00 13.18 257 ALA C C 1
ATOM 6474 O O . ALA C 1 257 ? 58.676 -20.031 -2.086 1.00 14.30 257 ALA C O 1
ATOM 6476 N N . GLY C 1 258 ? 60.496 -19.562 -0.854 1.00 13.45 258 GLY C N 1
ATOM 6477 C CA . GLY C 1 258 ? 61.416 -19.545 -2.041 1.00 14.18 258 GLY C CA 1
ATOM 6478 C C . GLY C 1 258 ? 61.466 -20.885 -2.679 1.00 15.41 258 GLY C C 1
ATOM 6479 O O . GLY C 1 258 ? 61.434 -21.030 -3.928 1.00 13.83 258 GLY C O 1
ATOM 6480 N N . ALA C 1 259 ? 61.606 -21.938 -1.889 1.00 13.60 259 ALA C N 1
ATOM 6481 C CA . ALA C 1 259 ? 61.594 -23.351 -2.405 1.00 12.91 259 ALA C CA 1
ATOM 6482 C C . ALA C 1 259 ? 60.373 -23.636 -3.235 1.00 13.81 259 ALA C C 1
ATOM 6483 O O . ALA C 1 259 ? 60.530 -24.306 -4.251 1.00 13.63 259 ALA C O 1
ATOM 6485 N N . LEU C 1 260 ? 59.182 -23.182 -2.888 1.00 11.69 260 LEU C N 1
ATOM 6486 C CA . LEU C 1 260 ? 57.987 -23.454 -3.649 1.00 12.69 260 LEU C CA 1
ATOM 6487 C C . LEU C 1 260 ? 58.127 -22.871 -5.086 1.00 13.08 260 LEU C C 1
ATOM 6488 O O . LEU C 1 260 ? 57.585 -23.453 -6.010 1.00 14.09 260 LEU C O 1
ATOM 6493 N N . ALA C 1 261 ? 58.738 -21.716 -5.184 1.00 13.37 261 ALA C N 1
ATOM 6494 C CA . ALA C 1 261 ? 58.933 -21.115 -6.546 1.00 13.32 261 ALA C CA 1
ATOM 6495 C C . ALA C 1 261 ? 59.749 -22.065 -7.350 1.00 13.60 261 ALA C C 1
ATOM 6496 O O . ALA C 1 261 ? 59.418 -22.256 -8.585 1.00 14.03 261 ALA C O 1
ATOM 6498 N N . LEU C 1 262 ? 60.800 -22.631 -6.811 1.00 12.22 262 LEU C N 1
ATOM 6499 C CA . LEU C 1 262 ? 61.694 -23.549 -7.541 1.00 12.30 262 LEU C CA 1
ATOM 6500 C C . LEU C 1 262 ? 60.893 -24.813 -7.906 1.00 12.97 262 LEU C C 1
ATOM 6501 O O . LEU C 1 262 ? 60.896 -25.321 -9.047 1.00 14.61 262 LEU C O 1
ATOM 6506 N N . ILE C 1 263 ? 60.144 -25.359 -6.956 1.00 13.12 263 ILE C N 1
ATOM 6507 C CA . ILE C 1 263 ? 59.409 -26.613 -7.120 1.00 13.48 263 ILE C CA 1
ATOM 6508 C C . ILE C 1 263 ? 58.265 -26.543 -8.099 1.00 15.28 263 ILE C C 1
ATOM 6509 O O . ILE C 1 263 ? 58.064 -27.474 -8.898 1.00 14.11 263 ILE C O 1
ATOM 6514 N N . ILE C 1 264 ? 57.517 -25.436 -8.146 1.00 14.41 264 ILE C N 1
ATOM 6515 C CA . ILE C 1 264 ? 56.466 -25.295 -9.130 1.00 12.25 264 ILE C CA 1
ATOM 6516 C C . ILE C 1 264 ? 57.163 -25.321 -10.522 1.00 13.42 264 ILE C C 1
ATOM 6517 O O . ILE C 1 264 ? 56.631 -26.031 -11.414 1.00 13.32 264 ILE C O 1
ATOM 6522 N N . ASN C 1 265 ? 58.288 -24.671 -10.679 1.00 14.84 265 ASN C N 1
ATOM 6523 C CA . ASN C 1 265 ? 58.944 -24.675 -12.015 1.00 14.98 265 ASN C CA 1
ATOM 6524 C C . ASN C 1 265 ? 59.457 -26.110 -12.330 1.00 16.47 265 ASN C C 1
ATOM 6525 O O . ASN C 1 265 ? 59.188 -26.655 -13.405 1.00 17.33 265 ASN C O 1
ATOM 6530 N N . LEU C 1 266 ? 60.106 -26.738 -11.342 1.00 15.65 266 LEU C N 1
ATOM 6531 C CA . LEU C 1 266 ? 60.631 -28.095 -11.539 1.00 14.42 266 LEU C CA 1
ATOM 6532 C C . LEU C 1 266 ? 59.480 -29.046 -11.950 1.00 14.76 266 LEU C C 1
ATOM 6533 O O . LEU C 1 266 ? 59.546 -29.790 -12.988 1.00 15.68 266 LEU C O 1
ATOM 6538 N N . ALA C 1 267 ? 58.429 -29.077 -11.184 1.00 12.11 267 ALA C N 1
ATOM 6539 C CA . ALA C 1 267 ? 57.341 -30.031 -11.328 1.00 12.39 267 ALA C CA 1
ATOM 6540 C C . ALA C 1 267 ? 56.514 -29.810 -12.548 1.00 14.93 267 ALA C C 1
ATOM 6541 O O . ALA C 1 267 ? 56.167 -30.789 -13.243 1.00 14.70 267 ALA C O 1
ATOM 6543 N N . GLU C 1 268 ? 56.158 -28.552 -12.820 1.00 13.98 268 GLU C N 1
ATOM 6544 C CA . GLU C 1 268 ? 55.353 -28.319 -14.015 1.00 15.49 268 GLU C CA 1
ATOM 6545 C C . GLU C 1 268 ? 56.201 -28.599 -15.254 1.00 15.39 268 GLU C C 1
ATOM 6546 O O . GLU C 1 268 ? 55.604 -28.986 -16.278 1.00 15.94 268 GLU C O 1
ATOM 6552 N N . ASP C 1 269 ? 57.505 -28.360 -15.230 1.00 15.84 269 ASP C N 1
ATOM 6553 C CA . ASP C 1 269 ? 58.379 -28.736 -16.376 1.00 15.71 269 ASP C CA 1
ATOM 6554 C C . ASP C 1 269 ? 58.405 -30.242 -16.555 1.00 17.73 269 ASP C C 1
ATOM 6555 O O . ASP C 1 269 ? 58.355 -30.762 -17.688 1.00 19.95 269 ASP C O 1
ATOM 6560 N N . ALA C 1 270 ? 58.471 -30.986 -15.460 1.00 16.04 270 ALA C N 1
ATOM 6561 C CA . ALA C 1 270 ? 58.430 -32.456 -15.537 1.00 16.69 270 ALA C CA 1
ATOM 6562 C C . ALA C 1 270 ? 57.134 -33.042 -15.977 1.00 17.87 270 ALA C C 1
ATOM 6563 O O . ALA C 1 270 ? 57.112 -33.932 -16.891 1.00 21.33 270 ALA C O 1
ATOM 6565 N N . PHE C 1 271 ? 56.015 -32.613 -15.415 1.00 16.05 271 PHE C N 1
ATOM 6566 C CA . PHE C 1 271 ? 54.701 -33.122 -15.677 1.00 17.24 271 PHE C CA 1
ATOM 6567 C C . PHE C 1 271 ? 54.040 -32.564 -16.997 1.00 19.60 271 PHE C C 1
ATOM 6568 O O . PHE C 1 271 ? 53.081 -33.160 -17.502 1.00 21.06 271 PHE C O 1
ATOM 6576 N N . LYS C 1 272 ? 54.615 -31.479 -17.519 1.00 22.32 272 LYS C N 1
ATOM 6577 C CA . LYS C 1 272 ? 54.116 -30.738 -18.704 1.00 23.58 272 LYS C CA 1
ATOM 6578 C C . LYS C 1 272 ? 52.628 -30.287 -18.630 1.00 22.83 272 LYS C C 1
ATOM 6579 O O . LYS C 1 272 ? 51.820 -30.379 -19.584 1.00 23.78 272 LYS C O 1
ATOM 6585 N N A ARG C 1 273 ? 52.197 -29.903 -17.427 0.50 21.99 273 ARG C N 1
ATOM 6586 N N B ARG C 1 273 ? 52.233 -29.813 -17.451 0.50 21.73 273 ARG C N 1
ATOM 6587 C CA A ARG C 1 273 ? 50.887 -29.309 -17.218 0.50 22.01 273 ARG C CA 1
ATOM 6588 C CA B ARG C 1 273 ? 50.858 -29.434 -17.191 0.50 21.37 273 ARG C CA 1
ATOM 6589 C C A ARG C 1 273 ? 50.978 -28.485 -15.969 0.50 21.96 273 ARG C C 1
ATOM 6590 C C B ARG C 1 273 ? 50.892 -28.610 -15.931 0.50 21.55 273 ARG C C 1
ATOM 6591 O O A ARG C 1 273 ? 51.963 -28.577 -15.220 0.50 20.95 273 ARG C O 1
ATOM 6592 O O B ARG C 1 273 ? 51.798 -28.821 -15.138 0.50 19.99 273 ARG C O 1
ATOM 6607 N N . SER C 1 274 ? 49.951 -27.673 -15.805 1.00 22.27 274 SER C N 1
ATOM 6608 C CA . SER C 1 274 ? 49.700 -26.923 -14.602 1.00 22.36 274 SER C CA 1
ATOM 6609 C C . SER C 1 274 ? 49.285 -27.918 -13.510 1.00 20.89 274 SER C C 1
ATOM 6610 O O . SER C 1 274 ? 48.505 -28.785 -13.714 1.00 24.01 274 SER C O 1
ATOM 6613 N N . LEU C 1 275 ? 49.831 -27.679 -12.329 1.00 17.75 275 LEU C N 1
ATOM 6614 C CA . LEU C 1 275 ? 49.566 -28.487 -11.141 1.00 16.66 275 LEU C CA 1
ATOM 6615 C C . LEU C 1 275 ? 48.815 -27.688 -10.119 1.00 16.44 275 LEU C C 1
ATOM 6616 O O . LEU C 1 275 ? 49.063 -26.465 -9.963 1.00 18.58 275 LEU C O 1
ATOM 6621 N N . SER C 1 276 ? 47.868 -28.378 -9.456 1.00 14.99 276 SER C N 1
ATOM 6622 C CA . SER C 1 276 ? 47.031 -27.778 -8.436 1.00 14.41 276 SER C CA 1
ATOM 6623 C C . SER C 1 276 ? 47.871 -27.565 -7.202 1.00 13.06 276 SER C C 1
ATOM 6624 O O . SER C 1 276 ? 48.961 -28.060 -7.014 1.00 14.07 276 SER C O 1
ATOM 6627 N N . GLU C 1 277 ? 47.290 -26.764 -6.326 1.00 14.10 277 GLU C N 1
ATOM 6628 C CA . GLU C 1 277 ? 47.974 -26.485 -5.040 1.00 13.57 277 GLU C CA 1
ATOM 6629 C C . GLU C 1 277 ? 48.129 -27.769 -4.203 1.00 13.56 277 GLU C C 1
ATOM 6630 O O . GLU C 1 277 ? 49.141 -27.924 -3.551 1.00 12.32 277 GLU C O 1
ATOM 6636 N N . THR C 1 278 ? 47.215 -28.698 -4.311 1.00 13.02 278 THR C N 1
ATOM 6637 C CA . THR C 1 278 ? 47.387 -30.040 -3.696 1.00 12.96 278 THR C CA 1
ATOM 6638 C C . THR C 1 278 ? 48.611 -30.739 -4.225 1.00 12.62 278 THR C C 1
ATOM 6639 O O . THR C 1 278 ? 49.438 -31.344 -3.538 1.00 13.39 278 THR C O 1
ATOM 6643 N N . GLU C 1 279 ? 48.712 -30.746 -5.573 1.00 12.01 279 GLU C N 1
ATOM 6644 C CA . GLU C 1 279 ? 49.827 -31.392 -6.162 1.00 12.70 279 GLU C CA 1
ATOM 6645 C C . GLU C 1 279 ? 51.148 -30.715 -5.873 1.00 11.79 279 GLU C C 1
ATOM 6646 O O . GLU C 1 279 ? 52.164 -31.360 -5.674 1.00 12.63 279 GLU C O 1
ATOM 6652 N N . ILE C 1 280 ? 51.200 -29.363 -5.849 1.00 10.30 280 ILE C N 1
ATOM 6653 C CA . ILE C 1 280 ? 52.364 -28.665 -5.444 1.00 11.45 280 ILE C CA 1
ATOM 6654 C C . ILE C 1 280 ? 52.813 -28.966 -3.971 1.00 10.80 280 ILE C C 1
ATOM 6655 O O . ILE C 1 280 ? 53.964 -29.134 -3.730 1.00 12.03 280 ILE C O 1
ATOM 6660 N N . TYR C 1 281 ? 51.840 -29.068 -3.119 1.00 11.73 281 TYR C N 1
ATOM 6661 C CA . TYR C 1 281 ? 52.097 -29.480 -1.715 1.00 11.92 281 TYR C CA 1
ATOM 6662 C C . TYR C 1 281 ? 52.777 -30.874 -1.679 1.00 12.14 281 TYR C C 1
ATOM 6663 O O . TYR C 1 281 ? 53.820 -31.060 -1.000 1.00 12.44 281 TYR C O 1
ATOM 6672 N N . ALA C 1 282 ? 52.255 -31.819 -2.437 1.00 12.07 282 ALA C N 1
ATOM 6673 C CA . ALA C 1 282 ? 52.832 -33.157 -2.522 1.00 11.70 282 ALA C CA 1
ATOM 6674 C C . ALA C 1 282 ? 54.258 -33.055 -3.050 1.00 12.00 282 ALA C C 1
ATOM 6675 O O . ALA C 1 282 ? 55.152 -33.755 -2.634 1.00 12.55 282 ALA C O 1
ATOM 6677 N N . GLN C 1 283 ? 54.494 -32.181 -4.078 1.00 12.76 283 GLN C N 1
ATOM 6678 C CA . GLN C 1 283 ? 55.805 -32.036 -4.574 1.00 11.49 283 GLN C CA 1
ATOM 6679 C C . GLN C 1 283 ? 56.902 -31.416 -3.654 1.00 10.84 283 GLN C C 1
ATOM 6680 O O . GLN C 1 283 ? 58.056 -31.682 -3.711 1.00 14.47 283 GLN C O 1
ATOM 6686 N N . LEU C 1 284 ? 56.415 -30.567 -2.737 1.00 11.74 284 LEU C N 1
ATOM 6687 C CA . LEU C 1 284 ? 57.183 -30.055 -1.616 1.00 12.92 284 LEU C CA 1
ATOM 6688 C C . LEU C 1 284 ? 57.503 -31.191 -0.633 1.00 11.81 284 LEU C C 1
ATOM 6689 O O . LEU C 1 284 ? 58.676 -31.358 -0.276 1.00 13.12 284 LEU C O 1
ATOM 6694 N N . VAL C 1 285 ? 56.476 -31.937 -0.207 1.00 14.52 285 VAL C N 1
ATOM 6695 C CA . VAL C 1 285 ? 56.594 -33.081 0.765 1.00 15.82 285 VAL C CA 1
ATOM 6696 C C . VAL C 1 285 ? 57.540 -34.117 0.258 1.00 14.31 285 VAL C C 1
ATOM 6697 O O . VAL C 1 285 ? 58.342 -34.686 1.037 1.00 14.57 285 VAL C O 1
ATOM 6701 N N A ARG C 1 286 ? 57.483 -34.362 -1.066 0.50 12.82 286 ARG C N 1
ATOM 6702 N N B ARG C 1 286 ? 57.625 -34.348 -1.062 0.50 14.11 286 ARG C N 1
ATOM 6703 C CA A ARG C 1 286 ? 58.388 -35.217 -1.814 0.50 14.80 286 ARG C CA 1
ATOM 6704 C CA B ARG C 1 286 ? 58.550 -35.368 -1.598 0.50 16.65 286 ARG C CA 1
ATOM 6705 C C A ARG C 1 286 ? 59.837 -34.892 -1.575 0.50 13.96 286 ARG C C 1
ATOM 6706 C C B ARG C 1 286 ? 59.975 -34.835 -1.763 0.50 15.45 286 ARG C C 1
ATOM 6707 O O A ARG C 1 286 ? 60.640 -35.825 -1.621 0.50 15.71 286 ARG C O 1
ATOM 6708 O O B ARG C 1 286 ? 60.929 -35.512 -2.275 0.50 15.85 286 ARG C O 1
ATOM 6723 N N . ARG C 1 287 ? 60.154 -33.600 -1.309 1.00 13.94 287 ARG C N 1
ATOM 6724 C CA . ARG C 1 287 ? 61.493 -33.002 -1.204 1.00 12.58 287 ARG C CA 1
ATOM 6725 C C . ARG C 1 287 ? 61.829 -32.650 0.239 1.00 15.87 287 ARG C C 1
ATOM 6726 O O . ARG C 1 287 ? 62.561 -31.680 0.535 1.00 17.07 287 ARG C O 1
ATOM 6734 N N . ALA C 1 288 ? 61.261 -33.444 1.146 1.00 14.98 288 ALA C N 1
ATOM 6735 C CA . ALA C 1 288 ? 61.593 -33.326 2.623 1.00 15.99 288 ALA C CA 1
ATOM 6736 C C . ALA C 1 288 ? 62.176 -34.643 3.090 1.00 16.94 288 ALA C C 1
ATOM 6737 O O . ALA C 1 288 ? 61.582 -35.704 2.832 1.00 18.16 288 ALA C O 1
ATOM 6739 N N . THR C 1 289 ? 63.311 -34.587 3.801 1.00 15.87 289 THR C N 1
ATOM 6740 C CA . THR C 1 289 ? 64.049 -35.786 4.284 1.00 15.81 289 THR C CA 1
ATOM 6741 C C . THR C 1 289 ? 63.848 -35.798 5.786 1.00 17.61 289 THR C C 1
ATOM 6742 O O . THR C 1 289 ? 64.306 -34.869 6.435 1.00 16.60 289 THR C O 1
ATOM 6746 N N . PRO C 1 290 ? 63.208 -36.862 6.287 1.00 16.82 290 PRO C N 1
ATOM 6747 C CA . PRO C 1 290 ? 63.099 -36.934 7.759 1.00 18.74 290 PRO C CA 1
ATOM 6748 C C . PRO C 1 290 ? 64.500 -36.976 8.387 1.00 18.43 290 PRO C C 1
ATOM 6749 O O . PRO C 1 290 ? 65.417 -37.657 7.920 1.00 18.75 290 PRO C O 1
ATOM 6753 N N . ILE C 1 291 ? 64.627 -36.248 9.485 1.00 18.12 291 ILE C N 1
ATOM 6754 C CA . ILE C 1 291 ? 65.848 -36.167 10.243 1.00 16.88 291 ILE C CA 1
ATOM 6755 C C . ILE C 1 291 ? 65.976 -37.440 11.095 1.00 15.86 291 ILE C C 1
ATOM 6756 O O . ILE C 1 291 ? 67.097 -37.986 11.293 1.00 15.79 291 ILE C O 1
ATOM 6761 N N . GLY C 1 292 ? 64.824 -37.882 11.566 1.00 18.74 292 GLY C N 1
ATOM 6762 C CA . GLY C 1 292 ? 64.802 -39.016 12.506 1.00 19.12 292 GLY C CA 1
ATOM 6763 C C . GLY C 1 292 ? 64.114 -38.747 13.856 1.00 19.95 292 GLY C C 1
ATOM 6764 O O . GLY C 1 292 ? 64.272 -39.612 14.733 1.00 20.82 292 GLY C O 1
ATOM 6765 N N . PHE C 1 293 ? 63.374 -37.639 14.017 1.00 17.81 293 PHE C N 1
ATOM 6766 C CA . PHE C 1 293 ? 62.477 -37.377 15.151 1.00 19.46 293 PHE C CA 1
ATOM 6767 C C . PHE C 1 293 ? 61.126 -38.007 14.714 1.00 21.13 293 PHE C C 1
ATOM 6768 O O . PHE C 1 293 ? 61.078 -38.629 13.584 1.00 27.40 293 PHE C O 1
ATOM 6776 N N . THR C 1 294 ? 60.032 -37.648 15.302 1.00 20.00 294 THR C N 1
ATOM 6777 C CA . THR C 1 294 ? 58.764 -38.179 14.831 1.00 19.68 294 THR C CA 1
ATOM 6778 C C . THR C 1 294 ? 58.169 -37.141 13.931 1.00 18.46 294 THR C C 1
ATOM 6779 O O . THR C 1 294 ? 58.593 -35.975 14.009 1.00 18.27 294 THR C O 1
ATOM 6783 N N . ALA C 1 295 ? 57.184 -37.551 13.116 1.00 16.57 295 ALA C N 1
ATOM 6784 C CA . ALA C 1 295 ? 56.521 -36.587 12.250 1.00 17.18 295 ALA C CA 1
ATOM 6785 C C . ALA C 1 295 ? 55.703 -35.556 13.002 1.00 17.71 295 ALA C C 1
ATOM 6786 O O . ALA C 1 295 ? 55.486 -34.382 12.589 1.00 18.48 295 ALA C O 1
ATOM 6788 N N . GLN C 1 296 ? 55.317 -35.852 14.265 1.00 16.18 296 GLN C N 1
ATOM 6789 C CA . GLN C 1 296 ? 54.638 -34.902 15.063 1.00 17.71 296 GLN C CA 1
ATOM 6790 C C . GLN C 1 296 ? 55.601 -33.697 15.303 1.00 17.03 296 GLN C C 1
ATOM 6791 O O . GLN C 1 296 ? 55.158 -32.522 15.356 1.00 21.43 296 GLN C O 1
ATOM 6797 N N . ALA C 1 297 ? 56.871 -34.000 15.508 1.00 17.73 297 ALA C N 1
ATOM 6798 C CA . ALA C 1 297 ? 57.943 -32.994 15.817 1.00 18.08 297 ALA C CA 1
ATOM 6799 C C . ALA C 1 297 ? 58.584 -32.333 14.594 1.00 18.34 297 ALA C C 1
ATOM 6800 O O . ALA C 1 297 ? 58.866 -31.100 14.656 1.00 20.27 297 ALA C O 1
ATOM 6802 N N . GLU C 1 298 ? 58.739 -33.075 13.478 1.00 16.15 298 GLU C N 1
ATOM 6803 C CA . GLU C 1 298 ? 59.467 -32.492 12.341 1.00 15.80 298 GLU C CA 1
ATOM 6804 C C . GLU C 1 298 ? 58.587 -32.444 11.078 1.00 15.68 298 GLU C C 1
ATOM 6805 O O . GLU C 1 298 ? 59.152 -32.141 9.984 1.00 16.19 298 GLU C O 1
ATOM 6811 N N . GLY C 1 299 ? 57.299 -32.768 11.199 1.00 14.62 299 GLY C N 1
ATOM 6812 C CA . GLY C 1 299 ? 56.502 -32.945 9.956 1.00 15.03 299 GLY C CA 1
ATOM 6813 C C . GLY C 1 299 ? 57.078 -34.000 9.042 1.00 14.93 299 GLY C C 1
ATOM 6814 O O . GLY C 1 299 ? 57.512 -35.076 9.443 1.00 15.71 299 GLY C O 1
ATOM 6815 N N . ASN C 1 300 ? 57.094 -33.706 7.741 1.00 12.22 300 ASN C N 1
ATOM 6816 C CA . ASN C 1 300 ? 57.690 -34.579 6.750 1.00 13.28 300 ASN C CA 1
ATOM 6817 C C . ASN C 1 300 ? 59.210 -34.638 6.721 1.00 13.50 300 ASN C C 1
ATOM 6818 O O . ASN C 1 300 ? 59.782 -35.441 6.001 1.00 14.70 300 ASN C O 1
ATOM 6823 N N . GLY C 1 301 ? 59.857 -33.701 7.475 1.00 13.36 301 GLY C N 1
ATOM 6824 C CA . GLY C 1 301 ? 61.245 -33.563 7.590 1.00 13.76 301 GLY C CA 1
ATOM 6825 C C . GLY C 1 301 ? 61.871 -32.250 7.150 1.00 11.96 301 GLY C C 1
ATOM 6826 O O . GLY C 1 301 ? 61.162 -31.232 7.014 1.00 14.42 301 GLY C O 1
ATOM 6827 N N . PHE C 1 302 ? 63.155 -32.328 6.911 1.00 12.08 302 PHE C N 1
ATOM 6828 C CA . PHE C 1 302 ? 63.967 -31.178 6.504 1.00 13.96 302 PHE C CA 1
ATOM 6829 C C . PHE C 1 302 ? 63.937 -30.951 5.001 1.00 15.43 302 PHE C C 1
ATOM 6830 O O . PHE C 1 302 ? 64.090 -31.854 4.263 1.00 15.90 302 PHE C O 1
ATOM 6838 N N . LEU C 1 303 ? 63.691 -29.718 4.629 1.00 14.17 303 LEU C N 1
ATOM 6839 C CA . LEU C 1 303 ? 63.697 -29.315 3.161 1.00 13.21 303 LEU C CA 1
ATOM 6840 C C . LEU C 1 303 ? 65.002 -29.694 2.532 1.00 15.57 303 LEU C C 1
ATOM 6841 O O . LEU C 1 303 ? 66.053 -29.178 2.938 1.00 16.51 303 LEU C O 1
ATOM 6846 N N . THR C 1 304 ? 64.919 -30.557 1.498 1.00 15.71 304 THR C N 1
ATOM 6847 C CA . THR C 1 304 ? 66.056 -31.100 0.772 1.00 15.59 304 THR C CA 1
ATOM 6848 C C . THR C 1 304 ? 65.661 -31.138 -0.726 1.00 16.05 304 THR C C 1
ATOM 6849 O O . THR C 1 304 ? 65.127 -32.073 -1.225 1.00 16.33 304 THR C O 1
ATOM 6853 N N . LEU C 1 305 ? 65.959 -30.053 -1.381 1.00 18.46 305 LEU C N 1
ATOM 6854 C CA . LEU C 1 305 ? 65.456 -29.801 -2.726 1.00 17.29 305 LEU C CA 1
ATOM 6855 C C . LEU C 1 305 ? 65.906 -30.744 -3.795 1.00 17.84 305 LEU C C 1
ATOM 6856 O O . LEU C 1 305 ? 65.108 -30.960 -4.740 1.00 17.72 305 LEU C O 1
ATOM 6861 N N . ASP C 1 306 ? 67.047 -31.381 -3.632 1.00 18.46 306 ASP C N 1
ATOM 6862 C CA . ASP C 1 306 ? 67.487 -32.334 -4.646 1.00 20.86 306 ASP C CA 1
ATOM 6863 C C . ASP C 1 306 ? 67.178 -33.820 -4.375 1.00 21.79 306 ASP C C 1
ATOM 6864 O O . ASP C 1 306 ? 67.678 -34.684 -5.102 1.00 23.00 306 ASP C O 1
ATOM 6869 N N . LEU C 1 307 ? 66.289 -34.101 -3.427 1.00 18.79 307 LEU C N 1
ATOM 6870 C CA . LEU C 1 307 ? 65.981 -35.451 -3.019 1.00 20.45 307 LEU C CA 1
ATOM 6871 C C . LEU C 1 307 ? 65.479 -36.341 -4.140 1.00 19.26 307 LEU C C 1
ATOM 6872 O O . LEU C 1 307 ? 65.806 -37.542 -4.216 1.00 21.38 307 LEU C O 1
ATOM 6877 N N . VAL C 1 308 ? 64.684 -35.792 -5.050 1.00 20.56 308 VAL C N 1
ATOM 6878 C CA . VAL C 1 308 ? 64.014 -36.669 -6.014 1.00 22.24 308 VAL C CA 1
ATOM 6879 C C . VAL C 1 308 ? 65.098 -37.228 -6.950 1.00 24.53 308 VAL C C 1
ATOM 6880 O O . VAL C 1 308 ? 65.108 -38.440 -7.298 1.00 25.05 308 VAL C O 1
ATOM 6884 N N . GLU C 1 309 ? 66.063 -36.389 -7.277 1.00 26.29 309 GLU C N 1
ATOM 6885 C CA . GLU C 1 309 ? 67.168 -36.817 -8.157 1.00 29.65 309 GLU C CA 1
ATOM 6886 C C . GLU C 1 309 ? 67.979 -37.954 -7.500 1.00 30.01 309 GLU C C 1
ATOM 6887 O O . GLU C 1 309 ? 68.367 -38.934 -8.178 1.00 30.54 309 GLU C O 1
ATOM 6893 N N . ARG C 1 310 ? 68.177 -37.876 -6.179 1.00 28.56 310 ARG C N 1
ATOM 6894 C CA . ARG C 1 310 ? 68.916 -38.894 -5.462 1.00 29.17 310 ARG C CA 1
ATOM 6895 C C . ARG C 1 310 ? 68.233 -40.228 -5.292 1.00 29.04 310 ARG C C 1
ATOM 6896 O O . ARG C 1 310 ? 68.889 -41.256 -5.183 1.00 30.11 310 ARG C O 1
ATOM 6904 N N . ILE C 1 311 ? 66.919 -40.252 -5.190 1.00 27.86 311 ILE C N 1
ATOM 6905 C CA . ILE C 1 311 ? 66.190 -41.502 -5.120 1.00 28.13 311 ILE C CA 1
ATOM 6906 C C . ILE C 1 311 ? 65.855 -42.173 -6.462 1.00 29.36 311 ILE C C 1
ATOM 6907 O O . ILE C 1 311 ? 65.377 -43.338 -6.467 1.00 31.28 311 ILE C O 1
ATOM 6912 N N . THR C 1 312 ? 66.118 -41.489 -7.570 1.00 30.18 312 THR C N 1
ATOM 6913 C CA . THR C 1 312 ? 65.686 -41.958 -8.873 1.00 30.53 312 THR C CA 1
ATOM 6914 C C . THR C 1 312 ? 66.469 -43.221 -9.278 1.00 32.72 312 THR C C 1
ATOM 6915 O O . THR C 1 312 ? 67.711 -43.215 -9.296 1.00 33.24 312 THR C O 1
ATOM 6919 N N . GLY C 1 313 ? 65.728 -44.286 -9.602 1.00 34.37 313 GLY C N 1
ATOM 6920 C CA . GLY C 1 313 ? 66.310 -45.600 -9.965 1.00 37.33 313 GLY C CA 1
ATOM 6921 C C . GLY C 1 313 ? 66.842 -46.445 -8.798 1.00 39.55 313 GLY C C 1
ATOM 6922 O O . GLY C 1 313 ? 67.463 -47.498 -9.038 1.00 40.47 313 GLY C O 1
ATOM 6923 N N . GLN C 1 314 ? 66.587 -46.030 -7.544 1.00 41.70 314 GLN C N 1
ATOM 6924 C CA . GLN C 1 314 ? 67.155 -46.669 -6.332 1.00 43.88 314 GLN C CA 1
ATOM 6925 C C . GLN C 1 314 ? 66.172 -47.692 -5.761 1.00 45.04 314 GLN C C 1
ATOM 6926 O O . GLN C 1 314 ? 65.255 -47.334 -4.991 1.00 45.42 314 GLN C O 1
ATOM 6932 N N . PHE C 1 315 ? 66.368 -48.952 -6.119 1.00 46.01 315 PHE C N 1
ATOM 6933 C CA . PHE C 1 315 ? 65.429 -50.007 -5.746 1.00 47.01 315 PHE C CA 1
ATOM 6934 C C . PHE C 1 315 ? 66.025 -51.041 -4.762 1.00 49.69 315 PHE C C 1
ATOM 6935 O O . PHE C 1 315 ? 67.243 -51.222 -4.734 1.00 49.10 315 PHE C O 1
ATOM 6943 N N . THR C 1 316 ? 65.151 -51.622 -3.915 1.00 52.27 316 THR C N 1
ATOM 6944 C CA . THR C 1 316 ? 65.490 -52.700 -2.948 1.00 54.53 316 THR C CA 1
ATOM 6945 C C . THR C 1 316 ? 66.365 -53.810 -3.585 1.00 54.97 316 THR C C 1
ATOM 6946 O O . THR C 1 316 ? 65.998 -54.397 -4.610 1.00 55.81 316 THR C O 1
ATOM 6950 N N . MET D 1 1 ? 28.306 -54.002 -24.533 1.00 52.41 1 MET D N 1
ATOM 6951 C CA . MET D 1 1 ? 28.638 -53.309 -23.259 1.00 52.43 1 MET D CA 1
ATOM 6952 C C . MET D 1 1 ? 28.174 -51.858 -23.315 1.00 51.51 1 MET D C 1
ATOM 6953 O O . MET D 1 1 ? 28.191 -51.240 -24.396 1.00 51.72 1 MET D O 1
ATOM 6958 N N . ARG D 1 2 ? 27.758 -51.322 -22.158 1.00 49.80 2 ARG D N 1
ATOM 6959 C CA . ARG D 1 2 ? 27.534 -49.851 -22.002 1.00 48.38 2 ARG D CA 1
ATOM 6960 C C . ARG D 1 2 ? 28.792 -48.996 -22.254 1.00 46.91 2 ARG D C 1
ATOM 6961 O O . ARG D 1 2 ? 29.894 -49.504 -22.593 1.00 46.85 2 ARG D O 1
ATOM 6969 N N . LYS D 1 3 ? 28.562 -47.685 -22.160 1.00 45.76 3 LYS D N 1
ATOM 6970 C CA . LYS D 1 3 ? 29.594 -46.655 -22.259 1.00 43.88 3 LYS D CA 1
ATOM 6971 C C . LYS D 1 3 ? 30.688 -46.798 -21.143 1.00 40.39 3 LYS D C 1
ATOM 6972 O O . LYS D 1 3 ? 31.889 -46.903 -21.455 1.00 41.38 3 LYS D O 1
ATOM 6978 N N . PHE D 1 4 ? 30.287 -46.873 -19.876 1.00 36.87 4 PHE D N 1
ATOM 6979 C CA . PHE D 1 4 ? 31.293 -47.009 -18.809 1.00 34.05 4 PHE D CA 1
ATOM 6980 C C . PHE D 1 4 ? 31.567 -48.458 -18.487 1.00 32.29 4 PHE D C 1
ATOM 6981 O O . PHE D 1 4 ? 30.650 -49.229 -18.121 1.00 31.49 4 PHE D O 1
ATOM 6989 N N . ARG D 1 5 ? 32.845 -48.804 -18.605 1.00 28.71 5 ARG D N 1
ATOM 6990 C CA . ARG D 1 5 ? 33.224 -50.175 -18.466 1.00 27.44 5 ARG D CA 1
ATOM 6991 C C . ARG D 1 5 ? 34.601 -50.418 -17.911 1.00 23.86 5 ARG D C 1
ATOM 6992 O O . ARG D 1 5 ? 35.455 -49.526 -17.826 1.00 24.04 5 ARG D O 1
ATOM 7000 N N . LEU D 1 6 ? 34.814 -51.653 -17.469 1.00 22.65 6 LEU D N 1
ATOM 7001 C CA . LEU D 1 6 ? 36.128 -52.082 -17.046 1.00 22.37 6 LEU D CA 1
ATOM 7002 C C . LEU D 1 6 ? 37.186 -51.835 -18.093 1.00 22.73 6 LEU D C 1
ATOM 7003 O O . LEU D 1 6 ? 36.962 -52.077 -19.308 1.00 23.37 6 LEU D O 1
ATOM 7008 N N . ILE D 1 7 ? 38.341 -51.359 -17.685 1.00 21.75 7 ILE D N 1
ATOM 7009 C CA . ILE D 1 7 ? 39.425 -51.130 -18.569 1.00 23.85 7 ILE D CA 1
ATOM 7010 C C . ILE D 1 7 ? 39.938 -52.507 -19.012 1.00 25.52 7 ILE D C 1
ATOM 7011 O O . ILE D 1 7 ? 40.107 -53.395 -18.220 1.00 24.15 7 ILE D O 1
ATOM 7016 N N . PRO D 1 8 ? 40.165 -52.690 -20.308 1.00 26.53 8 PRO D N 1
ATOM 7017 C CA . PRO D 1 8 ? 40.516 -53.991 -20.855 1.00 26.95 8 PRO D CA 1
ATOM 7018 C C . PRO D 1 8 ? 41.716 -54.666 -20.236 1.00 26.07 8 PRO D C 1
ATOM 7019 O O . PRO D 1 8 ? 42.704 -54.036 -19.917 1.00 26.24 8 PRO D O 1
ATOM 7023 N N . TYR D 1 9 ? 41.564 -55.967 -20.032 1.00 25.25 9 TYR D N 1
ATOM 7024 C CA . TYR D 1 9 ? 42.579 -56.776 -19.389 1.00 25.70 9 TYR D CA 1
ATOM 7025 C C . TYR D 1 9 ? 42.531 -58.188 -19.991 1.00 27.81 9 TYR D C 1
ATOM 7026 O O . TYR D 1 9 ? 41.550 -58.557 -20.654 1.00 27.16 9 TYR D O 1
ATOM 7035 N N . LYS D 1 10 ? 43.584 -58.930 -19.723 1.00 29.67 10 LYS D N 1
ATOM 7036 C CA . LYS D 1 10 ? 43.708 -60.301 -20.190 1.00 30.90 10 LYS D CA 1
ATOM 7037 C C . LYS D 1 10 ? 43.703 -61.235 -19.010 1.00 33.52 10 LYS D C 1
ATOM 7038 O O . LYS D 1 10 ? 44.348 -60.916 -18.003 1.00 30.13 10 LYS D O 1
ATOM 7044 N N . GLN D 1 11 ? 42.991 -62.371 -19.108 1.00 35.43 11 GLN D N 1
ATOM 7045 C CA . GLN D 1 11 ? 43.187 -63.454 -18.133 1.00 39.10 11 GLN D CA 1
ATOM 7046 C C . GLN D 1 11 ? 44.227 -64.428 -18.661 1.00 40.95 11 GLN D C 1
ATOM 7047 O O . GLN D 1 11 ? 44.089 -64.948 -19.787 1.00 40.84 11 GLN D O 1
ATOM 7053 N N . VAL D 1 12 ? 45.302 -64.567 -17.881 1.00 41.72 12 VAL D N 1
ATOM 7054 C CA . VAL D 1 12 ? 46.498 -65.303 -18.257 1.00 43.22 12 VAL D CA 1
ATOM 7055 C C . VAL D 1 12 ? 46.396 -66.773 -17.819 1.00 44.31 12 VAL D C 1
ATOM 7056 O O . VAL D 1 12 ? 46.909 -67.679 -18.500 1.00 44.89 12 VAL D O 1
ATOM 7060 N N . ASP D 1 13 ? 45.750 -66.989 -16.682 1.00 44.82 13 ASP D N 1
ATOM 7061 C CA . ASP D 1 13 ? 45.683 -68.302 -16.042 1.00 45.66 13 ASP D CA 1
ATOM 7062 C C . ASP D 1 13 ? 44.506 -68.255 -15.077 1.00 45.04 13 ASP D C 1
ATOM 7063 O O . ASP D 1 13 ? 44.154 -67.188 -14.540 1.00 43.07 13 ASP D O 1
ATOM 7068 N N A LYS D 1 14 ? 43.970 -69.435 -14.793 0.50 44.57 14 LYS D N 1
ATOM 7069 N N B LYS D 1 14 ? 43.830 -69.392 -14.934 0.50 44.20 14 LYS D N 1
ATOM 7070 C CA A LYS D 1 14 ? 42.911 -69.593 -13.815 0.50 44.86 14 LYS D CA 1
ATOM 7071 C CA B LYS D 1 14 ? 42.913 -69.639 -13.825 0.50 44.19 14 LYS D CA 1
ATOM 7072 C C A LYS D 1 14 ? 43.060 -70.922 -13.067 0.50 45.08 14 LYS D C 1
ATOM 7073 C C B LYS D 1 14 ? 43.523 -70.849 -13.127 0.50 44.48 14 LYS D C 1
ATOM 7074 O O A LYS D 1 14 ? 42.746 -71.971 -13.640 0.50 45.46 14 LYS D O 1
ATOM 7075 O O B LYS D 1 14 ? 44.122 -71.692 -13.808 0.50 43.57 14 LYS D O 1
ATOM 7086 N N . VAL D 1 15 ? 43.474 -70.869 -11.789 1.00 44.97 15 VAL D N 1
ATOM 7087 C CA . VAL D 1 15 ? 43.734 -72.087 -10.987 1.00 44.96 15 VAL D CA 1
ATOM 7088 C C . VAL D 1 15 ? 42.780 -72.229 -9.775 1.00 45.08 15 VAL D C 1
ATOM 7089 O O . VAL D 1 15 ? 42.072 -71.278 -9.389 1.00 44.85 15 VAL D O 1
ATOM 7093 N N . SER D 1 16 ? 42.717 -73.454 -9.216 1.00 44.30 16 SER D N 1
ATOM 7094 C CA . SER D 1 16 ? 41.771 -73.769 -8.130 1.00 43.89 16 SER D CA 1
ATOM 7095 C C . SER D 1 16 ? 42.376 -73.555 -6.752 1.00 42.92 16 SER D C 1
ATOM 7096 O O . SER D 1 16 ? 41.643 -73.365 -5.790 1.00 43.69 16 SER D O 1
ATOM 7099 N N . ALA D 1 17 ? 43.709 -73.648 -6.681 1.00 42.63 17 ALA D N 1
ATOM 7100 C CA . ALA D 1 17 ? 44.453 -73.581 -5.434 1.00 41.99 17 ALA D CA 1
ATOM 7101 C C . ALA D 1 17 ? 45.731 -72.790 -5.644 1.00 41.42 17 ALA D C 1
ATOM 7102 O O . ALA D 1 17 ? 46.375 -72.941 -6.689 1.00 42.46 17 ALA D O 1
ATOM 7104 N N . LEU D 1 18 ? 46.118 -71.977 -4.650 1.00 40.66 18 LEU D N 1
ATOM 7105 C CA . LEU D 1 18 ? 47.374 -71.177 -4.710 1.00 39.40 18 LEU D CA 1
ATOM 7106 C C . LEU D 1 18 ? 47.912 -71.009 -3.296 1.00 37.49 18 LEU D C 1
ATOM 7107 O O . LEU D 1 18 ? 47.117 -71.009 -2.382 1.00 36.97 18 LEU D O 1
ATOM 7112 N N . SER D 1 19 ? 49.224 -70.800 -3.142 1.00 36.74 19 SER D N 1
ATOM 7113 C CA . SER D 1 19 ? 49.823 -70.453 -1.845 1.00 35.32 19 SER D CA 1
ATOM 7114 C C . SER D 1 19 ? 51.055 -69.605 -1.998 1.00 36.17 19 SER D C 1
ATOM 7115 O O . SER D 1 19 ? 52.183 -70.132 -2.209 1.00 34.66 19 SER D O 1
ATOM 7118 N N . GLU D 1 20 ? 50.863 -68.273 -1.917 1.00 36.30 20 GLU D N 1
ATOM 7119 C CA . GLU D 1 20 ? 51.989 -67.362 -2.032 1.00 36.48 20 GLU D CA 1
ATOM 7120 C C . GLU D 1 20 ? 51.671 -65.935 -1.522 1.00 35.26 20 GLU D C 1
ATOM 7121 O O . GLU D 1 20 ? 50.531 -65.584 -1.253 1.00 34.93 20 GLU D O 1
ATOM 7127 N N . VAL D 1 21 ? 52.706 -65.121 -1.341 1.00 33.95 21 VAL D N 1
ATOM 7128 C CA . VAL D 1 21 ? 52.468 -63.662 -1.287 1.00 32.51 21 VAL D CA 1
ATOM 7129 C C . VAL D 1 21 ? 52.729 -63.246 -2.699 1.00 28.94 21 VAL D C 1
ATOM 7130 O O . VAL D 1 21 ? 53.896 -63.363 -3.167 1.00 29.90 21 VAL D O 1
ATOM 7134 N N . PRO D 1 22 ? 51.665 -62.762 -3.424 1.00 27.19 22 PRO D N 1
ATOM 7135 C CA . PRO D 1 22 ? 51.844 -62.387 -4.826 1.00 26.31 22 PRO D CA 1
ATOM 7136 C C . PRO D 1 22 ? 52.982 -61.398 -4.893 1.00 25.05 22 PRO D C 1
ATOM 7137 O O . PRO D 1 22 ? 53.124 -60.556 -3.978 1.00 27.24 22 PRO D O 1
ATOM 7141 N N A MET D 1 23 ? 53.776 -61.458 -5.943 0.50 24.40 23 MET D N 1
ATOM 7142 N N B MET D 1 23 ? 53.785 -61.459 -5.950 0.50 25.08 23 MET D N 1
ATOM 7143 C CA A MET D 1 23 ? 54.949 -60.636 -6.052 0.50 23.58 23 MET D CA 1
ATOM 7144 C CA B MET D 1 23 ? 54.984 -60.643 -6.062 0.50 24.82 23 MET D CA 1
ATOM 7145 C C A MET D 1 23 ? 54.617 -59.142 -5.964 0.50 22.57 23 MET D C 1
ATOM 7146 C C B MET D 1 23 ? 54.686 -59.141 -6.087 0.50 23.37 23 MET D C 1
ATOM 7147 O O A MET D 1 23 ? 55.360 -58.371 -5.399 0.50 23.30 23 MET D O 1
ATOM 7148 O O B MET D 1 23 ? 55.564 -58.367 -5.756 0.50 23.65 23 MET D O 1
ATOM 7157 N N . GLY D 1 24 ? 53.482 -58.766 -6.525 1.00 23.60 24 GLY D N 1
ATOM 7158 C CA . GLY D 1 24 ? 53.102 -57.321 -6.512 1.00 22.44 24 GLY D CA 1
ATOM 7159 C C . GLY D 1 24 ? 52.984 -56.779 -5.112 1.00 24.60 24 GLY D C 1
ATOM 7160 O O . GLY D 1 24 ? 53.425 -55.620 -4.845 1.00 23.29 24 GLY D O 1
ATOM 7161 N N . VAL D 1 25 ? 52.394 -57.583 -4.226 1.00 22.84 25 VAL D N 1
ATOM 7162 C CA . VAL D 1 25 ? 52.315 -57.260 -2.777 1.00 23.08 25 VAL D CA 1
ATOM 7163 C C . VAL D 1 25 ? 53.696 -57.091 -2.192 1.00 23.78 25 VAL D C 1
ATOM 7164 O O . VAL D 1 25 ? 53.921 -56.124 -1.419 1.00 25.03 25 VAL D O 1
ATOM 7168 N N A GLU D 1 26 ? 54.600 -58.005 -2.559 0.50 23.53 26 GLU D N 1
ATOM 7169 N N B GLU D 1 26 ? 54.691 -57.930 -2.523 0.50 23.72 26 GLU D N 1
ATOM 7170 C CA A GLU D 1 26 ? 55.985 -57.937 -2.121 0.50 23.76 26 GLU D CA 1
ATOM 7171 C CA B GLU D 1 26 ? 56.074 -57.741 -1.966 0.50 23.89 26 GLU D CA 1
ATOM 7172 C C A GLU D 1 26 ? 56.724 -56.683 -2.590 0.50 22.45 26 GLU D C 1
ATOM 7173 C C B GLU D 1 26 ? 56.957 -56.656 -2.627 0.50 22.54 26 GLU D C 1
ATOM 7174 O O A GLU D 1 26 ? 57.189 -55.952 -1.766 0.50 21.23 26 GLU D O 1
ATOM 7175 O O B GLU D 1 26 ? 57.869 -56.067 -2.035 0.50 20.41 26 GLU D O 1
ATOM 7186 N N . ILE D 1 27 ? 56.764 -56.443 -3.915 1.00 22.64 27 ILE D N 1
ATOM 7187 C CA . ILE D 1 27 ? 57.596 -55.467 -4.589 1.00 22.31 27 ILE D CA 1
ATOM 7188 C C . ILE D 1 27 ? 57.177 -54.025 -4.265 1.00 18.49 27 ILE D C 1
ATOM 7189 O O . ILE D 1 27 ? 57.999 -53.168 -4.359 1.00 20.61 27 ILE D O 1
ATOM 7194 N N . VAL D 1 28 ? 55.944 -53.816 -3.890 1.00 21.34 28 VAL D N 1
ATOM 7195 C CA . VAL D 1 28 ? 55.446 -52.512 -3.425 1.00 20.87 28 VAL D CA 1
ATOM 7196 C C . VAL D 1 28 ? 55.832 -52.287 -1.938 1.00 22.58 28 VAL D C 1
ATOM 7197 O O . VAL D 1 28 ? 55.600 -51.188 -1.345 1.00 20.77 28 VAL D O 1
ATOM 7201 N N . GLU D 1 29 ? 56.464 -53.298 -1.358 1.00 23.21 29 GLU D N 1
ATOM 7202 C CA . GLU D 1 29 ? 57.038 -53.217 0.005 1.00 22.55 29 GLU D CA 1
ATOM 7203 C C . GLU D 1 29 ? 55.998 -53.196 1.109 1.00 22.90 29 GLU D C 1
ATOM 7204 O O . GLU D 1 29 ? 56.244 -52.671 2.211 1.00 23.72 29 GLU D O 1
ATOM 7210 N N . ALA D 1 30 ? 54.825 -53.744 0.887 1.00 21.65 30 ALA D N 1
ATOM 7211 C CA . ALA D 1 30 ? 53.809 -53.752 1.856 1.00 22.00 30 ALA D CA 1
ATOM 7212 C C . ALA D 1 30 ? 54.223 -54.502 3.164 1.00 22.31 30 ALA D C 1
ATOM 7213 O O . ALA D 1 30 ? 53.940 -54.009 4.258 1.00 22.10 30 ALA D O 1
ATOM 7215 N N . PRO D 1 31 ? 54.895 -55.659 3.017 1.00 22.32 31 PRO D N 1
ATOM 7216 C CA . PRO D 1 31 ? 55.271 -56.321 4.296 1.00 23.62 31 PRO D CA 1
ATOM 7217 C C . PRO D 1 31 ? 56.146 -55.483 5.179 1.00 25.01 31 PRO D C 1
ATOM 7218 O O . PRO D 1 31 ? 56.027 -55.547 6.425 1.00 24.94 31 PRO D O 1
ATOM 7222 N N . ALA D 1 32 ? 56.974 -54.650 4.561 1.00 24.30 32 ALA D N 1
ATOM 7223 C CA . ALA D 1 32 ? 57.925 -53.843 5.308 1.00 25.00 32 ALA D CA 1
ATOM 7224 C C . ALA D 1 32 ? 57.216 -52.814 6.206 1.00 24.72 32 ALA D C 1
ATOM 7225 O O . ALA D 1 32 ? 57.816 -52.372 7.155 1.00 25.98 32 ALA D O 1
ATOM 7227 N N . VAL D 1 33 ? 55.989 -52.415 5.891 1.00 22.91 33 VAL D N 1
ATOM 7228 C CA . VAL D 1 33 ? 55.245 -51.456 6.647 1.00 20.88 33 VAL D CA 1
ATOM 7229 C C . VAL D 1 33 ? 54.043 -52.045 7.343 1.00 21.12 33 VAL D C 1
ATOM 7230 O O . VAL D 1 33 ? 53.285 -51.351 7.994 1.00 20.72 33 VAL D O 1
ATOM 7234 N N . TRP D 1 34 ? 53.840 -53.374 7.220 1.00 22.02 34 TRP D N 1
ATOM 7235 C CA . TRP D 1 34 ? 52.686 -53.962 7.902 1.00 20.36 34 TRP D CA 1
ATOM 7236 C C . TRP D 1 34 ? 52.584 -53.731 9.434 1.00 19.68 34 TRP D C 1
ATOM 7237 O O . TRP D 1 34 ? 51.509 -53.567 9.953 1.00 20.40 34 TRP D O 1
ATOM 7248 N N . ARG D 1 35 ? 53.695 -53.864 10.088 1.00 23.16 35 ARG D N 1
ATOM 7249 C CA . ARG D 1 35 ? 53.669 -53.690 11.568 1.00 23.95 35 ARG D CA 1
ATOM 7250 C C . ARG D 1 35 ? 53.229 -52.263 11.955 1.00 22.41 35 ARG D C 1
ATOM 7251 O O . ARG D 1 35 ? 52.253 -52.047 12.700 1.00 23.46 35 ARG D O 1
ATOM 7259 N N . ALA D 1 36 ? 53.930 -51.277 11.373 1.00 23.16 36 ALA D N 1
ATOM 7260 C CA . ALA D 1 36 ? 53.591 -49.873 11.588 1.00 22.86 36 ALA D CA 1
ATOM 7261 C C . ALA D 1 36 ? 52.186 -49.447 11.197 1.00 23.23 36 ALA D C 1
ATOM 7262 O O . ALA D 1 36 ? 51.663 -48.490 11.728 1.00 23.15 36 ALA D O 1
ATOM 7264 N N . SER D 1 37 ? 51.571 -50.128 10.208 1.00 21.22 37 SER D N 1
ATOM 7265 C CA . SER D 1 37 ? 50.259 -49.786 9.791 1.00 21.06 37 SER D CA 1
ATOM 7266 C C . SER D 1 37 ? 49.161 -50.714 10.301 1.00 20.95 37 SER D C 1
ATOM 7267 O O . SER D 1 37 ? 48.022 -50.607 9.942 1.00 22.05 37 SER D O 1
ATOM 7270 N N . ALA D 1 38 ? 49.517 -51.618 11.233 1.00 23.66 38 ALA D N 1
ATOM 7271 C CA . ALA D 1 38 ? 48.538 -52.671 11.715 1.00 24.13 38 ALA D CA 1
ATOM 7272 C C . ALA D 1 38 ? 47.789 -53.400 10.543 1.00 22.87 38 ALA D C 1
ATOM 7273 O O . ALA D 1 38 ? 46.596 -53.727 10.642 1.00 23.73 38 ALA D O 1
ATOM 7275 N N . LYS D 1 39 ? 48.502 -53.523 9.430 1.00 23.82 39 LYS D N 1
ATOM 7276 C CA . LYS D 1 39 ? 48.055 -54.203 8.213 1.00 22.77 39 LYS D CA 1
ATOM 7277 C C . LYS D 1 39 ? 46.785 -53.562 7.638 1.00 22.48 39 LYS D C 1
ATOM 7278 O O . LYS D 1 39 ? 45.949 -54.198 6.918 1.00 20.76 39 LYS D O 1
ATOM 7284 N N . GLY D 1 40 ? 46.574 -52.276 7.968 1.00 22.39 40 GLY D N 1
ATOM 7285 C CA . GLY D 1 40 ? 45.424 -51.568 7.504 1.00 22.14 40 GLY D CA 1
ATOM 7286 C C . GLY D 1 40 ? 44.149 -51.700 8.343 1.00 21.98 40 GLY D C 1
ATOM 7287 O O . GLY D 1 40 ? 43.128 -51.211 8.031 1.00 21.26 40 GLY D O 1
ATOM 7288 N N . ALA D 1 41 ? 44.270 -52.311 9.541 1.00 23.59 41 ALA D N 1
ATOM 7289 C CA . ALA D 1 41 ? 43.141 -52.357 10.449 1.00 24.34 41 ALA D CA 1
ATOM 7290 C C . ALA D 1 41 ? 42.519 -51.040 10.786 1.00 24.82 41 ALA D C 1
ATOM 7291 O O . ALA D 1 41 ? 43.254 -50.097 11.137 1.00 26.05 41 ALA D O 1
ATOM 7293 N N . GLY D 1 42 ? 41.182 -51.021 10.777 1.00 23.42 42 GLY D N 1
ATOM 7294 C CA . GLY D 1 42 ? 40.384 -49.841 11.000 1.00 25.07 42 GLY D CA 1
ATOM 7295 C C . GLY D 1 42 ? 40.049 -49.009 9.767 1.00 26.54 42 GLY D C 1
ATOM 7296 O O . GLY D 1 42 ? 39.280 -48.086 9.862 1.00 27.52 42 GLY D O 1
ATOM 7297 N N . GLN D 1 43 ? 40.658 -49.354 8.635 1.00 26.03 43 GLN D N 1
ATOM 7298 C CA . GLN D 1 43 ? 40.370 -48.669 7.371 1.00 26.50 43 GLN D CA 1
ATOM 7299 C C . GLN D 1 43 ? 39.390 -49.528 6.582 1.00 26.58 43 GLN D C 1
ATOM 7300 O O . GLN D 1 43 ? 39.445 -50.764 6.692 1.00 26.47 43 GLN D O 1
ATOM 7306 N N . ILE D 1 44 ? 38.514 -48.852 5.853 1.00 26.48 44 ILE D N 1
ATOM 7307 C CA . ILE D 1 44 ? 37.566 -49.499 4.975 1.00 27.95 44 ILE D CA 1
ATOM 7308 C C . ILE D 1 44 ? 37.736 -48.955 3.537 1.00 27.86 44 ILE D C 1
ATOM 7309 O O . ILE D 1 44 ? 37.735 -47.729 3.296 1.00 27.48 44 ILE D O 1
ATOM 7314 N N . ILE D 1 45 ? 37.813 -49.898 2.583 1.00 27.14 45 ILE D N 1
ATOM 7315 C CA . ILE D 1 45 ? 37.887 -49.554 1.169 1.00 25.09 45 ILE D CA 1
ATOM 7316 C C . ILE D 1 45 ? 36.612 -49.947 0.457 1.00 26.19 45 ILE D C 1
ATOM 7317 O O . ILE D 1 45 ? 36.267 -51.151 0.509 1.00 24.79 45 ILE D O 1
ATOM 7322 N N . GLY D 1 46 ? 36.021 -48.975 -0.235 1.00 23.73 46 GLY D N 1
ATOM 7323 C CA . GLY D 1 46 ? 34.880 -49.135 -1.079 1.00 23.64 46 GLY D CA 1
ATOM 7324 C C . GLY D 1 46 ? 35.344 -49.584 -2.435 1.00 21.91 46 GLY D C 1
ATOM 7325 O O . GLY D 1 46 ? 36.013 -48.828 -3.172 1.00 21.51 46 GLY D O 1
ATOM 7326 N N . VAL D 1 47 ? 34.996 -50.825 -2.762 1.00 23.22 47 VAL D N 1
ATOM 7327 C CA . VAL D 1 47 ? 35.382 -51.383 -4.053 1.00 23.39 47 VAL D CA 1
ATOM 7328 C C . VAL D 1 47 ? 34.171 -51.231 -4.974 1.00 23.92 47 VAL D C 1
ATOM 7329 O O . VAL D 1 47 ? 33.123 -51.873 -4.788 1.00 26.53 47 VAL D O 1
ATOM 7333 N N . ILE D 1 48 ? 34.304 -50.356 -5.986 1.00 22.46 48 ILE D N 1
ATOM 7334 C CA . ILE D 1 48 ? 33.228 -49.989 -6.901 1.00 21.68 48 ILE D CA 1
ATOM 7335 C C . ILE D 1 48 ? 33.570 -50.796 -8.159 1.00 20.98 48 ILE D C 1
ATOM 7336 O O . ILE D 1 48 ? 34.483 -50.504 -8.925 1.00 21.64 48 ILE D O 1
ATOM 7341 N N . ASP D 1 49 ? 32.849 -51.895 -8.343 1.00 22.48 49 ASP D N 1
ATOM 7342 C CA . ASP D 1 49 ? 33.262 -52.836 -9.392 1.00 22.68 49 ASP D CA 1
ATOM 7343 C C . ASP D 1 49 ? 32.056 -53.795 -9.704 1.00 21.93 49 ASP D C 1
ATOM 7344 O O . ASP D 1 49 ? 30.936 -53.387 -9.592 1.00 22.30 49 ASP D O 1
ATOM 7349 N N . THR D 1 50 ? 32.346 -55.057 -10.057 1.00 23.17 50 THR D N 1
ATOM 7350 C CA . THR D 1 50 ? 31.278 -56.003 -10.452 1.00 24.55 50 THR D CA 1
ATOM 7351 C C . THR D 1 50 ? 30.706 -56.832 -9.309 1.00 26.22 50 THR D C 1
ATOM 7352 O O . THR D 1 50 ? 29.870 -57.721 -9.551 1.00 26.28 50 THR D O 1
ATOM 7356 N N . GLY D 1 51 ? 31.023 -56.475 -8.065 1.00 26.68 51 GLY D N 1
ATOM 7357 C CA . GLY D 1 51 ? 30.703 -57.314 -6.905 1.00 27.69 51 GLY D CA 1
ATOM 7358 C C . GLY D 1 51 ? 31.852 -58.181 -6.455 1.00 26.68 51 GLY D C 1
ATOM 7359 O O . GLY D 1 51 ? 32.978 -58.079 -6.958 1.00 27.33 51 GLY D O 1
ATOM 7360 N N . CYS D 1 52 ? 31.574 -59.095 -5.503 1.00 26.53 52 CYS D N 1
ATOM 7361 C CA . CYS D 1 52 ? 32.583 -59.954 -4.936 1.00 27.77 52 CYS D CA 1
ATOM 7362 C C . CYS D 1 52 ? 31.887 -61.285 -4.538 1.00 26.32 52 CYS D C 1
ATOM 7363 O O . CYS D 1 52 ? 30.765 -61.246 -4.090 1.00 26.86 52 CYS D O 1
ATOM 7366 N N . GLN D 1 53 ? 32.643 -62.342 -4.648 1.00 29.04 53 GLN D N 1
ATOM 7367 C CA . GLN D 1 53 ? 32.334 -63.620 -3.993 1.00 29.66 53 GLN D CA 1
ATOM 7368 C C . GLN D 1 53 ? 32.505 -63.444 -2.482 1.00 31.15 53 GLN D C 1
ATOM 7369 O O . GLN D 1 53 ? 33.620 -63.577 -1.953 1.00 31.66 53 GLN D O 1
ATOM 7375 N N . VAL D 1 54 ? 31.370 -63.202 -1.840 1.00 35.21 54 VAL D N 1
ATOM 7376 C CA . VAL D 1 54 ? 31.263 -62.725 -0.451 1.00 36.89 54 VAL D CA 1
ATOM 7377 C C . VAL D 1 54 ? 31.712 -63.811 0.517 1.00 38.08 54 VAL D C 1
ATOM 7378 O O . VAL D 1 54 ? 32.242 -63.489 1.585 1.00 38.23 54 VAL D O 1
ATOM 7382 N N . ASP D 1 55 ? 31.552 -65.088 0.125 1.00 38.67 55 ASP D N 1
ATOM 7383 C CA . ASP D 1 55 ? 32.129 -66.241 0.872 1.00 38.75 55 ASP D CA 1
ATOM 7384 C C . ASP D 1 55 ? 33.466 -66.785 0.374 1.00 37.46 55 ASP D C 1
ATOM 7385 O O . ASP D 1 55 ? 33.877 -67.851 0.761 1.00 37.26 55 ASP D O 1
ATOM 7390 N N . HIS D 1 56 ? 34.206 -66.085 -0.480 1.00 35.34 56 HIS D N 1
ATOM 7391 C CA . HIS D 1 56 ? 35.543 -66.576 -0.826 1.00 33.40 56 HIS D CA 1
ATOM 7392 C C . HIS D 1 56 ? 36.323 -66.694 0.483 1.00 34.57 56 HIS D C 1
ATOM 7393 O O . HIS D 1 56 ? 36.148 -65.843 1.358 1.00 32.57 56 HIS D O 1
ATOM 7400 N N . PRO D 1 57 ? 37.140 -67.755 0.621 1.00 36.07 57 PRO D N 1
ATOM 7401 C CA . PRO D 1 57 ? 37.849 -68.011 1.899 1.00 36.76 57 PRO D CA 1
ATOM 7402 C C . PRO D 1 57 ? 38.980 -67.037 2.205 1.00 36.56 57 PRO D C 1
ATOM 7403 O O . PRO D 1 57 ? 39.352 -66.893 3.365 1.00 36.79 57 PRO D O 1
ATOM 7407 N N . ASP D 1 58 ? 39.599 -66.453 1.172 1.00 35.39 58 ASP D N 1
ATOM 7408 C CA . ASP D 1 58 ? 40.589 -65.383 1.371 1.00 33.38 58 ASP D CA 1
ATOM 7409 C C . ASP D 1 58 ? 39.945 -64.027 1.710 1.00 33.26 58 ASP D C 1
ATOM 7410 O O . ASP D 1 58 ? 40.661 -63.112 2.174 1.00 32.94 58 ASP D O 1
ATOM 7415 N N . LEU D 1 59 ? 38.627 -63.900 1.532 1.00 32.89 59 LEU D N 1
ATOM 7416 C CA . LEU D 1 59 ? 37.860 -62.608 1.529 1.00 32.60 59 LEU D CA 1
ATOM 7417 C C . LEU D 1 59 ? 36.708 -62.485 2.522 1.00 32.89 59 LEU D C 1
ATOM 7418 O O . LEU D 1 59 ? 36.331 -61.379 2.950 1.00 33.05 59 LEU D O 1
ATOM 7423 N N . ALA D 1 60 ? 36.092 -63.609 2.930 1.00 32.55 60 ALA D N 1
ATOM 7424 C CA . ALA D 1 60 ? 34.860 -63.500 3.678 1.00 31.74 60 ALA D CA 1
ATOM 7425 C C . ALA D 1 60 ? 35.101 -62.761 4.990 1.00 30.74 60 ALA D C 1
ATOM 7426 O O . ALA D 1 60 ? 34.243 -61.967 5.366 1.00 30.74 60 ALA D O 1
ATOM 7428 N N . GLU D 1 61 ? 36.233 -63.016 5.643 1.00 32.83 61 GLU D N 1
ATOM 7429 C CA . GLU D 1 61 ? 36.474 -62.396 6.981 1.00 32.54 61 GLU D CA 1
ATOM 7430 C C . GLU D 1 61 ? 36.811 -60.900 6.846 1.00 32.83 61 GLU D C 1
ATOM 7431 O O . GLU D 1 61 ? 36.898 -60.204 7.867 1.00 31.95 61 GLU D O 1
ATOM 7437 N N . ARG D 1 62 ? 37.061 -60.447 5.611 1.00 31.41 62 ARG D N 1
ATOM 7438 C CA . ARG D 1 62 ? 37.467 -59.039 5.355 1.00 31.08 62 ARG D CA 1
ATOM 7439 C C . ARG D 1 62 ? 36.309 -58.188 4.945 1.00 30.84 62 ARG D C 1
ATOM 7440 O O . ARG D 1 62 ? 36.351 -56.937 4.943 1.00 31.89 62 ARG D O 1
ATOM 7448 N N . ILE D 1 63 ? 35.228 -58.810 4.542 1.00 32.11 63 ILE D N 1
ATOM 7449 C CA . ILE D 1 63 ? 34.119 -58.081 4.000 1.00 31.05 63 ILE D CA 1
ATOM 7450 C C . ILE D 1 63 ? 33.097 -57.613 5.045 1.00 33.40 63 ILE D C 1
ATOM 7451 O O . ILE D 1 63 ? 32.551 -58.426 5.853 1.00 34.76 63 ILE D O 1
ATOM 7456 N N . ILE D 1 64 ? 32.771 -56.332 5.043 1.00 32.50 64 ILE D N 1
ATOM 7457 C CA . ILE D 1 64 ? 31.900 -55.820 6.093 1.00 33.11 64 ILE D CA 1
ATOM 7458 C C . ILE D 1 64 ? 30.480 -55.422 5.659 1.00 33.09 64 ILE D C 1
ATOM 7459 O O . ILE D 1 64 ? 29.640 -55.131 6.521 1.00 34.42 64 ILE D O 1
ATOM 7464 N N . GLY D 1 65 ? 30.185 -55.451 4.354 1.00 31.18 65 GLY D N 1
ATOM 7465 C CA . GLY D 1 65 ? 28.903 -55.070 3.856 1.00 30.97 65 GLY D CA 1
ATOM 7466 C C . GLY D 1 65 ? 29.060 -54.829 2.337 1.00 29.01 65 GLY D C 1
ATOM 7467 O O . GLY D 1 65 ? 30.147 -55.019 1.796 1.00 29.89 65 GLY D O 1
ATOM 7468 N N . GLY D 1 66 ? 27.986 -54.389 1.733 1.00 29.25 66 GLY D N 1
ATOM 7469 C CA . GLY D 1 66 ? 27.899 -54.119 0.303 1.00 28.59 66 GLY D CA 1
ATOM 7470 C C . GLY D 1 66 ? 26.556 -53.591 -0.137 1.00 30.06 66 GLY D C 1
ATOM 7471 O O . GLY D 1 66 ? 25.599 -53.489 0.628 1.00 30.88 66 GLY D O 1
ATOM 7472 N N . VAL D 1 67 ? 26.480 -53.179 -1.383 1.00 30.52 67 VAL D N 1
ATOM 7473 C CA . VAL D 1 67 ? 25.244 -52.764 -1.970 1.00 30.42 67 VAL D CA 1
ATOM 7474 C C . VAL D 1 67 ? 25.360 -53.065 -3.464 1.00 31.14 67 VAL D C 1
ATOM 7475 O O . VAL D 1 67 ? 26.493 -53.182 -3.998 1.00 32.26 67 VAL D O 1
ATOM 7479 N N . ASN D 1 68 ? 24.211 -53.311 -4.092 1.00 31.71 68 ASN D N 1
ATOM 7480 C CA . ASN D 1 68 ? 24.123 -53.499 -5.545 1.00 32.34 68 ASN D CA 1
ATOM 7481 C C . ASN D 1 68 ? 23.290 -52.412 -6.164 1.00 32.41 68 ASN D C 1
ATOM 7482 O O . ASN D 1 68 ? 22.080 -52.231 -5.863 1.00 33.70 68 ASN D O 1
ATOM 7487 N N . LEU D 1 69 ? 23.929 -51.645 -7.044 1.00 32.28 69 LEU D N 1
ATOM 7488 C CA . LEU D 1 69 ? 23.334 -50.459 -7.595 1.00 33.63 69 LEU D CA 1
ATOM 7489 C C . LEU D 1 69 ? 22.942 -50.642 -9.056 1.00 33.34 69 LEU D C 1
ATOM 7490 O O . LEU D 1 69 ? 22.487 -49.704 -9.720 1.00 33.16 69 LEU D O 1
ATOM 7495 N N . THR D 1 70 ? 23.119 -51.872 -9.540 1.00 34.23 70 THR D N 1
ATOM 7496 C CA . THR D 1 70 ? 22.813 -52.204 -10.906 1.00 33.39 70 THR D CA 1
ATOM 7497 C C . THR D 1 70 ? 21.429 -52.899 -10.989 1.00 33.54 70 THR D C 1
ATOM 7498 O O . THR D 1 70 ? 20.837 -53.295 -9.973 1.00 32.26 70 THR D O 1
ATOM 7502 N N . THR D 1 71 ? 21.013 -53.114 -12.233 1.00 34.76 71 THR D N 1
ATOM 7503 C CA . THR D 1 71 ? 19.793 -53.898 -12.600 1.00 35.77 71 THR D CA 1
ATOM 7504 C C . THR D 1 71 ? 19.990 -55.475 -12.470 1.00 37.17 71 THR D C 1
ATOM 7505 O O . THR D 1 71 ? 18.996 -56.266 -12.470 1.00 38.74 71 THR D O 1
ATOM 7509 N N . ASP D 1 72 ? 21.235 -55.940 -12.332 1.00 36.58 72 ASP D N 1
ATOM 7510 C CA . ASP D 1 72 ? 21.509 -57.371 -12.057 1.00 36.73 72 ASP D CA 1
ATOM 7511 C C . ASP D 1 72 ? 20.742 -57.907 -10.830 1.00 37.90 72 ASP D C 1
ATOM 7512 O O . ASP D 1 72 ? 20.450 -57.180 -9.854 1.00 37.52 72 ASP D O 1
ATOM 7517 N N . TYR D 1 73 ? 20.392 -59.191 -10.869 1.00 38.75 73 TYR D N 1
ATOM 7518 C CA . TYR D 1 73 ? 19.578 -59.816 -9.793 1.00 39.87 73 TYR D CA 1
ATOM 7519 C C . TYR D 1 73 ? 18.237 -59.091 -9.602 1.00 40.20 73 TYR D C 1
ATOM 7520 O O . TYR D 1 73 ? 17.754 -58.868 -8.465 1.00 41.63 73 TYR D O 1
ATOM 7529 N N . GLY D 1 74 ? 17.662 -58.691 -10.731 1.00 41.19 74 GLY D N 1
ATOM 7530 C CA . GLY D 1 74 ? 16.480 -57.847 -10.758 1.00 41.98 74 GLY D CA 1
ATOM 7531 C C . GLY D 1 74 ? 16.512 -56.685 -9.757 1.00 42.53 74 GLY D C 1
ATOM 7532 O O . GLY D 1 74 ? 15.493 -56.345 -9.156 1.00 42.07 74 GLY D O 1
ATOM 7533 N N . GLY D 1 75 ? 17.694 -56.100 -9.547 1.00 42.79 75 GLY D N 1
ATOM 7534 C CA . GLY D 1 75 ? 17.808 -54.887 -8.764 1.00 42.16 75 GLY D CA 1
ATOM 7535 C C . GLY D 1 75 ? 17.747 -55.135 -7.284 1.00 42.32 75 GLY D C 1
ATOM 7536 O O . GLY D 1 75 ? 17.414 -54.235 -6.524 1.00 43.78 75 GLY D O 1
ATOM 7537 N N . ASP D 1 76 ? 18.061 -56.350 -6.868 1.00 41.88 76 ASP D N 1
ATOM 7538 C CA . ASP D 1 76 ? 18.203 -56.646 -5.453 1.00 42.60 76 ASP D CA 1
ATOM 7539 C C . ASP D 1 76 ? 19.461 -55.958 -4.878 1.00 41.42 76 ASP D C 1
ATOM 7540 O O . ASP D 1 76 ? 20.600 -56.404 -5.112 1.00 41.78 76 ASP D O 1
ATOM 7545 N N . GLU D 1 77 ? 19.221 -54.915 -4.084 1.00 41.10 77 GLU D N 1
ATOM 7546 C CA . GLU D 1 77 ? 20.294 -54.082 -3.519 1.00 41.19 77 GLU D CA 1
ATOM 7547 C C . GLU D 1 77 ? 21.161 -54.782 -2.508 1.00 39.99 77 GLU D C 1
ATOM 7548 O O . GLU D 1 77 ? 22.288 -54.354 -2.284 1.00 41.02 77 GLU D O 1
ATOM 7554 N N . THR D 1 78 ? 20.691 -55.892 -1.943 1.00 38.77 78 THR D N 1
ATOM 7555 C CA . THR D 1 78 ? 21.433 -56.688 -0.974 1.00 37.58 78 THR D CA 1
ATOM 7556 C C . THR D 1 78 ? 22.247 -57.798 -1.619 1.00 36.59 78 THR D C 1
ATOM 7557 O O . THR D 1 78 ? 23.007 -58.484 -0.940 1.00 36.36 78 THR D O 1
ATOM 7561 N N . ASN D 1 79 ? 22.108 -57.951 -2.937 1.00 35.62 79 ASN D N 1
ATOM 7562 C CA . ASN D 1 79 ? 22.888 -58.918 -3.695 1.00 35.82 79 ASN D CA 1
ATOM 7563 C C . ASN D 1 79 ? 23.999 -58.270 -4.491 1.00 34.62 79 ASN D C 1
ATOM 7564 O O . ASN D 1 79 ? 23.801 -57.789 -5.569 1.00 35.98 79 ASN D O 1
ATOM 7569 N N . PHE D 1 80 ? 25.181 -58.297 -3.900 1.00 34.17 80 PHE D N 1
ATOM 7570 C CA . PHE D 1 80 ? 26.366 -57.702 -4.474 1.00 33.13 80 PHE D CA 1
ATOM 7571 C C . PHE D 1 80 ? 27.356 -58.797 -4.793 1.00 31.86 80 PHE D C 1
ATOM 7572 O O . PHE D 1 80 ? 28.552 -58.589 -4.872 1.00 31.79 80 PHE D O 1
ATOM 7580 N N . SER D 1 81 ? 26.852 -60.021 -5.005 1.00 31.92 81 SER D N 1
ATOM 7581 C CA . SER D 1 81 ? 27.679 -61.099 -5.502 1.00 32.21 81 SER D CA 1
ATOM 7582 C C . SER D 1 81 ? 28.244 -60.802 -6.884 1.00 31.71 81 SER D C 1
ATOM 7583 O O . SER D 1 81 ? 27.657 -60.064 -7.673 1.00 32.94 81 SER D O 1
ATOM 7586 N N . ASP D 1 82 ? 29.373 -61.419 -7.147 1.00 30.51 82 ASP D N 1
ATOM 7587 C CA . ASP D 1 82 ? 30.142 -61.166 -8.365 1.00 30.33 82 ASP D CA 1
ATOM 7588 C C . ASP D 1 82 ? 29.651 -62.111 -9.456 1.00 30.75 82 ASP D C 1
ATOM 7589 O O . ASP D 1 82 ? 29.854 -63.329 -9.332 1.00 30.87 82 ASP D O 1
ATOM 7594 N N . ASN D 1 83 ? 29.101 -61.548 -10.533 1.00 31.19 83 ASN D N 1
ATOM 7595 C CA . ASN D 1 83 ? 28.775 -62.354 -11.737 1.00 31.16 83 ASN D CA 1
ATOM 7596 C C . ASN D 1 83 ? 29.708 -62.111 -12.917 1.00 31.05 83 ASN D C 1
ATOM 7597 O O . ASN D 1 83 ? 29.346 -62.337 -14.080 1.00 30.02 83 ASN D O 1
ATOM 7602 N N . ASN D 1 84 ? 30.918 -61.646 -12.614 1.00 28.63 84 ASN D N 1
ATOM 7603 C CA . ASN D 1 84 ? 31.960 -61.403 -13.615 1.00 27.05 84 ASN D CA 1
ATOM 7604 C C . ASN D 1 84 ? 33.321 -62.030 -13.241 1.00 27.32 84 ASN D C 1
ATOM 7605 O O . ASN D 1 84 ? 34.000 -62.656 -14.073 1.00 25.84 84 ASN D O 1
ATOM 7610 N N . GLY D 1 85 ? 33.824 -61.787 -12.013 1.00 25.23 85 GLY D N 1
ATOM 7611 C CA . GLY D 1 85 ? 35.123 -62.246 -11.658 1.00 24.26 85 GLY D CA 1
ATOM 7612 C C . GLY D 1 85 ? 36.052 -61.087 -11.225 1.00 25.35 85 GLY D C 1
ATOM 7613 O O . GLY D 1 85 ? 36.799 -61.160 -10.294 1.00 25.45 85 GLY D O 1
ATOM 7614 N N . HIS D 1 86 ? 35.963 -59.983 -11.939 1.00 25.13 86 HIS D N 1
ATOM 7615 C CA . HIS D 1 86 ? 36.950 -58.918 -11.781 1.00 22.13 86 HIS D CA 1
ATOM 7616 C C . HIS D 1 86 ? 36.886 -58.254 -10.447 1.00 22.72 86 HIS D C 1
ATOM 7617 O O . HIS D 1 86 ? 37.938 -57.999 -9.849 1.00 21.32 86 HIS D O 1
ATOM 7624 N N . GLY D 1 87 ? 35.674 -58.054 -9.961 1.00 23.18 87 GLY D N 1
ATOM 7625 C CA . GLY D 1 87 ? 35.524 -57.518 -8.610 1.00 24.54 87 GLY D CA 1
ATOM 7626 C C . GLY D 1 87 ? 36.168 -58.332 -7.512 1.00 26.50 87 GLY D C 1
ATOM 7627 O O . GLY D 1 87 ? 36.827 -57.817 -6.613 1.00 25.69 87 GLY D O 1
ATOM 7628 N N . THR D 1 88 ? 36.017 -59.656 -7.589 1.00 25.30 88 THR D N 1
ATOM 7629 C CA . THR D 1 88 ? 36.702 -60.551 -6.669 1.00 23.87 88 THR D CA 1
ATOM 7630 C C . THR D 1 88 ? 38.222 -60.444 -6.729 1.00 23.09 88 THR D C 1
ATOM 7631 O O . THR D 1 88 ? 38.910 -60.385 -5.677 1.00 24.64 88 THR D O 1
ATOM 7635 N N . HIS D 1 89 ? 38.772 -60.313 -7.923 1.00 21.14 89 HIS D N 1
ATOM 7636 C CA . HIS D 1 89 ? 40.158 -60.239 -8.131 1.00 21.39 89 HIS D CA 1
ATOM 7637 C C . HIS D 1 89 ? 40.680 -58.923 -7.460 1.00 20.51 89 HIS D C 1
ATOM 7638 O O . HIS D 1 89 ? 41.692 -58.948 -6.729 1.00 23.08 89 HIS D O 1
ATOM 7645 N N . VAL D 1 90 ? 40.022 -57.822 -7.739 1.00 22.15 90 VAL D N 1
ATOM 7646 C CA . VAL D 1 90 ? 40.338 -56.521 -7.080 1.00 20.24 90 VAL D CA 1
ATOM 7647 C C . VAL D 1 90 ? 40.328 -56.621 -5.554 1.00 21.10 90 VAL D C 1
ATOM 7648 O O . VAL D 1 90 ? 41.349 -56.252 -4.885 1.00 20.10 90 VAL D O 1
ATOM 7652 N N . ALA D 1 91 ? 39.247 -57.164 -5.024 1.00 22.32 91 ALA D N 1
ATOM 7653 C CA . ALA D 1 91 ? 39.099 -57.310 -3.565 1.00 23.15 91 ALA D CA 1
ATOM 7654 C C . ALA D 1 91 ? 40.280 -58.024 -2.974 1.00 23.25 91 ALA D C 1
ATOM 7655 O O . ALA D 1 91 ? 40.751 -57.683 -1.859 1.00 24.99 91 ALA D O 1
ATOM 7657 N N . GLY D 1 92 ? 40.776 -59.065 -3.683 1.00 22.26 92 GLY D N 1
ATOM 7658 C CA . GLY D 1 92 ? 41.908 -59.838 -3.233 1.00 22.58 92 GLY D CA 1
ATOM 7659 C C . GLY D 1 92 ? 43.236 -59.096 -3.154 1.00 22.99 92 GLY D C 1
ATOM 7660 O O . GLY D 1 92 ? 44.044 -59.280 -2.234 1.00 23.49 92 GLY D O 1
ATOM 7661 N N . THR D 1 93 ? 43.482 -58.221 -4.133 1.00 21.14 93 THR D N 1
ATOM 7662 C CA . THR D 1 93 ? 44.736 -57.518 -4.189 1.00 20.59 93 THR D CA 1
ATOM 7663 C C . THR D 1 93 ? 44.742 -56.462 -3.043 1.00 20.18 93 THR D C 1
ATOM 7664 O O . THR D 1 93 ? 45.774 -56.223 -2.465 1.00 20.92 93 THR D O 1
ATOM 7668 N N . VAL D 1 94 ? 43.589 -55.918 -2.779 1.00 21.22 94 VAL D N 1
ATOM 7669 C CA . VAL D 1 94 ? 43.417 -54.840 -1.767 1.00 21.37 94 VAL D CA 1
ATOM 7670 C C . VAL D 1 94 ? 43.633 -55.472 -0.390 1.00 22.77 94 VAL D C 1
ATOM 7671 O O . VAL D 1 94 ? 44.464 -54.974 0.394 1.00 20.30 94 VAL D O 1
ATOM 7675 N N . ALA D 1 95 ? 42.995 -56.621 -0.137 1.00 22.92 95 ALA D N 1
ATOM 7676 C CA . ALA D 1 95 ? 42.857 -57.053 1.264 1.00 23.69 95 ALA D CA 1
ATOM 7677 C C . ALA D 1 95 ? 42.619 -58.566 1.504 1.00 25.98 95 ALA D C 1
ATOM 7678 O O . ALA D 1 95 ? 42.045 -58.893 2.551 1.00 27.63 95 ALA D O 1
ATOM 7680 N N . ALA D 1 96 ? 43.110 -59.424 0.611 1.00 27.15 96 ALA D N 1
ATOM 7681 C CA . ALA D 1 96 ? 43.047 -60.897 0.841 1.00 28.07 96 ALA D CA 1
ATOM 7682 C C . ALA D 1 96 ? 43.657 -61.185 2.228 1.00 29.13 96 ALA D C 1
ATOM 7683 O O . ALA D 1 96 ? 44.765 -60.710 2.566 1.00 26.57 96 ALA D O 1
ATOM 7685 N N . ALA D 1 97 ? 42.962 -62.038 3.016 1.00 29.77 97 ALA D N 1
ATOM 7686 C CA . ALA D 1 97 ? 43.447 -62.344 4.392 1.00 30.64 97 ALA D CA 1
ATOM 7687 C C . ALA D 1 97 ? 44.595 -63.359 4.484 1.00 30.62 97 ALA D C 1
ATOM 7688 O O . ALA D 1 97 ? 44.771 -64.263 3.615 1.00 29.75 97 ALA D O 1
ATOM 7690 N N . GLU D 1 98 ? 45.404 -63.216 5.554 1.00 31.56 98 GLU D N 1
ATOM 7691 C CA . GLU D 1 98 ? 46.477 -64.153 5.856 1.00 32.92 98 GLU D CA 1
ATOM 7692 C C . GLU D 1 98 ? 45.833 -65.444 6.397 1.00 34.89 98 GLU D C 1
ATOM 7693 O O . GLU D 1 98 ? 45.026 -65.374 7.310 1.00 34.06 98 GLU D O 1
ATOM 7699 N N . THR D 1 99 ? 46.128 -66.583 5.770 1.00 36.89 99 THR D N 1
ATOM 7700 C CA . THR D 1 99 ? 45.404 -67.867 6.064 1.00 38.43 99 THR D CA 1
ATOM 7701 C C . THR D 1 99 ? 46.291 -69.123 6.159 1.00 40.06 99 THR D C 1
ATOM 7702 O O . THR D 1 99 ? 45.803 -70.167 6.562 1.00 41.34 99 THR D O 1
ATOM 7706 N N . GLY D 1 100 ? 47.586 -68.998 5.835 1.00 41.09 100 GLY D N 1
ATOM 7707 C CA . GLY D 1 100 ? 48.507 -70.132 5.603 1.00 41.50 100 GLY D CA 1
ATOM 7708 C C . GLY D 1 100 ? 48.414 -70.716 4.187 1.00 41.00 100 GLY D C 1
ATOM 7709 O O . GLY D 1 100 ? 49.147 -71.651 3.817 1.00 41.16 100 GLY D O 1
ATOM 7710 N N . SER D 1 101 ? 47.483 -70.179 3.401 1.00 40.53 101 SER D N 1
ATOM 7711 C CA . SER D 1 101 ? 47.263 -70.595 2.032 1.00 38.94 101 SER D CA 1
ATOM 7712 C C . SER D 1 101 ? 46.539 -69.467 1.248 1.00 37.20 101 SER D C 1
ATOM 7713 O O . SER D 1 101 ? 46.110 -68.397 1.795 1.00 34.92 101 SER D O 1
ATOM 7716 N N . GLY D 1 102 ? 46.405 -69.729 -0.035 1.00 35.45 102 GLY D N 1
ATOM 7717 C CA . GLY D 1 102 ? 45.802 -68.782 -0.908 1.00 35.05 102 GLY D CA 1
ATOM 7718 C C . GLY D 1 102 ? 46.760 -67.629 -1.077 1.00 32.93 102 GLY D C 1
ATOM 7719 O O . GLY D 1 102 ? 48.026 -67.779 -1.108 1.00 33.81 102 GLY D O 1
ATOM 7720 N N . VAL D 1 103 ? 46.151 -66.466 -1.269 1.00 31.35 103 VAL D N 1
ATOM 7721 C CA . VAL D 1 103 ? 46.927 -65.234 -1.404 1.00 29.11 103 VAL D CA 1
ATOM 7722 C C . VAL D 1 103 ? 46.692 -64.301 -0.223 1.00 28.76 103 VAL D C 1
ATOM 7723 O O . VAL D 1 103 ? 45.832 -64.533 0.637 1.00 27.07 103 VAL D O 1
ATOM 7727 N N . VAL D 1 104 ? 47.463 -63.214 -0.235 1.00 28.27 104 VAL D N 1
ATOM 7728 C CA . VAL D 1 104 ? 47.384 -62.159 0.780 1.00 28.20 104 VAL D CA 1
ATOM 7729 C C . VAL D 1 104 ? 47.448 -60.828 0.016 1.00 27.66 104 VAL D C 1
ATOM 7730 O O . VAL D 1 104 ? 48.169 -60.732 -0.997 1.00 25.43 104 VAL D O 1
ATOM 7734 N N . GLY D 1 105 ? 46.654 -59.881 0.483 1.00 26.86 105 GLY D N 1
ATOM 7735 C CA . GLY D 1 105 ? 46.599 -58.571 -0.171 1.00 26.53 105 GLY D CA 1
ATOM 7736 C C . GLY D 1 105 ? 47.550 -57.552 0.427 1.00 25.80 105 GLY D C 1
ATOM 7737 O O . GLY D 1 105 ? 48.237 -57.815 1.383 1.00 24.07 105 GLY D O 1
ATOM 7738 N N . VAL D 1 106 ? 47.578 -56.350 -0.179 1.00 23.85 106 VAL D N 1
ATOM 7739 C CA . VAL D 1 106 ? 48.426 -55.281 0.322 1.00 22.25 106 VAL D CA 1
ATOM 7740 C C . VAL D 1 106 ? 48.079 -54.867 1.761 1.00 20.37 106 VAL D C 1
ATOM 7741 O O . VAL D 1 106 ? 48.997 -54.551 2.525 1.00 21.11 106 VAL D O 1
ATOM 7745 N N . ALA D 1 107 ? 46.793 -54.862 2.085 1.00 20.60 107 ALA D N 1
ATOM 7746 C CA . ALA D 1 107 ? 46.285 -54.461 3.427 1.00 20.96 107 ALA D CA 1
ATOM 7747 C C . ALA D 1 107 ? 45.447 -55.583 4.030 1.00 22.59 107 ALA D C 1
ATOM 7748 O O . ALA D 1 107 ? 44.237 -55.514 4.003 1.00 23.39 107 ALA D O 1
ATOM 7750 N N . PRO D 1 108 ? 46.140 -56.595 4.614 1.00 24.08 108 PRO D N 1
ATOM 7751 C CA . PRO D 1 108 ? 45.350 -57.839 4.939 1.00 25.07 108 PRO D CA 1
ATOM 7752 C C . PRO D 1 108 ? 44.434 -57.754 6.195 1.00 26.78 108 PRO D C 1
ATOM 7753 O O . PRO D 1 108 ? 43.657 -58.710 6.484 1.00 26.15 108 PRO D O 1
ATOM 7757 N N . LYS D 1 109 ? 44.447 -56.620 6.918 1.00 24.85 109 LYS D N 1
ATOM 7758 C CA . LYS D 1 109 ? 43.448 -56.321 7.958 1.00 25.11 109 LYS D CA 1
ATOM 7759 C C . LYS D 1 109 ? 42.503 -55.146 7.660 1.00 24.53 109 LYS D C 1
ATOM 7760 O O . LYS D 1 109 ? 41.615 -54.691 8.436 1.00 22.32 109 LYS D O 1
ATOM 7766 N N . ALA D 1 110 ? 42.653 -54.610 6.441 1.00 24.73 110 ALA D N 1
ATOM 7767 C CA . ALA D 1 110 ? 41.670 -53.667 5.990 1.00 24.95 110 ALA D CA 1
ATOM 7768 C C . ALA D 1 110 ? 40.328 -54.322 5.702 1.00 26.07 110 ALA D C 1
ATOM 7769 O O . ALA D 1 110 ? 40.303 -55.499 5.301 1.00 26.84 110 ALA D O 1
ATOM 7771 N N . ASP D 1 111 ? 39.254 -53.607 5.929 1.00 26.21 111 ASP D N 1
ATOM 7772 C CA . ASP D 1 111 ? 37.885 -54.091 5.634 1.00 28.01 111 ASP D CA 1
ATOM 7773 C C . ASP D 1 111 ? 37.460 -53.630 4.238 1.00 28.44 111 ASP D C 1
ATOM 7774 O O . ASP D 1 111 ? 37.850 -52.521 3.769 1.00 27.37 111 ASP D O 1
ATOM 7779 N N . LEU D 1 112 ? 36.620 -54.454 3.612 1.00 27.89 112 LEU D N 1
ATOM 7780 C CA . LEU D 1 112 ? 35.998 -54.122 2.336 1.00 27.53 112 LEU D CA 1
ATOM 7781 C C . LEU D 1 112 ? 34.497 -53.871 2.370 1.00 28.98 112 LEU D C 1
ATOM 7782 O O . LEU D 1 112 ? 33.688 -54.582 3.064 1.00 29.84 112 LEU D O 1
ATOM 7787 N N . PHE D 1 113 ? 34.064 -52.825 1.673 1.00 26.12 113 PHE D N 1
ATOM 7788 C CA . PHE D 1 113 ? 32.652 -52.554 1.411 1.00 28.24 113 PHE D CA 1
ATOM 7789 C C . PHE D 1 113 ? 32.461 -52.684 -0.088 1.00 28.13 113 PHE D C 1
ATOM 7790 O O . PHE D 1 113 ? 33.118 -51.978 -0.868 1.00 26.19 113 PHE D O 1
ATOM 7798 N N . ILE D 1 114 ? 31.636 -53.667 -0.489 1.00 25.81 114 ILE D N 1
ATOM 7799 C CA . ILE D 1 114 ? 31.554 -54.093 -1.899 1.00 25.30 114 ILE D CA 1
ATOM 7800 C C . ILE D 1 114 ? 30.436 -53.364 -2.566 1.00 25.67 114 ILE D C 1
ATOM 7801 O O . ILE D 1 114 ? 29.241 -53.497 -2.229 1.00 26.25 114 ILE D O 1
ATOM 7806 N N . ILE D 1 115 ? 30.772 -52.549 -3.545 1.00 24.49 115 ILE D N 1
ATOM 7807 C CA . ILE D 1 115 ? 29.719 -51.789 -4.194 1.00 23.57 115 ILE D CA 1
ATOM 7808 C C . ILE D 1 115 ? 29.608 -52.283 -5.651 1.00 24.62 115 ILE D C 1
ATOM 7809 O O . ILE D 1 115 ? 30.483 -52.030 -6.462 1.00 23.66 115 ILE D O 1
ATOM 7814 N N . LYS D 1 116 ? 28.511 -52.982 -5.967 1.00 25.51 116 LYS D N 1
ATOM 7815 C CA . LYS D 1 116 ? 28.321 -53.465 -7.318 1.00 24.69 116 LYS D CA 1
ATOM 7816 C C . LYS D 1 116 ? 27.633 -52.404 -8.139 1.00 24.77 116 LYS D C 1
ATOM 7817 O O . LYS D 1 116 ? 26.448 -52.091 -7.981 1.00 26.17 116 LYS D O 1
ATOM 7823 N N . ALA D 1 117 ? 28.428 -51.769 -8.989 1.00 24.94 117 ALA D N 1
ATOM 7824 C CA . ALA D 1 117 ? 28.013 -50.677 -9.897 1.00 24.57 117 ALA D CA 1
ATOM 7825 C C . ALA D 1 117 ? 28.273 -51.040 -11.341 1.00 25.07 117 ALA D C 1
ATOM 7826 O O . ALA D 1 117 ? 27.940 -50.289 -12.225 1.00 26.41 117 ALA D O 1
ATOM 7828 N N . LEU D 1 118 ? 28.831 -52.222 -11.568 1.00 24.07 118 LEU D N 1
ATOM 7829 C CA . LEU D 1 118 ? 28.999 -52.769 -12.921 1.00 24.12 118 LEU D CA 1
ATOM 7830 C C . LEU D 1 118 ? 28.212 -54.114 -12.963 1.00 25.71 118 LEU D C 1
ATOM 7831 O O . LEU D 1 118 ? 28.211 -54.867 -11.970 1.00 23.66 118 LEU D O 1
ATOM 7836 N N . SER D 1 119 ? 27.564 -54.336 -14.110 1.00 27.68 119 SER D N 1
ATOM 7837 C CA . SER D 1 119 ? 26.923 -55.634 -14.477 1.00 28.88 119 SER D CA 1
ATOM 7838 C C . SER D 1 119 ? 27.896 -56.745 -14.765 1.00 27.62 119 SER D C 1
ATOM 7839 O O . SER D 1 119 ? 29.111 -56.563 -14.812 1.00 25.47 119 SER D O 1
ATOM 7842 N N . GLY D 1 120 ? 27.362 -57.962 -14.944 1.00 29.15 120 GLY D N 1
ATOM 7843 C CA . GLY D 1 120 ? 28.189 -59.105 -15.221 1.00 28.85 120 GLY D CA 1
ATOM 7844 C C . GLY D 1 120 ? 29.115 -58.947 -16.407 1.00 27.53 120 GLY D C 1
ATOM 7845 O O . GLY D 1 120 ? 30.195 -59.495 -16.446 1.00 26.88 120 GLY D O 1
ATOM 7846 N N . ASP D 1 121 ? 28.715 -58.152 -17.395 1.00 28.18 121 ASP D N 1
ATOM 7847 C CA . ASP D 1 121 ? 29.563 -57.917 -18.560 1.00 28.24 121 ASP D CA 1
ATOM 7848 C C . ASP D 1 121 ? 30.687 -56.861 -18.332 1.00 28.23 121 ASP D C 1
ATOM 7849 O O . ASP D 1 121 ? 31.507 -56.621 -19.225 1.00 27.22 121 ASP D O 1
ATOM 7854 N N . GLY D 1 122 ? 30.693 -56.281 -17.122 1.00 27.16 122 GLY D N 1
ATOM 7855 C CA . GLY D 1 122 ? 31.719 -55.333 -16.717 1.00 27.21 122 GLY D CA 1
ATOM 7856 C C . GLY D 1 122 ? 31.412 -53.891 -17.076 1.00 25.98 122 GLY D C 1
ATOM 7857 O O . GLY D 1 122 ? 32.298 -53.027 -16.956 1.00 24.95 122 GLY D O 1
ATOM 7858 N N . SER D 1 123 ? 30.200 -53.638 -17.565 1.00 26.42 123 SER D N 1
ATOM 7859 C CA . SER D 1 123 ? 29.717 -52.292 -17.888 1.00 25.75 123 SER D CA 1
ATOM 7860 C C . SER D 1 123 ? 28.636 -51.829 -16.936 1.00 26.50 123 SER D C 1
ATOM 7861 O O . SER D 1 123 ? 27.985 -52.600 -16.235 1.00 26.47 123 SER D O 1
ATOM 7864 N N . GLY D 1 124 ? 28.460 -50.503 -16.892 1.00 26.56 124 GLY D N 1
ATOM 7865 C CA . GLY D 1 124 ? 27.472 -49.883 -16.062 1.00 26.41 124 GLY D CA 1
ATOM 7866 C C . GLY D 1 124 ? 27.069 -48.504 -16.596 1.00 25.92 124 GLY D C 1
ATOM 7867 O O . GLY D 1 124 ? 27.696 -47.954 -17.510 1.00 27.11 124 GLY D O 1
ATOM 7868 N N . GLU D 1 125 ? 25.929 -48.022 -16.128 1.00 27.22 125 GLU D N 1
ATOM 7869 C CA . GLU D 1 125 ? 25.434 -46.646 -16.464 1.00 28.89 125 GLU D CA 1
ATOM 7870 C C . GLU D 1 125 ? 26.211 -45.635 -15.620 1.00 28.14 125 GLU D C 1
ATOM 7871 O O . GLU D 1 125 ? 26.522 -45.902 -14.453 1.00 29.38 125 GLU D O 1
ATOM 7877 N N . MET D 1 126 ? 26.515 -44.496 -16.218 1.00 28.32 126 MET D N 1
ATOM 7878 C CA . MET D 1 126 ? 27.335 -43.485 -15.551 1.00 27.05 126 MET D CA 1
ATOM 7879 C C . MET D 1 126 ? 26.687 -43.123 -14.243 1.00 28.06 126 MET D C 1
ATOM 7880 O O . MET D 1 126 ? 27.346 -42.980 -13.227 1.00 27.38 126 MET D O 1
ATOM 7885 N N . GLY D 1 127 ? 25.359 -42.971 -14.263 1.00 27.87 127 GLY D N 1
ATOM 7886 C CA . GLY D 1 127 ? 24.559 -42.777 -13.084 1.00 28.93 127 GLY D CA 1
ATOM 7887 C C . GLY D 1 127 ? 24.808 -43.744 -11.954 1.00 28.77 127 GLY D C 1
ATOM 7888 O O . GLY D 1 127 ? 24.751 -43.373 -10.772 1.00 28.76 127 GLY D O 1
ATOM 7889 N N . TRP D 1 128 ? 25.074 -45.017 -12.269 1.00 28.20 128 TRP D N 1
ATOM 7890 C CA . TRP D 1 128 ? 25.298 -46.001 -11.193 1.00 28.13 128 TRP D CA 1
ATOM 7891 C C . TRP D 1 128 ? 26.661 -45.715 -10.536 1.00 26.10 128 TRP D C 1
ATOM 7892 O O . TRP D 1 128 ? 26.858 -45.977 -9.350 1.00 27.90 128 TRP D O 1
ATOM 7903 N N . ILE D 1 129 ? 27.596 -45.296 -11.369 1.00 26.53 129 ILE D N 1
ATOM 7904 C CA . ILE D 1 129 ? 28.999 -45.051 -10.905 1.00 25.51 129 ILE D CA 1
ATOM 7905 C C . ILE D 1 129 ? 29.017 -43.792 -10.028 1.00 26.34 129 ILE D C 1
ATOM 7906 O O . ILE D 1 129 ? 29.568 -43.826 -8.868 1.00 23.52 129 ILE D O 1
ATOM 7911 N N . ALA D 1 130 ? 28.306 -42.755 -10.509 1.00 26.66 130 ALA D N 1
ATOM 7912 C CA . ALA D 1 130 ? 28.066 -41.528 -9.661 1.00 27.44 130 ALA D CA 1
ATOM 7913 C C . ALA D 1 130 ? 27.454 -41.846 -8.332 1.00 28.03 130 ALA D C 1
ATOM 7914 O O . ALA D 1 130 ? 27.936 -41.418 -7.243 1.00 28.03 130 ALA D O 1
ATOM 7916 N N . LYS D 1 131 ? 26.362 -42.638 -8.369 1.00 28.70 131 LYS D N 1
ATOM 7917 C CA . LYS D 1 131 ? 25.679 -43.015 -7.149 1.00 29.62 131 LYS D CA 1
ATOM 7918 C C . LYS D 1 131 ? 26.559 -43.840 -6.252 1.00 28.74 131 LYS D C 1
ATOM 7919 O O . LYS D 1 131 ? 26.528 -43.676 -5.064 1.00 30.62 131 LYS D O 1
ATOM 7925 N N . ALA D 1 132 ? 27.393 -44.700 -6.829 1.00 25.82 132 ALA D N 1
ATOM 7926 C CA . ALA D 1 132 ? 28.276 -45.559 -6.052 1.00 24.90 132 ALA D CA 1
ATOM 7927 C C . ALA D 1 132 ? 29.289 -44.736 -5.217 1.00 25.45 132 ALA D C 1
ATOM 7928 O O . ALA D 1 132 ? 29.529 -45.015 -4.018 1.00 26.70 132 ALA D O 1
ATOM 7930 N N . ILE D 1 133 ? 29.805 -43.702 -5.868 1.00 25.90 133 ILE D N 1
ATOM 7931 C CA . ILE D 1 133 ? 30.795 -42.763 -5.239 1.00 26.23 133 ILE D CA 1
ATOM 7932 C C . ILE D 1 133 ? 30.153 -42.059 -4.059 1.00 27.12 133 ILE D C 1
ATOM 7933 O O . ILE D 1 133 ? 30.705 -42.046 -2.960 1.00 27.21 133 ILE D O 1
ATOM 7938 N N . ARG D 1 134 ? 28.929 -41.556 -4.257 1.00 27.48 134 ARG D N 1
ATOM 7939 C CA . ARG D 1 134 ? 28.226 -40.832 -3.203 1.00 28.76 134 ARG D CA 1
ATOM 7940 C C . ARG D 1 134 ? 27.815 -41.764 -2.122 1.00 28.65 134 ARG D C 1
ATOM 7941 O O . ARG D 1 134 ? 27.904 -41.457 -0.907 1.00 28.44 134 ARG D O 1
ATOM 7949 N N . TYR D 1 135 ? 27.371 -42.955 -2.537 1.00 29.03 135 TYR D N 1
ATOM 7950 C CA . TYR D 1 135 ? 27.037 -43.971 -1.568 1.00 29.47 135 TYR D CA 1
ATOM 7951 C C . TYR D 1 135 ? 28.145 -44.279 -0.575 1.00 29.22 135 TYR D C 1
ATOM 7952 O O . TYR D 1 135 ? 27.886 -44.354 0.619 1.00 28.63 135 TYR D O 1
ATOM 7961 N N . ALA D 1 136 ? 29.372 -44.492 -1.070 1.00 27.86 136 ALA D N 1
ATOM 7962 C CA . ALA D 1 136 ? 30.530 -44.763 -0.261 1.00 28.13 136 ALA D CA 1
ATOM 7963 C C . ALA D 1 136 ? 30.820 -43.622 0.708 1.00 27.48 136 ALA D C 1
ATOM 7964 O O . ALA D 1 136 ? 31.212 -43.871 1.838 1.00 28.55 136 ALA D O 1
ATOM 7966 N N . VAL D 1 137 ? 30.689 -42.408 0.182 1.00 28.64 137 VAL D N 1
ATOM 7967 C CA . VAL D 1 137 ? 30.908 -41.203 0.973 1.00 28.90 137 VAL D CA 1
ATOM 7968 C C . VAL D 1 137 ? 29.874 -41.162 2.086 1.00 29.79 137 VAL D C 1
ATOM 7969 O O . VAL D 1 137 ? 30.270 -40.857 3.199 1.00 30.97 137 VAL D O 1
ATOM 7973 N N . ASP D 1 138 ? 28.586 -41.430 1.801 1.00 29.57 138 ASP D N 1
ATOM 7974 C CA . ASP D 1 138 ? 27.540 -41.201 2.814 1.00 30.78 138 ASP D CA 1
ATOM 7975 C C . ASP D 1 138 ? 27.307 -42.338 3.803 1.00 31.48 138 ASP D C 1
ATOM 7976 O O . ASP D 1 138 ? 26.717 -42.103 4.892 1.00 33.37 138 ASP D O 1
ATOM 7981 N N . TRP D 1 139 ? 27.795 -43.531 3.462 1.00 31.24 139 TRP D N 1
ATOM 7982 C CA . TRP D 1 139 ? 27.643 -44.739 4.282 1.00 34.06 139 TRP D CA 1
ATOM 7983 C C . TRP D 1 139 ? 28.281 -44.614 5.669 1.00 36.01 139 TRP D C 1
ATOM 7984 O O . TRP D 1 139 ? 29.347 -44.012 5.822 1.00 34.15 139 TRP D O 1
ATOM 7995 N N . ARG D 1 140 ? 27.605 -45.172 6.677 1.00 37.08 140 ARG D N 1
ATOM 7996 C CA . ARG D 1 140 ? 28.103 -45.209 8.057 1.00 38.61 140 ARG D CA 1
ATOM 7997 C C . ARG D 1 140 ? 27.876 -46.623 8.604 1.00 39.57 140 ARG D C 1
ATOM 7998 O O . ARG D 1 140 ? 26.807 -47.157 8.417 1.00 39.82 140 ARG D O 1
ATOM 8006 N N . GLY D 1 141 ? 28.852 -47.222 9.258 1.00 40.96 141 GLY D N 1
ATOM 8007 C CA . GLY D 1 141 ? 28.661 -48.534 9.822 1.00 43.16 141 GLY D CA 1
ATOM 8008 C C . GLY D 1 141 ? 27.888 -48.539 11.127 1.00 44.98 141 GLY D C 1
ATOM 8009 O O . GLY D 1 141 ? 27.456 -47.470 11.593 1.00 45.29 141 GLY D O 1
ATOM 8010 N N . PRO D 1 142 ? 27.769 -49.732 11.751 1.00 46.65 142 PRO D N 1
ATOM 8011 C CA . PRO D 1 142 ? 26.982 -49.886 12.991 1.00 47.90 142 PRO D CA 1
ATOM 8012 C C . PRO D 1 142 ? 27.509 -49.010 14.126 1.00 49.00 142 PRO D C 1
ATOM 8013 O O . PRO D 1 142 ? 26.729 -48.543 14.946 1.00 50.25 142 PRO D O 1
ATOM 8017 N N . LYS D 1 143 ? 28.820 -48.770 14.160 1.00 50.29 143 LYS D N 1
ATOM 8018 C CA . LYS D 1 143 ? 29.434 -47.884 15.153 1.00 50.61 143 LYS D CA 1
ATOM 8019 C C . LYS D 1 143 ? 29.836 -46.518 14.583 1.00 49.60 143 LYS D C 1
ATOM 8020 O O . LYS D 1 143 ? 30.611 -45.804 15.200 1.00 49.92 143 LYS D O 1
ATOM 8026 N N . GLY D 1 144 ? 29.325 -46.146 13.411 1.00 48.77 144 GLY D N 1
ATOM 8027 C CA . GLY D 1 144 ? 29.656 -44.837 12.816 1.00 47.62 144 GLY D CA 1
ATOM 8028 C C . GLY D 1 144 ? 30.868 -44.861 11.883 1.00 46.08 144 GLY D C 1
ATOM 8029 O O . GLY D 1 144 ? 31.330 -43.808 11.442 1.00 45.29 144 GLY D O 1
ATOM 8030 N N . GLU D 1 145 ? 31.366 -46.070 11.603 1.00 45.26 145 GLU D N 1
ATOM 8031 C CA . GLU D 1 145 ? 32.471 -46.315 10.637 1.00 44.25 145 GLU D CA 1
ATOM 8032 C C . GLU D 1 145 ? 32.232 -45.547 9.311 1.00 41.85 145 GLU D C 1
ATOM 8033 O O . GLU D 1 145 ? 31.112 -45.360 8.890 1.00 41.38 145 GLU D O 1
ATOM 8039 N N . GLN D 1 146 ? 33.308 -45.054 8.699 1.00 40.19 146 GLN D N 1
ATOM 8040 C CA . GLN D 1 146 ? 33.240 -44.446 7.380 1.00 38.28 146 GLN D CA 1
ATOM 8041 C C . GLN D 1 146 ? 34.332 -45.006 6.501 1.00 35.05 146 GLN D C 1
ATOM 8042 O O . GLN D 1 146 ? 35.343 -45.464 6.980 1.00 33.26 146 GLN D O 1
ATOM 8048 N N . MET D 1 147 ? 34.111 -44.940 5.200 1.00 30.52 147 MET D N 1
ATOM 8049 C CA . MET D 1 147 ? 35.148 -45.254 4.234 1.00 29.03 147 MET D CA 1
ATOM 8050 C C . MET D 1 147 ? 35.947 -43.983 3.972 1.00 25.01 147 MET D C 1
ATOM 8051 O O . MET D 1 147 ? 35.364 -42.947 3.786 1.00 24.53 147 MET D O 1
ATOM 8056 N N . ARG D 1 148 ? 37.263 -44.141 3.893 1.00 23.88 148 ARG D N 1
ATOM 8057 C CA . ARG D 1 148 ? 38.129 -43.043 3.432 1.00 23.49 148 ARG D CA 1
ATOM 8058 C C . ARG D 1 148 ? 38.805 -43.293 2.105 1.00 21.52 148 ARG D C 1
ATOM 8059 O O . ARG D 1 148 ? 39.614 -42.454 1.672 1.00 19.72 148 ARG D O 1
ATOM 8067 N N . ILE D 1 149 ? 38.521 -44.454 1.471 1.00 20.21 149 ILE D N 1
ATOM 8068 C CA . ILE D 1 149 ? 39.193 -44.850 0.225 1.00 19.35 149 ILE D CA 1
ATOM 8069 C C . ILE D 1 149 ? 38.125 -45.508 -0.602 1.00 21.23 149 ILE D C 1
ATOM 8070 O O . ILE D 1 149 ? 37.377 -46.376 -0.054 1.00 19.96 149 ILE D O 1
ATOM 8075 N N . ILE D 1 150 ? 38.025 -45.073 -1.870 1.00 18.81 150 ILE D N 1
ATOM 8076 C CA . ILE D 1 150 ? 37.301 -45.863 -2.883 1.00 21.27 150 ILE D CA 1
ATOM 8077 C C . ILE D 1 150 ? 38.226 -46.207 -4.035 1.00 19.08 150 ILE D C 1
ATOM 8078 O O . ILE D 1 150 ? 39.186 -45.465 -4.349 1.00 19.84 150 ILE D O 1
ATOM 8083 N N . THR D 1 151 ? 37.931 -47.340 -4.740 1.00 21.14 151 THR D N 1
ATOM 8084 C CA . THR D 1 151 ? 38.743 -47.750 -5.866 1.00 18.88 151 THR D CA 1
ATOM 8085 C C . THR D 1 151 ? 37.862 -48.244 -7.027 1.00 20.20 151 THR D C 1
ATOM 8086 O O . THR D 1 151 ? 36.818 -48.816 -6.809 1.00 19.46 151 THR D O 1
ATOM 8090 N N . MET D 1 152 ? 38.344 -47.927 -8.235 1.00 19.57 152 MET D N 1
ATOM 8091 C CA . MET D 1 152 ? 37.658 -48.189 -9.481 1.00 19.80 152 MET D CA 1
ATOM 8092 C C . MET D 1 152 ? 38.677 -48.592 -10.469 1.00 18.54 152 MET D C 1
ATOM 8093 O O . MET D 1 152 ? 39.809 -48.112 -10.495 1.00 19.81 152 MET D O 1
ATOM 8098 N N . SER D 1 153 ? 38.264 -49.498 -11.408 1.00 18.78 153 SER D N 1
ATOM 8099 C CA . SER D 1 153 ? 39.084 -49.929 -12.474 1.00 20.34 153 SER D CA 1
ATOM 8100 C C . SER D 1 153 ? 38.307 -49.776 -13.799 1.00 20.69 153 SER D C 1
ATOM 8101 O O . SER D 1 153 ? 38.319 -50.687 -14.655 1.00 22.60 153 SER D O 1
ATOM 8104 N N . LEU D 1 154 ? 37.645 -48.655 -13.965 1.00 21.79 154 LEU D N 1
ATOM 8105 C CA . LEU D 1 154 ? 36.661 -48.445 -15.079 1.00 21.94 154 LEU D CA 1
ATOM 8106 C C . LEU D 1 154 ? 36.828 -47.088 -15.753 1.00 23.52 154 LEU D C 1
ATOM 8107 O O . LEU D 1 154 ? 37.482 -46.180 -15.246 1.00 21.28 154 LEU D O 1
ATOM 8112 N N . GLY D 1 155 ? 36.277 -46.936 -16.945 1.00 22.25 155 GLY D N 1
ATOM 8113 C CA . GLY D 1 155 ? 36.306 -45.619 -17.539 1.00 23.79 155 GLY D CA 1
ATOM 8114 C C . GLY D 1 155 ? 35.211 -45.523 -18.601 1.00 24.90 155 GLY D C 1
ATOM 8115 O O . GLY D 1 155 ? 34.715 -46.568 -19.124 1.00 22.34 155 GLY D O 1
ATOM 8116 N N . GLY D 1 156 ? 34.866 -44.274 -18.959 1.00 24.71 156 GLY D N 1
ATOM 8117 C CA . GLY D 1 156 ? 33.897 -44.007 -20.062 1.00 24.28 156 GLY D CA 1
ATOM 8118 C C . GLY D 1 156 ? 34.331 -42.722 -20.758 1.00 25.97 156 GLY D C 1
ATOM 8119 O O . GLY D 1 156 ? 35.222 -42.043 -20.317 1.00 23.67 156 GLY D O 1
ATOM 8120 N N . PRO D 1 157 ? 33.796 -42.445 -21.961 1.00 25.75 157 PRO D N 1
ATOM 8121 C CA . PRO D 1 157 ? 34.307 -41.420 -22.830 1.00 26.82 157 PRO D CA 1
ATOM 8122 C C . PRO D 1 157 ? 33.787 -40.024 -22.473 1.00 27.53 157 PRO D C 1
ATOM 8123 O O . PRO D 1 157 ? 34.380 -39.081 -22.896 1.00 29.88 157 PRO D O 1
ATOM 8127 N N . THR D 1 158 ? 32.739 -39.945 -21.695 1.00 27.66 158 THR D N 1
ATOM 8128 C CA . THR D 1 158 ? 32.013 -38.705 -21.440 1.00 31.91 158 THR D CA 1
ATOM 8129 C C . THR D 1 158 ? 32.261 -38.064 -20.064 1.00 30.30 158 THR D C 1
ATOM 8130 O O . THR D 1 158 ? 32.115 -38.697 -19.040 1.00 31.24 158 THR D O 1
ATOM 8134 N N . ASP D 1 159 ? 32.603 -36.770 -20.103 1.00 31.08 159 ASP D N 1
ATOM 8135 C CA . ASP D 1 159 ? 32.629 -35.863 -18.958 1.00 30.37 159 ASP D CA 1
ATOM 8136 C C . ASP D 1 159 ? 31.241 -35.421 -18.724 1.00 32.29 159 ASP D C 1
ATOM 8137 O O . ASP D 1 159 ? 30.562 -34.994 -19.688 1.00 33.75 159 ASP D O 1
ATOM 8142 N N . SER D 1 160 ? 30.777 -35.552 -17.506 1.00 33.34 160 SER D N 1
ATOM 8143 C CA . SER D 1 160 ? 29.519 -34.941 -17.104 1.00 34.76 160 SER D CA 1
ATOM 8144 C C . SER D 1 160 ? 29.606 -34.340 -15.704 1.00 34.95 160 SER D C 1
ATOM 8145 O O . SER D 1 160 ? 30.408 -34.774 -14.850 1.00 35.37 160 SER D O 1
ATOM 8148 N N . GLU D 1 161 ? 28.746 -33.358 -15.468 1.00 32.85 161 GLU D N 1
ATOM 8149 C CA . GLU D 1 161 ? 28.658 -32.689 -14.194 1.00 32.14 161 GLU D CA 1
ATOM 8150 C C . GLU D 1 161 ? 28.367 -33.670 -13.085 1.00 30.87 161 GLU D C 1
ATOM 8151 O O . GLU D 1 161 ? 28.918 -33.585 -11.982 1.00 29.68 161 GLU D O 1
ATOM 8157 N N . GLU D 1 162 ? 27.487 -34.638 -13.360 1.00 28.18 162 GLU D N 1
ATOM 8158 C CA . GLU D 1 162 ? 27.024 -35.527 -12.327 1.00 28.61 162 GLU D CA 1
ATOM 8159 C C . GLU D 1 162 ? 28.192 -36.364 -11.749 1.00 27.16 162 GLU D C 1
ATOM 8160 O O . GLU D 1 162 ? 28.297 -36.612 -10.566 1.00 26.25 162 GLU D O 1
ATOM 8166 N N . LEU D 1 163 ? 28.975 -36.860 -12.656 1.00 26.43 163 LEU D N 1
ATOM 8167 C CA . LEU D 1 163 ? 30.077 -37.753 -12.280 1.00 27.86 163 LEU D CA 1
ATOM 8168 C C . LEU D 1 163 ? 31.210 -36.951 -11.604 1.00 26.00 163 LEU D C 1
ATOM 8169 O O . LEU D 1 163 ? 31.727 -37.328 -10.541 1.00 26.09 163 LEU D O 1
ATOM 8174 N N . HIS D 1 164 ? 31.492 -35.812 -12.199 1.00 25.28 164 HIS D N 1
ATOM 8175 C CA . HIS D 1 164 ? 32.554 -34.953 -11.630 1.00 23.79 164 HIS D CA 1
ATOM 8176 C C . HIS D 1 164 ? 32.116 -34.451 -10.290 1.00 25.10 164 HIS D C 1
ATOM 8177 O O . HIS D 1 164 ? 32.895 -34.462 -9.324 1.00 22.05 164 HIS D O 1
ATOM 8184 N N . ASP D 1 165 ? 30.841 -34.099 -10.147 1.00 25.37 165 ASP D N 1
ATOM 8185 C CA . ASP D 1 165 ? 30.364 -33.646 -8.827 1.00 26.70 165 ASP D CA 1
ATOM 8186 C C . ASP D 1 165 ? 30.515 -34.701 -7.752 1.00 26.26 165 ASP D C 1
ATOM 8187 O O . ASP D 1 165 ? 30.793 -34.418 -6.590 1.00 25.65 165 ASP D O 1
ATOM 8192 N N . ALA D 1 166 ? 30.299 -35.961 -8.133 1.00 25.60 166 ALA D N 1
ATOM 8193 C CA . ALA D 1 166 ? 30.441 -37.062 -7.198 1.00 24.50 166 ALA D CA 1
ATOM 8194 C C . ALA D 1 166 ? 31.883 -37.222 -6.719 1.00 21.59 166 ALA D C 1
ATOM 8195 O O . ALA D 1 166 ? 32.127 -37.452 -5.566 1.00 21.30 166 ALA D O 1
ATOM 8197 N N . VAL D 1 167 ? 32.808 -37.124 -7.666 1.00 22.16 167 VAL D N 1
ATOM 8198 C CA . VAL D 1 167 ? 34.228 -37.154 -7.362 1.00 22.55 167 VAL D CA 1
ATOM 8199 C C . VAL D 1 167 ? 34.645 -36.031 -6.421 1.00 22.45 167 VAL D C 1
ATOM 8200 O O . VAL D 1 167 ? 35.270 -36.231 -5.380 1.00 22.85 167 VAL D O 1
ATOM 8204 N N . LYS D 1 168 ? 34.175 -34.851 -6.736 1.00 23.59 168 LYS D N 1
ATOM 8205 C CA . LYS D 1 168 ? 34.474 -33.671 -5.869 1.00 24.06 168 LYS D CA 1
ATOM 8206 C C . LYS D 1 168 ? 33.852 -33.840 -4.464 1.00 24.12 168 LYS D C 1
ATOM 8207 O O . LYS D 1 168 ? 34.503 -33.490 -3.425 1.00 22.64 168 LYS D O 1
ATOM 8213 N N . TYR D 1 169 ? 32.625 -34.396 -4.397 1.00 24.27 169 TYR D N 1
ATOM 8214 C CA . TYR D 1 169 ? 31.968 -34.674 -3.148 1.00 25.79 169 TYR D CA 1
ATOM 8215 C C . TYR D 1 169 ? 32.795 -35.607 -2.271 1.00 25.03 169 TYR D C 1
ATOM 8216 O O . TYR D 1 169 ? 32.989 -35.411 -1.085 1.00 24.99 169 TYR D O 1
ATOM 8225 N N . ALA D 1 170 ? 33.340 -36.638 -2.899 1.00 23.74 170 ALA D N 1
ATOM 8226 C CA . ALA D 1 170 ? 34.229 -37.551 -2.191 1.00 23.09 170 ALA D CA 1
ATOM 8227 C C . ALA D 1 170 ? 35.456 -36.855 -1.630 1.00 22.29 170 ALA D C 1
ATOM 8228 O O . ALA D 1 170 ? 35.745 -36.925 -0.453 1.00 23.82 170 ALA D O 1
ATOM 8230 N N . VAL D 1 171 ? 36.178 -36.204 -2.523 1.00 22.98 171 VAL D N 1
ATOM 8231 C CA . VAL D 1 171 ? 37.437 -35.601 -2.128 1.00 23.35 171 VAL D CA 1
ATOM 8232 C C . VAL D 1 171 ? 37.226 -34.478 -1.121 1.00 25.00 171 VAL D C 1
ATOM 8233 O O . VAL D 1 171 ? 37.994 -34.332 -0.216 1.00 23.89 171 VAL D O 1
ATOM 8237 N N . SER D 1 172 ? 36.126 -33.758 -1.235 1.00 25.62 172 SER D N 1
ATOM 8238 C CA . SER D 1 172 ? 35.867 -32.654 -0.274 1.00 29.55 172 SER D CA 1
ATOM 8239 C C . SER D 1 172 ? 35.426 -33.207 1.083 1.00 29.91 172 SER D C 1
ATOM 8240 O O . SER D 1 172 ? 35.623 -32.561 2.144 1.00 32.95 172 SER D O 1
ATOM 8243 N N . ASN D 1 173 ? 34.858 -34.419 1.079 1.00 27.93 173 ASN D N 1
ATOM 8244 C CA . ASN D 1 173 ? 34.555 -35.158 2.308 1.00 27.63 173 ASN D CA 1
ATOM 8245 C C . ASN D 1 173 ? 35.681 -36.131 2.807 1.00 26.39 173 ASN D C 1
ATOM 8246 O O . ASN D 1 173 ? 35.414 -37.089 3.486 1.00 27.83 173 ASN D O 1
ATOM 8251 N N A ASN D 1 174 ? 36.942 -35.808 2.462 0.50 26.27 174 ASN D N 1
ATOM 8252 N N B ASN D 1 174 ? 36.928 -35.850 2.416 0.50 25.27 174 ASN D N 1
ATOM 8253 C CA A ASN D 1 174 ? 38.221 -36.564 2.718 0.50 25.30 174 ASN D CA 1
ATOM 8254 C CA B ASN D 1 174 ? 38.127 -36.613 2.797 0.50 23.69 174 ASN D CA 1
ATOM 8255 C C A ASN D 1 174 ? 38.333 -38.034 2.309 0.50 23.87 174 ASN D C 1
ATOM 8256 C C B ASN D 1 174 ? 38.059 -38.118 2.467 0.50 23.35 174 ASN D C 1
ATOM 8257 O O A ASN D 1 174 ? 39.127 -38.757 2.892 0.50 21.19 174 ASN D O 1
ATOM 8258 O O B ASN D 1 174 ? 38.323 -38.970 3.313 0.50 22.79 174 ASN D O 1
ATOM 8267 N N . VAL D 1 175 ? 37.631 -38.406 1.230 1.00 20.94 175 VAL D N 1
ATOM 8268 C CA . VAL D 1 175 ? 37.720 -39.757 0.674 1.00 22.18 175 VAL D CA 1
ATOM 8269 C C . VAL D 1 175 ? 38.684 -39.755 -0.520 1.00 19.40 175 VAL D C 1
ATOM 8270 O O . VAL D 1 175 ? 38.511 -38.926 -1.424 1.00 20.23 175 VAL D O 1
ATOM 8274 N N . SER D 1 176 ? 39.719 -40.593 -0.485 1.00 18.96 176 SER D N 1
ATOM 8275 C CA . SER D 1 176 ? 40.719 -40.678 -1.569 1.00 18.46 176 SER D CA 1
ATOM 8276 C C . SER D 1 176 ? 39.993 -41.504 -2.649 1.00 19.20 176 SER D C 1
ATOM 8277 O O . SER D 1 176 ? 39.457 -42.606 -2.300 1.00 18.67 176 SER D O 1
ATOM 8280 N N . VAL D 1 177 ? 40.032 -41.039 -3.877 1.00 18.42 177 VAL D N 1
ATOM 8281 C CA . VAL D 1 177 ? 39.368 -41.735 -4.990 1.00 19.14 177 VAL D CA 1
ATOM 8282 C C . VAL D 1 177 ? 40.416 -42.259 -5.904 1.00 17.27 177 VAL D C 1
ATOM 8283 O O . VAL D 1 177 ? 41.126 -41.519 -6.589 1.00 19.41 177 VAL D O 1
ATOM 8287 N N . VAL D 1 178 ? 40.618 -43.565 -5.896 1.00 17.35 178 VAL D N 1
ATOM 8288 C CA . VAL D 1 178 ? 41.645 -44.154 -6.755 1.00 15.66 178 VAL D CA 1
ATOM 8289 C C . VAL D 1 178 ? 41.017 -44.752 -8.043 1.00 16.78 178 VAL D C 1
ATOM 8290 O O . VAL D 1 178 ? 40.031 -45.474 -7.952 1.00 17.67 178 VAL D O 1
ATOM 8307 N N . ALA D 1 180 ? 42.081 -46.597 -11.909 1.00 17.27 180 ALA D N 1
ATOM 8308 C CA . ALA D 1 180 ? 42.987 -47.031 -12.948 1.00 17.00 180 ALA D CA 1
ATOM 8309 C C . ALA D 1 180 ? 42.909 -46.086 -14.159 1.00 16.03 180 ALA D C 1
ATOM 8310 O O . ALA D 1 180 ? 41.791 -45.679 -14.520 1.00 18.45 180 ALA D O 1
ATOM 8312 N N . ALA D 1 181 ? 44.069 -45.830 -14.702 1.00 18.22 181 ALA D N 1
ATOM 8313 C CA . ALA D 1 181 ? 44.255 -45.146 -16.004 1.00 20.43 181 ALA D CA 1
ATOM 8314 C C . ALA D 1 181 ? 43.676 -46.086 -17.088 1.00 25.04 181 ALA D C 1
ATOM 8315 O O . ALA D 1 181 ? 43.736 -47.290 -16.949 1.00 26.29 181 ALA D O 1
ATOM 8317 N N . GLY D 1 182 ? 43.072 -45.487 -18.124 1.00 27.45 182 GLY D N 1
ATOM 8318 C CA . GLY D 1 182 ? 42.569 -46.237 -19.280 1.00 31.28 182 GLY D CA 1
ATOM 8319 C C . GLY D 1 182 ? 43.744 -46.630 -20.110 1.00 33.77 182 GLY D C 1
ATOM 8320 O O . GLY D 1 182 ? 44.781 -45.967 -20.097 1.00 35.30 182 GLY D O 1
ATOM 8321 N N . ASN D 1 183 ? 43.639 -47.756 -20.818 1.00 36.46 183 ASN D N 1
ATOM 8322 C CA . ASN D 1 183 ? 44.709 -48.098 -21.727 1.00 39.12 183 ASN D CA 1
ATOM 8323 C C . ASN D 1 183 ? 44.472 -47.448 -23.116 1.00 40.77 183 ASN D C 1
ATOM 8324 O O . ASN D 1 183 ? 43.463 -46.753 -23.316 1.00 41.69 183 ASN D O 1
ATOM 8329 N N . ASN D 1 192 ? 40.066 -41.622 -26.303 1.00 41.79 192 ASN D N 1
ATOM 8330 C CA . ASN D 1 192 ? 39.971 -42.036 -24.892 1.00 40.05 192 ASN D CA 1
ATOM 8331 C C . ASN D 1 192 ? 38.573 -42.506 -24.507 1.00 37.33 192 ASN D C 1
ATOM 8332 O O . ASN D 1 192 ? 37.753 -41.796 -23.889 1.00 35.69 192 ASN D O 1
ATOM 8337 N N . GLU D 1 193 ? 38.304 -43.752 -24.869 1.00 34.13 193 GLU D N 1
ATOM 8338 C CA . GLU D 1 193 ? 37.082 -44.416 -24.438 1.00 33.04 193 GLU D CA 1
ATOM 8339 C C . GLU D 1 193 ? 36.967 -44.601 -22.899 1.00 29.73 193 GLU D C 1
ATOM 8340 O O . GLU D 1 193 ? 35.880 -44.847 -22.345 1.00 27.41 193 GLU D O 1
ATOM 8346 N N . PHE D 1 194 ? 38.111 -44.494 -22.234 1.00 27.02 194 PHE D N 1
ATOM 8347 C CA . PHE D 1 194 ? 38.158 -44.809 -20.789 1.00 26.63 194 PHE D CA 1
ATOM 8348 C C . PHE D 1 194 ? 38.629 -43.635 -19.997 1.00 25.29 194 PHE D C 1
ATOM 8349 O O . PHE D 1 194 ? 39.112 -43.795 -18.877 1.00 23.42 194 PHE D O 1
ATOM 8357 N N . ALA D 1 195 ? 38.487 -42.453 -20.572 1.00 23.89 195 ALA D N 1
ATOM 8358 C CA . ALA D 1 195 ? 39.024 -41.220 -19.993 1.00 23.64 195 ALA D CA 1
ATOM 8359 C C . ALA D 1 195 ? 38.498 -40.897 -18.602 1.00 22.33 195 ALA D C 1
ATOM 8360 O O . ALA D 1 195 ? 39.334 -40.491 -17.796 1.00 23.17 195 ALA D O 1
ATOM 8362 N N . TYR D 1 196 ? 37.219 -41.042 -18.324 1.00 20.96 196 TYR D N 1
ATOM 8363 C CA . TYR D 1 196 ? 36.574 -40.562 -17.083 1.00 22.72 196 TYR D CA 1
ATOM 8364 C C . TYR D 1 196 ? 36.117 -41.750 -16.250 1.00 22.30 196 TYR D C 1
ATOM 8365 O O . TYR D 1 196 ? 35.562 -42.725 -16.805 1.00 22.88 196 TYR D O 1
ATOM 8374 N N . PRO D 1 197 ? 36.273 -41.705 -14.917 1.00 20.28 197 PRO D N 1
ATOM 8375 C CA . PRO D 1 197 ? 36.697 -40.529 -14.119 1.00 18.67 197 PRO D CA 1
ATOM 8376 C C . PRO D 1 197 ? 38.191 -40.358 -13.936 1.00 19.42 197 PRO D C 1
ATOM 8377 O O . PRO D 1 197 ? 38.568 -39.375 -13.228 1.00 16.02 197 PRO D O 1
ATOM 8381 N N . ALA D 1 198 ? 39.058 -41.198 -14.514 1.00 18.87 198 ALA D N 1
ATOM 8382 C CA . ALA D 1 198 ? 40.498 -41.108 -14.174 1.00 17.50 198 ALA D CA 1
ATOM 8383 C C . ALA D 1 198 ? 41.115 -39.733 -14.552 1.00 19.53 198 ALA D C 1
ATOM 8384 O O . ALA D 1 198 ? 42.099 -39.291 -13.967 1.00 17.11 198 ALA D O 1
ATOM 8386 N N . ALA D 1 199 ? 40.583 -39.103 -15.598 1.00 18.67 199 ALA D N 1
ATOM 8387 C CA . ALA D 1 199 ? 41.106 -37.780 -16.038 1.00 19.91 199 ALA D CA 1
ATOM 8388 C C . ALA D 1 199 ? 40.756 -36.638 -15.128 1.00 19.09 199 ALA D C 1
ATOM 8389 O O . ALA D 1 199 ? 41.300 -35.575 -15.367 1.00 19.20 199 ALA D O 1
ATOM 8391 N N . TYR D 1 200 ? 39.830 -36.801 -14.190 1.00 19.91 200 TYR D N 1
ATOM 8392 C CA . TYR D 1 200 ? 39.480 -35.705 -13.245 1.00 18.87 200 TYR D CA 1
ATOM 8393 C C . TYR D 1 200 ? 40.721 -35.429 -12.351 1.00 20.30 200 TYR D C 1
ATOM 8394 O O . TYR D 1 200 ? 41.366 -36.328 -11.887 1.00 18.28 200 TYR D O 1
ATOM 8403 N N . ASN D 1 201 ? 41.086 -34.156 -12.226 1.00 18.06 201 ASN D N 1
ATOM 8404 C CA . ASN D 1 201 ? 42.226 -33.788 -11.457 1.00 17.08 201 ASN D CA 1
ATOM 8405 C C . ASN D 1 201 ? 42.212 -34.346 -10.016 1.00 17.74 201 ASN D C 1
ATOM 8406 O O . ASN D 1 201 ? 43.293 -34.652 -9.514 1.00 17.95 201 ASN D O 1
ATOM 8411 N N . GLU D 1 202 ? 41.060 -34.463 -9.440 1.00 16.08 202 GLU D N 1
ATOM 8412 C CA . GLU D 1 202 ? 40.812 -34.841 -8.055 1.00 15.26 202 GLU D CA 1
ATOM 8413 C C . GLU D 1 202 ? 41.144 -36.302 -7.777 1.00 15.91 202 GLU D C 1
ATOM 8414 O O . GLU D 1 202 ? 41.401 -36.721 -6.627 1.00 15.85 202 GLU D O 1
ATOM 8420 N N . VAL D 1 203 ? 41.083 -37.110 -8.826 1.00 14.49 203 VAL D N 1
ATOM 8421 C CA . VAL D 1 203 ? 41.264 -38.595 -8.679 1.00 17.04 203 VAL D CA 1
ATOM 8422 C C . VAL D 1 203 ? 42.757 -38.952 -8.650 1.00 17.02 203 VAL D C 1
ATOM 8423 O O . VAL D 1 203 ? 43.594 -38.346 -9.327 1.00 15.95 203 VAL D O 1
ATOM 8427 N N . ILE D 1 204 ? 43.159 -39.958 -7.847 1.00 14.93 204 ILE D N 1
ATOM 8428 C CA . ILE D 1 204 ? 44.487 -40.532 -7.954 1.00 13.82 204 ILE D CA 1
ATOM 8429 C C . ILE D 1 204 ? 44.505 -41.581 -9.098 1.00 14.24 204 ILE D C 1
ATOM 8430 O O . ILE D 1 204 ? 43.861 -42.629 -9.000 1.00 15.00 204 ILE D O 1
ATOM 8435 N N . ALA D 1 205 ? 45.161 -41.193 -10.177 1.00 14.85 205 ALA D N 1
ATOM 8436 C CA . ALA D 1 205 ? 45.178 -42.038 -11.411 1.00 14.94 205 ALA D CA 1
ATOM 8437 C C . ALA D 1 205 ? 46.410 -42.868 -11.419 1.00 13.61 205 ALA D C 1
ATOM 8438 O O . ALA D 1 205 ? 47.534 -42.403 -11.262 1.00 12.82 205 ALA D O 1
ATOM 8440 N N . VAL D 1 206 ? 46.222 -44.169 -11.568 1.00 13.98 206 VAL D N 1
ATOM 8441 C CA . VAL D 1 206 ? 47.307 -45.149 -11.418 1.00 14.80 206 VAL D CA 1
ATOM 8442 C C . VAL D 1 206 ? 47.556 -45.893 -12.729 1.00 13.31 206 VAL D C 1
ATOM 8443 O O . VAL D 1 206 ? 46.621 -46.465 -13.283 1.00 15.18 206 VAL D O 1
ATOM 8447 N N . GLY D 1 207 ? 48.807 -45.848 -13.136 1.00 15.24 207 GLY D N 1
ATOM 8448 C CA . GLY D 1 207 ? 49.256 -46.643 -14.325 1.00 15.35 207 GLY D CA 1
ATOM 8449 C C . GLY D 1 207 ? 49.992 -47.895 -13.867 1.00 16.33 207 GLY D C 1
ATOM 8450 O O . GLY D 1 207 ? 50.082 -48.183 -12.655 1.00 15.90 207 GLY D O 1
ATOM 8451 N N . ALA D 1 208 ? 50.473 -48.680 -14.841 1.00 17.25 208 ALA D N 1
ATOM 8452 C CA . ALA D 1 208 ? 51.022 -50.042 -14.611 1.00 17.47 208 ALA D CA 1
ATOM 8453 C C . ALA D 1 208 ? 52.441 -50.178 -15.185 1.00 18.96 208 ALA D C 1
ATOM 8454 O O . ALA D 1 208 ? 52.844 -49.572 -16.211 1.00 20.24 208 ALA D O 1
ATOM 8456 N N . VAL D 1 209 ? 53.252 -50.967 -14.461 1.00 19.20 209 VAL D N 1
ATOM 8457 C CA . VAL D 1 209 ? 54.492 -51.537 -14.935 1.00 20.23 209 VAL D CA 1
ATOM 8458 C C . VAL D 1 209 ? 54.450 -53.045 -14.635 1.00 20.32 209 VAL D C 1
ATOM 8459 O O . VAL D 1 209 ? 53.527 -53.545 -14.007 1.00 19.53 209 VAL D O 1
ATOM 8463 N N . ASP D 1 210 ? 55.408 -53.745 -15.230 1.00 22.01 210 ASP D N 1
ATOM 8464 C CA . ASP D 1 210 ? 55.506 -55.187 -14.920 1.00 22.15 210 ASP D CA 1
ATOM 8465 C C . ASP D 1 210 ? 56.490 -55.399 -13.799 1.00 23.24 210 ASP D C 1
ATOM 8466 O O . ASP D 1 210 ? 56.977 -54.449 -13.189 1.00 22.93 210 ASP D O 1
ATOM 8471 N N . PHE D 1 211 ? 56.848 -56.668 -13.521 1.00 24.39 211 PHE D N 1
ATOM 8472 C CA . PHE D 1 211 ? 57.752 -56.890 -12.359 1.00 26.00 211 PHE D CA 1
ATOM 8473 C C . PHE D 1 211 ? 59.203 -56.568 -12.539 1.00 26.16 211 PHE D C 1
ATOM 8474 O O . PHE D 1 211 ? 59.955 -56.583 -11.542 1.00 28.14 211 PHE D O 1
ATOM 8482 N N . ASP D 1 212 ? 59.652 -56.300 -13.758 1.00 24.41 212 ASP D N 1
ATOM 8483 C CA . ASP D 1 212 ? 60.961 -55.720 -14.046 1.00 25.47 212 ASP D CA 1
ATOM 8484 C C . ASP D 1 212 ? 60.950 -54.156 -14.051 1.00 24.15 212 ASP D C 1
ATOM 8485 O O . ASP D 1 212 ? 61.982 -53.518 -14.378 1.00 25.42 212 ASP D O 1
ATOM 8490 N N . LEU D 1 213 ? 59.826 -53.622 -13.573 1.00 25.65 213 LEU D N 1
ATOM 8491 C CA . LEU D 1 213 ? 59.492 -52.166 -13.600 1.00 26.01 213 LEU D CA 1
ATOM 8492 C C . LEU D 1 213 ? 59.583 -51.589 -15.015 1.00 25.62 213 LEU D C 1
ATOM 8493 O O . LEU D 1 213 ? 60.173 -50.536 -15.240 1.00 26.78 213 LEU D O 1
ATOM 8498 N N . ARG D 1 214 ? 59.072 -52.357 -15.957 1.00 23.08 214 ARG D N 1
ATOM 8499 C CA . ARG D 1 214 ? 59.043 -51.938 -17.347 1.00 24.50 214 ARG D CA 1
ATOM 8500 C C . ARG D 1 214 ? 57.607 -51.705 -17.811 1.00 25.40 214 ARG D C 1
ATOM 8501 O O . ARG D 1 214 ? 56.623 -52.220 -17.271 1.00 22.34 214 ARG D O 1
ATOM 8509 N N . LEU D 1 215 ? 57.516 -50.917 -18.898 1.00 28.31 215 LEU D N 1
ATOM 8510 C CA . LEU D 1 215 ? 56.246 -50.587 -19.498 1.00 31.12 215 LEU D CA 1
ATOM 8511 C C . LEU D 1 215 ? 55.868 -51.717 -20.468 1.00 33.88 215 LEU D C 1
ATOM 8512 O O .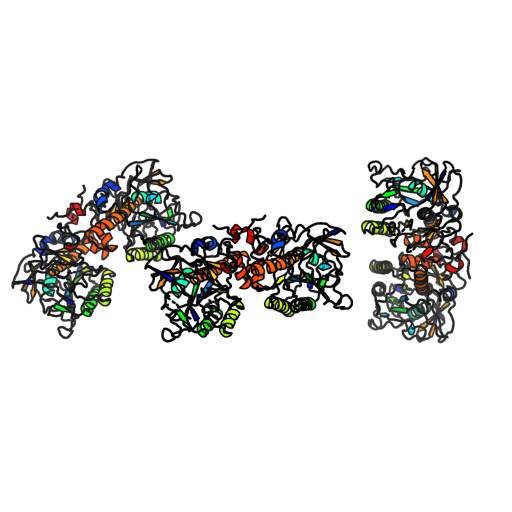 LEU D 1 215 ? 56.771 -52.447 -20.961 1.00 34.26 215 LEU D O 1
ATOM 8517 N N . SER D 1 216 ? 54.590 -51.834 -20.803 1.00 37.29 216 SER D N 1
ATOM 8518 C CA . SER D 1 216 ? 54.142 -52.745 -21.891 1.00 39.81 216 SER D CA 1
ATOM 8519 C C . SER D 1 216 ? 53.022 -52.100 -22.718 1.00 41.84 216 SER D C 1
ATOM 8520 O O . SER D 1 216 ? 52.131 -51.442 -22.145 1.00 41.06 216 SER D O 1
ATOM 8523 N N . ASP D 1 217 ? 53.046 -52.307 -24.051 1.00 42.74 217 ASP D N 1
ATOM 8524 C CA . ASP D 1 217 ? 52.065 -51.619 -24.942 1.00 44.64 217 ASP D CA 1
ATOM 8525 C C . ASP D 1 217 ? 50.619 -51.792 -24.474 1.00 43.40 217 ASP D C 1
ATOM 8526 O O . ASP D 1 217 ? 49.834 -50.840 -24.507 1.00 44.18 217 ASP D O 1
ATOM 8531 N N . PHE D 1 218 ? 50.273 -53.008 -24.052 1.00 41.99 218 PHE D N 1
ATOM 8532 C CA . PHE D 1 218 ? 48.884 -53.331 -23.665 1.00 40.53 218 PHE D CA 1
ATOM 8533 C C . PHE D 1 218 ? 48.449 -52.568 -22.370 1.00 37.72 218 PHE D C 1
ATOM 8534 O O . PHE D 1 218 ? 47.271 -52.182 -22.219 1.00 35.83 218 PHE D O 1
ATOM 8542 N N . THR D 1 219 ? 49.410 -52.374 -21.465 1.00 35.43 219 THR D N 1
ATOM 8543 C CA . THR D 1 219 ? 49.185 -51.618 -20.229 1.00 33.86 219 THR D CA 1
ATOM 8544 C C . THR D 1 219 ? 49.562 -50.121 -20.278 1.00 33.32 219 THR D C 1
ATOM 8545 O O . THR D 1 219 ? 49.275 -49.402 -19.282 1.00 31.72 219 THR D O 1
ATOM 8549 N N . ASN D 1 220 ? 50.149 -49.624 -21.375 1.00 32.23 220 ASN D N 1
ATOM 8550 C CA . ASN D 1 220 ? 50.421 -48.177 -21.439 1.00 33.35 220 ASN D CA 1
ATOM 8551 C C . ASN D 1 220 ? 49.139 -47.291 -21.433 1.00 32.77 220 ASN D C 1
ATOM 8552 O O . ASN D 1 220 ? 48.057 -47.719 -21.872 1.00 32.40 220 ASN D O 1
ATOM 8557 N N . THR D 1 221 ? 49.321 -46.044 -20.981 1.00 32.09 221 THR D N 1
ATOM 8558 C CA . THR D 1 221 ? 48.236 -45.085 -20.924 1.00 32.09 221 THR D CA 1
ATOM 8559 C C . THR D 1 221 ? 48.650 -43.734 -21.501 1.00 32.56 221 THR D C 1
ATOM 8560 O O . THR D 1 221 ? 49.840 -43.406 -21.562 1.00 32.19 221 THR D O 1
ATOM 8564 N N . ASN D 1 222 ? 47.611 -42.976 -21.889 1.00 32.60 222 ASN D N 1
ATOM 8565 C CA . ASN D 1 222 ? 47.746 -41.538 -22.215 1.00 33.21 222 ASN D CA 1
ATOM 8566 C C . ASN D 1 222 ? 47.103 -40.628 -21.152 1.00 31.79 222 ASN D C 1
ATOM 8567 O O . ASN D 1 222 ? 47.071 -39.383 -21.323 1.00 32.02 222 ASN D O 1
ATOM 8572 N N . GLU D 1 223 ? 46.576 -41.256 -20.090 1.00 30.11 223 GLU D N 1
ATOM 8573 C CA . GLU D 1 223 ? 46.055 -40.525 -18.974 1.00 28.62 223 GLU D CA 1
ATOM 8574 C C . GLU D 1 223 ? 47.124 -39.742 -18.199 1.00 26.46 223 GLU D C 1
ATOM 8575 O O . GLU D 1 223 ? 48.325 -40.093 -18.234 1.00 26.56 223 GLU D O 1
ATOM 8581 N N . GLU D 1 224 ? 46.722 -38.686 -17.469 1.00 21.71 224 GLU D N 1
ATOM 8582 C CA . GLU D 1 224 ? 47.650 -37.946 -16.595 1.00 18.54 224 GLU D CA 1
ATOM 8583 C C . GLU D 1 224 ? 47.714 -38.738 -15.219 1.00 16.70 224 GLU D C 1
ATOM 8584 O O . GLU D 1 224 ? 46.713 -38.800 -14.467 1.00 19.09 224 GLU D O 1
ATOM 8590 N N . ILE D 1 225 ? 48.838 -39.413 -15.025 1.00 16.90 225 ILE D N 1
ATOM 8591 C CA . ILE D 1 225 ? 48.898 -40.344 -13.883 1.00 17.35 225 ILE D CA 1
ATOM 8592 C C . ILE D 1 225 ? 49.731 -39.760 -12.740 1.00 15.08 225 ILE D C 1
ATOM 8593 O O . ILE D 1 225 ? 50.644 -38.952 -12.900 1.00 14.67 225 ILE D O 1
ATOM 8598 N N . ASP D 1 226 ? 49.388 -40.258 -11.553 1.00 14.33 226 ASP D N 1
ATOM 8599 C CA . ASP D 1 226 ? 50.077 -39.884 -10.343 1.00 12.89 226 ASP D CA 1
ATOM 8600 C C . ASP D 1 226 ? 51.194 -40.872 -9.847 1.00 12.83 226 ASP D C 1
ATOM 8601 O O . ASP D 1 226 ? 52.211 -40.439 -9.250 1.00 13.74 226 ASP D O 1
ATOM 8606 N N . ILE D 1 227 ? 51.030 -42.147 -10.221 1.00 13.55 227 ILE D N 1
ATOM 8607 C CA . ILE D 1 227 ? 51.923 -43.173 -9.685 1.00 11.71 227 ILE D CA 1
ATOM 8608 C C . ILE D 1 227 ? 51.684 -44.423 -10.537 1.00 13.05 227 ILE D C 1
ATOM 8609 O O . ILE D 1 227 ? 50.621 -44.534 -11.196 1.00 14.60 227 ILE D O 1
ATOM 8614 N N . VAL D 1 228 ? 52.638 -45.355 -10.488 1.00 14.46 228 VAL D N 1
ATOM 8615 C CA . VAL D 1 228 ? 52.442 -46.685 -11.138 1.00 13.71 228 VAL D CA 1
ATOM 8616 C C . VAL D 1 228 ? 52.679 -47.826 -10.101 1.00 14.54 228 VAL D C 1
ATOM 8617 O O . VAL D 1 228 ? 53.333 -47.610 -9.044 1.00 15.96 228 VAL D O 1
ATOM 8621 N N . ALA D 1 229 ? 52.044 -48.955 -10.434 1.00 14.98 229 ALA D N 1
ATOM 8622 C CA . ALA D 1 229 ? 52.081 -50.136 -9.528 1.00 16.20 229 ALA D CA 1
ATOM 8623 C C . ALA D 1 229 ? 52.042 -51.359 -10.447 1.00 18.77 229 ALA D C 1
ATOM 8624 O O . ALA D 1 229 ? 51.926 -51.183 -11.671 1.00 16.68 229 ALA D O 1
ATOM 8626 N N . PRO D 1 230 ? 52.280 -52.576 -9.878 1.00 18.92 230 PRO D N 1
ATOM 8627 C CA . PRO D 1 230 ? 52.285 -53.771 -10.789 1.00 18.09 230 PRO D CA 1
ATOM 8628 C C . PRO D 1 230 ? 50.957 -54.077 -11.421 1.00 18.39 230 PRO D C 1
ATOM 8629 O O . PRO D 1 230 ? 49.885 -54.011 -10.817 1.00 18.17 230 PRO D O 1
ATOM 8633 N N . GLY D 1 231 ? 51.014 -54.412 -12.752 1.00 19.75 231 GLY D N 1
ATOM 8634 C CA . GLY D 1 231 ? 49.845 -54.669 -13.502 1.00 19.28 231 GLY D CA 1
ATOM 8635 C C . GLY D 1 231 ? 49.883 -55.872 -14.443 1.00 22.29 231 GLY D C 1
ATOM 8636 O O . GLY D 1 231 ? 48.876 -56.179 -15.071 1.00 23.11 231 GLY D O 1
ATOM 8637 N N . VAL D 1 232 ? 51.027 -56.563 -14.441 1.00 24.83 232 VAL D N 1
ATOM 8638 C CA . VAL D 1 232 ? 51.257 -57.700 -15.401 1.00 24.44 232 VAL D CA 1
ATOM 8639 C C . VAL D 1 232 ? 51.426 -59.025 -14.649 1.00 26.08 232 VAL D C 1
ATOM 8640 O O . VAL D 1 232 ? 52.324 -59.118 -13.798 1.00 24.52 232 VAL D O 1
ATOM 8644 N N . GLY D 1 233 ? 50.534 -59.996 -14.936 1.00 25.36 233 GLY D N 1
ATOM 8645 C CA . GLY D 1 233 ? 50.592 -61.307 -14.255 1.00 24.87 233 GLY D CA 1
ATOM 8646 C C . GLY D 1 233 ? 50.317 -61.250 -12.786 1.00 25.26 233 GLY D C 1
ATOM 8647 O O . GLY D 1 233 ? 51.058 -61.875 -11.962 1.00 25.75 233 GLY D O 1
ATOM 8648 N N . ILE D 1 234 ? 49.255 -60.546 -12.438 1.00 23.11 234 ILE D N 1
ATOM 8649 C CA . ILE D 1 234 ? 48.892 -60.332 -11.047 1.00 24.18 234 ILE D CA 1
ATOM 8650 C C . ILE D 1 234 ? 47.951 -61.460 -10.672 1.00 23.69 234 ILE D C 1
ATOM 8651 O O . ILE D 1 234 ? 46.765 -61.493 -11.061 1.00 21.65 234 ILE D O 1
ATOM 8656 N N . LYS D 1 235 ? 48.451 -62.366 -9.839 1.00 25.47 235 LYS D N 1
ATOM 8657 C CA . LYS D 1 235 ? 47.571 -63.318 -9.182 1.00 25.88 235 LYS D CA 1
ATOM 8658 C C . LYS D 1 235 ? 46.747 -62.769 -8.007 1.00 25.84 235 LYS D C 1
ATOM 8659 O O . LYS D 1 235 ? 47.259 -62.060 -7.075 1.00 25.21 235 LYS D O 1
ATOM 8665 N N . SER D 1 236 ? 45.478 -63.086 -8.040 1.00 25.23 236 SER D N 1
ATOM 8666 C CA . SER D 1 236 ? 44.525 -62.792 -7.002 1.00 24.75 236 SER D CA 1
ATOM 8667 C C . SER D 1 236 ? 43.392 -63.795 -6.932 1.00 27.74 236 SER D C 1
ATOM 8668 O O . SER D 1 236 ? 43.395 -64.779 -7.693 1.00 29.83 236 SER D O 1
ATOM 8671 N N . THR D 1 237 ? 42.454 -63.554 -6.026 1.00 26.89 237 THR D N 1
ATOM 8672 C CA . THR D 1 237 ? 41.177 -64.262 -5.837 1.00 28.67 237 THR D CA 1
ATOM 8673 C C . THR D 1 237 ? 40.277 -64.131 -7.055 1.00 30.27 237 THR D C 1
ATOM 8674 O O . THR D 1 237 ? 40.398 -63.167 -7.884 1.00 26.99 237 THR D O 1
ATOM 8678 N N . TYR D 1 238 ? 39.398 -65.129 -7.231 1.00 28.37 238 TYR D N 1
ATOM 8679 C CA . TYR D 1 238 ? 38.502 -65.190 -8.388 1.00 29.23 238 TYR D CA 1
ATOM 8680 C C . TYR D 1 238 ? 37.261 -66.028 -8.010 1.00 30.49 238 TYR D C 1
ATOM 8681 O O . TYR D 1 238 ? 37.111 -66.449 -6.882 1.00 29.86 238 TYR D O 1
ATOM 8690 N N . LEU D 1 239 ? 36.342 -66.211 -8.937 1.00 30.19 239 LEU D N 1
ATOM 8691 C CA . LEU D 1 239 ? 35.106 -66.888 -8.684 1.00 30.31 239 LEU D CA 1
ATOM 8692 C C . LEU D 1 239 ? 35.364 -68.364 -8.250 1.00 29.50 239 LEU D C 1
ATOM 8693 O O . LEU D 1 239 ? 36.450 -68.927 -8.486 1.00 28.65 239 LEU D O 1
ATOM 8698 N N . ASP D 1 240 ? 34.341 -68.888 -7.584 1.00 32.60 240 ASP D N 1
ATOM 8699 C CA . ASP D 1 240 ? 34.261 -70.297 -7.132 1.00 34.05 240 ASP D CA 1
ATOM 8700 C C . ASP D 1 240 ? 35.463 -70.686 -6.247 1.00 34.76 240 ASP D C 1
ATOM 8701 O O . ASP D 1 240 ? 36.080 -71.753 -6.399 1.00 36.66 240 ASP D O 1
ATOM 8706 N N . SER D 1 241 ? 35.853 -69.775 -5.345 1.00 33.11 241 SER D N 1
ATOM 8707 C CA . SER D 1 241 ? 36.891 -70.055 -4.346 1.00 31.54 241 SER D CA 1
ATOM 8708 C C . SER D 1 241 ? 38.233 -70.322 -4.927 1.00 31.33 241 SER D C 1
ATOM 8709 O O . SER D 1 241 ? 39.173 -70.785 -4.242 1.00 32.76 241 SER D O 1
ATOM 8712 N N . GLY D 1 242 ? 38.416 -69.891 -6.180 1.00 29.88 242 GLY D N 1
ATOM 8713 C CA . GLY D 1 242 ? 39.667 -70.081 -6.836 1.00 29.70 242 GLY D CA 1
ATOM 8714 C C . GLY D 1 242 ? 40.422 -68.764 -7.015 1.00 30.77 242 GLY D C 1
ATOM 8715 O O . GLY D 1 242 ? 40.158 -67.782 -6.295 1.00 30.94 242 GLY D O 1
ATOM 8716 N N . TYR D 1 243 ? 41.313 -68.785 -7.988 1.00 30.68 243 TYR D N 1
ATOM 8717 C CA . TYR D 1 243 ? 42.320 -67.741 -8.205 1.00 31.04 243 TYR D CA 1
ATOM 8718 C C . TYR D 1 243 ? 42.442 -67.486 -9.690 1.00 30.57 243 TYR D C 1
ATOM 8719 O O . TYR D 1 243 ? 42.178 -68.369 -10.499 1.00 31.10 243 TYR D O 1
ATOM 8728 N N . ALA D 1 244 ? 42.817 -66.258 -10.072 1.00 28.73 244 ALA D N 1
ATOM 8729 C CA . ALA D 1 244 ? 43.130 -65.976 -11.453 1.00 27.19 244 ALA D CA 1
ATOM 8730 C C . ALA D 1 244 ? 44.291 -65.013 -11.562 1.00 27.09 244 ALA D C 1
ATOM 8731 O O . ALA D 1 244 ? 44.487 -64.165 -10.628 1.00 27.29 244 ALA D O 1
ATOM 8733 N N . GLU D 1 245 ? 45.045 -65.130 -12.646 1.00 26.28 245 GLU D N 1
ATOM 8734 C CA . GLU D 1 245 ? 46.147 -64.260 -12.976 1.00 28.05 245 GLU D CA 1
ATOM 8735 C C . GLU D 1 245 ? 45.731 -63.342 -14.126 1.00 28.46 245 GLU D C 1
ATOM 8736 O O . GLU D 1 245 ? 45.420 -63.795 -15.212 1.00 28.32 245 GLU D O 1
ATOM 8742 N N . LEU D 1 246 ? 45.622 -62.041 -13.830 1.00 26.95 246 LEU D N 1
ATOM 8743 C CA . LEU D 1 246 ? 45.238 -60.984 -14.785 1.00 25.95 246 LEU D CA 1
ATOM 8744 C C . LEU D 1 246 ? 46.384 -59.994 -15.093 1.00 24.52 246 LEU D C 1
ATOM 8745 O O . LEU D 1 246 ? 47.312 -59.707 -14.303 1.00 22.96 246 LEU D O 1
ATOM 8750 N N . SER D 1 247 ? 46.377 -59.527 -16.348 1.00 24.66 247 SER D N 1
ATOM 8751 C CA . SER D 1 247 ? 47.286 -58.494 -16.799 1.00 25.66 247 SER D CA 1
ATOM 8752 C C . SER D 1 247 ? 46.510 -57.337 -17.413 1.00 25.13 247 SER D C 1
ATOM 8753 O O . SER D 1 247 ? 45.584 -57.570 -18.229 1.00 24.86 247 SER D O 1
ATOM 8756 N N . GLY D 1 248 ? 46.885 -56.087 -17.077 1.00 23.31 248 GLY D N 1
ATOM 8757 C CA . GLY D 1 248 ? 46.079 -54.982 -17.515 1.00 23.66 248 GLY D CA 1
ATOM 8758 C C . GLY D 1 248 ? 46.375 -53.756 -16.708 1.00 23.42 248 GLY D C 1
ATOM 8759 O O . GLY D 1 248 ? 46.773 -53.832 -15.512 1.00 22.34 248 GLY D O 1
ATOM 8760 N N . THR D 1 249 ? 46.239 -52.600 -17.369 1.00 24.57 249 THR D N 1
ATOM 8761 C CA . THR D 1 249 ? 46.473 -51.367 -16.666 1.00 22.51 249 THR D CA 1
ATOM 8762 C C . THR D 1 249 ? 45.704 -51.378 -15.358 1.00 21.74 249 THR D C 1
ATOM 8763 O O . THR D 1 249 ? 46.299 -50.898 -14.355 1.00 23.26 249 THR D O 1
ATOM 8767 N N . ALA D 1 250 ? 44.457 -51.841 -15.326 1.00 21.79 250 ALA D N 1
ATOM 8768 C CA . ALA D 1 250 ? 43.611 -51.763 -14.146 1.00 20.25 250 ALA D CA 1
ATOM 8769 C C . ALA D 1 250 ? 44.027 -52.671 -12.974 1.00 19.85 250 ALA D C 1
ATOM 8770 O O . ALA D 1 250 ? 43.471 -52.506 -11.882 1.00 20.61 250 ALA D O 1
ATOM 8772 N N A MET D 1 251 ? 45.001 -53.565 -13.239 0.50 18.79 251 MET D N 1
ATOM 8773 N N B MET D 1 251 ? 44.921 -53.643 -13.161 0.50 19.67 251 MET D N 1
ATOM 8774 C CA A MET D 1 251 ? 45.520 -54.459 -12.189 0.50 17.93 251 MET D CA 1
ATOM 8775 C CA B MET D 1 251 ? 45.310 -54.454 -11.980 0.50 18.94 251 MET D CA 1
ATOM 8776 C C A MET D 1 251 ? 46.294 -53.687 -11.132 0.50 16.99 251 MET D C 1
ATOM 8777 C C B MET D 1 251 ? 46.470 -53.749 -11.170 0.50 17.48 251 MET D C 1
ATOM 8778 O O A MET D 1 251 ? 46.235 -54.044 -9.918 0.50 15.66 251 MET D O 1
ATOM 8779 O O B MET D 1 251 ? 46.933 -54.206 -10.155 0.50 16.20 251 MET D O 1
ATOM 8788 N N . ALA D 1 252 ? 46.898 -52.554 -11.577 1.00 18.50 252 ALA D N 1
ATOM 8789 C CA . ALA D 1 252 ? 47.729 -51.710 -10.739 1.00 16.69 252 ALA D CA 1
ATOM 8790 C C . ALA D 1 252 ? 46.924 -50.987 -9.673 1.00 18.11 252 ALA D C 1
ATOM 8791 O O . ALA D 1 252 ? 47.362 -50.998 -8.510 1.00 19.29 252 ALA D O 1
ATOM 8793 N N . ALA D 1 253 ? 45.784 -50.379 -9.995 1.00 17.55 253 ALA D N 1
ATOM 8794 C CA . ALA D 1 253 ? 45.001 -49.525 -9.071 1.00 16.59 253 ALA D CA 1
ATOM 8795 C C . ALA D 1 253 ? 44.729 -50.142 -7.719 1.00 18.02 253 ALA D C 1
ATOM 8796 O O . ALA D 1 253 ? 44.963 -49.492 -6.664 1.00 17.63 253 ALA D O 1
ATOM 8798 N N . PRO D 1 254 ? 44.324 -51.410 -7.691 1.00 16.30 254 PRO D N 1
ATOM 8799 C CA . PRO D 1 254 ? 44.013 -51.989 -6.368 1.00 16.74 254 PRO D CA 1
ATOM 8800 C C . PRO D 1 254 ? 45.194 -52.032 -5.446 1.00 14.69 254 PRO D C 1
ATOM 8801 O O . PRO D 1 254 ? 44.963 -52.050 -4.195 1.00 16.92 254 PRO D O 1
ATOM 8805 N N . HIS D 1 255 ? 46.415 -52.157 -5.941 1.00 15.88 255 HIS D N 1
ATOM 8806 C CA . HIS D 1 255 ? 47.640 -52.128 -5.092 1.00 16.40 255 HIS D CA 1
ATOM 8807 C C . HIS D 1 255 ? 47.751 -50.799 -4.326 1.00 17.25 255 HIS D C 1
ATOM 8808 O O . HIS D 1 255 ? 48.075 -50.738 -3.151 1.00 16.56 255 HIS D O 1
ATOM 8815 N N . VAL D 1 256 ? 47.365 -49.759 -5.005 1.00 15.83 256 VAL D N 1
ATOM 8816 C CA . VAL D 1 256 ? 47.327 -48.351 -4.453 1.00 14.70 256 VAL D CA 1
ATOM 8817 C C . VAL D 1 256 ? 46.201 -48.161 -3.507 1.00 14.28 256 VAL D C 1
ATOM 8818 O O . VAL D 1 256 ? 46.429 -47.511 -2.422 1.00 16.39 256 VAL D O 1
ATOM 8822 N N . ALA D 1 257 ? 44.997 -48.741 -3.720 1.00 15.03 257 ALA D N 1
ATOM 8823 C CA . ALA D 1 257 ? 43.869 -48.604 -2.851 1.00 15.76 257 ALA D CA 1
ATOM 8824 C C . ALA D 1 257 ? 44.266 -49.278 -1.504 1.00 17.53 257 ALA D C 1
ATOM 8825 O O . ALA D 1 257 ? 44.082 -48.670 -0.449 1.00 18.08 257 ALA D O 1
ATOM 8827 N N . GLY D 1 258 ? 44.808 -50.501 -1.593 1.00 17.26 258 GLY D N 1
ATOM 8828 C CA . GLY D 1 258 ? 45.264 -51.170 -0.322 1.00 17.76 258 GLY D CA 1
ATOM 8829 C C . GLY D 1 258 ? 46.331 -50.354 0.345 1.00 17.51 258 GLY D C 1
ATOM 8830 O O . GLY D 1 258 ? 46.351 -50.211 1.634 1.00 17.78 258 GLY D O 1
ATOM 8831 N N . ALA D 1 259 ? 47.280 -49.852 -0.410 1.00 15.26 259 ALA D N 1
ATOM 8832 C CA . ALA D 1 259 ? 48.419 -49.091 0.087 1.00 15.98 259 ALA D CA 1
ATOM 8833 C C . ALA D 1 259 ? 47.957 -47.876 0.843 1.00 16.36 259 ALA D C 1
ATOM 8834 O O . ALA D 1 259 ? 48.560 -47.536 1.906 1.00 16.05 259 ALA D O 1
ATOM 8836 N N . LEU D 1 260 ? 46.887 -47.228 0.403 1.00 15.73 260 LEU D N 1
ATOM 8837 C CA . LEU D 1 260 ? 46.351 -46.060 1.090 1.00 16.75 260 LEU D CA 1
ATOM 8838 C C . LEU D 1 260 ? 45.883 -46.442 2.498 1.00 17.95 260 LEU D C 1
ATOM 8839 O O . LEU D 1 260 ? 46.005 -45.651 3.412 1.00 18.55 260 LEU D O 1
ATOM 8844 N N . ALA D 1 261 ? 45.301 -47.643 2.654 1.00 18.36 261 ALA D N 1
ATOM 8845 C CA . ALA D 1 261 ? 44.857 -48.035 4.011 1.00 18.46 261 ALA D CA 1
ATOM 8846 C C . ALA D 1 261 ? 46.055 -48.153 4.921 1.00 16.30 261 ALA D C 1
ATOM 8847 O O . ALA D 1 261 ? 46.002 -47.662 6.131 1.00 18.43 261 ALA D O 1
ATOM 8849 N N . LEU D 1 262 ? 47.167 -48.668 4.426 1.00 15.69 262 LEU D N 1
ATOM 8850 C CA . LEU D 1 262 ? 48.393 -48.793 5.181 1.00 16.54 262 LEU D CA 1
ATOM 8851 C C . LEU D 1 262 ? 48.924 -47.372 5.526 1.00 18.09 262 LEU D C 1
ATOM 8852 O O . LEU D 1 262 ? 49.239 -47.009 6.664 1.00 17.87 262 LEU D O 1
ATOM 8857 N N . ILE D 1 263 ? 48.913 -46.506 4.510 1.00 15.26 263 ILE D N 1
ATOM 8858 C CA . ILE D 1 263 ? 49.407 -45.154 4.641 1.00 15.86 263 ILE D CA 1
ATOM 8859 C C . ILE D 1 263 ? 48.661 -44.290 5.626 1.00 14.10 263 ILE D C 1
ATOM 8860 O O . ILE D 1 263 ? 49.308 -43.551 6.431 1.00 15.65 263 ILE D O 1
ATOM 8865 N N . ILE D 1 264 ? 47.349 -44.319 5.573 1.00 14.52 264 ILE D N 1
ATOM 8866 C CA . ILE D 1 264 ? 46.551 -43.571 6.457 1.00 14.97 264 ILE D CA 1
ATOM 8867 C C . ILE D 1 264 ? 46.906 -43.991 7.914 1.00 17.48 264 ILE D C 1
ATOM 8868 O O . ILE D 1 264 ? 47.171 -43.133 8.772 1.00 15.93 264 ILE D O 1
ATOM 8873 N N . ASN D 1 265 ? 46.954 -45.310 8.121 1.00 16.62 265 ASN D N 1
ATOM 8874 C CA . ASN D 1 265 ? 47.307 -45.729 9.505 1.00 16.72 265 ASN D CA 1
ATOM 8875 C C . ASN D 1 265 ? 48.687 -45.271 9.936 1.00 16.85 265 ASN D C 1
ATOM 8876 O O . ASN D 1 265 ? 48.872 -44.689 11.060 1.00 16.85 265 ASN D O 1
ATOM 8881 N N . LEU D 1 266 ? 49.692 -45.543 9.164 1.00 16.44 266 LEU D N 1
ATOM 8882 C CA . LEU D 1 266 ? 51.082 -45.246 9.566 1.00 16.25 266 LEU D CA 1
ATOM 8883 C C . LEU D 1 266 ? 51.299 -43.724 9.623 1.00 16.37 266 LEU D C 1
ATOM 8884 O O . LEU D 1 266 ? 51.981 -43.215 10.537 1.00 16.53 266 LEU D O 1
ATOM 8889 N N . ALA D 1 267 ? 50.690 -42.943 8.728 1.00 16.13 267 ALA D N 1
ATOM 8890 C CA . ALA D 1 267 ? 50.969 -41.524 8.780 1.00 13.34 267 ALA D CA 1
ATOM 8891 C C . ALA D 1 267 ? 50.232 -40.775 9.831 1.00 15.60 267 ALA D C 1
ATOM 8892 O O . ALA D 1 267 ? 50.816 -39.879 10.493 1.00 15.15 267 ALA D O 1
ATOM 8894 N N . GLU D 1 268 ? 48.950 -41.108 10.046 1.00 15.40 268 GLU D N 1
ATOM 8895 C CA . GLU D 1 268 ? 48.212 -40.507 11.170 1.00 15.50 268 GLU D CA 1
ATOM 8896 C C . GLU D 1 268 ? 48.895 -40.919 12.518 1.00 16.57 268 GLU D C 1
ATOM 8897 O O . GLU D 1 268 ? 48.898 -40.038 13.437 1.00 17.10 268 GLU D O 1
ATOM 8903 N N . ASP D 1 269 ? 49.431 -42.122 12.635 1.00 17.26 269 ASP D N 1
ATOM 8904 C CA . ASP D 1 269 ? 50.162 -42.479 13.897 1.00 17.32 269 ASP D CA 1
ATOM 8905 C C . ASP D 1 269 ? 51.418 -41.584 13.994 1.00 17.65 269 ASP D C 1
ATOM 8906 O O . ASP D 1 269 ? 51.665 -40.991 15.022 1.00 19.16 269 ASP D O 1
ATOM 8911 N N . ALA D 1 270 ? 52.192 -41.498 12.908 1.00 16.49 270 ALA D N 1
ATOM 8912 C CA . ALA D 1 270 ? 53.434 -40.744 12.900 1.00 15.65 270 ALA D CA 1
ATOM 8913 C C . ALA D 1 270 ? 53.241 -39.282 13.242 1.00 14.90 270 ALA D C 1
ATOM 8914 O O . ALA D 1 270 ? 54.002 -38.730 14.130 1.00 15.54 270 ALA D O 1
ATOM 8916 N N . PHE D 1 271 ? 52.260 -38.615 12.630 1.00 15.16 271 PHE D N 1
ATOM 8917 C CA . PHE D 1 271 ? 51.940 -37.250 12.849 1.00 15.41 271 PHE D CA 1
ATOM 8918 C C . PHE D 1 271 ? 51.181 -37.001 14.175 1.00 17.65 271 PHE D C 1
ATOM 8919 O O . PHE D 1 271 ? 51.039 -35.875 14.640 1.00 16.72 271 PHE D O 1
ATOM 8927 N N . LYS D 1 272 ? 50.717 -38.111 14.755 1.00 15.15 272 LYS D N 1
ATOM 8928 C CA . LYS D 1 272 ? 49.835 -38.017 15.910 1.00 16.05 272 LYS D CA 1
ATOM 8929 C C . LYS D 1 272 ? 48.637 -37.087 15.727 1.00 17.44 272 LYS D C 1
ATOM 8930 O O . LYS D 1 272 ? 48.204 -36.315 16.626 1.00 17.38 272 LYS D O 1
ATOM 8936 N N . ARG D 1 273 ? 47.955 -37.115 14.537 1.00 17.01 273 ARG D N 1
ATOM 8937 C CA . ARG D 1 273 ? 46.794 -36.325 14.307 1.00 16.68 273 ARG D CA 1
ATOM 8938 C C . ARG D 1 273 ? 46.138 -36.895 13.003 1.00 16.56 273 ARG D C 1
ATOM 8939 O O . ARG D 1 273 ? 46.797 -37.632 12.241 1.00 15.97 273 ARG D O 1
ATOM 8947 N N . SER D 1 274 ? 44.866 -36.562 12.850 1.00 18.77 274 SER D N 1
ATOM 8948 C CA . SER D 1 274 ? 44.090 -36.895 11.635 1.00 18.16 274 SER D CA 1
ATOM 8949 C C . SER D 1 274 ? 44.628 -36.085 10.465 1.00 18.11 274 SER D C 1
ATOM 8950 O O . SER D 1 274 ? 45.013 -34.930 10.616 1.00 18.59 274 SER D O 1
ATOM 8953 N N . LEU D 1 275 ? 44.663 -36.726 9.306 1.00 16.67 275 LEU D N 1
ATOM 8954 C CA . LEU D 1 275 ? 45.226 -36.076 8.085 1.00 16.91 275 LEU D CA 1
ATOM 8955 C C . LEU D 1 275 ? 44.110 -36.026 7.028 1.00 16.40 275 LEU D C 1
ATOM 8956 O O . LEU D 1 275 ? 43.336 -36.937 6.868 1.00 16.72 275 LEU D O 1
ATOM 8961 N N . SER D 1 276 ? 44.039 -34.927 6.292 1.00 15.98 276 SER D N 1
ATOM 8962 C CA . SER D 1 276 ? 43.137 -34.740 5.164 1.00 15.20 276 SER D CA 1
ATOM 8963 C C . SER D 1 276 ? 43.511 -35.557 3.953 1.00 14.59 276 SER D C 1
ATOM 8964 O O . SER D 1 276 ? 44.648 -36.082 3.828 1.00 15.53 276 SER D O 1
ATOM 8967 N N . GLU D 1 277 ? 42.538 -35.652 3.053 1.00 15.85 277 GLU D N 1
ATOM 8968 C CA . GLU D 1 277 ? 42.801 -36.289 1.724 1.00 14.23 277 GLU D CA 1
ATOM 8969 C C . GLU D 1 277 ? 44.006 -35.731 0.990 1.00 16.14 277 GLU D C 1
ATOM 8970 O O . GLU D 1 277 ? 44.789 -36.439 0.374 1.00 14.29 277 GLU D O 1
ATOM 8976 N N . THR D 1 278 ? 44.153 -34.416 1.107 1.00 14.01 278 THR D N 1
ATOM 8977 C CA . THR D 1 278 ? 45.321 -33.767 0.519 1.00 14.89 278 THR D CA 1
ATOM 8978 C C . THR D 1 278 ? 46.638 -34.295 1.074 1.00 14.63 278 THR D C 1
ATOM 8979 O O . THR D 1 278 ? 47.601 -34.568 0.380 1.00 14.35 278 THR D O 1
ATOM 8983 N N . GLU D 1 279 ? 46.689 -34.335 2.395 1.00 13.39 279 GLU D N 1
ATOM 8984 C CA . GLU D 1 279 ? 47.827 -34.813 3.064 1.00 12.09 279 GLU D CA 1
ATOM 8985 C C . GLU D 1 279 ? 48.148 -36.301 2.836 1.00 11.75 279 GLU D C 1
ATOM 8986 O O . GLU D 1 279 ? 49.308 -36.651 2.722 1.00 13.32 279 GLU D O 1
ATOM 8992 N N . ILE D 1 280 ? 47.085 -37.111 2.756 1.00 13.63 280 ILE D N 1
ATOM 8993 C CA . ILE D 1 280 ? 47.209 -38.531 2.442 1.00 13.21 280 ILE D CA 1
ATOM 8994 C C . ILE D 1 280 ? 47.791 -38.732 0.991 1.00 13.17 280 ILE D C 1
ATOM 8995 O O . ILE D 1 280 ? 48.726 -39.553 0.833 1.00 12.89 280 ILE D O 1
ATOM 9000 N N . TYR D 1 281 ? 47.319 -37.908 0.053 1.00 14.65 281 TYR D N 1
ATOM 9001 C CA . TYR D 1 281 ? 47.856 -37.924 -1.269 1.00 13.46 281 TYR D CA 1
ATOM 9002 C C . TYR D 1 281 ? 49.399 -37.703 -1.250 1.00 12.80 281 TYR D C 1
ATOM 9003 O O . TYR D 1 281 ? 50.194 -38.415 -1.874 1.00 15.00 281 TYR D O 1
ATOM 9012 N N . ALA D 1 282 ? 49.885 -36.671 -0.479 1.00 11.82 282 ALA D N 1
ATOM 9013 C CA . ALA D 1 282 ? 51.260 -36.387 -0.373 1.00 11.20 282 ALA D CA 1
ATOM 9014 C C . ALA D 1 282 ? 52.006 -37.568 0.228 1.00 12.52 282 ALA D C 1
ATOM 9015 O O . ALA D 1 282 ? 53.138 -37.790 -0.125 1.00 12.04 282 ALA D O 1
ATOM 9017 N N . GLN D 1 283 ? 51.376 -38.179 1.238 1.00 13.03 283 GLN D N 1
ATOM 9018 C CA . GLN D 1 283 ? 51.943 -39.363 1.860 1.00 13.92 283 GLN D CA 1
ATOM 9019 C C . GLN D 1 283 ? 52.159 -40.537 0.903 1.00 13.54 283 GLN D C 1
ATOM 9020 O O . GLN D 1 283 ? 53.140 -41.301 1.059 1.00 13.17 283 GLN D O 1
ATOM 9026 N N . LEU D 1 284 ? 51.291 -40.592 -0.095 1.00 14.39 284 LEU D N 1
ATOM 9027 C CA . LEU D 1 284 ? 51.384 -41.607 -1.184 1.00 13.75 284 LEU D CA 1
ATOM 9028 C C . LEU D 1 284 ? 52.532 -41.273 -2.152 1.00 15.22 284 LEU D C 1
ATOM 9029 O O . LEU D 1 284 ? 53.409 -42.083 -2.401 1.00 13.50 284 LEU D O 1
ATOM 9034 N N . VAL D 1 285 ? 52.558 -40.005 -2.616 1.00 15.77 285 VAL D N 1
ATOM 9035 C CA . VAL D 1 285 ? 53.555 -39.526 -3.587 1.00 17.11 285 VAL D CA 1
ATOM 9036 C C . VAL D 1 285 ? 54.978 -39.590 -2.993 1.00 15.78 285 VAL D C 1
ATOM 9037 O O . VAL D 1 285 ? 55.968 -39.868 -3.679 1.00 16.41 285 VAL D O 1
ATOM 9041 N N . ARG D 1 286 ? 55.091 -39.343 -1.688 1.00 17.32 286 ARG D N 1
ATOM 9042 C CA . ARG D 1 286 ? 56.319 -39.417 -1.023 1.00 18.13 286 ARG D CA 1
ATOM 9043 C C . ARG D 1 286 ? 56.837 -40.868 -0.853 1.00 18.40 286 ARG D C 1
ATOM 9044 O O . ARG D 1 286 ? 57.977 -41.043 -0.521 1.00 19.02 286 ARG D O 1
ATOM 9052 N N . ARG D 1 287 ? 56.009 -41.815 -1.212 1.00 16.13 287 ARG D N 1
ATOM 9053 C CA . ARG D 1 287 ? 56.360 -43.246 -1.218 1.00 16.04 287 ARG D CA 1
ATOM 9054 C C . ARG D 1 287 ? 56.330 -43.785 -2.659 1.00 16.32 287 ARG D C 1
ATOM 9055 O O . ARG D 1 287 ? 55.962 -44.918 -2.838 1.00 17.92 287 ARG D O 1
ATOM 9063 N N . ALA D 1 288 ? 56.722 -42.939 -3.630 1.00 15.87 288 ALA D N 1
ATOM 9064 C CA . ALA D 1 288 ? 56.905 -43.375 -5.003 1.00 14.69 288 ALA D CA 1
ATOM 9065 C C . ALA D 1 288 ? 58.360 -43.108 -5.295 1.00 15.38 288 ALA D C 1
ATOM 9066 O O . ALA D 1 288 ? 58.860 -41.974 -5.101 1.00 17.63 288 ALA D O 1
ATOM 9068 N N . THR D 1 289 ? 59.034 -44.120 -5.865 1.00 16.91 289 THR D N 1
ATOM 9069 C CA . THR D 1 289 ? 60.404 -44.078 -6.323 1.00 17.20 289 THR D CA 1
ATOM 9070 C C . THR D 1 289 ? 60.411 -43.952 -7.890 1.00 14.67 289 THR D C 1
ATOM 9071 O O . THR D 1 289 ? 59.900 -44.855 -8.586 1.00 17.02 289 THR D O 1
ATOM 9075 N N . PRO D 1 290 ? 60.964 -42.869 -8.383 1.00 17.49 290 PRO D N 1
ATOM 9076 C CA . PRO D 1 290 ? 60.995 -42.746 -9.863 1.00 16.92 290 PRO D CA 1
ATOM 9077 C C . PRO D 1 290 ? 61.846 -43.856 -10.411 1.00 20.05 290 PRO D C 1
ATOM 9078 O O . PRO D 1 290 ? 62.886 -44.203 -9.816 1.00 21.82 290 PRO D O 1
ATOM 9082 N N . ILE D 1 291 ? 61.409 -44.413 -11.533 1.00 21.35 291 ILE D N 1
ATOM 9083 C CA . ILE D 1 291 ? 62.080 -45.567 -12.158 1.00 21.66 291 ILE D CA 1
ATOM 9084 C C . ILE D 1 291 ? 63.018 -45.065 -13.267 1.00 24.63 291 ILE D C 1
ATOM 9085 O O . ILE D 1 291 ? 63.950 -45.781 -13.679 1.00 27.49 291 ILE D O 1
ATOM 9090 N N . GLY D 1 292 ? 62.789 -43.860 -13.773 1.00 21.01 292 GLY D N 1
ATOM 9091 C CA . GLY D 1 292 ? 63.614 -43.320 -14.898 1.00 21.52 292 GLY D CA 1
ATOM 9092 C C . GLY D 1 292 ? 62.796 -43.120 -16.155 1.00 20.55 292 GLY D C 1
ATOM 9093 O O . GLY D 1 292 ? 63.354 -42.734 -17.187 1.00 23.10 292 GLY D O 1
ATOM 9094 N N . PHE D 1 293 ? 61.503 -43.420 -16.127 1.00 18.73 293 PHE D N 1
ATOM 9095 C CA . PHE D 1 293 ? 60.596 -43.061 -17.211 1.00 19.50 293 PHE D CA 1
ATOM 9096 C C . PHE D 1 293 ? 60.161 -41.593 -17.047 1.00 19.41 293 PHE D C 1
ATOM 9097 O O . PHE D 1 293 ? 60.524 -40.938 -16.076 1.00 19.90 293 PHE D O 1
ATOM 9105 N N . THR D 1 294 ? 59.565 -41.058 -18.108 1.00 19.94 294 THR D N 1
ATOM 9106 C CA . THR D 1 294 ? 59.064 -39.697 -18.083 1.00 18.06 294 THR D CA 1
ATOM 9107 C C . THR D 1 294 ? 57.902 -39.624 -17.069 1.00 18.74 294 THR D C 1
ATOM 9108 O O . THR D 1 294 ? 57.227 -40.620 -16.764 1.00 17.38 294 THR D O 1
ATOM 9112 N N . ALA D 1 295 ? 57.608 -38.399 -16.671 1.00 20.50 295 ALA D N 1
ATOM 9113 C CA . ALA D 1 295 ? 56.507 -38.226 -15.745 1.00 18.90 295 ALA D CA 1
ATOM 9114 C C . ALA D 1 295 ? 55.191 -38.512 -16.369 1.00 18.99 295 ALA D C 1
ATOM 9115 O O . ALA D 1 295 ? 54.230 -38.856 -15.743 1.00 20.42 295 ALA D O 1
ATOM 9117 N N . GLN D 1 296 ? 55.081 -38.341 -17.691 1.00 21.49 296 GLN D N 1
ATOM 9118 C CA . GLN D 1 296 ? 53.917 -38.848 -18.430 1.00 22.94 296 GLN D CA 1
ATOM 9119 C C . GLN D 1 296 ? 53.646 -40.355 -18.312 1.00 22.94 296 GLN D C 1
ATOM 9120 O O . GLN D 1 296 ? 52.520 -40.868 -18.181 1.00 23.46 296 GLN D O 1
ATOM 9126 N N . ALA D 1 297 ? 54.728 -41.126 -18.349 1.00 21.40 297 ALA D N 1
ATOM 9127 C CA . ALA D 1 297 ? 54.675 -42.559 -18.294 1.00 20.16 297 ALA D CA 1
ATOM 9128 C C . ALA D 1 297 ? 54.533 -43.106 -16.885 1.00 19.30 297 ALA D C 1
ATOM 9129 O O . ALA D 1 297 ? 53.997 -44.162 -16.733 1.00 21.23 297 ALA D O 1
ATOM 9131 N N . GLU D 1 298 ? 55.145 -42.484 -15.897 1.00 18.91 298 GLU D N 1
ATOM 9132 C CA . GLU D 1 298 ? 55.193 -43.074 -14.552 1.00 18.55 298 GLU D CA 1
ATOM 9133 C C . GLU D 1 298 ? 54.651 -42.197 -13.465 1.00 16.90 298 GLU D C 1
ATOM 9134 O O . GLU D 1 298 ? 54.660 -42.596 -12.265 1.00 14.89 298 GLU D O 1
ATOM 9140 N N . GLY D 1 299 ? 54.243 -41.020 -13.788 1.00 16.28 299 GLY D N 1
ATOM 9141 C CA . GLY D 1 299 ? 53.829 -40.047 -12.740 1.00 17.46 299 GLY D CA 1
ATOM 9142 C C . GLY D 1 299 ? 55.022 -39.801 -11.858 1.00 16.52 299 GLY D C 1
ATOM 9143 O O . GLY D 1 299 ? 56.084 -39.460 -12.298 1.00 16.52 299 GLY D O 1
ATOM 9144 N N . ASN D 1 300 ? 54.766 -39.863 -10.542 1.00 15.73 300 ASN D N 1
ATOM 9145 C CA . ASN D 1 300 ? 55.775 -39.635 -9.589 1.00 14.26 300 ASN D CA 1
ATOM 9146 C C . ASN D 1 300 ? 56.705 -40.856 -9.294 1.00 16.80 300 ASN D C 1
ATOM 9147 O O . ASN D 1 300 ? 57.722 -40.726 -8.621 1.00 15.96 300 ASN D O 1
ATOM 9152 N N . GLY D 1 301 ? 56.401 -41.968 -9.950 1.00 13.68 301 GLY D N 1
ATOM 9153 C CA . GLY D 1 301 ? 57.221 -43.157 -9.739 1.00 15.66 301 GLY D CA 1
ATOM 9154 C C . GLY D 1 301 ? 56.407 -44.371 -9.407 1.00 12.43 301 GLY D C 1
ATOM 9155 O O . GLY D 1 301 ? 55.162 -44.429 -9.378 1.00 13.81 301 GLY D O 1
ATOM 9156 N N . PHE D 1 302 ? 57.163 -45.406 -9.068 1.00 15.96 302 PHE D N 1
ATOM 9157 C CA . PHE D 1 302 ? 56.646 -46.690 -8.634 1.00 15.13 302 PHE D CA 1
ATOM 9158 C C . PHE D 1 302 ? 56.376 -46.809 -7.092 1.00 15.14 302 PHE D C 1
ATOM 9159 O O . PHE D 1 302 ? 57.199 -46.304 -6.352 1.00 15.52 302 PHE D O 1
ATOM 9167 N N . LEU D 1 303 ? 55.258 -47.387 -6.734 1.00 16.66 303 LEU D N 1
ATOM 9168 C CA . LEU D 1 303 ? 54.844 -47.438 -5.330 1.00 15.42 303 LEU D CA 1
ATOM 9169 C C . LEU D 1 303 ? 55.920 -48.285 -4.548 1.00 17.79 303 LEU D C 1
ATOM 9170 O O . LEU D 1 303 ? 56.074 -49.487 -4.863 1.00 17.85 303 LEU D O 1
ATOM 9175 N N . THR D 1 304 ? 56.581 -47.651 -3.571 1.00 17.80 304 THR D N 1
ATOM 9176 C CA . THR D 1 304 ? 57.623 -48.276 -2.728 1.00 17.58 304 THR D CA 1
ATOM 9177 C C . THR D 1 304 ? 57.340 -47.877 -1.295 1.00 17.82 304 THR D C 1
ATOM 9178 O O . THR D 1 304 ? 57.798 -46.797 -0.822 1.00 16.76 304 THR D O 1
ATOM 9182 N N . LEU D 1 305 ? 56.521 -48.659 -0.625 1.00 16.63 305 LEU D N 1
ATOM 9183 C CA . LEU D 1 305 ? 55.980 -48.217 0.648 1.00 17.17 305 LEU D CA 1
ATOM 9184 C C . LEU D 1 305 ? 56.979 -47.913 1.753 1.00 18.12 305 LEU D C 1
ATOM 9185 O O . LEU D 1 305 ? 56.597 -47.161 2.710 1.00 17.98 305 LEU D O 1
ATOM 9190 N N . ASP D 1 306 ? 58.156 -48.533 1.713 1.00 19.54 306 ASP D N 1
ATOM 9191 C CA . ASP D 1 306 ? 59.206 -48.283 2.747 1.00 20.03 306 ASP D CA 1
ATOM 9192 C C . ASP D 1 306 ? 60.188 -47.179 2.403 1.00 20.92 306 ASP D C 1
ATOM 9193 O O . ASP D 1 306 ? 61.207 -47.025 3.030 1.00 20.79 306 ASP D O 1
ATOM 9198 N N . LEU D 1 307 ? 59.879 -46.344 1.388 1.00 18.27 307 LEU D N 1
ATOM 9199 C CA . LEU D 1 307 ? 60.843 -45.362 1.012 1.00 18.67 307 LEU D CA 1
ATOM 9200 C C . LEU D 1 307 ? 61.186 -44.359 2.104 1.00 18.32 307 LEU D C 1
ATOM 9201 O O . LEU D 1 307 ? 62.337 -43.989 2.219 1.00 20.25 307 LEU D O 1
ATOM 9206 N N . VAL D 1 308 ? 60.188 -43.931 2.885 1.00 19.94 308 VAL D N 1
ATOM 9207 C CA . VAL D 1 308 ? 60.437 -42.858 3.909 1.00 20.76 308 VAL D CA 1
ATOM 9208 C C . VAL D 1 308 ? 61.433 -43.380 4.942 1.00 22.59 308 VAL D C 1
ATOM 9209 O O . VAL D 1 308 ? 62.361 -42.655 5.356 1.00 20.59 308 VAL D O 1
ATOM 9213 N N . GLU D 1 309 ? 61.354 -44.674 5.259 1.00 24.04 309 GLU D N 1
ATOM 9214 C CA . GLU D 1 309 ? 62.306 -45.264 6.192 1.00 26.81 309 GLU D CA 1
ATOM 9215 C C . GLU D 1 309 ? 63.689 -45.343 5.622 1.00 27.20 309 GLU D C 1
ATOM 9216 O O . GLU D 1 309 ? 64.681 -45.048 6.321 1.00 25.15 309 GLU D O 1
ATOM 9222 N N . ARG D 1 310 ? 63.783 -45.681 4.340 1.00 26.48 310 ARG D N 1
ATOM 9223 C CA . ARG D 1 310 ? 65.052 -45.715 3.667 1.00 27.58 310 ARG D CA 1
ATOM 9224 C C . ARG D 1 310 ? 65.803 -44.385 3.555 1.00 28.06 310 ARG D C 1
ATOM 9225 O O . ARG D 1 310 ? 67.039 -44.359 3.622 1.00 30.02 310 ARG D O 1
ATOM 9233 N N . ILE D 1 311 ? 65.078 -43.271 3.401 1.00 24.20 311 ILE D N 1
ATOM 9234 C CA . ILE D 1 311 ? 65.748 -41.971 3.268 1.00 22.71 311 ILE D CA 1
ATOM 9235 C C . ILE D 1 311 ? 66.008 -41.274 4.596 1.00 21.16 311 ILE D C 1
ATOM 9236 O O . ILE D 1 311 ? 66.728 -40.310 4.648 1.00 21.88 311 ILE D O 1
ATOM 9241 N N . THR D 1 312 ? 65.389 -41.734 5.663 1.00 21.28 312 THR D N 1
ATOM 9242 C CA . THR D 1 312 ? 65.493 -41.083 6.953 1.00 21.34 312 THR D CA 1
ATOM 9243 C C . THR D 1 312 ? 66.951 -40.954 7.370 1.00 23.42 312 THR D C 1
ATOM 9244 O O . THR D 1 312 ? 67.717 -41.922 7.330 1.00 24.59 312 THR D O 1
ATOM 9248 N N . GLY D 1 313 ? 67.347 -39.745 7.755 1.00 24.71 313 GLY D N 1
ATOM 9249 C CA . GLY D 1 313 ? 68.684 -39.467 8.255 1.00 25.97 313 GLY D CA 1
ATOM 9250 C C . GLY D 1 313 ? 69.781 -39.403 7.258 1.00 29.43 313 GLY D C 1
ATOM 9251 O O . GLY D 1 313 ? 70.965 -39.301 7.647 1.00 31.07 313 GLY D O 1
ATOM 9252 N N . GLN D 1 314 ? 69.419 -39.475 5.983 1.00 31.98 314 GLN D N 1
ATOM 9253 C CA . GLN D 1 314 ? 70.373 -39.472 4.870 1.00 34.33 314 GLN D CA 1
ATOM 9254 C C . GLN D 1 314 ? 70.558 -38.102 4.200 1.00 36.10 314 GLN D C 1
ATOM 9255 O O . GLN D 1 314 ? 69.766 -37.735 3.338 1.00 37.46 314 GLN D O 1
ATOM 9261 N N . PHE D 1 315 ? 71.590 -37.363 4.585 1.00 36.53 315 PHE D N 1
ATOM 9262 C CA . PHE D 1 315 ? 71.797 -35.981 4.097 1.00 36.93 315 PHE D CA 1
ATOM 9263 C C . PHE D 1 315 ? 73.134 -35.891 3.394 1.00 40.13 315 PHE D C 1
ATOM 9264 O O . PHE D 1 315 ? 74.031 -36.648 3.747 1.00 40.44 315 PHE D O 1
ATOM 9272 N N . THR D 1 316 ? 73.284 -34.989 2.421 1.00 42.71 316 THR D N 1
ATOM 9273 C CA . THR D 1 316 ? 74.519 -34.992 1.605 1.00 44.90 316 THR D CA 1
ATOM 9274 C C . THR D 1 316 ? 75.590 -34.070 2.180 1.00 46.00 316 THR D C 1
ATOM 9275 O O . THR D 1 316 ? 75.401 -33.478 3.265 1.00 48.69 316 THR D O 1
ATOM 9279 N N . MET E 1 1 ? -34.165 18.755 3.280 1.00 39.96 1 MET E N 1
ATOM 9280 C CA . MET E 1 1 ? -34.995 19.071 4.487 1.00 40.47 1 MET E CA 1
ATOM 9281 C C . MET E 1 1 ? -35.746 17.777 4.777 1.00 38.68 1 MET E C 1
ATOM 9282 O O . MET E 1 1 ? -36.039 17.011 3.830 1.00 39.09 1 MET E O 1
ATOM 9287 N N . ARG E 1 2 ? -36.010 17.492 6.056 1.00 34.58 2 ARG E N 1
ATOM 9288 C CA . ARG E 1 2 ? -36.848 16.336 6.431 1.00 33.97 2 ARG E CA 1
ATOM 9289 C C . ARG E 1 2 ? -38.354 16.679 6.357 1.00 31.83 2 ARG E C 1
ATOM 9290 O O . ARG E 1 2 ? -38.720 17.794 5.985 1.00 31.16 2 ARG E O 1
ATOM 9298 N N . LYS E 1 3 ? -39.209 15.715 6.667 1.00 30.83 3 LYS E N 1
ATOM 9299 C CA . LYS E 1 3 ? -40.632 15.795 6.267 1.00 30.93 3 LYS E CA 1
ATOM 9300 C C . LYS E 1 3 ? -41.492 16.704 7.201 1.00 28.89 3 LYS E C 1
ATOM 9301 O O . LYS E 1 3 ? -42.445 17.347 6.711 1.00 29.93 3 LYS E O 1
ATOM 9307 N N . PHE E 1 4 ? -41.082 16.754 8.474 1.00 28.02 4 PHE E N 1
ATOM 9308 C CA . PHE E 1 4 ? -41.761 17.643 9.509 1.00 27.23 4 PHE E CA 1
ATOM 9309 C C . PHE E 1 4 ? -40.916 18.879 9.741 1.00 26.11 4 PHE E C 1
ATOM 9310 O O . PHE E 1 4 ? -39.708 18.765 10.079 1.00 27.37 4 PHE E O 1
ATOM 9318 N N . ARG E 1 5 ? -41.514 20.045 9.535 1.00 25.80 5 ARG E N 1
ATOM 9319 C CA . ARG E 1 5 ? -40.759 21.265 9.746 1.00 25.45 5 ARG E CA 1
ATOM 9320 C C . ARG E 1 5 ? -41.538 22.506 10.189 1.00 24.24 5 ARG E C 1
ATOM 9321 O O . ARG E 1 5 ? -42.787 22.541 10.132 1.00 22.11 5 ARG E O 1
ATOM 9329 N N . LEU E 1 6 ? -40.744 23.520 10.531 1.00 21.07 6 LEU E N 1
ATOM 9330 C CA . LEU E 1 6 ? -41.287 24.778 10.934 1.00 22.37 6 LEU E CA 1
ATOM 9331 C C . LEU E 1 6 ? -42.256 25.302 9.906 1.00 23.89 6 LEU E C 1
ATOM 9332 O O . LEU E 1 6 ? -42.025 25.264 8.673 1.00 24.94 6 LEU E O 1
ATOM 9337 N N . ILE E 1 7 ? -43.382 25.836 10.356 1.00 21.31 7 ILE E N 1
ATOM 9338 C CA . ILE E 1 7 ? -44.296 26.452 9.468 1.00 23.80 7 ILE E CA 1
ATOM 9339 C C . ILE E 1 7 ? -43.689 27.759 8.969 1.00 25.06 7 ILE E C 1
ATOM 9340 O O . ILE E 1 7 ? -43.237 28.589 9.733 1.00 24.88 7 ILE E O 1
ATOM 9345 N N . PRO E 1 8 ? -43.687 27.989 7.644 1.00 25.42 8 PRO E N 1
ATOM 9346 C CA . PRO E 1 8 ? -42.868 29.065 7.178 1.00 26.92 8 PRO E CA 1
ATOM 9347 C C . PRO E 1 8 ? -43.249 30.460 7.728 1.00 25.87 8 PRO E C 1
ATOM 9348 O O . PRO E 1 8 ? -44.412 30.742 7.912 1.00 27.77 8 PRO E O 1
ATOM 9352 N N . TYR E 1 9 ? -42.246 31.306 7.943 1.00 24.09 9 TYR E N 1
ATOM 9353 C CA . TYR E 1 9 ? -42.457 32.668 8.451 1.00 25.68 9 TYR E CA 1
ATOM 9354 C C . TYR E 1 9 ? -41.412 33.595 7.817 1.00 27.29 9 TYR E C 1
ATOM 9355 O O . TYR E 1 9 ? -40.471 33.094 7.173 1.00 28.58 9 TYR E O 1
ATOM 9364 N N . LYS E 1 10 ? -41.541 34.889 8.067 1.00 28.94 10 LYS E N 1
ATOM 9365 C CA . LYS E 1 10 ? -40.636 35.935 7.495 1.00 31.43 10 LYS E CA 1
ATOM 9366 C C . LYS E 1 10 ? -39.863 36.623 8.601 1.00 32.96 10 LYS E C 1
ATOM 9367 O O . LYS E 1 10 ? -40.369 36.832 9.710 1.00 29.25 10 LYS E O 1
ATOM 9373 N N . GLN E 1 11 ? -38.570 36.831 8.381 1.00 33.92 11 GLN E N 1
ATOM 9374 C CA . GLN E 1 11 ? -37.776 37.633 9.296 1.00 34.81 11 GLN E CA 1
ATOM 9375 C C . GLN E 1 11 ? -37.931 39.063 8.876 1.00 36.16 11 GLN E C 1
ATOM 9376 O O . GLN E 1 11 ? -37.531 39.408 7.736 1.00 36.30 11 GLN E O 1
ATOM 9382 N N . VAL E 1 12 ? -38.524 39.895 9.733 1.00 35.60 12 VAL E N 1
ATOM 9383 C CA . VAL E 1 12 ? -38.761 41.297 9.435 1.00 36.55 12 VAL E CA 1
ATOM 9384 C C . VAL E 1 12 ? -37.495 42.094 9.825 1.00 37.55 12 VAL E C 1
ATOM 9385 O O . VAL E 1 12 ? -37.139 43.078 9.166 1.00 37.99 12 VAL E O 1
ATOM 9389 N N . ASP E 1 13 ? -36.809 41.660 10.879 1.00 37.53 13 ASP E N 1
ATOM 9390 C CA . ASP E 1 13 ? -35.746 42.448 11.448 1.00 37.11 13 ASP E CA 1
ATOM 9391 C C . ASP E 1 13 ? -34.946 41.653 12.482 1.00 37.10 13 ASP E C 1
ATOM 9392 O O . ASP E 1 13 ? -35.422 40.674 13.076 1.00 32.43 13 ASP E O 1
ATOM 9397 N N . LYS E 1 14 ? -33.675 42.021 12.612 1.00 35.97 14 LYS E N 1
ATOM 9398 C CA . LYS E 1 14 ? -32.774 41.460 13.591 1.00 37.41 14 LYS E CA 1
ATOM 9399 C C . LYS E 1 14 ? -32.093 42.644 14.257 1.00 37.33 14 LYS E C 1
ATOM 9400 O O . LYS E 1 14 ? -31.706 43.580 13.572 1.00 37.50 14 LYS E O 1
ATOM 9406 N N . VAL E 1 15 ? -32.007 42.663 15.580 1.00 36.47 15 VAL E N 1
ATOM 9407 C CA . VAL E 1 15 ? -31.456 43.815 16.294 1.00 36.43 15 VAL E CA 1
ATOM 9408 C C . VAL E 1 15 ? -30.658 43.282 17.506 1.00 36.27 15 VAL E C 1
ATOM 9409 O O . VAL E 1 15 ? -30.967 42.197 18.058 1.00 34.76 15 VAL E O 1
ATOM 9413 N N . SER E 1 16 ? -29.613 44.000 17.920 1.00 34.76 16 SER E N 1
ATOM 9414 C CA . SER E 1 16 ? -28.766 43.517 19.017 1.00 34.97 16 SER E CA 1
ATOM 9415 C C . SER E 1 16 ? -29.291 43.892 20.381 1.00 32.71 16 SER E C 1
ATOM 9416 O O . SER E 1 16 ? -28.885 43.289 21.352 1.00 34.22 16 SER E O 1
ATOM 9419 N N . ALA E 1 17 ? -30.175 44.883 20.477 1.00 32.56 17 ALA E N 1
ATOM 9420 C CA . ALA E 1 17 ? -30.665 45.373 21.778 1.00 32.13 17 ALA E CA 1
ATOM 9421 C C . ALA E 1 17 ? -32.141 45.763 21.658 1.00 30.94 17 ALA E C 1
ATOM 9422 O O . ALA E 1 17 ? -32.554 46.287 20.625 1.00 31.24 17 ALA E O 1
ATOM 9424 N N . LEU E 1 18 ? -32.908 45.476 22.720 1.00 29.29 18 LEU E N 1
ATOM 9425 C CA . LEU E 1 18 ? -34.290 45.942 22.946 1.00 26.30 18 LEU E CA 1
ATOM 9426 C C . LEU E 1 18 ? -34.495 46.104 24.399 1.00 24.67 18 LEU E C 1
ATOM 9427 O O . LEU E 1 18 ? -33.776 45.516 25.164 1.00 27.37 18 LEU E O 1
ATOM 9432 N N . SER E 1 19 ? -35.523 46.845 24.764 1.00 24.38 19 SER E N 1
ATOM 9433 C CA . SER E 1 19 ? -35.959 47.018 26.160 1.00 25.86 19 SER E CA 1
ATOM 9434 C C . SER E 1 19 ? -37.431 47.342 26.147 1.00 25.59 19 SER E C 1
ATOM 9435 O O . SER E 1 19 ? -37.848 48.489 26.189 1.00 26.58 19 SER E O 1
ATOM 9438 N N . GLU E 1 20 ? -38.264 46.292 26.074 1.00 23.91 20 GLU E N 1
ATOM 9439 C CA . GLU E 1 20 ? -39.704 46.502 26.010 1.00 23.78 20 GLU E CA 1
ATOM 9440 C C . GLU E 1 20 ? -40.454 45.239 26.434 1.00 21.25 20 GLU E C 1
ATOM 9441 O O . GLU E 1 20 ? -39.861 44.137 26.460 1.00 21.36 20 GLU E O 1
ATOM 9447 N N . VAL E 1 21 ? -41.738 45.422 26.762 1.00 22.42 21 VAL E N 1
ATOM 9448 C CA . VAL E 1 21 ? -42.699 44.292 26.787 1.00 19.41 21 VAL E CA 1
ATOM 9449 C C . VAL E 1 21 ? -43.264 44.263 25.367 1.00 19.29 21 VAL E C 1
ATOM 9450 O O . VAL E 1 21 ? -43.908 45.211 24.934 1.00 19.85 21 VAL E O 1
ATOM 9454 N N . PRO E 1 22 ? -42.979 43.176 24.659 1.00 16.76 22 PRO E N 1
ATOM 9455 C CA . PRO E 1 22 ? -43.532 43.142 23.268 1.00 17.82 22 PRO E CA 1
ATOM 9456 C C . PRO E 1 22 ? -45.041 43.302 23.227 1.00 17.70 22 PRO E C 1
ATOM 9457 O O . PRO E 1 22 ? -45.763 42.866 24.087 1.00 15.80 22 PRO E O 1
ATOM 9461 N N A MET E 1 23 ? -45.551 43.964 22.182 0.50 15.21 23 MET E N 1
ATOM 9462 N N B MET E 1 23 ? -45.516 43.919 22.158 0.50 16.07 23 MET E N 1
ATOM 9463 C CA A MET E 1 23 ? -46.957 44.234 22.075 0.50 16.68 23 MET E CA 1
ATOM 9464 C CA B MET E 1 23 ? -46.874 44.260 22.074 0.50 17.77 23 MET E CA 1
ATOM 9465 C C A MET E 1 23 ? -47.796 42.977 22.238 0.50 14.50 23 MET E C 1
ATOM 9466 C C B MET E 1 23 ? -47.820 43.053 22.109 0.50 15.50 23 MET E C 1
ATOM 9467 O O A MET E 1 23 ? -48.816 42.995 22.922 0.50 15.07 23 MET E O 1
ATOM 9468 O O B MET E 1 23 ? -48.991 43.239 22.492 0.50 15.99 23 MET E O 1
ATOM 9477 N N . GLY E 1 24 ? -47.344 41.894 21.668 1.00 15.34 24 GLY E N 1
ATOM 9478 C CA . GLY E 1 24 ? -48.157 40.620 21.695 1.00 15.66 24 GLY E CA 1
ATOM 9479 C C . GLY E 1 24 ? -48.464 40.212 23.148 1.00 16.11 24 GLY E C 1
ATOM 9480 O O . GLY E 1 24 ? -49.596 39.848 23.493 1.00 14.83 24 GLY E O 1
ATOM 9481 N N . VAL E 1 25 ? -47.419 40.364 23.962 1.00 14.04 25 VAL E N 1
ATOM 9482 C CA . VAL E 1 25 ? -47.595 40.084 25.438 1.00 13.77 25 VAL E CA 1
ATOM 9483 C C . VAL E 1 25 ? -48.620 41.021 26.091 1.00 14.72 25 VAL E C 1
ATOM 9484 O O . VAL E 1 25 ? -49.526 40.624 26.864 1.00 13.56 25 VAL E O 1
ATOM 9488 N N . GLU E 1 26 ? -48.549 42.298 25.717 1.00 14.28 26 GLU E N 1
ATOM 9489 C CA . GLU E 1 26 ? -49.474 43.329 26.219 1.00 16.53 26 GLU E CA 1
ATOM 9490 C C . GLU E 1 26 ? -50.907 43.057 25.760 1.00 14.22 26 GLU E C 1
ATOM 9491 O O . GLU E 1 26 ? -51.812 43.122 26.523 1.00 14.97 26 GLU E O 1
ATOM 9497 N N . ILE E 1 27 ? -51.101 42.787 24.470 1.00 15.75 27 ILE E N 1
ATOM 9498 C CA . ILE E 1 27 ? -52.421 42.792 23.890 1.00 15.67 27 ILE E CA 1
ATOM 9499 C C . ILE E 1 27 ? -53.215 41.551 24.233 1.00 12.49 27 ILE E C 1
ATOM 9500 O O . ILE E 1 27 ? -54.465 41.603 24.281 1.00 15.47 27 ILE E O 1
ATOM 9505 N N . VAL E 1 28 ? -52.517 40.480 24.605 1.00 12.57 28 VAL E N 1
ATOM 9506 C CA . VAL E 1 28 ? -53.224 39.277 25.152 1.00 11.27 28 VAL E CA 1
ATOM 9507 C C . VAL E 1 28 ? -53.557 39.399 26.697 1.00 11.42 28 VAL E C 1
ATOM 9508 O O . VAL E 1 28 ? -54.197 38.520 27.290 1.00 11.50 28 VAL E O 1
ATOM 9512 N N . GLU E 1 29 ? -53.176 40.548 27.233 1.00 13.18 29 GLU E N 1
ATOM 9513 C CA . GLU E 1 29 ? -53.540 41.006 28.579 1.00 13.19 29 GLU E CA 1
ATOM 9514 C C . GLU E 1 29 ? -52.733 40.159 29.592 1.00 14.36 29 GLU E C 1
ATOM 9515 O O . GLU E 1 29 ? -53.221 40.021 30.735 1.00 15.03 29 GLU E O 1
ATOM 9521 N N . ALA E 1 30 ? -51.531 39.649 29.258 1.00 13.38 30 ALA E N 1
ATOM 9522 C CA . ALA E 1 30 ? -50.755 38.924 30.281 1.00 13.17 30 ALA E CA 1
ATOM 9523 C C . ALA E 1 30 ? -50.514 39.784 31.541 1.00 14.51 30 ALA E C 1
ATOM 9524 O O . ALA E 1 30 ? -50.678 39.283 32.661 1.00 14.94 30 ALA E O 1
ATOM 9526 N N . PRO E 1 31 ? -50.103 41.016 31.314 1.00 15.77 31 PRO E N 1
ATOM 9527 C CA . PRO E 1 31 ? -49.762 41.811 32.545 1.00 16.10 31 PRO E CA 1
ATOM 9528 C C . PRO E 1 31 ? -50.907 41.999 33.461 1.00 17.33 31 PRO E C 1
ATOM 9529 O O . PRO E 1 31 ? -50.691 42.099 34.730 1.00 16.87 31 PRO E O 1
ATOM 9533 N N . ALA E 1 32 ? -52.146 41.999 32.986 1.00 15.88 32 ALA E N 1
ATOM 9534 C CA . ALA E 1 32 ? -53.309 42.155 33.850 1.00 16.92 32 ALA E CA 1
ATOM 9535 C C . ALA E 1 32 ? -53.504 40.984 34.788 1.00 16.47 32 ALA E C 1
ATOM 9536 O O . ALA E 1 32 ? -54.203 41.115 35.821 1.00 19.86 32 ALA E O 1
ATOM 9538 N N . VAL E 1 33 ? -53.007 39.794 34.484 1.00 12.92 33 VAL E N 1
ATOM 9539 C CA . VAL E 1 33 ? -53.157 38.581 35.261 1.00 13.08 33 VAL E CA 1
ATOM 9540 C C . VAL E 1 33 ? -51.811 38.061 35.911 1.00 10.98 33 VAL E C 1
ATOM 9541 O O . VAL E 1 33 ? -51.825 36.986 36.557 1.00 11.55 33 VAL E O 1
ATOM 9545 N N . TRP E 1 34 ? -50.722 38.817 35.699 1.00 13.99 34 TRP E N 1
ATOM 9546 C CA . TRP E 1 34 ? -49.394 38.345 36.176 1.00 13.13 34 TRP E CA 1
ATOM 9547 C C . TRP E 1 34 ? -49.404 38.142 37.731 1.00 13.14 34 TRP E C 1
ATOM 9548 O O . TRP E 1 34 ? -48.833 37.209 38.181 1.00 13.10 34 TRP E O 1
ATOM 9559 N N . ARG E 1 35 ? -50.074 39.041 38.405 1.00 14.80 35 ARG E N 1
ATOM 9560 C CA . ARG E 1 35 ? -49.961 38.962 39.892 1.00 15.62 35 ARG E CA 1
ATOM 9561 C C . ARG E 1 35 ? -50.720 37.764 40.389 1.00 14.62 35 ARG E C 1
ATOM 9562 O O . ARG E 1 35 ? -50.154 36.908 41.109 1.00 15.79 35 ARG E O 1
ATOM 9570 N N . ALA E 1 36 ? -51.974 37.536 39.918 1.00 14.65 36 ALA E N 1
ATOM 9571 C CA . ALA E 1 36 ? -52.720 36.368 40.321 1.00 15.92 36 ALA E CA 1
ATOM 9572 C C . ALA E 1 36 ? -52.135 35.045 39.943 1.00 14.31 36 ALA E C 1
ATOM 9573 O O . ALA E 1 36 ? -52.372 34.006 40.518 1.00 15.16 36 ALA E O 1
ATOM 9575 N N . SER E 1 37 ? -51.375 35.063 38.808 1.00 13.80 37 SER E N 1
ATOM 9576 C CA . SER E 1 37 ? -50.769 33.909 38.288 1.00 12.94 37 SER E CA 1
ATOM 9577 C C . SER E 1 37 ? -49.348 33.642 38.691 1.00 12.92 37 SER E C 1
ATOM 9578 O O . SER E 1 37 ? -48.767 32.646 38.315 1.00 12.30 37 SER E O 1
ATOM 9581 N N . ALA E 1 38 ? -48.801 34.490 39.569 1.00 13.70 38 ALA E N 1
ATOM 9582 C CA . ALA E 1 38 ? -47.392 34.461 39.929 1.00 13.78 38 ALA E CA 1
ATOM 9583 C C . ALA E 1 38 ? -46.505 34.366 38.726 1.00 14.82 38 ALA E C 1
ATOM 9584 O O . ALA E 1 38 ? -45.482 33.739 38.753 1.00 13.54 38 ALA E O 1
ATOM 9586 N N . LYS E 1 39 ? -46.966 35.050 37.651 1.00 12.63 39 LYS E N 1
ATOM 9587 C CA . LYS E 1 39 ? -46.177 35.073 36.396 1.00 13.97 39 LYS E CA 1
ATOM 9588 C C . LYS E 1 39 ? -45.856 33.690 35.890 1.00 11.78 39 LYS E C 1
ATOM 9589 O O . LYS E 1 39 ? -44.909 33.551 35.089 1.00 11.89 39 LYS E O 1
ATOM 9595 N N . GLY E 1 40 ? -46.577 32.655 36.255 1.00 12.83 40 GLY E N 1
ATOM 9596 C CA . GLY E 1 40 ? -46.374 31.309 35.821 1.00 11.92 40 GLY E CA 1
ATOM 9597 C C . GLY E 1 40 ? -45.389 30.440 36.563 1.00 12.90 40 GLY E C 1
ATOM 9598 O O . GLY E 1 40 ? -45.047 29.358 36.180 1.00 13.46 40 GLY E O 1
ATOM 9599 N N . ALA E 1 41 ? -44.979 30.961 37.745 1.00 14.02 41 ALA E N 1
ATOM 9600 C CA . ALA E 1 41 ? -44.068 30.252 38.582 1.00 14.96 41 ALA E CA 1
ATOM 9601 C C . ALA E 1 41 ? -44.602 28.886 38.878 1.00 13.54 41 ALA E C 1
ATOM 9602 O O . ALA E 1 41 ? -45.808 28.701 39.207 1.00 13.56 41 ALA E O 1
ATOM 9604 N N . GLY E 1 42 ? -43.715 27.922 38.887 1.00 14.94 42 GLY E N 1
ATOM 9605 C CA . GLY E 1 42 ? -44.054 26.573 39.188 1.00 15.31 42 GLY E CA 1
ATOM 9606 C C . GLY E 1 42 ? -44.548 25.712 38.034 1.00 17.22 42 GLY E C 1
ATOM 9607 O O . GLY E 1 42 ? -44.755 24.508 38.208 1.00 19.52 42 GLY E O 1
ATOM 9608 N N . GLN E 1 43 ? -44.725 26.340 36.862 1.00 15.43 43 GLN E N 1
ATOM 9609 C CA . GLN E 1 43 ? -45.031 25.635 35.667 1.00 14.76 43 GLN E CA 1
ATOM 9610 C C . GLN E 1 43 ? -43.805 25.561 34.742 1.00 14.01 43 GLN E C 1
ATOM 9611 O O . GLN E 1 43 ? -42.927 26.420 34.781 1.00 14.85 43 GLN E O 1
ATOM 9617 N N . ILE E 1 44 ? -43.802 24.534 33.919 1.00 14.40 44 ILE E N 1
ATOM 9618 C CA . ILE E 1 44 ? -42.692 24.241 32.960 1.00 14.07 44 ILE E CA 1
ATOM 9619 C C . ILE E 1 44 ? -43.267 23.886 31.616 1.00 14.83 44 ILE E C 1
ATOM 9620 O O . ILE E 1 44 ? -44.214 23.063 31.491 1.00 15.36 44 ILE E O 1
ATOM 9625 N N . ILE E 1 45 ? -42.770 24.621 30.623 1.00 15.45 45 ILE E N 1
ATOM 9626 C CA . ILE E 1 45 ? -43.206 24.363 29.245 1.00 15.49 45 ILE E CA 1
ATOM 9627 C C . ILE E 1 45 ? -42.085 23.637 28.453 1.00 14.28 45 ILE E C 1
ATOM 9628 O O . ILE E 1 45 ? -40.935 24.112 28.465 1.00 15.98 45 ILE E O 1
ATOM 9633 N N . GLY E 1 46 ? -42.423 22.476 27.892 1.00 13.67 46 GLY E N 1
ATOM 9634 C CA . GLY E 1 46 ? -41.506 21.800 26.918 1.00 14.26 46 GLY E CA 1
ATOM 9635 C C . GLY E 1 46 ? -41.595 22.516 25.587 1.00 15.03 46 GLY E C 1
ATOM 9636 O O . GLY E 1 46 ? -42.650 22.471 24.922 1.00 15.80 46 GLY E O 1
ATOM 9637 N N . VAL E 1 47 ? -40.480 23.074 25.134 1.00 14.03 47 VAL E N 1
ATOM 9638 C CA . VAL E 1 47 ? -40.431 23.777 23.856 1.00 16.30 47 VAL E CA 1
ATOM 9639 C C . VAL E 1 47 ? -39.802 22.824 22.850 1.00 16.85 47 VAL E C 1
ATOM 9640 O O . VAL E 1 47 ? -38.635 22.516 22.952 1.00 18.02 47 VAL E O 1
ATOM 9644 N N . ILE E 1 48 ? -40.640 22.278 21.987 1.00 17.53 48 ILE E N 1
ATOM 9645 C CA . ILE E 1 48 ? -40.227 21.310 20.948 1.00 17.59 48 ILE E CA 1
ATOM 9646 C C . ILE E 1 48 ? -39.937 22.050 19.677 1.00 15.92 48 ILE E C 1
ATOM 9647 O O . ILE E 1 48 ? -40.808 22.499 18.974 1.00 16.58 48 ILE E O 1
ATOM 9652 N N . ASP E 1 49 ? -38.602 22.226 19.363 1.00 18.55 49 ASP E N 1
ATOM 9653 C CA . ASP E 1 49 ? -38.248 23.191 18.342 1.00 17.91 49 ASP E CA 1
ATOM 9654 C C . ASP E 1 49 ? -36.749 22.917 17.901 1.00 17.98 49 ASP E C 1
ATOM 9655 O O . ASP E 1 49 ? -36.227 21.829 18.147 1.00 18.47 49 ASP E O 1
ATOM 9660 N N . THR E 1 50 ? -36.068 23.961 17.473 1.00 18.96 50 THR E N 1
ATOM 9661 C CA . THR E 1 50 ? -34.656 23.893 16.963 1.00 19.01 50 THR E CA 1
ATOM 9662 C C . THR E 1 50 ? -33.636 24.040 18.080 1.00 19.14 50 THR E C 1
ATOM 9663 O O . THR E 1 50 ? -32.397 24.102 17.790 1.00 21.82 50 THR E O 1
ATOM 9667 N N . GLY E 1 51 ? -34.003 23.979 19.371 1.00 19.32 51 GLY E N 1
ATOM 9668 C CA . GLY E 1 51 ? -33.127 24.215 20.491 1.00 17.42 51 GLY E CA 1
ATOM 9669 C C . GLY E 1 51 ? -33.189 25.616 21.011 1.00 19.10 51 GLY E C 1
ATOM 9670 O O . GLY E 1 51 ? -34.075 26.370 20.610 1.00 18.32 51 GLY E O 1
ATOM 9671 N N . CYS E 1 52 ? -32.269 26.002 21.880 1.00 19.54 52 CYS E N 1
ATOM 9672 C CA . CYS E 1 52 ? -32.284 27.370 22.423 1.00 20.52 52 CYS E CA 1
ATOM 9673 C C . CYS E 1 52 ? -30.846 27.825 22.735 1.00 21.20 52 CYS E C 1
ATOM 9674 O O . CYS E 1 52 ? -30.045 27.000 23.190 1.00 21.78 52 CYS E O 1
ATOM 9677 N N . GLN E 1 53 ? -30.587 29.127 22.588 1.00 20.17 53 GLN E N 1
ATOM 9678 C CA . GLN E 1 53 ? -29.386 29.729 23.221 1.00 22.07 53 GLN E CA 1
ATOM 9679 C C . GLN E 1 53 ? -29.532 29.707 24.733 1.00 23.27 53 GLN E C 1
ATOM 9680 O O . GLN E 1 53 ? -30.268 30.521 25.336 1.00 24.34 53 GLN E O 1
ATOM 9686 N N . VAL E 1 54 ? -28.879 28.761 25.376 1.00 23.32 54 VAL E N 1
ATOM 9687 C CA . VAL E 1 54 ? -29.143 28.437 26.738 1.00 25.51 54 VAL E CA 1
ATOM 9688 C C . VAL E 1 54 ? -28.585 29.516 27.660 1.00 26.24 54 VAL E C 1
ATOM 9689 O O . VAL E 1 54 ? -29.073 29.688 28.757 1.00 26.65 54 VAL E O 1
ATOM 9693 N N . ASP E 1 55 ? -27.576 30.261 27.171 1.00 26.46 55 ASP E N 1
ATOM 9694 C CA . ASP E 1 55 ? -27.006 31.345 27.988 1.00 26.18 55 ASP E CA 1
ATOM 9695 C C . ASP E 1 55 ? -27.522 32.740 27.586 1.00 26.28 55 ASP E C 1
ATOM 9696 O O . ASP E 1 55 ? -26.933 33.793 27.946 1.00 24.76 55 ASP E O 1
ATOM 9701 N N . HIS E 1 56 ? -28.614 32.799 26.829 1.00 23.51 56 HIS E N 1
ATOM 9702 C CA . HIS E 1 56 ? -29.169 34.071 26.395 1.00 23.57 56 HIS E CA 1
ATOM 9703 C C . HIS E 1 56 ? -29.548 34.833 27.676 1.00 23.61 56 HIS E C 1
ATOM 9704 O O . HIS E 1 56 ? -30.206 34.300 28.562 1.00 21.95 56 HIS E O 1
ATOM 9711 N N . PRO E 1 57 ? -29.176 36.121 27.775 1.00 24.06 57 PRO E N 1
ATOM 9712 C CA . PRO E 1 57 ? -29.438 36.781 29.025 1.00 24.53 57 PRO E CA 1
ATOM 9713 C C . PRO E 1 57 ? -30.931 36.833 29.501 1.00 21.73 57 PRO E C 1
ATOM 9714 O O . PRO E 1 57 ? -31.215 36.847 30.686 1.00 21.66 57 PRO E O 1
ATOM 9718 N N . ASP E 1 58 ? -31.848 36.868 28.543 1.00 21.67 58 ASP E N 1
ATOM 9719 C CA . ASP E 1 58 ? -33.278 36.871 28.875 1.00 21.24 58 ASP E CA 1
ATOM 9720 C C . ASP E 1 58 ? -33.800 35.482 29.232 1.00 22.68 58 ASP E C 1
ATOM 9721 O O . ASP E 1 58 ? -34.895 35.382 29.808 1.00 20.26 58 ASP E O 1
ATOM 9726 N N . LEU E 1 59 ? -33.048 34.443 28.927 1.00 19.81 59 LEU E N 1
ATOM 9727 C CA . LEU E 1 59 ? -33.558 33.031 29.013 1.00 19.73 59 LEU E CA 1
ATOM 9728 C C . LEU E 1 59 ? -32.830 32.156 29.977 1.00 19.99 59 LEU E C 1
ATOM 9729 O O . LEU E 1 59 ? -33.401 31.170 30.477 1.00 20.11 59 LEU E O 1
ATOM 9734 N N . ALA E 1 60 ? -31.537 32.423 30.313 1.00 22.05 60 ALA E N 1
ATOM 9735 C CA . ALA E 1 60 ? -30.775 31.423 31.050 1.00 21.93 60 ALA E CA 1
ATOM 9736 C C . ALA E 1 60 ? -31.341 31.054 32.409 1.00 21.28 60 ALA E C 1
ATOM 9737 O O . ALA E 1 60 ? -31.307 29.874 32.783 1.00 22.22 60 ALA E O 1
ATOM 9739 N N . GLU E 1 61 ? -31.888 32.046 33.159 1.00 21.44 61 GLU E N 1
ATOM 9740 C CA . GLU E 1 61 ? -32.468 31.797 34.471 1.00 21.15 61 GLU E CA 1
ATOM 9741 C C . GLU E 1 61 ? -33.797 31.017 34.397 1.00 20.41 61 GLU E C 1
ATOM 9742 O O . GLU E 1 61 ? -34.184 30.395 35.345 1.00 20.44 61 GLU E O 1
ATOM 9748 N N . ARG E 1 62 ? -34.342 30.929 33.197 1.00 18.29 62 ARG E N 1
ATOM 9749 C CA . ARG E 1 62 ? -35.605 30.187 32.957 1.00 17.65 62 ARG E CA 1
ATOM 9750 C C . ARG E 1 62 ? -35.480 28.721 32.542 1.00 19.58 62 ARG E C 1
ATOM 9751 O O . ARG E 1 62 ? -36.418 27.936 32.681 1.00 18.89 62 ARG E O 1
ATOM 9759 N N . ILE E 1 63 ? -34.335 28.343 32.006 1.00 19.36 63 ILE E N 1
ATOM 9760 C CA . ILE E 1 63 ? -34.125 27.049 31.457 1.00 20.25 63 ILE E CA 1
ATOM 9761 C C . ILE E 1 63 ? -33.756 26.090 32.546 1.00 22.33 63 ILE E C 1
ATOM 9762 O O . ILE E 1 63 ? -32.696 26.264 33.209 1.00 24.26 63 ILE E O 1
ATOM 9767 N N . ILE E 1 64 ? -34.561 25.051 32.721 1.00 22.81 64 ILE E N 1
ATOM 9768 C CA . ILE E 1 64 ? -34.258 24.044 33.756 1.00 24.40 64 ILE E CA 1
ATOM 9769 C C . ILE E 1 64 ? -33.648 22.737 33.241 1.00 23.89 64 ILE E C 1
ATOM 9770 O O . ILE E 1 64 ? -33.230 21.879 34.044 1.00 25.20 64 ILE E O 1
ATOM 9775 N N . GLY E 1 65 ? -33.547 22.622 31.940 1.00 22.59 65 GLY E N 1
ATOM 9776 C CA . GLY E 1 65 ? -33.059 21.400 31.315 1.00 22.61 65 GLY E CA 1
ATOM 9777 C C . GLY E 1 65 ? -33.370 21.372 29.850 1.00 21.93 65 GLY E C 1
ATOM 9778 O O . GLY E 1 65 ? -33.967 22.319 29.278 1.00 19.91 65 GLY E O 1
ATOM 9779 N N . GLY E 1 66 ? -32.965 20.261 29.212 1.00 20.97 66 GLY E N 1
ATOM 9780 C CA . GLY E 1 66 ? -33.186 20.074 27.758 1.00 20.64 66 GLY E CA 1
ATOM 9781 C C . GLY E 1 66 ? -32.651 18.758 27.262 1.00 21.85 66 GLY E C 1
ATOM 9782 O O . GLY E 1 66 ? -32.000 18.059 28.029 1.00 22.89 66 GLY E O 1
ATOM 9783 N N . VAL E 1 67 ? -32.965 18.470 25.985 1.00 22.63 67 VAL E N 1
ATOM 9784 C CA . VAL E 1 67 ? -32.507 17.243 25.328 1.00 21.12 67 VAL E CA 1
ATOM 9785 C C . VAL E 1 67 ? -32.510 17.455 23.842 1.00 22.47 67 VAL E C 1
ATOM 9786 O O . VAL E 1 67 ? -33.304 18.194 23.321 1.00 20.06 67 VAL E O 1
ATOM 9790 N N . ASN E 1 68 ? -31.509 16.832 23.130 1.00 22.75 68 ASN E N 1
ATOM 9791 C CA . ASN E 1 68 ? -31.405 16.893 21.695 1.00 23.43 68 ASN E CA 1
ATOM 9792 C C . ASN E 1 68 ? -31.758 15.513 21.160 1.00 23.31 68 ASN E C 1
ATOM 9793 O O . ASN E 1 68 ? -31.145 14.500 21.587 1.00 26.83 68 ASN E O 1
ATOM 9798 N N . LEU E 1 69 ? -32.735 15.478 20.286 1.00 23.16 69 LEU E N 1
ATOM 9799 C CA . LEU E 1 69 ? -33.231 14.229 19.686 1.00 24.33 69 LEU E CA 1
ATOM 9800 C C . LEU E 1 69 ? -32.935 14.162 18.183 1.00 24.87 69 LEU E C 1
ATOM 9801 O O . LEU E 1 69 ? -33.484 13.340 17.454 1.00 27.69 69 LEU E O 1
ATOM 9806 N N . THR E 1 70 ? -32.049 15.027 17.736 1.00 25.99 70 THR E N 1
ATOM 9807 C CA . THR E 1 70 ? -31.843 15.325 16.376 1.00 26.95 70 THR E CA 1
ATOM 9808 C C . THR E 1 70 ? -30.465 14.687 16.016 1.00 27.13 70 THR E C 1
ATOM 9809 O O . THR E 1 70 ? -29.728 14.280 16.887 1.00 25.30 70 THR E O 1
ATOM 9813 N N . THR E 1 71 ? -30.168 14.608 14.741 1.00 26.25 71 THR E N 1
ATOM 9814 C CA . THR E 1 71 ? -28.793 14.179 14.343 1.00 27.95 71 THR E CA 1
ATOM 9815 C C . THR E 1 71 ? -27.784 15.340 14.395 1.00 29.85 71 THR E C 1
ATOM 9816 O O . THR E 1 71 ? -26.574 15.146 14.132 1.00 31.26 71 THR E O 1
ATOM 9820 N N . ASP E 1 72 ? -28.218 16.566 14.711 1.00 30.49 72 ASP E N 1
ATOM 9821 C CA . ASP E 1 72 ? -27.268 17.688 14.839 1.00 30.50 72 ASP E CA 1
ATOM 9822 C C . ASP E 1 72 ? -26.269 17.420 15.951 1.00 30.13 72 ASP E C 1
ATOM 9823 O O . ASP E 1 72 ? -26.538 16.679 16.867 1.00 28.88 72 ASP E O 1
ATOM 9828 N N . TYR E 1 73 ? -25.052 18.017 15.886 1.00 30.80 73 TYR E N 1
ATOM 9829 C CA . TYR E 1 73 ? -24.041 17.878 16.985 1.00 31.07 73 TYR E CA 1
ATOM 9830 C C . TYR E 1 73 ? -23.622 16.461 17.236 1.00 31.70 73 TYR E C 1
ATOM 9831 O O . TYR E 1 73 ? -23.296 16.064 18.382 1.00 30.11 73 TYR E O 1
ATOM 9840 N N . GLY E 1 74 ? -23.629 15.703 16.138 1.00 34.71 74 GLY E N 1
ATOM 9841 C CA . GLY E 1 74 ? -23.332 14.268 16.110 1.00 34.37 74 GLY E CA 1
ATOM 9842 C C . GLY E 1 74 ? -24.253 13.441 16.961 1.00 34.56 74 GLY E C 1
ATOM 9843 O O . GLY E 1 74 ? -23.841 12.445 17.576 1.00 36.15 74 GLY E O 1
ATOM 9844 N N . GLY E 1 75 ? -25.506 13.878 17.037 1.00 32.41 75 GLY E N 1
ATOM 9845 C CA . GLY E 1 75 ? -26.524 13.239 17.923 1.00 31.65 75 GLY E CA 1
ATOM 9846 C C . GLY E 1 75 ? -26.148 13.278 19.394 1.00 30.08 75 GLY E C 1
ATOM 9847 O O . GLY E 1 75 ? -26.586 12.427 20.169 1.00 31.73 75 GLY E O 1
ATOM 9848 N N . ASP E 1 76 ? -25.364 14.267 19.815 1.00 29.51 76 ASP E N 1
ATOM 9849 C CA . ASP E 1 76 ? -25.114 14.453 21.239 1.00 28.99 76 ASP E CA 1
ATOM 9850 C C . ASP E 1 76 ? -26.426 14.947 21.940 1.00 29.12 76 ASP E C 1
ATOM 9851 O O . ASP E 1 76 ? -26.878 16.065 21.676 1.00 29.47 76 ASP E O 1
ATOM 9856 N N . GLU E 1 77 ? -26.929 14.129 22.861 1.00 29.98 77 GLU E N 1
ATOM 9857 C CA . GLU E 1 77 ? -28.251 14.381 23.502 1.00 31.61 77 GLU E CA 1
ATOM 9858 C C . GLU E 1 77 ? -28.204 15.485 24.532 1.00 31.01 77 GLU E C 1
ATOM 9859 O O . GLU E 1 77 ? -29.266 16.032 24.860 1.00 29.79 77 GLU E O 1
ATOM 9865 N N . THR E 1 78 ? -27.023 15.841 25.041 1.00 30.60 78 THR E N 1
ATOM 9866 C CA . THR E 1 78 ? -26.867 16.921 26.035 1.00 29.45 78 THR E CA 1
ATOM 9867 C C . THR E 1 78 ? -26.654 18.314 25.382 1.00 27.58 78 THR E C 1
ATOM 9868 O O . THR E 1 78 ? -26.622 19.310 26.102 1.00 28.54 78 THR E O 1
ATOM 9872 N N . ASN E 1 79 ? -26.537 18.382 24.057 1.00 27.39 79 ASN E N 1
ATOM 9873 C CA . ASN E 1 79 ? -26.415 19.659 23.354 1.00 27.14 79 ASN E CA 1
ATOM 9874 C C . ASN E 1 79 ? -27.702 20.015 22.668 1.00 25.87 79 ASN E C 1
ATOM 9875 O O . ASN E 1 79 ? -27.982 19.533 21.583 1.00 27.11 79 ASN E O 1
ATOM 9880 N N . PHE E 1 80 ? -28.489 20.886 23.314 1.00 26.56 80 PHE E N 1
ATOM 9881 C CA . PHE E 1 80 ? -29.714 21.464 22.699 1.00 25.03 80 PHE E CA 1
ATOM 9882 C C . PHE E 1 80 ? -29.620 22.949 22.403 1.00 26.74 80 PHE E C 1
ATOM 9883 O O . PHE E 1 80 ? -30.636 23.686 22.421 1.00 24.27 80 PHE E O 1
ATOM 9891 N N . SER E 1 81 ? -28.403 23.420 22.054 1.00 24.59 81 SER E N 1
ATOM 9892 C CA . SER E 1 81 ? -28.246 24.749 21.542 1.00 24.52 81 SER E CA 1
ATOM 9893 C C . SER E 1 81 ? -28.954 24.934 20.260 1.00 22.92 81 SER E C 1
ATOM 9894 O O . SER E 1 81 ? -29.175 24.002 19.481 1.00 24.42 81 SER E O 1
ATOM 9897 N N . ASP E 1 82 ? -29.319 26.168 20.010 1.00 22.97 82 ASP E N 1
ATOM 9898 C CA . ASP E 1 82 ? -29.986 26.559 18.821 1.00 23.39 82 ASP E CA 1
ATOM 9899 C C . ASP E 1 82 ? -29.046 26.912 17.673 1.00 25.44 82 ASP E C 1
ATOM 9900 O O . ASP E 1 82 ? -28.230 27.841 17.798 1.00 24.98 82 ASP E O 1
ATOM 9905 N N . ASN E 1 83 ? -29.211 26.195 16.573 1.00 25.50 83 ASN E N 1
ATOM 9906 C CA . ASN E 1 83 ? -28.479 26.455 15.286 1.00 27.34 83 ASN E CA 1
ATOM 9907 C C . ASN E 1 83 ? -29.385 26.979 14.185 1.00 27.46 83 ASN E C 1
ATOM 9908 O O . ASN E 1 83 ? -29.059 26.903 12.960 1.00 29.41 83 ASN E O 1
ATOM 9913 N N . ASN E 1 84 ? -30.557 27.518 14.582 1.00 26.51 84 ASN E N 1
ATOM 9914 C CA . ASN E 1 84 ? -31.518 28.133 13.689 1.00 24.67 84 ASN E CA 1
ATOM 9915 C C . ASN E 1 84 ? -31.839 29.568 14.088 1.00 24.26 84 ASN E C 1
ATOM 9916 O O . ASN E 1 84 ? -31.863 30.477 13.237 1.00 22.87 84 ASN E O 1
ATOM 9921 N N . GLY E 1 85 ? -32.306 29.734 15.357 1.00 22.86 85 GLY E N 1
ATOM 9922 C CA . GLY E 1 85 ? -32.844 30.994 15.861 1.00 20.73 85 GLY E CA 1
ATOM 9923 C C . GLY E 1 85 ? -34.285 30.856 16.292 1.00 21.83 85 GLY E C 1
ATOM 9924 O O . GLY E 1 85 ? -34.687 31.472 17.274 1.00 22.13 85 GLY E O 1
ATOM 9925 N N . HIS E 1 86 ? -35.008 30.028 15.582 1.00 20.24 86 HIS E N 1
ATOM 9926 C CA . HIS E 1 86 ? -36.475 30.003 15.776 1.00 19.30 86 HIS E CA 1
ATOM 9927 C C . HIS E 1 86 ? -36.803 29.525 17.216 1.00 20.02 86 HIS E C 1
ATOM 9928 O O . HIS E 1 86 ? -37.721 30.121 17.877 1.00 18.89 86 HIS E O 1
ATOM 9935 N N . GLY E 1 87 ? -36.164 28.481 17.676 1.00 18.01 87 GLY E N 1
ATOM 9936 C CA . GLY E 1 87 ? -36.351 27.953 19.020 1.00 19.39 87 GLY E CA 1
ATOM 9937 C C . GLY E 1 87 ? -36.134 28.967 20.098 1.00 19.37 87 GLY E C 1
ATOM 9938 O O . GLY E 1 87 ? -36.916 29.018 21.082 1.00 18.15 87 GLY E O 1
ATOM 9939 N N . THR E 1 88 ? -35.138 29.832 19.922 1.00 18.80 88 THR E N 1
ATOM 9940 C CA . THR E 1 88 ? -34.828 30.834 20.853 1.00 17.86 88 THR E CA 1
ATOM 9941 C C . THR E 1 88 ? -35.923 31.877 20.823 1.00 17.38 88 THR E C 1
ATOM 9942 O O . THR E 1 88 ? -36.253 32.371 21.908 1.00 17.71 88 THR E O 1
ATOM 9946 N N . HIS E 1 89 ? -36.528 32.177 19.679 1.00 16.81 89 HIS E N 1
ATOM 9947 C CA . HIS E 1 89 ? -37.567 33.195 19.524 1.00 15.89 89 HIS E CA 1
ATOM 9948 C C . HIS E 1 89 ? -38.797 32.669 20.314 1.00 16.45 89 HIS E C 1
ATOM 9949 O O . HIS E 1 89 ? -39.409 33.409 21.097 1.00 16.07 89 HIS E O 1
ATOM 9956 N N . VAL E 1 90 ? -39.150 31.409 20.081 1.00 15.84 90 VAL E N 1
ATOM 9957 C CA . VAL E 1 90 ? -40.308 30.761 20.820 1.00 15.68 90 VAL E CA 1
ATOM 9958 C C . VAL E 1 90 ? -40.091 30.924 22.313 1.00 14.62 90 VAL E C 1
ATOM 9959 O O . VAL E 1 90 ? -41.035 31.405 22.991 1.00 13.94 90 VAL E O 1
ATOM 9963 N N . ALA E 1 91 ? -38.932 30.462 22.832 1.00 14.40 91 ALA E N 1
ATOM 9964 C CA . ALA E 1 91 ? -38.612 30.459 24.296 1.00 13.28 91 ALA E CA 1
ATOM 9965 C C . ALA E 1 91 ? -38.822 31.890 24.844 1.00 15.24 91 ALA E C 1
ATOM 9966 O O . ALA E 1 91 ? -39.373 32.059 25.935 1.00 16.05 91 ALA E O 1
ATOM 9968 N N . GLY E 1 92 ? -38.410 32.936 24.146 1.00 13.61 92 GLY E N 1
ATOM 9969 C CA . GLY E 1 92 ? -38.620 34.318 24.559 1.00 14.56 92 GLY E CA 1
ATOM 9970 C C . GLY E 1 92 ? -40.093 34.758 24.682 1.00 14.45 92 GLY E C 1
ATOM 9971 O O . GLY E 1 92 ? -40.467 35.473 25.601 1.00 15.19 92 GLY E O 1
ATOM 9972 N N . THR E 1 93 ? -40.939 34.362 23.706 1.00 12.58 93 THR E N 1
ATOM 9973 C CA . THR E 1 93 ? -42.331 34.684 23.733 1.00 12.85 93 THR E CA 1
ATOM 9974 C C . THR E 1 93 ? -42.995 33.945 24.949 1.00 12.33 93 THR E C 1
ATOM 9975 O O . THR E 1 93 ? -43.859 34.528 25.611 1.00 12.57 93 THR E O 1
ATOM 9979 N N . VAL E 1 94 ? -42.650 32.680 25.141 1.00 13.40 94 VAL E N 1
ATOM 9980 C CA . VAL E 1 94 ? -43.195 31.891 26.255 1.00 11.20 94 VAL E CA 1
ATOM 9981 C C . VAL E 1 94 ? -42.847 32.537 27.610 1.00 12.61 94 VAL E C 1
ATOM 9982 O O . VAL E 1 94 ? -43.723 32.742 28.436 1.00 13.72 94 VAL E O 1
ATOM 9986 N N . ALA E 1 95 ? -41.571 32.807 27.841 1.00 11.83 95 ALA E N 1
ATOM 9987 C CA . ALA E 1 95 ? -41.069 32.981 29.233 1.00 11.44 95 ALA E CA 1
ATOM 9988 C C . ALA E 1 95 ? -39.823 33.844 29.355 1.00 15.24 95 ALA E C 1
ATOM 9989 O O . ALA E 1 95 ? -39.134 33.745 30.397 1.00 14.85 95 ALA E O 1
ATOM 9991 N N . ALA E 1 96 ? -39.522 34.750 28.423 1.00 14.41 96 ALA E N 1
ATOM 9992 C CA . ALA E 1 96 ? -38.351 35.668 28.643 1.00 15.55 96 ALA E CA 1
ATOM 9993 C C . ALA E 1 96 ? -38.570 36.317 30.017 1.00 14.83 96 ALA E C 1
ATOM 9994 O O . ALA E 1 96 ? -39.631 36.815 30.350 1.00 14.19 96 ALA E O 1
ATOM 9996 N N . ALA E 1 97 ? -37.477 36.329 30.803 1.00 16.05 97 ALA E N 1
ATOM 9997 C CA . ALA E 1 97 ? -37.569 36.903 32.167 1.00 16.20 97 ALA E CA 1
ATOM 9998 C C . ALA E 1 97 ? -37.612 38.403 32.194 1.00 16.40 97 ALA E C 1
ATOM 9999 O O . ALA E 1 97 ? -37.084 39.088 31.304 1.00 15.03 97 ALA E O 1
ATOM 10001 N N . GLU E 1 98 ? -38.113 38.950 33.282 1.00 16.43 98 GLU E N 1
ATOM 10002 C CA . GLU E 1 98 ? -38.044 40.398 33.548 1.00 16.91 98 GLU E CA 1
ATOM 10003 C C . GLU E 1 98 ? -36.675 40.732 34.052 1.00 18.72 98 GLU E C 1
ATOM 10004 O O . GLU E 1 98 ? -36.279 40.294 35.138 1.00 17.11 98 GLU E O 1
ATOM 10010 N N . THR E 1 99 ? -35.945 41.414 33.225 1.00 15.88 99 THR E N 1
ATOM 10011 C CA . THR E 1 99 ? -34.500 41.693 33.454 1.00 18.96 99 THR E CA 1
ATOM 10012 C C . THR E 1 99 ? -34.283 43.159 33.158 1.00 19.33 99 THR E C 1
ATOM 10013 O O . THR E 1 99 ? -35.181 43.879 32.710 1.00 21.48 99 THR E O 1
ATOM 10017 N N . GLY E 1 100 ? -33.053 43.635 33.356 1.00 18.78 100 GLY E N 1
ATOM 10018 C CA . GLY E 1 100 ? -32.815 45.094 33.212 1.00 21.01 100 GLY E CA 1
ATOM 10019 C C . GLY E 1 100 ? -32.998 45.618 31.805 1.00 21.45 100 GLY E C 1
ATOM 10020 O O . GLY E 1 100 ? -33.358 46.774 31.607 1.00 27.78 100 GLY E O 1
ATOM 10021 N N . SER E 1 101 ? -32.771 44.718 30.861 1.00 22.05 101 SER E N 1
ATOM 10022 C CA . SER E 1 101 ? -33.228 44.897 29.503 1.00 24.66 101 SER E CA 1
ATOM 10023 C C . SER E 1 101 ? -33.867 43.604 28.818 1.00 23.24 101 SER E C 1
ATOM 10024 O O . SER E 1 101 ? -34.436 42.474 29.408 1.00 28.87 101 SER E O 1
ATOM 10027 N N . GLY E 1 102 ? -33.953 43.890 27.517 1.00 21.44 102 GLY E N 1
ATOM 10028 C CA . GLY E 1 102 ? -34.367 42.819 26.600 1.00 19.93 102 GLY E CA 1
ATOM 10029 C C . GLY E 1 102 ? -35.881 42.800 26.508 1.00 18.31 102 GLY E C 1
ATOM 10030 O O . GLY E 1 102 ? -36.525 43.821 26.558 1.00 18.15 102 GLY E O 1
ATOM 10031 N N . VAL E 1 103 ? -36.439 41.581 26.426 1.00 17.46 103 VAL E N 1
ATOM 10032 C CA . VAL E 1 103 ? -37.894 41.462 26.313 1.00 17.81 103 VAL E CA 1
ATOM 10033 C C . VAL E 1 103 ? -38.419 40.645 27.483 1.00 17.35 103 VAL E C 1
ATOM 10034 O O . VAL E 1 103 ? -37.627 40.127 28.283 1.00 17.84 103 VAL E O 1
ATOM 10038 N N . VAL E 1 104 ? -39.746 40.469 27.557 1.00 16.69 104 VAL E N 1
ATOM 10039 C CA . VAL E 1 104 ? -40.367 39.713 28.642 1.00 16.81 104 VAL E CA 1
ATOM 10040 C C . VAL E 1 104 ? -41.432 38.824 27.944 1.00 14.90 104 VAL E C 1
ATOM 10041 O O . VAL E 1 104 ? -42.165 39.378 27.054 1.00 13.48 104 VAL E O 1
ATOM 10045 N N . GLY E 1 105 ? -41.544 37.575 28.384 1.00 13.16 105 GLY E N 1
ATOM 10046 C CA . GLY E 1 105 ? -42.518 36.642 27.808 1.00 13.81 105 GLY E CA 1
ATOM 10047 C C . GLY E 1 105 ? -43.866 36.736 28.455 1.00 15.13 105 GLY E C 1
ATOM 10048 O O . GLY E 1 105 ? -44.110 37.514 29.420 1.00 13.12 105 GLY E O 1
ATOM 10049 N N . VAL E 1 106 ? -44.795 35.871 27.974 1.00 11.77 106 VAL E N 1
ATOM 10050 C CA . VAL E 1 106 ? -46.116 35.835 28.544 1.00 11.63 106 VAL E CA 1
ATOM 10051 C C . VAL E 1 106 ? -46.057 35.380 30.022 1.00 11.28 106 VAL E C 1
ATOM 10052 O O . VAL E 1 106 ? -46.912 35.852 30.830 1.00 12.59 106 VAL E O 1
ATOM 10056 N N . ALA E 1 107 ? -45.178 34.431 30.276 1.00 10.98 107 ALA E N 1
ATOM 10057 C CA . ALA E 1 107 ? -45.081 33.779 31.631 1.00 11.09 107 ALA E CA 1
ATOM 10058 C C . ALA E 1 107 ? -43.602 33.907 32.133 1.00 12.40 107 ALA E C 1
ATOM 10059 O O . ALA E 1 107 ? -42.900 32.943 32.060 1.00 12.44 107 ALA E O 1
ATOM 10061 N N . PRO E 1 108 ? -43.239 35.131 32.580 1.00 12.11 108 PRO E N 1
ATOM 10062 C CA . PRO E 1 108 ? -41.798 35.399 32.818 1.00 13.94 108 PRO E CA 1
ATOM 10063 C C . PRO E 1 108 ? -41.225 34.720 34.067 1.00 13.92 108 PRO E C 1
ATOM 10064 O O . PRO E 1 108 ? -39.991 34.849 34.290 1.00 14.14 108 PRO E O 1
ATOM 10068 N N . LYS E 1 109 ? -42.031 34.009 34.828 1.00 11.75 109 LYS E N 1
ATOM 10069 C CA . LYS E 1 109 ? -41.522 33.107 35.898 1.00 12.38 109 LYS E CA 1
ATOM 10070 C C . LYS E 1 109 ? -41.737 31.635 35.687 1.00 15.34 109 LYS E C 1
ATOM 10071 O O . LYS E 1 109 ? -41.418 30.797 36.511 1.00 15.06 109 LYS E O 1
ATOM 10077 N N . ALA E 1 110 ? -42.307 31.211 34.543 1.00 13.89 110 ALA E N 1
ATOM 10078 C CA . ALA E 1 110 ? -42.377 29.851 34.260 1.00 13.66 110 ALA E CA 1
ATOM 10079 C C . ALA E 1 110 ? -40.977 29.408 33.799 1.00 15.26 110 ALA E C 1
ATOM 10080 O O . ALA E 1 110 ? -40.192 30.233 33.280 1.00 16.53 110 ALA E O 1
ATOM 10082 N N . ASP E 1 111 ? -40.744 28.132 33.930 1.00 14.63 111 ASP E N 1
ATOM 10083 C CA . ASP E 1 111 ? -39.502 27.533 33.480 1.00 16.78 111 ASP E CA 1
ATOM 10084 C C . ASP E 1 111 ? -39.702 26.834 32.103 1.00 16.99 111 ASP E C 1
ATOM 10085 O O . ASP E 1 111 ? -40.816 26.526 31.672 1.00 16.76 111 ASP E O 1
ATOM 10090 N N . LEU E 1 112 ? -38.597 26.608 31.409 1.00 14.81 112 LEU E N 1
ATOM 10091 C CA . LEU E 1 112 ? -38.585 26.032 30.074 1.00 13.51 112 LEU E CA 1
ATOM 10092 C C . LEU E 1 112 ? -37.697 24.773 30.119 1.00 15.75 112 LEU E C 1
ATOM 10093 O O . LEU E 1 112 ? -36.593 24.781 30.716 1.00 16.82 112 LEU E O 1
ATOM 10098 N N . PHE E 1 113 ? -38.192 23.763 29.441 1.00 15.99 113 PHE E N 1
ATOM 10099 C CA . PHE E 1 113 ? -37.403 22.551 29.125 1.00 16.97 113 PHE E CA 1
ATOM 10100 C C . PHE E 1 113 ? -37.248 22.507 27.638 1.00 18.13 113 PHE E C 1
ATOM 10101 O O . PHE E 1 113 ? -38.239 22.465 26.934 1.00 18.13 113 PHE E O 1
ATOM 10109 N N . ILE E 1 114 ? -36.005 22.597 27.091 1.00 16.76 114 ILE E N 1
ATOM 10110 C CA . ILE E 1 114 ? -35.792 22.786 25.708 1.00 18.92 114 ILE E CA 1
ATOM 10111 C C . ILE E 1 114 ? -35.580 21.422 25.036 1.00 19.71 114 ILE E C 1
ATOM 10112 O O . ILE E 1 114 ? -34.603 20.680 25.362 1.00 20.58 114 ILE E O 1
ATOM 10117 N N . ILE E 1 115 ? -36.458 21.091 24.103 1.00 19.53 115 ILE E N 1
ATOM 10118 C CA . ILE E 1 115 ? -36.390 19.841 23.334 1.00 20.44 115 ILE E CA 1
ATOM 10119 C C . ILE E 1 115 ? -36.089 20.114 21.907 1.00 19.41 115 ILE E C 1
ATOM 10120 O O . ILE E 1 115 ? -36.893 20.554 21.107 1.00 16.81 115 ILE E O 1
ATOM 10125 N N . LYS E 1 116 ? -34.779 19.888 21.551 1.00 19.97 116 LYS E N 1
ATOM 10126 C CA . LYS E 1 116 ? -34.379 20.008 20.164 1.00 19.56 116 LYS E CA 1
ATOM 10127 C C . LYS E 1 116 ? -34.786 18.767 19.369 1.00 20.39 116 LYS E C 1
ATOM 10128 O O . LYS E 1 116 ? -34.151 17.738 19.447 1.00 21.87 116 LYS E O 1
ATOM 10134 N N . ALA E 1 117 ? -35.866 18.902 18.615 1.00 21.24 117 ALA E N 1
ATOM 10135 C CA . ALA E 1 117 ? -36.390 17.884 17.750 1.00 21.02 117 ALA E CA 1
ATOM 10136 C C . ALA E 1 117 ? -36.340 18.314 16.312 1.00 21.38 117 ALA E C 1
ATOM 10137 O O . ALA E 1 117 ? -36.842 17.590 15.426 1.00 21.85 117 ALA E O 1
ATOM 10139 N N . LEU E 1 118 ? -35.821 19.495 16.019 1.00 20.33 118 LEU E N 1
ATOM 10140 C CA . LEU E 1 118 ? -35.687 20.005 14.669 1.00 21.38 118 LEU E CA 1
ATOM 10141 C C . LEU E 1 118 ? -34.216 20.452 14.501 1.00 23.09 118 LEU E C 1
ATOM 10142 O O . LEU E 1 118 ? -33.559 20.958 15.424 1.00 20.78 118 LEU E O 1
ATOM 10147 N N . SER E 1 119 ? -33.713 20.163 13.305 1.00 25.22 119 SER E N 1
ATOM 10148 C CA . SER E 1 119 ? -32.313 20.475 13.007 1.00 25.39 119 SER E CA 1
ATOM 10149 C C . SER E 1 119 ? -32.137 21.901 12.684 1.00 24.85 119 SER E C 1
ATOM 10150 O O . SER E 1 119 ? -33.094 22.664 12.608 1.00 24.94 119 SER E O 1
ATOM 10153 N N . GLY E 1 120 ? -30.906 22.303 12.339 1.00 24.55 120 GLY E N 1
ATOM 10154 C CA . GLY E 1 120 ? -30.648 23.722 11.932 1.00 23.60 120 GLY E CA 1
ATOM 10155 C C . GLY E 1 120 ? -31.459 24.283 10.829 1.00 22.88 120 GLY E C 1
ATOM 10156 O O . GLY E 1 120 ? -31.765 25.492 10.777 1.00 25.56 120 GLY E O 1
ATOM 10157 N N . ASP E 1 121 ? -31.837 23.450 9.864 1.00 24.41 121 ASP E N 1
ATOM 10158 C CA . ASP E 1 121 ? -32.682 23.899 8.792 1.00 25.89 121 ASP E CA 1
ATOM 10159 C C . ASP E 1 121 ? -34.191 23.946 9.096 1.00 25.90 121 ASP E C 1
ATOM 10160 O O . ASP E 1 121 ? -34.974 24.281 8.247 1.00 27.34 121 ASP E O 1
ATOM 10165 N N . GLY E 1 122 ? -34.565 23.637 10.339 1.00 26.17 122 GLY E N 1
ATOM 10166 C CA . GLY E 1 122 ? -35.980 23.764 10.730 1.00 25.53 122 GLY E CA 1
ATOM 10167 C C . GLY E 1 122 ? -36.787 22.495 10.588 1.00 25.92 122 GLY E C 1
ATOM 10168 O O . GLY E 1 122 ? -38.030 22.558 10.728 1.00 23.61 122 GLY E O 1
ATOM 10169 N N . SER E 1 123 ? -36.128 21.355 10.242 1.00 25.19 123 SER E N 1
ATOM 10170 C CA . SER E 1 123 ? -36.826 20.097 9.928 1.00 24.42 123 SER E CA 1
ATOM 10171 C C . SER E 1 123 ? -36.369 18.918 10.759 1.00 22.64 123 SER E C 1
ATOM 10172 O O . SER E 1 123 ? -35.304 18.950 11.346 1.00 24.05 123 SER E O 1
ATOM 10175 N N . GLY E 1 124 ? -37.190 17.863 10.837 1.00 22.40 124 GLY E N 1
ATOM 10176 C CA . GLY E 1 124 ? -36.980 16.686 11.648 1.00 22.70 124 GLY E CA 1
ATOM 10177 C C . GLY E 1 124 ? -37.861 15.529 11.146 1.00 22.07 124 GLY E C 1
ATOM 10178 O O . GLY E 1 124 ? -38.788 15.761 10.369 1.00 23.95 124 GLY E O 1
ATOM 10179 N N . GLU E 1 125 ? -37.564 14.339 11.643 1.00 23.81 125 GLU E N 1
ATOM 10180 C CA . GLU E 1 125 ? -38.261 13.113 11.346 1.00 25.71 125 GLU E CA 1
ATOM 10181 C C . GLU E 1 125 ? -39.587 13.155 12.125 1.00 25.99 125 GLU E C 1
ATOM 10182 O O . GLU E 1 125 ? -39.573 13.665 13.190 1.00 23.83 125 GLU E O 1
ATOM 10188 N N . MET E 1 126 ? -40.670 12.623 11.580 1.00 27.47 126 MET E N 1
ATOM 10189 C CA . MET E 1 126 ? -41.917 12.373 12.342 1.00 25.17 126 MET E CA 1
ATOM 10190 C C . MET E 1 126 ? -41.522 11.719 13.698 1.00 25.15 126 MET E C 1
ATOM 10191 O O . MET E 1 126 ? -41.982 12.135 14.797 1.00 23.91 126 MET E O 1
ATOM 10196 N N . GLY E 1 127 ? -40.668 10.673 13.690 1.00 23.14 127 GLY E N 1
ATOM 10197 C CA . GLY E 1 127 ? -40.272 10.015 14.927 1.00 22.55 127 GLY E CA 1
ATOM 10198 C C . GLY E 1 127 ? -39.606 10.906 15.995 1.00 21.87 127 GLY E C 1
ATOM 10199 O O . GLY E 1 127 ? -39.726 10.597 17.175 1.00 21.06 127 GLY E O 1
ATOM 10200 N N . TRP E 1 128 ? -38.850 11.922 15.577 1.00 21.68 128 TRP E N 1
ATOM 10201 C CA . TRP E 1 128 ? -38.190 12.809 16.524 1.00 20.19 128 TRP E CA 1
ATOM 10202 C C . TRP E 1 128 ? -39.346 13.580 17.265 1.00 19.32 128 TRP E C 1
ATOM 10203 O O . TRP E 1 128 ? -39.208 13.803 18.443 1.00 19.34 128 TRP E O 1
ATOM 10214 N N . ILE E 1 129 ? -40.349 13.991 16.510 1.00 20.24 129 ILE E N 1
ATOM 10215 C CA . ILE E 1 129 ? -41.522 14.765 17.095 1.00 20.61 129 ILE E CA 1
ATOM 10216 C C . ILE E 1 129 ? -42.220 13.895 18.105 1.00 19.71 129 ILE E C 1
ATOM 10217 O O . ILE E 1 129 ? -42.556 14.287 19.287 1.00 19.45 129 ILE E O 1
ATOM 10222 N N . ALA E 1 130 ? -42.531 12.679 17.709 1.00 20.22 130 ALA E N 1
ATOM 10223 C CA . ALA E 1 130 ? -43.199 11.751 18.589 1.00 19.87 130 ALA E CA 1
ATOM 10224 C C . ALA E 1 130 ? -42.419 11.429 19.860 1.00 19.91 130 ALA E C 1
ATOM 10225 O O . ALA E 1 130 ? -42.864 11.434 21.033 1.00 20.27 130 ALA E O 1
ATOM 10227 N N . LYS E 1 131 ? -41.137 11.187 19.694 1.00 19.86 131 LYS E N 1
ATOM 10228 C CA . LYS E 1 131 ? -40.332 10.972 20.840 1.00 19.61 131 LYS E CA 1
ATOM 10229 C C . LYS E 1 131 ? -40.208 12.215 21.777 1.00 17.10 131 LYS E C 1
ATOM 10230 O O . LYS E 1 131 ? -40.115 12.032 22.999 1.00 19.59 131 LYS E O 1
ATOM 10236 N N . ALA E 1 132 ? -40.245 13.382 21.193 1.00 18.73 132 ALA E N 1
ATOM 10237 C CA . ALA E 1 132 ? -40.130 14.657 21.919 1.00 16.74 132 ALA E CA 1
ATOM 10238 C C . ALA E 1 132 ? -41.355 14.790 22.896 1.00 18.01 132 ALA E C 1
ATOM 10239 O O . ALA E 1 132 ? -41.189 15.161 24.071 1.00 17.92 132 ALA E O 1
ATOM 10241 N N . ILE E 1 133 ? -42.514 14.525 22.342 1.00 19.52 133 ILE E N 1
ATOM 10242 C CA . ILE E 1 133 ? -43.768 14.597 23.109 1.00 17.88 133 ILE E CA 1
ATOM 10243 C C . ILE E 1 133 ? -43.683 13.642 24.239 1.00 20.16 133 ILE E C 1
ATOM 10244 O O . ILE E 1 133 ? -43.987 13.996 25.385 1.00 19.78 133 ILE E O 1
ATOM 10249 N N . ARG E 1 134 ? -43.374 12.359 23.967 1.00 20.57 134 ARG E N 1
ATOM 10250 C CA . ARG E 1 134 ? -43.261 11.376 25.064 1.00 21.30 134 ARG E CA 1
ATOM 10251 C C . ARG E 1 134 ? -42.244 11.745 26.143 1.00 20.38 134 ARG E C 1
ATOM 10252 O O . ARG E 1 134 ? -42.444 11.561 27.299 1.00 20.35 134 ARG E O 1
ATOM 10260 N N . TYR E 1 135 ? -41.099 12.253 25.704 1.00 20.44 135 TYR E N 1
ATOM 10261 C CA . TYR E 1 135 ? -40.064 12.713 26.569 1.00 21.66 135 TYR E CA 1
ATOM 10262 C C . TYR E 1 135 ? -40.580 13.725 27.544 1.00 21.29 135 TYR E C 1
ATOM 10263 O O . TYR E 1 135 ? -40.370 13.620 28.752 1.00 20.64 135 TYR E O 1
ATOM 10272 N N . ALA E 1 136 ? -41.327 14.690 26.990 1.00 19.84 136 ALA E N 1
ATOM 10273 C CA . ALA E 1 136 ? -41.828 15.803 27.816 1.00 19.52 136 ALA E CA 1
ATOM 10274 C C . ALA E 1 136 ? -42.826 15.296 28.843 1.00 18.97 136 ALA E C 1
ATOM 10275 O O . ALA E 1 136 ? -42.787 15.693 30.015 1.00 20.26 136 ALA E O 1
ATOM 10277 N N . VAL E 1 137 ? -43.600 14.288 28.492 1.00 18.84 137 VAL E N 1
ATOM 10278 C CA . VAL E 1 137 ? -44.521 13.714 29.446 1.00 19.46 137 VAL E CA 1
ATOM 10279 C C . VAL E 1 137 ? -43.850 12.954 30.594 1.00 20.56 137 VAL E C 1
ATOM 10280 O O . VAL E 1 137 ? -44.215 13.066 31.791 1.00 19.04 137 VAL E O 1
ATOM 10284 N N . ASP E 1 138 ? -42.799 12.226 30.216 1.00 21.19 138 ASP E N 1
ATOM 10285 C CA . ASP E 1 138 ? -42.124 11.285 31.146 1.00 22.57 138 ASP E CA 1
ATOM 10286 C C . ASP E 1 138 ? -41.076 11.914 32.048 1.00 22.90 138 ASP E C 1
ATOM 10287 O O . ASP E 1 138 ? -40.803 11.386 33.148 1.00 21.73 138 ASP E O 1
ATOM 10292 N N . TRP E 1 139 ? -40.578 13.085 31.652 1.00 19.70 139 TRP E N 1
ATOM 10293 C CA . TRP E 1 139 ? -39.490 13.735 32.358 1.00 20.10 139 TRP E CA 1
ATOM 10294 C C . TRP E 1 139 ? -39.909 14.158 33.744 1.00 22.33 139 TRP E C 1
ATOM 10295 O O . TRP E 1 139 ? -41.056 14.639 33.968 1.00 20.92 139 TRP E O 1
ATOM 10306 N N . ARG E 1 140 ? -39.033 13.961 34.725 1.00 21.33 140 ARG E N 1
ATOM 10307 C CA . ARG E 1 140 ? -39.199 14.534 36.056 1.00 21.09 140 ARG E CA 1
ATOM 10308 C C . ARG E 1 140 ? -37.958 15.225 36.524 1.00 23.78 140 ARG E C 1
ATOM 10309 O O . ARG E 1 140 ? -36.853 14.645 36.361 1.00 23.66 140 ARG E O 1
ATOM 10317 N N . GLY E 1 141 ? -38.110 16.382 37.163 1.00 25.20 141 GLY E N 1
ATOM 10318 C CA . GLY E 1 141 ? -37.005 17.054 37.884 1.00 26.32 141 GLY E CA 1
ATOM 10319 C C . GLY E 1 141 ? -36.649 16.410 39.225 1.00 28.41 141 GLY E C 1
ATOM 10320 O O . GLY E 1 141 ? -37.368 15.518 39.715 1.00 28.76 141 GLY E O 1
ATOM 10321 N N . PRO E 1 142 ? -35.524 16.854 39.823 1.00 32.86 142 PRO E N 1
ATOM 10322 C CA . PRO E 1 142 ? -35.037 16.271 41.068 1.00 35.19 142 PRO E CA 1
ATOM 10323 C C . PRO E 1 142 ? -35.991 16.450 42.257 1.00 35.81 142 PRO E C 1
ATOM 10324 O O . PRO E 1 142 ? -36.086 15.566 43.134 1.00 36.81 142 PRO E O 1
ATOM 10328 N N . LYS E 1 143 ? -36.766 17.539 42.231 1.00 36.12 143 LYS E N 1
ATOM 10329 C CA . LYS E 1 143 ? -37.760 17.777 43.251 1.00 36.71 143 LYS E CA 1
ATOM 10330 C C . LYS E 1 143 ? -39.142 17.351 42.770 1.00 34.11 143 LYS E C 1
ATOM 10331 O O . LYS E 1 143 ? -40.105 17.684 43.408 1.00 35.16 143 LYS E O 1
ATOM 10337 N N . GLY E 1 144 ? -39.224 16.591 41.667 1.00 32.00 144 GLY E N 1
ATOM 10338 C CA . GLY E 1 144 ? -40.506 16.077 41.167 1.00 31.18 144 GLY E CA 1
ATOM 10339 C C . GLY E 1 144 ? -41.192 17.060 40.191 1.00 29.54 144 GLY E C 1
ATOM 10340 O O . GLY E 1 144 ? -42.349 16.897 39.844 1.00 29.25 144 GLY E O 1
ATOM 10341 N N . GLU E 1 145 ? -40.436 18.038 39.706 1.00 26.03 145 GLU E N 1
ATOM 10342 C CA . GLU E 1 145 ? -40.959 19.003 38.733 1.00 25.42 145 GLU E CA 1
ATOM 10343 C C . GLU E 1 145 ? -41.383 18.235 37.490 1.00 25.05 145 GLU E C 1
ATOM 10344 O O . GLU E 1 145 ? -40.822 17.202 37.112 1.00 21.49 145 GLU E O 1
ATOM 10350 N N . GLN E 1 146 ? -42.424 18.760 36.835 1.00 21.91 146 GLN E N 1
ATOM 10351 C CA . GLN E 1 146 ? -42.942 18.124 35.630 1.00 21.41 146 GLN E CA 1
ATOM 10352 C C . GLN E 1 146 ? -43.543 19.143 34.680 1.00 20.93 146 GLN E C 1
ATOM 10353 O O . GLN E 1 146 ? -43.861 20.238 35.108 1.00 22.71 146 GLN E O 1
ATOM 10359 N N . MET E 1 147 ? -43.553 18.807 33.378 1.00 18.23 147 MET E N 1
ATOM 10360 C CA . MET E 1 147 ? -44.182 19.670 32.358 1.00 17.22 147 MET E CA 1
ATOM 10361 C C . MET E 1 147 ? -45.701 19.421 32.272 1.00 15.72 147 MET E C 1
ATOM 10362 O O . MET E 1 147 ? -46.125 18.281 32.189 1.00 17.26 147 MET E O 1
ATOM 10367 N N . ARG E 1 148 ? -46.522 20.483 32.315 1.00 14.35 148 ARG E N 1
ATOM 10368 C CA . ARG E 1 148 ? -47.945 20.378 32.043 1.00 14.56 148 ARG E CA 1
ATOM 10369 C C . ARG E 1 148 ? -48.304 20.989 30.682 1.00 13.49 148 ARG E C 1
ATOM 10370 O O . ARG E 1 148 ? -49.508 20.936 30.308 1.00 12.92 148 ARG E O 1
ATOM 10378 N N . ILE E 1 149 ? -47.318 21.513 29.934 1.00 13.11 149 ILE E N 1
ATOM 10379 C CA . ILE E 1 149 ? -47.554 22.149 28.679 1.00 11.47 149 ILE E CA 1
ATOM 10380 C C . ILE E 1 149 ? -46.413 21.828 27.733 1.00 12.29 149 ILE E C 1
ATOM 10381 O O . ILE E 1 149 ? -45.269 21.930 28.165 1.00 14.11 149 ILE E O 1
ATOM 10386 N N . ILE E 1 150 ? -46.720 21.539 26.454 1.00 12.43 150 ILE E N 1
ATOM 10387 C CA . ILE E 1 150 ? -45.701 21.435 25.373 1.00 13.11 150 ILE E CA 1
ATOM 10388 C C . ILE E 1 150 ? -46.164 22.311 24.234 1.00 12.91 150 ILE E C 1
ATOM 10389 O O . ILE E 1 150 ? -47.371 22.493 24.017 1.00 13.80 150 ILE E O 1
ATOM 10394 N N . THR E 1 151 ? -45.196 22.903 23.495 1.00 14.09 151 THR E N 1
ATOM 10395 C CA . THR E 1 151 ? -45.500 23.725 22.392 1.00 13.35 151 THR E CA 1
ATOM 10396 C C . THR E 1 151 ? -44.632 23.415 21.155 1.00 13.43 151 THR E C 1
ATOM 10397 O O . THR E 1 151 ? -43.426 23.085 21.285 1.00 15.59 151 THR E O 1
ATOM 10401 N N A MET E 1 152 ? -45.289 23.319 20.013 0.50 13.05 152 MET E N 1
ATOM 10402 N N B MET E 1 152 ? -45.256 23.778 20.037 0.50 12.25 152 MET E N 1
ATOM 10403 C CA A MET E 1 152 ? -44.586 23.136 18.741 0.50 13.12 152 MET E CA 1
ATOM 10404 C CA B MET E 1 152 ? -44.816 23.469 18.657 0.50 11.99 152 MET E CA 1
ATOM 10405 C C A MET E 1 152 ? -45.162 24.144 17.732 0.50 13.08 152 MET E C 1
ATOM 10406 C C B MET E 1 152 ? -45.202 24.479 17.696 0.50 13.03 152 MET E C 1
ATOM 10407 O O A MET E 1 152 ? -46.351 24.444 17.809 0.50 9.89 152 MET E O 1
ATOM 10408 O O B MET E 1 152 ? -46.285 25.067 17.677 0.50 10.57 152 MET E O 1
ATOM 10417 N N . SER E 1 153 ? -44.349 24.553 16.688 1.00 15.13 153 SER E N 1
ATOM 10418 C CA . SER E 1 153 ? -44.652 25.421 15.618 1.00 16.89 153 SER E CA 1
ATOM 10419 C C . SER E 1 153 ? -44.264 24.773 14.274 1.00 19.21 153 SER E C 1
ATOM 10420 O O . SER E 1 153 ? -43.690 25.484 13.361 1.00 19.25 153 SER E O 1
ATOM 10423 N N . LEU E 1 154 ? -44.667 23.540 14.164 1.00 19.78 154 LEU E N 1
ATOM 10424 C CA . LEU E 1 154 ? -44.209 22.664 13.052 1.00 19.22 154 LEU E CA 1
ATOM 10425 C C . LEU E 1 154 ? -45.326 21.838 12.471 1.00 20.84 154 LEU E C 1
ATOM 10426 O O . LEU E 1 154 ? -46.379 21.637 13.069 1.00 19.00 154 LEU E O 1
ATOM 10431 N N . GLY E 1 155 ? -45.141 21.323 11.236 1.00 19.62 155 GLY E N 1
ATOM 10432 C CA . GLY E 1 155 ? -46.159 20.424 10.715 1.00 20.39 155 GLY E CA 1
ATOM 10433 C C . GLY E 1 155 ? -45.466 19.492 9.676 1.00 22.40 155 GLY E C 1
ATOM 10434 O O . GLY E 1 155 ? -44.411 19.871 9.113 1.00 21.18 155 GLY E O 1
ATOM 10435 N N . GLY E 1 156 ? -46.096 18.362 9.435 1.00 20.92 156 GLY E N 1
ATOM 10436 C CA . GLY E 1 156 ? -45.680 17.352 8.377 1.00 24.40 156 GLY E CA 1
ATOM 10437 C C . GLY E 1 156 ? -46.950 16.838 7.759 1.00 26.55 156 GLY E C 1
ATOM 10438 O O . GLY E 1 156 ? -48.065 16.959 8.313 1.00 24.54 156 GLY E O 1
ATOM 10439 N N . PRO E 1 157 ? -46.844 16.159 6.582 1.00 25.98 157 PRO E N 1
ATOM 10440 C CA . PRO E 1 157 ? -48.023 15.747 5.830 1.00 27.39 157 PRO E CA 1
ATOM 10441 C C . PRO E 1 157 ? -48.667 14.419 6.224 1.00 27.21 157 PRO E C 1
ATOM 10442 O O . PRO E 1 157 ? -49.819 14.179 5.865 1.00 30.78 157 PRO E O 1
ATOM 10446 N N . THR E 1 158 ? -47.948 13.627 6.952 1.00 28.48 158 THR E N 1
ATOM 10447 C CA . THR E 1 158 ? -48.272 12.225 7.243 1.00 31.59 158 THR E CA 1
ATOM 10448 C C . THR E 1 158 ? -49.002 12.060 8.554 1.00 30.83 158 THR E C 1
ATOM 10449 O O . THR E 1 158 ? -48.490 12.465 9.608 1.00 30.23 158 THR E O 1
ATOM 10453 N N . ASP E 1 159 ? -50.140 11.389 8.513 1.00 30.96 159 ASP E N 1
ATOM 10454 C CA . ASP E 1 159 ? -50.822 10.987 9.740 1.00 30.78 159 ASP E CA 1
ATOM 10455 C C . ASP E 1 159 ? -50.301 9.654 10.185 1.00 32.50 159 ASP E C 1
ATOM 10456 O O . ASP E 1 159 ? -50.691 8.606 9.610 1.00 33.40 159 ASP E O 1
ATOM 10461 N N . SER E 1 160 ? -49.399 9.661 11.153 1.00 31.70 160 SER E N 1
ATOM 10462 C CA . SER E 1 160 ? -48.851 8.442 11.679 1.00 33.46 160 SER E CA 1
ATOM 10463 C C . SER E 1 160 ? -49.379 8.043 13.042 1.00 32.86 160 SER E C 1
ATOM 10464 O O . SER E 1 160 ? -49.406 8.889 13.967 1.00 31.10 160 SER E O 1
ATOM 10467 N N . GLU E 1 161 ? -49.697 6.767 13.247 1.00 30.33 161 GLU E N 1
ATOM 10468 C CA . GLU E 1 161 ? -50.087 6.310 14.567 1.00 29.84 161 GLU E CA 1
ATOM 10469 C C . GLU E 1 161 ? -49.079 6.587 15.678 1.00 28.32 161 GLU E C 1
ATOM 10470 O O . GLU E 1 161 ? -49.463 6.874 16.816 1.00 26.05 161 GLU E O 1
ATOM 10476 N N . GLU E 1 162 ? -47.797 6.477 15.388 1.00 27.50 162 GLU E N 1
ATOM 10477 C CA . GLU E 1 162 ? -46.799 6.824 16.398 1.00 26.25 162 GLU E CA 1
ATOM 10478 C C . GLU E 1 162 ? -46.984 8.227 16.943 1.00 23.72 162 GLU E C 1
ATOM 10479 O O . GLU E 1 162 ? -46.851 8.433 18.145 1.00 26.24 162 GLU E O 1
ATOM 10485 N N . LEU E 1 163 ? -47.157 9.148 16.032 1.00 24.31 163 LEU E N 1
ATOM 10486 C CA . LEU E 1 163 ? -47.245 10.593 16.350 1.00 22.67 163 LEU E CA 1
ATOM 10487 C C . LEU E 1 163 ? -48.607 10.832 17.039 1.00 22.30 163 LEU E C 1
ATOM 10488 O O . LEU E 1 163 ? -48.658 11.517 18.102 1.00 19.77 163 LEU E O 1
ATOM 10493 N N . HIS E 1 164 ? -49.685 10.297 16.487 1.00 22.25 164 HIS E N 1
ATOM 10494 C CA . HIS E 1 164 ? -51.005 10.503 17.143 1.00 21.05 164 HIS E CA 1
ATOM 10495 C C . HIS E 1 164 ? -51.040 9.871 18.500 1.00 19.70 164 HIS E C 1
ATOM 10496 O O . HIS E 1 164 ? -51.561 10.488 19.465 1.00 19.32 164 HIS E O 1
ATOM 10503 N N . ASP E 1 165 ? -50.458 8.675 18.704 1.00 19.83 165 ASP E N 1
ATOM 10504 C CA . ASP E 1 165 ? -50.442 8.051 20.015 1.00 19.97 165 ASP E CA 1
ATOM 10505 C C . ASP E 1 165 ? -49.652 8.877 21.019 1.00 20.94 165 ASP E C 1
ATOM 10506 O O . ASP E 1 165 ? -49.887 8.837 22.221 1.00 20.00 165 ASP E O 1
ATOM 10511 N N . ALA E 1 166 ? -48.629 9.551 20.526 1.00 20.37 166 ALA E N 1
ATOM 10512 C CA . ALA E 1 166 ? -47.815 10.351 21.430 1.00 20.19 166 ALA E CA 1
ATOM 10513 C C . ALA E 1 166 ? -48.635 11.567 22.000 1.00 17.26 166 ALA E C 1
ATOM 10514 O O . ALA E 1 166 ? -48.564 11.851 23.206 1.00 18.59 166 ALA E O 1
ATOM 10516 N N . VAL E 1 167 ? -49.347 12.202 21.094 1.00 19.76 167 VAL E N 1
ATOM 10517 C CA . VAL E 1 167 ? -50.323 13.315 21.395 1.00 18.39 167 VAL E CA 1
ATOM 10518 C C . VAL E 1 167 ? -51.359 12.780 22.383 1.00 18.31 167 VAL E C 1
ATOM 10519 O O . VAL E 1 167 ? -51.606 13.421 23.438 1.00 16.75 167 VAL E O 1
ATOM 10523 N N . LYS E 1 168 ? -51.943 11.584 22.129 1.00 18.83 168 LYS E N 1
ATOM 10524 C CA . LYS E 1 168 ? -52.888 10.988 23.066 1.00 17.31 168 LYS E CA 1
ATOM 10525 C C . LYS E 1 168 ? -52.327 10.683 24.407 1.00 17.15 168 LYS E C 1
ATOM 10526 O O . LYS E 1 168 ? -52.991 10.885 25.436 1.00 18.62 168 LYS E O 1
ATOM 10532 N N . TYR E 1 169 ? -51.048 10.206 24.488 1.00 16.72 169 TYR E N 1
ATOM 10533 C CA . TYR E 1 169 ? -50.373 9.935 25.703 1.00 16.86 169 TYR E CA 1
ATOM 10534 C C . TYR E 1 169 ? -50.200 11.206 26.548 1.00 16.38 169 TYR E C 1
ATOM 10535 O O . TYR E 1 169 ? -50.460 11.170 27.721 1.00 18.36 169 TYR E O 1
ATOM 10544 N N . ALA E 1 170 ? -49.813 12.308 25.900 1.00 17.10 170 ALA E N 1
ATOM 10545 C CA . ALA E 1 170 ? -49.642 13.553 26.558 1.00 15.17 170 ALA E CA 1
ATOM 10546 C C . ALA E 1 170 ? -51.010 14.001 27.198 1.00 15.25 170 ALA E C 1
ATOM 10547 O O . ALA E 1 170 ? -51.085 14.238 28.404 1.00 15.14 170 ALA E O 1
ATOM 10549 N N . VAL E 1 171 ? -52.054 14.071 26.377 1.00 16.74 171 VAL E N 1
ATOM 10550 C CA . VAL E 1 171 ? -53.387 14.533 26.858 1.00 16.87 171 VAL E CA 1
ATOM 10551 C C . VAL E 1 171 ? -53.900 13.645 27.961 1.00 17.64 171 VAL E C 1
ATOM 10552 O O . VAL E 1 171 ? -54.459 14.110 28.991 1.00 18.62 171 VAL E O 1
ATOM 10556 N N . SER E 1 172 ? -53.704 12.347 27.818 1.00 18.36 172 SER E N 1
ATOM 10557 C CA . SER E 1 172 ? -54.222 11.419 28.833 1.00 20.25 172 SER E CA 1
ATOM 10558 C C . SER E 1 172 ? -53.408 11.512 30.135 1.00 20.63 172 SER E C 1
ATOM 10559 O O . SER E 1 172 ? -53.914 11.124 31.159 1.00 21.03 172 SER E O 1
ATOM 10562 N N . ASN E 1 173 ? -52.203 12.078 30.077 1.00 18.28 173 ASN E N 1
ATOM 10563 C CA . ASN E 1 173 ? -51.392 12.293 31.259 1.00 19.23 173 ASN E CA 1
ATOM 10564 C C . ASN E 1 173 ? -51.423 13.799 31.638 1.00 17.85 173 ASN E C 1
ATOM 10565 O O . ASN E 1 173 ? -50.586 14.291 32.328 1.00 17.79 173 ASN E O 1
ATOM 10570 N N . ASN E 1 174 ? -52.539 14.452 31.284 1.00 15.84 174 ASN E N 1
ATOM 10571 C CA . ASN E 1 174 ? -52.839 15.866 31.682 1.00 18.54 174 ASN E CA 1
ATOM 10572 C C . ASN E 1 174 ? -51.740 16.877 31.255 1.00 16.67 174 ASN E C 1
ATOM 10573 O O . ASN E 1 174 ? -51.478 17.860 31.934 1.00 17.45 174 ASN E O 1
ATOM 10578 N N . VAL E 1 175 ? -51.161 16.678 30.067 1.00 14.33 175 VAL E N 1
ATOM 10579 C CA . VAL E 1 175 ? -50.280 17.646 29.431 1.00 14.63 175 VAL E CA 1
ATOM 10580 C C . VAL E 1 175 ? -51.003 18.268 28.221 1.00 12.90 175 VAL E C 1
ATOM 10581 O O . VAL E 1 175 ? -51.568 17.521 27.353 1.00 14.59 175 VAL E O 1
ATOM 10585 N N . SER E 1 176 ? -51.119 19.580 28.233 1.00 12.67 176 SER E N 1
ATOM 10586 C CA . SER E 1 176 ? -51.649 20.369 27.112 1.00 12.32 176 SER E CA 1
ATOM 10587 C C . SER E 1 176 ? -50.652 20.415 25.985 1.00 13.59 176 SER E C 1
ATOM 10588 O O . SER E 1 176 ? -49.481 20.681 26.263 1.00 14.18 176 SER E O 1
ATOM 10591 N N . VAL E 1 177 ? -51.083 20.115 24.790 1.00 11.72 177 VAL E N 1
ATOM 10592 C CA . VAL E 1 177 ? -50.192 20.096 23.575 1.00 12.97 177 VAL E CA 1
ATOM 10593 C C . VAL E 1 177 ? -50.597 21.242 22.669 1.00 11.90 177 VAL E C 1
ATOM 10594 O O . VAL E 1 177 ? -51.718 21.211 22.135 1.00 13.63 177 VAL E O 1
ATOM 10598 N N . VAL E 1 178 ? -49.835 22.297 22.575 1.00 10.40 178 VAL E N 1
ATOM 10599 C CA . VAL E 1 178 ? -50.062 23.456 21.771 1.00 12.10 178 VAL E CA 1
ATOM 10600 C C . VAL E 1 178 ? -49.310 23.331 20.431 1.00 12.50 178 VAL E C 1
ATOM 10601 O O . VAL E 1 178 ? -48.109 23.015 20.471 1.00 15.64 178 VAL E O 1
ATOM 10618 N N . ALA E 1 180 ? -49.022 25.363 16.469 1.00 13.46 180 ALA E N 1
ATOM 10619 C CA . ALA E 1 180 ? -49.438 26.316 15.446 1.00 13.75 180 ALA E CA 1
ATOM 10620 C C . ALA E 1 180 ? -50.132 25.584 14.250 1.00 15.17 180 ALA E C 1
ATOM 10621 O O . ALA E 1 180 ? -49.731 24.466 13.948 1.00 16.74 180 ALA E O 1
ATOM 10623 N N . ALA E 1 181 ? -51.137 26.217 13.715 1.00 19.69 181 ALA E N 1
ATOM 10624 C CA . ALA E 1 181 ? -51.926 25.513 12.672 1.00 24.55 181 ALA E CA 1
ATOM 10625 C C . ALA E 1 181 ? -51.807 26.396 11.491 1.00 30.98 181 ALA E C 1
ATOM 10626 O O . ALA E 1 181 ? -52.479 27.409 11.435 1.00 33.94 181 ALA E O 1
ATOM 10628 N N . GLY E 1 182 ? -50.930 26.058 10.564 1.00 34.91 182 GLY E N 1
ATOM 10629 C CA . GLY E 1 182 ? -50.850 26.862 9.314 1.00 38.08 182 GLY E CA 1
ATOM 10630 C C . GLY E 1 182 ? -50.406 26.035 8.130 1.00 41.21 182 GLY E C 1
ATOM 10631 O O . GLY E 1 182 ? -50.446 24.807 8.203 1.00 41.35 182 GLY E O 1
ATOM 10632 N N . ASN E 1 183 ? -49.981 26.726 7.065 1.00 44.61 183 ASN E N 1
ATOM 10633 C CA . ASN E 1 183 ? -49.359 26.087 5.890 1.00 48.51 183 ASN E CA 1
ATOM 10634 C C . ASN E 1 183 ? -48.336 27.045 5.169 1.00 51.05 183 ASN E C 1
ATOM 10635 O O . ASN E 1 183 ? -47.762 27.937 5.821 1.00 50.68 183 ASN E O 1
ATOM 10640 N N . GLU E 1 184 ? -48.093 26.852 3.858 1.00 54.25 184 GLU E N 1
ATOM 10641 C CA . GLU E 1 184 ? -47.064 27.643 3.119 1.00 56.79 184 GLU E CA 1
ATOM 10642 C C . GLU E 1 184 ? -47.508 29.094 2.794 1.00 57.92 184 GLU E C 1
ATOM 10643 O O . GLU E 1 184 ? -47.649 29.453 1.617 1.00 59.28 184 GLU E O 1
ATOM 10649 N N . GLY E 1 185 ? -47.691 29.922 3.834 1.00 59.24 185 GLY E N 1
ATOM 10650 C CA . GLY E 1 185 ? -48.432 31.197 3.730 1.00 59.75 185 GLY E CA 1
ATOM 10651 C C . GLY E 1 185 ? -47.597 32.461 3.576 1.00 60.42 185 GLY E C 1
ATOM 10652 O O . GLY E 1 185 ? -46.394 32.486 3.888 1.00 60.98 185 GLY E O 1
ATOM 10653 N N . ASN E 1 192 ? -51.572 21.324 3.150 1.00 40.32 192 ASN E N 1
ATOM 10654 C CA . ASN E 1 192 ? -51.635 19.964 3.674 1.00 39.46 192 ASN E CA 1
ATOM 10655 C C . ASN E 1 192 ? -50.260 19.421 4.121 1.00 36.51 192 ASN E C 1
ATOM 10656 O O . ASN E 1 192 ? -50.183 18.404 4.811 1.00 35.08 192 ASN E O 1
ATOM 10661 N N . GLU E 1 193 ? -49.186 20.067 3.655 1.00 33.71 193 GLU E N 1
ATOM 10662 C CA . GLU E 1 193 ? -47.810 19.716 3.988 1.00 33.56 193 GLU E CA 1
ATOM 10663 C C . GLU E 1 193 ? -47.458 19.911 5.477 1.00 29.66 193 GLU E C 1
ATOM 10664 O O . GLU E 1 193 ? -46.481 19.344 5.980 1.00 29.30 193 GLU E O 1
ATOM 10670 N N . PHE E 1 194 ? -48.253 20.736 6.163 1.00 29.21 194 PHE E N 1
ATOM 10671 C CA . PHE E 1 194 ? -48.011 21.074 7.591 1.00 26.91 194 PHE E CA 1
ATOM 10672 C C . PHE E 1 194 ? -49.172 20.656 8.466 1.00 25.45 194 PHE E C 1
ATOM 10673 O O . PHE E 1 194 ? -49.284 21.108 9.627 1.00 23.77 194 PHE E O 1
ATOM 10681 N N . ALA E 1 195 ? -49.978 19.704 8.005 1.00 23.76 195 ALA E N 1
ATOM 10682 C CA . ALA E 1 195 ? -51.208 19.352 8.709 1.00 22.68 195 ALA E CA 1
ATOM 10683 C C . ALA E 1 195 ? -51.022 18.790 10.079 1.00 22.25 195 ALA E C 1
ATOM 10684 O O . ALA E 1 195 ? -51.821 19.167 10.976 1.00 21.73 195 ALA E O 1
ATOM 10686 N N . TYR E 1 196 ? -50.097 17.900 10.288 1.00 20.37 196 TYR E N 1
ATOM 10687 C CA . TYR E 1 196 ? -49.912 17.123 11.527 1.00 20.89 196 TYR E CA 1
ATOM 10688 C C . TYR E 1 196 ? -48.714 17.601 12.328 1.00 20.68 196 TYR E C 1
ATOM 10689 O O . TYR E 1 196 ? -47.665 17.829 11.752 1.00 20.69 196 TYR E O 1
ATOM 10698 N N . PRO E 1 197 ? -48.825 17.717 13.691 1.00 18.49 197 PRO E N 1
ATOM 10699 C CA . PRO E 1 197 ? -49.895 17.223 14.620 1.00 17.50 197 PRO E CA 1
ATOM 10700 C C . PRO E 1 197 ? -50.956 18.241 14.859 1.00 17.97 197 PRO E C 1
ATOM 10701 O O . PRO E 1 197 ? -51.922 17.845 15.534 1.00 18.35 197 PRO E O 1
ATOM 10705 N N . ALA E 1 198 ? -50.885 19.427 14.315 1.00 17.25 198 ALA E N 1
ATOM 10706 C CA . ALA E 1 198 ? -51.968 20.478 14.517 1.00 16.71 198 ALA E CA 1
ATOM 10707 C C . ALA E 1 198 ? -53.380 19.990 14.232 1.00 18.61 198 ALA E C 1
ATOM 10708 O O . ALA E 1 198 ? -54.330 20.343 14.915 1.00 18.10 198 ALA E O 1
ATOM 10710 N N . ALA E 1 199 ? -53.563 19.137 13.211 1.00 17.46 199 ALA E N 1
ATOM 10711 C CA . ALA E 1 199 ? -54.887 18.574 12.873 1.00 17.38 199 ALA E CA 1
ATOM 10712 C C . ALA E 1 199 ? -55.457 17.564 13.810 1.00 16.67 199 ALA E C 1
ATOM 10713 O O . ALA E 1 199 ? -56.669 17.270 13.657 1.00 19.33 199 ALA E O 1
ATOM 10715 N N . TYR E 1 200 ? -54.704 16.963 14.744 1.00 15.11 200 TYR E N 1
ATOM 10716 C CA . TYR E 1 200 ? -55.236 16.045 15.678 1.00 15.37 200 TYR E CA 1
ATOM 10717 C C . TYR E 1 200 ? -56.183 16.746 16.661 1.00 15.71 200 TYR E C 1
ATOM 10718 O O . TYR E 1 200 ? -55.910 17.888 17.089 1.00 16.69 200 TYR E O 1
ATOM 10727 N N . ASN E 1 201 ? -57.309 16.111 16.869 1.00 14.03 201 ASN E N 1
ATOM 10728 C CA . ASN E 1 201 ? -58.370 16.711 17.692 1.00 14.89 201 ASN E CA 1
ATOM 10729 C C . ASN E 1 201 ? -57.829 17.086 19.091 1.00 15.41 201 ASN E C 1
ATOM 10730 O O . ASN E 1 201 ? -58.303 18.095 19.608 1.00 14.74 201 ASN E O 1
ATOM 10735 N N . GLU E 1 202 ? -56.903 16.331 19.600 1.00 15.27 202 GLU E N 1
ATOM 10736 C CA . GLU E 1 202 ? -56.468 16.435 21.037 1.00 12.75 202 GLU E CA 1
ATOM 10737 C C . GLU E 1 202 ? -55.589 17.659 21.224 1.00 14.64 202 GLU E C 1
ATOM 10738 O O . GLU E 1 202 ? -55.368 18.130 22.387 1.00 12.94 202 GLU E O 1
ATOM 10744 N N . VAL E 1 203 ? -54.971 18.199 20.167 1.00 12.47 203 VAL E N 1
ATOM 10745 C CA . VAL E 1 203 ? -54.070 19.312 20.276 1.00 12.66 203 VAL E CA 1
ATOM 10746 C C . VAL E 1 203 ? -54.811 20.668 20.277 1.00 12.12 203 VAL E C 1
ATOM 10747 O O . VAL E 1 203 ? -55.868 20.878 19.697 1.00 12.68 203 VAL E O 1
ATOM 10751 N N . ILE E 1 204 ? -54.241 21.636 20.959 1.00 11.18 204 ILE E N 1
ATOM 10752 C CA . ILE E 1 204 ? -54.717 23.002 20.986 1.00 10.71 204 ILE E CA 1
ATOM 10753 C C . ILE E 1 204 ? -54.031 23.676 19.764 1.00 11.48 204 ILE E C 1
ATOM 10754 O O . ILE E 1 204 ? -52.852 23.949 19.787 1.00 13.51 204 ILE E O 1
ATOM 10759 N N . ALA E 1 205 ? -54.829 23.923 18.732 1.00 11.26 205 ALA E N 1
ATOM 10760 C CA . ALA E 1 205 ? -54.342 24.470 17.481 1.00 12.65 205 ALA E CA 1
ATOM 10761 C C . ALA E 1 205 ? -54.563 25.953 17.472 1.00 10.46 205 ALA E C 1
ATOM 10762 O O . ALA E 1 205 ? -55.713 26.469 17.676 1.00 11.87 205 ALA E O 1
ATOM 10764 N N . VAL E 1 206 ? -53.498 26.714 17.168 1.00 13.03 206 VAL E N 1
ATOM 10765 C CA . VAL E 1 206 ? -53.511 28.160 17.295 1.00 11.37 206 VAL E CA 1
ATOM 10766 C C . VAL E 1 206 ? -53.316 28.861 15.928 1.00 12.40 206 VAL E C 1
ATOM 10767 O O . VAL E 1 206 ? -52.268 28.531 15.327 1.00 13.87 206 VAL E O 1
ATOM 10771 N N . GLY E 1 207 ? -54.230 29.728 15.586 1.00 14.46 207 GLY E N 1
ATOM 10772 C CA . GLY E 1 207 ? -54.146 30.617 14.393 1.00 15.46 207 GLY E CA 1
ATOM 10773 C C . GLY E 1 207 ? -53.546 31.967 14.760 1.00 17.33 207 GLY E C 1
ATOM 10774 O O . GLY E 1 207 ? -53.419 32.363 15.970 1.00 14.40 207 GLY E O 1
ATOM 10775 N N . ALA E 1 208 ? -53.227 32.770 13.754 1.00 16.31 208 ALA E N 1
ATOM 10776 C CA . ALA E 1 208 ? -52.626 34.077 13.950 1.00 16.75 208 ALA E CA 1
ATOM 10777 C C . ALA E 1 208 ? -53.462 35.260 13.477 1.00 17.56 208 ALA E C 1
ATOM 10778 O O . ALA E 1 208 ? -54.209 35.193 12.469 1.00 19.07 208 ALA E O 1
ATOM 10780 N N . VAL E 1 209 ? -53.352 36.392 14.159 1.00 16.86 209 VAL E N 1
ATOM 10781 C CA . VAL E 1 209 ? -53.877 37.660 13.774 1.00 15.11 209 VAL E CA 1
ATOM 10782 C C . VAL E 1 209 ? -52.709 38.693 13.917 1.00 17.08 209 VAL E C 1
ATOM 10783 O O . VAL E 1 209 ? -51.673 38.443 14.504 1.00 17.64 209 VAL E O 1
ATOM 10787 N N . ASP E 1 210 ? -52.869 39.822 13.269 1.00 17.92 210 ASP E N 1
ATOM 10788 C CA . ASP E 1 210 ? -51.995 40.958 13.516 1.00 18.14 210 ASP E CA 1
ATOM 10789 C C . ASP E 1 210 ? -52.487 41.791 14.691 1.00 18.25 210 ASP E C 1
ATOM 10790 O O . ASP E 1 210 ? -53.504 41.444 15.380 1.00 16.31 210 ASP E O 1
ATOM 10795 N N . PHE E 1 211 ? -51.839 42.960 14.938 1.00 18.97 211 PHE E N 1
ATOM 10796 C CA . PHE E 1 211 ? -52.238 43.746 16.112 1.00 19.67 211 PHE E CA 1
ATOM 10797 C C . PHE E 1 211 ? -53.522 44.541 15.958 1.00 19.79 211 PHE E C 1
ATOM 10798 O O . PHE E 1 211 ? -54.094 45.045 16.896 1.00 21.45 211 PHE E O 1
ATOM 10806 N N . ASP E 1 212 ? -54.023 44.573 14.704 1.00 20.78 212 ASP E N 1
ATOM 10807 C CA . ASP E 1 212 ? -55.352 45.051 14.427 1.00 20.74 212 ASP E CA 1
ATOM 10808 C C . ASP E 1 212 ? -56.413 43.935 14.370 1.00 20.86 212 ASP E C 1
ATOM 10809 O O . ASP E 1 212 ? -57.579 44.226 14.072 1.00 22.58 212 ASP E O 1
ATOM 10814 N N . LEU E 1 213 ? -56.021 42.715 14.774 1.00 19.53 213 LEU E N 1
ATOM 10815 C CA . LEU E 1 213 ? -56.863 41.522 14.929 1.00 19.72 213 LEU E CA 1
ATOM 10816 C C . LEU E 1 213 ? -57.422 41.181 13.552 1.00 19.97 213 LEU E C 1
ATOM 10817 O O . LEU E 1 213 ? -58.516 40.574 13.462 1.00 20.46 213 LEU E O 1
ATOM 10822 N N . ARG E 1 214 ? -56.581 41.377 12.545 1.00 20.44 214 ARG E N 1
ATOM 10823 C CA . ARG E 1 214 ? -56.871 40.775 11.225 1.00 20.18 214 ARG E CA 1
ATOM 10824 C C . ARG E 1 214 ? -56.233 39.454 11.071 1.00 19.03 214 ARG E C 1
ATOM 10825 O O . ARG E 1 214 ? -55.073 39.267 11.305 1.00 20.72 214 ARG E O 1
ATOM 10833 N N . LEU E 1 215 ? -56.963 38.466 10.540 1.00 22.48 215 LEU E N 1
ATOM 10834 C CA . LEU E 1 215 ? -56.352 37.153 10.372 1.00 23.37 215 LEU E CA 1
ATOM 10835 C C . LEU E 1 215 ? -55.178 37.086 9.413 1.00 26.77 215 LEU E C 1
ATOM 10836 O O . LEU E 1 215 ? -55.247 37.729 8.339 1.00 26.23 215 LEU E O 1
ATOM 10841 N N . SER E 1 216 ? -54.165 36.279 9.743 1.00 29.81 216 SER E N 1
ATOM 10842 C CA . SER E 1 216 ? -52.967 36.040 8.888 1.00 34.69 216 SER E CA 1
ATOM 10843 C C . SER E 1 216 ? -53.146 35.014 7.773 1.00 38.36 216 SER E C 1
ATOM 10844 O O . SER E 1 216 ? -52.539 35.181 6.732 1.00 40.66 216 SER E O 1
ATOM 10847 N N . ASP E 1 217 ? -53.889 33.927 7.985 1.00 42.00 217 ASP E N 1
ATOM 10848 C CA . ASP E 1 217 ? -54.022 32.891 6.929 1.00 43.64 217 ASP E CA 1
ATOM 10849 C C . ASP E 1 217 ? -55.206 33.280 6.075 1.00 44.00 217 ASP E C 1
ATOM 10850 O O . ASP E 1 217 ? -56.193 33.773 6.607 1.00 43.62 217 ASP E O 1
ATOM 10855 N N . THR E 1 221 ? -58.158 27.645 5.276 1.00 44.63 221 THR E N 1
ATOM 10856 C CA . THR E 1 221 ? -59.340 27.641 6.172 1.00 44.63 221 THR E CA 1
ATOM 10857 C C . THR E 1 221 ? -60.088 26.274 6.322 1.00 43.00 221 THR E C 1
ATOM 10858 O O . THR E 1 221 ? -61.178 26.212 6.895 1.00 40.84 221 THR E O 1
ATOM 10862 N N . ASN E 1 222 ? -59.464 25.170 5.865 1.00 40.59 222 ASN E N 1
ATOM 10863 C CA . ASN E 1 222 ? -59.724 23.855 6.471 1.00 40.51 222 ASN E CA 1
ATOM 10864 C C . ASN E 1 222 ? -58.867 23.579 7.726 1.00 37.00 222 ASN E C 1
ATOM 10865 O O . ASN E 1 222 ? -58.883 22.463 8.274 1.00 37.45 222 ASN E O 1
ATOM 10870 N N . GLU E 1 223 ? -58.078 24.559 8.148 1.00 33.78 223 GLU E N 1
ATOM 10871 C CA . GLU E 1 223 ? -57.431 24.460 9.470 1.00 30.76 223 GLU E CA 1
ATOM 10872 C C . GLU E 1 223 ? -58.526 24.497 10.569 1.00 27.22 223 GLU E C 1
ATOM 10873 O O . GLU E 1 223 ? -59.431 25.344 10.560 1.00 27.29 223 GLU E O 1
ATOM 10879 N N . GLU E 1 224 ? -58.355 23.604 11.511 1.00 19.27 224 GLU E N 1
ATOM 10880 C CA . GLU E 1 224 ? -59.302 23.438 12.630 1.00 15.69 224 GLU E CA 1
ATOM 10881 C C . GLU E 1 224 ? -58.666 24.033 13.945 1.00 12.71 224 GLU E C 1
ATOM 10882 O O . GLU E 1 224 ? -57.894 23.365 14.555 1.00 14.90 224 GLU E O 1
ATOM 10888 N N . ILE E 1 225 ? -58.937 25.287 14.134 1.00 14.14 225 ILE E N 1
ATOM 10889 C CA . ILE E 1 225 ? -58.259 25.980 15.213 1.00 16.79 225 ILE E CA 1
ATOM 10890 C C . ILE E 1 225 ? -59.194 26.279 16.379 1.00 13.43 225 ILE E C 1
ATOM 10891 O O . ILE E 1 225 ? -60.421 26.321 16.346 1.00 14.22 225 ILE E O 1
ATOM 10896 N N . ASP E 1 226 ? -58.502 26.316 17.539 1.00 12.52 226 ASP E N 1
ATOM 10897 C CA . ASP E 1 226 ? -59.145 26.605 18.804 1.00 11.76 226 ASP E CA 1
ATOM 10898 C C . ASP E 1 226 ? -59.171 28.086 19.270 1.00 10.57 226 ASP E C 1
ATOM 10899 O O . ASP E 1 226 ? -60.077 28.457 19.983 1.00 10.40 226 ASP E O 1
ATOM 10904 N N . ILE E 1 227 ? -58.198 28.857 18.838 1.00 11.05 227 ILE E N 1
ATOM 10905 C CA . ILE E 1 227 ? -57.963 30.203 19.266 1.00 9.97 227 ILE E CA 1
ATOM 10906 C C . ILE E 1 227 ? -56.954 30.880 18.331 1.00 12.77 227 ILE E C 1
ATOM 10907 O O . ILE E 1 227 ? -56.197 30.182 17.659 1.00 13.23 227 ILE E O 1
ATOM 10912 N N . VAL E 1 228 ? -56.947 32.200 18.372 1.00 11.97 228 VAL E N 1
ATOM 10913 C CA . VAL E 1 228 ? -55.944 33.010 17.711 1.00 13.22 228 VAL E CA 1
ATOM 10914 C C . VAL E 1 228 ? -55.155 33.907 18.669 1.00 12.53 228 VAL E C 1
ATOM 10915 O O . VAL E 1 228 ? -55.674 34.278 19.728 1.00 13.94 228 VAL E O 1
ATOM 10919 N N . ALA E 1 229 ? -53.980 34.263 18.216 1.00 13.14 229 ALA E N 1
ATOM 10920 C CA . ALA E 1 229 ? -53.079 35.074 19.020 1.00 12.66 229 ALA E CA 1
ATOM 10921 C C . ALA E 1 229 ? -52.166 35.845 18.129 1.00 14.64 229 ALA E C 1
ATOM 10922 O O . ALA E 1 229 ? -52.162 35.652 16.845 1.00 14.70 229 ALA E O 1
ATOM 10924 N N . PRO E 1 230 ? -51.375 36.777 18.656 1.00 14.33 230 PRO E N 1
ATOM 10925 C CA . PRO E 1 230 ? -50.578 37.624 17.732 1.00 14.20 230 PRO E CA 1
ATOM 10926 C C . PRO E 1 230 ? -49.499 36.888 16.967 1.00 14.67 230 PRO E C 1
ATOM 10927 O O . PRO E 1 230 ? -48.752 36.073 17.462 1.00 14.75 230 PRO E O 1
ATOM 10931 N N . GLY E 1 231 ? -49.398 37.101 15.618 1.00 16.44 231 GLY E N 1
ATOM 10932 C CA . GLY E 1 231 ? -48.314 36.535 14.881 1.00 17.50 231 GLY E CA 1
ATOM 10933 C C . GLY E 1 231 ? -47.638 37.430 13.852 1.00 17.12 231 GLY E C 1
ATOM 10934 O O . GLY E 1 231 ? -46.837 36.916 13.147 1.00 20.24 231 GLY E O 1
ATOM 10935 N N . VAL E 1 232 ? -47.917 38.718 13.866 1.00 18.32 232 VAL E N 1
ATOM 10936 C CA . VAL E 1 232 ? -47.314 39.633 12.851 1.00 18.96 232 VAL E CA 1
ATOM 10937 C C . VAL E 1 232 ? -46.405 40.609 13.625 1.00 19.60 232 VAL E C 1
ATOM 10938 O O . VAL E 1 232 ? -46.883 41.334 14.512 1.00 20.20 232 VAL E O 1
ATOM 10942 N N . GLY E 1 233 ? -45.133 40.677 13.234 1.00 20.26 233 GLY E N 1
ATOM 10943 C CA . GLY E 1 233 ? -44.256 41.695 13.800 1.00 19.41 233 GLY E CA 1
ATOM 10944 C C . GLY E 1 233 ? -43.971 41.405 15.286 1.00 19.08 233 GLY E C 1
ATOM 10945 O O . GLY E 1 233 ? -43.965 42.312 16.081 1.00 19.94 233 GLY E O 1
ATOM 10946 N N . ILE E 1 234 ? -43.618 40.154 15.560 1.00 17.99 234 ILE E N 1
ATOM 10947 C CA . ILE E 1 234 ? -43.416 39.642 16.974 1.00 16.96 234 ILE E CA 1
ATOM 10948 C C . ILE E 1 234 ? -41.943 39.725 17.272 1.00 16.19 234 ILE E C 1
ATOM 10949 O O . ILE E 1 234 ? -41.150 38.943 16.727 1.00 17.89 234 ILE E O 1
ATOM 10954 N N . LYS E 1 235 ? -41.544 40.699 18.108 1.00 18.45 235 LYS E N 1
ATOM 10955 C CA . LYS E 1 235 ? -40.179 40.760 18.636 1.00 19.39 235 LYS E CA 1
ATOM 10956 C C . LYS E 1 235 ? -40.006 39.738 19.778 1.00 18.69 235 LYS E C 1
ATOM 10957 O O . LYS E 1 235 ? -40.884 39.666 20.658 1.00 18.80 235 LYS E O 1
ATOM 10963 N N . SER E 1 236 ? -38.909 39.000 19.737 1.00 18.69 236 SER E N 1
ATOM 10964 C CA . SER E 1 236 ? -38.483 38.078 20.762 1.00 18.81 236 SER E CA 1
ATOM 10965 C C . SER E 1 236 ? -36.983 37.859 20.749 1.00 21.46 236 SER E C 1
ATOM 10966 O O . SER E 1 236 ? -36.248 38.443 19.888 1.00 21.71 236 SER E O 1
ATOM 10969 N N . THR E 1 237 ? -36.491 37.008 21.651 1.00 19.82 237 THR E N 1
ATOM 10970 C CA . THR E 1 237 ? -35.088 36.636 21.721 1.00 20.01 237 THR E CA 1
ATOM 10971 C C . THR E 1 237 ? -34.654 35.898 20.445 1.00 19.81 237 THR E C 1
ATOM 10972 O O . THR E 1 237 ? -35.427 35.314 19.713 1.00 21.34 237 THR E O 1
ATOM 10976 N N . TYR E 1 238 ? -33.364 36.012 20.130 1.00 22.16 238 TYR E N 1
ATOM 10977 C CA . TYR E 1 238 ? -32.758 35.369 18.981 1.00 23.14 238 TYR E CA 1
ATOM 10978 C C . TYR E 1 238 ? -31.289 35.011 19.316 1.00 22.80 238 TYR E C 1
ATOM 10979 O O . TYR E 1 238 ? -30.776 35.193 20.440 1.00 21.93 238 TYR E O 1
ATOM 10988 N N . LEU E 1 239 ? -30.634 34.446 18.312 1.00 24.22 239 LEU E N 1
ATOM 10989 C CA . LEU E 1 239 ? -29.268 33.963 18.387 1.00 24.93 239 LEU E CA 1
ATOM 10990 C C . LEU E 1 239 ? -28.328 35.095 18.821 1.00 25.03 239 LEU E C 1
ATOM 10991 O O . LEU E 1 239 ? -28.582 36.296 18.557 1.00 24.47 239 LEU E O 1
ATOM 10996 N N . ASP E 1 240 ? -27.226 34.675 19.421 1.00 28.02 240 ASP E N 1
ATOM 10997 C CA . ASP E 1 240 ? -26.078 35.574 19.762 1.00 29.79 240 ASP E CA 1
ATOM 10998 C C . ASP E 1 240 ? -26.420 36.611 20.754 1.00 28.27 240 ASP E C 1
ATOM 10999 O O . ASP E 1 240 ? -25.968 37.753 20.683 1.00 27.61 240 ASP E O 1
ATOM 11004 N N . SER E 1 241 ? -27.312 36.270 21.677 1.00 26.33 241 SER E N 1
ATOM 11005 C CA . SER E 1 241 ? -27.781 37.244 22.625 1.00 24.91 241 SER E CA 1
ATOM 11006 C C . SER E 1 241 ? -28.530 38.459 22.090 1.00 24.14 241 SER E C 1
ATOM 11007 O O . SER E 1 241 ? -28.652 39.476 22.800 1.00 24.57 241 SER E O 1
ATOM 11010 N N . GLY E 1 242 ? -29.075 38.357 20.885 1.00 23.54 242 GLY E N 1
ATOM 11011 C CA . GLY E 1 242 ? -29.839 39.423 20.281 1.00 23.90 242 GLY E CA 1
ATOM 11012 C C . GLY E 1 242 ? -31.321 39.055 20.213 1.00 24.59 242 GLY E C 1
ATOM 11013 O O . GLY E 1 242 ? -31.764 38.272 21.052 1.00 26.14 242 GLY E O 1
ATOM 11014 N N . TYR E 1 243 ? -32.015 39.691 19.278 1.00 25.10 243 TYR E N 1
ATOM 11015 C CA . TYR E 1 243 ? -33.451 39.771 19.134 1.00 24.06 243 TYR E CA 1
ATOM 11016 C C . TYR E 1 243 ? -33.812 39.693 17.655 1.00 25.91 243 TYR E C 1
ATOM 11017 O O . TYR E 1 243 ? -32.967 39.906 16.738 1.00 27.06 243 TYR E O 1
ATOM 11026 N N . ALA E 1 244 ? -35.020 39.249 17.375 1.00 23.85 244 ALA E N 1
ATOM 11027 C CA . ALA E 1 244 ? -35.501 39.197 15.977 1.00 24.78 244 ALA E CA 1
ATOM 11028 C C . ALA E 1 244 ? -37.006 39.493 15.953 1.00 24.68 244 ALA E C 1
ATOM 11029 O O . ALA E 1 244 ? -37.724 39.138 16.938 1.00 23.90 244 ALA E O 1
ATOM 11031 N N . GLU E 1 245 ? -37.484 40.092 14.875 1.00 24.06 245 GLU E N 1
ATOM 11032 C CA . GLU E 1 245 ? -38.938 40.337 14.659 1.00 23.11 245 GLU E CA 1
ATOM 11033 C C . GLU E 1 245 ? -39.328 39.441 13.544 1.00 25.12 245 GLU E C 1
ATOM 11034 O O . GLU E 1 245 ? -38.766 39.523 12.402 1.00 23.10 245 GLU E O 1
ATOM 11040 N N . LEU E 1 246 ? -40.259 38.514 13.867 1.00 22.07 246 LEU E N 1
ATOM 11041 C CA . LEU E 1 246 ? -40.730 37.480 12.945 1.00 21.79 246 LEU E CA 1
ATOM 11042 C C . LEU E 1 246 ? -42.238 37.650 12.725 1.00 22.10 246 LEU E C 1
ATOM 11043 O O . LEU E 1 246 ? -43.017 38.101 13.613 1.00 19.25 246 LEU E O 1
ATOM 11048 N N . SER E 1 247 ? -42.676 37.321 11.523 1.00 20.40 247 SER E N 1
ATOM 11049 C CA . SER E 1 247 ? -44.062 37.257 11.184 1.00 21.74 247 SER E CA 1
ATOM 11050 C C . SER E 1 247 ? -44.398 35.949 10.594 1.00 22.57 247 SER E C 1
ATOM 11051 O O . SER E 1 247 ? -43.777 35.521 9.635 1.00 25.04 247 SER E O 1
ATOM 11054 N N . GLY E 1 248 ? -45.455 35.313 11.107 1.00 21.73 248 GLY E N 1
ATOM 11055 C CA . GLY E 1 248 ? -45.912 34.075 10.557 1.00 21.45 248 GLY E CA 1
ATOM 11056 C C . GLY E 1 248 ? -46.959 33.441 11.415 1.00 23.17 248 GLY E C 1
ATOM 11057 O O . GLY E 1 248 ? -47.055 33.803 12.613 1.00 20.23 248 GLY E O 1
ATOM 11058 N N . THR E 1 249 ? -47.683 32.485 10.856 1.00 21.88 249 THR E N 1
ATOM 11059 C CA . THR E 1 249 ? -48.687 31.770 11.623 1.00 22.24 249 THR E CA 1
ATOM 11060 C C . THR E 1 249 ? -48.099 31.208 12.930 1.00 22.29 249 THR E C 1
ATOM 11061 O O . THR E 1 249 ? -48.815 31.410 13.956 1.00 23.87 249 THR E O 1
ATOM 11065 N N . ALA E 1 250 ? -46.882 30.610 12.896 1.00 21.08 250 ALA E N 1
ATOM 11066 C CA . ALA E 1 250 ? -46.067 29.910 13.941 1.00 19.59 250 ALA E CA 1
ATOM 11067 C C . ALA E 1 250 ? -45.877 30.832 15.198 1.00 18.52 250 ALA E C 1
ATOM 11068 O O . ALA E 1 250 ? -45.597 30.328 16.309 1.00 21.65 250 ALA E O 1
ATOM 11070 N N . MET E 1 251 ? -45.822 32.134 14.930 1.00 17.43 251 MET E N 1
ATOM 11071 C CA . MET E 1 251 ? -45.471 33.107 15.978 1.00 17.92 251 MET E CA 1
ATOM 11072 C C . MET E 1 251 ? -46.598 33.202 17.021 1.00 16.94 251 MET E C 1
ATOM 11073 O O . MET E 1 251 ? -46.375 33.721 18.152 1.00 16.28 251 MET E O 1
ATOM 11078 N N . ALA E 1 252 ? -47.789 32.774 16.661 1.00 15.19 252 ALA E N 1
ATOM 11079 C CA . ALA E 1 252 ? -48.929 32.914 17.553 1.00 13.94 252 ALA E CA 1
ATOM 11080 C C . ALA E 1 252 ? -48.843 31.855 18.654 1.00 14.37 252 ALA E C 1
ATOM 11081 O O . ALA E 1 252 ? -49.107 32.263 19.858 1.00 12.19 252 ALA E O 1
ATOM 11083 N N . ALA E 1 253 ? -48.640 30.591 18.399 1.00 12.39 253 ALA E N 1
ATOM 11084 C CA . ALA E 1 253 ? -48.706 29.492 19.340 1.00 13.79 253 ALA E CA 1
ATOM 11085 C C . ALA E 1 253 ? -47.924 29.742 20.650 1.00 14.24 253 ALA E C 1
ATOM 11086 O O . ALA E 1 253 ? -48.488 29.472 21.709 1.00 13.96 253 ALA E O 1
ATOM 11088 N N . PRO E 1 254 ? -46.755 30.364 20.615 1.00 12.12 254 PRO E N 1
ATOM 11089 C CA . PRO E 1 254 ? -45.999 30.457 21.859 1.00 13.14 254 PRO E CA 1
ATOM 11090 C C . PRO E 1 254 ? -46.707 31.377 22.825 1.00 12.23 254 PRO E C 1
ATOM 11091 O O . PRO E 1 254 ? -46.491 31.193 24.104 1.00 12.47 254 PRO E O 1
ATOM 11095 N N . HIS E 1 255 ? -47.491 32.319 22.408 1.00 10.77 255 HIS E N 1
ATOM 11096 C CA . HIS E 1 255 ? -48.284 33.188 23.313 1.00 11.69 255 HIS E CA 1
ATOM 11097 C C . HIS E 1 255 ? -49.242 32.287 24.049 1.00 11.85 255 HIS E C 1
ATOM 11098 O O . HIS E 1 255 ? -49.463 32.528 25.279 1.00 11.44 255 HIS E O 1
ATOM 11105 N N . VAL E 1 256 ? -49.863 31.280 23.424 1.00 11.26 256 VAL E N 1
ATOM 11106 C CA . VAL E 1 256 ? -50.823 30.449 24.082 1.00 10.43 256 VAL E CA 1
ATOM 11107 C C . VAL E 1 256 ? -50.139 29.516 25.071 1.00 10.20 256 VAL E C 1
ATOM 11108 O O . VAL E 1 256 ? -50.659 29.237 26.196 1.00 12.29 256 VAL E O 1
ATOM 11112 N N . ALA E 1 257 ? -48.951 29.006 24.717 1.00 10.12 257 ALA E N 1
ATOM 11113 C CA . ALA E 1 257 ? -48.218 28.113 25.581 1.00 11.22 257 ALA E CA 1
ATOM 11114 C C . ALA E 1 257 ? -47.866 28.858 26.863 1.00 11.04 257 ALA E C 1
ATOM 11115 O O . ALA E 1 257 ? -48.103 28.295 27.983 1.00 10.42 257 ALA E O 1
ATOM 11117 N N . GLY E 1 258 ? -47.389 30.075 26.741 1.00 12.41 258 GLY E N 1
ATOM 11118 C CA . GLY E 1 258 ? -47.060 30.861 27.984 1.00 12.18 258 GLY E CA 1
ATOM 11119 C C . GLY E 1 258 ? -48.354 31.168 28.714 1.00 11.46 258 GLY E C 1
ATOM 11120 O O . GLY E 1 258 ? -48.450 31.130 30.006 1.00 11.69 258 GLY E O 1
ATOM 11121 N N . ALA E 1 259 ? -49.406 31.507 28.028 1.00 10.66 259 ALA E N 1
ATOM 11122 C CA . ALA E 1 259 ? -50.704 31.776 28.697 1.00 9.32 259 ALA E CA 1
ATOM 11123 C C . ALA E 1 259 ? -51.212 30.636 29.511 1.00 10.65 259 ALA E C 1
ATOM 11124 O O . ALA E 1 259 ? -51.858 30.859 30.547 1.00 10.46 259 ALA E O 1
ATOM 11126 N N . LEU E 1 260 ? -51.035 29.393 29.064 1.00 10.58 260 LEU E N 1
ATOM 11127 C CA . LEU E 1 260 ? -51.493 28.202 29.765 1.00 11.93 260 LEU E CA 1
ATOM 11128 C C . LEU E 1 260 ? -50.765 28.132 31.132 1.00 11.41 260 LEU E C 1
ATOM 11129 O O . LEU E 1 260 ? -51.399 27.673 32.087 1.00 12.45 260 LEU E O 1
ATOM 11134 N N . ALA E 1 261 ? -49.522 28.557 31.205 1.00 9.71 261 ALA E N 1
ATOM 11135 C CA . ALA E 1 261 ? -48.830 28.492 32.517 1.00 10.00 261 ALA E CA 1
ATOM 11136 C C . ALA E 1 261 ? -49.555 29.452 33.437 1.00 10.74 261 ALA E C 1
ATOM 11137 O O . ALA E 1 261 ? -49.771 29.126 34.683 1.00 11.90 261 ALA E O 1
ATOM 11139 N N . LEU E 1 262 ? -49.894 30.638 32.988 1.00 9.55 262 LEU E N 1
ATOM 11140 C CA . LEU E 1 262 ? -50.638 31.627 33.805 1.00 9.65 262 LEU E CA 1
ATOM 11141 C C . LEU E 1 262 ? -51.950 31.024 34.208 1.00 11.57 262 LEU E C 1
ATOM 11142 O O . LEU E 1 262 ? -52.353 31.080 35.425 1.00 10.85 262 LEU E O 1
ATOM 11147 N N . ILE E 1 263 ? -52.699 30.432 33.262 1.00 10.18 263 ILE E N 1
ATOM 11148 C CA . ILE E 1 263 ? -54.058 29.964 33.528 1.00 10.42 263 ILE E CA 1
ATOM 11149 C C . ILE E 1 263 ? -54.071 28.793 34.497 1.00 10.41 263 ILE E C 1
ATOM 11150 O O . ILE E 1 263 ? -54.964 28.781 35.400 1.00 11.93 263 ILE E O 1
ATOM 11155 N N . ILE E 1 264 ? -53.140 27.839 34.453 1.00 10.64 264 ILE E N 1
ATOM 11156 C CA . ILE E 1 264 ? -53.105 26.694 35.381 1.00 10.41 264 ILE E CA 1
ATOM 11157 C C . ILE E 1 264 ? -53.006 27.313 36.802 1.00 11.50 264 ILE E C 1
ATOM 11158 O O . ILE E 1 264 ? -53.731 26.883 37.673 1.00 13.14 264 ILE E O 1
ATOM 11163 N N . ASN E 1 265 ? -52.136 28.265 36.957 1.00 11.33 265 ASN E N 1
ATOM 11164 C CA . ASN E 1 265 ? -51.906 28.874 38.299 1.00 13.11 265 ASN E CA 1
ATOM 11165 C C . ASN E 1 265 ? -53.107 29.615 38.735 1.00 13.39 265 ASN E C 1
ATOM 11166 O O . ASN E 1 265 ? -53.606 29.378 39.914 1.00 14.44 265 ASN E O 1
ATOM 11171 N N . LEU E 1 266 ? -53.634 30.506 37.930 1.00 13.89 266 LEU E N 1
ATOM 11172 C CA . LEU E 1 266 ? -54.797 31.298 38.410 1.00 15.64 266 LEU E CA 1
ATOM 11173 C C . LEU E 1 266 ? -56.036 30.411 38.602 1.00 16.43 266 LEU E C 1
ATOM 11174 O O . LEU E 1 266 ? -56.743 30.546 39.614 1.00 14.31 266 LEU E O 1
ATOM 11179 N N . ALA E 1 267 ? -56.314 29.455 37.735 1.00 13.63 267 ALA E N 1
ATOM 11180 C CA . ALA E 1 267 ? -57.514 28.619 37.850 1.00 12.76 267 ALA E CA 1
ATOM 11181 C C . ALA E 1 267 ? -57.435 27.640 39.023 1.00 14.59 267 ALA E C 1
ATOM 11182 O O . ALA E 1 267 ? -58.441 27.450 39.750 1.00 15.08 267 ALA E O 1
ATOM 11184 N N . GLU E 1 268 ? -56.275 27.070 39.254 1.00 15.29 268 GLU E N 1
ATOM 11185 C CA . GLU E 1 268 ? -56.112 26.129 40.421 1.00 15.82 268 GLU E CA 1
ATOM 11186 C C . GLU E 1 268 ? -56.199 26.950 41.691 1.00 16.12 268 GLU E C 1
ATOM 11187 O O . GLU E 1 268 ? -56.818 26.417 42.665 1.00 16.94 268 GLU E O 1
ATOM 11193 N N . ASP E 1 269 ? -55.731 28.176 41.717 1.00 15.23 269 ASP E N 1
ATOM 11194 C CA . ASP E 1 269 ? -55.851 28.988 42.968 1.00 17.05 269 ASP E CA 1
ATOM 11195 C C . ASP E 1 269 ? -57.342 29.301 43.178 1.00 17.96 269 ASP E C 1
ATOM 11196 O O . ASP E 1 269 ? -57.807 29.388 44.368 1.00 18.88 269 ASP E O 1
ATOM 11201 N N . ALA E 1 270 ? -58.134 29.565 42.142 1.00 15.79 270 ALA E N 1
ATOM 11202 C CA . ALA E 1 270 ? -59.574 29.971 42.235 1.00 16.35 270 ALA E CA 1
ATOM 11203 C C . ALA E 1 270 ? -60.409 28.742 42.631 1.00 18.85 270 ALA E C 1
ATOM 11204 O O . ALA E 1 270 ? -61.224 28.779 43.591 1.00 19.34 270 ALA E O 1
ATOM 11206 N N . PHE E 1 271 ? -60.183 27.611 42.052 1.00 16.50 271 PHE E N 1
ATOM 11207 C CA . PHE E 1 271 ? -60.945 26.425 42.319 1.00 17.71 271 PHE E CA 1
ATOM 11208 C C . PHE E 1 271 ? -60.544 25.644 43.564 1.00 18.34 271 PHE E C 1
ATOM 11209 O O . PHE E 1 271 ? -61.252 24.722 44.013 1.00 22.16 271 PHE E O 1
ATOM 11217 N N . LYS E 1 272 ? -59.339 25.947 44.008 1.00 17.48 272 LYS E N 1
ATOM 11218 C CA . LYS E 1 272 ? -58.690 25.236 45.132 1.00 19.99 272 LYS E CA 1
ATOM 11219 C C . LYS E 1 272 ? -58.533 23.754 44.970 1.00 20.80 272 LYS E C 1
ATOM 11220 O O . LYS E 1 272 ? -58.766 22.993 45.877 1.00 23.13 272 LYS E O 1
ATOM 11226 N N A ARG E 1 273 ? -58.056 23.332 43.798 0.50 20.73 273 ARG E N 1
ATOM 11227 N N B ARG E 1 273 ? -58.246 23.267 43.751 0.50 18.91 273 ARG E N 1
ATOM 11228 C CA A ARG E 1 273 ? -57.991 21.962 43.458 0.50 19.92 273 ARG E CA 1
ATOM 11229 C CA B ARG E 1 273 ? -58.017 21.870 43.495 0.50 17.30 273 ARG E CA 1
ATOM 11230 C C A ARG E 1 273 ? -57.182 21.881 42.140 0.50 20.07 273 ARG E C 1
ATOM 11231 C C B ARG E 1 273 ? -57.278 21.839 42.146 0.50 18.63 273 ARG E C 1
ATOM 11232 O O A ARG E 1 273 ? -57.026 22.888 41.448 0.50 20.63 273 ARG E O 1
ATOM 11233 O O B ARG E 1 273 ? -57.297 22.854 41.435 0.50 18.52 273 ARG E O 1
ATOM 11248 N N . SER E 1 274 ? -56.639 20.708 41.905 1.00 18.61 274 SER E N 1
ATOM 11249 C CA . SER E 1 274 ? -55.978 20.316 40.674 1.00 19.22 274 SER E CA 1
ATOM 11250 C C . SER E 1 274 ? -57.017 20.201 39.573 1.00 18.04 274 SER E C 1
ATOM 11251 O O . SER E 1 274 ? -58.092 19.646 39.726 1.00 19.98 274 SER E O 1
ATOM 11254 N N . LEU E 1 275 ? -56.682 20.769 38.428 1.00 17.01 275 LEU E N 1
ATOM 11255 C CA . LEU E 1 275 ? -57.561 20.712 37.251 1.00 15.68 275 LEU E CA 1
ATOM 11256 C C . LEU E 1 275 ? -56.959 19.788 36.155 1.00 14.05 275 LEU E C 1
ATOM 11257 O O . LEU E 1 275 ? -55.697 19.723 35.918 1.00 15.13 275 LEU E O 1
ATOM 11262 N N . SER E 1 276 ? -57.812 19.040 35.460 1.00 13.78 276 SER E N 1
ATOM 11263 C CA . SER E 1 276 ? -57.415 18.184 34.371 1.00 13.04 276 SER E CA 1
ATOM 11264 C C . SER E 1 276 ? -57.048 19.027 33.119 1.00 13.02 276 SER E C 1
ATOM 11265 O O . SER E 1 276 ? -57.395 20.207 32.995 1.00 11.23 276 SER E O 1
ATOM 11268 N N . GLU E 1 277 ? -56.435 18.357 32.139 1.00 12.89 277 GLU E N 1
ATOM 11269 C CA . GLU E 1 277 ? -56.112 19.017 30.833 1.00 12.58 277 GLU E CA 1
ATOM 11270 C C . GLU E 1 277 ? -57.416 19.487 30.142 1.00 10.84 277 GLU E C 1
ATOM 11271 O O . GLU E 1 277 ? -57.440 20.587 29.559 1.00 11.60 277 GLU E O 1
ATOM 11277 N N . THR E 1 278 ? -58.506 18.741 30.277 1.00 11.39 278 THR E N 1
ATOM 11278 C CA . THR E 1 278 ? -59.813 19.174 29.740 1.00 10.87 278 THR E CA 1
ATOM 11279 C C . THR E 1 278 ? -60.253 20.472 30.382 1.00 10.85 278 THR E C 1
ATOM 11280 O O . THR E 1 278 ? -60.688 21.408 29.754 1.00 11.07 278 THR E O 1
ATOM 11284 N N . GLU E 1 279 ? -60.151 20.541 31.731 1.00 10.17 279 GLU E N 1
ATOM 11285 C CA . GLU E 1 279 ? -60.558 21.730 32.392 1.00 10.68 279 GLU E CA 1
ATOM 11286 C C . GLU E 1 279 ? -59.696 22.952 32.051 1.00 8.57 279 GLU E C 1
ATOM 11287 O O . GLU E 1 279 ? -60.130 24.039 31.955 1.00 10.33 279 GLU E O 1
ATOM 11293 N N . ILE E 1 280 ? -58.385 22.747 31.970 1.00 10.52 280 ILE E N 1
ATOM 11294 C CA . ILE E 1 280 ? -57.395 23.740 31.602 1.00 9.48 280 ILE E CA 1
ATOM 11295 C C . ILE E 1 280 ? -57.762 24.272 30.160 1.00 9.21 280 ILE E C 1
ATOM 11296 O O . ILE E 1 280 ? -57.765 25.497 29.968 1.00 10.41 280 ILE E O 1
ATOM 11301 N N . TYR E 1 281 ? -58.009 23.358 29.268 1.00 10.80 281 TYR E N 1
ATOM 11302 C CA . TYR E 1 281 ? -58.481 23.816 27.935 1.00 10.64 281 TYR E CA 1
ATOM 11303 C C . TYR E 1 281 ? -59.708 24.665 28.014 1.00 11.21 281 TYR E C 1
ATOM 11304 O O . TYR E 1 281 ? -59.779 25.714 27.344 1.00 10.12 281 TYR E O 1
ATOM 11313 N N . ALA E 1 282 ? -60.691 24.315 28.852 1.00 9.78 282 ALA E N 1
ATOM 11314 C CA . ALA E 1 282 ? -61.873 25.110 28.998 1.00 9.62 282 ALA E CA 1
ATOM 11315 C C . ALA E 1 282 ? -61.582 26.475 29.582 1.00 9.96 282 ALA E C 1
ATOM 11316 O O . ALA E 1 282 ? -62.134 27.524 29.231 1.00 11.17 282 ALA E O 1
ATOM 11318 N N . GLN E 1 283 ? -60.594 26.524 30.539 1.00 9.18 283 GLN E N 1
ATOM 11319 C CA . GLN E 1 283 ? -60.163 27.762 31.062 1.00 9.58 283 GLN E CA 1
ATOM 11320 C C . GLN E 1 283 ? -59.431 28.778 30.151 1.00 8.85 283 GLN E C 1
ATOM 11321 O O . GLN E 1 283 ? -59.597 29.973 30.202 1.00 10.89 283 GLN E O 1
ATOM 11327 N N . LEU E 1 284 ? -58.792 28.143 29.117 1.00 10.13 284 LEU E N 1
ATOM 11328 C CA . LEU E 1 284 ? -58.189 28.900 28.002 1.00 10.23 284 LEU E CA 1
ATOM 11329 C C . LEU E 1 284 ? -59.299 29.456 27.078 1.00 9.17 284 LEU E C 1
ATOM 11330 O O . LEU E 1 284 ? -59.305 30.638 26.773 1.00 10.23 284 LEU E O 1
ATOM 11335 N N . VAL E 1 285 ? -60.280 28.621 26.754 1.00 10.62 285 VAL E N 1
ATOM 11336 C CA . VAL E 1 285 ? -61.413 28.974 25.835 1.00 13.48 285 VAL E CA 1
ATOM 11337 C C . VAL E 1 285 ? -62.291 30.065 26.468 1.00 11.71 285 VAL E C 1
ATOM 11338 O O . VAL E 1 285 ? -62.770 30.971 25.752 1.00 12.73 285 VAL E O 1
ATOM 11342 N N A ARG E 1 286 ? -62.484 30.122 27.792 0.50 12.33 286 ARG E N 1
ATOM 11343 N N B ARG E 1 286 ? -62.443 30.004 27.796 0.50 11.15 286 ARG E N 1
ATOM 11344 C CA A ARG E 1 286 ? -63.310 31.202 28.415 0.50 14.47 286 ARG E CA 1
ATOM 11345 C CA B ARG E 1 286 ? -63.135 30.996 28.592 0.50 12.58 286 ARG E CA 1
ATOM 11346 C C A ARG E 1 286 ? -62.469 32.494 28.607 0.50 14.12 286 ARG E C 1
ATOM 11347 C C B ARG E 1 286 ? -62.556 32.362 28.423 0.50 13.01 286 ARG E C 1
ATOM 11348 O O A ARG E 1 286 ? -62.919 33.552 29.148 0.50 12.95 286 ARG E O 1
ATOM 11349 O O B ARG E 1 286 ? -63.335 33.314 28.534 0.50 13.50 286 ARG E O 1
ATOM 11364 N N . ARG E 1 287 ? -61.248 32.436 28.094 1.00 11.46 287 ARG E N 1
ATOM 11365 C CA . ARG E 1 287 ? -60.369 33.592 27.995 1.00 10.68 287 ARG E CA 1
ATOM 11366 C C . ARG E 1 287 ? -60.020 33.950 26.528 1.00 12.79 287 ARG E C 1
ATOM 11367 O O . ARG E 1 287 ? -58.971 34.488 26.251 1.00 12.88 287 ARG E O 1
ATOM 11375 N N . ALA E 1 288 ? -60.996 33.681 25.652 1.00 12.22 288 ALA E N 1
ATOM 11376 C CA . ALA E 1 288 ? -60.876 34.100 24.198 1.00 13.36 288 ALA E CA 1
ATOM 11377 C C . ALA E 1 288 ? -62.104 34.939 23.877 1.00 11.55 288 ALA E C 1
ATOM 11378 O O . ALA E 1 288 ? -63.207 34.550 24.148 1.00 12.96 288 ALA E O 1
ATOM 11380 N N . THR E 1 289 ? -61.870 36.068 23.252 1.00 13.61 289 THR E N 1
ATOM 11381 C CA . THR E 1 289 ? -62.908 36.980 22.826 1.00 13.14 289 THR E CA 1
ATOM 11382 C C . THR E 1 289 ? -63.108 36.903 21.289 1.00 12.40 289 THR E C 1
ATOM 11383 O O . THR E 1 289 ? -62.196 37.150 20.615 1.00 13.77 289 THR E O 1
ATOM 11387 N N . PRO E 1 290 ? -64.258 36.433 20.829 1.00 14.17 290 PRO E N 1
ATOM 11388 C CA . PRO E 1 290 ? -64.392 36.495 19.349 1.00 15.25 290 PRO E CA 1
ATOM 11389 C C . PRO E 1 290 ? -64.247 37.913 18.773 1.00 13.17 290 PRO E C 1
ATOM 11390 O O . PRO E 1 290 ? -64.721 38.861 19.319 1.00 16.46 290 PRO E O 1
ATOM 11394 N N . ILE E 1 291 ? -63.550 37.952 17.651 1.00 16.11 291 ILE E N 1
ATOM 11395 C CA . ILE E 1 291 ? -63.295 39.206 16.923 1.00 14.92 291 ILE E CA 1
ATOM 11396 C C . ILE E 1 291 ? -64.535 39.582 16.093 1.00 12.73 291 ILE E C 1
ATOM 11397 O O . ILE E 1 291 ? -64.937 40.769 16.023 1.00 14.33 291 ILE E O 1
ATOM 11402 N N . GLY E 1 292 ? -65.212 38.493 15.615 1.00 16.72 292 GLY E N 1
ATOM 11403 C CA . GLY E 1 292 ? -66.438 38.649 14.811 1.00 18.64 292 GLY E CA 1
ATOM 11404 C C . GLY E 1 292 ? -66.341 37.975 13.454 1.00 20.45 292 GLY E C 1
ATOM 11405 O O . GLY E 1 292 ? -67.227 38.306 12.614 1.00 24.04 292 GLY E O 1
ATOM 11406 N N . PHE E 1 293 ? -65.346 37.150 13.173 1.00 17.87 293 PHE E N 1
ATOM 11407 C CA . PHE E 1 293 ? -65.300 36.280 11.970 1.00 20.00 293 PHE E CA 1
ATOM 11408 C C . PHE E 1 293 ? -66.119 35.056 12.388 1.00 23.62 293 PHE E C 1
ATOM 11409 O O . PHE E 1 293 ? -66.582 35.009 13.593 1.00 29.64 293 PHE E O 1
ATOM 11417 N N . THR E 1 294 ? -66.139 33.992 11.655 1.00 20.16 294 THR E N 1
ATOM 11418 C CA . THR E 1 294 ? -66.785 32.814 12.186 1.00 19.03 294 THR E CA 1
ATOM 11419 C C . THR E 1 294 ? -65.812 31.943 13.005 1.00 16.15 294 THR E C 1
ATOM 11420 O O . THR E 1 294 ? -64.572 32.092 12.850 1.00 13.70 294 THR E O 1
ATOM 11424 N N . ALA E 1 295 ? -66.337 30.981 13.812 1.00 17.19 295 ALA E N 1
ATOM 11425 C CA . ALA E 1 295 ? -65.441 30.078 14.530 1.00 16.07 295 ALA E CA 1
ATOM 11426 C C . ALA E 1 295 ? -64.620 29.210 13.710 1.00 13.21 295 ALA E C 1
ATOM 11427 O O . ALA E 1 295 ? -63.539 28.728 14.006 1.00 14.91 295 ALA E O 1
ATOM 11429 N N . GLN E 1 296 ? -65.060 28.945 12.405 1.00 14.77 296 GLN E N 1
ATOM 11430 C CA . GLN E 1 296 ? -64.207 28.186 11.525 1.00 15.96 296 GLN E CA 1
ATOM 11431 C C . GLN E 1 296 ? -62.883 28.926 11.291 1.00 15.23 296 GLN E C 1
ATOM 11432 O O . GLN E 1 296 ? -61.851 28.325 11.170 1.00 17.44 296 GLN E O 1
ATOM 11438 N N . ALA E 1 297 ? -62.951 30.231 11.145 1.00 15.38 297 ALA E N 1
ATOM 11439 C CA . ALA E 1 297 ? -61.814 31.087 10.865 1.00 16.60 297 ALA E CA 1
ATOM 11440 C C . ALA E 1 297 ? -60.991 31.496 12.083 1.00 15.12 297 ALA E C 1
ATOM 11441 O O . ALA E 1 297 ? -59.819 31.515 11.986 1.00 18.35 297 ALA E O 1
ATOM 11443 N N . GLU E 1 298 ? -61.634 31.726 13.227 1.00 15.33 298 GLU E N 1
ATOM 11444 C CA . GLU E 1 298 ? -60.878 32.353 14.393 1.00 14.09 298 GLU E CA 1
ATOM 11445 C C . GLU E 1 298 ? -61.005 31.404 15.600 1.00 14.54 298 GLU E C 1
ATOM 11446 O O . GLU E 1 298 ? -60.593 31.833 16.714 1.00 13.84 298 GLU E O 1
ATOM 11452 N N . GLY E 1 299 ? -61.596 30.238 15.450 1.00 13.29 299 GLY E N 1
ATOM 11453 C CA . GLY E 1 299 ? -61.819 29.388 16.660 1.00 11.54 299 GLY E CA 1
ATOM 11454 C C . GLY E 1 299 ? -62.737 30.101 17.620 1.00 12.33 299 GLY E C 1
ATOM 11455 O O . GLY E 1 299 ? -63.732 30.759 17.300 1.00 13.74 299 GLY E O 1
ATOM 11456 N N . ASN E 1 300 ? -62.383 30.017 18.959 1.00 11.34 300 ASN E N 1
ATOM 11457 C CA . ASN E 1 300 ? -63.089 30.645 19.978 1.00 12.38 300 ASN E CA 1
ATOM 11458 C C . ASN E 1 300 ? -62.767 32.144 20.132 1.00 11.96 300 ASN E C 1
ATOM 11459 O O . ASN E 1 300 ? -63.397 32.861 20.920 1.00 13.63 300 ASN E O 1
ATOM 11464 N N . GLY E 1 301 ? -61.855 32.670 19.300 1.00 12.52 301 GLY E N 1
ATOM 11465 C CA . GLY E 1 301 ? -61.497 34.097 19.320 1.00 12.62 301 GLY E CA 1
ATOM 11466 C C . GLY E 1 301 ? -60.049 34.344 19.681 1.00 9.97 301 GLY E C 1
ATOM 11467 O O . GLY E 1 301 ? -59.213 33.437 19.646 1.00 10.37 301 GLY E O 1
ATOM 11468 N N . PHE E 1 302 ? -59.777 35.627 19.967 1.00 11.57 302 PHE E N 1
ATOM 11469 C CA . PHE E 1 302 ? -58.484 36.138 20.302 1.00 11.48 302 PHE E CA 1
ATOM 11470 C C . PHE E 1 302 ? -58.190 35.975 21.842 1.00 9.60 302 PHE E C 1
ATOM 11471 O O . PHE E 1 302 ? -59.032 36.306 22.630 1.00 12.64 302 PHE E O 1
ATOM 11479 N N . LEU E 1 303 ? -56.967 35.550 22.092 1.00 10.29 303 LEU E N 1
ATOM 11480 C CA . LEU E 1 303 ? -56.564 35.365 23.546 1.00 10.99 303 LEU E CA 1
ATOM 11481 C C . LEU E 1 303 ? -56.672 36.687 24.270 1.00 10.45 303 LEU E C 1
ATOM 11482 O O . LEU E 1 303 ? -55.953 37.655 24.002 1.00 11.32 303 LEU E O 1
ATOM 11487 N N . THR E 1 304 ? -57.439 36.708 25.345 1.00 12.45 304 THR E N 1
ATOM 11488 C CA . THR E 1 304 ? -57.742 37.915 26.127 1.00 11.81 304 THR E CA 1
ATOM 11489 C C . THR E 1 304 ? -57.788 37.424 27.630 1.00 12.42 304 THR E C 1
ATOM 11490 O O . THR E 1 304 ? -58.840 37.136 28.144 1.00 12.72 304 THR E O 1
ATOM 11494 N N . LEU E 1 305 ? -56.617 37.455 28.273 1.00 12.56 305 LEU E N 1
ATOM 11495 C CA . LEU E 1 305 ? -56.445 36.818 29.582 1.00 13.24 305 LEU E CA 1
ATOM 11496 C C . LEU E 1 305 ? -57.262 37.379 30.753 1.00 12.91 305 LEU E C 1
ATOM 11497 O O . LEU E 1 305 ? -57.535 36.534 31.668 1.00 13.47 305 LEU E O 1
ATOM 11502 N N . ASP E 1 306 ? -57.679 38.619 30.627 1.00 13.75 306 ASP E N 1
ATOM 11503 C CA . ASP E 1 306 ? -58.456 39.239 31.722 1.00 15.63 306 ASP E CA 1
ATOM 11504 C C . ASP E 1 306 ? -59.946 39.167 31.483 1.00 16.70 306 ASP E C 1
ATOM 11505 O O . ASP E 1 306 ? -60.713 39.845 32.160 1.00 15.50 306 ASP E O 1
ATOM 11510 N N . LEU E 1 307 ? -60.439 38.409 30.471 1.00 15.75 307 LEU E N 1
ATOM 11511 C CA . LEU E 1 307 ? -61.824 38.441 30.155 1.00 15.62 307 LEU E CA 1
ATOM 11512 C C . LEU E 1 307 ? -62.719 38.042 31.264 1.00 15.15 307 LEU E C 1
ATOM 11513 O O . LEU E 1 307 ? -63.822 38.623 31.389 1.00 17.09 307 LEU E O 1
ATOM 11518 N N . VAL E 1 308 ? -62.331 37.005 32.039 1.00 15.91 308 VAL E N 1
ATOM 11519 C CA . VAL E 1 308 ? -63.241 36.501 33.075 1.00 17.38 308 VAL E CA 1
ATOM 11520 C C . VAL E 1 308 ? -63.532 37.615 34.145 1.00 17.95 308 VAL E C 1
ATOM 11521 O O . VAL E 1 308 ? -64.662 37.811 34.560 1.00 18.95 308 VAL E O 1
ATOM 11525 N N . GLU E 1 309 ? -62.509 38.345 34.537 1.00 19.15 309 GLU E N 1
ATOM 11526 C CA . GLU E 1 309 ? -62.678 39.479 35.438 1.00 22.58 309 GLU E CA 1
ATOM 11527 C C . GLU E 1 309 ? -63.638 40.491 34.880 1.00 22.16 309 GLU E C 1
ATOM 11528 O O . GLU E 1 309 ? -64.519 40.970 35.589 1.00 24.45 309 GLU E O 1
ATOM 11534 N N . ARG E 1 310 ? -63.557 40.801 33.586 1.00 20.69 310 ARG E N 1
ATOM 11535 C CA . ARG E 1 310 ? -64.399 41.788 32.991 1.00 22.81 310 ARG E CA 1
ATOM 11536 C C . ARG E 1 310 ? -65.853 41.405 32.873 1.00 23.12 310 ARG E C 1
ATOM 11537 O O . ARG E 1 310 ? -66.717 42.262 32.931 1.00 24.69 310 ARG E O 1
ATOM 11545 N N . ILE E 1 311 ? -66.174 40.112 32.610 1.00 21.42 311 ILE E N 1
ATOM 11546 C CA . ILE E 1 311 ? -67.584 39.700 32.536 1.00 20.93 311 ILE E CA 1
ATOM 11547 C C . ILE E 1 311 ? -68.258 39.396 33.889 1.00 18.84 311 ILE E C 1
ATOM 11548 O O . ILE E 1 311 ? -69.463 39.141 33.987 1.00 21.92 311 ILE E O 1
ATOM 11553 N N . THR E 1 312 ? -67.471 39.309 34.971 1.00 19.89 312 THR E N 1
ATOM 11554 C CA . THR E 1 312 ? -67.984 38.909 36.236 1.00 19.82 312 THR E CA 1
ATOM 11555 C C . THR E 1 312 ? -69.072 39.886 36.677 1.00 23.36 312 THR E C 1
ATOM 11556 O O . THR E 1 312 ? -68.836 41.081 36.696 1.00 24.87 312 THR E O 1
ATOM 11560 N N . GLY E 1 313 ? -70.215 39.356 37.068 1.00 25.53 313 GLY E N 1
ATOM 11561 C CA . GLY E 1 313 ? -71.320 40.131 37.582 1.00 28.03 313 GLY E CA 1
ATOM 11562 C C . GLY E 1 313 ? -72.113 40.860 36.555 1.00 30.81 313 GLY E C 1
ATOM 11563 O O . GLY E 1 313 ? -73.031 41.602 36.930 1.00 29.15 313 GLY E O 1
ATOM 11564 N N . GLN E 1 314 ? -71.821 40.624 35.262 1.00 31.59 314 GLN E N 1
ATOM 11565 C CA . GLN E 1 314 ? -72.451 41.372 34.175 1.00 35.30 314 GLN E CA 1
ATOM 11566 C C . GLN E 1 314 ? -73.575 40.566 33.535 1.00 37.21 314 GLN E C 1
ATOM 11567 O O . GLN E 1 314 ? -73.328 39.781 32.598 1.00 37.75 314 GLN E O 1
ATOM 11573 N N . PHE E 1 315 ? -74.797 40.803 34.000 1.00 39.16 315 PHE E N 1
ATOM 11574 C CA . PHE E 1 315 ? -76.001 40.107 33.514 1.00 40.72 315 PHE E CA 1
ATOM 11575 C C . PHE E 1 315 ? -76.925 41.025 32.685 1.00 44.26 315 PHE E C 1
ATOM 11576 O O . PHE E 1 315 ? -77.055 42.235 32.942 1.00 44.66 315 PHE E O 1
ATOM 11584 N N . THR E 1 316 ? -77.582 40.416 31.692 1.00 47.65 316 THR E N 1
ATOM 11585 C CA . THR E 1 316 ? -78.554 41.124 30.802 1.00 49.76 316 THR E CA 1
ATOM 11586 C C . THR E 1 316 ? -79.656 41.944 31.510 1.00 50.55 316 THR E C 1
ATOM 11587 O O . THR E 1 316 ? -80.574 41.380 32.140 1.00 52.54 316 THR E O 1
ATOM 11591 N N . ARG F 1 2 ? -80.164 -0.565 47.571 1.00 41.02 2 ARG F N 1
ATOM 11592 C CA . ARG F 1 2 ? -80.538 0.640 46.753 1.00 40.56 2 ARG F CA 1
ATOM 11593 C C . ARG F 1 2 ? -79.985 1.963 47.354 1.00 39.50 2 ARG F C 1
ATOM 11594 O O . ARG F 1 2 ? -80.697 2.822 47.877 1.00 40.48 2 ARG F O 1
ATOM 11602 N N . LYS F 1 3 ? -78.668 2.118 47.214 1.00 38.09 3 LYS F N 1
ATOM 11603 C CA . LYS F 1 3 ? -77.884 3.158 47.879 1.00 36.33 3 LYS F CA 1
ATOM 11604 C C . LYS F 1 3 ? -77.799 4.505 47.134 1.00 33.89 3 LYS F C 1
ATOM 11605 O O . LYS F 1 3 ? -77.523 5.527 47.736 1.00 32.68 3 LYS F O 1
ATOM 11611 N N . PHE F 1 4 ? -78.062 4.486 45.833 1.00 31.79 4 PHE F N 1
ATOM 11612 C CA . PHE F 1 4 ? -78.052 5.727 45.063 1.00 30.81 4 PHE F CA 1
ATOM 11613 C C . PHE F 1 4 ? -79.445 6.267 45.003 1.00 31.30 4 PHE F C 1
ATOM 11614 O O . PHE F 1 4 ? -80.396 5.496 44.761 1.00 32.80 4 PHE F O 1
ATOM 11622 N N . ARG F 1 5 ? -79.606 7.561 45.208 1.00 30.25 5 ARG F N 1
ATOM 11623 C CA . ARG F 1 5 ? -80.951 8.106 45.138 1.00 30.42 5 ARG F CA 1
ATOM 11624 C C . ARG F 1 5 ? -81.023 9.556 44.772 1.00 28.78 5 ARG F C 1
ATOM 11625 O O . ARG F 1 5 ? -80.037 10.300 44.829 1.00 25.30 5 ARG F O 1
ATOM 11633 N N . LEU F 1 6 ? -82.242 9.982 44.447 1.00 26.08 6 LEU F N 1
ATOM 11634 C CA . LEU F 1 6 ? -82.486 11.348 44.116 1.00 24.66 6 LEU F CA 1
ATOM 11635 C C . LEU F 1 6 ? -81.957 12.267 45.189 1.00 24.86 6 LEU F C 1
ATOM 11636 O O . LEU F 1 6 ? -82.148 12.056 46.395 1.00 23.95 6 LEU F O 1
ATOM 11641 N N . ILE F 1 7 ? -81.301 13.348 44.770 1.00 23.42 7 ILE F N 1
ATOM 11642 C CA . ILE F 1 7 ? -80.841 14.358 45.690 1.00 24.70 7 ILE F CA 1
ATOM 11643 C C . ILE F 1 7 ? -82.076 15.102 46.236 1.00 26.29 7 ILE F C 1
ATOM 11644 O O . ILE F 1 7 ? -83.022 15.515 45.463 1.00 23.58 7 ILE F O 1
ATOM 11649 N N . PRO F 1 8 ? -82.123 15.315 47.575 1.00 28.50 8 PRO F N 1
ATOM 11650 C CA . PRO F 1 8 ? -83.353 15.870 48.137 1.00 29.35 8 PRO F CA 1
ATOM 11651 C C . PRO F 1 8 ? -83.885 17.165 47.587 1.00 29.21 8 PRO F C 1
ATOM 11652 O O . PRO F 1 8 ? -83.093 18.091 47.268 1.00 30.20 8 PRO F O 1
ATOM 11656 N N . TYR F 1 9 ? -85.222 17.231 47.451 1.00 26.98 9 TYR F N 1
ATOM 11657 C CA . TYR F 1 9 ? -85.887 18.397 46.938 1.00 27.37 9 TYR F CA 1
ATOM 11658 C C . TYR F 1 9 ? -87.198 18.589 47.665 1.00 28.63 9 TYR F C 1
ATOM 11659 O O . TYR F 1 9 ? -87.671 17.677 48.330 1.00 29.71 9 TYR F O 1
ATOM 11668 N N . LYS F 1 10 ? -87.748 19.772 47.491 1.00 31.78 10 LYS F N 1
ATOM 11669 C CA . LYS F 1 10 ? -89.027 20.197 48.088 1.00 33.59 10 LYS F CA 1
ATOM 11670 C C . LYS F 1 10 ? -90.084 20.321 46.984 1.00 34.25 10 LYS F C 1
ATOM 11671 O O . LYS F 1 10 ? -89.807 20.838 45.876 1.00 31.09 10 LYS F O 1
ATOM 11677 N N . GLN F 1 11 ? -91.314 19.858 47.282 1.00 34.37 11 GLN F N 1
ATOM 11678 C CA . GLN F 1 11 ? -92.432 20.136 46.423 1.00 35.82 11 GLN F CA 1
ATOM 11679 C C . GLN F 1 11 ? -93.146 21.431 46.849 1.00 34.87 11 GLN F C 1
ATOM 11680 O O . GLN F 1 11 ? -93.800 21.485 47.903 1.00 36.43 11 GLN F O 1
ATOM 11686 N N . VAL F 1 12 ? -93.041 22.476 46.061 1.00 35.15 12 VAL F N 1
ATOM 11687 C CA . VAL F 1 12 ? -93.592 23.793 46.428 1.00 35.48 12 VAL F CA 1
ATOM 11688 C C . VAL F 1 12 ? -95.125 23.832 46.138 1.00 36.59 12 VAL F C 1
ATOM 11689 O O . VAL F 1 12 ? -95.879 24.526 46.818 1.00 36.56 12 VAL F O 1
ATOM 11693 N N . ASP F 1 13 ? -95.539 23.130 45.079 1.00 37.22 13 ASP F N 1
ATOM 11694 C CA . ASP F 1 13 ? -96.926 23.161 44.562 1.00 36.98 13 ASP F CA 1
ATOM 11695 C C . ASP F 1 13 ? -97.129 22.120 43.464 1.00 36.82 13 ASP F C 1
ATOM 11696 O O . ASP F 1 13 ? -96.180 21.726 42.809 1.00 33.30 13 ASP F O 1
ATOM 11701 N N . LYS F 1 14 ? -98.356 21.631 43.308 1.00 36.73 14 LYS F N 1
ATOM 11702 C CA . LYS F 1 14 ? -98.797 20.844 42.144 1.00 37.72 14 LYS F CA 1
ATOM 11703 C C . LYS F 1 14 ? -100.003 21.587 41.546 1.00 37.58 14 LYS F C 1
ATOM 11704 O O . LYS F 1 14 ? -100.877 22.052 42.298 1.00 36.66 14 LYS F O 1
ATOM 11710 N N . VAL F 1 15 ? -100.055 21.723 40.223 1.00 37.22 15 VAL F N 1
ATOM 11711 C CA . VAL F 1 15 ? -101.228 22.252 39.538 1.00 36.81 15 VAL F CA 1
ATOM 11712 C C . VAL F 1 15 ? -101.603 21.382 38.323 1.00 36.82 15 VAL F C 1
ATOM 11713 O O . VAL F 1 15 ? -100.760 20.678 37.744 1.00 34.90 15 VAL F O 1
ATOM 11717 N N . SER F 1 16 ? -102.882 21.411 37.949 1.00 35.38 16 SER F N 1
ATOM 11718 C CA . SER F 1 16 ? -103.355 20.596 36.840 1.00 35.57 16 SER F CA 1
ATOM 11719 C C . SER F 1 16 ? -103.094 21.179 35.495 1.00 35.01 16 SER F C 1
ATOM 11720 O O . SER F 1 16 ? -103.088 20.429 34.532 1.00 36.33 16 SER F O 1
ATOM 11723 N N . ALA F 1 17 ? -102.924 22.498 35.442 1.00 35.03 17 ALA F N 1
ATOM 11724 C CA . ALA F 1 17 ? -102.738 23.277 34.215 1.00 35.15 17 ALA F CA 1
ATOM 11725 C C . ALA F 1 17 ? -101.686 24.388 34.391 1.00 33.95 17 ALA F C 1
ATOM 11726 O O . ALA F 1 17 ? -101.580 24.945 35.488 1.00 36.24 17 ALA F O 1
ATOM 11728 N N . LEU F 1 18 ? -100.926 24.687 33.321 1.00 32.60 18 LEU F N 1
ATOM 11729 C CA . LEU F 1 18 ? -100.053 25.842 33.201 1.00 30.24 18 LEU F CA 1
ATOM 11730 C C . LEU F 1 18 ? -100.001 26.251 31.761 1.00 29.89 18 LEU F C 1
ATOM 11731 O O . LEU F 1 18 ? -100.252 25.419 30.897 1.00 28.95 18 LEU F O 1
ATOM 11736 N N . SER F 1 19 ? -99.666 27.511 31.491 1.00 28.87 19 SER F N 1
ATOM 11737 C CA . SER F 1 19 ? -99.309 27.991 30.152 1.00 31.26 19 SER F CA 1
ATOM 11738 C C . SER F 1 19 ? -98.250 29.101 30.198 1.00 31.78 19 SER F C 1
ATOM 11739 O O . SER F 1 19 ? -98.549 30.298 30.032 1.00 31.82 19 SER F O 1
ATOM 11742 N N . GLU F 1 20 ? -96.984 28.693 30.352 1.00 30.39 20 GLU F N 1
ATOM 11743 C CA . GLU F 1 20 ? -95.884 29.628 30.399 1.00 29.69 20 GLU F CA 1
ATOM 11744 C C . GLU F 1 20 ? -94.599 28.944 30.018 1.00 29.36 20 GLU F C 1
ATOM 11745 O O . GLU F 1 20 ? -94.472 27.687 30.089 1.00 27.68 20 GLU F O 1
ATOM 11751 N N . VAL F 1 21 ? -93.664 29.815 29.616 1.00 27.21 21 VAL F N 1
ATOM 11752 C CA . VAL F 1 21 ? -92.261 29.456 29.450 1.00 27.55 21 VAL F CA 1
ATOM 11753 C C . VAL F 1 21 ? -91.680 29.700 30.860 1.00 24.62 21 VAL F C 1
ATOM 11754 O O . VAL F 1 21 ? -91.668 30.819 31.323 1.00 25.04 21 VAL F O 1
ATOM 11758 N N . PRO F 1 22 ? -91.266 28.641 31.572 1.00 22.33 22 PRO F N 1
ATOM 11759 C CA . PRO F 1 22 ? -90.790 28.807 32.960 1.00 22.00 22 PRO F CA 1
ATOM 11760 C C . PRO F 1 22 ? -89.597 29.736 33.039 1.00 21.73 22 PRO F C 1
ATOM 11761 O O . PRO F 1 22 ? -88.839 29.882 32.080 1.00 21.20 22 PRO F O 1
ATOM 11765 N N . MET F 1 23 ? -89.496 30.452 34.167 1.00 20.52 23 MET F N 1
ATOM 11766 C CA . MET F 1 23 ? -88.531 31.529 34.276 1.00 20.89 23 MET F CA 1
ATOM 11767 C C . MET F 1 23 ? -87.076 30.946 34.121 1.00 19.47 23 MET F C 1
ATOM 11768 O O . MET F 1 23 ? -86.228 31.629 33.602 1.00 21.26 23 MET F O 1
ATOM 11773 N N . GLY F 1 24 ? -86.857 29.716 34.557 1.00 18.84 24 GLY F N 1
ATOM 11774 C CA . GLY F 1 24 ? -85.523 29.116 34.404 1.00 18.78 24 GLY F CA 1
ATOM 11775 C C . GLY F 1 24 ? -85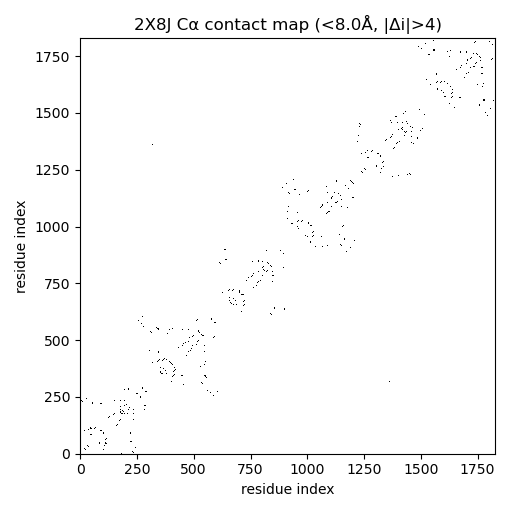.039 29.005 32.995 1.00 19.72 24 GLY F C 1
ATOM 11776 O O . GLY F 1 24 ? -83.833 29.295 32.651 1.00 19.49 24 GLY F O 1
ATOM 11777 N N . VAL F 1 25 ? -85.968 28.731 32.100 1.00 18.33 25 VAL F N 1
ATOM 11778 C CA . VAL F 1 25 ? -85.673 28.673 30.637 1.00 17.49 25 VAL F CA 1
ATOM 11779 C C . VAL F 1 25 ? -85.296 30.019 30.071 1.00 17.26 25 VAL F C 1
ATOM 11780 O O . VAL F 1 25 ? -84.368 30.196 29.266 1.00 18.17 25 VAL F O 1
ATOM 11784 N N . GLU F 1 26 ? -86.036 31.085 30.492 1.00 18.63 26 GLU F N 1
ATOM 11785 C CA . GLU F 1 26 ? -85.791 32.401 30.032 1.00 19.93 26 GLU F CA 1
ATOM 11786 C C . GLU F 1 26 ? -84.448 32.946 30.561 1.00 19.26 26 GLU F C 1
ATOM 11787 O O . GLU F 1 26 ? -83.764 33.619 29.834 1.00 18.59 26 GLU F O 1
ATOM 11793 N N . ILE F 1 27 ? -84.191 32.753 31.865 1.00 17.50 27 ILE F N 1
ATOM 11794 C CA . ILE F 1 27 ? -83.066 33.417 32.514 1.00 17.58 27 ILE F CA 1
ATOM 11795 C C . ILE F 1 27 ? -81.713 32.810 32.073 1.00 17.65 27 ILE F C 1
ATOM 11796 O O . ILE F 1 27 ? -80.668 33.489 32.135 1.00 19.16 27 ILE F O 1
ATOM 11801 N N . VAL F 1 28 ? -81.740 31.549 31.668 1.00 17.13 28 VAL F N 1
ATOM 11802 C CA . VAL F 1 28 ? -80.498 30.972 31.086 1.00 16.06 28 VAL F CA 1
ATOM 11803 C C . VAL F 1 28 ? -80.305 31.343 29.640 1.00 17.34 28 VAL F C 1
ATOM 11804 O O . VAL F 1 28 ? -79.315 30.915 29.023 1.00 14.98 28 VAL F O 1
ATOM 11808 N N . GLU F 1 29 ? -81.269 32.068 29.090 1.00 16.50 29 GLU F N 1
ATOM 11809 C CA . GLU F 1 29 ? -81.139 32.710 27.782 1.00 16.34 29 GLU F CA 1
ATOM 11810 C C . GLU F 1 29 ? -81.372 31.705 26.648 1.00 15.42 29 GLU F C 1
ATOM 11811 O O . GLU F 1 29 ? -80.882 31.974 25.557 1.00 16.25 29 GLU F O 1
ATOM 11817 N N . ALA F 1 30 ? -82.165 30.708 26.910 1.00 17.02 30 ALA F N 1
ATOM 11818 C CA . ALA F 1 30 ? -82.433 29.694 25.836 1.00 16.79 30 ALA F CA 1
ATOM 11819 C C . ALA F 1 30 ? -83.100 30.336 24.631 1.00 16.80 30 ALA F C 1
ATOM 11820 O O . ALA F 1 30 ? -82.668 30.116 23.523 1.00 15.14 30 ALA F O 1
ATOM 11822 N N . PRO F 1 31 ? -84.161 31.139 24.836 1.00 17.98 31 PRO F N 1
ATOM 11823 C CA . PRO F 1 31 ? -84.757 31.728 23.652 1.00 20.87 31 PRO F CA 1
ATOM 11824 C C . PRO F 1 31 ? -83.841 32.488 22.763 1.00 19.86 31 PRO F C 1
ATOM 11825 O O . PRO F 1 31 ? -84.047 32.589 21.498 1.00 19.54 31 PRO F O 1
ATOM 11829 N N . ALA F 1 32 ? -82.860 33.190 23.345 1.00 18.64 32 ALA F N 1
ATOM 11830 C CA . ALA F 1 32 ? -81.888 33.920 22.551 1.00 17.59 32 ALA F CA 1
ATOM 11831 C C . ALA F 1 32 ? -81.052 33.118 21.535 1.00 17.38 32 ALA F C 1
ATOM 11832 O O . ALA F 1 32 ? -80.629 33.685 20.513 1.00 20.70 32 ALA F O 1
ATOM 11834 N N . VAL F 1 33 ? -80.842 31.820 21.810 1.00 15.98 33 VAL F N 1
ATOM 11835 C CA . VAL F 1 33 ? -80.073 30.956 20.946 1.00 15.62 33 VAL F CA 1
ATOM 11836 C C . VAL F 1 33 ? -80.946 29.905 20.228 1.00 15.19 33 VAL F C 1
ATOM 11837 O O . VAL F 1 33 ? -80.408 29.127 19.472 1.00 16.17 33 VAL F O 1
ATOM 11841 N N . TRP F 1 34 ? -82.235 29.949 20.416 1.00 16.36 34 TRP F N 1
ATOM 11842 C CA . TRP F 1 34 ? -83.130 28.898 19.819 1.00 16.43 34 TRP F CA 1
ATOM 11843 C C . TRP F 1 34 ? -83.015 28.901 18.264 1.00 18.28 34 TRP F C 1
ATOM 11844 O O . TRP F 1 34 ? -82.899 27.853 17.654 1.00 19.52 34 TRP F O 1
ATOM 11855 N N . ARG F 1 35 ? -83.000 30.048 17.639 1.00 20.31 35 ARG F N 1
ATOM 11856 C CA . ARG F 1 35 ? -82.880 30.056 16.167 1.00 22.40 35 ARG F CA 1
ATOM 11857 C C . ARG F 1 35 ? -81.583 29.394 15.652 1.00 21.26 35 ARG F C 1
ATOM 11858 O O . ARG F 1 35 ? -81.587 28.465 14.818 1.00 22.27 35 ARG F O 1
ATOM 11866 N N . ALA F 1 36 ? -80.433 29.820 16.171 1.00 19.10 36 ALA F N 1
ATOM 11867 C CA . ALA F 1 36 ? -79.151 29.343 15.723 1.00 18.62 36 ALA F CA 1
ATOM 11868 C C . ALA F 1 36 ? -78.908 27.878 16.070 1.00 16.02 36 ALA F C 1
ATOM 11869 O O . ALA F 1 36 ? -78.081 27.191 15.466 1.00 19.08 36 ALA F O 1
ATOM 11871 N N . SER F 1 37 ? -79.621 27.389 17.067 1.00 16.60 37 SER F N 1
ATOM 11872 C CA . SER F 1 37 ? -79.526 26.004 17.531 1.00 17.03 37 SER F CA 1
ATOM 11873 C C . SER F 1 37 ? -80.592 25.074 17.059 1.00 17.02 37 SER F C 1
ATOM 11874 O O . SER F 1 37 ? -80.638 23.873 17.428 1.00 16.84 37 SER F O 1
ATOM 11877 N N . ALA F 1 38 ? -81.486 25.650 16.230 1.00 18.94 38 ALA F N 1
ATOM 11878 C CA . ALA F 1 38 ? -82.718 24.922 15.831 1.00 18.81 38 ALA F CA 1
ATOM 11879 C C . ALA F 1 38 ? -83.469 24.263 16.968 1.00 16.19 38 ALA F C 1
ATOM 11880 O O . ALA F 1 38 ? -83.958 23.133 16.864 1.00 19.36 38 ALA F O 1
ATOM 11882 N N . LYS F 1 39 ? -83.462 24.899 18.138 1.00 15.45 39 LYS F N 1
ATOM 11883 C CA . LYS F 1 39 ? -84.134 24.448 19.343 1.00 14.60 39 LYS F CA 1
ATOM 11884 C C . LYS F 1 39 ? -83.698 23.058 19.837 1.00 14.16 39 LYS F C 1
ATOM 11885 O O . LYS F 1 39 ? -84.348 22.404 20.608 1.00 15.34 39 LYS F O 1
ATOM 11891 N N . GLY F 1 40 ? -82.489 22.665 19.439 1.00 16.39 40 GLY F N 1
ATOM 11892 C CA . GLY F 1 40 ? -81.894 21.383 19.801 1.00 14.47 40 GLY F CA 1
ATOM 11893 C C . GLY F 1 40 ? -82.300 20.189 18.931 1.00 16.57 40 GLY F C 1
ATOM 11894 O O . GLY F 1 40 ? -81.949 19.053 19.221 1.00 14.21 40 GLY F O 1
ATOM 11895 N N . ALA F 1 41 ? -82.951 20.525 17.792 1.00 16.78 41 ALA F N 1
ATOM 11896 C CA . ALA F 1 41 ? -83.325 19.482 16.837 1.00 17.56 41 ALA F CA 1
ATOM 11897 C C . ALA F 1 41 ? -82.110 18.652 16.507 1.00 16.36 41 ALA F C 1
ATOM 11898 O O . ALA F 1 41 ? -81.025 19.114 16.166 1.00 16.99 41 ALA F O 1
ATOM 11900 N N . GLY F 1 42 ? -82.311 17.340 16.545 1.00 17.60 42 GLY F N 1
ATOM 11901 C CA . GLY F 1 42 ? -81.273 16.415 16.143 1.00 19.01 42 GLY F CA 1
ATOM 11902 C C . GLY F 1 42 ? -80.418 15.868 17.246 1.00 19.66 42 GLY F C 1
ATOM 11903 O O . GLY F 1 42 ? -79.558 14.971 17.041 1.00 19.34 42 GLY F O 1
ATOM 11904 N N . GLN F 1 43 ? -80.621 16.414 18.441 1.00 17.30 43 GLN F N 1
ATOM 11905 C CA . GLN F 1 43 ? -79.933 15.876 19.585 1.00 15.46 43 GLN F CA 1
ATOM 11906 C C . GLN F 1 43 ? -80.896 15.070 20.433 1.00 15.91 43 GLN F C 1
ATOM 11907 O O . GLN F 1 43 ? -82.106 15.329 20.452 1.00 18.05 43 GLN F O 1
ATOM 11913 N N . ILE F 1 44 ? -80.340 14.151 21.220 1.00 16.89 44 ILE F N 1
ATOM 11914 C CA . ILE F 1 44 ? -81.098 13.269 22.049 1.00 17.48 44 ILE F CA 1
ATOM 11915 C C . ILE F 1 44 ? -80.472 13.236 23.434 1.00 17.35 44 ILE F C 1
ATOM 11916 O O . ILE F 1 44 ? -79.232 13.111 23.544 1.00 18.85 44 ILE F O 1
ATOM 11921 N N . ILE F 1 45 ? -81.277 13.440 24.450 1.00 16.28 45 ILE F N 1
ATOM 11922 C CA . ILE F 1 45 ? -80.795 13.398 25.840 1.00 14.85 45 ILE F CA 1
ATOM 11923 C C . ILE F 1 45 ? -81.288 12.133 26.544 1.00 15.98 45 ILE F C 1
ATOM 11924 O O . ILE F 1 45 ? -82.483 11.841 26.608 1.00 16.33 45 ILE F O 1
ATOM 11929 N N . GLY F 1 46 ? -80.384 11.387 27.137 1.00 15.44 46 GLY F N 1
ATOM 11930 C CA . GLY F 1 46 ? -80.737 10.213 27.905 1.00 16.90 46 GLY F CA 1
ATOM 11931 C C . GLY F 1 46 ? -81.037 10.631 29.318 1.00 16.92 46 GLY F C 1
ATOM 11932 O O . GLY F 1 46 ? -80.133 11.169 30.046 1.00 18.14 46 GLY F O 1
ATOM 11933 N N . VAL F 1 47 ? -82.301 10.523 29.732 1.00 16.23 47 VAL F N 1
ATOM 11934 C CA . VAL F 1 47 ? -82.711 10.969 31.079 1.00 14.48 47 VAL F CA 1
ATOM 11935 C C . VAL F 1 47 ? -82.710 9.810 32.001 1.00 16.19 47 VAL F C 1
ATOM 11936 O O . VAL F 1 47 ? -83.570 8.919 31.928 1.00 18.54 47 VAL F O 1
ATOM 11940 N N . ILE F 1 48 ? -81.710 9.717 32.876 1.00 16.40 48 ILE F N 1
ATOM 11941 C CA . ILE F 1 48 ? -81.517 8.573 33.765 1.00 16.43 48 ILE F CA 1
ATOM 11942 C C . ILE F 1 48 ? -82.132 8.915 35.112 1.00 17.44 48 ILE F C 1
ATOM 11943 O O . ILE F 1 48 ? -81.659 9.816 35.854 1.00 18.02 48 ILE F O 1
ATOM 11948 N N . ASP F 1 49 ? -83.299 8.317 35.397 1.00 18.29 49 ASP F N 1
ATOM 11949 C CA . ASP F 1 49 ? -84.126 8.835 36.470 1.00 19.88 49 ASP F CA 1
ATOM 11950 C C . ASP F 1 49 ? -85.265 7.798 36.757 1.00 20.50 49 ASP F C 1
ATOM 11951 O O . ASP F 1 49 ? -85.074 6.572 36.562 1.00 20.77 49 ASP F O 1
ATOM 11956 N N . THR F 1 50 ? -86.391 8.349 37.244 1.00 21.29 50 THR F N 1
ATOM 11957 C CA . THR F 1 50 ? -87.493 7.460 37.747 1.00 21.67 50 THR F CA 1
ATOM 11958 C C . THR F 1 50 ? -88.431 7.035 36.636 1.00 22.99 50 THR F C 1
ATOM 11959 O O . THR F 1 50 ? -89.470 6.342 36.933 1.00 22.93 50 THR F O 1
ATOM 11963 N N . GLY F 1 51 ? -88.150 7.360 35.377 1.00 21.36 51 GLY F N 1
ATOM 11964 C CA . GLY F 1 51 ? -89.080 7.065 34.244 1.00 21.20 51 GLY F CA 1
ATOM 11965 C C . GLY F 1 51 ? -89.775 8.333 33.817 1.00 21.09 51 GLY F C 1
ATOM 11966 O O . GLY F 1 51 ? -89.441 9.422 34.261 1.00 20.00 51 GLY F O 1
ATOM 11967 N N . CYS F 1 52 ? -90.794 8.246 32.952 1.00 20.99 52 CYS F N 1
ATOM 11968 C CA . CYS F 1 52 ? -91.496 9.466 32.547 1.00 21.08 52 CYS F CA 1
ATOM 11969 C C . CYS F 1 52 ? -92.958 9.070 32.213 1.00 22.91 52 CYS F C 1
ATOM 11970 O O . CYS F 1 52 ? -93.192 7.943 31.768 1.00 25.04 52 CYS F O 1
ATOM 11973 N N . GLN F 1 53 ? -93.844 10.035 32.382 1.00 22.31 53 GLN F N 1
ATOM 11974 C CA . GLN F 1 53 ? -95.193 9.933 31.813 1.00 22.09 53 GLN F CA 1
ATOM 11975 C C . GLN F 1 53 ? -95.032 10.069 30.328 1.00 21.77 53 GLN F C 1
ATOM 11976 O O . GLN F 1 53 ? -94.925 11.189 29.820 1.00 22.21 53 GLN F O 1
ATOM 11982 N N . VAL F 1 54 ? -95.067 8.949 29.620 1.00 23.73 54 VAL F N 1
ATOM 11983 C CA . VAL F 1 54 ? -94.777 8.954 28.182 1.00 25.91 54 VAL F CA 1
ATOM 11984 C C . VAL F 1 54 ? -95.808 9.679 27.305 1.00 25.76 54 VAL F C 1
ATOM 11985 O O . VAL F 1 54 ? -95.480 10.223 26.227 1.00 25.28 54 VAL F O 1
ATOM 11989 N N . ASP F 1 55 ? -97.048 9.725 27.801 1.00 27.44 55 ASP F N 1
ATOM 11990 C CA . ASP F 1 55 ? -98.127 10.402 27.096 1.00 27.45 55 ASP F CA 1
ATOM 11991 C C . ASP F 1 55 ? -98.466 11.774 27.660 1.00 26.51 55 ASP F C 1
ATOM 11992 O O . ASP F 1 55 ? -99.543 12.360 27.399 1.00 26.11 55 ASP F O 1
ATOM 11997 N N . HIS F 1 56 ? -97.553 12.350 28.439 1.00 23.29 56 HIS F N 1
ATOM 11998 C CA . HIS F 1 56 ? -97.790 13.726 28.828 1.00 22.23 56 HIS F CA 1
ATOM 11999 C C . HIS F 1 56 ? -97.904 14.664 27.630 1.00 22.27 56 HIS F C 1
ATOM 12000 O O . HIS F 1 56 ? -97.104 14.606 26.714 1.00 22.22 56 HIS F O 1
ATOM 12007 N N . PRO F 1 57 ? -98.904 15.582 27.600 1.00 21.59 57 PRO F N 1
ATOM 12008 C CA . PRO F 1 57 ? -99.093 16.435 26.458 1.00 22.48 57 PRO F CA 1
ATOM 12009 C C . PRO F 1 57 ? -97.872 17.242 26.006 1.00 22.16 57 PRO F C 1
ATOM 12010 O O . PRO F 1 57 ? -97.690 17.521 24.780 1.00 23.47 57 PRO F O 1
ATOM 12014 N N . ASP F 1 58 ? -97.062 17.630 26.995 1.00 22.67 58 ASP F N 1
ATOM 12015 C CA . ASP F 1 58 ? -95.839 18.421 26.703 1.00 22.46 58 ASP F CA 1
ATOM 12016 C C . ASP F 1 58 ? -94.654 17.560 26.290 1.00 21.86 58 ASP F C 1
ATOM 12017 O O . ASP F 1 58 ? -93.706 18.129 25.728 1.00 20.84 58 ASP F O 1
ATOM 12022 N N . LEU F 1 59 ? -94.739 16.245 26.487 1.00 19.45 59 LEU F N 1
ATOM 12023 C CA . LEU F 1 59 ? -93.598 15.343 26.323 1.00 19.72 59 LEU F CA 1
ATOM 12024 C C . LEU F 1 59 ? -93.734 14.289 25.234 1.00 22.13 59 LEU F C 1
ATOM 12025 O O . LEU F 1 59 ? -92.767 13.869 24.653 1.00 21.72 59 LEU F O 1
ATOM 12030 N N . ALA F 1 60 ? -94.955 13.811 24.988 1.00 23.26 60 ALA F N 1
ATOM 12031 C CA . ALA F 1 60 ? -95.124 12.663 24.125 1.00 22.16 60 ALA F CA 1
ATOM 12032 C C . ALA F 1 60 ? -94.393 12.804 22.794 1.00 20.62 60 ALA F C 1
ATOM 12033 O O . ALA F 1 60 ? -93.808 11.842 22.312 1.00 25.62 60 ALA F O 1
ATOM 12035 N N . GLU F 1 61 ? -94.503 13.924 22.132 1.00 21.02 61 GLU F N 1
ATOM 12036 C CA . GLU F 1 61 ? -93.955 14.137 20.814 1.00 20.85 61 GLU F CA 1
ATOM 12037 C C . GLU F 1 61 ? -92.378 14.234 20.820 1.00 20.56 61 GLU F C 1
ATOM 12038 O O . GLU F 1 61 ? -91.768 14.239 19.763 1.00 21.50 61 GLU F O 1
ATOM 12044 N N . ARG F 1 62 ? -91.820 14.357 22.009 1.00 19.86 62 ARG F N 1
ATOM 12045 C CA . ARG F 1 62 ? -90.382 14.465 22.218 1.00 19.46 62 ARG F CA 1
ATOM 12046 C C . ARG F 1 62 ? -89.707 13.146 22.606 1.00 20.37 62 ARG F C 1
ATOM 12047 O O . ARG F 1 62 ? -88.476 13.036 22.452 1.00 20.75 62 ARG F O 1
ATOM 12055 N N . ILE F 1 63 ? -90.442 12.118 23.070 1.00 21.28 63 ILE F N 1
ATOM 12056 C CA . ILE F 1 63 ? -89.861 10.893 23.570 1.00 21.53 63 ILE F CA 1
ATOM 12057 C C . ILE F 1 63 ? -89.697 9.953 22.408 1.00 24.53 63 ILE F C 1
ATOM 12058 O O . ILE F 1 63 ? -90.690 9.611 21.744 1.00 24.03 63 ILE F O 1
ATOM 12063 N N . ILE F 1 64 ? -88.451 9.571 22.154 1.00 23.78 64 ILE F N 1
ATOM 12064 C CA . ILE F 1 64 ? -88.121 8.630 21.053 1.00 23.92 64 ILE F CA 1
ATOM 12065 C C . ILE F 1 64 ? -87.969 7.193 21.508 1.00 24.19 64 ILE F C 1
ATOM 12066 O O . ILE F 1 64 ? -87.894 6.251 20.677 1.00 25.26 64 ILE F O 1
ATOM 12071 N N . GLY F 1 65 ? -88.033 6.954 22.790 1.00 22.64 65 GLY F N 1
ATOM 12072 C CA . GLY F 1 65 ? -87.877 5.609 23.302 1.00 22.97 65 GLY F CA 1
ATOM 12073 C C . GLY F 1 65 ? -87.512 5.579 24.754 1.00 21.67 65 GLY F C 1
ATOM 12074 O O . GLY F 1 65 ? -87.407 6.617 25.418 1.00 21.04 65 GLY F O 1
ATOM 12075 N N . GLY F 1 66 ? -87.240 4.391 25.254 1.00 21.77 66 GLY F N 1
ATOM 12076 C CA . GLY F 1 66 ? -86.854 4.196 26.652 1.00 21.97 66 GLY F CA 1
ATOM 12077 C C . GLY F 1 66 ? -86.555 2.784 27.010 1.00 22.29 66 GLY F C 1
ATOM 12078 O O . GLY F 1 66 ? -86.778 1.873 26.192 1.00 22.95 66 GLY F O 1
ATOM 12079 N N . VAL F 1 67 ? -86.155 2.588 28.260 1.00 22.88 67 VAL F N 1
ATOM 12080 C CA . VAL F 1 67 ? -85.955 1.293 28.803 1.00 22.92 67 VAL F CA 1
ATOM 12081 C C . VAL F 1 67 ? -85.999 1.372 30.293 1.00 23.25 67 VAL F C 1
ATOM 12082 O O . VAL F 1 67 ? -85.688 2.394 30.930 1.00 23.89 67 VAL F O 1
ATOM 12086 N N . ASN F 1 68 ? -86.431 0.265 30.910 1.00 25.01 68 ASN F N 1
ATOM 12087 C CA . ASN F 1 68 ? -86.473 0.148 32.385 1.00 24.34 68 ASN F CA 1
ATOM 12088 C C . ASN F 1 68 ? -85.446 -0.886 32.831 1.00 26.44 68 ASN F C 1
ATOM 12089 O O . ASN F 1 68 ? -85.473 -2.069 32.386 1.00 26.87 68 ASN F O 1
ATOM 12094 N N . LEU F 1 69 ? -84.506 -0.445 33.678 1.00 27.34 69 LEU F N 1
ATOM 12095 C CA . LEU F 1 69 ? -83.401 -1.279 34.130 1.00 27.17 69 LEU F CA 1
ATOM 12096 C C . LEU F 1 69 ? -83.558 -1.562 35.574 1.00 28.50 69 LEU F C 1
ATOM 12097 O O . LEU F 1 69 ? -82.662 -2.175 36.171 1.00 29.17 69 LEU F O 1
ATOM 12102 N N . THR F 1 70 ? -84.704 -1.207 36.153 1.00 27.89 70 THR F N 1
ATOM 12103 C CA . THR F 1 70 ? -84.996 -1.460 37.579 1.00 28.54 70 THR F CA 1
ATOM 12104 C C . THR F 1 70 ? -85.827 -2.740 37.755 1.00 29.81 70 THR F C 1
ATOM 12105 O O . THR F 1 70 ? -86.237 -3.339 36.806 1.00 29.01 70 THR F O 1
ATOM 12109 N N . THR F 1 71 ? -86.022 -3.143 38.979 1.00 30.06 71 THR F N 1
ATOM 12110 C CA . THR F 1 71 ? -86.922 -4.279 39.204 1.00 31.39 71 THR F CA 1
ATOM 12111 C C . THR F 1 71 ? -88.336 -3.784 39.502 1.00 32.56 71 THR F C 1
ATOM 12112 O O . THR F 1 71 ? -89.193 -4.586 39.955 1.00 34.20 71 THR F O 1
ATOM 12116 N N . ASP F 1 72 ? -88.617 -2.508 39.261 1.00 32.14 72 ASP F N 1
ATOM 12117 C CA . ASP F 1 72 ? -90.025 -2.068 39.190 1.00 31.38 72 ASP F CA 1
ATOM 12118 C C . ASP F 1 72 ? -90.702 -2.754 38.010 1.00 31.65 72 ASP F C 1
ATOM 12119 O O . ASP F 1 72 ? -90.075 -3.162 37.022 1.00 30.77 72 ASP F O 1
ATOM 12124 N N . TYR F 1 73 ? -92.024 -2.911 38.129 1.00 32.79 73 TYR F N 1
ATOM 12125 C CA . TYR F 1 73 ? -92.815 -3.488 37.057 1.00 32.08 73 TYR F CA 1
ATOM 12126 C C . TYR F 1 73 ? -92.375 -4.927 36.696 1.00 32.88 73 TYR F C 1
ATOM 12127 O O . TYR F 1 73 ? -92.435 -5.334 35.516 1.00 32.01 73 TYR F O 1
ATOM 12136 N N . GLY F 1 74 ? -91.914 -5.661 37.715 1.00 35.15 74 GLY F N 1
ATOM 12137 C CA . GLY F 1 74 ? -91.310 -7.001 37.540 1.00 35.30 74 GLY F CA 1
ATOM 12138 C C . GLY F 1 74 ? -90.110 -7.118 36.603 1.00 36.23 74 GLY F C 1
ATOM 12139 O O . GLY F 1 74 ? -89.810 -8.203 36.051 1.00 36.92 74 GLY F O 1
ATOM 12140 N N . GLY F 1 75 ? -89.438 -5.989 36.365 1.00 36.30 75 GLY F N 1
ATOM 12141 C CA . GLY F 1 75 ? -88.306 -5.974 35.417 1.00 34.91 75 GLY F CA 1
ATOM 12142 C C . GLY F 1 75 ? -88.752 -5.973 33.987 1.00 34.31 75 GLY F C 1
ATOM 12143 O O . GLY F 1 75 ? -87.998 -6.355 33.063 1.00 34.53 75 GLY F O 1
ATOM 12144 N N . ASP F 1 76 ? -90.001 -5.556 33.772 1.00 33.12 76 ASP F N 1
ATOM 12145 C CA . ASP F 1 76 ? -90.488 -5.307 32.436 1.00 32.17 76 ASP F CA 1
ATOM 12146 C C . ASP F 1 76 ? -89.744 -4.111 31.786 1.00 31.41 76 ASP F C 1
ATOM 12147 O O . ASP F 1 76 ? -90.001 -2.957 32.155 1.00 30.43 76 ASP F O 1
ATOM 12152 N N . GLU F 1 77 ? -88.838 -4.434 30.874 1.00 31.10 77 GLU F N 1
ATOM 12153 C CA . GLU F 1 77 ? -87.920 -3.431 30.226 1.00 32.04 77 GLU F CA 1
ATOM 12154 C C . GLU F 1 77 ? -88.641 -2.428 29.384 1.00 31.69 77 GLU F C 1
ATOM 12155 O O . GLU F 1 77 ? -88.116 -1.337 29.154 1.00 30.30 77 GLU F O 1
ATOM 12161 N N . THR F 1 78 ? -89.849 -2.767 28.940 1.00 29.04 78 THR F N 1
ATOM 12162 C CA . THR F 1 78 ? -90.593 -1.886 28.068 1.00 29.53 78 THR F CA 1
ATOM 12163 C C . THR F 1 78 ? -91.442 -0.884 28.821 1.00 27.07 78 THR F C 1
ATOM 12164 O O . THR F 1 78 ? -92.071 -0.019 28.198 1.00 28.45 78 THR F O 1
ATOM 12168 N N . ASN F 1 79 ? -91.500 -0.993 30.133 1.00 26.39 79 ASN F N 1
ATOM 12169 C CA . ASN F 1 79 ? -92.301 -0.085 30.941 1.00 26.48 79 ASN F CA 1
ATOM 12170 C C . ASN F 1 79 ? -91.371 0.879 31.718 1.00 25.38 79 ASN F C 1
ATOM 12171 O O . ASN F 1 79 ? -90.914 0.567 32.821 1.00 23.97 79 ASN F O 1
ATOM 12176 N N . PHE F 1 80 ? -91.213 2.061 31.133 1.00 24.71 80 PHE F N 1
ATOM 12177 C CA . PHE F 1 80 ? -90.431 3.146 31.734 1.00 23.92 80 PHE F CA 1
ATOM 12178 C C . PHE F 1 80 ? -91.323 4.342 32.097 1.00 24.09 80 PHE F C 1
ATOM 12179 O O . PHE F 1 80 ? -90.911 5.525 32.202 1.00 22.42 80 PHE F O 1
ATOM 12187 N N . SER F 1 81 ? -92.587 4.000 32.420 1.00 24.24 81 SER F N 1
ATOM 12188 C CA . SER F 1 81 ? -93.445 4.959 33.062 1.00 24.35 81 SER F CA 1
ATOM 12189 C C . SER F 1 81 ? -92.926 5.373 34.454 1.00 22.93 81 SER F C 1
ATOM 12190 O O . SER F 1 81 ? -92.262 4.618 35.174 1.00 23.43 81 SER F O 1
ATOM 12193 N N . ASP F 1 82 ? -93.347 6.552 34.826 1.00 24.19 82 ASP F N 1
ATOM 12194 C CA . ASP F 1 82 ? -92.898 7.229 36.032 1.00 22.78 82 ASP F CA 1
ATOM 12195 C C . ASP F 1 82 ? -93.889 6.900 37.177 1.00 25.65 82 ASP F C 1
ATOM 12196 O O . ASP F 1 82 ? -95.033 7.343 37.161 1.00 25.41 82 ASP F O 1
ATOM 12201 N N . ASN F 1 83 ? -93.373 6.192 38.151 1.00 26.20 83 ASN F N 1
ATOM 12202 C CA . ASN F 1 83 ? -94.032 5.974 39.441 1.00 26.12 83 ASN F CA 1
ATOM 12203 C C . ASN F 1 83 ? -93.557 6.810 40.592 1.00 26.84 83 ASN F C 1
ATOM 12204 O O . ASN F 1 83 ? -93.797 6.473 41.731 1.00 29.05 83 ASN F O 1
ATOM 12209 N N . ASN F 1 84 ? -92.907 7.936 40.292 1.00 26.91 84 ASN F N 1
ATOM 12210 C CA . ASN F 1 84 ? -92.426 8.914 41.294 1.00 24.84 84 ASN F CA 1
ATOM 12211 C C . ASN F 1 84 ? -92.896 10.342 41.012 1.00 25.65 84 ASN F C 1
ATOM 12212 O O . ASN F 1 84 ? -93.425 11.037 41.888 1.00 27.56 84 ASN F O 1
ATOM 12217 N N . GLY F 1 85 ? -92.629 10.809 39.807 1.00 23.21 85 GLY F N 1
ATOM 12218 C CA . GLY F 1 85 ? -92.931 12.136 39.315 1.00 23.40 85 GLY F CA 1
ATOM 12219 C C . GLY F 1 85 ? -91.652 12.932 38.897 1.00 23.29 85 GLY F C 1
ATOM 12220 O O . GLY F 1 85 ? -91.674 13.738 37.978 1.00 22.71 85 GLY F O 1
ATOM 12221 N N . HIS F 1 86 ? -90.567 12.612 39.572 1.00 23.02 86 HIS F N 1
ATOM 12222 C CA . HIS F 1 86 ? -89.336 13.453 39.446 1.00 22.51 86 HIS F CA 1
ATOM 12223 C C . HIS F 1 86 ? -88.777 13.354 38.003 1.00 21.03 86 HIS F C 1
ATOM 12224 O O . HIS F 1 86 ? -88.462 14.383 37.385 1.00 21.07 86 HIS F O 1
ATOM 12231 N N . GLY F 1 87 ? -88.786 12.142 37.456 1.00 21.57 87 GLY F N 1
ATOM 12232 C CA . GLY F 1 87 ? -88.316 11.890 36.091 1.00 20.41 87 GLY F CA 1
ATOM 12233 C C . GLY F 1 87 ? -89.101 12.650 35.041 1.00 20.39 87 GLY F C 1
ATOM 12234 O O . GLY F 1 87 ? -88.573 13.178 34.046 1.00 18.57 87 GLY F O 1
ATOM 12235 N N . THR F 1 88 ? -90.444 12.735 35.220 1.00 17.88 88 THR F N 1
ATOM 12236 C CA . THR F 1 88 ? -91.262 13.589 34.373 1.00 19.16 88 THR F CA 1
ATOM 12237 C C . THR F 1 88 ? -90.913 15.088 34.449 1.00 17.50 88 THR F C 1
ATOM 12238 O O . THR F 1 88 ? -90.903 15.795 33.436 1.00 18.86 88 THR F O 1
ATOM 12242 N N . HIS F 1 89 ? -90.648 15.600 35.632 1.00 17.13 89 HIS F N 1
ATOM 12243 C CA . HIS F 1 89 ? -90.278 16.974 35.836 1.00 17.42 89 HIS F CA 1
ATOM 12244 C C . HIS F 1 89 ? -88.932 17.309 35.057 1.00 14.88 89 HIS F C 1
ATOM 12245 O O . HIS F 1 89 ? -88.820 18.338 34.445 1.00 17.29 89 HIS F O 1
ATOM 12252 N N . VAL F 1 90 ? -88.003 16.416 35.209 1.00 18.41 90 VAL F N 1
ATOM 12253 C CA . VAL F 1 90 ? -86.674 16.553 34.513 1.00 16.06 90 VAL F CA 1
ATOM 12254 C C . VAL F 1 90 ? -86.864 16.679 33.032 1.00 16.40 90 VAL F C 1
ATOM 12255 O O . VAL F 1 90 ? -86.371 17.625 32.386 1.00 17.96 90 VAL F O 1
ATOM 12259 N N . ALA F 1 91 ? -87.622 15.709 32.505 1.00 16.30 91 ALA F N 1
ATOM 12260 C CA . ALA F 1 91 ? -87.927 15.716 31.088 1.00 15.27 91 ALA F CA 1
ATOM 12261 C C . ALA F 1 91 ? -88.502 17.003 30.580 1.00 15.65 91 ALA F C 1
ATOM 12262 O O . ALA F 1 91 ? -88.211 17.432 29.512 1.00 17.44 91 ALA F O 1
ATOM 12264 N N . GLY F 1 92 ? -89.437 17.635 31.341 1.00 15.89 92 GLY F N 1
ATOM 12265 C CA . GLY F 1 92 ? -89.942 18.872 30.973 1.00 17.77 92 GLY F CA 1
ATOM 12266 C C . GLY F 1 92 ? -88.994 20.028 30.929 1.00 16.57 92 GLY F C 1
ATOM 12267 O O . GLY F 1 92 ? -89.110 20.860 30.063 1.00 16.53 92 GLY F O 1
ATOM 12268 N N . THR F 1 93 ? -88.126 20.150 31.946 1.00 17.49 93 THR F N 1
ATOM 12269 C CA . THR F 1 93 ? -87.098 21.130 31.909 1.00 17.28 93 THR F CA 1
ATOM 12270 C C . THR F 1 93 ? -86.158 20.976 30.704 1.00 15.07 93 THR F C 1
ATOM 12271 O O . THR F 1 93 ? -85.843 21.973 30.092 1.00 15.32 93 THR F O 1
ATOM 12275 N N . VAL F 1 94 ? -85.797 19.752 30.397 1.00 15.07 94 VAL F N 1
ATOM 12276 C CA . VAL F 1 94 ? -84.938 19.503 29.253 1.00 13.21 94 VAL F CA 1
ATOM 12277 C C . VAL F 1 94 ? -85.606 19.914 27.940 1.00 15.22 94 VAL F C 1
ATOM 12278 O O . VAL F 1 94 ? -84.995 20.598 27.148 1.00 15.22 94 VAL F O 1
ATOM 12282 N N . ALA F 1 95 ? -86.847 19.431 27.694 1.00 15.63 95 ALA F N 1
ATOM 12283 C CA . ALA F 1 95 ? -87.338 19.483 26.348 1.00 16.16 95 ALA F CA 1
ATOM 12284 C C . ALA F 1 95 ? -88.851 19.470 26.185 1.00 16.16 95 ALA F C 1
ATOM 12285 O O . ALA F 1 95 ? -89.298 19.136 25.077 1.00 17.70 95 ALA F O 1
ATOM 12287 N N . ALA F 1 96 ? -89.579 19.993 27.165 1.00 17.38 96 ALA F N 1
ATOM 12288 C CA . ALA F 1 96 ? -91.052 20.151 26.942 1.00 18.35 96 ALA F CA 1
ATOM 12289 C C . ALA F 1 96 ? -91.279 20.914 25.647 1.00 18.56 96 ALA F C 1
ATOM 12290 O O . ALA F 1 96 ? -90.601 21.922 25.329 1.00 18.01 96 ALA F O 1
ATOM 12292 N N . ALA F 1 97 ? -92.293 20.464 24.884 1.00 19.59 97 ALA F N 1
ATOM 12293 C CA . ALA F 1 97 ? -92.575 20.991 23.562 1.00 18.15 97 ALA F CA 1
ATOM 12294 C C . ALA F 1 97 ? -93.359 22.293 23.521 1.00 18.55 97 ALA F C 1
ATOM 12295 O O . ALA F 1 97 ? -94.142 22.548 24.448 1.00 19.93 97 ALA F O 1
ATOM 12297 N N . GLU F 1 98 ? -93.150 23.066 22.457 1.00 21.37 98 GLU F N 1
ATOM 12298 C CA . GLU F 1 98 ? -94.010 24.245 22.131 1.00 21.64 98 GLU F CA 1
ATOM 12299 C C . GLU F 1 98 ? -95.348 23.691 21.524 1.00 23.14 98 GLU F C 1
ATOM 12300 O O . GLU F 1 98 ? -95.366 23.150 20.398 1.00 25.98 98 GLU F O 1
ATOM 12306 N N . THR F 1 99 ? -96.386 23.786 22.317 1.00 24.48 99 THR F N 1
ATOM 12307 C CA . THR F 1 99 ? -97.694 23.161 22.029 1.00 24.77 99 THR F CA 1
ATOM 12308 C C . THR F 1 99 ? -98.826 24.168 22.016 1.00 24.74 99 THR F C 1
ATOM 12309 O O . THR F 1 99 ? -99.930 23.790 21.684 1.00 27.59 99 THR F O 1
ATOM 12313 N N . GLY F 1 100 ? -98.572 25.399 22.423 1.00 26.38 100 GLY F N 1
ATOM 12314 C CA . GLY F 1 100 ? -99.588 26.386 22.688 1.00 25.35 100 GLY F CA 1
ATOM 12315 C C . GLY F 1 100 ? -100.036 26.486 24.105 1.00 26.25 100 GLY F C 1
ATOM 12316 O O . GLY F 1 100 ? -100.774 27.438 24.429 1.00 27.74 100 GLY F O 1
ATOM 12317 N N . SER F 1 101 ? -99.628 25.544 24.960 1.00 25.59 101 SER F N 1
ATOM 12318 C CA . SER F 1 101 ? -99.912 25.545 26.381 1.00 25.43 101 SER F CA 1
ATOM 12319 C C . SER F 1 101 ? -98.900 24.703 27.167 1.00 25.51 101 SER F C 1
ATOM 12320 O O . SER F 1 101 ? -97.901 24.180 26.545 1.00 23.67 101 SER F O 1
ATOM 12323 N N . GLY F 1 102 ? -99.123 24.574 28.496 1.00 22.96 102 GLY F N 1
ATOM 12324 C CA . GLY F 1 102 ? -98.224 23.835 29.363 1.00 24.36 102 GLY F CA 1
ATOM 12325 C C . GLY F 1 102 ? -96.933 24.628 29.466 1.00 23.96 102 GLY F C 1
ATOM 12326 O O . GLY F 1 102 ? -96.941 25.848 29.390 1.00 24.27 102 GLY F O 1
ATOM 12327 N N . VAL F 1 103 ? -95.830 23.877 29.574 1.00 22.34 103 VAL F N 1
ATOM 12328 C CA . VAL F 1 103 ? -94.520 24.408 29.709 1.00 22.73 103 VAL F CA 1
ATOM 12329 C C . VAL F 1 103 ? -93.694 24.134 28.435 1.00 22.03 103 VAL F C 1
ATOM 12330 O O . VAL F 1 103 ? -94.199 23.578 27.431 1.00 21.99 103 VAL F O 1
ATOM 12334 N N . VAL F 1 104 ? -92.487 24.740 28.401 1.00 21.30 104 VAL F N 1
ATOM 12335 C CA . VAL F 1 104 ? -91.564 24.587 27.261 1.00 20.93 104 VAL F CA 1
ATOM 12336 C C . VAL F 1 104 ? -90.202 24.385 27.892 1.00 21.73 104 VAL F C 1
ATOM 12337 O O . VAL F 1 104 ? -89.964 25.035 28.913 1.00 17.43 104 VAL F O 1
ATOM 12341 N N . GLY F 1 105 ? -89.404 23.429 27.382 1.00 19.39 105 GLY F N 1
ATOM 12342 C CA . GLY F 1 105 ? -88.069 23.142 27.955 1.00 18.30 105 GLY F CA 1
ATOM 12343 C C . GLY F 1 105 ? -87.017 24.034 27.354 1.00 16.97 105 GLY F C 1
ATOM 12344 O O . GLY F 1 105 ? -87.229 24.883 26.459 1.00 16.42 105 GLY F O 1
ATOM 12345 N N . VAL F 1 106 ? -85.761 23.836 27.822 1.00 15.75 106 VAL F N 1
ATOM 12346 C CA . VAL F 1 106 ? -84.615 24.545 27.296 1.00 15.04 106 VAL F CA 1
ATOM 12347 C C . VAL F 1 106 ? -84.391 24.264 25.796 1.00 12.91 106 VAL F C 1
ATOM 12348 O O . VAL F 1 106 ? -83.958 25.127 25.098 1.00 15.40 106 VAL F O 1
ATOM 12352 N N . ALA F 1 107 ? -84.612 23.019 25.417 1.00 14.29 107 ALA F N 1
ATOM 12353 C CA . ALA F 1 107 ? -84.399 22.502 24.051 1.00 14.69 107 ALA F CA 1
ATOM 12354 C C . ALA F 1 107 ? -85.660 21.779 23.494 1.00 14.16 107 ALA F C 1
ATOM 12355 O O . ALA F 1 107 ? -85.747 20.548 23.566 1.00 14.82 107 ALA F O 1
ATOM 12357 N N . PRO F 1 108 ? -86.617 22.614 23.055 1.00 15.81 108 PRO F N 1
ATOM 12358 C CA . PRO F 1 108 ? -87.970 22.091 22.845 1.00 17.23 108 PRO F CA 1
ATOM 12359 C C . PRO F 1 108 ? -88.074 21.336 21.530 1.00 18.17 108 PRO F C 1
ATOM 12360 O O . PRO F 1 108 ? -89.152 20.780 21.241 1.00 18.94 108 PRO F O 1
ATOM 12364 N N . LYS F 1 109 ? -87.018 21.243 20.759 1.00 17.28 109 LYS F N 1
ATOM 12365 C CA . LYS F 1 109 ? -86.971 20.279 19.647 1.00 17.87 109 LYS F CA 1
ATOM 12366 C C . LYS F 1 109 ? -85.960 19.165 19.839 1.00 19.14 109 LYS F C 1
ATOM 12367 O O . LYS F 1 109 ? -85.767 18.343 18.936 1.00 18.46 109 LYS F O 1
ATOM 12373 N N . ALA F 1 110 ? -85.307 19.051 21.027 1.00 16.10 110 ALA F N 1
ATOM 12374 C CA . ALA F 1 110 ? -84.498 17.894 21.275 1.00 16.02 110 ALA F CA 1
ATOM 12375 C C . ALA F 1 110 ? -85.349 16.702 21.623 1.00 16.56 110 ALA F C 1
ATOM 12376 O O . ALA F 1 110 ? -86.532 16.876 22.061 1.00 18.36 110 ALA F O 1
ATOM 12378 N N . ASP F 1 111 ? -84.885 15.486 21.318 1.00 15.93 111 ASP F N 1
ATOM 12379 C CA . ASP F 1 111 ? -85.576 14.285 21.659 1.00 16.96 111 ASP F CA 1
ATOM 12380 C C . ASP F 1 111 ? -85.113 13.728 22.986 1.00 16.30 111 ASP F C 1
ATOM 12381 O O . ASP F 1 111 ? -83.946 14.004 23.459 1.00 16.36 111 ASP F O 1
ATOM 12386 N N . LEU F 1 112 ? -85.969 12.930 23.633 1.00 16.10 112 LEU F N 1
ATOM 12387 C CA . LEU F 1 112 ? -85.679 12.330 24.924 1.00 16.41 112 LEU F CA 1
ATOM 12388 C C . LEU F 1 112 ? -85.695 10.821 24.840 1.00 17.54 112 LEU F C 1
ATOM 12389 O O . LEU F 1 112 ? -86.548 10.244 24.171 1.00 17.98 112 LEU F O 1
ATOM 12394 N N . PHE F 1 113 ? -84.730 10.167 25.456 1.00 18.25 113 PHE F N 1
ATOM 12395 C CA . PHE F 1 113 ? -84.686 8.737 25.644 1.00 16.65 113 PHE F CA 1
ATOM 12396 C C . PHE F 1 113 ? -84.753 8.486 27.135 1.00 17.42 113 PHE F C 1
ATOM 12397 O O . PHE F 1 113 ? -83.861 8.880 27.888 1.00 17.94 113 PHE F O 1
ATOM 12405 N N . ILE F 1 114 ? -85.810 7.815 27.611 1.00 16.51 114 ILE F N 1
ATOM 12406 C CA . ILE F 1 114 ? -86.094 7.691 28.994 1.00 17.19 114 ILE F CA 1
ATOM 12407 C C . ILE F 1 114 ? -85.552 6.418 29.600 1.00 18.59 114 ILE F C 1
ATOM 12408 O O . ILE F 1 114 ? -85.970 5.263 29.292 1.00 17.46 114 ILE F O 1
ATOM 12413 N N . ILE F 1 115 ? -84.625 6.594 30.511 1.00 17.85 115 ILE F N 1
ATOM 12414 C CA . ILE F 1 115 ? -83.970 5.502 31.209 1.00 19.68 115 ILE F CA 1
ATOM 12415 C C . ILE F 1 115 ? -84.379 5.428 32.663 1.00 21.39 115 ILE F C 1
ATOM 12416 O O . ILE F 1 115 ? -83.916 6.189 33.486 1.00 20.86 115 ILE F O 1
ATOM 12421 N N . LYS F 1 116 ? -85.338 4.522 32.985 1.00 21.48 116 LYS F N 1
ATOM 12422 C CA . LYS F 1 116 ? -85.714 4.279 34.341 1.00 21.60 116 LYS F CA 1
ATOM 12423 C C . LYS F 1 116 ? -84.664 3.444 35.011 1.00 21.91 116 LYS F C 1
ATOM 12424 O O . LYS F 1 116 ? -84.534 2.259 34.719 1.00 22.52 116 LYS F O 1
ATOM 12430 N N . ALA F 1 117 ? -83.841 4.083 35.823 1.00 22.17 117 ALA F N 1
ATOM 12431 C CA . ALA F 1 117 ? -82.789 3.439 36.655 1.00 23.91 117 ALA F CA 1
ATOM 12432 C C . ALA F 1 117 ? -83.035 3.649 38.119 1.00 24.28 117 ALA F C 1
ATOM 12433 O O . ALA F 1 117 ? -82.280 3.202 38.965 1.00 24.92 117 ALA F O 1
ATOM 12435 N N . LEU F 1 118 ? -84.092 4.351 38.453 1.00 25.41 118 LEU F N 1
ATOM 12436 C CA . LEU F 1 118 ? -84.487 4.520 39.830 1.00 24.57 118 LEU F CA 1
ATOM 12437 C C . LEU F 1 118 ? -85.921 4.005 40.008 1.00 25.76 118 LEU F C 1
ATOM 12438 O O . LEU F 1 118 ? -86.741 4.109 39.106 1.00 24.44 118 LEU F O 1
ATOM 12443 N N . SER F 1 119 ? -86.145 3.459 41.172 1.00 26.55 119 SER F N 1
ATOM 12444 C CA . SER F 1 119 ? -87.431 2.906 41.550 1.00 29.02 119 SER F CA 1
ATOM 12445 C C . SER F 1 119 ? -88.354 3.996 41.963 1.00 27.33 119 SER F C 1
ATOM 12446 O O . SER F 1 119 ? -88.005 5.173 42.148 1.00 26.74 119 SER F O 1
ATOM 12449 N N . GLY F 1 120 ? -89.631 3.649 42.206 1.00 27.04 120 GLY F N 1
ATOM 12450 C CA . GLY F 1 120 ? -90.535 4.696 42.637 1.00 27.06 120 GLY F CA 1
ATOM 12451 C C . GLY F 1 120 ? -90.282 5.541 43.869 1.00 26.18 120 GLY F C 1
ATOM 12452 O O . GLY F 1 120 ? -90.764 6.661 43.982 1.00 27.99 120 GLY F O 1
ATOM 12453 N N . ASP F 1 121 ? -89.534 5.027 44.837 1.00 27.69 121 ASP F N 1
ATOM 12454 C CA . ASP F 1 121 ? -89.152 5.841 46.009 1.00 29.79 121 ASP F CA 1
ATOM 12455 C C . ASP F 1 121 ? -87.887 6.735 45.743 1.00 29.61 121 ASP F C 1
ATOM 12456 O O . ASP F 1 121 ? -87.392 7.454 46.645 1.00 28.69 121 ASP F O 1
ATOM 12461 N N . GLY F 1 122 ? -87.465 6.738 44.483 1.00 29.75 122 GLY F N 1
ATOM 12462 C CA . GLY F 1 122 ? -86.325 7.602 44.011 1.00 28.08 122 GLY F CA 1
ATOM 12463 C C . GLY F 1 122 ? -84.950 7.008 44.253 1.00 30.24 122 GLY F C 1
ATOM 12464 O O . GLY F 1 122 ? -83.926 7.729 44.152 1.00 29.87 122 GLY F O 1
ATOM 12465 N N . SER F 1 123 ? -84.878 5.718 44.552 1.00 28.50 123 SER F N 1
ATOM 12466 C CA . SER F 1 123 ? -83.568 5.093 44.801 1.00 28.36 123 SER F CA 1
ATOM 12467 C C . SER F 1 123 ? -83.280 3.967 43.826 1.00 27.36 123 SER F C 1
ATOM 12468 O O . SER F 1 123 ? -84.158 3.421 43.169 1.00 26.85 123 SER F O 1
ATOM 12471 N N . GLY F 1 124 ? -82.001 3.626 43.678 1.00 27.29 124 GLY F N 1
ATOM 12472 C CA . GLY F 1 124 ? -81.553 2.621 42.757 1.00 26.97 124 GLY F CA 1
ATOM 12473 C C . GLY F 1 124 ? -80.244 1.997 43.234 1.00 27.56 124 GLY F C 1
ATOM 12474 O O . GLY F 1 124 ? -79.580 2.519 44.149 1.00 26.96 124 GLY F O 1
ATOM 12475 N N . GLU F 1 125 ? -79.967 0.853 42.655 1.00 28.99 125 GLU F N 1
ATOM 12476 C CA . GLU F 1 125 ? -78.749 0.085 42.885 1.00 30.92 125 GLU F CA 1
ATOM 12477 C C . GLU F 1 125 ? -77.670 0.690 41.995 1.00 30.40 125 GLU F C 1
ATOM 12478 O O . GLU F 1 125 ? -77.950 0.986 40.830 1.00 28.00 125 GLU F O 1
ATOM 12484 N N . MET F 1 126 ? -76.446 0.788 42.534 1.00 29.70 126 MET F N 1
ATOM 12485 C CA . MET F 1 126 ? -75.255 1.121 41.739 1.00 28.84 126 MET F CA 1
ATOM 12486 C C . MET F 1 126 ? -75.236 0.482 40.353 1.00 29.29 126 MET F C 1
ATOM 12487 O O . MET F 1 126 ? -75.011 1.177 39.351 1.00 29.96 126 MET F O 1
ATOM 12492 N N . GLY F 1 127 ? -75.505 -0.826 40.248 1.00 27.29 127 GLY F N 1
ATOM 12493 C CA . GLY F 1 127 ? -75.360 -1.545 38.974 1.00 27.49 127 GLY F CA 1
ATOM 12494 C C . GLY F 1 127 ? -76.335 -1.060 37.913 1.00 26.18 127 GLY F C 1
ATOM 12495 O O . GLY F 1 127 ? -76.048 -1.110 36.697 1.00 26.20 127 GLY F O 1
ATOM 12496 N N . TRP F 1 128 ? -77.498 -0.616 38.396 1.00 27.08 128 TRP F N 1
ATOM 12497 C CA . TRP F 1 128 ? -78.538 -0.051 37.544 1.00 27.02 128 TRP F CA 1
ATOM 12498 C C . TRP F 1 128 ? -78.062 1.282 36.964 1.00 25.32 128 TRP F C 1
ATOM 12499 O O . TRP F 1 128 ? -78.325 1.570 35.770 1.00 25.64 128 TRP F O 1
ATOM 12510 N N . ILE F 1 129 ? -77.458 2.093 37.795 1.00 24.44 129 ILE F N 1
ATOM 12511 C CA . ILE F 1 129 ? -76.937 3.407 37.326 1.00 24.44 129 ILE F CA 1
ATOM 12512 C C . ILE F 1 129 ? -75.790 3.198 36.280 1.00 23.60 129 ILE F C 1
ATOM 12513 O O . ILE F 1 129 ? -75.832 3.786 35.186 1.00 22.78 129 ILE F O 1
ATOM 12518 N N . ALA F 1 130 ? -74.823 2.324 36.572 1.00 23.65 130 ALA F N 1
ATOM 12519 C CA . ALA F 1 130 ? -73.775 1.958 35.651 1.00 23.46 130 ALA F CA 1
ATOM 12520 C C . ALA F 1 130 ? -74.262 1.409 34.330 1.00 22.22 130 ALA F C 1
ATOM 12521 O O . ALA F 1 130 ? -73.833 1.828 33.262 1.00 22.97 130 ALA F O 1
ATOM 12523 N N . LYS F 1 131 ? -75.216 0.458 34.402 1.00 22.26 131 LYS F N 1
ATOM 12524 C CA . LYS F 1 131 ? -75.837 -0.112 33.249 1.00 24.13 131 LYS F CA 1
ATOM 12525 C C . LYS F 1 131 ? -76.612 0.937 32.414 1.00 21.00 131 LYS F C 1
ATOM 12526 O O . LYS F 1 131 ? -76.541 0.891 31.191 1.00 22.97 131 LYS F O 1
ATOM 12532 N N . ALA F 1 132 ? -77.257 1.879 33.099 1.00 22.56 132 ALA F N 1
ATOM 12533 C CA . ALA F 1 132 ? -78.011 2.964 32.472 1.00 20.06 132 ALA F CA 1
ATOM 12534 C C . ALA F 1 132 ? -77.084 3.832 31.600 1.00 20.00 132 ALA F C 1
ATOM 12535 O O . ALA F 1 132 ? -77.388 4.116 30.416 1.00 21.82 132 ALA F O 1
ATOM 12537 N N . ILE F 1 133 ? -75.944 4.204 32.171 1.00 19.16 133 ILE F N 1
ATOM 12538 C CA . ILE F 1 133 ? -74.886 5.003 31.441 1.00 18.37 133 ILE F CA 1
ATOM 12539 C C . ILE F 1 133 ? -74.379 4.282 30.215 1.00 19.82 133 ILE F C 1
ATOM 12540 O O . ILE F 1 133 ? -74.417 4.853 29.121 1.00 18.91 133 ILE F O 1
ATOM 12545 N N . ARG F 1 134 ? -73.945 3.012 30.371 1.00 20.28 134 ARG F N 1
ATOM 12546 C CA . ARG F 1 134 ? -73.539 2.192 29.253 1.00 22.64 134 ARG F CA 1
ATOM 12547 C C . ARG F 1 134 ? -74.628 2.047 28.217 1.00 21.22 134 ARG F C 1
ATOM 12548 O O . ARG F 1 134 ? -74.355 2.169 27.023 1.00 21.45 134 ARG F O 1
ATOM 12556 N N . TYR F 1 135 ? -75.875 1.762 28.658 1.00 22.10 135 TYR F N 1
ATOM 12557 C CA . TYR F 1 135 ? -76.997 1.614 27.721 1.00 23.73 135 TYR F CA 1
ATOM 12558 C C . TYR F 1 135 ? -77.140 2.857 26.822 1.00 21.77 135 TYR F C 1
ATOM 12559 O O . TYR F 1 135 ? -77.313 2.766 25.590 1.00 22.87 135 TYR F O 1
ATOM 12568 N N . ALA F 1 136 ? -77.032 4.027 27.452 1.00 18.51 136 ALA F N 1
ATOM 12569 C CA . ALA F 1 136 ? -77.203 5.285 26.742 1.00 18.81 136 ALA F CA 1
ATOM 12570 C C . ALA F 1 136 ? -76.165 5.486 25.696 1.00 16.77 136 ALA F C 1
ATOM 12571 O O . ALA F 1 136 ? -76.424 6.041 24.604 1.00 19.13 136 ALA F O 1
ATOM 12573 N N . VAL F 1 137 ? -74.935 5.052 26.022 1.00 18.83 137 VAL F N 1
ATOM 12574 C CA . VAL F 1 137 ? -73.811 5.232 25.088 1.00 20.21 137 VAL F CA 1
ATOM 12575 C C . VAL F 1 137 ? -73.946 4.318 23.892 1.00 18.86 137 VAL F C 1
ATOM 12576 O O . VAL F 1 137 ? -73.693 4.720 22.729 1.00 20.00 137 VAL F O 1
ATOM 12580 N N . ASP F 1 138 ? -74.415 3.091 24.181 1.00 22.01 138 ASP F N 1
ATOM 12581 C CA . ASP F 1 138 ? -74.522 2.010 23.154 1.00 23.00 138 ASP F CA 1
ATOM 12582 C C . ASP F 1 138 ? -75.798 1.999 22.349 1.00 22.61 138 ASP F C 1
ATOM 12583 O O . ASP F 1 138 ? -75.801 1.400 21.266 1.00 23.22 138 ASP F O 1
ATOM 12588 N N . TRP F 1 139 ? -76.859 2.694 22.790 1.00 20.95 139 TRP F N 1
ATOM 12589 C CA . TRP F 1 139 ? -78.120 2.681 22.073 1.00 20.92 139 TRP F CA 1
ATOM 12590 C C . TRP F 1 139 ? -77.970 3.278 20.704 1.00 20.94 139 TRP F C 1
ATOM 12591 O O . TRP F 1 139 ? -77.227 4.299 20.499 1.00 20.54 139 TRP F O 1
ATOM 12602 N N . ARG F 1 140 ? -78.673 2.678 19.722 1.00 20.23 140 ARG F N 1
ATOM 12603 C CA . ARG F 1 140 ? -78.778 3.272 18.390 1.00 21.84 140 ARG F CA 1
ATOM 12604 C C . ARG F 1 140 ? -80.236 3.307 17.974 1.00 22.83 140 ARG F C 1
ATOM 12605 O O . ARG F 1 140 ? -80.963 2.285 18.157 1.00 24.55 140 ARG F O 1
ATOM 12613 N N . GLY F 1 141 ? -80.684 4.424 17.415 1.00 23.11 141 GLY F N 1
ATOM 12614 C CA . GLY F 1 141 ? -82.104 4.530 17.031 1.00 23.17 141 GLY F CA 1
ATOM 12615 C C . GLY F 1 141 ? -82.371 3.851 15.654 1.00 24.67 141 GLY F C 1
ATOM 12616 O O . GLY F 1 141 ? -81.445 3.378 14.968 1.00 24.77 141 GLY F O 1
ATOM 12617 N N . PRO F 1 142 ? -83.605 3.910 15.213 1.00 26.34 142 PRO F N 1
ATOM 12618 C CA . PRO F 1 142 ? -83.976 3.274 13.925 1.00 27.97 142 PRO F CA 1
ATOM 12619 C C . PRO F 1 142 ? -83.270 3.791 12.700 1.00 29.22 142 PRO F C 1
ATOM 12620 O O . PRO F 1 142 ? -83.225 3.095 11.655 1.00 30.70 142 PRO F O 1
ATOM 12624 N N . LYS F 1 143 ? -82.683 4.985 12.764 1.00 28.81 143 LYS F N 1
ATOM 12625 C CA . LYS F 1 143 ? -81.893 5.504 11.664 1.00 27.90 143 LYS F CA 1
ATOM 12626 C C . LYS F 1 143 ? -80.455 5.684 12.067 1.00 26.80 143 LYS F C 1
ATOM 12627 O O . LYS F 1 143 ? -79.727 6.412 11.393 1.00 27.24 143 LYS F O 1
ATOM 12633 N N . GLY F 1 144 ? -79.998 5.007 13.101 1.00 23.29 144 GLY F N 1
ATOM 12634 C CA . GLY F 1 144 ? -78.635 5.161 13.443 1.00 23.47 144 GLY F CA 1
ATOM 12635 C C . GLY F 1 144 ? -78.268 6.285 14.452 1.00 23.85 144 GLY F C 1
ATOM 12636 O O . GLY F 1 144 ? -77.086 6.424 14.766 1.00 25.44 144 GLY F O 1
ATOM 12637 N N . GLU F 1 145 ? -79.312 6.958 14.922 1.00 23.98 145 GLU F N 1
ATOM 12638 C CA . GLU F 1 145 ? -79.264 8.075 15.936 1.00 22.81 145 GLU F CA 1
ATOM 12639 C C . GLU F 1 145 ? -78.530 7.620 17.138 1.00 23.85 145 GLU F C 1
ATOM 12640 O O . GLU F 1 145 ? -78.631 6.473 17.593 1.00 22.21 145 GLU F O 1
ATOM 12646 N N . GLN F 1 146 ? -77.839 8.540 17.784 1.00 23.00 146 GLN F N 1
ATOM 12647 C CA . GLN F 1 146 ? -77.192 8.179 19.038 1.00 22.27 146 GLN F CA 1
ATOM 12648 C C . GLN F 1 146 ? -77.302 9.407 19.990 1.00 21.28 146 GLN F C 1
ATOM 12649 O O . GLN F 1 146 ? -77.543 10.578 19.560 1.00 25.18 146 GLN F O 1
ATOM 12655 N N . MET F 1 147 ? -77.239 9.114 21.263 1.00 17.75 147 MET F N 1
ATOM 12656 C CA . MET F 1 147 ? -77.279 10.161 22.279 1.00 17.42 147 MET F CA 1
ATOM 12657 C C . MET F 1 147 ? -75.880 10.729 22.507 1.00 15.21 147 MET F C 1
ATOM 12658 O O . MET F 1 147 ? -74.931 9.960 22.618 1.00 17.29 147 MET F O 1
ATOM 12663 N N . ARG F 1 148 ? -75.799 12.046 22.676 1.00 14.38 148 ARG F N 1
ATOM 12664 C CA . ARG F 1 148 ? -74.572 12.745 23.037 1.00 14.03 148 ARG F CA 1
ATOM 12665 C C . ARG F 1 148 ? -74.604 13.364 24.421 1.00 14.13 148 ARG F C 1
ATOM 12666 O O . ARG F 1 148 ? -73.619 14.001 24.826 1.00 14.28 148 ARG F O 1
ATOM 12674 N N . ILE F 1 149 ? -75.732 13.275 25.100 1.00 13.59 149 ILE F N 1
ATOM 12675 C CA . ILE F 1 149 ? -75.897 13.818 26.436 1.00 13.39 149 ILE F CA 1
ATOM 12676 C C . ILE F 1 149 ? -76.708 12.915 27.312 1.00 16.12 149 ILE F C 1
ATOM 12677 O O . ILE F 1 149 ? -77.722 12.370 26.868 1.00 14.82 149 ILE F O 1
ATOM 12682 N N . ILE F 1 150 ? -76.297 12.752 28.577 1.00 14.12 150 ILE F N 1
ATOM 12683 C CA . ILE F 1 150 ? -77.054 11.980 29.572 1.00 14.60 150 ILE F CA 1
ATOM 12684 C C . ILE F 1 150 ? -77.130 12.866 30.809 1.00 15.76 150 ILE F C 1
ATOM 12685 O O . ILE F 1 150 ? -76.249 13.673 31.043 1.00 13.74 150 ILE F O 1
ATOM 12690 N N . THR F 1 151 ? -78.236 12.797 31.546 1.00 15.41 151 THR F N 1
ATOM 12691 C CA . THR F 1 151 ? -78.411 13.616 32.761 1.00 15.97 151 THR F CA 1
ATOM 12692 C C . THR F 1 151 ? -78.982 12.810 33.900 1.00 17.00 151 THR F C 1
ATOM 12693 O O . THR F 1 151 ? -79.821 11.925 33.706 1.00 17.58 151 THR F O 1
ATOM 12697 N N . MET F 1 152 ? -78.497 13.126 35.104 1.00 17.02 152 MET F N 1
ATOM 12698 C CA . MET F 1 152 ? -78.810 12.478 36.340 1.00 18.52 152 MET F CA 1
ATOM 12699 C C . MET F 1 152 ? -78.938 13.518 37.433 1.00 18.42 152 MET F C 1
ATOM 12700 O O . MET F 1 152 ? -78.335 14.545 37.427 1.00 17.80 152 MET F O 1
ATOM 12705 N N . SER F 1 153 ? -79.821 13.222 38.417 1.00 19.68 153 SER F N 1
ATOM 12706 C CA . SER F 1 153 ? -80.112 14.062 39.541 1.00 20.98 153 SER F CA 1
ATOM 12707 C C . SER F 1 153 ? -80.042 13.189 40.788 1.00 21.07 153 SER F C 1
ATOM 12708 O O . SER F 1 153 ? -80.888 13.368 41.742 1.00 23.51 153 SER F O 1
ATOM 12711 N N . LEU F 1 154 ? -79.031 12.344 40.861 1.00 20.49 154 LEU F N 1
ATOM 12712 C CA . LEU F 1 154 ? -78.933 11.308 41.883 1.00 20.82 154 LEU F CA 1
ATOM 12713 C C . LEU F 1 154 ? -77.522 11.216 42.416 1.00 22.71 154 LEU F C 1
ATOM 12714 O O . LEU F 1 154 ? -76.568 11.750 41.828 1.00 21.07 154 LEU F O 1
ATOM 12719 N N . GLY F 1 155 ? -77.386 10.569 43.564 1.00 23.34 155 GLY F N 1
ATOM 12720 C CA . GLY F 1 155 ? -76.079 10.482 44.207 1.00 25.08 155 GLY F CA 1
ATOM 12721 C C . GLY F 1 155 ? -76.062 9.295 45.173 1.00 25.95 155 GLY F C 1
ATOM 12722 O O . GLY F 1 155 ? -77.122 8.961 45.756 1.00 25.52 155 GLY F O 1
ATOM 12723 N N . GLY F 1 156 ? -74.909 8.636 45.308 1.00 25.61 156 GLY F N 1
ATOM 12724 C CA . GLY F 1 156 ? -74.688 7.552 46.290 1.00 27.06 156 GLY F CA 1
ATOM 12725 C C . GLY F 1 156 ? -73.318 7.694 46.884 1.00 27.24 156 GLY F C 1
ATOM 12726 O O . GLY F 1 156 ? -72.499 8.497 46.444 1.00 25.30 156 GLY F O 1
ATOM 12727 N N . PRO F 1 157 ? -73.097 7.026 48.026 1.00 29.02 157 PRO F N 1
ATOM 12728 C CA . PRO F 1 157 ? -71.930 7.272 48.843 1.00 29.46 157 PRO F CA 1
ATOM 12729 C C . PRO F 1 157 ? -70.662 6.556 48.394 1.00 29.69 157 PRO F C 1
ATOM 12730 O O . PRO F 1 157 ? -69.560 6.969 48.771 1.00 30.33 157 PRO F O 1
ATOM 12734 N N . THR F 1 158 ? -70.829 5.504 47.625 1.00 30.73 158 THR F N 1
ATOM 12735 C CA . THR F 1 158 ? -69.788 4.555 47.271 1.00 32.33 158 THR F CA 1
ATOM 12736 C C . THR F 1 158 ? -69.121 4.823 45.915 1.00 31.73 158 THR F C 1
ATOM 12737 O O . THR F 1 158 ? -69.776 4.978 44.915 1.00 30.30 158 THR F O 1
ATOM 12741 N N . ASP F 1 159 ? -67.790 4.854 45.904 1.00 31.56 159 ASP F N 1
ATOM 12742 C CA . ASP F 1 159 ? -67.008 4.932 44.667 1.00 31.50 159 ASP F CA 1
ATOM 12743 C C . ASP F 1 159 ? -66.736 3.550 44.178 1.00 32.27 159 ASP F C 1
ATOM 12744 O O . ASP F 1 159 ? -65.885 2.831 44.744 1.00 33.83 159 ASP F O 1
ATOM 12749 N N A SER F 1 160 ? -67.476 3.142 43.160 0.50 31.94 160 SER F N 1
ATOM 12750 N N B SER F 1 160 ? -67.455 3.141 43.142 0.50 31.57 160 SER F N 1
ATOM 12751 C CA A SER F 1 160 ? -67.289 1.853 42.531 0.50 31.69 160 SER F CA 1
ATOM 12752 C CA B SER F 1 160 ? -67.291 1.820 42.563 0.50 30.93 160 SER F CA 1
ATOM 12753 C C A SER F 1 160 ? -66.548 2.043 41.230 0.50 32.08 160 SER F C 1
ATOM 12754 C C B SER F 1 160 ? -66.677 1.933 41.175 0.50 31.58 160 SER F C 1
ATOM 12755 O O A SER F 1 160 ? -66.786 3.029 40.523 0.50 32.60 160 SER F O 1
ATOM 12756 O O B SER F 1 160 ? -67.151 2.733 40.342 0.50 30.97 160 SER F O 1
ATOM 12761 N N . GLU F 1 161 ? -65.681 1.097 40.887 1.00 31.39 161 GLU F N 1
ATOM 12762 C CA . GLU F 1 161 ? -65.083 1.062 39.575 1.00 31.16 161 GLU F CA 1
ATOM 12763 C C . GLU F 1 161 ? -66.100 0.776 38.493 1.00 30.09 161 GLU F C 1
ATOM 12764 O O . GLU F 1 161 ? -65.938 1.210 37.378 1.00 28.45 161 GLU F O 1
ATOM 12770 N N . GLU F 1 162 ? -67.139 0.008 38.802 1.00 26.22 162 GLU F N 1
ATOM 12771 C CA . GLU F 1 162 ? -68.117 -0.226 37.773 1.00 27.00 162 GLU F CA 1
ATOM 12772 C C . GLU F 1 162 ? -68.789 1.082 37.296 1.00 23.36 162 GLU F C 1
ATOM 12773 O O . GLU F 1 162 ? -68.934 1.266 36.088 1.00 23.68 162 GLU F O 1
ATOM 12779 N N . LEU F 1 163 ? -69.138 1.917 38.234 1.00 21.56 163 LEU F N 1
ATOM 12780 C CA . LEU F 1 163 ? -69.827 3.176 37.955 1.00 23.32 163 LEU F CA 1
ATOM 12781 C C . LEU F 1 163 ? -68.828 4.126 37.323 1.00 22.83 163 LEU F C 1
ATOM 12782 O O . LEU F 1 163 ? -69.141 4.774 36.278 1.00 22.28 163 LEU F O 1
ATOM 12787 N N . HIS F 1 164 ? -67.617 4.183 37.884 1.00 23.80 164 HIS F N 1
ATOM 12788 C CA . HIS F 1 164 ? -66.580 5.101 37.328 1.00 22.49 164 HIS F CA 1
ATOM 12789 C C . HIS F 1 164 ? -66.181 4.703 35.925 1.00 22.27 164 HIS F C 1
ATOM 12790 O O . HIS F 1 164 ? -66.069 5.630 35.042 1.00 20.55 164 HIS F O 1
ATOM 12797 N N . ASP F 1 165 ? -65.989 3.400 35.664 1.00 20.67 165 ASP F N 1
ATOM 12798 C CA . ASP F 1 165 ? -65.699 2.971 34.328 1.00 20.93 165 ASP F CA 1
ATOM 12799 C C . ASP F 1 165 ? -66.852 3.285 33.385 1.00 20.67 165 ASP F C 1
ATOM 12800 O O . ASP F 1 165 ? -66.597 3.586 32.196 1.00 21.78 165 ASP F O 1
ATOM 12805 N N . ALA F 1 166 ? -68.091 3.209 33.859 1.00 21.17 166 ALA F N 1
ATOM 12806 C CA . ALA F 1 166 ? -69.218 3.542 32.952 1.00 19.42 166 ALA F CA 1
ATOM 12807 C C . ALA F 1 166 ? -69.175 5.026 32.535 1.00 17.78 166 ALA F C 1
ATOM 12808 O O . ALA F 1 166 ? -69.401 5.353 31.358 1.00 18.54 166 ALA F O 1
ATOM 12810 N N . VAL F 1 167 ? -68.871 5.860 33.520 1.00 16.47 167 VAL F N 1
ATOM 12811 C CA . VAL F 1 167 ? -68.657 7.296 33.288 1.00 18.36 167 VAL F CA 1
ATOM 12812 C C . VAL F 1 167 ? -67.520 7.554 32.271 1.00 18.22 167 VAL F C 1
ATOM 12813 O O . VAL F 1 167 ? -67.660 8.317 31.286 1.00 17.53 167 VAL F O 1
ATOM 12817 N N . LYS F 1 168 ? -66.389 6.849 32.468 1.00 19.34 168 LYS F N 1
ATOM 12818 C CA . LYS F 1 168 ? -65.271 6.999 31.555 1.00 18.03 168 LYS F CA 1
ATOM 12819 C C . LYS F 1 168 ? -65.622 6.548 30.141 1.00 17.85 168 LYS F C 1
ATOM 12820 O O . LYS F 1 168 ? -65.186 7.186 29.134 1.00 18.88 168 LYS F O 1
ATOM 12826 N N . TYR F 1 169 ? -66.350 5.446 30.055 1.00 18.29 169 TYR F N 1
ATOM 12827 C CA . TYR F 1 169 ? -66.786 4.934 28.799 1.00 17.56 169 TYR F CA 1
ATOM 12828 C C . TYR F 1 169 ? -67.636 5.986 28.034 1.00 16.64 169 TYR F C 1
ATOM 12829 O O . TYR F 1 169 ? -67.486 6.126 26.819 1.00 18.64 169 TYR F O 1
ATOM 12838 N N . ALA F 1 170 ? -68.576 6.640 28.742 1.00 16.87 170 ALA F N 1
ATOM 12839 C CA . ALA F 1 170 ? -69.421 7.617 28.109 1.00 15.56 170 ALA F CA 1
ATOM 12840 C C . ALA F 1 170 ? -68.536 8.746 27.539 1.00 15.73 170 ALA F C 1
ATOM 12841 O O . ALA F 1 170 ? -68.653 9.107 26.341 1.00 17.20 170 ALA F O 1
ATOM 12843 N N . VAL F 1 171 ? -67.689 9.339 28.377 1.00 18.73 171 VAL F N 1
ATOM 12844 C CA . VAL F 1 171 ? -66.874 10.514 27.937 1.00 17.62 171 VAL F CA 1
ATOM 12845 C C . VAL F 1 171 ? -65.887 10.138 26.807 1.00 20.06 171 VAL F C 1
ATOM 12846 O O . VAL F 1 171 ? -65.748 10.889 25.840 1.00 19.69 171 VAL F O 1
ATOM 12850 N N . SER F 1 172 ? -65.353 8.921 26.861 1.00 20.68 172 SER F N 1
ATOM 12851 C CA . SER F 1 172 ? -64.410 8.497 25.848 1.00 23.19 172 SER F CA 1
ATOM 12852 C C . SER F 1 172 ? -65.141 8.266 24.526 1.00 23.16 172 SER F C 1
ATOM 12853 O O . SER F 1 172 ? -64.524 8.384 23.467 1.00 25.19 172 SER F O 1
ATOM 12856 N N . ASN F 1 173 ? -66.460 7.989 24.586 1.00 21.44 173 ASN F N 1
ATOM 12857 C CA . ASN F 1 173 ? -67.291 7.876 23.424 1.00 21.30 173 ASN F CA 1
ATOM 12858 C C . ASN F 1 173 ? -68.125 9.146 23.085 1.00 21.05 173 ASN F C 1
ATOM 12859 O O . ASN F 1 173 ? -69.147 9.039 22.462 1.00 24.31 173 ASN F O 1
ATOM 12864 N N A ASN F 1 174 ? -67.588 10.279 23.573 0.50 18.53 174 ASN F N 1
ATOM 12865 N N B ASN F 1 174 ? -67.685 10.352 23.410 0.50 20.68 174 ASN F N 1
ATOM 12866 C CA A ASN F 1 174 ? -67.965 11.645 23.255 0.50 15.90 174 ASN F CA 1
ATOM 12867 C CA B ASN F 1 174 ? -68.393 11.511 22.890 0.50 19.82 174 ASN F CA 1
ATOM 12868 C C A ASN F 1 174 ? -69.399 12.029 23.731 0.50 16.07 174 ASN F C 1
ATOM 12869 C C B ASN F 1 174 ? -69.700 11.824 23.589 0.50 18.79 174 ASN F C 1
ATOM 12870 O O A ASN F 1 174 ? -70.007 12.954 23.179 0.50 15.11 174 ASN F O 1
ATOM 12871 O O B ASN F 1 174 ? -70.602 12.450 22.998 0.50 20.36 174 ASN F O 1
ATOM 12880 N N . VAL F 1 175 ? -69.855 11.356 24.820 1.00 15.14 175 VAL F N 1
ATOM 12881 C CA . VAL F 1 175 ? -71.119 11.630 25.489 1.00 15.03 175 VAL F CA 1
ATOM 12882 C C . VAL F 1 175 ? -70.857 12.477 26.754 1.00 14.90 175 VAL F C 1
ATOM 12883 O O . VAL F 1 175 ? -70.024 12.144 27.575 1.00 15.25 175 VAL F O 1
ATOM 12887 N N . SER F 1 176 ? -71.524 13.606 26.858 1.00 12.74 176 SER F N 1
ATOM 12888 C CA . SER F 1 176 ? -71.455 14.536 28.023 1.00 12.90 176 SER F CA 1
ATOM 12889 C C . SER F 1 176 ? -72.296 13.965 29.139 1.00 16.06 176 SER F C 1
ATOM 12890 O O . SER F 1 176 ? -73.461 13.533 28.844 1.00 13.93 176 SER F O 1
ATOM 12893 N N . VAL F 1 177 ? -71.735 13.885 30.335 1.00 13.58 177 VAL F N 1
ATOM 12894 C CA . VAL F 1 177 ? -72.462 13.239 31.426 1.00 14.91 177 VAL F CA 1
ATOM 12895 C C . VAL F 1 177 ? -72.747 14.313 32.458 1.00 13.49 177 VAL F C 1
ATOM 12896 O O . VAL F 1 177 ? -71.822 14.876 33.077 1.00 12.90 177 VAL F O 1
ATOM 12900 N N . VAL F 1 178 ? -74.029 14.732 32.539 1.00 13.94 178 VAL F N 1
ATOM 12901 C CA . VAL F 1 178 ? -74.464 15.787 33.439 1.00 13.25 178 VAL F CA 1
ATOM 12902 C C . VAL F 1 178 ? -74.972 15.184 34.753 1.00 14.77 178 VAL F C 1
ATOM 12903 O O . VAL F 1 178 ? -75.816 14.311 34.724 1.00 15.48 178 VAL F O 1
ATOM 12920 N N . ALA F 1 180 ? -76.386 16.453 38.767 1.00 15.24 180 ALA F N 1
ATOM 12921 C CA . ALA F 1 180 ? -76.591 17.347 39.891 1.00 16.98 180 ALA F CA 1
ATOM 12922 C C . ALA F 1 180 ? -75.631 17.048 41.035 1.00 14.97 180 ALA F C 1
ATOM 12923 O O . ALA F 1 180 ? -75.313 15.874 41.274 1.00 16.25 180 ALA F O 1
ATOM 12925 N N . ALA F 1 181 ? -75.146 18.115 41.613 1.00 17.24 181 ALA F N 1
ATOM 12926 C CA . ALA F 1 181 ? -74.328 18.057 42.864 1.00 20.55 181 ALA F CA 1
ATOM 12927 C C . ALA F 1 181 ? -75.285 17.783 44.037 1.00 24.99 181 ALA F C 1
ATOM 12928 O O . ALA F 1 181 ? -76.489 18.124 43.961 1.00 27.16 181 ALA F O 1
ATOM 12930 N N . GLY F 1 182 ? -74.758 17.063 45.015 1.00 28.39 182 GLY F N 1
ATOM 12931 C CA . GLY F 1 182 ? -75.469 16.736 46.274 1.00 32.73 182 GLY F CA 1
ATOM 12932 C C . GLY F 1 182 ? -75.726 17.940 47.146 1.00 34.61 182 GLY F C 1
ATOM 12933 O O . GLY F 1 182 ? -75.189 19.053 46.904 1.00 34.73 182 GLY F O 1
ATOM 12934 N N . ASN F 1 183 ? -76.579 17.665 48.139 1.00 36.93 183 ASN F N 1
ATOM 12935 C CA . ASN F 1 183 ? -77.184 18.553 49.160 1.00 40.62 183 ASN F CA 1
ATOM 12936 C C . ASN F 1 183 ? -76.217 18.806 50.325 1.00 40.11 183 ASN F C 1
ATOM 12937 O O . ASN F 1 183 ? -75.220 18.102 50.411 1.00 41.84 183 ASN F O 1
ATOM 12942 N N . ASN F 1 192 ? -70.821 13.811 50.308 1.00 43.61 192 ASN F N 1
ATOM 12943 C CA . ASN F 1 192 ? -71.092 12.889 51.420 1.00 43.32 192 ASN F CA 1
ATOM 12944 C C . ASN F 1 192 ? -72.009 11.723 50.965 1.00 40.23 192 ASN F C 1
ATOM 12945 O O . ASN F 1 192 ? -71.535 10.897 50.238 1.00 40.28 192 ASN F O 1
ATOM 12950 N N . GLU F 1 193 ? -73.301 11.667 51.327 1.00 38.00 193 GLU F N 1
ATOM 12951 C CA . GLU F 1 193 ? -74.158 10.566 50.885 1.00 36.14 193 GLU F CA 1
ATOM 12952 C C . GLU F 1 193 ? -74.507 10.571 49.392 1.00 32.09 193 GLU F C 1
ATOM 12953 O O . GLU F 1 193 ? -74.854 9.538 48.841 1.00 31.92 193 GLU F O 1
ATOM 12959 N N . PHE F 1 194 ? -74.415 11.745 48.774 1.00 30.01 194 PHE F N 1
ATOM 12960 C CA . PHE F 1 194 ? -74.752 11.931 47.341 1.00 28.36 194 PHE F CA 1
ATOM 12961 C C . PHE F 1 194 ? -73.505 12.240 46.488 1.00 26.29 194 PHE F C 1
ATOM 12962 O O . PHE F 1 194 ? -73.631 12.824 45.395 1.00 23.43 194 PHE F O 1
ATOM 12970 N N . ALA F 1 195 ? -72.328 11.761 46.897 1.00 24.96 195 ALA F N 1
ATOM 12971 C CA . ALA F 1 195 ? -71.068 12.204 46.271 1.00 24.62 195 ALA F CA 1
ATOM 12972 C C . ALA F 1 195 ? -70.932 11.744 44.844 1.00 25.31 195 ALA F C 1
ATOM 12973 O O . ALA F 1 195 ? -70.543 12.554 43.989 1.00 24.59 195 ALA F O 1
ATOM 12975 N N . TYR F 1 196 ? -71.285 10.495 44.587 1.00 23.18 196 TYR F N 1
ATOM 12976 C CA . TYR F 1 196 ? -71.098 9.871 43.272 1.00 22.38 196 TYR F CA 1
ATOM 12977 C C . TYR F 1 196 ? -72.379 9.677 42.519 1.00 22.90 196 TYR F C 1
ATOM 12978 O O . TYR F 1 196 ? -73.427 9.308 43.105 1.00 23.66 196 TYR F O 1
ATOM 12987 N N . PRO F 1 197 ? -72.344 9.813 41.193 1.00 21.51 197 PRO F N 1
ATOM 12988 C CA . PRO F 1 197 ? -71.197 10.079 40.305 1.00 20.37 197 PRO F CA 1
ATOM 12989 C C . PRO F 1 197 ? -70.787 11.545 40.124 1.00 19.31 197 PRO F C 1
ATOM 12990 O O . PRO F 1 197 ? -69.746 11.719 39.428 1.00 18.32 197 PRO F O 1
ATOM 12994 N N . ALA F 1 198 ? -71.434 12.531 40.757 1.00 19.41 198 ALA F N 1
ATOM 12995 C CA . ALA F 1 198 ? -71.115 13.957 40.527 1.00 17.82 198 ALA F CA 1
ATOM 12996 C C . ALA F 1 198 ? -69.652 14.257 40.857 1.00 20.25 198 ALA F C 1
ATOM 12997 O O . ALA F 1 198 ? -69.079 15.205 40.270 1.00 18.23 198 ALA F O 1
ATOM 12999 N N . ALA F 1 199 ? -69.107 13.500 41.818 1.00 19.35 199 ALA F N 1
ATOM 13000 C CA . ALA F 1 199 ? -67.732 13.794 42.246 1.00 18.54 199 ALA F CA 1
ATOM 13001 C C . ALA F 1 199 ? -66.653 13.314 41.263 1.00 18.37 199 ALA F C 1
ATOM 13002 O O . ALA F 1 199 ? -65.506 13.719 41.452 1.00 18.97 199 ALA F O 1
ATOM 13004 N N . TYR F 1 200 ? -66.989 12.516 40.242 1.00 18.46 200 TYR F N 1
ATOM 13005 C CA . TYR F 1 200 ? -66.027 12.041 39.285 1.00 16.85 200 TYR F CA 1
ATOM 13006 C C . TYR F 1 200 ? -65.584 13.220 38.423 1.00 17.32 200 TYR F C 1
ATOM 13007 O O . TYR F 1 200 ? -66.383 14.106 38.044 1.00 16.99 200 TYR F O 1
ATOM 13016 N N . ASN F 1 201 ? -64.253 13.261 38.164 1.00 16.54 201 ASN F N 1
ATOM 13017 C CA . ASN F 1 201 ? -63.761 14.422 37.446 1.00 15.39 201 ASN F CA 1
ATOM 13018 C C . ASN F 1 201 ? -64.394 14.523 36.043 1.00 14.98 201 ASN F C 1
ATOM 13019 O O . ASN F 1 201 ? -64.566 15.646 35.605 1.00 14.74 201 ASN F O 1
ATOM 13024 N N . GLU F 1 202 ? -64.797 13.424 35.456 1.00 14.84 202 GLU F N 1
ATOM 13025 C CA . GLU F 1 202 ? -65.292 13.381 34.055 1.00 15.01 202 GLU F CA 1
ATOM 13026 C C . GLU F 1 202 ? -66.670 13.964 33.909 1.00 15.19 202 GLU F C 1
ATOM 13027 O O . GLU F 1 202 ? -67.068 14.344 32.802 1.00 14.62 202 GLU F O 1
ATOM 13033 N N . VAL F 1 203 ? -67.412 14.007 34.997 1.00 13.49 203 VAL F N 1
ATOM 13034 C CA . VAL F 1 203 ? -68.813 14.458 34.966 1.00 14.60 203 VAL F CA 1
ATOM 13035 C C . VAL F 1 203 ? -68.933 15.935 35.059 1.00 14.13 203 VAL F C 1
ATOM 13036 O O . VAL F 1 203 ? -68.146 16.701 35.677 1.00 13.08 203 VAL F O 1
ATOM 13040 N N . ILE F 1 204 ? -69.949 16.523 34.363 1.00 11.99 204 ILE F N 1
ATOM 13041 C CA . ILE F 1 204 ? -70.291 17.913 34.456 1.00 12.21 204 ILE F CA 1
ATOM 13042 C C . ILE F 1 204 ? -71.189 18.058 35.687 1.00 13.19 204 ILE F C 1
ATOM 13043 O O . ILE F 1 204 ? -72.379 17.657 35.638 1.00 14.28 204 ILE F O 1
ATOM 13048 N N . ALA F 1 205 ? -70.630 18.579 36.773 1.00 12.87 205 ALA F N 1
ATOM 13049 C CA . ALA F 1 205 ? -71.353 18.692 38.033 1.00 13.89 205 ALA F CA 1
ATOM 13050 C C . ALA F 1 205 ? -71.980 20.076 38.159 1.00 11.94 205 ALA F C 1
ATOM 13051 O O . ALA F 1 205 ? -71.377 21.155 38.029 1.00 13.45 205 ALA F O 1
ATOM 13053 N N . VAL F 1 206 ? -73.338 20.121 38.401 1.00 13.04 206 VAL F N 1
ATOM 13054 C CA . VAL F 1 206 ? -74.126 21.304 38.348 1.00 12.27 206 VAL F CA 1
ATOM 13055 C C . VAL F 1 206 ? -74.774 21.660 39.751 1.00 13.23 206 VAL F C 1
ATOM 13056 O O . VAL F 1 206 ? -75.385 20.775 40.374 1.00 16.00 206 VAL F O 1
ATOM 13060 N N . GLY F 1 207 ? -74.481 22.880 40.150 1.00 13.39 207 GLY F N 1
ATOM 13061 C CA . GLY F 1 207 ? -75.095 23.422 41.390 1.00 16.25 207 GLY F CA 1
ATOM 13062 C C . GLY F 1 207 ? -76.240 24.323 41.080 1.00 16.92 207 GLY F C 1
ATOM 13063 O O . GLY F 1 207 ? -76.583 24.610 39.908 1.00 13.94 207 GLY F O 1
ATOM 13064 N N . ALA F 1 208 ? -76.880 24.872 42.127 1.00 17.29 208 ALA F N 1
ATOM 13065 C CA . ALA F 1 208 ? -78.063 25.733 41.995 1.00 17.05 208 ALA F CA 1
ATOM 13066 C C . ALA F 1 208 ? -77.997 27.161 42.619 1.00 17.02 208 ALA F C 1
ATOM 13067 O O . ALA F 1 208 ? -77.296 27.321 43.592 1.00 19.11 208 ALA F O 1
ATOM 13069 N N . VAL F 1 209 ? -78.688 28.083 42.006 1.00 18.95 209 VAL F N 1
ATOM 13070 C CA . VAL F 1 209 ? -78.998 29.412 42.464 1.00 18.27 209 VAL F CA 1
ATOM 13071 C C . VAL F 1 209 ? -80.510 29.659 42.295 1.00 21.53 209 VAL F C 1
ATOM 13072 O O . VAL F 1 209 ? -81.205 28.967 41.620 1.00 20.92 209 VAL F O 1
ATOM 13076 N N . ASP F 1 210 ? -81.005 30.665 42.988 1.00 23.27 210 ASP F N 1
ATOM 13077 C CA . ASP F 1 210 ? -82.381 31.107 42.717 1.00 22.46 210 ASP F CA 1
ATOM 13078 C C . ASP F 1 210 ? -82.519 32.094 41.608 1.00 23.70 210 ASP F C 1
ATOM 13079 O O . ASP F 1 210 ? -81.559 32.413 40.907 1.00 22.19 210 ASP F O 1
ATOM 13084 N N . PHE F 1 211 ? -83.723 32.610 41.380 1.00 22.42 211 PHE F N 1
ATOM 13085 C CA . PHE F 1 211 ? -83.924 33.548 40.266 1.00 22.87 211 PHE F CA 1
ATOM 13086 C C . PHE F 1 211 ? -83.300 34.937 40.502 1.00 22.76 211 PHE F C 1
ATOM 13087 O O . PHE F 1 211 ? -83.210 35.773 39.583 1.00 23.10 211 PHE F O 1
ATOM 13095 N N . ASP F 1 212 ? -82.958 35.215 41.753 1.00 23.07 212 ASP F N 1
ATOM 13096 C CA . ASP F 1 212 ? -82.187 36.395 42.041 1.00 25.30 212 ASP F CA 1
ATOM 13097 C C . ASP F 1 212 ? -80.654 36.163 41.885 1.00 25.28 212 ASP F C 1
ATOM 13098 O O . ASP F 1 212 ? -79.850 37.090 42.114 1.00 25.16 212 ASP F O 1
ATOM 13103 N N . LEU F 1 213 ? -80.285 34.982 41.404 1.00 23.07 213 LEU F N 1
ATOM 13104 C CA . LEU F 1 213 ? -78.886 34.466 41.337 1.00 24.68 213 LEU F CA 1
ATOM 13105 C C . LEU F 1 213 ? -78.206 34.413 42.694 1.00 25.89 213 LEU F C 1
ATOM 13106 O O . LEU F 1 213 ? -77.021 34.741 42.829 1.00 27.25 213 LEU F O 1
ATOM 13111 N N . ARG F 1 214 ? -78.969 34.038 43.707 1.00 26.32 214 ARG F N 1
ATOM 13112 C CA . ARG F 1 214 ? -78.472 33.846 45.055 1.00 25.89 214 ARG F CA 1
ATOM 13113 C C . ARG F 1 214 ? -78.447 32.410 45.481 1.00 26.52 214 ARG F C 1
ATOM 13114 O O . ARG F 1 214 ? -79.156 31.474 44.972 1.00 25.60 214 ARG F O 1
ATOM 13122 N N . LEU F 1 215 ? -77.642 32.215 46.495 1.00 28.94 215 LEU F N 1
ATOM 13123 C CA . LEU F 1 215 ? -77.475 30.915 47.084 1.00 31.96 215 LEU F CA 1
ATOM 13124 C C . LEU F 1 215 ? -78.603 30.666 48.063 1.00 34.75 215 LEU F C 1
ATOM 13125 O O . LEU F 1 215 ? -79.275 31.616 48.500 1.00 35.86 215 LEU F O 1
ATOM 13130 N N . SER F 1 216 ? -78.822 29.406 48.408 1.00 38.07 216 SER F N 1
ATOM 13131 C CA . SER F 1 216 ? -79.715 29.056 49.534 1.00 40.21 216 SER F CA 1
ATOM 13132 C C . SER F 1 216 ? -79.212 27.823 50.234 1.00 41.25 216 SER F C 1
ATOM 13133 O O . SER F 1 216 ? -78.628 26.916 49.618 1.00 41.54 216 SER F O 1
ATOM 13136 N N . ASP F 1 217 ? -79.403 27.789 51.550 1.00 41.90 217 ASP F N 1
ATOM 13137 C CA . ASP F 1 217 ? -78.859 26.683 52.360 1.00 42.71 217 ASP F CA 1
ATOM 13138 C C . ASP F 1 217 ? -79.338 25.296 51.927 1.00 41.36 217 ASP F C 1
ATOM 13139 O O . ASP F 1 217 ? -78.548 24.319 51.940 1.00 42.00 217 ASP F O 1
ATOM 13144 N N . PHE F 1 218 ? -80.624 25.211 51.560 1.00 38.80 218 PHE F N 1
ATOM 13145 C CA . PHE F 1 218 ? -81.189 23.948 51.136 1.00 38.18 218 PHE F CA 1
ATOM 13146 C C . PHE F 1 218 ? -80.563 23.490 49.806 1.00 36.27 218 PHE F C 1
ATOM 13147 O O . PHE F 1 218 ? -80.418 22.287 49.571 1.00 36.58 218 PHE F O 1
ATOM 13155 N N . THR F 1 219 ? -80.156 24.457 48.982 1.00 35.26 219 THR F N 1
ATOM 13156 C CA . THR F 1 219 ? -79.636 24.115 47.631 1.00 34.96 219 THR F CA 1
ATOM 13157 C C . THR F 1 219 ? -78.100 24.202 47.514 1.00 34.90 219 THR F C 1
ATOM 13158 O O . THR F 1 219 ? -77.563 23.763 46.470 1.00 32.68 219 THR F O 1
ATOM 13162 N N . ASN F 1 220 ? -77.404 24.754 48.528 1.00 33.05 220 ASN F N 1
ATOM 13163 C CA . ASN F 1 220 ? -75.914 24.758 48.586 1.00 33.43 220 ASN F CA 1
ATOM 13164 C C . ASN F 1 220 ? -75.331 23.350 48.605 1.00 32.62 220 ASN F C 1
ATOM 13165 O O . ASN F 1 220 ? -75.995 22.407 49.049 1.00 33.68 220 ASN F O 1
ATOM 13170 N N . THR F 1 221 ? -74.104 23.204 48.071 1.00 33.21 221 THR F N 1
ATOM 13171 C CA . THR F 1 221 ? -73.405 21.925 47.916 1.00 32.69 221 THR F CA 1
ATOM 13172 C C . THR F 1 221 ? -72.027 22.076 48.477 1.00 32.00 221 THR F C 1
ATOM 13173 O O . THR F 1 221 ? -71.550 23.206 48.567 1.00 34.03 221 THR F O 1
ATOM 13177 N N . ASN F 1 222 ? -71.359 20.957 48.730 1.00 31.93 222 ASN F N 1
ATOM 13178 C CA . ASN F 1 222 ? -69.881 20.943 48.905 1.00 33.17 222 ASN F CA 1
ATOM 13179 C C . ASN F 1 222 ? -69.201 20.171 47.747 1.00 31.08 222 ASN F C 1
ATOM 13180 O O . ASN F 1 222 ? -68.022 19.785 47.810 1.00 31.77 222 ASN F O 1
ATOM 13185 N N . GLU F 1 223 ? -69.944 19.931 46.675 1.00 28.94 223 GLU F N 1
ATOM 13186 C CA . GLU F 1 223 ? -69.368 19.239 45.560 1.00 25.80 223 GLU F CA 1
ATOM 13187 C C . GLU F 1 223 ? -68.433 20.193 44.780 1.00 23.03 223 GLU F C 1
ATOM 13188 O O . GLU F 1 223 ? -68.564 21.433 44.863 1.00 25.72 223 GLU F O 1
ATOM 13194 N N . GLU F 1 224 ? -67.514 19.584 44.040 1.00 20.15 224 GLU F N 1
ATOM 13195 C CA . GLU F 1 224 ? -66.673 20.297 43.086 1.00 19.65 224 GLU F CA 1
ATOM 13196 C C . GLU F 1 224 ? -67.571 20.504 41.820 1.00 17.31 224 GLU F C 1
ATOM 13197 O O . GLU F 1 224 ? -67.732 19.573 41.107 1.00 19.24 224 GLU F O 1
ATOM 13203 N N . ILE F 1 225 ? -68.053 21.701 41.623 1.00 16.59 225 ILE F N 1
ATOM 13204 C CA . ILE F 1 225 ? -69.005 21.966 40.568 1.00 16.78 225 ILE F CA 1
ATOM 13205 C C . ILE F 1 225 ? -68.371 22.750 39.418 1.00 15.73 225 ILE F C 1
ATOM 13206 O O . ILE F 1 225 ? -67.388 23.514 39.566 1.00 14.96 225 ILE F O 1
ATOM 13211 N N . ASP F 1 226 ? -68.949 22.548 38.231 1.00 14.23 226 ASP F N 1
ATOM 13212 C CA . ASP F 1 226 ? -68.559 23.265 37.034 1.00 12.49 226 ASP F CA 1
ATOM 13213 C C . ASP F 1 226 ? -69.319 24.532 36.687 1.00 11.95 226 ASP F C 1
ATOM 13214 O O . ASP F 1 226 ? -68.803 25.382 36.051 1.00 12.50 226 ASP F O 1
ATOM 13219 N N . ILE F 1 227 ? -70.604 24.629 37.087 1.00 11.86 227 ILE F N 1
ATOM 13220 C CA . ILE F 1 227 ? -71.542 25.636 36.693 1.00 11.13 227 ILE F CA 1
ATOM 13221 C C . ILE F 1 227 ? -72.772 25.559 37.612 1.00 11.37 227 ILE F C 1
ATOM 13222 O O . ILE F 1 227 ? -72.969 24.514 38.205 1.00 14.34 227 ILE F O 1
ATOM 13227 N N . VAL F 1 228 ? -73.504 26.642 37.630 1.00 12.29 228 VAL F N 1
ATOM 13228 C CA . VAL F 1 228 ? -74.812 26.716 38.303 1.00 11.86 228 VAL F CA 1
ATOM 13229 C C . VAL F 1 228 ? -75.922 27.097 37.365 1.00 12.63 228 VAL F C 1
ATOM 13230 O O . VAL F 1 228 ? -75.702 27.842 36.366 1.00 13.62 228 VAL F O 1
ATOM 13234 N N . ALA F 1 229 ? -77.157 26.696 37.731 1.00 13.88 229 ALA F N 1
ATOM 13235 C CA . ALA F 1 229 ? -78.320 27.115 36.978 1.00 15.40 229 ALA F CA 1
ATOM 13236 C C . ALA F 1 229 ? -79.514 27.188 37.957 1.00 17.24 229 ALA F C 1
ATOM 13237 O O . ALA F 1 229 ? -79.351 26.922 39.152 1.00 15.93 229 ALA F O 1
ATOM 13239 N N . PRO F 1 230 ? -80.693 27.510 37.425 1.00 15.84 230 PRO F N 1
ATOM 13240 C CA . PRO F 1 230 ? -81.785 27.724 38.365 1.00 18.14 230 PRO F CA 1
ATOM 13241 C C . PRO F 1 230 ? -82.253 26.486 39.046 1.00 16.90 230 PRO F C 1
ATOM 13242 O O . PRO F 1 230 ? -82.388 25.390 38.483 1.00 16.31 230 PRO F O 1
ATOM 13246 N N . GLY F 1 231 ? -82.481 26.543 40.387 1.00 18.33 231 GLY F N 1
ATOM 13247 C CA . GLY F 1 231 ? -82.934 25.407 41.106 1.00 19.48 231 GLY F CA 1
ATOM 13248 C C . GLY F 1 231 ? -84.060 25.625 42.170 1.00 19.62 231 GLY F C 1
ATOM 13249 O O . GLY F 1 231 ? -84.473 24.697 42.827 1.00 21.63 231 GLY F O 1
ATOM 13250 N N . VAL F 1 232 ? -84.534 26.816 42.238 1.00 20.94 232 VAL F N 1
ATOM 13251 C CA . VAL F 1 232 ? -85.613 27.192 43.233 1.00 21.79 232 VAL F CA 1
ATOM 13252 C C . VAL F 1 232 ? -86.903 27.635 42.518 1.00 20.27 232 VAL F C 1
ATOM 13253 O O . VAL F 1 232 ? -86.921 28.565 41.739 1.00 21.81 232 VAL F O 1
ATOM 13257 N N . GLY F 1 233 ? -88.010 26.931 42.837 1.00 22.59 233 GLY F N 1
ATOM 13258 C CA . GLY F 1 233 ? -89.298 27.287 42.291 1.00 22.24 233 GLY F CA 1
ATOM 13259 C C . GLY F 1 233 ? -89.434 26.996 40.809 1.00 19.49 233 GLY F C 1
ATOM 13260 O O . GLY F 1 233 ? -89.869 27.841 39.969 1.00 21.61 233 GLY F O 1
ATOM 13261 N N . ILE F 1 234 ? -88.910 25.831 40.486 1.00 21.13 234 ILE F N 1
ATOM 13262 C CA . ILE F 1 234 ? -88.867 25.382 39.096 1.00 19.91 234 ILE F CA 1
ATOM 13263 C C . ILE F 1 234 ? -90.175 24.595 38.756 1.00 17.34 234 ILE F C 1
ATOM 13264 O O . ILE F 1 234 ? -90.351 23.464 39.136 1.00 20.41 234 ILE F O 1
ATOM 13269 N N . LYS F 1 235 ? -90.961 25.228 37.915 1.00 20.32 235 LYS F N 1
ATOM 13270 C CA . LYS F 1 235 ? -92.151 24.621 37.344 1.00 20.89 235 LYS F CA 1
ATOM 13271 C C . LYS F 1 235 ? -91.757 23.753 36.123 1.00 20.45 235 LYS F C 1
ATOM 13272 O O . LYS F 1 235 ? -91.062 24.236 35.177 1.00 21.22 235 LYS F O 1
ATOM 13278 N N . SER F 1 236 ? -92.311 22.556 36.130 1.00 20.33 236 SER F N 1
ATOM 13279 C CA . SER F 1 236 ? -92.157 21.666 35.020 1.00 20.40 236 SER F CA 1
ATOM 13280 C C . SER F 1 236 ? -93.323 20.668 34.975 1.00 22.95 236 SER F C 1
ATOM 13281 O O . SER F 1 236 ? -94.255 20.704 35.825 1.00 23.68 236 SER F O 1
ATOM 13284 N N . THR F 1 237 ? -93.258 19.777 33.999 1.00 21.14 237 THR F N 1
ATOM 13285 C CA . THR F 1 237 ? -94.251 18.680 33.830 1.00 21.58 237 THR F CA 1
ATOM 13286 C C . THR F 1 237 ? -94.245 17.759 35.010 1.00 22.48 237 THR F C 1
ATOM 13287 O O . THR F 1 237 ? -93.229 17.592 35.707 1.00 21.74 237 THR F O 1
ATOM 13291 N N . TYR F 1 238 ? -95.415 17.126 35.320 1.00 22.46 238 TYR F N 1
ATOM 13292 C CA . TYR F 1 238 ? -95.494 16.185 36.393 1.00 22.81 238 TYR F CA 1
ATOM 13293 C C . TYR F 1 238 ? -96.542 15.128 36.084 1.00 24.31 238 TYR F C 1
ATOM 13294 O O . TYR F 1 238 ? -97.067 15.091 34.964 1.00 24.13 238 TYR F O 1
ATOM 13303 N N . LEU F 1 239 ? -96.774 14.250 37.040 1.00 26.14 239 LEU F N 1
ATOM 13304 C CA . LEU F 1 239 ? -97.666 13.131 36.833 1.00 27.88 239 LEU F CA 1
ATOM 13305 C C . LEU F 1 239 ? -99.068 13.536 36.414 1.00 28.70 239 LEU F C 1
ATOM 13306 O O . LEU F 1 239 ? -99.496 14.659 36.625 1.00 27.37 239 LEU F O 1
ATOM 13311 N N . ASP F 1 240 ? -99.697 12.538 35.798 1.00 30.24 240 ASP F N 1
ATOM 13312 C CA . ASP F 1 240 ? -101.008 12.598 35.145 1.00 32.37 240 ASP F CA 1
ATOM 13313 C C . ASP F 1 240 ? -101.381 13.903 34.473 1.00 30.52 240 ASP F C 1
ATOM 13314 O O . ASP F 1 240 ? -102.433 14.533 34.689 1.00 29.76 240 ASP F O 1
ATOM 13319 N N . SER F 1 241 ? -100.493 14.282 33.562 1.00 26.66 241 SER F N 1
ATOM 13320 C CA . SER F 1 241 ? -100.717 15.362 32.631 1.00 26.00 241 SER F CA 1
ATOM 13321 C C . SER F 1 241 ? -100.755 16.698 33.321 1.00 24.69 241 SER F C 1
ATOM 13322 O O . SER F 1 241 ? -101.149 17.706 32.719 1.00 25.87 241 SER F O 1
ATOM 13325 N N . GLY F 1 242 ? -100.225 16.730 34.536 1.00 25.03 242 GLY F N 1
ATOM 13326 C CA . GLY F 1 242 ? -100.128 17.936 35.326 1.00 26.07 242 GLY F CA 1
ATOM 13327 C C . GLY F 1 242 ? -98.723 18.549 35.401 1.00 26.57 242 GLY F C 1
ATOM 13328 O O . GLY F 1 242 ? -97.909 18.309 34.501 1.00 24.65 242 GLY F O 1
ATOM 13329 N N . TYR F 1 243 ? -98.543 19.404 36.406 1.00 26.55 243 TYR F N 1
ATOM 13330 C CA . TYR F 1 243 ? -97.323 20.249 36.605 1.00 25.39 243 TYR F CA 1
ATOM 13331 C C . TYR F 1 243 ? -96.962 20.310 38.094 1.00 27.47 243 TYR F C 1
ATOM 13332 O O . TYR F 1 243 ? -97.798 20.117 39.003 1.00 26.98 243 TYR F O 1
ATOM 13341 N N . ALA F 1 244 ? -95.684 20.519 38.376 1.00 26.13 244 ALA F N 1
ATOM 13342 C CA . ALA F 1 244 ? -95.256 20.657 39.737 1.00 27.32 244 ALA F CA 1
ATOM 13343 C C . ALA F 1 244 ? -94.123 21.673 39.755 1.00 27.84 244 ALA F C 1
ATOM 13344 O O . ALA F 1 244 ? -93.382 21.827 38.741 1.00 26.17 244 ALA F O 1
ATOM 13346 N N . GLU F 1 245 ? -94.102 22.436 40.845 1.00 26.93 245 GLU F N 1
ATOM 13347 C CA . GLU F 1 245 ? -93.093 23.410 41.147 1.00 26.98 245 GLU F CA 1
ATOM 13348 C C . GLU F 1 245 ? -92.216 22.784 42.229 1.00 26.28 245 GLU F C 1
ATOM 13349 O O . GLU F 1 245 ? -92.691 22.367 43.317 1.00 26.20 245 GLU F O 1
ATOM 13355 N N . LEU F 1 246 ? -90.910 22.606 41.931 1.00 23.83 246 LEU F N 1
ATOM 13356 C CA . LEU F 1 246 ? -89.994 21.898 42.800 1.00 23.68 246 LEU F CA 1
ATOM 13357 C C . LEU F 1 246 ? -88.761 22.791 43.041 1.00 22.87 246 LEU F C 1
ATOM 13358 O O . LEU F 1 246 ? -88.423 23.637 42.170 1.00 21.43 246 LEU F O 1
ATOM 13363 N N . SER F 1 247 ? -88.165 22.596 44.226 1.00 21.89 247 SER F N 1
ATOM 13364 C CA . SER F 1 247 ? -86.997 23.402 44.693 1.00 22.44 247 SER F CA 1
ATOM 13365 C C . SER F 1 247 ? -85.955 22.435 45.231 1.00 21.05 247 SER F C 1
ATOM 13366 O O . SER F 1 247 ? -86.233 21.556 46.058 1.00 22.72 247 SER F O 1
ATOM 13369 N N . GLY F 1 248 ? -84.707 22.517 44.686 1.00 21.99 248 GLY F N 1
ATOM 13370 C CA . GLY F 1 248 ? -83.625 21.701 45.171 1.00 20.26 248 GLY F CA 1
ATOM 13371 C C . GLY F 1 248 ? -82.408 21.781 44.252 1.00 20.09 248 GLY F C 1
ATOM 13372 O O . GLY F 1 248 ? -82.537 22.257 43.093 1.00 20.48 248 GLY F O 1
ATOM 13373 N N . THR F 1 249 ? -81.299 21.297 44.762 1.00 21.57 249 THR F N 1
ATOM 13374 C CA . THR F 1 249 ? -80.023 21.454 44.022 1.00 21.05 249 THR F CA 1
ATOM 13375 C C . THR F 1 249 ? -80.203 20.799 42.681 1.00 19.90 249 THR F C 1
ATOM 13376 O O . THR F 1 249 ? -79.679 21.364 41.702 1.00 21.21 249 THR F O 1
ATOM 13380 N N . ALA F 1 250 ? -80.904 19.659 42.628 1.00 20.89 250 ALA F N 1
ATOM 13381 C CA . ALA F 1 250 ? -80.946 18.867 41.384 1.00 21.86 250 ALA F CA 1
ATOM 13382 C C . ALA F 1 250 ? -81.939 19.391 40.314 1.00 20.56 250 ALA F C 1
ATOM 13383 O O . ALA F 1 250 ? -81.915 18.963 39.176 1.00 21.40 250 ALA F O 1
ATOM 13385 N N . MET F 1 251 ? -82.771 20.340 40.672 1.00 19.11 251 MET F N 1
ATOM 13386 C CA . MET F 1 251 ? -83.547 21.064 39.645 1.00 19.08 251 MET F CA 1
ATOM 13387 C C . MET F 1 251 ? -82.709 21.836 38.646 1.00 17.60 251 MET F C 1
ATOM 13388 O O . MET F 1 251 ? -83.218 22.191 37.594 1.00 16.91 251 MET F O 1
ATOM 13393 N N . ALA F 1 252 ? -81.456 22.139 38.986 1.00 15.86 252 ALA F N 1
ATOM 13394 C CA . ALA F 1 252 ? -80.551 22.885 38.091 1.00 16.85 252 ALA F CA 1
ATOM 13395 C C . ALA F 1 252 ? -80.064 22.049 36.912 1.00 15.52 252 ALA F C 1
ATOM 13396 O O . ALA F 1 252 ? -80.133 22.547 35.727 1.00 15.96 252 ALA F O 1
ATOM 13398 N N . ALA F 1 253 ? -79.545 20.871 37.201 1.00 14.82 253 ALA F N 1
ATOM 13399 C CA . ALA F 1 253 ? -78.908 20.018 36.174 1.00 14.09 253 ALA F CA 1
ATOM 13400 C C . ALA F 1 253 ? -79.707 19.852 34.841 1.00 16.04 253 ALA F C 1
ATOM 13401 O O . ALA F 1 253 ? -79.132 19.935 33.812 1.00 14.54 253 ALA F O 1
ATOM 13403 N N . PRO F 1 254 ? -81.003 19.587 34.892 1.00 14.70 254 PRO F N 1
ATOM 13404 C CA . PRO F 1 254 ? -81.755 19.468 33.637 1.00 14.65 254 PRO F CA 1
ATOM 13405 C C . PRO F 1 254 ? -81.664 20.678 32.722 1.00 14.36 254 PRO F C 1
ATOM 13406 O O . PRO F 1 254 ? -81.732 20.546 31.492 1.00 13.48 254 PRO F O 1
ATOM 13410 N N . HIS F 1 255 ? -81.478 21.902 33.247 1.00 14.23 255 HIS F N 1
ATOM 13411 C CA . HIS F 1 255 ? -81.287 23.081 32.470 1.00 13.89 255 HIS F CA 1
ATOM 13412 C C . HIS F 1 255 ? -80.030 22.947 31.634 1.00 13.38 255 HIS F C 1
ATOM 13413 O O . HIS F 1 255 ? -79.969 23.384 30.461 1.00 14.53 255 HIS F O 1
ATOM 13420 N N . VAL F 1 256 ? -78.993 22.467 32.308 1.00 12.05 256 VAL F N 1
ATOM 13421 C CA . VAL F 1 256 ? -77.656 22.296 31.646 1.00 11.82 256 VAL F CA 1
ATOM 13422 C C . VAL F 1 256 ? -77.796 21.196 30.613 1.00 10.57 256 VAL F C 1
ATOM 13423 O O . VAL F 1 256 ? -77.205 21.343 29.517 1.00 13.24 256 VAL F O 1
ATOM 13427 N N . ALA F 1 257 ? -78.472 20.064 30.889 1.00 12.32 257 ALA F N 1
ATOM 13428 C CA . ALA F 1 257 ? -78.685 18.972 29.896 1.00 10.75 257 ALA F CA 1
ATOM 13429 C C . ALA F 1 257 ? -79.330 19.452 28.645 1.00 12.36 257 ALA F C 1
ATOM 13430 O O . ALA F 1 257 ? -78.825 19.272 27.564 1.00 12.91 257 ALA F O 1
ATOM 13432 N N . GLY F 1 258 ? -80.463 20.150 28.761 1.00 12.49 258 GLY F N 1
ATOM 13433 C CA . GLY F 1 258 ? -81.070 20.774 27.573 1.00 13.04 258 GLY F CA 1
ATOM 13434 C C . GLY F 1 258 ? -80.132 21.752 26.921 1.00 11.88 258 GLY F C 1
ATOM 13435 O O . GLY F 1 258 ? -80.068 21.911 25.664 1.00 14.88 258 GLY F O 1
ATOM 13436 N N . ALA F 1 259 ? -79.403 22.581 27.702 1.00 10.93 259 ALA F N 1
ATOM 13437 C CA . ALA F 1 259 ? -78.583 23.603 27.141 1.00 11.04 259 ALA F CA 1
ATOM 13438 C C . ALA F 1 259 ? -77.473 22.982 26.235 1.00 9.69 259 ALA F C 1
ATOM 13439 O O . ALA F 1 259 ? -77.070 23.568 25.235 1.00 11.44 259 ALA F O 1
ATOM 13441 N N . LEU F 1 260 ? -76.956 21.834 26.649 1.00 11.98 260 LEU F N 1
ATOM 13442 C CA . LEU F 1 260 ? -75.911 21.128 25.870 1.00 11.67 260 LEU F CA 1
ATOM 13443 C C . LEU F 1 260 ? -76.503 20.820 24.454 1.00 11.96 260 LEU F C 1
ATOM 13444 O O . LEU F 1 260 ? -75.739 20.874 23.494 1.00 12.52 260 LEU F O 1
ATOM 13449 N N . ALA F 1 261 ? -77.774 20.416 24.371 1.00 12.22 261 ALA F N 1
ATOM 13450 C CA . ALA F 1 261 ? -78.328 20.106 23.015 1.00 13.45 261 ALA F CA 1
ATOM 13451 C C . ALA F 1 261 ? -78.262 21.348 22.146 1.00 13.07 261 ALA F C 1
ATOM 13452 O O . ALA F 1 261 ? -77.899 21.292 20.949 1.00 13.70 261 ALA F O 1
ATOM 13454 N N . LEU F 1 262 ? -78.587 22.509 22.715 1.00 11.37 262 LEU F N 1
ATOM 13455 C CA . LEU F 1 262 ? -78.515 23.763 22.014 1.00 12.58 262 LEU F CA 1
ATOM 13456 C C . LEU F 1 262 ? -77.087 24.076 21.630 1.00 13.51 262 LEU F C 1
ATOM 13457 O O . LEU F 1 262 ? -76.742 24.436 20.484 1.00 12.28 262 LEU F O 1
ATOM 13462 N N . ILE F 1 263 ? -76.178 23.945 22.602 1.00 11.96 263 ILE F N 1
ATOM 13463 C CA . ILE F 1 263 ? -74.825 24.236 22.356 1.00 12.58 263 ILE F CA 1
ATOM 13464 C C . ILE F 1 263 ? -74.115 23.384 21.303 1.00 12.13 263 ILE F C 1
ATOM 13465 O O . ILE F 1 263 ? -73.355 23.918 20.485 1.00 11.64 263 ILE F O 1
ATOM 13470 N N . ILE F 1 264 ? -74.402 22.085 21.277 1.00 12.16 264 ILE F N 1
ATOM 13471 C CA . ILE F 1 264 ? -73.811 21.211 20.264 1.00 12.60 264 ILE F CA 1
ATOM 13472 C C . ILE F 1 264 ? -74.248 21.741 18.881 1.00 13.09 264 ILE F C 1
ATOM 13473 O O . ILE F 1 264 ? -73.397 21.906 17.974 1.00 13.92 264 ILE F O 1
ATOM 13478 N N . ASN F 1 265 ? -75.521 21.952 18.724 1.00 14.31 265 ASN F N 1
ATOM 13479 C CA . ASN F 1 265 ? -75.995 22.523 17.394 1.00 14.21 265 ASN F CA 1
ATOM 13480 C C . ASN F 1 265 ? -75.371 23.813 17.009 1.00 14.93 265 ASN F C 1
ATOM 13481 O O . ASN F 1 265 ? -74.788 23.921 15.904 1.00 17.02 265 ASN F O 1
ATOM 13486 N N . LEU F 1 266 ? -75.365 24.812 17.896 1.00 15.51 266 LEU F N 1
ATOM 13487 C CA . LEU F 1 266 ? -74.856 26.079 17.521 1.00 15.80 266 LEU F CA 1
ATOM 13488 C C . LEU F 1 266 ? -73.363 26.110 17.334 1.00 15.27 266 LEU F C 1
ATOM 13489 O O . LEU F 1 266 ? -72.797 26.752 16.419 1.00 13.79 266 LEU F O 1
ATOM 13494 N N . ALA F 1 267 ? -72.619 25.345 18.169 1.00 11.91 267 ALA F N 1
ATOM 13495 C CA . ALA F 1 267 ? -71.202 25.366 18.062 1.00 12.39 267 ALA F CA 1
ATOM 13496 C C . ALA F 1 267 ? -70.700 24.566 16.872 1.00 13.12 267 ALA F C 1
ATOM 13497 O O . ALA F 1 267 ? -69.741 24.939 16.241 1.00 13.56 267 ALA F O 1
ATOM 13499 N N . GLU F 1 268 ? -71.299 23.408 16.603 1.00 12.62 268 GLU F N 1
ATOM 13500 C CA . GLU F 1 268 ? -70.874 22.660 15.391 1.00 13.66 268 GLU F CA 1
ATOM 13501 C C . GLU F 1 268 ? -71.201 23.429 14.126 1.00 12.63 268 GLU F C 1
ATOM 13502 O O . GLU F 1 268 ? -70.405 23.319 13.210 1.00 15.17 268 GLU F O 1
ATOM 13508 N N . ASP F 1 269 ? -72.270 24.168 14.101 1.00 15.02 269 ASP F N 1
ATOM 13509 C CA . ASP F 1 269 ? -72.526 25.067 12.904 1.00 15.92 269 ASP F CA 1
ATOM 13510 C C . ASP F 1 269 ? -71.467 26.177 12.825 1.00 15.99 269 ASP F C 1
ATOM 13511 O O . ASP F 1 269 ? -70.823 26.482 11.777 1.00 16.97 269 ASP F O 1
ATOM 13516 N N . ALA F 1 270 ? -71.153 26.795 13.989 1.00 14.40 270 ALA F N 1
ATOM 13517 C CA . ALA F 1 270 ? -70.266 27.877 13.984 1.00 14.66 270 ALA F CA 1
ATOM 13518 C C . ALA F 1 270 ? -68.843 27.496 13.559 1.00 12.72 270 ALA F C 1
ATOM 13519 O O . ALA F 1 270 ? -68.193 28.192 12.730 1.00 15.23 270 ALA F O 1
ATOM 13521 N N . PHE F 1 271 ? -68.332 26.364 14.053 1.00 11.97 271 PHE F N 1
ATOM 13522 C CA . PHE F 1 271 ? -67.067 25.838 13.742 1.00 12.52 271 PHE F CA 1
ATOM 13523 C C . PHE F 1 271 ? -66.959 25.148 12.361 1.00 12.55 271 PHE F C 1
ATOM 13524 O O . PHE F 1 271 ? -65.925 24.926 11.905 1.00 13.97 271 PHE F O 1
ATOM 13532 N N . LYS F 1 272 ? -68.116 24.785 11.912 1.00 15.19 272 LYS F N 1
ATOM 13533 C CA . LYS F 1 272 ? -68.328 24.012 10.648 1.00 15.61 272 LYS F CA 1
ATOM 13534 C C . LYS F 1 272 ? -67.611 22.693 10.719 1.00 16.18 272 LYS F C 1
ATOM 13535 O O . LYS F 1 272 ? -66.892 22.200 9.815 1.00 17.69 272 LYS F O 1
ATOM 13541 N N . ARG F 1 273 ? -67.673 22.048 11.913 1.00 14.95 273 ARG F N 1
ATOM 13542 C CA . ARG F 1 273 ? -67.158 20.736 12.117 1.00 14.61 273 ARG F CA 1
ATOM 13543 C C . ARG F 1 273 ? -67.704 20.064 13.381 1.00 16.64 273 ARG F C 1
ATOM 13544 O O . ARG F 1 273 ? -68.336 20.782 14.169 1.00 16.44 273 ARG F O 1
ATOM 13552 N N . SER F 1 274 ? -67.567 18.753 13.446 1.00 17.25 274 SER F N 1
ATOM 13553 C CA . SER F 1 274 ? -67.950 17.974 14.635 1.00 19.18 274 SER F CA 1
ATOM 13554 C C . SER F 1 274 ? -66.970 18.376 15.762 1.00 17.84 274 SER F C 1
ATOM 13555 O O . SER F 1 274 ? -65.820 18.549 15.540 1.00 17.93 274 SER F O 1
ATOM 13558 N N . LEU F 1 275 ? -67.525 18.433 17.008 1.00 16.75 275 LEU F N 1
ATOM 13559 C CA . LEU F 1 275 ? -66.790 18.800 18.219 1.00 14.64 275 LEU F CA 1
ATOM 13560 C C . LEU F 1 275 ? -66.875 17.643 19.159 1.00 13.94 275 LEU F C 1
ATOM 13561 O O . LEU F 1 275 ? -67.922 16.983 19.331 1.00 14.43 275 LEU F O 1
ATOM 13566 N N . SER F 1 276 ? -65.734 17.396 19.812 1.00 14.36 276 SER F N 1
ATOM 13567 C CA . SER F 1 276 ? -65.619 16.392 20.864 1.00 11.79 276 SER F CA 1
ATOM 13568 C C . SER F 1 276 ? -66.325 16.767 22.196 1.00 10.05 276 SER F C 1
ATOM 13569 O O . SER F 1 276 ? -66.650 17.908 22.392 1.00 11.40 276 SER F O 1
ATOM 13572 N N . GLU F 1 277 ? -66.466 15.796 23.057 1.00 11.88 277 GLU F N 1
ATOM 13573 C CA . GLU F 1 277 ? -67.032 16.019 24.417 1.00 12.23 277 GLU F CA 1
ATOM 13574 C C . GLU F 1 277 ? -66.186 17.068 25.186 1.00 11.67 277 GLU F C 1
ATOM 13575 O O . GLU F 1 277 ? -66.762 17.971 25.844 1.00 11.21 277 GLU F O 1
ATOM 13581 N N . THR F 1 278 ? -64.842 17.017 25.028 1.00 10.78 278 THR F N 1
ATOM 13582 C CA . THR F 1 278 ? -64.004 18.039 25.636 1.00 11.40 278 THR F CA 1
ATOM 13583 C C . THR F 1 278 ? -64.371 19.423 25.132 1.00 10.72 278 THR F C 1
ATOM 13584 O O . THR F 1 278 ? -64.472 20.432 25.846 1.00 11.35 278 THR F O 1
ATOM 13588 N N . GLU F 1 279 ? -64.467 19.549 23.790 1.00 10.42 279 GLU F N 1
ATOM 13589 C CA . GLU F 1 279 ? -64.804 20.808 23.213 1.00 10.09 279 GLU F CA 1
ATOM 13590 C C . GLU F 1 279 ? -66.208 21.339 23.600 1.00 8.62 279 GLU F C 1
ATOM 13591 O O . GLU F 1 279 ? -66.400 22.528 23.775 1.00 10.29 279 GLU F O 1
ATOM 13597 N N . ILE F 1 280 ? -67.184 20.458 23.631 1.00 10.90 280 ILE F N 1
ATOM 13598 C CA . ILE F 1 280 ? -68.547 20.728 24.097 1.00 9.78 280 ILE F CA 1
ATOM 13599 C C . ILE F 1 280 ? -68.535 21.274 25.557 1.00 8.94 280 ILE F C 1
ATOM 13600 O O . ILE F 1 280 ? -69.190 22.300 25.837 1.00 9.72 280 ILE F O 1
ATOM 13605 N N . TYR F 1 281 ? -67.799 20.594 26.422 1.00 10.84 281 TYR F N 1
ATOM 13606 C CA . TYR F 1 281 ? -67.617 21.096 27.808 1.00 11.31 281 TYR F CA 1
ATOM 13607 C C . TYR F 1 281 ? -67.065 22.487 27.812 1.00 10.81 281 TYR F C 1
ATOM 13608 O O . TYR F 1 281 ? -67.590 23.431 28.488 1.00 10.43 281 TYR F O 1
ATOM 13617 N N . ALA F 1 282 ? -66.052 22.838 26.979 1.00 9.17 282 ALA F N 1
ATOM 13618 C CA . ALA F 1 282 ? -65.526 24.196 26.907 1.00 8.43 282 ALA F CA 1
ATOM 13619 C C . ALA F 1 282 ? -66.548 25.178 26.405 1.00 9.89 282 ALA F C 1
ATOM 13620 O O . ALA F 1 282 ? -66.632 26.323 26.831 1.00 11.64 282 ALA F O 1
ATOM 13622 N N . GLN F 1 283 ? -67.357 24.757 25.404 1.00 9.89 283 GLN F N 1
ATOM 13623 C CA . GLN F 1 283 ? -68.437 25.589 24.900 1.00 10.00 283 GLN F CA 1
ATOM 13624 C C . GLN F 1 283 ? -69.532 25.940 25.879 1.00 9.73 283 GLN F C 1
ATOM 13625 O O . GLN F 1 283 ? -70.129 27.000 25.817 1.00 11.26 283 GLN F O 1
ATOM 13631 N N . LEU F 1 284 ? -69.694 25.003 26.829 1.00 10.28 284 LEU F N 1
ATOM 13632 C CA . LEU F 1 284 ? -70.625 25.215 28.000 1.00 10.52 284 LEU F CA 1
ATOM 13633 C C . LEU F 1 284 ? -70.052 26.248 28.970 1.00 10.37 284 LEU F C 1
ATOM 13634 O O . LEU F 1 284 ? -70.707 27.228 29.335 1.00 11.79 284 LEU F O 1
ATOM 13639 N N A VAL F 1 285 ? -68.863 25.951 29.431 0.50 10.51 285 VAL F N 1
ATOM 13640 N N B VAL F 1 285 ? -68.744 26.109 29.304 0.50 10.89 285 VAL F N 1
ATOM 13641 C CA A VAL F 1 285 ? -68.442 26.792 30.503 0.50 9.94 285 VAL F CA 1
ATOM 13642 C CA B VAL F 1 285 ? -68.065 27.060 30.299 0.50 10.61 285 VAL F CA 1
ATOM 13643 C C A VAL F 1 285 ? -68.079 28.160 29.930 0.50 9.29 285 VAL F C 1
ATOM 13644 C C B VAL F 1 285 ? -67.794 28.458 29.781 0.50 10.84 285 VAL F C 1
ATOM 13645 O O A VAL F 1 285 ? -68.105 29.111 30.672 0.50 11.14 285 VAL F O 1
ATOM 13646 O O B VAL F 1 285 ? -67.776 29.467 30.532 0.50 12.23 285 VAL F O 1
ATOM 13653 N N A ARG F 1 286 ? -67.856 28.244 28.591 0.50 11.19 286 ARG F N 1
ATOM 13654 N N B ARG F 1 286 ? -67.620 28.580 28.472 0.50 9.64 286 ARG F N 1
ATOM 13655 C CA A ARG F 1 286 ? -67.701 29.478 27.789 0.50 12.58 286 ARG F CA 1
ATOM 13656 C CA B ARG F 1 286 ? -67.547 29.915 27.923 0.50 10.23 286 ARG F CA 1
ATOM 13657 C C A ARG F 1 286 ? -68.872 30.438 27.926 0.50 12.01 286 ARG F C 1
ATOM 13658 C C B ARG F 1 286 ? -69.007 30.555 27.868 0.50 10.51 286 ARG F C 1
ATOM 13659 O O A ARG F 1 286 ? -68.676 31.665 27.705 0.50 12.26 286 ARG F O 1
ATOM 13660 O O B ARG F 1 286 ? -69.209 31.676 27.482 0.50 11.49 286 ARG F O 1
ATOM 13675 N N . ARG F 1 287 ? -70.016 29.821 28.260 1.00 10.51 287 ARG F N 1
ATOM 13676 C CA . ARG F 1 287 ? -71.339 30.387 28.357 1.00 13.08 287 ARG F CA 1
ATOM 13677 C C . ARG F 1 287 ? -71.833 30.357 29.834 1.00 15.57 287 ARG F C 1
ATOM 13678 O O . ARG F 1 287 ? -73.024 30.237 30.048 1.00 17.23 287 ARG F O 1
ATOM 13686 N N . ALA F 1 288 ? -70.869 30.547 30.757 1.00 14.34 288 ALA F N 1
ATOM 13687 C CA . ALA F 1 288 ? -71.175 30.725 32.209 1.00 13.86 288 ALA F CA 1
ATOM 13688 C C . ALA F 1 288 ? -70.667 32.171 32.563 1.00 13.95 288 ALA F C 1
ATOM 13689 O O . ALA F 1 288 ? -69.568 32.530 32.253 1.00 14.61 288 ALA F O 1
ATOM 13691 N N . THR F 1 289 ? -71.542 32.950 33.195 1.00 14.98 289 THR F N 1
ATOM 13692 C CA . THR F 1 289 ? -71.162 34.313 33.633 1.00 14.83 289 THR F CA 1
ATOM 13693 C C . THR F 1 289 ? -70.954 34.186 35.156 1.00 16.63 289 THR F C 1
ATOM 13694 O O . THR F 1 289 ? -71.822 33.761 35.899 1.00 17.23 289 THR F O 1
ATOM 13698 N N . PRO F 1 290 ? -69.772 34.551 35.592 1.00 15.07 290 PRO F N 1
ATOM 13699 C CA . PRO F 1 290 ? -69.559 34.465 37.067 1.00 14.97 290 PRO F CA 1
ATOM 13700 C C . PRO F 1 290 ? -70.504 35.492 37.705 1.00 13.37 290 PRO F C 1
ATOM 13701 O O . PRO F 1 290 ? -70.682 36.524 37.200 1.00 15.52 290 PRO F O 1
ATOM 13705 N N . ILE F 1 291 ? -71.024 35.074 38.864 1.00 16.14 291 ILE F N 1
ATOM 13706 C CA . ILE F 1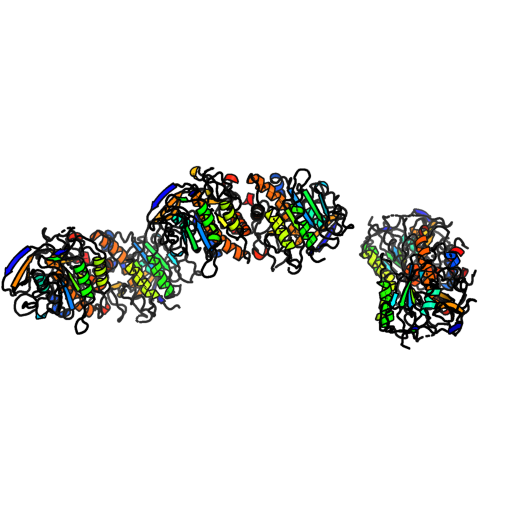 291 ? -72.048 35.825 39.634 1.00 18.62 291 ILE F CA 1
ATOM 13707 C C . ILE F 1 291 ? -71.311 36.749 40.631 1.00 19.83 291 ILE F C 1
ATOM 13708 O O . ILE F 1 291 ? -71.745 37.884 40.878 1.00 23.57 291 ILE F O 1
ATOM 13713 N N . GLY F 1 292 ? -70.127 36.321 41.032 1.00 20.26 292 GLY F N 1
ATOM 13714 C CA . GLY F 1 292 ? -69.410 37.019 42.094 1.00 19.23 292 GLY F CA 1
ATOM 13715 C C . GLY F 1 292 ? -69.277 36.198 43.335 1.00 18.08 292 GLY F C 1
ATOM 13716 O O . GLY F 1 292 ? -68.640 36.688 44.292 1.00 19.75 292 GLY F O 1
ATOM 13717 N N . PHE F 1 293 ? -69.773 34.964 43.414 1.00 17.97 293 PHE F N 1
ATOM 13718 C CA . PHE F 1 293 ? -69.501 34.051 44.474 1.00 17.65 293 PHE F CA 1
ATOM 13719 C C . PHE F 1 293 ? -68.137 33.392 44.242 1.00 18.05 293 PHE F C 1
ATOM 13720 O O . PHE F 1 293 ? -67.516 33.619 43.208 1.00 17.57 293 PHE F O 1
ATOM 13728 N N . THR F 1 294 ? -67.649 32.620 45.207 1.00 17.19 294 THR F N 1
ATOM 13729 C CA . THR F 1 294 ? -66.425 31.916 45.056 1.00 18.15 294 THR F CA 1
ATOM 13730 C C . THR F 1 294 ? -66.602 30.818 44.000 1.00 19.43 294 THR F C 1
ATOM 13731 O O . THR F 1 294 ? -67.746 30.313 43.792 1.00 18.13 294 THR F O 1
ATOM 13735 N N . ALA F 1 295 ? -65.477 30.352 43.428 1.00 19.48 295 ALA F N 1
ATOM 13736 C CA . ALA F 1 295 ? -65.526 29.149 42.555 1.00 20.01 295 ALA F CA 1
ATOM 13737 C C . ALA F 1 295 ? -66.005 27.874 43.184 1.00 20.54 295 ALA F C 1
ATOM 13738 O O . ALA F 1 295 ? -66.628 26.990 42.563 1.00 19.49 295 ALA F O 1
ATOM 13740 N N . GLN F 1 296 ? -65.825 27.709 44.490 1.00 19.99 296 GLN F N 1
ATOM 13741 C CA . GLN F 1 296 ? -66.443 26.610 45.193 1.00 24.04 296 GLN F CA 1
ATOM 13742 C C . GLN F 1 296 ? -67.975 26.611 45.189 1.00 24.10 296 GLN F C 1
ATOM 13743 O O . GLN F 1 296 ? -68.569 25.557 45.078 1.00 27.87 296 GLN F O 1
ATOM 13749 N N . ALA F 1 297 ? -68.585 27.767 45.379 1.00 21.81 297 ALA F N 1
ATOM 13750 C CA . ALA F 1 297 ? -69.975 27.927 45.371 1.00 22.91 297 ALA F CA 1
ATOM 13751 C C . ALA F 1 297 ? -70.626 28.006 43.955 1.00 21.38 297 ALA F C 1
ATOM 13752 O O . ALA F 1 297 ? -71.820 27.686 43.837 1.00 23.09 297 ALA F O 1
ATOM 13754 N N . GLU F 1 298 ? -69.959 28.574 42.938 1.00 19.18 298 GLU F N 1
ATOM 13755 C CA . GLU F 1 298 ? -70.694 28.759 41.653 1.00 14.32 298 GLU F CA 1
ATOM 13756 C C . GLU F 1 298 ? -69.949 28.011 40.525 1.00 15.06 298 GLU F C 1
ATOM 13757 O O . GLU F 1 298 ? -70.446 28.175 39.386 1.00 13.69 298 GLU F O 1
ATOM 13763 N N . GLY F 1 299 ? -68.809 27.393 40.751 1.00 14.29 299 GLY F N 1
ATOM 13764 C CA . GLY F 1 299 ? -68.031 26.824 39.543 1.00 14.53 299 GLY F CA 1
ATOM 13765 C C . GLY F 1 299 ? -67.615 28.012 38.667 1.00 15.66 299 GLY F C 1
ATOM 13766 O O . GLY F 1 299 ? -67.092 29.033 39.066 1.00 16.13 299 GLY F O 1
ATOM 13767 N N . ASN F 1 300 ? -67.734 27.856 37.331 1.00 11.60 300 ASN F N 1
ATOM 13768 C CA . ASN F 1 300 ? -67.444 28.855 36.469 1.00 11.95 300 ASN F CA 1
ATOM 13769 C C . ASN F 1 300 ? -68.473 29.989 36.296 1.00 11.23 300 ASN F C 1
ATOM 13770 O O . ASN F 1 300 ? -68.263 30.988 35.602 1.00 13.52 300 ASN F O 1
ATOM 13775 N N . GLY F 1 301 ? -69.634 29.814 36.992 1.00 11.49 301 GLY F N 1
ATOM 13776 C CA . GLY F 1 301 ? -70.704 30.790 36.923 1.00 12.37 301 GLY F CA 1
ATOM 13777 C C . GLY F 1 301 ? -72.052 30.231 36.559 1.00 8.50 301 GLY F C 1
ATOM 13778 O O . GLY F 1 301 ? -72.233 29.022 36.608 1.00 12.18 301 GLY F O 1
ATOM 13779 N N . PHE F 1 302 ? -72.929 31.171 36.336 1.00 11.93 302 PHE F N 1
ATOM 13780 C CA . PHE F 1 302 ? -74.336 30.946 35.922 1.00 12.57 302 PHE F CA 1
ATOM 13781 C C . PHE F 1 302 ? -74.483 30.702 34.399 1.00 11.58 302 PHE F C 1
ATOM 13782 O O . PHE F 1 302 ? -74.000 31.532 33.610 1.00 14.09 302 PHE F O 1
ATOM 13790 N N . LEU F 1 303 ? -75.296 29.701 34.083 1.00 12.41 303 LEU F N 1
ATOM 13791 C CA . LEU F 1 303 ? -75.556 29.392 32.660 1.00 13.36 303 LEU F CA 1
ATOM 13792 C C . LEU F 1 303 ? -76.214 30.594 31.996 1.00 14.17 303 LEU F C 1
ATOM 13793 O O . LEU F 1 303 ? -77.345 30.927 32.329 1.00 16.20 303 LEU F O 1
ATOM 13798 N N . THR F 1 304 ? -75.552 31.163 30.980 1.00 14.27 304 THR F N 1
ATOM 13799 C CA . THR F 1 304 ? -75.988 32.351 30.200 1.00 13.87 304 THR F CA 1
ATOM 13800 C C . THR F 1 304 ? -75.683 32.082 28.723 1.00 14.75 304 THR F C 1
ATOM 13801 O O . THR F 1 304 ? -74.603 32.422 28.231 1.00 14.53 304 THR F O 1
ATOM 13805 N N . LEU F 1 305 ? -76.679 31.473 28.064 1.00 14.37 305 LEU F N 1
ATOM 13806 C CA . LEU F 1 305 ? -76.421 30.922 26.706 1.00 15.95 305 LEU F CA 1
ATOM 13807 C C . LEU F 1 305 ? -76.063 31.914 25.660 1.00 15.27 305 LEU F C 1
ATOM 13808 O O . LEU F 1 305 ? -75.357 31.485 24.727 1.00 15.08 305 LEU F O 1
ATOM 13813 N N . ASP F 1 306 ? -76.459 33.192 25.775 1.00 14.69 306 ASP F N 1
ATOM 13814 C CA . ASP F 1 306 ? -76.084 34.202 24.779 1.00 17.56 306 ASP F CA 1
ATOM 13815 C C . ASP F 1 306 ? -74.772 34.949 25.028 1.00 16.15 306 ASP F C 1
ATOM 13816 O O . ASP F 1 306 ? -74.463 35.918 24.364 1.00 16.55 306 ASP F O 1
ATOM 13821 N N . LEU F 1 307 ? -73.958 34.496 26.013 1.00 15.78 307 LEU F N 1
ATOM 13822 C CA . LEU F 1 307 ? -72.797 35.300 26.397 1.00 14.62 307 LEU F CA 1
ATOM 13823 C C . LEU F 1 307 ? -71.778 35.507 25.305 1.00 14.24 307 LEU F C 1
ATOM 13824 O O . LEU F 1 307 ? -71.188 36.569 25.197 1.00 16.72 307 LEU F O 1
ATOM 13829 N N . VAL F 1 308 ? -71.560 34.480 24.435 1.00 15.42 308 VAL F N 1
ATOM 13830 C CA . VAL F 1 308 ? -70.544 34.570 23.415 1.00 17.13 308 VAL F CA 1
ATOM 13831 C C . VAL F 1 308 ? -70.971 35.715 22.405 1.00 18.15 308 VAL F C 1
ATOM 13832 O O . VAL F 1 308 ? -70.164 36.522 21.925 1.00 17.22 308 VAL F O 1
ATOM 13836 N N . GLU F 1 309 ? -72.276 35.802 22.149 1.00 20.88 309 GLU F N 1
ATOM 13837 C CA . GLU F 1 309 ? -72.752 36.893 21.321 1.00 24.12 309 GLU F CA 1
ATOM 13838 C C . GLU F 1 309 ? -72.472 38.249 21.919 1.00 22.61 309 GLU F C 1
ATOM 13839 O O . GLU F 1 309 ? -72.003 39.139 21.224 1.00 24.22 309 GLU F O 1
ATOM 13845 N N . ARG F 1 310 ? -72.659 38.417 23.217 1.00 19.84 310 ARG F N 1
ATOM 13846 C CA . ARG F 1 310 ? -72.519 39.657 23.936 1.00 22.08 310 ARG F CA 1
ATOM 13847 C C . ARG F 1 310 ? -71.075 40.130 23.997 1.00 21.20 310 ARG F C 1
ATOM 13848 O O . ARG F 1 310 ? -70.791 41.318 24.004 1.00 25.49 310 ARG F O 1
ATOM 13856 N N . ILE F 1 311 ? -70.142 39.200 24.164 1.00 18.31 311 ILE F N 1
ATOM 13857 C CA . ILE F 1 311 ? -68.712 39.560 24.239 1.00 18.33 311 ILE F CA 1
ATOM 13858 C C . ILE F 1 311 ? -67.990 39.786 22.920 1.00 18.07 311 ILE F C 1
ATOM 13859 O O . ILE F 1 311 ? -66.865 40.243 22.893 1.00 19.35 311 ILE F O 1
ATOM 13864 N N . THR F 1 312 ? -68.599 39.323 21.806 1.00 18.58 312 THR F N 1
ATOM 13865 C CA . THR F 1 312 ? -67.996 39.368 20.503 1.00 20.06 312 THR F CA 1
ATOM 13866 C C . THR F 1 312 ? -67.646 40.830 20.137 1.00 21.06 312 THR F C 1
ATOM 13867 O O . THR F 1 312 ? -68.484 41.761 20.280 1.00 23.01 312 THR F O 1
ATOM 13871 N N . GLY F 1 313 ? -66.426 41.031 19.696 1.00 22.97 313 GLY F N 1
ATOM 13872 C CA . GLY F 1 313 ? -65.955 42.361 19.377 1.00 25.61 313 GLY F CA 1
ATOM 13873 C C . GLY F 1 313 ? -65.667 43.290 20.538 1.00 28.20 313 GLY F C 1
ATOM 13874 O O . GLY F 1 313 ? -65.328 44.464 20.313 1.00 30.22 313 GLY F O 1
ATOM 13875 N N . GLN F 1 314 ? -65.832 42.832 21.779 1.00 28.19 314 GLN F N 1
ATOM 13876 C CA . GLN F 1 314 ? -65.653 43.698 22.953 1.00 30.62 314 GLN F CA 1
ATOM 13877 C C . GLN F 1 314 ? -64.238 43.646 23.553 1.00 31.43 314 GLN F C 1
ATOM 13878 O O . GLN F 1 314 ? -63.946 42.791 24.419 1.00 33.13 314 GLN F O 1
ATOM 13884 N N . PHE F 1 315 ? -63.384 44.568 23.112 1.00 31.26 315 PHE F N 1
ATOM 13885 C CA . PHE F 1 315 ? -61.954 44.594 23.466 1.00 32.02 315 PHE F CA 1
ATOM 13886 C C . PHE F 1 315 ? -61.618 45.891 24.220 1.00 35.91 315 PHE F C 1
ATOM 13887 O O . PHE F 1 315 ? -62.149 46.964 23.867 1.00 35.30 315 PHE F O 1
ATOM 13895 N N . THR F 1 316 ? -60.750 45.766 25.228 1.00 38.86 316 THR F N 1
ATOM 13896 C CA . THR F 1 316 ? -60.165 46.902 25.995 1.00 41.78 316 THR F CA 1
ATOM 13897 C C . THR F 1 316 ? -59.702 48.087 25.142 1.00 43.30 316 THR F C 1
ATOM 13898 O O . THR F 1 316 ? -59.021 47.876 24.120 1.00 46.02 316 THR F O 1
#

GO terms:
  GO:0042802 identical protein binding (F, IPI)

Organism: Shouchella clausii (NCBI:txid79880)

Secondary structure (DSSP, 8-state):
--EEEPP-EEEEEES--BS--HHHHHTTHHHHHHHHGGGTT-EEEEEES---TT-TTTGGGEEEEEE-SSGGGG-TT----SSSHHHHHHHHHH----SSB---SSTT-EEEEEE-S-TTSEE-HHHHHHHHHHHHH---TTS---SEEE--EEBS---HHHHHHHHHHHHTT-EE-----TT-BTTTSTTS--EEEE-TT--BS------SEEEE-SSEEEE-STT-EEEEESGGGTHHHHHHHHHHHHHHHHHHHTS---HHHHHHHHHTTEE--SS-HHHHTT-EE-TTHHHHHTT---/--EEEPP-EEEEEES--BS--HHHHHTTHHHHTTTTGGGTT-EEEEEE---TT-TTTGGGEEEEEE-SSTTTT-TT----SSSHHHHHHHHHH----SSB---SSTTSEEEEEE-S-TTSEE-HHHHHHHHHHHHH---TTS----EEEE-EEBS---HHHHHHHHHHHHTT-EE------TT-BTTTSTTS--EEEE-TTS---TTT---S--SEEEE-SSEEEE-STT-EEEEESGGGSHHHHHHHHHHHHHHHHHHHTS---HHHHHHHHHTTEE--SS-HHHHTT-EE-TTHHHHHTT---/--SEEEPP-EEEEEES--BS--HHHHHTTHHHHHHHHGGGTT-EEEEEES---TT-TTTGGGEEEEEE-SSGGGG-TT----SSSHHHHHHHHHH---SSSB---SSTTSEEEEEE-S-TTSEE-HHHHHHHHHHHHH---TTS----EEEE-EEBS---HHHHHHHHHHHHTT-EE------TT-BTTTSTTS--EEEE-TT--B------SEEEE-SSEEEE-STT-EEEEESGGGTHHHHHHHHHHHHHHHHHHHTS---HHHHHHHHHTTEE--SS-HHHHTT-EE-TTHHHHHTT---/--SEEEPP-EEEEEES--BS--HHHHHTTHHHHTTTTGGGTT-EEEEEES---TT-TTTGGGEEEEEE-SSHHHH-TT----SSSHHHHHHHHHHPPP-SSB---SSTT-EEEEEE-S-TTSEE-HHHHHHHHHHHHH---TTS----EEEE-EEBS---HHHHHHHHHHHHTT-EE------TT-BTTTSTTS--EEEE-TTS---TTT---S--SEEEE-SSEEEE-STT-EEEEESGGGSHHHHHHHHHHHHHHHHHHHTS---HHHHHHHHHTTEE--SS-HHHHTT-EE-TTHHHHHTT---/--SEEEPP-EEEEEES--BS--HHHHHTTHHHHHHHHGGGTT-EEEEEES---TT-TTTGGGEEEEEE-SSGGGG-TT----SSSHHHHHHHHHH----SSB---SSTTSEEEEEE-S-TTSEE-HHHHHHHHHHHHH---TT----SEEE--EEBS---HHHHHHHHHHHHTT-EE--------TT-BTTTSTTS--EEEE-TT--B-------SEEEE-SSEEEE-STT-EEEEESGGGSHHHHHHHHHHHHHHHHHHHTS---HHHHHHHHHTTEE--SS-HHHHTT-EE-TTHHHHHTT---/--EEEPPEEEEEEES--BS--HHHHHTTHHHHHHHHGGGTT-EEEEEES---TT-TTTGGGEEEEEE-SSGGGG-TT----SSSHHHHHHHHHH---SSSB---SSTT-EEEEEE-S-TTSEE-HHHHHHHHHHHHH---TTS----EEE--EEBS---HHHHHHHHHHHHTT-EE------TT-BTTTSTTS--EEEE-TTS---TTT---S--SEEEE-SSEEEE-GGG-EEEEEEGGGSHHHHHHHHHHHHHHHHHHHTS---HHHHHHHHHTTEE--SS-HHHHTT-EE-TTHHHHHTT---

Sequence (1829 aa):
RKFRLIPYKQVDKVSALSEVPMGVEEIVEAPAVWRASAKGAGQIIGVIDTGCQVDHPDLAERIIGGVNLTTDYGGDETNFSDNNGHGTHVAGTVAAAETGSGVVGVAPKADLFIIKALSGDGSGEMGWIAKAIRRYAVDWRGPKGEQMRIITMSLGGPTDSEELHDAVKYAVSNNVSVVAAGNEFAYPAAYNEVIAVGAVDFDLRLSSDFNEEIDIVAPGVGIKSTYLDSGYAELSGTAMAAPHVAGALALIINLAEDAFKRRSSLSETEIYAQLVRRRATPIGFTAQAEGNGFLTLDDLVERITGQFTRKFRLIPYKQVDKVSALSEVPMMGVEIVEAPAVWRASAKGAGQIIGVIDTGQVDHPDLAERIIGGVNLTTDYGGDETNFSSDNNGHGTHVAGTVAAAETGSSGVVGVAPKADLFIIKALSGDGSGEMGWIAKAIRRYAVDWRGPKGEQMRIITMSLGGPTDSEELHDAVKYAVSNNNVSVVAAGNNEFAYPAAYNEVIAVGAVDFDLRLSDFTNTNEEIDIVAPGVGIKSTYLDSGYAELSGTAMAAPHVAGALALIINLAEDAFKRSSLSETEIYAQLVRRATPIGFTAQAEGNGFLTLDLVERITGQFTMRKFRLIPYKQVDKVSALSEVPMMGVEIIVEAPAVWRASAKGAGQIIGVIDTGCQVDHPDLAERIIGGVNLTTDYGGDETNFSDNNGHGTHVAGTVAAAETGSGVVGVAPKADLFIIKALSGDGSGEEEMGWIAKAIRYAVDWRGPKGEQMRIITMSLGGPTDSEELHDAVKYAVSNNVSVVAAGNNEFAYPAAYNEVVIAVGAVDFDLRLSDTEEIDIVAPGVGIKSTYLDSGYAELSGTAMAAPHVAGALALIINLAEDAFKRRSLSETEIYAQLVRRRATPIGFTAQAEGNGFLTLDLVERITGQFTMRKFRLIPYKQVDKKVSALSEVPMMGVEEIVEAPAVWRASAKGAGQIIGVIDTGCQVDHPDLAERIIGGVNLTTDYGGDETNFSDNNGHGTHVAGTVAAAETGSGVVGVAPKADLFIIKALSGDGSGEMGWIAKAIRYAVDWRGPKGEQMRIITMSLGGPTDSEELHDAVKYAVSNNNVSVVAAGNNEFAYPAAYNEVIAVGAVDFDLRLSDFTNTNEEIDIVAPGVGIKSTYLDSGYAELSGTAMMAAPHVAGALALIINLAEDAFKRSLSETEIYAQLVRRATPIGFTAQAEGNGFLTLDLVERITGQFTMRKFRLIPYKQVDKVSALSEVPMMGVEIVEAPAVWRASAKGAGQIIGVIDTGCQVDHPDLAERIIGGVNLTTDYGGDETNFSDNNGHGTHVAGTVAAAETGSGVVGVAPKADLFIIKALSGDGSGEMGWIAKAIRYAVDWRGPKGEQMRIITMMSLGGPTDSEELHDAVKYAVSNNVSVVAAGNEGNEFAYPAAYNEVIAVGAVDFDLRLSDTNEEIDIVAPGVGIKSTYLDSGYAELSGTAMAAPHVAGALALIINLAEDAFKRRSLSETEIYAQLVRRRATPIGFTAQAEGNGFLTLDLVERITGQFTRKFRLIPYKQVDKVSALSEVPMGVEIVEAPAVWRASAKGAGQIIGVIDTGCQVDHPDLAERIIGGVNLTTDYGGDETNFSDNNGHGTHVAGTVAAAETGSGVVGVAPKADLFIIKALSGDGSGEMGWIAKAIRYAVDWRGPKGEQMRIITMSLGGPTDSSEELHDAVKYAVSNNNVSVVAAGNNEFAYPAAYNEVIAVGAVDFDLRLSDFTNTNEEIDIVAPGVGIKSTYLDSGYAELSGTAMAAPHVAGALALIINLAEDAFKRSLSETEIYAQLVVRRRATPIGFTAQAEGNGFLTLDLVERITGQFT

B-factor: mean 26.24, std 9.83, range [2.0, 67.53]

Radius of gyration: 60.12 Å; Cα contacts (8 Å, |Δi|>4): 5256; chains: 6; bounding box: 183×121×87 Å

Foldseek 3Di:
DFKFFDDWDFPDWWAWWFDAWLQLPVLPLVVLCVLLVLLAQAEEEEEWQAAQCVQVQAVVQEQEEFELACPPNRPRRDRYHLAWVSNQLRFQQAGADDRTDYGHSRPNHHYYYYRQAHNVGHHDLVSLLVSLVCQLPDAHPVRRHHQEYEDRIAAQDDDPSNLVSLVVSQVSRHAAWEWDNGGCPPLVDPSHQYEFEDDPVRHGPDPPRQHAAYGHAAQTWGATPPSIITTMHDGSRTTSNLRNLLSSQQSNVCVVVVDHDGNVRSSVSQLLQAPAPPDDCRRGPSHYNHNCVVVVCPPPDD/DLKFFFDWDFPDWFAWWFDAWPQLVLLPLVVLCVLQVLLAQAEEEEEFQFACPQPQAVVQEDEEFELACPPVRPGRDRHHLAWVSQQLRFQQAGADDRTAYGHSRPNYHYYYYRQAHNVRHHDLVSQLVSLQCQLPDADPVRRHHQEYEDRIFALDDDPSNLVSLVVQQVSQHAYWFAHLNGGCPPLQPPSHQYEFADASVRHDDNQRWHQHQHAFYGHFAQTWGGTPPSIITTMHYGSSTGSNVRNVLSSQQSNVCVVVVHHDGNVRSSVSQLLQADAPPDDCSGGRSHYNHNCVVVVCPPPDD/DAFKFFADWDFDDWWAFWFEAWPQLVLLPLVVLCVLLVLLAQAEEEEEWQAEQCPQPQAVVQEPEEFELACPPVRHGRDRYHLAWVSHQLRFQQAGADPRTAYGHSRPNYHYYYYRQAHNVGDHDLVSQLVSLQCQLPDADPVRRHHQEYEDRMAGLDDDPSNLVSLVVNQVSRHAYWFFANNGGHPPLVPPSHAYEFEDDPVRHGPHVGAHAAYGHAAQTWGDTPPNIITTMHDRSSTTSNVRSLLSSQQSNVCVVVVDHDHNVVSSVSQLQQADAPPDDCRRGRSHYNHNCNVVVCPPPDD/DDQKFFFDWDFDDWDAWWFDAWVLLPQLPLVVLCVLLVLLALAEEEEEWQAEPCPQPQAVVQEDAEFELACPVNRHGRDRYHLAWVSHQLSFQQARADDRTDYGHSRPNYHYYYYRQAHNVGDHDLVSVLVSLVCLLPDADPVRRHHQEYEDRMFGDDDDPSNLVSLVSNQVSNHAYEEAHLVRGQPPLQRPRHQYEFEAAPVRHDDNQRFHQHQHAFYGHAAQTWGGTPPNIITTMHYGSVGTSNVRSLLSSQQRNVCVVVVHHDGNVRSSVSQLQQADAPPDDCSGGPSHYNHNCVVVVCPPPDD/DEFKFFADWDFPDWFAFFFEAWPLLVQLPLVVLCVLLVLLALAEEEEEWQAEPCVQVQAVVQEDEEFELACPPVRPGRDRYHLAWPSHQLSFQQARADDPGDYGHSRPNHHYYYYRQAHNVGHHYLVSQLVSLQCQLPDADPVGRHHQEYEDRMAGLDDDPSNLVSLVVSQVSNHAYWEWAHNLSGGHPPQVPPSHAYEFEADPVRHGSHFPRQHAAYGHFAQTWGATPPSIITTMHDSSRTTSNLRSLLSSQQSNVCVVVVHHDGSVVSSVSQLQQADAPPDDCRRGRSHYNHNCVVVVCPPPDD/DFKFFFDWDFPDWDAFWFDAWVQLVQLPLVVLCVLLVLLAQAEEEEEWQAEQCPQPQAVVQEQEEFELACPVPRHGRDRYHLAWVSHQLRFQQAGADDRTAYGHSRPNHHYYYYRQAHRVGHHDLVSLLVSLQCQLPDAHPVRRHHQEYEDRMAAQDDDPSNLVSLVVSQVSNHAYWEAHCNGRCPPLQPPRHQYEFEAAPVRHDDNSRWHQHQHAFYGHFAQTWGATPPNIITGMHYGSSTTSNLRNLLSSQQSNVCVVVVHHDGNVRSSVSQLLQADAPPDDCSGGRSHYNHNCVVVVCPPPDD

CATH classification: 3.40.50.200